Protein 2CTP (pdb70)

Nearest PDB structures (foldseek):
  2ctp-assembly1_A  TM=8.430E-01  e=2.330E-11  Homo sapiens
  8j07-assembly1_u  TM=9.347E-01  e=2.950E-06  Homo sapiens
  8j07-assembly1_v  TM=9.266E-01  e=5.457E-06  Homo sapiens
  6byr-assembly1_A  TM=8.979E-01  e=2.609E-06  Homo sapiens
  2cug-assembly1_A  TM=7.728E-01  e=4.660E-07  Mus musculus

Secondary structure (DSSP, 8-state):
---S-S--HHHHHT--TT--HHHHHHHHHHHHTTS-TTT-SSHHHHHHHHHHHHHHHHHTSHHHHHHHHHT-S-S---

Solvent-accessible surface area: 5757 Å² total; per-residue (Å²): 134,113,106,54,136,85,51,43,43,2,116,71,7,58,41,88,165,44,12,59,89,99,74,0,87,143,23,37,134,200,36,8,63,129,38,52,73,120,145,38,178,35,96,50,21,33,124,36,56,162,52,7,12,85,0,45,52,14,0,38,62,108,129,88,59,124,85,15,46,136,189,23,65,44,139,92,111,129

Foldseek 3Di:
DDDAADDALCRLLPHADPDDLVVLVVSLVVQCCVLPCVNPVDPPSVVSNVVNVVSSVQCNDPVSNVCCNVVNCPDPVD

CATH classification: 1.10.287.110

Sequence (78 aa):
GSSGSSGDYYEILGVSRGASDEDLKKAYRRLALKFHPDKNHAPGATEAFKAIGTAYAVLSNPEKRKQYDQFGSGPSSGGSSGSSGDYYEILGVSRGASDEDLKKAYRRLALKFHPDKNHAPGATEAFKAIGTAYAVLSNPEKRKQYDQFGSGPSSGGSSGSSGDYYEILGVSRGASDEDLKKAYRRLALKFHPDKNHAPGATEAFKAIGTAYAVLSNPEKRKQYDQFGSGPSSGGSSGSSGDYYEILGVSRGASDEDLKKAYRRLALKFHPDKNHAPGATEAFKAIGTAYAVLSNPEKRKQYDQFGSGPSSGGSSGSSGDYYEILGVSRGASDEDLKKAYRRLALKFHPDKNHAPGATEAFKAIGTAYAVLSNPEKRKQYDQFGSGPSSGGSSGSSGDYYEILGVSRGASDEDLKKAYRRLALKFHPDKNHAPGATEAFKAIGTAYAVLSNPEKRKQYDQFGSGPSSGGSSGSSGDYYEILGVSRGASDEDLKKAYRRLALKFHPDKNHAPGATEAFKAIGTAYAVLSNPEKRKQYDQFGSGPSSGGSSGSSGDYYEILGVSRGASDEDLKKAYRRLALKFHPDKNHAPGATEAFKAIGTAYAVLSNPEKRKQYDQFGSGPSSGGSSGSSGDYYEILGVSRGASDEDLKKAYRRLALKFHPDKNHAPGATEAFKAIGTAYAVLSNPEKRKQYDQFGSGPSSGGSSGSSGDYYEILGVSRGASDEDLKKAYRRLALKFHPDKNHAPGATEAFKAIGTAYAVLSNPEKRKQYDQFGSGPSSGGSSGSSGDYYEILGVSRGASDEDLKKAYRRLALKFHPDKNHAPGATEAFKAIGTAYAVLSNPEKRKQYDQFGSGPSSGGSSGSSGDYYEILGVSRGASDEDLKKAYRRLALKFHPDKNHAPGATEAFKAIGTAYAVLSNPEKRKQYDQFGSGPSSGGSSGSSGDYYEILGVSRGASDEDLKKAYRRLALKFHPDKNHAPGATEAFKAIGTAYAVLSNPEKRKQYDQFGSGPSSGGSSGSSGDYYEILGVSRGASDEDLKKAYRRLALKFHPDKNHAPGATEAFKAIGTAYAVLSNPEKRKQYDQFGSGPSSGGSSGSSGDYYEILGVSRGASDEDLKKAYRRLALKFHPDKNHAPGATEAFKAIGTAYAVLSNPEKRKQYDQFGSGPSSGGSSGSSGDYYEILGVSRGASDEDLKKAYRRLALKFHPDKNHAPGATEAFKAIGTAYAVLSNPEKRKQYDQFGSGPSSGGSSGSSGDYYEILGVSRGASDEDLKKAYRRLALKFHPDKNHAPGATEAFKAIGTAYAVLSNPEKRKQYDQFGSGPSSGGSSGSSGDYYEILGVSRGASDEDLKKAYRRLALKFHPDKNHAPGATEAFKAIGTAYAVLSNPEKRKQYDQFGSGPSSGGSSGSSGDYYEILGVSRGASDEDLKKAYRRLALKFHPDKNHAPGATEAFKAIGTAYAVLSNPEKRKQYDQFGSGPSSGGSSGSSGDYYEILGVSRGASDEDLKKAYRRLALKFHPDKNHAPGATEAFKAIGTAYAVLSNPEKRKQYDQFGSGPSSG

Structure (mmCIF, N/CA/C/O backbone):
data_2CTP
#
_entry.id   2CTP
#
loop_
_atom_site.group_PDB
_atom_site.id
_atom_site.type_symbol
_atom_site.label_atom_id
_atom_site.label_alt_id
_atom_site.label_comp_id
_atom_site.label_asym_id
_atom_site.label_entity_id
_atom_site.label_seq_id
_atom_site.pdbx_PDB_ins_code
_atom_site.Cartn_x
_atom_site.Cartn_y
_atom_site.Cartn_z
_atom_site.occupancy
_atom_site.B_iso_or_equiv
_atom_site.auth_seq_id
_atom_site.auth_comp_id
_atom_site.auth_asym_id
_atom_site.auth_atom_id
_atom_site.pdbx_PDB_model_num
ATOM 1 N N . GLY A 1 1 ? -9.264 -8.440 18.535 1.00 0.00 1 GLY A N 1
ATOM 2 C CA . GLY A 1 1 ? -8.522 -8.439 17.287 1.00 0.00 1 GLY A CA 1
ATOM 3 C C . GLY A 1 1 ? -8.288 -9.837 16.751 1.00 0.00 1 GLY A C 1
ATOM 4 O O . GLY A 1 1 ? -8.846 -10.807 17.263 1.00 0.00 1 GLY A O 1
ATOM 8 N N . SER A 1 2 ? -7.461 -9.941 15.716 1.00 0.00 2 SER A N 1
ATOM 9 C CA . SER A 1 2 ? -7.158 -11.231 15.106 1.00 0.00 2 SER A CA 1
ATOM 10 C C . SER A 1 2 ? -5.655 -11.396 14.901 1.00 0.00 2 SER A C 1
ATOM 11 O O . SER A 1 2 ? -4.933 -10.418 14.708 1.00 0.00 2 SER A O 1
ATOM 19 N N . SER A 1 3 ? -5.192 -12.641 14.945 1.00 0.00 3 SER A N 1
ATOM 20 C CA . SER A 1 3 ? -3.774 -12.935 14.769 1.00 0.00 3 SER A CA 1
ATOM 21 C C . SER A 1 3 ? -3.170 -12.060 13.674 1.00 0.00 3 SER A C 1
ATOM 22 O O . SER A 1 3 ? -3.858 -11.652 12.739 1.00 0.00 3 SER A O 1
ATOM 30 N N . GLY A 1 4 ? -1.877 -11.776 13.799 1.00 0.00 4 GLY A N 1
ATOM 31 C CA . GLY A 1 4 ? -1.201 -10.952 12.815 1.00 0.00 4 GLY A CA 1
ATOM 32 C C . GLY A 1 4 ? -0.568 -11.772 11.708 1.00 0.00 4 GLY A C 1
ATOM 33 O O . GLY A 1 4 ? -1.196 -12.680 11.163 1.00 0.00 4 GLY A O 1
ATOM 37 N N . SER A 1 5 ? 0.677 -11.450 11.373 1.00 0.00 5 SER A N 1
ATOM 38 C CA . SER A 1 5 ? 1.393 -12.160 10.319 1.00 0.00 5 SER A CA 1
ATOM 39 C C . SER A 1 5 ? 0.454 -12.519 9.171 1.00 0.00 5 SER A C 1
ATOM 40 O O . SER A 1 5 ? 0.500 -13.629 8.641 1.00 0.00 5 SER A O 1
ATOM 48 N N . SER A 1 6 ? -0.398 -11.572 8.793 1.00 0.00 6 SER A N 1
ATOM 49 C CA . SER A 1 6 ? -1.351 -11.788 7.711 1.00 0.00 6 SER A CA 1
ATOM 50 C C . SER A 1 6 ? -0.949 -11.002 6.467 1.00 0.00 6 SER A C 1
ATOM 51 O O . SER A 1 6 ? -0.783 -11.568 5.388 1.00 0.00 6 SER A O 1
ATOM 59 N N . GLY A 1 7 ? -0.795 -9.691 6.628 1.00 0.00 7 GLY A N 1
ATOM 60 C CA . GLY A 1 7 ? -0.414 -8.847 5.510 1.00 0.00 7 GLY A CA 1
ATOM 61 C C . GLY A 1 7 ? -1.605 -8.169 4.863 1.00 0.00 7 GLY A C 1
ATOM 62 O O . GLY A 1 7 ? -2.290 -8.765 4.032 1.00 0.00 7 GLY A O 1
ATOM 66 N N . ASP A 1 8 ? -1.853 -6.921 5.245 1.00 0.00 8 ASP A N 1
ATOM 67 C CA . ASP A 1 8 ? -2.970 -6.162 4.696 1.00 0.00 8 ASP A CA 1
ATOM 68 C C . ASP A 1 8 ? -2.478 -4.893 4.006 1.00 0.00 8 ASP A C 1
ATOM 69 O O . ASP A 1 8 ? -1.561 -4.229 4.487 1.00 0.00 8 ASP A O 1
ATOM 78 N N . TYR A 1 9 ? -3.094 -4.565 2.876 1.00 0.00 9 TYR A N 1
ATOM 79 C CA . TYR A 1 9 ? -2.716 -3.378 2.117 1.00 0.00 9 TYR A CA 1
ATOM 80 C C . TYR A 1 9 ? -2.643 -2.153 3.023 1.00 0.00 9 TYR A C 1
ATOM 81 O O . TYR A 1 9 ? -1.579 -1.556 3.194 1.00 0.00 9 TYR A O 1
ATOM 99 N N . TYR A 1 10 ? -3.780 -1.784 3.601 1.00 0.00 10 TYR A N 1
ATOM 100 C CA . TYR A 1 10 ? -3.847 -0.629 4.489 1.00 0.00 10 TYR A CA 1
ATOM 101 C C . TYR A 1 10 ? -2.650 -0.599 5.435 1.00 0.00 10 TYR A C 1
ATOM 102 O O . TYR A 1 10 ? -2.002 0.433 5.600 1.00 0.00 10 TYR A O 1
ATOM 120 N N . GLU A 1 11 ? -2.365 -1.741 6.054 1.00 0.00 11 GLU A N 1
ATOM 121 C CA . GLU A 1 11 ? -1.247 -1.846 6.984 1.00 0.00 11 GLU A CA 1
ATOM 122 C C . GLU A 1 11 ? 0.077 -1.569 6.277 1.00 0.00 11 GLU A C 1
ATOM 123 O O . GLU A 1 11 ? 0.843 -0.698 6.690 1.00 0.00 11 GLU A O 1
ATOM 135 N N . ILE A 1 12 ? 0.339 -2.316 5.210 1.00 0.00 12 ILE A N 1
ATOM 136 C CA . ILE A 1 12 ? 1.569 -2.150 4.445 1.00 0.00 12 ILE A CA 1
ATOM 137 C C . ILE A 1 12 ? 1.919 -0.675 4.280 1.00 0.00 12 ILE A C 1
ATOM 138 O O . ILE A 1 12 ? 3.083 -0.287 4.385 1.00 0.00 12 ILE A O 1
ATOM 154 N N . LEU A 1 13 ? 0.904 0.142 4.022 1.00 0.00 13 LEU A N 1
ATOM 155 C CA . LEU A 1 13 ? 1.104 1.577 3.844 1.00 0.00 13 LEU A CA 1
ATOM 156 C C . LEU A 1 13 ? 1.199 2.285 5.191 1.00 0.00 13 LEU A C 1
ATOM 157 O O . LEU A 1 13 ? 2.013 3.189 5.373 1.00 0.00 13 LEU A O 1
ATOM 173 N N . GLY A 1 14 ? 0.361 1.866 6.135 1.00 0.00 14 GLY A N 1
ATOM 174 C CA . GLY A 1 14 ? 0.368 2.469 7.455 1.00 0.00 14 GLY A CA 1
ATOM 175 C C . GLY A 1 14 ? -0.803 3.407 7.669 1.00 0.00 14 GLY A C 1
ATOM 176 O O . GLY A 1 14 ? -0.622 4.551 8.087 1.00 0.00 14 GLY A O 1
ATOM 180 N N . VAL A 1 15 ? -2.007 2.924 7.382 1.00 0.00 15 VAL A N 1
ATOM 181 C CA . VAL A 1 15 ? -3.213 3.727 7.545 1.00 0.00 15 VAL A CA 1
ATOM 182 C C . VAL A 1 15 ? -4.351 2.898 8.128 1.00 0.00 15 VAL A C 1
ATOM 183 O O . VAL A 1 15 ? -4.184 1.714 8.421 1.00 0.00 15 VAL A O 1
ATOM 196 N N . SER A 1 16 ? -5.510 3.527 8.292 1.00 0.00 16 SER A N 1
ATOM 197 C CA . SER A 1 16 ? -6.677 2.848 8.843 1.00 0.00 16 SER A CA 1
ATOM 198 C C . SER A 1 16 ? -7.527 2.240 7.731 1.00 0.00 16 SER A C 1
ATOM 199 O O . SER A 1 16 ? -7.394 2.605 6.563 1.00 0.00 16 SER A O 1
ATOM 207 N N . ARG A 1 17 ? -8.400 1.309 8.104 1.00 0.00 17 ARG A N 1
ATOM 208 C CA . ARG A 1 17 ? -9.270 0.648 7.139 1.00 0.00 17 ARG A CA 1
ATOM 209 C C . ARG A 1 17 ? -10.378 1.589 6.673 1.00 0.00 17 ARG A C 1
ATOM 210 O O . ARG A 1 17 ? -11.362 1.804 7.380 1.00 0.00 17 ARG A O 1
ATOM 231 N N . GLY A 1 18 ? -10.210 2.147 5.479 1.00 0.00 18 GLY A N 1
ATOM 232 C CA . GLY A 1 18 ? -11.202 3.058 4.939 1.00 0.00 18 GLY A CA 1
ATOM 233 C C . GLY A 1 18 ? -10.617 4.412 4.588 1.00 0.00 18 GLY A C 1
ATOM 234 O O . GLY A 1 18 ? -11.349 5.383 4.403 1.00 0.00 18 GLY A O 1
ATOM 238 N N . ALA A 1 19 ? -9.292 4.477 4.498 1.00 0.00 19 ALA A N 1
ATOM 239 C CA . ALA A 1 19 ? -8.609 5.721 4.167 1.00 0.00 19 ALA A CA 1
ATOM 240 C C . ALA A 1 19 ? -8.908 6.146 2.734 1.00 0.00 19 ALA A C 1
ATOM 241 O O . ALA A 1 19 ? -8.948 5.317 1.825 1.00 0.00 19 ALA A O 1
ATOM 248 N N . SER A 1 20 ? -9.118 7.444 2.538 1.00 0.00 20 SER A N 1
ATOM 249 C CA . SER A 1 20 ? -9.418 7.979 1.215 1.00 0.00 20 SER A CA 1
ATOM 250 C C . SER A 1 20 ? -8.182 7.940 0.321 1.00 0.00 20 SER A C 1
ATOM 251 O O . SER A 1 20 ? -7.111 7.503 0.741 1.00 0.00 20 SER A O 1
ATOM 259 N N . ASP A 1 21 ? -8.340 8.401 -0.915 1.00 0.00 21 ASP A N 1
ATOM 260 C CA . ASP A 1 21 ? -7.238 8.421 -1.870 1.00 0.00 21 ASP A CA 1
ATOM 261 C C . ASP A 1 21 ? -6.088 9.282 -1.356 1.00 0.00 21 ASP A C 1
ATOM 262 O O . ASP A 1 21 ? -4.988 8.785 -1.117 1.00 0.00 21 ASP A O 1
ATOM 271 N N . GLU A 1 22 ? -6.352 10.574 -1.189 1.00 0.00 22 GLU A N 1
ATOM 272 C CA . GLU A 1 22 ? -5.337 11.503 -0.705 1.00 0.00 22 GLU A CA 1
ATOM 273 C C . GLU A 1 22 ? -4.518 10.876 0.419 1.00 0.00 22 GLU A C 1
ATOM 274 O O . GLU A 1 22 ? -3.288 10.932 0.411 1.00 0.00 22 GLU A O 1
ATOM 286 N N . ASP A 1 23 ? -5.208 10.281 1.385 1.00 0.00 23 ASP A N 1
ATOM 287 C CA . ASP A 1 23 ? -4.546 9.643 2.517 1.00 0.00 23 ASP A CA 1
ATOM 288 C C . ASP A 1 23 ? -3.626 8.521 2.046 1.00 0.00 23 ASP A C 1
ATOM 289 O O . ASP A 1 23 ? -2.446 8.481 2.400 1.00 0.00 23 ASP A O 1
ATOM 298 N N . LEU A 1 24 ? -4.172 7.611 1.248 1.00 0.00 24 LEU A N 1
ATOM 299 C CA . LEU A 1 24 ? -3.401 6.486 0.729 1.00 0.00 24 LEU A CA 1
ATOM 300 C C . LEU A 1 24 ? -2.165 6.974 -0.021 1.00 0.00 24 LEU A C 1
ATOM 301 O O . LEU A 1 24 ? -1.072 6.431 0.141 1.00 0.00 24 LEU A O 1
ATOM 317 N N . LYS A 1 25 ? -2.346 8.003 -0.842 1.00 0.00 25 LYS A N 1
ATOM 318 C CA . LYS A 1 25 ? -1.246 8.567 -1.616 1.00 0.00 25 LYS A CA 1
ATOM 319 C C . LYS A 1 25 ? -0.164 9.125 -0.696 1.00 0.00 25 LYS A C 1
ATOM 320 O O . LYS A 1 25 ? 0.952 8.607 -0.648 1.00 0.00 25 LYS A O 1
ATOM 339 N N . LYS A 1 26 ? -0.502 10.183 0.033 1.00 0.00 26 LYS A N 1
ATOM 340 C CA . LYS A 1 26 ? 0.439 10.810 0.954 1.00 0.00 26 LYS A CA 1
ATOM 341 C C . LYS A 1 26 ? 1.312 9.762 1.637 1.00 0.00 26 LYS A C 1
ATOM 342 O O . LYS A 1 26 ? 2.537 9.794 1.529 1.00 0.00 26 LYS A O 1
ATOM 361 N N . ALA A 1 27 ? 0.672 8.833 2.340 1.00 0.00 27 ALA A N 1
ATOM 362 C CA . ALA A 1 27 ? 1.390 7.774 3.038 1.00 0.00 27 ALA A CA 1
ATOM 363 C C . ALA A 1 27 ? 2.254 6.969 2.073 1.00 0.00 27 ALA A C 1
ATOM 364 O O . ALA A 1 27 ? 3.461 6.828 2.276 1.00 0.00 27 ALA A O 1
ATOM 371 N N . TYR A 1 28 ? 1.630 6.442 1.026 1.00 0.00 28 TYR A N 1
ATOM 372 C CA . TYR A 1 28 ? 2.342 5.648 0.031 1.00 0.00 28 TYR A CA 1
ATOM 373 C C . TYR A 1 28 ? 3.639 6.335 -0.387 1.00 0.00 28 TYR A C 1
ATOM 374 O O . TYR A 1 28 ? 4.697 5.709 -0.439 1.00 0.00 28 TYR A O 1
ATOM 392 N N . ARG A 1 29 ? 3.547 7.627 -0.685 1.00 0.00 29 ARG A N 1
ATOM 393 C CA . ARG A 1 29 ? 4.711 8.400 -1.099 1.00 0.00 29 ARG A CA 1
ATOM 394 C C . ARG A 1 29 ? 5.775 8.410 -0.006 1.00 0.00 29 ARG A C 1
ATOM 395 O O . ARG A 1 29 ? 6.867 7.870 -0.184 1.00 0.00 29 ARG A O 1
ATOM 416 N N . ARG A 1 30 ? 5.449 9.027 1.125 1.00 0.00 30 ARG A N 1
ATOM 417 C CA . ARG A 1 30 ? 6.377 9.108 2.246 1.00 0.00 30 ARG A CA 1
ATOM 418 C C . ARG A 1 30 ? 7.188 7.822 2.375 1.00 0.00 30 ARG A C 1
ATOM 419 O O . ARG A 1 30 ? 8.351 7.847 2.781 1.00 0.00 30 ARG A O 1
ATOM 440 N N . LEU A 1 31 ? 6.568 6.700 2.027 1.00 0.00 31 LEU A N 1
ATOM 441 C CA . LEU A 1 31 ? 7.232 5.404 2.103 1.00 0.00 31 LEU A CA 1
ATOM 442 C C . LEU A 1 31 ? 8.149 5.190 0.903 1.00 0.00 31 LEU A C 1
ATOM 443 O O . LEU A 1 31 ? 9.364 5.063 1.052 1.00 0.00 31 LEU A O 1
ATOM 459 N N . ALA A 1 32 ? 7.559 5.154 -0.287 1.00 0.00 32 ALA A N 1
ATOM 460 C CA . ALA A 1 32 ? 8.323 4.960 -1.513 1.00 0.00 32 ALA A CA 1
ATOM 461 C C . ALA A 1 32 ? 9.610 5.777 -1.493 1.00 0.00 32 ALA A C 1
ATOM 462 O O . ALA A 1 32 ? 10.696 5.251 -1.741 1.00 0.00 32 ALA A O 1
ATOM 469 N N . LEU A 1 33 ? 9.482 7.066 -1.197 1.00 0.00 33 LEU A N 1
ATOM 470 C CA . LEU A 1 33 ? 10.636 7.957 -1.145 1.00 0.00 33 LEU A CA 1
ATOM 471 C C . LEU A 1 33 ? 11.716 7.396 -0.224 1.00 0.00 33 LEU A C 1
ATOM 472 O O . LEU A 1 33 ? 12.909 7.581 -0.464 1.00 0.00 33 LEU A O 1
ATOM 488 N N . LYS A 1 34 ? 11.289 6.709 0.830 1.00 0.00 34 LYS A N 1
ATOM 489 C CA . LYS A 1 34 ? 12.218 6.118 1.786 1.00 0.00 34 LYS A CA 1
ATOM 490 C C . LYS A 1 34 ? 12.735 4.775 1.282 1.00 0.00 34 LYS A C 1
ATOM 491 O O . LYS A 1 34 ? 13.855 4.372 1.597 1.00 0.00 34 LYS A O 1
ATOM 510 N N . PHE A 1 35 ? 11.914 4.086 0.496 1.00 0.00 35 PHE A N 1
ATOM 511 C CA . PHE A 1 35 ? 12.290 2.788 -0.053 1.00 0.00 35 PHE A CA 1
ATOM 512 C C . PHE A 1 35 ? 12.541 2.884 -1.555 1.00 0.00 35 PHE A C 1
ATOM 513 O O . PHE A 1 35 ? 12.397 1.902 -2.284 1.00 0.00 35 PHE A O 1
ATOM 530 N N . HIS A 1 36 ? 12.916 4.075 -2.011 1.00 0.00 36 HIS A N 1
ATOM 531 C CA . HIS A 1 36 ? 13.187 4.301 -3.426 1.00 0.00 36 HIS A CA 1
ATOM 532 C C . HIS A 1 36 ? 14.610 3.880 -3.781 1.00 0.00 36 HIS A C 1
ATOM 533 O O . HIS A 1 36 ? 15.555 4.095 -3.021 1.00 0.00 36 HIS A O 1
ATOM 547 N N . PRO A 1 37 ? 14.769 3.264 -4.962 1.00 0.00 37 PRO A N 1
ATOM 548 C CA . PRO A 1 37 ? 16.074 2.800 -5.443 1.00 0.00 37 PRO A CA 1
ATOM 549 C C . PRO A 1 37 ? 17.001 3.954 -5.809 1.00 0.00 37 PRO A C 1
ATOM 550 O O . PRO A 1 37 ? 18.214 3.778 -5.917 1.00 0.00 37 PRO A O 1
ATOM 561 N N . ASP A 1 38 ? 16.422 5.135 -5.998 1.00 0.00 38 ASP A N 1
ATOM 562 C CA . ASP A 1 38 ? 17.197 6.319 -6.351 1.00 0.00 38 ASP A CA 1
ATOM 563 C C . ASP A 1 38 ? 17.661 7.057 -5.099 1.00 0.00 38 ASP A C 1
ATOM 564 O O . ASP A 1 38 ? 18.772 7.586 -5.053 1.00 0.00 38 ASP A O 1
ATOM 573 N N . LYS A 1 39 ? 16.804 7.088 -4.084 1.00 0.00 39 LYS A N 1
ATOM 574 C CA . LYS A 1 39 ? 17.125 7.760 -2.831 1.00 0.00 39 LYS A CA 1
ATOM 575 C C . LYS A 1 39 ? 17.882 6.827 -1.891 1.00 0.00 39 LYS A C 1
ATOM 576 O O . LYS A 1 39 ? 18.920 7.193 -1.341 1.00 0.00 39 LYS A O 1
ATOM 595 N N . ASN A 1 40 ? 17.356 5.619 -1.714 1.00 0.00 40 ASN A N 1
ATOM 596 C CA . ASN A 1 40 ? 17.983 4.633 -0.841 1.00 0.00 40 ASN A CA 1
ATOM 597 C C . ASN A 1 40 ? 19.255 4.078 -1.474 1.00 0.00 40 ASN A C 1
ATOM 598 O O . ASN A 1 40 ? 19.392 4.051 -2.698 1.00 0.00 40 ASN A O 1
ATOM 609 N N . HIS A 1 41 ? 20.183 3.634 -0.632 1.00 0.00 41 HIS A N 1
ATOM 610 C CA . HIS A 1 41 ? 21.444 3.077 -1.109 1.00 0.00 41 HIS A CA 1
ATOM 611 C C . HIS A 1 41 ? 21.420 1.553 -1.056 1.00 0.00 41 HIS A C 1
ATOM 612 O O . HIS A 1 41 ? 21.976 0.883 -1.926 1.00 0.00 41 HIS A O 1
ATOM 626 N N . ALA A 1 42 ? 20.772 1.011 -0.029 1.00 0.00 42 ALA A N 1
ATOM 627 C CA . ALA A 1 42 ? 20.675 -0.434 0.136 1.00 0.00 42 ALA A CA 1
ATOM 628 C C . ALA A 1 42 ? 19.438 -0.984 -0.566 1.00 0.00 42 ALA A C 1
ATOM 629 O O . ALA A 1 42 ? 18.382 -0.352 -0.603 1.00 0.00 42 ALA A O 1
ATOM 636 N N . PRO A 1 43 ? 19.569 -2.191 -1.137 1.00 0.00 43 PRO A N 1
ATOM 637 C CA . PRO A 1 43 ? 18.472 -2.853 -1.849 1.00 0.00 43 PRO A CA 1
ATOM 638 C C . PRO A 1 43 ? 17.363 -3.311 -0.908 1.00 0.00 43 PRO A C 1
ATOM 639 O O . PRO A 1 43 ? 16.181 -3.105 -1.180 1.00 0.00 43 PRO A O 1
ATOM 650 N N . GLY A 1 44 ? 17.753 -3.932 0.201 1.00 0.00 44 GLY A N 1
ATOM 651 C CA . GLY A 1 44 ? 16.779 -4.409 1.166 1.00 0.00 44 GLY A CA 1
ATOM 652 C C . GLY A 1 44 ? 15.569 -3.502 1.264 1.00 0.00 44 GLY A C 1
ATOM 653 O O . GLY A 1 44 ? 14.434 -3.975 1.323 1.00 0.00 44 GLY A O 1
ATOM 657 N N . ALA A 1 45 ? 15.810 -2.195 1.282 1.00 0.00 45 ALA A N 1
ATOM 658 C CA . ALA A 1 45 ? 14.730 -1.220 1.374 1.00 0.00 45 ALA A CA 1
ATOM 659 C C . ALA A 1 45 ? 13.934 -1.160 0.075 1.00 0.00 45 ALA A C 1
ATOM 660 O O . ALA A 1 45 ? 12.704 -1.231 0.084 1.00 0.00 45 ALA A O 1
ATOM 667 N N . THR A 1 46 ? 14.642 -1.027 -1.043 1.00 0.00 46 THR A N 1
ATOM 668 C CA . THR A 1 46 ? 14.001 -0.955 -2.350 1.00 0.00 46 THR A CA 1
ATOM 669 C C . THR A 1 46 ? 13.059 -2.135 -2.566 1.00 0.00 46 THR A C 1
ATOM 670 O O . THR A 1 46 ? 11.893 -1.953 -2.913 1.00 0.00 46 THR A O 1
ATOM 681 N N . GLU A 1 47 ? 13.574 -3.343 -2.359 1.00 0.00 47 GLU A N 1
ATOM 682 C CA . GLU A 1 47 ? 12.777 -4.552 -2.532 1.00 0.00 47 GLU A CA 1
ATOM 683 C C . GLU A 1 47 ? 11.366 -4.356 -1.986 1.00 0.00 47 GLU A C 1
ATOM 684 O O . GLU A 1 47 ? 10.392 -4.828 -2.571 1.00 0.00 47 GLU A O 1
ATOM 696 N N . ALA A 1 48 ? 11.264 -3.656 -0.861 1.00 0.00 48 ALA A N 1
ATOM 697 C CA . ALA A 1 48 ? 9.973 -3.396 -0.237 1.00 0.00 48 ALA A CA 1
ATOM 698 C C . ALA A 1 48 ? 9.089 -2.543 -1.140 1.00 0.00 48 ALA A C 1
ATOM 699 O O . ALA A 1 48 ? 7.916 -2.853 -1.349 1.00 0.00 48 ALA A O 1
ATOM 706 N N . PHE A 1 49 ? 9.658 -1.466 -1.672 1.00 0.00 49 PHE A N 1
ATOM 707 C CA . PHE A 1 49 ? 8.920 -0.567 -2.551 1.00 0.00 49 PHE A CA 1
ATOM 708 C C . PHE A 1 49 ? 7.940 -1.344 -3.425 1.00 0.00 49 PHE A C 1
ATOM 709 O O . PHE A 1 49 ? 6.765 -0.990 -3.526 1.00 0.00 49 PHE A O 1
ATOM 726 N N . LYS A 1 50 ? 8.431 -2.405 -4.056 1.00 0.00 50 LYS A N 1
ATOM 727 C CA . LYS A 1 50 ? 7.601 -3.234 -4.921 1.00 0.00 50 LYS A CA 1
ATOM 728 C C . LYS A 1 50 ? 6.297 -3.611 -4.225 1.00 0.00 50 LYS A C 1
ATOM 729 O O . LYS A 1 50 ? 5.215 -3.466 -4.793 1.00 0.00 50 LYS A O 1
ATOM 748 N N . ALA A 1 51 ? 6.408 -4.095 -2.992 1.00 0.00 51 ALA A N 1
ATOM 749 C CA . ALA A 1 51 ? 5.238 -4.489 -2.218 1.00 0.00 51 ALA A CA 1
ATOM 750 C C . ALA A 1 51 ? 4.327 -3.295 -1.953 1.00 0.00 51 ALA A C 1
ATOM 751 O O . ALA A 1 51 ? 3.160 -3.294 -2.344 1.00 0.00 51 ALA A O 1
ATOM 758 N N . ILE A 1 52 ? 4.868 -2.281 -1.286 1.00 0.00 52 ILE A N 1
ATOM 759 C CA . ILE A 1 52 ? 4.104 -1.082 -0.969 1.00 0.00 52 ILE A CA 1
ATOM 760 C C . ILE A 1 52 ? 3.145 -0.726 -2.100 1.00 0.00 52 ILE A C 1
ATOM 761 O O . ILE A 1 52 ? 1.928 -0.721 -1.918 1.00 0.00 52 ILE A O 1
ATOM 777 N N . GLY A 1 53 ? 3.702 -0.431 -3.271 1.00 0.00 53 GLY A N 1
ATOM 778 C CA . GLY A 1 53 ? 2.882 -0.080 -4.415 1.00 0.00 53 GLY A CA 1
ATOM 779 C C . GLY A 1 53 ? 1.723 -1.037 -4.613 1.00 0.00 53 GLY A C 1
ATOM 780 O O . GLY A 1 53 ? 0.561 -0.630 -4.590 1.00 0.00 53 GLY A O 1
ATOM 784 N N . THR A 1 54 ? 2.038 -2.313 -4.810 1.00 0.00 54 THR A N 1
ATOM 785 C CA . THR A 1 54 ? 1.014 -3.330 -5.016 1.00 0.00 54 THR A CA 1
ATOM 786 C C . THR A 1 54 ? -0.215 -3.055 -4.157 1.00 0.00 54 THR A C 1
ATOM 787 O O . THR A 1 54 ? -1.348 -3.186 -4.618 1.00 0.00 54 THR A O 1
ATOM 798 N N . ALA A 1 55 ? 0.017 -2.672 -2.906 1.00 0.00 55 ALA A N 1
ATOM 799 C CA . ALA A 1 55 ? -1.072 -2.375 -1.983 1.00 0.00 55 ALA A CA 1
ATOM 800 C C . ALA A 1 55 ? -1.784 -1.084 -2.372 1.00 0.00 55 ALA A C 1
ATOM 801 O O . ALA A 1 55 ? -3.012 -1.039 -2.447 1.00 0.00 55 ALA A O 1
ATOM 808 N N . TYR A 1 56 ? -1.006 -0.036 -2.617 1.00 0.00 56 TYR A N 1
ATOM 809 C CA . TYR A 1 56 ? -1.563 1.258 -2.995 1.00 0.00 56 TYR A CA 1
ATOM 810 C C . TYR A 1 56 ? -2.386 1.144 -4.274 1.00 0.00 56 TYR A C 1
ATOM 811 O O . TYR A 1 56 ? -3.550 1.541 -4.314 1.00 0.00 56 TYR A O 1
ATOM 829 N N . ALA A 1 57 ? -1.772 0.597 -5.318 1.00 0.00 57 ALA A N 1
ATOM 830 C CA . ALA A 1 57 ? -2.448 0.427 -6.599 1.00 0.00 57 ALA A CA 1
ATOM 831 C C . ALA A 1 57 ? -3.852 -0.136 -6.408 1.00 0.00 57 ALA A C 1
ATOM 832 O O . ALA A 1 57 ? -4.749 0.120 -7.212 1.00 0.00 57 ALA A O 1
ATOM 839 N N . VAL A 1 58 ? -4.037 -0.904 -5.339 1.00 0.00 58 VAL A N 1
ATOM 840 C CA . VAL A 1 58 ? -5.333 -1.503 -5.043 1.00 0.00 58 VAL A CA 1
ATOM 841 C C . VAL A 1 58 ? -6.267 -0.494 -4.384 1.00 0.00 58 VAL A C 1
ATOM 842 O O . VAL A 1 58 ? -7.255 -0.064 -4.980 1.00 0.00 58 VAL A O 1
ATOM 855 N N . LEU A 1 59 ? -5.948 -0.119 -3.150 1.00 0.00 59 LEU A N 1
ATOM 856 C CA . LEU A 1 59 ? -6.758 0.841 -2.408 1.00 0.00 59 LEU A CA 1
ATOM 857 C C . LEU A 1 59 ? -7.011 2.096 -3.238 1.00 0.00 59 LEU A C 1
ATOM 858 O O . LEU A 1 59 ? -8.004 2.795 -3.037 1.00 0.00 59 LEU A O 1
ATOM 874 N N . SER A 1 60 ? -6.108 2.373 -4.172 1.00 0.00 60 SER A N 1
ATOM 875 C CA . SER A 1 60 ? -6.232 3.545 -5.032 1.00 0.00 60 SER A CA 1
ATOM 876 C C . SER A 1 60 ? -7.429 3.406 -5.969 1.00 0.00 60 SER A C 1
ATOM 877 O O . SER A 1 60 ? -8.071 4.394 -6.323 1.00 0.00 60 SER A O 1
ATOM 885 N N . ASN A 1 61 ? -7.722 2.172 -6.366 1.00 0.00 61 ASN A N 1
ATOM 886 C CA . ASN A 1 61 ? -8.840 1.903 -7.262 1.00 0.00 61 ASN A CA 1
ATOM 887 C C . ASN A 1 61 ? -10.112 1.609 -6.472 1.00 0.00 61 ASN A C 1
ATOM 888 O O . ASN A 1 61 ? -10.080 1.006 -5.399 1.00 0.00 61 ASN A O 1
ATOM 899 N N . PRO A 1 62 ? -11.259 2.044 -7.013 1.00 0.00 62 PRO A N 1
ATOM 900 C CA . PRO A 1 62 ? -12.563 1.838 -6.377 1.00 0.00 62 PRO A CA 1
ATOM 901 C C . PRO A 1 62 ? -12.994 0.375 -6.397 1.00 0.00 62 PRO A C 1
ATOM 902 O O . PRO A 1 62 ? -13.603 -0.115 -5.447 1.00 0.00 62 PRO A O 1
ATOM 913 N N . GLU A 1 63 ? -12.673 -0.316 -7.487 1.00 0.00 63 GLU A N 1
ATOM 914 C CA . GLU A 1 63 ? -13.028 -1.723 -7.630 1.00 0.00 63 GLU A CA 1
ATOM 915 C C . GLU A 1 63 ? -12.073 -2.609 -6.835 1.00 0.00 63 GLU A C 1
ATOM 916 O O . GLU A 1 63 ? -12.488 -3.585 -6.209 1.00 0.00 63 GLU A O 1
ATOM 928 N N . LYS A 1 64 ? -10.791 -2.261 -6.864 1.00 0.00 64 LYS A N 1
ATOM 929 C CA . LYS A 1 64 ? -9.775 -3.023 -6.147 1.00 0.00 64 LYS A CA 1
ATOM 930 C C . LYS A 1 64 ? -9.859 -2.763 -4.646 1.00 0.00 64 LYS A C 1
ATOM 931 O O . LYS A 1 64 ? -9.467 -3.605 -3.838 1.00 0.00 64 LYS A O 1
ATOM 950 N N . ARG A 1 65 ? -10.375 -1.594 -4.281 1.00 0.00 65 ARG A N 1
ATOM 951 C CA . ARG A 1 65 ? -10.511 -1.225 -2.877 1.00 0.00 65 ARG A CA 1
ATOM 952 C C . ARG A 1 65 ? -11.793 -1.802 -2.284 1.00 0.00 65 ARG A C 1
ATOM 953 O O . ARG A 1 65 ? -11.752 -2.619 -1.364 1.00 0.00 65 ARG A O 1
ATOM 974 N N . LYS A 1 66 ? -12.931 -1.372 -2.818 1.00 0.00 66 LYS A N 1
ATOM 975 C CA . LYS A 1 66 ? -14.226 -1.845 -2.344 1.00 0.00 66 LYS A CA 1
ATOM 976 C C . LYS A 1 66 ? -14.236 -3.365 -2.214 1.00 0.00 66 LYS A C 1
ATOM 977 O O . LYS A 1 66 ? -14.795 -3.912 -1.263 1.00 0.00 66 LYS A O 1
ATOM 996 N N . GLN A 1 67 ? -13.612 -4.040 -3.174 1.00 0.00 67 GLN A N 1
ATOM 997 C CA . GLN A 1 67 ? -13.549 -5.497 -3.165 1.00 0.00 67 GLN A CA 1
ATOM 998 C C . GLN A 1 67 ? -12.634 -5.995 -2.051 1.00 0.00 67 GLN A C 1
ATOM 999 O O . GLN A 1 67 ? -12.864 -7.059 -1.475 1.00 0.00 67 GLN A O 1
ATOM 1013 N N . TYR A 1 68 ? -11.598 -5.220 -1.753 1.00 0.00 68 TYR A N 1
ATOM 1014 C CA . TYR A 1 68 ? -10.646 -5.585 -0.709 1.00 0.00 68 TYR A CA 1
ATOM 1015 C C . TYR A 1 68 ? -11.246 -5.362 0.676 1.00 0.00 68 TYR A C 1
ATOM 1016 O O . TYR A 1 68 ? -10.983 -6.123 1.608 1.00 0.00 68 TYR A O 1
ATOM 1034 N N . ASP A 1 69 ? -12.053 -4.315 0.803 1.00 0.00 69 ASP A N 1
ATOM 1035 C CA . ASP A 1 69 ? -12.692 -3.992 2.073 1.00 0.00 69 ASP A CA 1
ATOM 1036 C C . ASP A 1 69 ? -13.849 -4.945 2.357 1.00 0.00 69 ASP A C 1
ATOM 1037 O O . ASP A 1 69 ? -14.026 -5.401 3.486 1.00 0.00 69 ASP A O 1
ATOM 1046 N N . GLN A 1 70 ? -14.633 -5.239 1.325 1.00 0.00 70 GLN A N 1
ATOM 1047 C CA . GLN A 1 70 ? -15.774 -6.137 1.466 1.00 0.00 70 GLN A CA 1
ATOM 1048 C C . GLN A 1 70 ? -15.316 -7.553 1.797 1.00 0.00 70 GLN A C 1
ATOM 1049 O O . GLN A 1 70 ? -15.682 -8.108 2.833 1.00 0.00 70 GLN A O 1
ATOM 1063 N N . PHE A 1 71 ? -14.512 -8.132 0.911 1.00 0.00 71 PHE A N 1
ATOM 1064 C CA . PHE A 1 71 ? -14.004 -9.484 1.109 1.00 0.00 71 PHE A CA 1
ATOM 1065 C C . PHE A 1 71 ? -12.539 -9.458 1.534 1.00 0.00 71 PHE A C 1
ATOM 1066 O O . PHE A 1 71 ? -12.199 -9.835 2.654 1.00 0.00 71 PHE A O 1
ATOM 1083 N N . GLY A 1 72 ? -11.674 -9.011 0.628 1.00 0.00 72 GLY A N 1
ATOM 1084 C CA . GLY A 1 72 ? -10.256 -8.944 0.926 1.00 0.00 72 GLY A CA 1
ATOM 1085 C C . GLY A 1 72 ? -9.445 -9.929 0.107 1.00 0.00 72 GLY A C 1
ATOM 1086 O O . GLY A 1 72 ? -9.993 -10.871 -0.465 1.00 0.00 72 GLY A O 1
ATOM 1090 N N . SER A 1 73 ? -8.135 -9.712 0.051 1.00 0.00 73 SER A N 1
ATOM 1091 C CA . SER A 1 73 ? -7.247 -10.585 -0.709 1.00 0.00 73 SER A CA 1
ATOM 1092 C C . SER A 1 73 ? -7.717 -12.034 -0.634 1.00 0.00 73 SER A C 1
ATOM 1093 O O . SER A 1 73 ? -7.980 -12.667 -1.656 1.00 0.00 73 SER A O 1
ATOM 1101 N N . GLY A 1 74 ? -7.819 -12.555 0.585 1.00 0.00 74 GLY A N 1
ATOM 1102 C CA . GLY A 1 74 ? -8.256 -13.926 0.772 1.00 0.00 74 GLY A CA 1
ATOM 1103 C C . GLY A 1 74 ? -7.098 -14.879 0.994 1.00 0.00 74 GLY A C 1
ATOM 1104 O O . GLY A 1 74 ? -5.988 -14.472 1.335 1.00 0.00 74 GLY A O 1
ATOM 1108 N N . PRO A 1 75 ? -7.353 -16.182 0.800 1.00 0.00 75 PRO A N 1
ATOM 1109 C CA . PRO A 1 75 ? -6.336 -17.222 0.977 1.00 0.00 75 PRO A CA 1
ATOM 1110 C C . PRO A 1 75 ? -5.261 -17.171 -0.103 1.00 0.00 75 PRO A C 1
ATOM 1111 O O . PRO A 1 75 ? -4.329 -17.976 -0.104 1.00 0.00 75 PRO A O 1
ATOM 1122 N N . SER A 1 76 ? -5.396 -16.221 -1.022 1.00 0.00 76 SER A N 1
ATOM 1123 C CA . SER A 1 76 ? -4.438 -16.067 -2.111 1.00 0.00 76 SER A CA 1
ATOM 1124 C C . SER A 1 76 ? -3.007 -16.105 -1.583 1.00 0.00 76 SER A C 1
ATOM 1125 O O . SER A 1 76 ? -2.644 -15.346 -0.685 1.00 0.00 76 SER A O 1
ATOM 1133 N N . SER A 1 77 ? -2.197 -16.994 -2.149 1.00 0.00 77 SER A N 1
ATOM 1134 C CA . SER A 1 77 ? -0.806 -17.135 -1.734 1.00 0.00 77 SER A CA 1
ATOM 1135 C C . SER A 1 77 ? 0.140 -16.802 -2.884 1.00 0.00 77 SER A C 1
ATOM 1136 O O . SER A 1 77 ? -0.257 -16.799 -4.049 1.00 0.00 77 SER A O 1
ATOM 1144 N N . GLY A 1 78 ? 1.395 -16.520 -2.547 1.00 0.00 78 GLY A N 1
ATOM 1145 C CA . GLY A 1 78 ? 2.379 -16.189 -3.561 1.00 0.00 78 GLY A CA 1
ATOM 1146 C C . GLY A 1 78 ? 3.499 -17.207 -3.636 1.00 0.00 78 GLY A C 1
ATOM 1147 O O . GLY A 1 78 ? 4.290 -17.339 -2.702 1.00 0.00 78 GLY A O 1
ATOM 1151 N N . GLY A 1 1 ? 8.572 -12.489 15.529 1.00 0.00 1 GLY A N 2
ATOM 1152 C CA . GLY A 1 1 ? 7.979 -13.013 14.312 1.00 0.00 1 GLY A CA 2
ATOM 1153 C C . GLY A 1 1 ? 6.775 -12.209 13.862 1.00 0.00 1 GLY A C 2
ATOM 1154 O O . GLY A 1 1 ? 6.535 -11.108 14.357 1.00 0.00 1 GLY A O 2
ATOM 1158 N N . SER A 1 2 ? 6.018 -12.760 12.918 1.00 0.00 2 SER A N 2
ATOM 1159 C CA . SER A 1 2 ? 4.836 -12.084 12.397 1.00 0.00 2 SER A CA 2
ATOM 1160 C C . SER A 1 2 ? 3.584 -12.520 13.152 1.00 0.00 2 SER A C 2
ATOM 1161 O O . SER A 1 2 ? 3.144 -13.664 13.039 1.00 0.00 2 SER A O 2
ATOM 1169 N N . SER A 1 3 ? 3.014 -11.598 13.921 1.00 0.00 3 SER A N 2
ATOM 1170 C CA . SER A 1 3 ? 1.814 -11.887 14.699 1.00 0.00 3 SER A CA 2
ATOM 1171 C C . SER A 1 3 ? 0.580 -11.916 13.803 1.00 0.00 3 SER A C 2
ATOM 1172 O O . SER A 1 3 ? -0.151 -12.905 13.765 1.00 0.00 3 SER A O 2
ATOM 1180 N N . GLY A 1 4 ? 0.354 -10.822 13.081 1.00 0.00 4 GLY A N 2
ATOM 1181 C CA . GLY A 1 4 ? -0.792 -10.742 12.195 1.00 0.00 4 GLY A CA 2
ATOM 1182 C C . GLY A 1 4 ? -0.633 -11.608 10.961 1.00 0.00 4 GLY A C 2
ATOM 1183 O O . GLY A 1 4 ? -0.034 -11.187 9.971 1.00 0.00 4 GLY A O 2
ATOM 1187 N N . SER A 1 5 ? -1.169 -12.823 11.020 1.00 0.00 5 SER A N 2
ATOM 1188 C CA . SER A 1 5 ? -1.078 -13.754 9.901 1.00 0.00 5 SER A CA 2
ATOM 1189 C C . SER A 1 5 ? -1.441 -13.063 8.590 1.00 0.00 5 SER A C 2
ATOM 1190 O O . SER A 1 5 ? -0.791 -13.271 7.565 1.00 0.00 5 SER A O 2
ATOM 1198 N N . SER A 1 6 ? -2.484 -12.240 8.630 1.00 0.00 6 SER A N 2
ATOM 1199 C CA . SER A 1 6 ? -2.937 -11.520 7.446 1.00 0.00 6 SER A CA 2
ATOM 1200 C C . SER A 1 6 ? -1.968 -10.397 7.089 1.00 0.00 6 SER A C 2
ATOM 1201 O O . SER A 1 6 ? -1.127 -10.006 7.898 1.00 0.00 6 SER A O 2
ATOM 1209 N N . GLY A 1 7 ? -2.092 -9.881 5.869 1.00 0.00 7 GLY A N 2
ATOM 1210 C CA . GLY A 1 7 ? -1.222 -8.808 5.425 1.00 0.00 7 GLY A CA 2
ATOM 1211 C C . GLY A 1 7 ? -1.992 -7.647 4.829 1.00 0.00 7 GLY A C 2
ATOM 1212 O O . GLY A 1 7 ? -1.657 -7.160 3.749 1.00 0.00 7 GLY A O 2
ATOM 1216 N N . ASP A 1 8 ? -3.028 -7.202 5.532 1.00 0.00 8 ASP A N 2
ATOM 1217 C CA . ASP A 1 8 ? -3.848 -6.091 5.066 1.00 0.00 8 ASP A CA 2
ATOM 1218 C C . ASP A 1 8 ? -2.994 -5.044 4.359 1.00 0.00 8 ASP A C 2
ATOM 1219 O O . ASP A 1 8 ? -1.818 -4.867 4.681 1.00 0.00 8 ASP A O 2
ATOM 1228 N N . TYR A 1 9 ? -3.591 -4.353 3.395 1.00 0.00 9 TYR A N 2
ATOM 1229 C CA . TYR A 1 9 ? -2.884 -3.325 2.640 1.00 0.00 9 TYR A CA 2
ATOM 1230 C C . TYR A 1 9 ? -2.676 -2.073 3.486 1.00 0.00 9 TYR A C 2
ATOM 1231 O O . TYR A 1 9 ? -1.586 -1.501 3.511 1.00 0.00 9 TYR A O 2
ATOM 1249 N N . TYR A 1 10 ? -3.729 -1.654 4.178 1.00 0.00 10 TYR A N 2
ATOM 1250 C CA . TYR A 1 10 ? -3.664 -0.469 5.026 1.00 0.00 10 TYR A CA 2
ATOM 1251 C C . TYR A 1 10 ? -2.414 -0.492 5.899 1.00 0.00 10 TYR A C 2
ATOM 1252 O O . TYR A 1 10 ? -1.778 0.539 6.118 1.00 0.00 10 TYR A O 2
ATOM 1270 N N . GLU A 1 11 ? -2.068 -1.675 6.396 1.00 0.00 11 GLU A N 2
ATOM 1271 C CA . GLU A 1 11 ? -0.894 -1.833 7.246 1.00 0.00 11 GLU A CA 2
ATOM 1272 C C . GLU A 1 11 ? 0.388 -1.604 6.451 1.00 0.00 11 GLU A C 2
ATOM 1273 O O . GLU A 1 11 ? 1.229 -0.789 6.831 1.00 0.00 11 GLU A O 2
ATOM 1285 N N . ILE A 1 12 ? 0.530 -2.330 5.347 1.00 0.00 12 ILE A N 2
ATOM 1286 C CA . ILE A 1 12 ? 1.709 -2.206 4.499 1.00 0.00 12 ILE A CA 2
ATOM 1287 C C . ILE A 1 12 ? 2.089 -0.744 4.296 1.00 0.00 12 ILE A C 2
ATOM 1288 O O . ILE A 1 12 ? 3.269 -0.389 4.315 1.00 0.00 12 ILE A O 2
ATOM 1304 N N . LEU A 1 13 ? 1.083 0.102 4.103 1.00 0.00 13 LEU A N 2
ATOM 1305 C CA . LEU A 1 13 ? 1.311 1.528 3.898 1.00 0.00 13 LEU A CA 2
ATOM 1306 C C . LEU A 1 13 ? 1.531 2.241 5.229 1.00 0.00 13 LEU A C 2
ATOM 1307 O O . LEU A 1 13 ? 2.456 3.039 5.372 1.00 0.00 13 LEU A O 2
ATOM 1323 N N . GLY A 1 14 ? 0.673 1.945 6.201 1.00 0.00 14 GLY A N 2
ATOM 1324 C CA . GLY A 1 14 ? 0.792 2.565 7.508 1.00 0.00 14 GLY A CA 2
ATOM 1325 C C . GLY A 1 14 ? -0.302 3.581 7.769 1.00 0.00 14 GLY A C 2
ATOM 1326 O O . GLY A 1 14 ? -0.022 4.735 8.095 1.00 0.00 14 GLY A O 2
ATOM 1330 N N . VAL A 1 15 ? -1.552 3.154 7.624 1.00 0.00 15 VAL A N 2
ATOM 1331 C CA . VAL A 1 15 ? -2.692 4.036 7.846 1.00 0.00 15 VAL A CA 2
ATOM 1332 C C . VAL A 1 15 ? -3.846 3.288 8.503 1.00 0.00 15 VAL A C 2
ATOM 1333 O O . VAL A 1 15 ? -3.794 2.069 8.670 1.00 0.00 15 VAL A O 2
ATOM 1346 N N . SER A 1 16 ? -4.887 4.026 8.876 1.00 0.00 16 SER A N 2
ATOM 1347 C CA . SER A 1 16 ? -6.053 3.433 9.519 1.00 0.00 16 SER A CA 2
ATOM 1348 C C . SER A 1 16 ? -6.941 2.733 8.494 1.00 0.00 16 SER A C 2
ATOM 1349 O O . SER A 1 16 ? -6.768 2.903 7.287 1.00 0.00 16 SER A O 2
ATOM 1357 N N . ARG A 1 17 ? -7.893 1.945 8.985 1.00 0.00 17 ARG A N 2
ATOM 1358 C CA . ARG A 1 17 ? -8.808 1.218 8.114 1.00 0.00 17 ARG A CA 2
ATOM 1359 C C . ARG A 1 17 ? -9.928 2.129 7.621 1.00 0.00 17 ARG A C 2
ATOM 1360 O O . ARG A 1 17 ? -10.895 2.384 8.337 1.00 0.00 17 ARG A O 2
ATOM 1381 N N . GLY A 1 18 ? -9.790 2.617 6.392 1.00 0.00 18 GLY A N 2
ATOM 1382 C CA . GLY A 1 18 ? -10.797 3.495 5.824 1.00 0.00 18 GLY A CA 2
ATOM 1383 C C . GLY A 1 18 ? -10.220 4.822 5.372 1.00 0.00 18 GLY A C 2
ATOM 1384 O O . GLY A 1 18 ? -10.957 5.783 5.151 1.00 0.00 18 GLY A O 2
ATOM 1388 N N . ALA A 1 19 ? -8.900 4.876 5.234 1.00 0.00 19 ALA A N 2
ATOM 1389 C CA . ALA A 1 19 ? -8.226 6.095 4.804 1.00 0.00 19 ALA A CA 2
ATOM 1390 C C . ALA A 1 19 ? -8.568 6.431 3.357 1.00 0.00 19 ALA A C 2
ATOM 1391 O O . ALA A 1 19 ? -8.465 5.582 2.472 1.00 0.00 19 ALA A O 2
ATOM 1398 N N . SER A 1 20 ? -8.976 7.674 3.123 1.00 0.00 20 SER A N 2
ATOM 1399 C CA . SER A 1 20 ? -9.338 8.120 1.783 1.00 0.00 20 SER A CA 2
ATOM 1400 C C . SER A 1 20 ? -8.113 8.164 0.875 1.00 0.00 20 SER A C 2
ATOM 1401 O O . SER A 1 20 ? -6.978 8.060 1.341 1.00 0.00 20 SER A O 2
ATOM 1409 N N . ASP A 1 21 ? -8.351 8.319 -0.422 1.00 0.00 21 ASP A N 2
ATOM 1410 C CA . ASP A 1 21 ? -7.268 8.377 -1.397 1.00 0.00 21 ASP A CA 2
ATOM 1411 C C . ASP A 1 21 ? -6.161 9.314 -0.924 1.00 0.00 21 ASP A C 2
ATOM 1412 O O . ASP A 1 21 ? -5.049 8.877 -0.629 1.00 0.00 21 ASP A O 2
ATOM 1421 N N . GLU A 1 22 ? -6.474 10.604 -0.855 1.00 0.00 22 GLU A N 2
ATOM 1422 C CA . GLU A 1 22 ? -5.504 11.602 -0.419 1.00 0.00 22 GLU A CA 2
ATOM 1423 C C . GLU A 1 22 ? -4.604 11.044 0.679 1.00 0.00 22 GLU A C 2
ATOM 1424 O O . GLU A 1 22 ? -3.380 11.032 0.548 1.00 0.00 22 GLU A O 2
ATOM 1436 N N . ASP A 1 23 ? -5.220 10.582 1.762 1.00 0.00 23 ASP A N 2
ATOM 1437 C CA . ASP A 1 23 ? -4.476 10.022 2.884 1.00 0.00 23 ASP A CA 2
ATOM 1438 C C . ASP A 1 23 ? -3.563 8.890 2.420 1.00 0.00 23 ASP A C 2
ATOM 1439 O O . ASP A 1 23 ? -2.376 8.863 2.746 1.00 0.00 23 ASP A O 2
ATOM 1448 N N . LEU A 1 24 ? -4.126 7.959 1.658 1.00 0.00 24 LEU A N 2
ATOM 1449 C CA . LEU A 1 24 ? -3.364 6.824 1.150 1.00 0.00 24 LEU A CA 2
ATOM 1450 C C . LEU A 1 24 ? -2.157 7.295 0.345 1.00 0.00 24 LEU A C 2
ATOM 1451 O O . LEU A 1 24 ? -1.013 6.982 0.678 1.00 0.00 24 LEU A O 2
ATOM 1467 N N . LYS A 1 25 ? -2.418 8.051 -0.716 1.00 0.00 25 LYS A N 2
ATOM 1468 C CA . LYS A 1 25 ? -1.354 8.570 -1.567 1.00 0.00 25 LYS A CA 2
ATOM 1469 C C . LYS A 1 25 ? -0.226 9.163 -0.729 1.00 0.00 25 LYS A C 2
ATOM 1470 O O . LYS A 1 25 ? 0.931 8.762 -0.854 1.00 0.00 25 LYS A O 2
ATOM 1489 N N . LYS A 1 26 ? -0.571 10.119 0.128 1.00 0.00 26 LYS A N 2
ATOM 1490 C CA . LYS A 1 26 ? 0.411 10.765 0.989 1.00 0.00 26 LYS A CA 2
ATOM 1491 C C . LYS A 1 26 ? 1.317 9.732 1.652 1.00 0.00 26 LYS A C 2
ATOM 1492 O O . LYS A 1 26 ? 2.539 9.786 1.517 1.00 0.00 26 LYS A O 2
ATOM 1511 N N . ALA A 1 27 ? 0.709 8.791 2.368 1.00 0.00 27 ALA A N 2
ATOM 1512 C CA . ALA A 1 27 ? 1.461 7.744 3.048 1.00 0.00 27 ALA A CA 2
ATOM 1513 C C . ALA A 1 27 ? 2.318 6.955 2.064 1.00 0.00 27 ALA A C 2
ATOM 1514 O O . ALA A 1 27 ? 3.535 6.863 2.220 1.00 0.00 27 ALA A O 2
ATOM 1521 N N . TYR A 1 28 ? 1.674 6.387 1.051 1.00 0.00 28 TYR A N 2
ATOM 1522 C CA . TYR A 1 28 ? 2.376 5.602 0.042 1.00 0.00 28 TYR A CA 2
ATOM 1523 C C . TYR A 1 28 ? 3.622 6.334 -0.447 1.00 0.00 28 TYR A C 2
ATOM 1524 O O . TYR A 1 28 ? 4.707 5.757 -0.520 1.00 0.00 28 TYR A O 2
ATOM 1542 N N . ARG A 1 29 ? 3.457 7.610 -0.781 1.00 0.00 29 ARG A N 2
ATOM 1543 C CA . ARG A 1 29 ? 4.567 8.423 -1.264 1.00 0.00 29 ARG A CA 2
ATOM 1544 C C . ARG A 1 29 ? 5.686 8.486 -0.228 1.00 0.00 29 ARG A C 2
ATOM 1545 O O . ARG A 1 29 ? 6.784 7.977 -0.454 1.00 0.00 29 ARG A O 2
ATOM 1566 N N . ARG A 1 30 ? 5.399 9.115 0.907 1.00 0.00 30 ARG A N 2
ATOM 1567 C CA . ARG A 1 30 ? 6.381 9.247 1.976 1.00 0.00 30 ARG A CA 2
ATOM 1568 C C . ARG A 1 30 ? 7.224 7.981 2.100 1.00 0.00 30 ARG A C 2
ATOM 1569 O O . ARG A 1 30 ? 8.376 8.029 2.532 1.00 0.00 30 ARG A O 2
ATOM 1590 N N . LEU A 1 31 ? 6.642 6.850 1.717 1.00 0.00 31 LEU A N 2
ATOM 1591 C CA . LEU A 1 31 ? 7.339 5.570 1.785 1.00 0.00 31 LEU A CA 2
ATOM 1592 C C . LEU A 1 31 ? 8.171 5.336 0.528 1.00 0.00 31 LEU A C 2
ATOM 1593 O O . LEU A 1 31 ? 9.394 5.217 0.594 1.00 0.00 31 LEU A O 2
ATOM 1609 N N . ALA A 1 32 ? 7.499 5.273 -0.617 1.00 0.00 32 ALA A N 2
ATOM 1610 C CA . ALA A 1 32 ? 8.176 5.057 -1.889 1.00 0.00 32 ALA A CA 2
ATOM 1611 C C . ALA A 1 32 ? 9.497 5.817 -1.944 1.00 0.00 32 ALA A C 2
ATOM 1612 O O . ALA A 1 32 ? 10.546 5.240 -2.236 1.00 0.00 32 ALA A O 2
ATOM 1619 N N . LEU A 1 33 ? 9.440 7.114 -1.661 1.00 0.00 33 LEU A N 2
ATOM 1620 C CA . LEU A 1 33 ? 10.633 7.953 -1.678 1.00 0.00 33 LEU A CA 2
ATOM 1621 C C . LEU A 1 33 ? 11.694 7.412 -0.725 1.00 0.00 33 LEU A C 2
ATOM 1622 O O . LEU A 1 33 ? 12.891 7.490 -1.002 1.00 0.00 33 LEU A O 2
ATOM 1638 N N . LYS A 1 34 ? 11.247 6.861 0.398 1.00 0.00 34 LYS A N 2
ATOM 1639 C CA . LYS A 1 34 ? 12.157 6.302 1.391 1.00 0.00 34 LYS A CA 2
ATOM 1640 C C . LYS A 1 34 ? 12.597 4.896 0.996 1.00 0.00 34 LYS A C 2
ATOM 1641 O O . LYS A 1 34 ? 13.643 4.416 1.435 1.00 0.00 34 LYS A O 2
ATOM 1660 N N . PHE A 1 35 ? 11.793 4.241 0.165 1.00 0.00 35 PHE A N 2
ATOM 1661 C CA . PHE A 1 35 ? 12.100 2.890 -0.289 1.00 0.00 35 PHE A CA 2
ATOM 1662 C C . PHE A 1 35 ? 12.363 2.868 -1.792 1.00 0.00 35 PHE A C 2
ATOM 1663 O O . PHE A 1 35 ? 12.277 1.820 -2.433 1.00 0.00 35 PHE A O 2
ATOM 1680 N N . HIS A 1 36 ? 12.684 4.032 -2.347 1.00 0.00 36 HIS A N 2
ATOM 1681 C CA . HIS A 1 36 ? 12.960 4.148 -3.775 1.00 0.00 36 HIS A CA 2
ATOM 1682 C C . HIS A 1 36 ? 14.370 3.660 -4.097 1.00 0.00 36 HIS A C 2
ATOM 1683 O O . HIS A 1 36 ? 15.321 3.901 -3.353 1.00 0.00 36 HIS A O 2
ATOM 1697 N N . PRO A 1 37 ? 14.508 2.957 -5.231 1.00 0.00 37 PRO A N 2
ATOM 1698 C CA . PRO A 1 37 ? 15.798 2.421 -5.677 1.00 0.00 37 PRO A CA 2
ATOM 1699 C C . PRO A 1 37 ? 16.759 3.517 -6.123 1.00 0.00 37 PRO A C 2
ATOM 1700 O O . PRO A 1 37 ? 17.973 3.395 -5.963 1.00 0.00 37 PRO A O 2
ATOM 1711 N N . ASP A 1 38 ? 16.207 4.588 -6.684 1.00 0.00 38 ASP A N 2
ATOM 1712 C CA . ASP A 1 38 ? 17.016 5.708 -7.152 1.00 0.00 38 ASP A CA 2
ATOM 1713 C C . ASP A 1 38 ? 17.511 6.548 -5.980 1.00 0.00 38 ASP A C 2
ATOM 1714 O O . ASP A 1 38 ? 18.522 7.244 -6.083 1.00 0.00 38 ASP A O 2
ATOM 1723 N N . LYS A 1 39 ? 16.793 6.480 -4.864 1.00 0.00 39 LYS A N 2
ATOM 1724 C CA . LYS A 1 39 ? 17.158 7.235 -3.671 1.00 0.00 39 LYS A CA 2
ATOM 1725 C C . LYS A 1 39 ? 17.894 6.348 -2.671 1.00 0.00 39 LYS A C 2
ATOM 1726 O O . LYS A 1 39 ? 19.064 6.577 -2.369 1.00 0.00 39 LYS A O 2
ATOM 1745 N N . ASN A 1 40 ? 17.199 5.335 -2.163 1.00 0.00 40 ASN A N 2
ATOM 1746 C CA . ASN A 1 40 ? 17.788 4.414 -1.197 1.00 0.00 40 ASN A CA 2
ATOM 1747 C C . ASN A 1 40 ? 18.781 3.476 -1.877 1.00 0.00 40 ASN A C 2
ATOM 1748 O O . ASN A 1 40 ? 18.390 2.533 -2.566 1.00 0.00 40 ASN A O 2
ATOM 1759 N N . HIS A 1 41 ? 20.068 3.740 -1.676 1.00 0.00 41 HIS A N 2
ATOM 1760 C CA . HIS A 1 41 ? 21.119 2.919 -2.268 1.00 0.00 41 HIS A CA 2
ATOM 1761 C C . HIS A 1 41 ? 21.493 1.765 -1.343 1.00 0.00 41 HIS A C 2
ATOM 1762 O O . HIS A 1 41 ? 22.661 1.392 -1.241 1.00 0.00 41 HIS A O 2
ATOM 1776 N N . ALA A 1 42 ? 20.493 1.205 -0.669 1.00 0.00 42 ALA A N 2
ATOM 1777 C CA . ALA A 1 42 ? 20.717 0.094 0.246 1.00 0.00 42 ALA A CA 2
ATOM 1778 C C . ALA A 1 42 ? 19.822 -1.091 -0.099 1.00 0.00 42 ALA A C 2
ATOM 1779 O O . ALA A 1 42 ? 18.675 -0.932 -0.517 1.00 0.00 42 ALA A O 2
ATOM 1786 N N . PRO A 1 43 ? 20.355 -2.309 0.080 1.00 0.00 43 PRO A N 2
ATOM 1787 C CA . PRO A 1 43 ? 19.621 -3.545 -0.207 1.00 0.00 43 PRO A CA 2
ATOM 1788 C C . PRO A 1 43 ? 18.487 -3.789 0.784 1.00 0.00 43 PRO A C 2
ATOM 1789 O O . PRO A 1 43 ? 18.626 -3.526 1.977 1.00 0.00 43 PRO A O 2
ATOM 1800 N N . GLY A 1 44 ? 17.365 -4.293 0.280 1.00 0.00 44 GLY A N 2
ATOM 1801 C CA . GLY A 1 44 ? 16.224 -4.564 1.135 1.00 0.00 44 GLY A CA 2
ATOM 1802 C C . GLY A 1 44 ? 15.165 -3.484 1.048 1.00 0.00 44 GLY A C 2
ATOM 1803 O O . GLY A 1 44 ? 14.030 -3.748 0.651 1.00 0.00 44 GLY A O 2
ATOM 1807 N N . ALA A 1 45 ? 15.535 -2.263 1.421 1.00 0.00 45 ALA A N 2
ATOM 1808 C CA . ALA A 1 45 ? 14.608 -1.139 1.384 1.00 0.00 45 ALA A CA 2
ATOM 1809 C C . ALA A 1 45 ? 13.783 -1.150 0.101 1.00 0.00 45 ALA A C 2
ATOM 1810 O O . ALA A 1 45 ? 12.553 -1.198 0.140 1.00 0.00 45 ALA A O 2
ATOM 1817 N N . THR A 1 46 ? 14.468 -1.105 -1.038 1.00 0.00 46 THR A N 2
ATOM 1818 C CA . THR A 1 46 ? 13.800 -1.107 -2.333 1.00 0.00 46 THR A CA 2
ATOM 1819 C C . THR A 1 46 ? 12.896 -2.326 -2.482 1.00 0.00 46 THR A C 2
ATOM 1820 O O . THR A 1 46 ? 11.713 -2.197 -2.797 1.00 0.00 46 THR A O 2
ATOM 1831 N N . GLU A 1 47 ? 13.460 -3.507 -2.253 1.00 0.00 47 GLU A N 2
ATOM 1832 C CA . GLU A 1 47 ? 12.702 -4.749 -2.362 1.00 0.00 47 GLU A CA 2
ATOM 1833 C C . GLU A 1 47 ? 11.302 -4.585 -1.778 1.00 0.00 47 GLU A C 2
ATOM 1834 O O . GLU A 1 47 ? 10.344 -5.190 -2.258 1.00 0.00 47 GLU A O 2
ATOM 1846 N N . ALA A 1 48 ? 11.193 -3.763 -0.740 1.00 0.00 48 ALA A N 2
ATOM 1847 C CA . ALA A 1 48 ? 9.911 -3.518 -0.091 1.00 0.00 48 ALA A CA 2
ATOM 1848 C C . ALA A 1 48 ? 9.001 -2.673 -0.975 1.00 0.00 48 ALA A C 2
ATOM 1849 O O . ALA A 1 48 ? 7.802 -2.933 -1.078 1.00 0.00 48 ALA A O 2
ATOM 1856 N N . PHE A 1 49 ? 9.578 -1.658 -1.611 1.00 0.00 49 PHE A N 2
ATOM 1857 C CA . PHE A 1 49 ? 8.817 -0.773 -2.485 1.00 0.00 49 PHE A CA 2
ATOM 1858 C C . PHE A 1 49 ? 7.890 -1.572 -3.396 1.00 0.00 49 PHE A C 2
ATOM 1859 O O . PHE A 1 49 ? 6.710 -1.249 -3.538 1.00 0.00 49 PHE A O 2
ATOM 1876 N N . LYS A 1 50 ? 8.432 -2.617 -4.012 1.00 0.00 50 LYS A N 2
ATOM 1877 C CA . LYS A 1 50 ? 7.655 -3.465 -4.908 1.00 0.00 50 LYS A CA 2
ATOM 1878 C C . LYS A 1 50 ? 6.329 -3.862 -4.269 1.00 0.00 50 LYS A C 2
ATOM 1879 O O . LYS A 1 50 ? 5.282 -3.829 -4.915 1.00 0.00 50 LYS A O 2
ATOM 1898 N N . ALA A 1 51 ? 6.380 -4.236 -2.994 1.00 0.00 51 ALA A N 2
ATOM 1899 C CA . ALA A 1 51 ? 5.182 -4.636 -2.267 1.00 0.00 51 ALA A CA 2
ATOM 1900 C C . ALA A 1 51 ? 4.276 -3.439 -2.001 1.00 0.00 51 ALA A C 2
ATOM 1901 O O . ALA A 1 51 ? 3.081 -3.476 -2.295 1.00 0.00 51 ALA A O 2
ATOM 1908 N N . ILE A 1 52 ? 4.851 -2.380 -1.443 1.00 0.00 52 ILE A N 2
ATOM 1909 C CA . ILE A 1 52 ? 4.095 -1.172 -1.138 1.00 0.00 52 ILE A CA 2
ATOM 1910 C C . ILE A 1 52 ? 3.149 -0.813 -2.279 1.00 0.00 52 ILE A C 2
ATOM 1911 O O . ILE A 1 52 ? 1.930 -0.905 -2.141 1.00 0.00 52 ILE A O 2
ATOM 1927 N N . GLY A 1 53 ? 3.720 -0.405 -3.408 1.00 0.00 53 GLY A N 2
ATOM 1928 C CA . GLY A 1 53 ? 2.913 -0.040 -4.558 1.00 0.00 53 GLY A CA 2
ATOM 1929 C C . GLY A 1 53 ? 1.722 -0.959 -4.745 1.00 0.00 53 GLY A C 2
ATOM 1930 O O . GLY A 1 53 ? 0.590 -0.499 -4.898 1.00 0.00 53 GLY A O 2
ATOM 1934 N N . THR A 1 54 ? 1.976 -2.264 -4.735 1.00 0.00 54 THR A N 2
ATOM 1935 C CA . THR A 1 54 ? 0.917 -3.250 -4.908 1.00 0.00 54 THR A CA 2
ATOM 1936 C C . THR A 1 54 ? -0.285 -2.927 -4.028 1.00 0.00 54 THR A C 2
ATOM 1937 O O . THR A 1 54 ? -1.426 -2.944 -4.488 1.00 0.00 54 THR A O 2
ATOM 1948 N N . ALA A 1 55 ? -0.021 -2.631 -2.759 1.00 0.00 55 ALA A N 2
ATOM 1949 C CA . ALA A 1 55 ? -1.081 -2.300 -1.815 1.00 0.00 55 ALA A CA 2
ATOM 1950 C C . ALA A 1 55 ? -1.812 -1.029 -2.234 1.00 0.00 55 ALA A C 2
ATOM 1951 O O . ALA A 1 55 ? -3.035 -1.025 -2.379 1.00 0.00 55 ALA A O 2
ATOM 1958 N N . TYR A 1 56 ? -1.057 0.046 -2.426 1.00 0.00 56 TYR A N 2
ATOM 1959 C CA . TYR A 1 56 ? -1.635 1.324 -2.825 1.00 0.00 56 TYR A CA 2
ATOM 1960 C C . TYR A 1 56 ? -2.504 1.165 -4.068 1.00 0.00 56 TYR A C 2
ATOM 1961 O O . TYR A 1 56 ? -3.688 1.499 -4.059 1.00 0.00 56 TYR A O 2
ATOM 1979 N N . ALA A 1 57 ? -1.906 0.651 -5.138 1.00 0.00 57 ALA A N 2
ATOM 1980 C CA . ALA A 1 57 ? -2.625 0.443 -6.389 1.00 0.00 57 ALA A CA 2
ATOM 1981 C C . ALA A 1 57 ? -4.013 -0.135 -6.136 1.00 0.00 57 ALA A C 2
ATOM 1982 O O . ALA A 1 57 ? -4.978 0.223 -6.810 1.00 0.00 57 ALA A O 2
ATOM 1989 N N . VAL A 1 58 ? -4.106 -1.032 -5.159 1.00 0.00 58 VAL A N 2
ATOM 1990 C CA . VAL A 1 58 ? -5.376 -1.660 -4.816 1.00 0.00 58 VAL A CA 2
ATOM 1991 C C . VAL A 1 58 ? -6.306 -0.674 -4.118 1.00 0.00 58 VAL A C 2
ATOM 1992 O O . VAL A 1 58 ? -7.357 -0.312 -4.649 1.00 0.00 58 VAL A O 2
ATOM 2005 N N . LEU A 1 59 ? -5.912 -0.243 -2.925 1.00 0.00 59 LEU A N 2
ATOM 2006 C CA . LEU A 1 59 ? -6.710 0.703 -2.152 1.00 0.00 59 LEU A CA 2
ATOM 2007 C C . LEU A 1 59 ? -6.935 1.993 -2.935 1.00 0.00 59 LEU A C 2
ATOM 2008 O O . LEU A 1 59 ? -8.073 2.376 -3.205 1.00 0.00 59 LEU A O 2
ATOM 2024 N N . SER A 1 60 ? -5.843 2.657 -3.298 1.00 0.00 60 SER A N 2
ATOM 2025 C CA . SER A 1 60 ? -5.921 3.905 -4.049 1.00 0.00 60 SER A CA 2
ATOM 2026 C C . SER A 1 60 ? -7.055 3.855 -5.068 1.00 0.00 60 SER A C 2
ATOM 2027 O O . SER A 1 60 ? -7.759 4.842 -5.277 1.00 0.00 60 SER A O 2
ATOM 2035 N N . ASN A 1 61 ? -7.225 2.698 -5.699 1.00 0.00 61 ASN A N 2
ATOM 2036 C CA . ASN A 1 61 ? -8.273 2.518 -6.697 1.00 0.00 61 ASN A CA 2
ATOM 2037 C C . ASN A 1 61 ? -9.565 2.030 -6.048 1.00 0.00 61 ASN A C 2
ATOM 2038 O O . ASN A 1 61 ? -9.554 1.248 -5.097 1.00 0.00 61 ASN A O 2
ATOM 2049 N N . PRO A 1 62 ? -10.706 2.502 -6.573 1.00 0.00 62 PRO A N 2
ATOM 2050 C CA . PRO A 1 62 ? -12.027 2.126 -6.061 1.00 0.00 62 PRO A CA 2
ATOM 2051 C C . PRO A 1 62 ? -12.374 0.672 -6.364 1.00 0.00 62 PRO A C 2
ATOM 2052 O O . PRO A 1 62 ? -12.775 -0.077 -5.474 1.00 0.00 62 PRO A O 2
ATOM 2063 N N . GLU A 1 63 ? -12.216 0.281 -7.624 1.00 0.00 63 GLU A N 2
ATOM 2064 C CA . GLU A 1 63 ? -12.514 -1.084 -8.042 1.00 0.00 63 GLU A CA 2
ATOM 2065 C C . GLU A 1 63 ? -11.723 -2.092 -7.213 1.00 0.00 63 GLU A C 2
ATOM 2066 O O . GLU A 1 63 ? -12.299 -2.938 -6.529 1.00 0.00 63 GLU A O 2
ATOM 2078 N N . LYS A 1 64 ? -10.400 -1.995 -7.280 1.00 0.00 64 LYS A N 2
ATOM 2079 C CA . LYS A 1 64 ? -9.528 -2.896 -6.536 1.00 0.00 64 LYS A CA 2
ATOM 2080 C C . LYS A 1 64 ? -9.835 -2.841 -5.043 1.00 0.00 64 LYS A C 2
ATOM 2081 O O . LYS A 1 64 ? -9.748 -3.851 -4.344 1.00 0.00 64 LYS A O 2
ATOM 2100 N N . ARG A 1 65 ? -10.196 -1.656 -4.561 1.00 0.00 65 ARG A N 2
ATOM 2101 C CA . ARG A 1 65 ? -10.516 -1.471 -3.151 1.00 0.00 65 ARG A CA 2
ATOM 2102 C C . ARG A 1 65 ? -11.789 -2.226 -2.778 1.00 0.00 65 ARG A C 2
ATOM 2103 O O . ARG A 1 65 ? -11.839 -2.915 -1.759 1.00 0.00 65 ARG A O 2
ATOM 2124 N N . LYS A 1 66 ? -12.815 -2.092 -3.611 1.00 0.00 66 LYS A N 2
ATOM 2125 C CA . LYS A 1 66 ? -14.088 -2.762 -3.371 1.00 0.00 66 LYS A CA 2
ATOM 2126 C C . LYS A 1 66 ? -13.869 -4.158 -2.799 1.00 0.00 66 LYS A C 2
ATOM 2127 O O . LYS A 1 66 ? -14.298 -4.456 -1.685 1.00 0.00 66 LYS A O 2
ATOM 2146 N N . GLN A 1 67 ? -13.198 -5.010 -3.569 1.00 0.00 67 GLN A N 2
ATOM 2147 C CA . GLN A 1 67 ? -12.922 -6.375 -3.137 1.00 0.00 67 GLN A CA 2
ATOM 2148 C C . GLN A 1 67 ? -12.268 -6.388 -1.759 1.00 0.00 67 GLN A C 2
ATOM 2149 O O . GLN A 1 67 ? -12.494 -7.298 -0.962 1.00 0.00 67 GLN A O 2
ATOM 2163 N N . TYR A 1 68 ? -11.456 -5.373 -1.486 1.00 0.00 68 TYR A N 2
ATOM 2164 C CA . TYR A 1 68 ? -10.766 -5.269 -0.205 1.00 0.00 68 TYR A CA 2
ATOM 2165 C C . TYR A 1 68 ? -11.743 -4.915 0.912 1.00 0.00 68 TYR A C 2
ATOM 2166 O O . TYR A 1 68 ? -11.692 -5.487 2.001 1.00 0.00 68 TYR A O 2
ATOM 2184 N N . ASP A 1 69 ? -12.631 -3.967 0.634 1.00 0.00 69 ASP A N 2
ATOM 2185 C CA . ASP A 1 69 ? -13.622 -3.536 1.613 1.00 0.00 69 ASP A CA 2
ATOM 2186 C C . ASP A 1 69 ? -14.653 -4.632 1.861 1.00 0.00 69 ASP A C 2
ATOM 2187 O O . ASP A 1 69 ? -15.140 -4.797 2.980 1.00 0.00 69 ASP A O 2
ATOM 2196 N N . GLN A 1 70 ? -14.982 -5.377 0.811 1.00 0.00 70 GLN A N 2
ATOM 2197 C CA . GLN A 1 70 ? -15.958 -6.455 0.915 1.00 0.00 70 GLN A CA 2
ATOM 2198 C C . GLN A 1 70 ? -15.404 -7.612 1.742 1.00 0.00 70 GLN A C 2
ATOM 2199 O O . GLN A 1 70 ? -15.965 -7.973 2.777 1.00 0.00 70 GLN A O 2
ATOM 2213 N N . PHE A 1 71 ? -14.301 -8.189 1.277 1.00 0.00 71 PHE A N 2
ATOM 2214 C CA . PHE A 1 71 ? -13.672 -9.306 1.973 1.00 0.00 71 PHE A CA 2
ATOM 2215 C C . PHE A 1 71 ? -12.419 -8.849 2.715 1.00 0.00 71 PHE A C 2
ATOM 2216 O O . PHE A 1 71 ? -12.388 -8.820 3.944 1.00 0.00 71 PHE A O 2
ATOM 2233 N N . GLY A 1 72 ? -11.387 -8.493 1.956 1.00 0.00 72 GLY A N 2
ATOM 2234 C CA . GLY A 1 72 ? -10.145 -8.042 2.558 1.00 0.00 72 GLY A CA 2
ATOM 2235 C C . GLY A 1 72 ? -8.953 -8.866 2.113 1.00 0.00 72 GLY A C 2
ATOM 2236 O O . GLY A 1 72 ? -8.783 -10.007 2.543 1.00 0.00 72 GLY A O 2
ATOM 2240 N N . SER A 1 73 ? -8.126 -8.288 1.248 1.00 0.00 73 SER A N 2
ATOM 2241 C CA . SER A 1 73 ? -6.946 -8.979 0.740 1.00 0.00 73 SER A CA 2
ATOM 2242 C C . SER A 1 73 ? -7.225 -10.467 0.558 1.00 0.00 73 SER A C 2
ATOM 2243 O O . SER A 1 73 ? -6.407 -11.312 0.920 1.00 0.00 73 SER A O 2
ATOM 2251 N N . GLY A 1 74 ? -8.387 -10.781 -0.007 1.00 0.00 74 GLY A N 2
ATOM 2252 C CA . GLY A 1 74 ? -8.754 -12.168 -0.228 1.00 0.00 74 GLY A CA 2
ATOM 2253 C C . GLY A 1 74 ? -8.204 -12.712 -1.531 1.00 0.00 74 GLY A C 2
ATOM 2254 O O . GLY A 1 74 ? -8.085 -11.998 -2.527 1.00 0.00 74 GLY A O 2
ATOM 2258 N N . PRO A 1 75 ? -7.856 -14.008 -1.536 1.00 0.00 75 PRO A N 2
ATOM 2259 C CA . PRO A 1 75 ? -7.309 -14.677 -2.720 1.00 0.00 75 PRO A CA 2
ATOM 2260 C C . PRO A 1 75 ? -8.350 -14.851 -3.820 1.00 0.00 75 PRO A C 2
ATOM 2261 O O . PRO A 1 75 ? -9.544 -14.966 -3.545 1.00 0.00 75 PRO A O 2
ATOM 2272 N N . SER A 1 76 ? -7.889 -14.871 -5.067 1.00 0.00 76 SER A N 2
ATOM 2273 C CA . SER A 1 76 ? -8.782 -15.028 -6.209 1.00 0.00 76 SER A CA 2
ATOM 2274 C C . SER A 1 76 ? -9.628 -16.289 -6.068 1.00 0.00 76 SER A C 2
ATOM 2275 O O . SER A 1 76 ? -10.836 -16.270 -6.308 1.00 0.00 76 SER A O 2
ATOM 2283 N N . SER A 1 77 ? -8.986 -17.385 -5.675 1.00 0.00 77 SER A N 2
ATOM 2284 C CA . SER A 1 77 ? -9.678 -18.657 -5.505 1.00 0.00 77 SER A CA 2
ATOM 2285 C C . SER A 1 77 ? -9.505 -19.183 -4.083 1.00 0.00 77 SER A C 2
ATOM 2286 O O . SER A 1 77 ? -8.595 -19.963 -3.804 1.00 0.00 77 SER A O 2
ATOM 2294 N N . GLY A 1 78 ? -10.386 -18.751 -3.187 1.00 0.00 78 GLY A N 2
ATOM 2295 C CA . GLY A 1 78 ? -10.315 -19.187 -1.805 1.00 0.00 78 GLY A CA 2
ATOM 2296 C C . GLY A 1 78 ? -10.097 -20.682 -1.680 1.00 0.00 78 GLY A C 2
ATOM 2297 O O . GLY A 1 78 ? -10.941 -21.396 -1.139 1.00 0.00 78 GLY A O 2
ATOM 2301 N N . GLY A 1 1 ? -1.388 -21.177 16.769 1.00 0.00 1 GLY A N 3
ATOM 2302 C CA . GLY A 1 1 ? -1.734 -20.332 15.641 1.00 0.00 1 GLY A CA 3
ATOM 2303 C C . GLY A 1 1 ? -0.924 -19.052 15.605 1.00 0.00 1 GLY A C 3
ATOM 2304 O O . GLY A 1 1 ? 0.231 -19.028 16.030 1.00 0.00 1 GLY A O 3
ATOM 2308 N N . SER A 1 2 ? -1.531 -17.984 15.096 1.00 0.00 2 SER A N 3
ATOM 2309 C CA . SER A 1 2 ? -0.856 -16.694 15.002 1.00 0.00 2 SER A CA 3
ATOM 2310 C C . SER A 1 2 ? -1.785 -15.563 15.429 1.00 0.00 2 SER A C 3
ATOM 2311 O O . SER A 1 2 ? -3.000 -15.742 15.519 1.00 0.00 2 SER A O 3
ATOM 2319 N N . SER A 1 3 ? -1.205 -14.396 15.692 1.00 0.00 3 SER A N 3
ATOM 2320 C CA . SER A 1 3 ? -1.979 -13.235 16.114 1.00 0.00 3 SER A CA 3
ATOM 2321 C C . SER A 1 3 ? -2.176 -12.263 14.955 1.00 0.00 3 SER A C 3
ATOM 2322 O O . SER A 1 3 ? -2.068 -11.049 15.122 1.00 0.00 3 SER A O 3
ATOM 2330 N N . GLY A 1 4 ? -2.467 -12.807 13.777 1.00 0.00 4 GLY A N 3
ATOM 2331 C CA . GLY A 1 4 ? -2.675 -11.975 12.606 1.00 0.00 4 GLY A CA 3
ATOM 2332 C C . GLY A 1 4 ? -1.686 -12.277 11.498 1.00 0.00 4 GLY A C 3
ATOM 2333 O O . GLY A 1 4 ? -1.834 -13.263 10.776 1.00 0.00 4 GLY A O 3
ATOM 2337 N N . SER A 1 5 ? -0.675 -11.425 11.361 1.00 0.00 5 SER A N 3
ATOM 2338 C CA . SER A 1 5 ? 0.339 -11.601 10.329 1.00 0.00 5 SER A CA 3
ATOM 2339 C C . SER A 1 5 ? -0.305 -11.909 8.980 1.00 0.00 5 SER A C 3
ATOM 2340 O O . SER A 1 5 ? 0.157 -12.780 8.243 1.00 0.00 5 SER A O 3
ATOM 2348 N N . SER A 1 6 ? -1.376 -11.187 8.665 1.00 0.00 6 SER A N 3
ATOM 2349 C CA . SER A 1 6 ? -2.088 -11.385 7.408 1.00 0.00 6 SER A CA 3
ATOM 2350 C C . SER A 1 6 ? -1.427 -10.598 6.280 1.00 0.00 6 SER A C 3
ATOM 2351 O O . SER A 1 6 ? -1.185 -11.128 5.197 1.00 0.00 6 SER A O 3
ATOM 2359 N N . GLY A 1 7 ? -1.138 -9.327 6.545 1.00 0.00 7 GLY A N 3
ATOM 2360 C CA . GLY A 1 7 ? -0.508 -8.486 5.543 1.00 0.00 7 GLY A CA 3
ATOM 2361 C C . GLY A 1 7 ? -1.496 -7.565 4.855 1.00 0.00 7 GLY A C 3
ATOM 2362 O O . GLY A 1 7 ? -1.448 -7.391 3.637 1.00 0.00 7 GLY A O 3
ATOM 2366 N N . ASP A 1 8 ? -2.395 -6.975 5.636 1.00 0.00 8 ASP A N 3
ATOM 2367 C CA . ASP A 1 8 ? -3.399 -6.067 5.094 1.00 0.00 8 ASP A CA 3
ATOM 2368 C C . ASP A 1 8 ? -2.745 -4.955 4.280 1.00 0.00 8 ASP A C 3
ATOM 2369 O O . ASP A 1 8 ? -1.606 -4.567 4.543 1.00 0.00 8 ASP A O 3
ATOM 2378 N N . TYR A 1 9 ? -3.471 -4.448 3.290 1.00 0.00 9 TYR A N 3
ATOM 2379 C CA . TYR A 1 9 ? -2.959 -3.384 2.434 1.00 0.00 9 TYR A CA 3
ATOM 2380 C C . TYR A 1 9 ? -2.757 -2.097 3.228 1.00 0.00 9 TYR A C 3
ATOM 2381 O O . TYR A 1 9 ? -1.692 -1.482 3.174 1.00 0.00 9 TYR A O 3
ATOM 2399 N N . TYR A 1 10 ? -3.787 -1.696 3.965 1.00 0.00 10 TYR A N 3
ATOM 2400 C CA . TYR A 1 10 ? -3.724 -0.482 4.770 1.00 0.00 10 TYR A CA 3
ATOM 2401 C C . TYR A 1 10 ? -2.492 -0.487 5.669 1.00 0.00 10 TYR A C 3
ATOM 2402 O O . TYR A 1 10 ? -1.875 0.552 5.900 1.00 0.00 10 TYR A O 3
ATOM 2420 N N . GLU A 1 11 ? -2.140 -1.666 6.173 1.00 0.00 11 GLU A N 3
ATOM 2421 C CA . GLU A 1 11 ? -0.981 -1.807 7.047 1.00 0.00 11 GLU A CA 3
ATOM 2422 C C . GLU A 1 11 ? 0.312 -1.533 6.285 1.00 0.00 11 GLU A C 3
ATOM 2423 O O . GLU A 1 11 ? 1.100 -0.668 6.669 1.00 0.00 11 GLU A O 3
ATOM 2435 N N . ILE A 1 12 ? 0.523 -2.275 5.203 1.00 0.00 12 ILE A N 3
ATOM 2436 C CA . ILE A 1 12 ? 1.720 -2.112 4.387 1.00 0.00 12 ILE A CA 3
ATOM 2437 C C . ILE A 1 12 ? 2.061 -0.638 4.200 1.00 0.00 12 ILE A C 3
ATOM 2438 O O . ILE A 1 12 ? 3.218 -0.235 4.333 1.00 0.00 12 ILE A O 3
ATOM 2454 N N . LEU A 1 13 ? 1.048 0.164 3.893 1.00 0.00 13 LEU A N 3
ATOM 2455 C CA . LEU A 1 13 ? 1.239 1.596 3.689 1.00 0.00 13 LEU A CA 3
ATOM 2456 C C . LEU A 1 13 ? 1.410 2.317 5.022 1.00 0.00 13 LEU A C 3
ATOM 2457 O O . LEU A 1 13 ? 2.321 3.126 5.190 1.00 0.00 13 LEU A O 3
ATOM 2473 N N . GLY A 1 14 ? 0.527 2.016 5.970 1.00 0.00 14 GLY A N 3
ATOM 2474 C CA . GLY A 1 14 ? 0.599 2.642 7.277 1.00 0.00 14 GLY A CA 3
ATOM 2475 C C . GLY A 1 14 ? -0.526 3.632 7.508 1.00 0.00 14 GLY A C 3
ATOM 2476 O O . GLY A 1 14 ? -0.285 4.782 7.874 1.00 0.00 14 GLY A O 3
ATOM 2480 N N . VAL A 1 15 ? -1.759 3.185 7.293 1.00 0.00 15 VAL A N 3
ATOM 2481 C CA . VAL A 1 15 ? -2.925 4.039 7.479 1.00 0.00 15 VAL A CA 3
ATOM 2482 C C . VAL A 1 15 ? -4.090 3.256 8.074 1.00 0.00 15 VAL A C 3
ATOM 2483 O O . VAL A 1 15 ? -3.994 2.048 8.290 1.00 0.00 15 VAL A O 3
ATOM 2496 N N . SER A 1 16 ? -5.192 3.953 8.335 1.00 0.00 16 SER A N 3
ATOM 2497 C CA . SER A 1 16 ? -6.376 3.323 8.908 1.00 0.00 16 SER A CA 3
ATOM 2498 C C . SER A 1 16 ? -7.294 2.793 7.811 1.00 0.00 16 SER A C 3
ATOM 2499 O O . SER A 1 16 ? -7.220 3.226 6.662 1.00 0.00 16 SER A O 3
ATOM 2507 N N . ARG A 1 17 ? -8.158 1.851 8.176 1.00 0.00 17 ARG A N 3
ATOM 2508 C CA . ARG A 1 17 ? -9.090 1.259 7.224 1.00 0.00 17 ARG A CA 3
ATOM 2509 C C . ARG A 1 17 ? -10.174 2.258 6.831 1.00 0.00 17 ARG A C 3
ATOM 2510 O O . ARG A 1 17 ? -11.118 2.493 7.585 1.00 0.00 17 ARG A O 3
ATOM 2531 N N . GLY A 1 18 ? -10.032 2.844 5.646 1.00 0.00 18 GLY A N 3
ATOM 2532 C CA . GLY A 1 18 ? -11.006 3.811 5.175 1.00 0.00 18 GLY A CA 3
ATOM 2533 C C . GLY A 1 18 ? -10.377 5.147 4.831 1.00 0.00 18 GLY A C 3
ATOM 2534 O O . GLY A 1 18 ? -11.073 6.152 4.694 1.00 0.00 18 GLY A O 3
ATOM 2538 N N . ALA A 1 19 ? -9.055 5.158 4.692 1.00 0.00 19 ALA A N 3
ATOM 2539 C CA . ALA A 1 19 ? -8.332 6.380 4.361 1.00 0.00 19 ALA A CA 3
ATOM 2540 C C . ALA A 1 19 ? -8.660 6.846 2.947 1.00 0.00 19 ALA A C 3
ATOM 2541 O O . ALA A 1 19 ? -8.697 6.046 2.012 1.00 0.00 19 ALA A O 3
ATOM 2548 N N . SER A 1 20 ? -8.898 8.145 2.797 1.00 0.00 20 SER A N 3
ATOM 2549 C CA . SER A 1 20 ? -9.227 8.717 1.496 1.00 0.00 20 SER A CA 3
ATOM 2550 C C . SER A 1 20 ? -8.011 8.707 0.575 1.00 0.00 20 SER A C 3
ATOM 2551 O O . SER A 1 20 ? -6.879 8.529 1.024 1.00 0.00 20 SER A O 3
ATOM 2559 N N . ASP A 1 21 ? -8.255 8.898 -0.717 1.00 0.00 21 ASP A N 3
ATOM 2560 C CA . ASP A 1 21 ? -7.181 8.912 -1.704 1.00 0.00 21 ASP A CA 3
ATOM 2561 C C . ASP A 1 21 ? -6.006 9.754 -1.216 1.00 0.00 21 ASP A C 3
ATOM 2562 O O . ASP A 1 21 ? -4.888 9.257 -1.081 1.00 0.00 21 ASP A O 3
ATOM 2571 N N . GLU A 1 22 ? -6.267 11.031 -0.954 1.00 0.00 22 GLU A N 3
ATOM 2572 C CA . GLU A 1 22 ? -5.230 11.942 -0.483 1.00 0.00 22 GLU A CA 3
ATOM 2573 C C . GLU A 1 22 ? -4.364 11.276 0.582 1.00 0.00 22 GLU A C 3
ATOM 2574 O O . GLU A 1 22 ? -3.135 11.319 0.515 1.00 0.00 22 GLU A O 3
ATOM 2586 N N . ASP A 1 23 ? -5.013 10.660 1.564 1.00 0.00 23 ASP A N 3
ATOM 2587 C CA . ASP A 1 23 ? -4.303 9.984 2.644 1.00 0.00 23 ASP A CA 3
ATOM 2588 C C . ASP A 1 23 ? -3.417 8.869 2.097 1.00 0.00 23 ASP A C 3
ATOM 2589 O O . ASP A 1 23 ? -2.195 8.902 2.249 1.00 0.00 23 ASP A O 3
ATOM 2598 N N . LEU A 1 24 ? -4.040 7.883 1.461 1.00 0.00 24 LEU A N 3
ATOM 2599 C CA . LEU A 1 24 ? -3.308 6.757 0.892 1.00 0.00 24 LEU A CA 3
ATOM 2600 C C . LEU A 1 24 ? -2.113 7.240 0.077 1.00 0.00 24 LEU A C 3
ATOM 2601 O O . LEU A 1 24 ? -1.036 6.645 0.120 1.00 0.00 24 LEU A O 3
ATOM 2617 N N . LYS A 1 25 ? -2.309 8.324 -0.666 1.00 0.00 25 LYS A N 3
ATOM 2618 C CA . LYS A 1 25 ? -1.248 8.891 -1.489 1.00 0.00 25 LYS A CA 3
ATOM 2619 C C . LYS A 1 25 ? -0.096 9.391 -0.623 1.00 0.00 25 LYS A C 3
ATOM 2620 O O . LYS A 1 25 ? 1.008 8.846 -0.664 1.00 0.00 25 LYS A O 3
ATOM 2639 N N . LYS A 1 26 ? -0.359 10.430 0.162 1.00 0.00 26 LYS A N 3
ATOM 2640 C CA . LYS A 1 26 ? 0.654 11.003 1.041 1.00 0.00 26 LYS A CA 3
ATOM 2641 C C . LYS A 1 26 ? 1.425 9.906 1.769 1.00 0.00 26 LYS A C 3
ATOM 2642 O O . LYS A 1 26 ? 2.653 9.852 1.705 1.00 0.00 26 LYS A O 3
ATOM 2661 N N . ALA A 1 27 ? 0.696 9.035 2.458 1.00 0.00 27 ALA A N 3
ATOM 2662 C CA . ALA A 1 27 ? 1.312 7.938 3.195 1.00 0.00 27 ALA A CA 3
ATOM 2663 C C . ALA A 1 27 ? 2.114 7.034 2.265 1.00 0.00 27 ALA A C 3
ATOM 2664 O O . ALA A 1 27 ? 3.274 6.723 2.534 1.00 0.00 27 ALA A O 3
ATOM 2671 N N . TYR A 1 28 ? 1.488 6.615 1.170 1.00 0.00 28 TYR A N 3
ATOM 2672 C CA . TYR A 1 28 ? 2.143 5.743 0.202 1.00 0.00 28 TYR A CA 3
ATOM 2673 C C . TYR A 1 28 ? 3.489 6.319 -0.226 1.00 0.00 28 TYR A C 3
ATOM 2674 O O . TYR A 1 28 ? 4.513 5.637 -0.173 1.00 0.00 28 TYR A O 3
ATOM 2692 N N . ARG A 1 29 ? 3.479 7.579 -0.649 1.00 0.00 29 ARG A N 3
ATOM 2693 C CA . ARG A 1 29 ? 4.699 8.247 -1.086 1.00 0.00 29 ARG A CA 3
ATOM 2694 C C . ARG A 1 29 ? 5.753 8.232 0.017 1.00 0.00 29 ARG A C 3
ATOM 2695 O O . ARG A 1 29 ? 6.844 7.690 -0.162 1.00 0.00 29 ARG A O 3
ATOM 2716 N N . ARG A 1 30 ? 5.420 8.830 1.156 1.00 0.00 30 ARG A N 3
ATOM 2717 C CA . ARG A 1 30 ? 6.338 8.886 2.286 1.00 0.00 30 ARG A CA 3
ATOM 2718 C C . ARG A 1 30 ? 7.182 7.617 2.365 1.00 0.00 30 ARG A C 3
ATOM 2719 O O . ARG A 1 30 ? 8.340 7.654 2.782 1.00 0.00 30 ARG A O 3
ATOM 2740 N N . LEU A 1 31 ? 6.594 6.496 1.963 1.00 0.00 31 LEU A N 3
ATOM 2741 C CA . LEU A 1 31 ? 7.291 5.215 1.988 1.00 0.00 31 LEU A CA 3
ATOM 2742 C C . LEU A 1 31 ? 8.179 5.054 0.759 1.00 0.00 31 LEU A C 3
ATOM 2743 O O . LEU A 1 31 ? 9.399 4.935 0.873 1.00 0.00 31 LEU A O 3
ATOM 2759 N N . ALA A 1 32 ? 7.560 5.053 -0.417 1.00 0.00 32 ALA A N 3
ATOM 2760 C CA . ALA A 1 32 ? 8.295 4.912 -1.668 1.00 0.00 32 ALA A CA 3
ATOM 2761 C C . ALA A 1 32 ? 9.565 5.755 -1.656 1.00 0.00 32 ALA A C 3
ATOM 2762 O O . ALA A 1 32 ? 10.652 5.262 -1.962 1.00 0.00 32 ALA A O 3
ATOM 2769 N N . LEU A 1 33 ? 9.422 7.027 -1.302 1.00 0.00 33 LEU A N 3
ATOM 2770 C CA . LEU A 1 33 ? 10.560 7.939 -1.252 1.00 0.00 33 LEU A CA 3
ATOM 2771 C C . LEU A 1 33 ? 11.641 7.410 -0.315 1.00 0.00 33 LEU A C 3
ATOM 2772 O O . LEU A 1 33 ? 12.834 7.575 -0.570 1.00 0.00 33 LEU A O 3
ATOM 2788 N N . LYS A 1 34 ? 11.216 6.773 0.770 1.00 0.00 34 LYS A N 3
ATOM 2789 C CA . LYS A 1 34 ? 12.146 6.215 1.745 1.00 0.00 34 LYS A CA 3
ATOM 2790 C C . LYS A 1 34 ? 12.706 4.881 1.262 1.00 0.00 34 LYS A C 3
ATOM 2791 O O . LYS A 1 34 ? 13.829 4.509 1.600 1.00 0.00 34 LYS A O 3
ATOM 2810 N N . PHE A 1 35 ? 11.915 4.166 0.468 1.00 0.00 35 PHE A N 3
ATOM 2811 C CA . PHE A 1 35 ? 12.333 2.873 -0.062 1.00 0.00 35 PHE A CA 3
ATOM 2812 C C . PHE A 1 35 ? 12.572 2.954 -1.567 1.00 0.00 35 PHE A C 3
ATOM 2813 O O . PHE A 1 35 ? 12.508 1.946 -2.272 1.00 0.00 35 PHE A O 3
ATOM 2830 N N . HIS A 1 36 ? 12.847 4.160 -2.052 1.00 0.00 36 HIS A N 3
ATOM 2831 C CA . HIS A 1 36 ? 13.096 4.374 -3.474 1.00 0.00 36 HIS A CA 3
ATOM 2832 C C . HIS A 1 36 ? 14.487 3.883 -3.861 1.00 0.00 36 HIS A C 3
ATOM 2833 O O . HIS A 1 36 ? 15.459 4.050 -3.124 1.00 0.00 36 HIS A O 3
ATOM 2847 N N . PRO A 1 37 ? 14.588 3.262 -5.046 1.00 0.00 37 PRO A N 3
ATOM 2848 C CA . PRO A 1 37 ? 15.856 2.734 -5.558 1.00 0.00 37 PRO A CA 3
ATOM 2849 C C . PRO A 1 37 ? 16.830 3.841 -5.945 1.00 0.00 37 PRO A C 3
ATOM 2850 O O . PRO A 1 37 ? 18.007 3.583 -6.199 1.00 0.00 37 PRO A O 3
ATOM 2861 N N . ASP A 1 38 ? 16.333 5.072 -5.988 1.00 0.00 38 ASP A N 3
ATOM 2862 C CA . ASP A 1 38 ? 17.161 6.219 -6.344 1.00 0.00 38 ASP A CA 3
ATOM 2863 C C . ASP A 1 38 ? 17.555 7.010 -5.100 1.00 0.00 38 ASP A C 3
ATOM 2864 O O . ASP A 1 38 ? 18.714 7.394 -4.937 1.00 0.00 38 ASP A O 3
ATOM 2873 N N . LYS A 1 39 ? 16.584 7.252 -4.227 1.00 0.00 39 LYS A N 3
ATOM 2874 C CA . LYS A 1 39 ? 16.828 7.997 -2.997 1.00 0.00 39 LYS A CA 3
ATOM 2875 C C . LYS A 1 39 ? 17.618 7.157 -1.999 1.00 0.00 39 LYS A C 3
ATOM 2876 O O . LYS A 1 39 ? 18.626 7.606 -1.457 1.00 0.00 39 LYS A O 3
ATOM 2895 N N . ASN A 1 40 ? 17.153 5.934 -1.763 1.00 0.00 40 ASN A N 3
ATOM 2896 C CA . ASN A 1 40 ? 17.817 5.031 -0.830 1.00 0.00 40 ASN A CA 3
ATOM 2897 C C . ASN A 1 40 ? 19.020 4.359 -1.487 1.00 0.00 40 ASN A C 3
ATOM 2898 O O . ASN A 1 40 ? 20.128 4.385 -0.951 1.00 0.00 40 ASN A O 3
ATOM 2909 N N . HIS A 1 41 ? 18.793 3.758 -2.651 1.00 0.00 41 HIS A N 3
ATOM 2910 C CA . HIS A 1 41 ? 19.857 3.081 -3.381 1.00 0.00 41 HIS A CA 3
ATOM 2911 C C . HIS A 1 41 ? 20.275 1.799 -2.668 1.00 0.00 41 HIS A C 3
ATOM 2912 O O . HIS A 1 41 ? 21.408 1.339 -2.810 1.00 0.00 41 HIS A O 3
ATOM 2926 N N . ALA A 1 42 ? 19.354 1.227 -1.900 1.00 0.00 42 ALA A N 3
ATOM 2927 C CA . ALA A 1 42 ? 19.626 -0.002 -1.165 1.00 0.00 42 ALA A CA 3
ATOM 2928 C C . ALA A 1 42 ? 18.672 -1.115 -1.584 1.00 0.00 42 ALA A C 3
ATOM 2929 O O . ALA A 1 42 ? 17.497 -0.884 -1.871 1.00 0.00 42 ALA A O 3
ATOM 2936 N N . PRO A 1 43 ? 19.186 -2.353 -1.621 1.00 0.00 43 PRO A N 3
ATOM 2937 C CA . PRO A 1 43 ? 18.396 -3.527 -2.005 1.00 0.00 43 PRO A CA 3
ATOM 2938 C C . PRO A 1 43 ? 17.349 -3.888 -0.957 1.00 0.00 43 PRO A C 3
ATOM 2939 O O . PRO A 1 43 ? 16.178 -4.088 -1.278 1.00 0.00 43 PRO A O 3
ATOM 2950 N N . GLY A 1 44 ? 17.778 -3.970 0.299 1.00 0.00 44 GLY A N 3
ATOM 2951 C CA . GLY A 1 44 ? 16.864 -4.307 1.375 1.00 0.00 44 GLY A CA 3
ATOM 2952 C C . GLY A 1 44 ? 15.742 -3.298 1.519 1.00 0.00 44 GLY A C 3
ATOM 2953 O O . GLY A 1 44 ? 14.696 -3.601 2.093 1.00 0.00 44 GLY A O 3
ATOM 2957 N N . ALA A 1 45 ? 15.960 -2.095 0.999 1.00 0.00 45 ALA A N 3
ATOM 2958 C CA . ALA A 1 45 ? 14.958 -1.038 1.072 1.00 0.00 45 ALA A CA 3
ATOM 2959 C C . ALA A 1 45 ? 14.015 -1.092 -0.124 1.00 0.00 45 ALA A C 3
ATOM 2960 O O . ALA A 1 45 ? 12.801 -1.233 0.033 1.00 0.00 45 ALA A O 3
ATOM 2967 N N . THR A 1 46 ? 14.579 -0.978 -1.323 1.00 0.00 46 THR A N 3
ATOM 2968 C CA . THR A 1 46 ? 13.788 -1.011 -2.546 1.00 0.00 46 THR A CA 3
ATOM 2969 C C . THR A 1 46 ? 12.914 -2.259 -2.602 1.00 0.00 46 THR A C 3
ATOM 2970 O O . THR A 1 46 ? 11.712 -2.175 -2.847 1.00 0.00 46 THR A O 3
ATOM 2981 N N . GLU A 1 47 ? 13.528 -3.416 -2.373 1.00 0.00 47 GLU A N 3
ATOM 2982 C CA . GLU A 1 47 ? 12.804 -4.682 -2.398 1.00 0.00 47 GLU A CA 3
ATOM 2983 C C . GLU A 1 47 ? 11.447 -4.546 -1.712 1.00 0.00 47 GLU A C 3
ATOM 2984 O O . GLU A 1 47 ? 10.497 -5.253 -2.047 1.00 0.00 47 GLU A O 3
ATOM 2996 N N . ALA A 1 48 ? 11.365 -3.632 -0.751 1.00 0.00 48 ALA A N 3
ATOM 2997 C CA . ALA A 1 48 ? 10.126 -3.402 -0.019 1.00 0.00 48 ALA A CA 3
ATOM 2998 C C . ALA A 1 48 ? 9.161 -2.543 -0.829 1.00 0.00 48 ALA A C 3
ATOM 2999 O O . ALA A 1 48 ? 7.956 -2.794 -0.847 1.00 0.00 48 ALA A O 3
ATOM 3006 N N . PHE A 1 49 ? 9.698 -1.529 -1.499 1.00 0.00 49 PHE A N 3
ATOM 3007 C CA . PHE A 1 49 ? 8.884 -0.631 -2.310 1.00 0.00 49 PHE A CA 3
ATOM 3008 C C . PHE A 1 49 ? 7.941 -1.420 -3.213 1.00 0.00 49 PHE A C 3
ATOM 3009 O O . PHE A 1 49 ? 6.734 -1.177 -3.235 1.00 0.00 49 PHE A O 3
ATOM 3026 N N . LYS A 1 50 ? 8.500 -2.367 -3.960 1.00 0.00 50 LYS A N 3
ATOM 3027 C CA . LYS A 1 50 ? 7.712 -3.194 -4.865 1.00 0.00 50 LYS A CA 3
ATOM 3028 C C . LYS A 1 50 ? 6.421 -3.655 -4.196 1.00 0.00 50 LYS A C 3
ATOM 3029 O O . LYS A 1 50 ? 5.348 -3.609 -4.798 1.00 0.00 50 LYS A O 3
ATOM 3048 N N . ALA A 1 51 ? 6.532 -4.097 -2.948 1.00 0.00 51 ALA A N 3
ATOM 3049 C CA . ALA A 1 51 ? 5.373 -4.563 -2.197 1.00 0.00 51 ALA A CA 3
ATOM 3050 C C . ALA A 1 51 ? 4.389 -3.425 -1.945 1.00 0.00 51 ALA A C 3
ATOM 3051 O O . ALA A 1 51 ? 3.179 -3.591 -2.108 1.00 0.00 51 ALA A O 3
ATOM 3058 N N . ILE A 1 52 ? 4.914 -2.272 -1.546 1.00 0.00 52 ILE A N 3
ATOM 3059 C CA . ILE A 1 52 ? 4.081 -1.108 -1.272 1.00 0.00 52 ILE A CA 3
ATOM 3060 C C . ILE A 1 52 ? 3.160 -0.802 -2.448 1.00 0.00 52 ILE A C 3
ATOM 3061 O O . ILE A 1 52 ? 1.943 -0.956 -2.354 1.00 0.00 52 ILE A O 3
ATOM 3077 N N . GLY A 1 53 ? 3.750 -0.369 -3.558 1.00 0.00 53 GLY A N 3
ATOM 3078 C CA . GLY A 1 53 ? 2.968 -0.049 -4.738 1.00 0.00 53 GLY A CA 3
ATOM 3079 C C . GLY A 1 53 ? 1.809 -1.005 -4.941 1.00 0.00 53 GLY A C 3
ATOM 3080 O O . GLY A 1 53 ? 0.690 -0.583 -5.235 1.00 0.00 53 GLY A O 3
ATOM 3084 N N . THR A 1 54 ? 2.076 -2.298 -4.787 1.00 0.00 54 THR A N 3
ATOM 3085 C CA . THR A 1 54 ? 1.048 -3.317 -4.958 1.00 0.00 54 THR A CA 3
ATOM 3086 C C . THR A 1 54 ? -0.197 -2.983 -4.143 1.00 0.00 54 THR A C 3
ATOM 3087 O O . THR A 1 54 ? -1.313 -3.008 -4.660 1.00 0.00 54 THR A O 3
ATOM 3098 N N . ALA A 1 55 ? 0.003 -2.671 -2.867 1.00 0.00 55 ALA A N 3
ATOM 3099 C CA . ALA A 1 55 ? -1.104 -2.331 -1.982 1.00 0.00 55 ALA A CA 3
ATOM 3100 C C . ALA A 1 55 ? -1.799 -1.053 -2.439 1.00 0.00 55 ALA A C 3
ATOM 3101 O O . ALA A 1 55 ? -3.008 -1.043 -2.677 1.00 0.00 55 ALA A O 3
ATOM 3108 N N . TYR A 1 56 ? -1.030 0.023 -2.560 1.00 0.00 56 TYR A N 3
ATOM 3109 C CA . TYR A 1 56 ? -1.573 1.307 -2.986 1.00 0.00 56 TYR A CA 3
ATOM 3110 C C . TYR A 1 56 ? -2.417 1.150 -4.248 1.00 0.00 56 TYR A C 3
ATOM 3111 O O . TYR A 1 56 ? -3.521 1.686 -4.341 1.00 0.00 56 TYR A O 3
ATOM 3129 N N . ALA A 1 57 ? -1.888 0.410 -5.217 1.00 0.00 57 ALA A N 3
ATOM 3130 C CA . ALA A 1 57 ? -2.592 0.179 -6.472 1.00 0.00 57 ALA A CA 3
ATOM 3131 C C . ALA A 1 57 ? -3.990 -0.378 -6.223 1.00 0.00 57 ALA A C 3
ATOM 3132 O O . ALA A 1 57 ? -4.959 0.046 -6.853 1.00 0.00 57 ALA A O 3
ATOM 3139 N N . VAL A 1 58 ? -4.087 -1.332 -5.302 1.00 0.00 58 VAL A N 3
ATOM 3140 C CA . VAL A 1 58 ? -5.366 -1.947 -4.970 1.00 0.00 58 VAL A CA 3
ATOM 3141 C C . VAL A 1 58 ? -6.350 -0.913 -4.434 1.00 0.00 58 VAL A C 3
ATOM 3142 O O . VAL A 1 58 ? -7.317 -0.553 -5.106 1.00 0.00 58 VAL A O 3
ATOM 3155 N N . LEU A 1 59 ? -6.097 -0.439 -3.219 1.00 0.00 59 LEU A N 3
ATOM 3156 C CA . LEU A 1 59 ? -6.961 0.556 -2.591 1.00 0.00 59 LEU A CA 3
ATOM 3157 C C . LEU A 1 59 ? -7.151 1.765 -3.501 1.00 0.00 59 LEU A C 3
ATOM 3158 O O . LEU A 1 59 ? -8.278 2.165 -3.792 1.00 0.00 59 LEU A O 3
ATOM 3174 N N . SER A 1 60 ? -6.040 2.342 -3.949 1.00 0.00 60 SER A N 3
ATOM 3175 C CA . SER A 1 60 ? -6.084 3.506 -4.826 1.00 0.00 60 SER A CA 3
ATOM 3176 C C . SER A 1 60 ? -7.225 3.388 -5.831 1.00 0.00 60 SER A C 3
ATOM 3177 O O . SER A 1 60 ? -7.758 4.391 -6.303 1.00 0.00 60 SER A O 3
ATOM 3185 N N . ASN A 1 61 ? -7.596 2.152 -6.152 1.00 0.00 61 ASN A N 3
ATOM 3186 C CA . ASN A 1 61 ? -8.674 1.901 -7.102 1.00 0.00 61 ASN A CA 3
ATOM 3187 C C . ASN A 1 61 ? -9.970 1.554 -6.374 1.00 0.00 61 ASN A C 3
ATOM 3188 O O . ASN A 1 61 ? -9.974 0.851 -5.364 1.00 0.00 61 ASN A O 3
ATOM 3199 N N . PRO A 1 62 ? -11.096 2.059 -6.899 1.00 0.00 62 PRO A N 3
ATOM 3200 C CA . PRO A 1 62 ? -12.419 1.815 -6.317 1.00 0.00 62 PRO A CA 3
ATOM 3201 C C . PRO A 1 62 ? -12.871 0.369 -6.489 1.00 0.00 62 PRO A C 3
ATOM 3202 O O . PRO A 1 62 ? -13.539 -0.189 -5.619 1.00 0.00 62 PRO A O 3
ATOM 3213 N N . GLU A 1 63 ? -12.500 -0.232 -7.615 1.00 0.00 63 GLU A N 3
ATOM 3214 C CA . GLU A 1 63 ? -12.869 -1.614 -7.899 1.00 0.00 63 GLU A CA 3
ATOM 3215 C C . GLU A 1 63 ? -12.028 -2.583 -7.072 1.00 0.00 63 GLU A C 3
ATOM 3216 O O . GLU A 1 63 ? -12.548 -3.536 -6.492 1.00 0.00 63 GLU A O 3
ATOM 3228 N N . LYS A 1 64 ? -10.724 -2.332 -7.024 1.00 0.00 64 LYS A N 3
ATOM 3229 C CA . LYS A 1 64 ? -9.808 -3.179 -6.268 1.00 0.00 64 LYS A CA 3
ATOM 3230 C C . LYS A 1 64 ? -9.918 -2.900 -4.773 1.00 0.00 64 LYS A C 3
ATOM 3231 O O . LYS A 1 64 ? -9.463 -3.694 -3.949 1.00 0.00 64 LYS A O 3
ATOM 3250 N N . ARG A 1 65 ? -10.524 -1.768 -4.429 1.00 0.00 65 ARG A N 3
ATOM 3251 C CA . ARG A 1 65 ? -10.693 -1.385 -3.033 1.00 0.00 65 ARG A CA 3
ATOM 3252 C C . ARG A 1 65 ? -11.993 -1.948 -2.468 1.00 0.00 65 ARG A C 3
ATOM 3253 O O . ARG A 1 65 ? -12.001 -2.585 -1.414 1.00 0.00 65 ARG A O 3
ATOM 3274 N N . LYS A 1 66 ? -13.092 -1.710 -3.175 1.00 0.00 66 LYS A N 3
ATOM 3275 C CA . LYS A 1 66 ? -14.399 -2.193 -2.746 1.00 0.00 66 LYS A CA 3
ATOM 3276 C C . LYS A 1 66 ? -14.365 -3.696 -2.488 1.00 0.00 66 LYS A C 3
ATOM 3277 O O . LYS A 1 66 ? -15.010 -4.190 -1.563 1.00 0.00 66 LYS A O 3
ATOM 3296 N N . GLN A 1 67 ? -13.609 -4.416 -3.310 1.00 0.00 67 GLN A N 3
ATOM 3297 C CA . GLN A 1 67 ? -13.491 -5.863 -3.169 1.00 0.00 67 GLN A CA 3
ATOM 3298 C C . GLN A 1 67 ? -12.668 -6.224 -1.937 1.00 0.00 67 GLN A C 3
ATOM 3299 O O . GLN A 1 67 ? -12.932 -7.228 -1.275 1.00 0.00 67 GLN A O 3
ATOM 3313 N N . TYR A 1 68 ? -11.671 -5.401 -1.636 1.00 0.00 68 TYR A N 3
ATOM 3314 C CA . TYR A 1 68 ? -10.807 -5.635 -0.485 1.00 0.00 68 TYR A CA 3
ATOM 3315 C C . TYR A 1 68 ? -11.543 -5.342 0.818 1.00 0.00 68 TYR A C 3
ATOM 3316 O O . TYR A 1 68 ? -11.372 -6.045 1.814 1.00 0.00 68 TYR A O 3
ATOM 3334 N N . ASP A 1 69 ? -12.365 -4.298 0.803 1.00 0.00 69 ASP A N 3
ATOM 3335 C CA . ASP A 1 69 ? -13.131 -3.910 1.982 1.00 0.00 69 ASP A CA 3
ATOM 3336 C C . ASP A 1 69 ? -14.265 -4.897 2.242 1.00 0.00 69 ASP A C 3
ATOM 3337 O O . ASP A 1 69 ? -14.599 -5.184 3.391 1.00 0.00 69 ASP A O 3
ATOM 3346 N N . GLN A 1 70 ? -14.854 -5.409 1.166 1.00 0.00 70 GLN A N 3
ATOM 3347 C CA . GLN A 1 70 ? -15.953 -6.362 1.278 1.00 0.00 70 GLN A CA 3
ATOM 3348 C C . GLN A 1 70 ? -15.430 -7.764 1.569 1.00 0.00 70 GLN A C 3
ATOM 3349 O O . GLN A 1 70 ? -15.887 -8.428 2.500 1.00 0.00 70 GLN A O 3
ATOM 3363 N N . PHE A 1 71 ? -14.468 -8.210 0.768 1.00 0.00 71 PHE A N 3
ATOM 3364 C CA . PHE A 1 71 ? -13.883 -9.535 0.939 1.00 0.00 71 PHE A CA 3
ATOM 3365 C C . PHE A 1 71 ? -12.460 -9.436 1.479 1.00 0.00 71 PHE A C 3
ATOM 3366 O O . PHE A 1 71 ? -12.206 -9.721 2.648 1.00 0.00 71 PHE A O 3
ATOM 3383 N N . GLY A 1 72 ? -11.533 -9.029 0.617 1.00 0.00 72 GLY A N 3
ATOM 3384 C CA . GLY A 1 72 ? -10.146 -8.899 1.024 1.00 0.00 72 GLY A CA 3
ATOM 3385 C C . GLY A 1 72 ? -9.187 -9.506 0.019 1.00 0.00 72 GLY A C 3
ATOM 3386 O O . GLY A 1 72 ? -9.567 -9.794 -1.116 1.00 0.00 72 GLY A O 3
ATOM 3390 N N . SER A 1 73 ? -7.940 -9.699 0.435 1.00 0.00 73 SER A N 3
ATOM 3391 C CA . SER A 1 73 ? -6.922 -10.270 -0.439 1.00 0.00 73 SER A CA 3
ATOM 3392 C C . SER A 1 73 ? -6.819 -11.779 -0.240 1.00 0.00 73 SER A C 3
ATOM 3393 O O . SER A 1 73 ? -7.039 -12.288 0.858 1.00 0.00 73 SER A O 3
ATOM 3401 N N . GLY A 1 74 ? -6.482 -12.489 -1.312 1.00 0.00 74 GLY A N 3
ATOM 3402 C CA . GLY A 1 74 ? -6.356 -13.933 -1.236 1.00 0.00 74 GLY A CA 3
ATOM 3403 C C . GLY A 1 74 ? -7.666 -14.645 -1.510 1.00 0.00 74 GLY A C 3
ATOM 3404 O O . GLY A 1 74 ? -8.723 -14.024 -1.620 1.00 0.00 74 GLY A O 3
ATOM 3408 N N . PRO A 1 75 ? -7.605 -15.980 -1.627 1.00 0.00 75 PRO A N 3
ATOM 3409 C CA . PRO A 1 75 ? -8.787 -16.806 -1.893 1.00 0.00 75 PRO A CA 3
ATOM 3410 C C . PRO A 1 75 ? -9.739 -16.855 -0.703 1.00 0.00 75 PRO A C 3
ATOM 3411 O O . PRO A 1 75 ? -10.799 -17.478 -0.769 1.00 0.00 75 PRO A O 3
ATOM 3422 N N . SER A 1 76 ? -9.356 -16.194 0.384 1.00 0.00 76 SER A N 3
ATOM 3423 C CA . SER A 1 76 ? -10.175 -16.165 1.590 1.00 0.00 76 SER A CA 3
ATOM 3424 C C . SER A 1 76 ? -10.567 -17.577 2.014 1.00 0.00 76 SER A C 3
ATOM 3425 O O . SER A 1 76 ? -11.720 -17.836 2.358 1.00 0.00 76 SER A O 3
ATOM 3433 N N . SER A 1 77 ? -9.599 -18.487 1.986 1.00 0.00 77 SER A N 3
ATOM 3434 C CA . SER A 1 77 ? -9.843 -19.875 2.364 1.00 0.00 77 SER A CA 3
ATOM 3435 C C . SER A 1 77 ? -8.716 -20.404 3.245 1.00 0.00 77 SER A C 3
ATOM 3436 O O . SER A 1 77 ? -7.569 -20.507 2.811 1.00 0.00 77 SER A O 3
ATOM 3444 N N . GLY A 1 78 ? -9.052 -20.739 4.487 1.00 0.00 78 GLY A N 3
ATOM 3445 C CA . GLY A 1 78 ? -8.058 -21.254 5.411 1.00 0.00 78 GLY A CA 3
ATOM 3446 C C . GLY A 1 78 ? -7.555 -22.628 5.016 1.00 0.00 78 GLY A C 3
ATOM 3447 O O . GLY A 1 78 ? -6.540 -22.751 4.331 1.00 0.00 78 GLY A O 3
ATOM 3451 N N . GLY A 1 1 ? 6.807 -8.663 21.181 1.00 0.00 1 GLY A N 4
ATOM 3452 C CA . GLY A 1 1 ? 6.777 -9.710 20.176 1.00 0.00 1 GLY A CA 4
ATOM 3453 C C . GLY A 1 1 ? 6.009 -9.301 18.935 1.00 0.00 1 GLY A C 4
ATOM 3454 O O . GLY A 1 1 ? 6.115 -8.163 18.478 1.00 0.00 1 GLY A O 4
ATOM 3458 N N . SER A 1 2 ? 5.235 -10.232 18.387 1.00 0.00 2 SER A N 4
ATOM 3459 C CA . SER A 1 2 ? 4.451 -9.964 17.187 1.00 0.00 2 SER A CA 4
ATOM 3460 C C . SER A 1 2 ? 3.018 -10.461 17.353 1.00 0.00 2 SER A C 4
ATOM 3461 O O . SER A 1 2 ? 2.749 -11.361 18.149 1.00 0.00 2 SER A O 4
ATOM 3469 N N . SER A 1 3 ? 2.101 -9.867 16.596 1.00 0.00 3 SER A N 4
ATOM 3470 C CA . SER A 1 3 ? 0.694 -10.245 16.661 1.00 0.00 3 SER A CA 4
ATOM 3471 C C . SER A 1 3 ? 0.384 -11.357 15.663 1.00 0.00 3 SER A C 4
ATOM 3472 O O . SER A 1 3 ? 0.030 -12.471 16.048 1.00 0.00 3 SER A O 4
ATOM 3480 N N . GLY A 1 4 ? 0.519 -11.044 14.378 1.00 0.00 4 GLY A N 4
ATOM 3481 C CA . GLY A 1 4 ? 0.249 -12.026 13.343 1.00 0.00 4 GLY A CA 4
ATOM 3482 C C . GLY A 1 4 ? -0.821 -11.567 12.373 1.00 0.00 4 GLY A C 4
ATOM 3483 O O . GLY A 1 4 ? -2.004 -11.540 12.712 1.00 0.00 4 GLY A O 4
ATOM 3487 N N . SER A 1 5 ? -0.406 -11.204 11.164 1.00 0.00 5 SER A N 4
ATOM 3488 C CA . SER A 1 5 ? -1.337 -10.738 10.144 1.00 0.00 5 SER A CA 4
ATOM 3489 C C . SER A 1 5 ? -0.870 -11.154 8.752 1.00 0.00 5 SER A C 4
ATOM 3490 O O . SER A 1 5 ? 0.310 -11.039 8.421 1.00 0.00 5 SER A O 4
ATOM 3498 N N . SER A 1 6 ? -1.806 -11.638 7.941 1.00 0.00 6 SER A N 4
ATOM 3499 C CA . SER A 1 6 ? -1.491 -12.074 6.585 1.00 0.00 6 SER A CA 4
ATOM 3500 C C . SER A 1 6 ? -0.980 -10.909 5.744 1.00 0.00 6 SER A C 4
ATOM 3501 O O . SER A 1 6 ? -0.471 -11.101 4.641 1.00 0.00 6 SER A O 4
ATOM 3509 N N . GLY A 1 7 ? -1.121 -9.697 6.274 1.00 0.00 7 GLY A N 4
ATOM 3510 C CA . GLY A 1 7 ? -0.670 -8.518 5.560 1.00 0.00 7 GLY A CA 4
ATOM 3511 C C . GLY A 1 7 ? -1.810 -7.772 4.895 1.00 0.00 7 GLY A C 4
ATOM 3512 O O . GLY A 1 7 ? -2.357 -8.228 3.891 1.00 0.00 7 GLY A O 4
ATOM 3516 N N . ASP A 1 8 ? -2.170 -6.623 5.456 1.00 0.00 8 ASP A N 4
ATOM 3517 C CA . ASP A 1 8 ? -3.253 -5.812 4.912 1.00 0.00 8 ASP A CA 4
ATOM 3518 C C . ASP A 1 8 ? -2.704 -4.580 4.198 1.00 0.00 8 ASP A C 4
ATOM 3519 O O . ASP A 1 8 ? -1.782 -3.927 4.687 1.00 0.00 8 ASP A O 4
ATOM 3528 N N . TYR A 1 9 ? -3.276 -4.270 3.040 1.00 0.00 9 TYR A N 4
ATOM 3529 C CA . TYR A 1 9 ? -2.841 -3.119 2.258 1.00 0.00 9 TYR A CA 4
ATOM 3530 C C . TYR A 1 9 ? -2.775 -1.865 3.124 1.00 0.00 9 TYR A C 4
ATOM 3531 O O . TYR A 1 9 ? -1.722 -1.238 3.248 1.00 0.00 9 TYR A O 4
ATOM 3549 N N . TYR A 1 10 ? -3.906 -1.506 3.721 1.00 0.00 10 TYR A N 4
ATOM 3550 C CA . TYR A 1 10 ? -3.978 -0.326 4.575 1.00 0.00 10 TYR A CA 4
ATOM 3551 C C . TYR A 1 10 ? -2.762 -0.243 5.492 1.00 0.00 10 TYR A C 4
ATOM 3552 O O . TYR A 1 10 ? -2.143 0.813 5.625 1.00 0.00 10 TYR A O 4
ATOM 3570 N N . GLU A 1 11 ? -2.426 -1.364 6.122 1.00 0.00 11 GLU A N 4
ATOM 3571 C CA . GLU A 1 11 ? -1.284 -1.417 7.028 1.00 0.00 11 GLU A CA 4
ATOM 3572 C C . GLU A 1 11 ? 0.021 -1.177 6.273 1.00 0.00 11 GLU A C 4
ATOM 3573 O O . GLU A 1 11 ? 0.811 -0.308 6.641 1.00 0.00 11 GLU A O 4
ATOM 3585 N N . ILE A 1 12 ? 0.238 -1.954 5.217 1.00 0.00 12 ILE A N 4
ATOM 3586 C CA . ILE A 1 12 ? 1.446 -1.825 4.411 1.00 0.00 12 ILE A CA 4
ATOM 3587 C C . ILE A 1 12 ? 1.768 -0.361 4.134 1.00 0.00 12 ILE A C 4
ATOM 3588 O O . ILE A 1 12 ? 2.933 0.014 3.992 1.00 0.00 12 ILE A O 4
ATOM 3604 N N . LEU A 1 13 ? 0.729 0.464 4.058 1.00 0.00 13 LEU A N 4
ATOM 3605 C CA . LEU A 1 13 ? 0.901 1.889 3.800 1.00 0.00 13 LEU A CA 4
ATOM 3606 C C . LEU A 1 13 ? 1.043 2.666 5.105 1.00 0.00 13 LEU A C 4
ATOM 3607 O O . LEU A 1 13 ? 1.802 3.631 5.185 1.00 0.00 13 LEU A O 4
ATOM 3623 N N . GLY A 1 14 ? 0.307 2.237 6.126 1.00 0.00 14 GLY A N 4
ATOM 3624 C CA . GLY A 1 14 ? 0.366 2.903 7.414 1.00 0.00 14 GLY A CA 4
ATOM 3625 C C . GLY A 1 14 ? -0.816 3.822 7.647 1.00 0.00 14 GLY A C 4
ATOM 3626 O O . GLY A 1 14 ? -0.658 4.933 8.152 1.00 0.00 14 GLY A O 4
ATOM 3630 N N . VAL A 1 15 ? -2.006 3.358 7.276 1.00 0.00 15 VAL A N 4
ATOM 3631 C CA . VAL A 1 15 ? -3.221 4.147 7.447 1.00 0.00 15 VAL A CA 4
ATOM 3632 C C . VAL A 1 15 ? -4.360 3.290 7.987 1.00 0.00 15 VAL A C 4
ATOM 3633 O O . VAL A 1 15 ? -4.215 2.080 8.156 1.00 0.00 15 VAL A O 4
ATOM 3646 N N . SER A 1 16 ? -5.495 3.927 8.257 1.00 0.00 16 SER A N 4
ATOM 3647 C CA . SER A 1 16 ? -6.660 3.224 8.781 1.00 0.00 16 SER A CA 4
ATOM 3648 C C . SER A 1 16 ? -7.466 2.589 7.652 1.00 0.00 16 SER A C 4
ATOM 3649 O O . SER A 1 16 ? -7.252 2.890 6.477 1.00 0.00 16 SER A O 4
ATOM 3657 N N . ARG A 1 17 ? -8.393 1.710 8.017 1.00 0.00 17 ARG A N 4
ATOM 3658 C CA . ARG A 1 17 ? -9.231 1.032 7.035 1.00 0.00 17 ARG A CA 4
ATOM 3659 C C . ARG A 1 17 ? -10.338 1.955 6.534 1.00 0.00 17 ARG A C 4
ATOM 3660 O O . ARG A 1 17 ? -11.349 2.150 7.206 1.00 0.00 17 ARG A O 4
ATOM 3681 N N . GLY A 1 18 ? -10.138 2.520 5.347 1.00 0.00 18 GLY A N 4
ATOM 3682 C CA . GLY A 1 18 ? -11.126 3.417 4.776 1.00 0.00 18 GLY A CA 4
ATOM 3683 C C . GLY A 1 18 ? -10.555 4.784 4.460 1.00 0.00 18 GLY A C 4
ATOM 3684 O O . GLY A 1 18 ? -11.298 5.746 4.268 1.00 0.00 18 GLY A O 4
ATOM 3688 N N . ALA A 1 19 ? -9.230 4.872 4.406 1.00 0.00 19 ALA A N 4
ATOM 3689 C CA . ALA A 1 19 ? -8.559 6.132 4.110 1.00 0.00 19 ALA A CA 4
ATOM 3690 C C . ALA A 1 19 ? -8.828 6.574 2.676 1.00 0.00 19 ALA A C 4
ATOM 3691 O O . ALA A 1 19 ? -8.800 5.762 1.751 1.00 0.00 19 ALA A O 4
ATOM 3698 N N . SER A 1 20 ? -9.088 7.865 2.498 1.00 0.00 20 SER A N 4
ATOM 3699 C CA . SER A 1 20 ? -9.366 8.413 1.175 1.00 0.00 20 SER A CA 4
ATOM 3700 C C . SER A 1 20 ? -8.126 8.348 0.289 1.00 0.00 20 SER A C 4
ATOM 3701 O O . SER A 1 20 ? -7.008 8.190 0.777 1.00 0.00 20 SER A O 4
ATOM 3709 N N . ASP A 1 21 ? -8.334 8.472 -1.018 1.00 0.00 21 ASP A N 4
ATOM 3710 C CA . ASP A 1 21 ? -7.235 8.429 -1.974 1.00 0.00 21 ASP A CA 4
ATOM 3711 C C . ASP A 1 21 ? -6.063 9.280 -1.495 1.00 0.00 21 ASP A C 4
ATOM 3712 O O . ASP A 1 21 ? -4.950 8.783 -1.327 1.00 0.00 21 ASP A O 4
ATOM 3721 N N . GLU A 1 22 ? -6.322 10.566 -1.277 1.00 0.00 22 GLU A N 4
ATOM 3722 C CA . GLU A 1 22 ? -5.288 11.486 -0.818 1.00 0.00 22 GLU A CA 4
ATOM 3723 C C . GLU A 1 22 ? -4.474 10.868 0.315 1.00 0.00 22 GLU A C 4
ATOM 3724 O O . GLU A 1 22 ? -3.248 10.784 0.238 1.00 0.00 22 GLU A O 4
ATOM 3736 N N . ASP A 1 23 ? -5.164 10.438 1.365 1.00 0.00 23 ASP A N 4
ATOM 3737 C CA . ASP A 1 23 ? -4.506 9.828 2.514 1.00 0.00 23 ASP A CA 4
ATOM 3738 C C . ASP A 1 23 ? -3.650 8.641 2.083 1.00 0.00 23 ASP A C 4
ATOM 3739 O O . ASP A 1 23 ? -2.507 8.494 2.520 1.00 0.00 23 ASP A O 4
ATOM 3748 N N . LEU A 1 24 ? -4.210 7.795 1.225 1.00 0.00 24 LEU A N 4
ATOM 3749 C CA . LEU A 1 24 ? -3.498 6.620 0.734 1.00 0.00 24 LEU A CA 4
ATOM 3750 C C . LEU A 1 24 ? -2.263 7.024 -0.063 1.00 0.00 24 LEU A C 4
ATOM 3751 O O . LEU A 1 24 ? -1.253 6.320 -0.065 1.00 0.00 24 LEU A O 4
ATOM 3767 N N . LYS A 1 25 ? -2.349 8.165 -0.739 1.00 0.00 25 LYS A N 4
ATOM 3768 C CA . LYS A 1 25 ? -1.237 8.667 -1.539 1.00 0.00 25 LYS A CA 4
ATOM 3769 C C . LYS A 1 25 ? -0.096 9.143 -0.646 1.00 0.00 25 LYS A C 4
ATOM 3770 O O . LYS A 1 25 ? 0.977 8.540 -0.616 1.00 0.00 25 LYS A O 4
ATOM 3789 N N . LYS A 1 26 ? -0.335 10.229 0.082 1.00 0.00 26 LYS A N 4
ATOM 3790 C CA . LYS A 1 26 ? 0.671 10.786 0.979 1.00 0.00 26 LYS A CA 4
ATOM 3791 C C . LYS A 1 26 ? 1.442 9.677 1.687 1.00 0.00 26 LYS A C 4
ATOM 3792 O O . LYS A 1 26 ? 2.667 9.601 1.592 1.00 0.00 26 LYS A O 4
ATOM 3811 N N . ALA A 1 27 ? 0.717 8.818 2.396 1.00 0.00 27 ALA A N 4
ATOM 3812 C CA . ALA A 1 27 ? 1.333 7.711 3.118 1.00 0.00 27 ALA A CA 4
ATOM 3813 C C . ALA A 1 27 ? 2.124 6.813 2.173 1.00 0.00 27 ALA A C 4
ATOM 3814 O O . ALA A 1 27 ? 3.268 6.453 2.455 1.00 0.00 27 ALA A O 4
ATOM 3821 N N . TYR A 1 28 ? 1.509 6.454 1.052 1.00 0.00 28 TYR A N 4
ATOM 3822 C CA . TYR A 1 28 ? 2.155 5.594 0.067 1.00 0.00 28 TYR A CA 4
ATOM 3823 C C . TYR A 1 28 ? 3.511 6.160 -0.343 1.00 0.00 28 TYR A C 4
ATOM 3824 O O . TYR A 1 28 ? 4.532 5.476 -0.260 1.00 0.00 28 TYR A O 4
ATOM 3842 N N . ARG A 1 29 ? 3.514 7.413 -0.784 1.00 0.00 29 ARG A N 4
ATOM 3843 C CA . ARG A 1 29 ? 4.744 8.072 -1.208 1.00 0.00 29 ARG A CA 4
ATOM 3844 C C . ARG A 1 29 ? 5.749 8.135 -0.061 1.00 0.00 29 ARG A C 4
ATOM 3845 O O . ARG A 1 29 ? 6.868 7.634 -0.175 1.00 0.00 29 ARG A O 4
ATOM 3866 N N . ARG A 1 30 ? 5.342 8.754 1.042 1.00 0.00 30 ARG A N 4
ATOM 3867 C CA . ARG A 1 30 ? 6.208 8.885 2.208 1.00 0.00 30 ARG A CA 4
ATOM 3868 C C . ARG A 1 30 ? 7.099 7.656 2.363 1.00 0.00 30 ARG A C 4
ATOM 3869 O O . ARG A 1 30 ? 8.239 7.757 2.821 1.00 0.00 30 ARG A O 4
ATOM 3890 N N . LEU A 1 31 ? 6.574 6.498 1.981 1.00 0.00 31 LEU A N 4
ATOM 3891 C CA . LEU A 1 31 ? 7.321 5.249 2.078 1.00 0.00 31 LEU A CA 4
ATOM 3892 C C . LEU A 1 31 ? 8.226 5.060 0.864 1.00 0.00 31 LEU A C 4
ATOM 3893 O O . LEU A 1 31 ? 9.446 4.973 0.995 1.00 0.00 31 LEU A O 4
ATOM 3909 N N . ALA A 1 32 ? 7.619 5.001 -0.317 1.00 0.00 32 ALA A N 4
ATOM 3910 C CA . ALA A 1 32 ? 8.369 4.827 -1.554 1.00 0.00 32 ALA A CA 4
ATOM 3911 C C . ALA A 1 32 ? 9.677 5.611 -1.517 1.00 0.00 32 ALA A C 4
ATOM 3912 O O . ALA A 1 32 ? 10.738 5.083 -1.851 1.00 0.00 32 ALA A O 4
ATOM 3919 N N . LEU A 1 33 ? 9.594 6.872 -1.111 1.00 0.00 33 LEU A N 4
ATOM 3920 C CA . LEU A 1 33 ? 10.772 7.730 -1.031 1.00 0.00 33 LEU A CA 4
ATOM 3921 C C . LEU A 1 33 ? 11.840 7.106 -0.138 1.00 0.00 33 LEU A C 4
ATOM 3922 O O . LEU A 1 33 ? 13.032 7.179 -0.435 1.00 0.00 33 LEU A O 4
ATOM 3938 N N . LYS A 1 34 ? 11.404 6.491 0.956 1.00 0.00 34 LYS A N 4
ATOM 3939 C CA . LYS A 1 34 ? 12.321 5.850 1.891 1.00 0.00 34 LYS A CA 4
ATOM 3940 C C . LYS A 1 34 ? 12.848 4.537 1.323 1.00 0.00 34 LYS A C 4
ATOM 3941 O O . LYS A 1 34 ? 13.988 4.150 1.582 1.00 0.00 34 LYS A O 4
ATOM 3960 N N . PHE A 1 35 ? 12.012 3.855 0.546 1.00 0.00 35 PHE A N 4
ATOM 3961 C CA . PHE A 1 35 ? 12.395 2.585 -0.059 1.00 0.00 35 PHE A CA 4
ATOM 3962 C C . PHE A 1 35 ? 12.619 2.744 -1.560 1.00 0.00 35 PHE A C 4
ATOM 3963 O O . PHE A 1 35 ? 12.517 1.780 -2.320 1.00 0.00 35 PHE A O 4
ATOM 3980 N N . HIS A 1 36 ? 12.923 3.967 -1.981 1.00 0.00 36 HIS A N 4
ATOM 3981 C CA . HIS A 1 36 ? 13.162 4.253 -3.392 1.00 0.00 36 HIS A CA 4
ATOM 3982 C C . HIS A 1 36 ? 14.552 3.786 -3.813 1.00 0.00 36 HIS A C 4
ATOM 3983 O O . HIS A 1 36 ? 15.528 3.918 -3.074 1.00 0.00 36 HIS A O 4
ATOM 3997 N N . PRO A 1 37 ? 14.645 3.226 -5.028 1.00 0.00 37 PRO A N 4
ATOM 3998 C CA . PRO A 1 37 ? 15.911 2.728 -5.575 1.00 0.00 37 PRO A CA 4
ATOM 3999 C C . PRO A 1 37 ? 16.881 3.856 -5.912 1.00 0.00 37 PRO A C 4
ATOM 4000 O O . PRO A 1 37 ? 18.096 3.662 -5.914 1.00 0.00 37 PRO A O 4
ATOM 4011 N N . ASP A 1 38 ? 16.335 5.033 -6.196 1.00 0.00 38 ASP A N 4
ATOM 4012 C CA . ASP A 1 38 ? 17.153 6.193 -6.533 1.00 0.00 38 ASP A CA 4
ATOM 4013 C C . ASP A 1 38 ? 17.590 6.934 -5.273 1.00 0.00 38 ASP A C 4
ATOM 4014 O O . ASP A 1 38 ? 18.701 7.460 -5.203 1.00 0.00 38 ASP A O 4
ATOM 4023 N N . LYS A 1 39 ? 16.708 6.974 -4.280 1.00 0.00 39 LYS A N 4
ATOM 4024 C CA . LYS A 1 39 ? 17.002 7.651 -3.022 1.00 0.00 39 LYS A CA 4
ATOM 4025 C C . LYS A 1 39 ? 17.876 6.779 -2.127 1.00 0.00 39 LYS A C 4
ATOM 4026 O O . LYS A 1 39 ? 18.977 7.173 -1.745 1.00 0.00 39 LYS A O 4
ATOM 4045 N N . ASN A 1 40 ? 17.378 5.592 -1.797 1.00 0.00 40 ASN A N 4
ATOM 4046 C CA . ASN A 1 40 ? 18.115 4.663 -0.946 1.00 0.00 40 ASN A CA 4
ATOM 4047 C C . ASN A 1 40 ? 19.437 4.265 -1.594 1.00 0.00 40 ASN A C 4
ATOM 4048 O O . ASN A 1 40 ? 19.623 4.424 -2.801 1.00 0.00 40 ASN A O 4
ATOM 4059 N N . HIS A 1 41 ? 20.354 3.747 -0.784 1.00 0.00 41 HIS A N 4
ATOM 4060 C CA . HIS A 1 41 ? 21.660 3.324 -1.278 1.00 0.00 41 HIS A CA 4
ATOM 4061 C C . HIS A 1 41 ? 21.913 1.854 -0.956 1.00 0.00 41 HIS A C 4
ATOM 4062 O O . HIS A 1 41 ? 22.437 1.109 -1.784 1.00 0.00 41 HIS A O 4
ATOM 4076 N N . ALA A 1 42 ? 21.538 1.444 0.251 1.00 0.00 42 ALA A N 4
ATOM 4077 C CA . ALA A 1 42 ? 21.723 0.064 0.681 1.00 0.00 42 ALA A CA 4
ATOM 4078 C C . ALA A 1 42 ? 20.678 -0.851 0.053 1.00 0.00 42 ALA A C 4
ATOM 4079 O O . ALA A 1 42 ? 19.520 -0.475 -0.134 1.00 0.00 42 ALA A O 4
ATOM 4086 N N . PRO A 1 43 ? 21.092 -2.082 -0.283 1.00 0.00 43 PRO A N 4
ATOM 4087 C CA . PRO A 1 43 ? 20.206 -3.076 -0.896 1.00 0.00 43 PRO A CA 4
ATOM 4088 C C . PRO A 1 43 ? 19.151 -3.590 0.078 1.00 0.00 43 PRO A C 4
ATOM 4089 O O . PRO A 1 43 ? 19.411 -3.733 1.272 1.00 0.00 43 PRO A O 4
ATOM 4100 N N . GLY A 1 44 ? 17.959 -3.869 -0.441 1.00 0.00 44 GLY A N 4
ATOM 4101 C CA . GLY A 1 44 ? 16.883 -4.365 0.397 1.00 0.00 44 GLY A CA 4
ATOM 4102 C C . GLY A 1 44 ? 15.697 -3.421 0.438 1.00 0.00 44 GLY A C 4
ATOM 4103 O O . GLY A 1 44 ? 14.606 -3.764 -0.016 1.00 0.00 44 GLY A O 4
ATOM 4107 N N . ALA A 1 45 ? 15.911 -2.228 0.985 1.00 0.00 45 ALA A N 4
ATOM 4108 C CA . ALA A 1 45 ? 14.851 -1.232 1.083 1.00 0.00 45 ALA A CA 4
ATOM 4109 C C . ALA A 1 45 ? 13.949 -1.267 -0.146 1.00 0.00 45 ALA A C 4
ATOM 4110 O O . ALA A 1 45 ? 12.728 -1.381 -0.031 1.00 0.00 45 ALA A O 4
ATOM 4117 N N . THR A 1 46 ? 14.557 -1.168 -1.324 1.00 0.00 46 THR A N 4
ATOM 4118 C CA . THR A 1 46 ? 13.809 -1.187 -2.575 1.00 0.00 46 THR A CA 4
ATOM 4119 C C . THR A 1 46 ? 12.882 -2.395 -2.642 1.00 0.00 46 THR A C 4
ATOM 4120 O O . THR A 1 46 ? 11.678 -2.253 -2.858 1.00 0.00 46 THR A O 4
ATOM 4131 N N . GLU A 1 47 ? 13.449 -3.582 -2.456 1.00 0.00 47 GLU A N 4
ATOM 4132 C CA . GLU A 1 47 ? 12.672 -4.815 -2.497 1.00 0.00 47 GLU A CA 4
ATOM 4133 C C . GLU A 1 47 ? 11.315 -4.624 -1.825 1.00 0.00 47 GLU A C 4
ATOM 4134 O O . GLU A 1 47 ? 10.331 -5.263 -2.198 1.00 0.00 47 GLU A O 4
ATOM 4146 N N . ALA A 1 48 ? 11.271 -3.741 -0.833 1.00 0.00 48 ALA A N 4
ATOM 4147 C CA . ALA A 1 48 ? 10.035 -3.465 -0.110 1.00 0.00 48 ALA A CA 4
ATOM 4148 C C . ALA A 1 48 ? 9.133 -2.527 -0.905 1.00 0.00 48 ALA A C 4
ATOM 4149 O O . ALA A 1 48 ? 7.926 -2.751 -1.009 1.00 0.00 48 ALA A O 4
ATOM 4156 N N . PHE A 1 49 ? 9.724 -1.476 -1.463 1.00 0.00 49 PHE A N 4
ATOM 4157 C CA . PHE A 1 49 ? 8.972 -0.503 -2.247 1.00 0.00 49 PHE A CA 4
ATOM 4158 C C . PHE A 1 49 ? 8.029 -1.202 -3.222 1.00 0.00 49 PHE A C 4
ATOM 4159 O O . PHE A 1 49 ? 6.911 -0.744 -3.458 1.00 0.00 49 PHE A O 4
ATOM 4176 N N . LYS A 1 50 ? 8.487 -2.315 -3.785 1.00 0.00 50 LYS A N 4
ATOM 4177 C CA . LYS A 1 50 ? 7.686 -3.079 -4.733 1.00 0.00 50 LYS A CA 4
ATOM 4178 C C . LYS A 1 50 ? 6.357 -3.495 -4.111 1.00 0.00 50 LYS A C 4
ATOM 4179 O O . LYS A 1 50 ? 5.298 -3.326 -4.716 1.00 0.00 50 LYS A O 4
ATOM 4198 N N . ALA A 1 51 ? 6.420 -4.039 -2.900 1.00 0.00 51 ALA A N 4
ATOM 4199 C CA . ALA A 1 51 ? 5.220 -4.475 -2.195 1.00 0.00 51 ALA A CA 4
ATOM 4200 C C . ALA A 1 51 ? 4.295 -3.298 -1.906 1.00 0.00 51 ALA A C 4
ATOM 4201 O O . ALA A 1 51 ? 3.083 -3.386 -2.107 1.00 0.00 51 ALA A O 4
ATOM 4208 N N . ILE A 1 52 ? 4.873 -2.199 -1.434 1.00 0.00 52 ILE A N 4
ATOM 4209 C CA . ILE A 1 52 ? 4.098 -1.005 -1.118 1.00 0.00 52 ILE A CA 4
ATOM 4210 C C . ILE A 1 52 ? 3.113 -0.677 -2.234 1.00 0.00 52 ILE A C 4
ATOM 4211 O O . ILE A 1 52 ? 1.903 -0.834 -2.074 1.00 0.00 52 ILE A O 4
ATOM 4227 N N . GLY A 1 53 ? 3.640 -0.223 -3.367 1.00 0.00 53 GLY A N 4
ATOM 4228 C CA . GLY A 1 53 ? 2.793 0.118 -4.495 1.00 0.00 53 GLY A CA 4
ATOM 4229 C C . GLY A 1 53 ? 1.634 -0.845 -4.662 1.00 0.00 53 GLY A C 4
ATOM 4230 O O . GLY A 1 53 ? 0.475 -0.432 -4.704 1.00 0.00 53 GLY A O 4
ATOM 4234 N N . THR A 1 54 ? 1.946 -2.133 -4.759 1.00 0.00 54 THR A N 4
ATOM 4235 C CA . THR A 1 54 ? 0.922 -3.157 -4.925 1.00 0.00 54 THR A CA 4
ATOM 4236 C C . THR A 1 54 ? -0.319 -2.831 -4.102 1.00 0.00 54 THR A C 4
ATOM 4237 O O . THR A 1 54 ? -1.445 -2.968 -4.580 1.00 0.00 54 THR A O 4
ATOM 4248 N N . ALA A 1 55 ? -0.107 -2.400 -2.863 1.00 0.00 55 ALA A N 4
ATOM 4249 C CA . ALA A 1 55 ? -1.209 -2.052 -1.975 1.00 0.00 55 ALA A CA 4
ATOM 4250 C C . ALA A 1 55 ? -1.887 -0.761 -2.422 1.00 0.00 55 ALA A C 4
ATOM 4251 O O . ALA A 1 55 ? -3.099 -0.728 -2.639 1.00 0.00 55 ALA A O 4
ATOM 4258 N N . TYR A 1 56 ? -1.099 0.300 -2.557 1.00 0.00 56 TYR A N 4
ATOM 4259 C CA . TYR A 1 56 ? -1.625 1.594 -2.974 1.00 0.00 56 TYR A CA 4
ATOM 4260 C C . TYR A 1 56 ? -2.502 1.451 -4.214 1.00 0.00 56 TYR A C 4
ATOM 4261 O O . TYR A 1 56 ? -3.596 2.009 -4.281 1.00 0.00 56 TYR A O 4
ATOM 4279 N N . ALA A 1 57 ? -2.012 0.699 -5.194 1.00 0.00 57 ALA A N 4
ATOM 4280 C CA . ALA A 1 57 ? -2.751 0.479 -6.431 1.00 0.00 57 ALA A CA 4
ATOM 4281 C C . ALA A 1 57 ? -4.156 -0.042 -6.146 1.00 0.00 57 ALA A C 4
ATOM 4282 O O . ALA A 1 57 ? -5.145 0.528 -6.607 1.00 0.00 57 ALA A O 4
ATOM 4289 N N . VAL A 1 58 ? -4.236 -1.129 -5.385 1.00 0.00 58 VAL A N 4
ATOM 4290 C CA . VAL A 1 58 ? -5.520 -1.726 -5.039 1.00 0.00 58 VAL A CA 4
ATOM 4291 C C . VAL A 1 58 ? -6.467 -0.689 -4.446 1.00 0.00 58 VAL A C 4
ATOM 4292 O O . VAL A 1 58 ? -7.442 -0.287 -5.082 1.00 0.00 58 VAL A O 4
ATOM 4305 N N . LEU A 1 59 ? -6.174 -0.259 -3.224 1.00 0.00 59 LEU A N 4
ATOM 4306 C CA . LEU A 1 59 ? -6.999 0.733 -2.543 1.00 0.00 59 LEU A CA 4
ATOM 4307 C C . LEU A 1 59 ? -7.237 1.947 -3.435 1.00 0.00 59 LEU A C 4
ATOM 4308 O O . LEU A 1 59 ? -8.379 2.320 -3.702 1.00 0.00 59 LEU A O 4
ATOM 4324 N N . SER A 1 60 ? -6.150 2.560 -3.895 1.00 0.00 60 SER A N 4
ATOM 4325 C CA . SER A 1 60 ? -6.241 3.733 -4.756 1.00 0.00 60 SER A CA 4
ATOM 4326 C C . SER A 1 60 ? -7.408 3.603 -5.730 1.00 0.00 60 SER A C 4
ATOM 4327 O O . SER A 1 60 ? -8.027 4.596 -6.109 1.00 0.00 60 SER A O 4
ATOM 4335 N N . ASN A 1 61 ? -7.701 2.371 -6.132 1.00 0.00 61 ASN A N 4
ATOM 4336 C CA . ASN A 1 61 ? -8.793 2.109 -7.062 1.00 0.00 61 ASN A CA 4
ATOM 4337 C C . ASN A 1 61 ? -10.078 1.772 -6.312 1.00 0.00 61 ASN A C 4
ATOM 4338 O O . ASN A 1 61 ? -10.068 1.084 -5.291 1.00 0.00 61 ASN A O 4
ATOM 4349 N N . PRO A 1 62 ? -11.213 2.268 -6.829 1.00 0.00 62 PRO A N 4
ATOM 4350 C CA . PRO A 1 62 ? -12.527 2.032 -6.225 1.00 0.00 62 PRO A CA 4
ATOM 4351 C C . PRO A 1 62 ? -12.979 0.582 -6.369 1.00 0.00 62 PRO A C 4
ATOM 4352 O O . PRO A 1 62 ? -13.636 0.037 -5.483 1.00 0.00 62 PRO A O 4
ATOM 4363 N N . GLU A 1 63 ? -12.623 -0.035 -7.491 1.00 0.00 63 GLU A N 4
ATOM 4364 C CA . GLU A 1 63 ? -12.993 -1.422 -7.750 1.00 0.00 63 GLU A CA 4
ATOM 4365 C C . GLU A 1 63 ? -12.081 -2.380 -6.988 1.00 0.00 63 GLU A C 4
ATOM 4366 O O . GLU A 1 63 ? -12.531 -3.400 -6.466 1.00 0.00 63 GLU A O 4
ATOM 4378 N N . LYS A 1 64 ? -10.797 -2.044 -6.930 1.00 0.00 64 LYS A N 4
ATOM 4379 C CA . LYS A 1 64 ? -9.820 -2.872 -6.233 1.00 0.00 64 LYS A CA 4
ATOM 4380 C C . LYS A 1 64 ? -9.868 -2.621 -4.730 1.00 0.00 64 LYS A C 4
ATOM 4381 O O . LYS A 1 64 ? -9.333 -3.402 -3.943 1.00 0.00 64 LYS A O 4
ATOM 4400 N N . ARG A 1 65 ? -10.514 -1.528 -4.337 1.00 0.00 65 ARG A N 4
ATOM 4401 C CA . ARG A 1 65 ? -10.633 -1.175 -2.927 1.00 0.00 65 ARG A CA 4
ATOM 4402 C C . ARG A 1 65 ? -11.847 -1.851 -2.298 1.00 0.00 65 ARG A C 4
ATOM 4403 O O . ARG A 1 65 ? -11.713 -2.685 -1.403 1.00 0.00 65 ARG A O 4
ATOM 4424 N N . LYS A 1 66 ? -13.033 -1.485 -2.772 1.00 0.00 66 LYS A N 4
ATOM 4425 C CA . LYS A 1 66 ? -14.273 -2.055 -2.257 1.00 0.00 66 LYS A CA 4
ATOM 4426 C C . LYS A 1 66 ? -14.161 -3.570 -2.126 1.00 0.00 66 LYS A C 4
ATOM 4427 O O . LYS A 1 66 ? -14.597 -4.149 -1.131 1.00 0.00 66 LYS A O 4
ATOM 4446 N N . GLN A 1 67 ? -13.573 -4.206 -3.135 1.00 0.00 67 GLN A N 4
ATOM 4447 C CA . GLN A 1 67 ? -13.404 -5.654 -3.130 1.00 0.00 67 GLN A CA 4
ATOM 4448 C C . GLN A 1 67 ? -12.418 -6.083 -2.049 1.00 0.00 67 GLN A C 4
ATOM 4449 O O . GLN A 1 67 ? -12.593 -7.122 -1.412 1.00 0.00 67 GLN A O 4
ATOM 4463 N N . TYR A 1 68 ? -11.381 -5.278 -1.848 1.00 0.00 68 TYR A N 4
ATOM 4464 C CA . TYR A 1 68 ? -10.364 -5.576 -0.846 1.00 0.00 68 TYR A CA 4
ATOM 4465 C C . TYR A 1 68 ? -10.938 -5.460 0.563 1.00 0.00 68 TYR A C 4
ATOM 4466 O O . TYR A 1 68 ? -10.576 -6.224 1.458 1.00 0.00 68 TYR A O 4
ATOM 4484 N N . ASP A 1 69 ? -11.835 -4.498 0.752 1.00 0.00 69 ASP A N 4
ATOM 4485 C CA . ASP A 1 69 ? -12.461 -4.281 2.051 1.00 0.00 69 ASP A CA 4
ATOM 4486 C C . ASP A 1 69 ? -13.543 -5.324 2.313 1.00 0.00 69 ASP A C 4
ATOM 4487 O O . ASP A 1 69 ? -14.033 -5.454 3.434 1.00 0.00 69 ASP A O 4
ATOM 4496 N N . GLN A 1 70 ? -13.911 -6.063 1.271 1.00 0.00 70 GLN A N 4
ATOM 4497 C CA . GLN A 1 70 ? -14.937 -7.093 1.390 1.00 0.00 70 GLN A CA 4
ATOM 4498 C C . GLN A 1 70 ? -14.307 -8.468 1.584 1.00 0.00 70 GLN A C 4
ATOM 4499 O O . GLN A 1 70 ? -14.570 -9.148 2.576 1.00 0.00 70 GLN A O 4
ATOM 4513 N N . PHE A 1 71 ? -13.475 -8.872 0.629 1.00 0.00 71 PHE A N 4
ATOM 4514 C CA . PHE A 1 71 ? -12.809 -10.168 0.694 1.00 0.00 71 PHE A CA 4
ATOM 4515 C C . PHE A 1 71 ? -11.559 -10.094 1.568 1.00 0.00 71 PHE A C 4
ATOM 4516 O O . PHE A 1 71 ? -11.545 -10.591 2.693 1.00 0.00 71 PHE A O 4
ATOM 4533 N N . GLY A 1 72 ? -10.511 -9.469 1.039 1.00 0.00 72 GLY A N 4
ATOM 4534 C CA . GLY A 1 72 ? -9.271 -9.341 1.783 1.00 0.00 72 GLY A CA 4
ATOM 4535 C C . GLY A 1 72 ? -8.131 -10.111 1.145 1.00 0.00 72 GLY A C 4
ATOM 4536 O O . GLY A 1 72 ? -8.282 -11.282 0.797 1.00 0.00 72 GLY A O 4
ATOM 4540 N N . SER A 1 73 ? -6.988 -9.451 0.991 1.00 0.00 73 SER A N 4
ATOM 4541 C CA . SER A 1 73 ? -5.819 -10.079 0.386 1.00 0.00 73 SER A CA 4
ATOM 4542 C C . SER A 1 73 ? -5.509 -11.412 1.060 1.00 0.00 73 SER A C 4
ATOM 4543 O O . SER A 1 73 ? -5.169 -12.392 0.397 1.00 0.00 73 SER A O 4
ATOM 4551 N N . GLY A 1 74 ? -5.628 -11.441 2.384 1.00 0.00 74 GLY A N 4
ATOM 4552 C CA . GLY A 1 74 ? -5.357 -12.658 3.127 1.00 0.00 74 GLY A CA 4
ATOM 4553 C C . GLY A 1 74 ? -6.294 -12.839 4.304 1.00 0.00 74 GLY A C 4
ATOM 4554 O O . GLY A 1 74 ? -7.155 -12.001 4.575 1.00 0.00 74 GLY A O 4
ATOM 4558 N N . PRO A 1 75 ? -6.133 -13.958 5.027 1.00 0.00 75 PRO A N 4
ATOM 4559 C CA . PRO A 1 75 ? -6.964 -14.273 6.192 1.00 0.00 75 PRO A CA 4
ATOM 4560 C C . PRO A 1 75 ? -6.679 -13.352 7.374 1.00 0.00 75 PRO A C 4
ATOM 4561 O O . PRO A 1 75 ? -5.526 -13.163 7.761 1.00 0.00 75 PRO A O 4
ATOM 4572 N N . SER A 1 76 ? -7.736 -12.782 7.943 1.00 0.00 76 SER A N 4
ATOM 4573 C CA . SER A 1 76 ? -7.599 -11.878 9.078 1.00 0.00 76 SER A CA 4
ATOM 4574 C C . SER A 1 76 ? -8.432 -12.361 10.261 1.00 0.00 76 SER A C 4
ATOM 4575 O O . SER A 1 76 ? -9.126 -11.577 10.908 1.00 0.00 76 SER A O 4
ATOM 4583 N N . SER A 1 77 ? -8.357 -13.659 10.539 1.00 0.00 77 SER A N 4
ATOM 4584 C CA . SER A 1 77 ? -9.107 -14.249 11.642 1.00 0.00 77 SER A CA 4
ATOM 4585 C C . SER A 1 77 ? -8.285 -14.235 12.927 1.00 0.00 77 SER A C 4
ATOM 4586 O O . SER A 1 77 ? -7.090 -14.527 12.916 1.00 0.00 77 SER A O 4
ATOM 4594 N N . GLY A 1 78 ? -8.936 -13.893 14.035 1.00 0.00 78 GLY A N 4
ATOM 4595 C CA . GLY A 1 78 ? -8.251 -13.847 15.313 1.00 0.00 78 GLY A CA 4
ATOM 4596 C C . GLY A 1 78 ? -9.178 -13.479 16.455 1.00 0.00 78 GLY A C 4
ATOM 4597 O O . GLY A 1 78 ? -10.313 -13.059 16.230 1.00 0.00 78 GLY A O 4
ATOM 4601 N N . GLY A 1 1 ? 14.768 -4.706 13.108 1.00 0.00 1 GLY A N 5
ATOM 4602 C CA . GLY A 1 1 ? 13.861 -5.391 12.206 1.00 0.00 1 GLY A CA 5
ATOM 4603 C C . GLY A 1 1 ? 12.413 -5.005 12.436 1.00 0.00 1 GLY A C 5
ATOM 4604 O O . GLY A 1 1 ? 11.736 -5.585 13.285 1.00 0.00 1 GLY A O 5
ATOM 4608 N N . SER A 1 2 ? 11.937 -4.022 11.679 1.00 0.00 2 SER A N 5
ATOM 4609 C CA . SER A 1 2 ? 10.562 -3.555 11.808 1.00 0.00 2 SER A CA 5
ATOM 4610 C C . SER A 1 2 ? 9.584 -4.585 11.252 1.00 0.00 2 SER A C 5
ATOM 4611 O O . SER A 1 2 ? 9.806 -5.155 10.184 1.00 0.00 2 SER A O 5
ATOM 4619 N N . SER A 1 3 ? 8.500 -4.818 11.986 1.00 0.00 3 SER A N 5
ATOM 4620 C CA . SER A 1 3 ? 7.488 -5.782 11.569 1.00 0.00 3 SER A CA 5
ATOM 4621 C C . SER A 1 3 ? 6.304 -5.079 10.913 1.00 0.00 3 SER A C 5
ATOM 4622 O O . SER A 1 3 ? 6.238 -3.851 10.880 1.00 0.00 3 SER A O 5
ATOM 4630 N N . GLY A 1 4 ? 5.369 -5.867 10.392 1.00 0.00 4 GLY A N 5
ATOM 4631 C CA . GLY A 1 4 ? 4.200 -5.303 9.744 1.00 0.00 4 GLY A CA 5
ATOM 4632 C C . GLY A 1 4 ? 4.506 -4.767 8.360 1.00 0.00 4 GLY A C 5
ATOM 4633 O O . GLY A 1 4 ? 4.196 -3.616 8.050 1.00 0.00 4 GLY A O 5
ATOM 4637 N N . SER A 1 5 ? 5.118 -5.601 7.526 1.00 0.00 5 SER A N 5
ATOM 4638 C CA . SER A 1 5 ? 5.472 -5.202 6.168 1.00 0.00 5 SER A CA 5
ATOM 4639 C C . SER A 1 5 ? 4.433 -5.698 5.168 1.00 0.00 5 SER A C 5
ATOM 4640 O O . SER A 1 5 ? 3.996 -4.954 4.289 1.00 0.00 5 SER A O 5
ATOM 4648 N N . SER A 1 6 ? 4.040 -6.960 5.308 1.00 0.00 6 SER A N 5
ATOM 4649 C CA . SER A 1 6 ? 3.055 -7.558 4.415 1.00 0.00 6 SER A CA 5
ATOM 4650 C C . SER A 1 6 ? 1.770 -7.889 5.168 1.00 0.00 6 SER A C 5
ATOM 4651 O O . SER A 1 6 ? 1.780 -8.079 6.383 1.00 0.00 6 SER A O 5
ATOM 4659 N N . GLY A 1 7 ? 0.662 -7.957 4.435 1.00 0.00 7 GLY A N 5
ATOM 4660 C CA . GLY A 1 7 ? -0.616 -8.264 5.049 1.00 0.00 7 GLY A CA 5
ATOM 4661 C C . GLY A 1 7 ? -1.751 -7.446 4.466 1.00 0.00 7 GLY A C 5
ATOM 4662 O O . GLY A 1 7 ? -2.075 -7.574 3.285 1.00 0.00 7 GLY A O 5
ATOM 4666 N N . ASP A 1 8 ? -2.358 -6.604 5.295 1.00 0.00 8 ASP A N 5
ATOM 4667 C CA . ASP A 1 8 ? -3.464 -5.762 4.855 1.00 0.00 8 ASP A CA 5
ATOM 4668 C C . ASP A 1 8 ? -2.950 -4.534 4.110 1.00 0.00 8 ASP A C 5
ATOM 4669 O O . ASP A 1 8 ? -2.044 -3.845 4.579 1.00 0.00 8 ASP A O 5
ATOM 4678 N N . TYR A 1 9 ? -3.533 -4.267 2.947 1.00 0.00 9 TYR A N 5
ATOM 4679 C CA . TYR A 1 9 ? -3.131 -3.124 2.135 1.00 0.00 9 TYR A CA 5
ATOM 4680 C C . TYR A 1 9 ? -2.997 -1.868 2.991 1.00 0.00 9 TYR A C 5
ATOM 4681 O O . TYR A 1 9 ? -1.957 -1.210 2.988 1.00 0.00 9 TYR A O 5
ATOM 4699 N N . TYR A 1 10 ? -4.056 -1.544 3.723 1.00 0.00 10 TYR A N 5
ATOM 4700 C CA . TYR A 1 10 ? -4.059 -0.366 4.583 1.00 0.00 10 TYR A CA 5
ATOM 4701 C C . TYR A 1 10 ? -2.837 -0.355 5.495 1.00 0.00 10 TYR A C 5
ATOM 4702 O O . TYR A 1 10 ? -2.192 0.678 5.674 1.00 0.00 10 TYR A O 5
ATOM 4720 N N . GLU A 1 11 ? -2.525 -1.513 6.070 1.00 0.00 11 GLU A N 5
ATOM 4721 C CA . GLU A 1 11 ? -1.380 -1.636 6.965 1.00 0.00 11 GLU A CA 5
ATOM 4722 C C . GLU A 1 11 ? -0.073 -1.420 6.208 1.00 0.00 11 GLU A C 5
ATOM 4723 O O . GLU A 1 11 ? 0.718 -0.541 6.553 1.00 0.00 11 GLU A O 5
ATOM 4735 N N . ILE A 1 12 ? 0.148 -2.227 5.176 1.00 0.00 12 ILE A N 5
ATOM 4736 C CA . ILE A 1 12 ? 1.358 -2.123 4.371 1.00 0.00 12 ILE A CA 5
ATOM 4737 C C . ILE A 1 12 ? 1.761 -0.666 4.168 1.00 0.00 12 ILE A C 5
ATOM 4738 O O . ILE A 1 12 ? 2.939 -0.318 4.257 1.00 0.00 12 ILE A O 5
ATOM 4754 N N . LEU A 1 13 ? 0.775 0.182 3.898 1.00 0.00 13 LEU A N 5
ATOM 4755 C CA . LEU A 1 13 ? 1.026 1.603 3.685 1.00 0.00 13 LEU A CA 5
ATOM 4756 C C . LEU A 1 13 ? 1.120 2.345 5.015 1.00 0.00 13 LEU A C 5
ATOM 4757 O O . LEU A 1 13 ? 1.978 3.207 5.197 1.00 0.00 13 LEU A O 5
ATOM 4773 N N . GLY A 1 14 ? 0.231 2.002 5.942 1.00 0.00 14 GLY A N 5
ATOM 4774 C CA . GLY A 1 14 ? 0.232 2.643 7.244 1.00 0.00 14 GLY A CA 5
ATOM 4775 C C . GLY A 1 14 ? -0.897 3.641 7.400 1.00 0.00 14 GLY A C 5
ATOM 4776 O O . GLY A 1 14 ? -0.669 4.799 7.752 1.00 0.00 14 GLY A O 5
ATOM 4780 N N . VAL A 1 15 ? -2.121 3.194 7.136 1.00 0.00 15 VAL A N 5
ATOM 4781 C CA . VAL A 1 15 ? -3.291 4.056 7.248 1.00 0.00 15 VAL A CA 5
ATOM 4782 C C . VAL A 1 15 ? -4.494 3.285 7.778 1.00 0.00 15 VAL A C 5
ATOM 4783 O O . VAL A 1 15 ? -4.445 2.063 7.925 1.00 0.00 15 VAL A O 5
ATOM 4796 N N . SER A 1 16 ? -5.574 4.005 8.063 1.00 0.00 16 SER A N 5
ATOM 4797 C CA . SER A 1 16 ? -6.790 3.389 8.580 1.00 0.00 16 SER A CA 5
ATOM 4798 C C . SER A 1 16 ? -7.641 2.830 7.444 1.00 0.00 16 SER A C 5
ATOM 4799 O O . SER A 1 16 ? -7.377 3.090 6.270 1.00 0.00 16 SER A O 5
ATOM 4807 N N . ARG A 1 17 ? -8.665 2.062 7.802 1.00 0.00 17 ARG A N 5
ATOM 4808 C CA . ARG A 1 17 ? -9.555 1.465 6.814 1.00 0.00 17 ARG A CA 5
ATOM 4809 C C . ARG A 1 17 ? -10.612 2.468 6.359 1.00 0.00 17 ARG A C 5
ATOM 4810 O O . ARG A 1 17 ? -11.601 2.700 7.052 1.00 0.00 17 ARG A O 5
ATOM 4831 N N . GLY A 1 18 ? -10.394 3.059 5.188 1.00 0.00 18 GLY A N 5
ATOM 4832 C CA . GLY A 1 18 ? -11.335 4.030 4.661 1.00 0.00 18 GLY A CA 5
ATOM 4833 C C . GLY A 1 18 ? -10.685 5.367 4.365 1.00 0.00 18 GLY A C 5
ATOM 4834 O O . GLY A 1 18 ? -11.370 6.378 4.213 1.00 0.00 18 GLY A O 5
ATOM 4838 N N . ALA A 1 19 ? -9.358 5.373 4.286 1.00 0.00 19 ALA A N 5
ATOM 4839 C CA . ALA A 1 19 ? -8.615 6.595 4.006 1.00 0.00 19 ALA A CA 5
ATOM 4840 C C . ALA A 1 19 ? -8.882 7.088 2.588 1.00 0.00 19 ALA A C 5
ATOM 4841 O O . ALA A 1 19 ? -9.001 6.292 1.656 1.00 0.00 19 ALA A O 5
ATOM 4848 N N . SER A 1 20 ? -8.976 8.404 2.431 1.00 0.00 20 SER A N 5
ATOM 4849 C CA . SER A 1 20 ? -9.233 9.003 1.127 1.00 0.00 20 SER A CA 5
ATOM 4850 C C . SER A 1 20 ? -8.008 8.887 0.225 1.00 0.00 20 SER A C 5
ATOM 4851 O O . SER A 1 20 ? -6.933 8.484 0.669 1.00 0.00 20 SER A O 5
ATOM 4859 N N . ASP A 1 21 ? -8.180 9.242 -1.044 1.00 0.00 21 ASP A N 5
ATOM 4860 C CA . ASP A 1 21 ? -7.089 9.179 -2.010 1.00 0.00 21 ASP A CA 5
ATOM 4861 C C . ASP A 1 21 ? -5.824 9.817 -1.443 1.00 0.00 21 ASP A C 5
ATOM 4862 O O . ASP A 1 21 ? -4.804 9.150 -1.275 1.00 0.00 21 ASP A O 5
ATOM 4871 N N . GLU A 1 22 ? -5.900 11.112 -1.151 1.00 0.00 22 GLU A N 5
ATOM 4872 C CA . GLU A 1 22 ? -4.760 11.839 -0.605 1.00 0.00 22 GLU A CA 5
ATOM 4873 C C . GLU A 1 22 ? -4.030 11.001 0.441 1.00 0.00 22 GLU A C 5
ATOM 4874 O O . GLU A 1 22 ? -2.863 10.650 0.267 1.00 0.00 22 GLU A O 5
ATOM 4886 N N . ASP A 1 23 ? -4.727 10.685 1.527 1.00 0.00 23 ASP A N 5
ATOM 4887 C CA . ASP A 1 23 ? -4.147 9.888 2.602 1.00 0.00 23 ASP A CA 5
ATOM 4888 C C . ASP A 1 23 ? -3.385 8.692 2.042 1.00 0.00 23 ASP A C 5
ATOM 4889 O O . ASP A 1 23 ? -2.220 8.471 2.377 1.00 0.00 23 ASP A O 5
ATOM 4898 N N . LEU A 1 24 ? -4.049 7.922 1.187 1.00 0.00 24 LEU A N 5
ATOM 4899 C CA . LEU A 1 24 ? -3.434 6.746 0.580 1.00 0.00 24 LEU A CA 5
ATOM 4900 C C . LEU A 1 24 ? -2.187 7.130 -0.210 1.00 0.00 24 LEU A C 5
ATOM 4901 O O . LEU A 1 24 ? -1.198 6.396 -0.226 1.00 0.00 24 LEU A O 5
ATOM 4917 N N . LYS A 1 25 ? -2.240 8.286 -0.863 1.00 0.00 25 LYS A N 5
ATOM 4918 C CA . LYS A 1 25 ? -1.114 8.771 -1.653 1.00 0.00 25 LYS A CA 5
ATOM 4919 C C . LYS A 1 25 ? 0.026 9.231 -0.750 1.00 0.00 25 LYS A C 5
ATOM 4920 O O . LYS A 1 25 ? 1.073 8.587 -0.677 1.00 0.00 25 LYS A O 5
ATOM 4939 N N . LYS A 1 26 ? -0.184 10.347 -0.061 1.00 0.00 26 LYS A N 5
ATOM 4940 C CA . LYS A 1 26 ? 0.824 10.892 0.840 1.00 0.00 26 LYS A CA 5
ATOM 4941 C C . LYS A 1 26 ? 1.571 9.775 1.561 1.00 0.00 26 LYS A C 5
ATOM 4942 O O . LYS A 1 26 ? 2.796 9.681 1.480 1.00 0.00 26 LYS A O 5
ATOM 4961 N N . ALA A 1 27 ? 0.826 8.928 2.263 1.00 0.00 27 ALA A N 5
ATOM 4962 C CA . ALA A 1 27 ? 1.418 7.815 2.995 1.00 0.00 27 ALA A CA 5
ATOM 4963 C C . ALA A 1 27 ? 2.246 6.929 2.070 1.00 0.00 27 ALA A C 5
ATOM 4964 O O . ALA A 1 27 ? 3.387 6.586 2.381 1.00 0.00 27 ALA A O 5
ATOM 4971 N N . TYR A 1 28 ? 1.665 6.562 0.934 1.00 0.00 28 TYR A N 5
ATOM 4972 C CA . TYR A 1 28 ? 2.349 5.713 -0.035 1.00 0.00 28 TYR A CA 5
ATOM 4973 C C . TYR A 1 28 ? 3.708 6.297 -0.408 1.00 0.00 28 TYR A C 5
ATOM 4974 O O . TYR A 1 28 ? 4.739 5.641 -0.263 1.00 0.00 28 TYR A O 5
ATOM 4992 N N . ARG A 1 29 ? 3.700 7.536 -0.889 1.00 0.00 29 ARG A N 5
ATOM 4993 C CA . ARG A 1 29 ? 4.931 8.210 -1.283 1.00 0.00 29 ARG A CA 5
ATOM 4994 C C . ARG A 1 29 ? 5.913 8.275 -0.118 1.00 0.00 29 ARG A C 5
ATOM 4995 O O . ARG A 1 29 ? 7.039 7.787 -0.214 1.00 0.00 29 ARG A O 5
ATOM 5016 N N . ARG A 1 30 ? 5.478 8.881 0.982 1.00 0.00 30 ARG A N 5
ATOM 5017 C CA . ARG A 1 30 ? 6.319 9.012 2.166 1.00 0.00 30 ARG A CA 5
ATOM 5018 C C . ARG A 1 30 ? 7.216 7.788 2.334 1.00 0.00 30 ARG A C 5
ATOM 5019 O O . ARG A 1 30 ? 8.340 7.892 2.827 1.00 0.00 30 ARG A O 5
ATOM 5040 N N . LEU A 1 31 ? 6.712 6.631 1.920 1.00 0.00 31 LEU A N 5
ATOM 5041 C CA . LEU A 1 31 ? 7.466 5.387 2.025 1.00 0.00 31 LEU A CA 5
ATOM 5042 C C . LEU A 1 31 ? 8.397 5.212 0.829 1.00 0.00 31 LEU A C 5
ATOM 5043 O O . LEU A 1 31 ? 9.614 5.125 0.985 1.00 0.00 31 LEU A O 5
ATOM 5059 N N . ALA A 1 32 ? 7.815 5.164 -0.365 1.00 0.00 32 ALA A N 5
ATOM 5060 C CA . ALA A 1 32 ? 8.592 5.005 -1.588 1.00 0.00 32 ALA A CA 5
ATOM 5061 C C . ALA A 1 32 ? 9.891 5.800 -1.520 1.00 0.00 32 ALA A C 5
ATOM 5062 O O . ALA A 1 32 ? 10.973 5.265 -1.766 1.00 0.00 32 ALA A O 5
ATOM 5069 N N . LEU A 1 33 ? 9.778 7.081 -1.187 1.00 0.00 33 LEU A N 5
ATOM 5070 C CA . LEU A 1 33 ? 10.944 7.952 -1.088 1.00 0.00 33 LEU A CA 5
ATOM 5071 C C . LEU A 1 33 ? 11.999 7.347 -0.167 1.00 0.00 33 LEU A C 5
ATOM 5072 O O . LEU A 1 33 ? 13.199 7.460 -0.420 1.00 0.00 33 LEU A O 5
ATOM 5088 N N . LYS A 1 34 ? 11.544 6.702 0.902 1.00 0.00 34 LYS A N 5
ATOM 5089 C CA . LYS A 1 34 ? 12.446 6.075 1.860 1.00 0.00 34 LYS A CA 5
ATOM 5090 C C . LYS A 1 34 ? 12.918 4.715 1.353 1.00 0.00 34 LYS A C 5
ATOM 5091 O O . LYS A 1 34 ? 14.014 4.264 1.686 1.00 0.00 34 LYS A O 5
ATOM 5110 N N . PHE A 1 35 ? 12.085 4.068 0.546 1.00 0.00 35 PHE A N 5
ATOM 5111 C CA . PHE A 1 35 ? 12.417 2.760 -0.007 1.00 0.00 35 PHE A CA 5
ATOM 5112 C C . PHE A 1 35 ? 12.621 2.844 -1.517 1.00 0.00 35 PHE A C 5
ATOM 5113 O O . PHE A 1 35 ? 12.295 1.911 -2.251 1.00 0.00 35 PHE A O 5
ATOM 5130 N N . HIS A 1 36 ? 13.161 3.969 -1.974 1.00 0.00 36 HIS A N 5
ATOM 5131 C CA . HIS A 1 36 ? 13.408 4.176 -3.397 1.00 0.00 36 HIS A CA 5
ATOM 5132 C C . HIS A 1 36 ? 14.787 3.656 -3.790 1.00 0.00 36 HIS A C 5
ATOM 5133 O O . HIS A 1 36 ? 15.765 3.802 -3.055 1.00 0.00 36 HIS A O 5
ATOM 5147 N N . PRO A 1 37 ? 14.870 3.033 -4.975 1.00 0.00 37 PRO A N 5
ATOM 5148 C CA . PRO A 1 37 ? 16.124 2.478 -5.492 1.00 0.00 37 PRO A CA 5
ATOM 5149 C C . PRO A 1 37 ? 17.121 3.564 -5.882 1.00 0.00 37 PRO A C 5
ATOM 5150 O O . PRO A 1 37 ? 18.313 3.299 -6.037 1.00 0.00 37 PRO A O 5
ATOM 5161 N N . ASP A 1 38 ? 16.626 4.787 -6.039 1.00 0.00 38 ASP A N 5
ATOM 5162 C CA . ASP A 1 38 ? 17.474 5.914 -6.410 1.00 0.00 38 ASP A CA 5
ATOM 5163 C C . ASP A 1 38 ? 17.946 6.669 -5.172 1.00 0.00 38 ASP A C 5
ATOM 5164 O O . ASP A 1 38 ? 19.035 7.244 -5.159 1.00 0.00 38 ASP A O 5
ATOM 5173 N N . LYS A 1 39 ? 17.120 6.664 -4.131 1.00 0.00 39 LYS A N 5
ATOM 5174 C CA . LYS A 1 39 ? 17.452 7.348 -2.887 1.00 0.00 39 LYS A CA 5
ATOM 5175 C C . LYS A 1 39 ? 18.208 6.420 -1.941 1.00 0.00 39 LYS A C 5
ATOM 5176 O O . LYS A 1 39 ? 19.281 6.762 -1.448 1.00 0.00 39 LYS A O 5
ATOM 5195 N N . ASN A 1 40 ? 17.640 5.244 -1.693 1.00 0.00 40 ASN A N 5
ATOM 5196 C CA . ASN A 1 40 ? 18.261 4.267 -0.807 1.00 0.00 40 ASN A CA 5
ATOM 5197 C C . ASN A 1 40 ? 19.469 3.618 -1.475 1.00 0.00 40 ASN A C 5
ATOM 5198 O O . ASN A 1 40 ? 19.374 3.102 -2.589 1.00 0.00 40 ASN A O 5
ATOM 5209 N N . HIS A 1 41 ? 20.606 3.647 -0.786 1.00 0.00 41 HIS A N 5
ATOM 5210 C CA . HIS A 1 41 ? 21.833 3.060 -1.311 1.00 0.00 41 HIS A CA 5
ATOM 5211 C C . HIS A 1 41 ? 21.931 1.583 -0.943 1.00 0.00 41 HIS A C 5
ATOM 5212 O O . HIS A 1 41 ? 22.414 0.768 -1.728 1.00 0.00 41 HIS A O 5
ATOM 5226 N N . ALA A 1 42 ? 21.468 1.245 0.257 1.00 0.00 42 ALA A N 5
ATOM 5227 C CA . ALA A 1 42 ? 21.502 -0.134 0.728 1.00 0.00 42 ALA A CA 5
ATOM 5228 C C . ALA A 1 42 ? 20.285 -0.912 0.238 1.00 0.00 42 ALA A C 5
ATOM 5229 O O . ALA A 1 42 ? 19.178 -0.383 0.142 1.00 0.00 42 ALA A O 5
ATOM 5236 N N . PRO A 1 43 ? 20.494 -2.198 -0.081 1.00 0.00 43 PRO A N 5
ATOM 5237 C CA . PRO A 1 43 ? 19.425 -3.075 -0.568 1.00 0.00 43 PRO A CA 5
ATOM 5238 C C . PRO A 1 43 ? 18.409 -3.408 0.519 1.00 0.00 43 PRO A C 5
ATOM 5239 O O . PRO A 1 43 ? 18.396 -2.788 1.582 1.00 0.00 43 PRO A O 5
ATOM 5250 N N . GLY A 1 44 ? 17.557 -4.392 0.246 1.00 0.00 44 GLY A N 5
ATOM 5251 C CA . GLY A 1 44 ? 16.549 -4.790 1.211 1.00 0.00 44 GLY A CA 5
ATOM 5252 C C . GLY A 1 44 ? 15.385 -3.820 1.267 1.00 0.00 44 GLY A C 5
ATOM 5253 O O . GLY A 1 44 ? 14.228 -4.222 1.157 1.00 0.00 44 GLY A O 5
ATOM 5257 N N . ALA A 1 45 ? 15.693 -2.539 1.441 1.00 0.00 45 ALA A N 5
ATOM 5258 C CA . ALA A 1 45 ? 14.664 -1.509 1.511 1.00 0.00 45 ALA A CA 5
ATOM 5259 C C . ALA A 1 45 ? 13.911 -1.393 0.190 1.00 0.00 45 ALA A C 5
ATOM 5260 O O . ALA A 1 45 ? 12.706 -1.635 0.126 1.00 0.00 45 ALA A O 5
ATOM 5267 N N . THR A 1 46 ? 14.630 -1.021 -0.865 1.00 0.00 46 THR A N 5
ATOM 5268 C CA . THR A 1 46 ? 14.030 -0.872 -2.185 1.00 0.00 46 THR A CA 5
ATOM 5269 C C . THR A 1 46 ? 13.102 -2.039 -2.502 1.00 0.00 46 THR A C 5
ATOM 5270 O O . THR A 1 46 ? 11.902 -1.853 -2.699 1.00 0.00 46 THR A O 5
ATOM 5281 N N . GLU A 1 47 ? 13.666 -3.242 -2.549 1.00 0.00 47 GLU A N 5
ATOM 5282 C CA . GLU A 1 47 ? 12.887 -4.439 -2.843 1.00 0.00 47 GLU A CA 5
ATOM 5283 C C . GLU A 1 47 ? 11.523 -4.382 -2.160 1.00 0.00 47 GLU A C 5
ATOM 5284 O O . GLU A 1 47 ? 10.545 -4.940 -2.657 1.00 0.00 47 GLU A O 5
ATOM 5296 N N . ALA A 1 48 ? 11.468 -3.703 -1.019 1.00 0.00 48 ALA A N 5
ATOM 5297 C CA . ALA A 1 48 ? 10.225 -3.572 -0.268 1.00 0.00 48 ALA A CA 5
ATOM 5298 C C . ALA A 1 48 ? 9.233 -2.676 -1.002 1.00 0.00 48 ALA A C 5
ATOM 5299 O O . ALA A 1 48 ? 8.043 -2.982 -1.078 1.00 0.00 48 ALA A O 5
ATOM 5306 N N . PHE A 1 49 ? 9.730 -1.567 -1.540 1.00 0.00 49 PHE A N 5
ATOM 5307 C CA . PHE A 1 49 ? 8.886 -0.625 -2.267 1.00 0.00 49 PHE A CA 5
ATOM 5308 C C . PHE A 1 49 ? 7.881 -1.362 -3.147 1.00 0.00 49 PHE A C 5
ATOM 5309 O O . PHE A 1 49 ? 6.693 -1.042 -3.155 1.00 0.00 49 PHE A O 5
ATOM 5326 N N . LYS A 1 50 ? 8.368 -2.352 -3.889 1.00 0.00 50 LYS A N 5
ATOM 5327 C CA . LYS A 1 50 ? 7.514 -3.137 -4.773 1.00 0.00 50 LYS A CA 5
ATOM 5328 C C . LYS A 1 50 ? 6.212 -3.516 -4.076 1.00 0.00 50 LYS A C 5
ATOM 5329 O O . LYS A 1 50 ? 5.124 -3.285 -4.604 1.00 0.00 50 LYS A O 5
ATOM 5348 N N . ALA A 1 51 ? 6.330 -4.100 -2.888 1.00 0.00 51 ALA A N 5
ATOM 5349 C CA . ALA A 1 51 ? 5.162 -4.508 -2.118 1.00 0.00 51 ALA A CA 5
ATOM 5350 C C . ALA A 1 51 ? 4.249 -3.320 -1.834 1.00 0.00 51 ALA A C 5
ATOM 5351 O O . ALA A 1 51 ? 3.030 -3.412 -1.987 1.00 0.00 51 ALA A O 5
ATOM 5358 N N . ILE A 1 52 ? 4.845 -2.207 -1.421 1.00 0.00 52 ILE A N 5
ATOM 5359 C CA . ILE A 1 52 ? 4.084 -1.001 -1.117 1.00 0.00 52 ILE A CA 5
ATOM 5360 C C . ILE A 1 52 ? 3.127 -0.654 -2.252 1.00 0.00 52 ILE A C 5
ATOM 5361 O O . ILE A 1 52 ? 1.912 -0.791 -2.118 1.00 0.00 52 ILE A O 5
ATOM 5377 N N . GLY A 1 53 ? 3.685 -0.204 -3.373 1.00 0.00 53 GLY A N 5
ATOM 5378 C CA . GLY A 1 53 ? 2.867 0.154 -4.516 1.00 0.00 53 GLY A CA 5
ATOM 5379 C C . GLY A 1 53 ? 1.695 -0.788 -4.709 1.00 0.00 53 GLY A C 5
ATOM 5380 O O . GLY A 1 53 ? 0.551 -0.350 -4.839 1.00 0.00 53 GLY A O 5
ATOM 5384 N N . THR A 1 54 ? 1.979 -2.086 -4.730 1.00 0.00 54 THR A N 5
ATOM 5385 C CA . THR A 1 54 ? 0.940 -3.093 -4.911 1.00 0.00 54 THR A CA 5
ATOM 5386 C C . THR A 1 54 ? -0.292 -2.769 -4.074 1.00 0.00 54 THR A C 5
ATOM 5387 O O . THR A 1 54 ? -1.421 -2.847 -4.557 1.00 0.00 54 THR A O 5
ATOM 5398 N N . ALA A 1 55 ? -0.066 -2.404 -2.815 1.00 0.00 55 ALA A N 5
ATOM 5399 C CA . ALA A 1 55 ? -1.158 -2.065 -1.911 1.00 0.00 55 ALA A CA 5
ATOM 5400 C C . ALA A 1 55 ? -1.892 -0.813 -2.381 1.00 0.00 55 ALA A C 5
ATOM 5401 O O . ALA A 1 55 ? -3.096 -0.846 -2.636 1.00 0.00 55 ALA A O 5
ATOM 5408 N N . TYR A 1 56 ? -1.159 0.289 -2.492 1.00 0.00 56 TYR A N 5
ATOM 5409 C CA . TYR A 1 56 ? -1.741 1.553 -2.928 1.00 0.00 56 TYR A CA 5
ATOM 5410 C C . TYR A 1 56 ? -2.580 1.361 -4.188 1.00 0.00 56 TYR A C 5
ATOM 5411 O O . TYR A 1 56 ? -3.697 1.867 -4.286 1.00 0.00 56 TYR A O 5
ATOM 5429 N N . ALA A 1 57 ? -2.031 0.625 -5.149 1.00 0.00 57 ALA A N 5
ATOM 5430 C CA . ALA A 1 57 ? -2.729 0.363 -6.402 1.00 0.00 57 ALA A CA 5
ATOM 5431 C C . ALA A 1 57 ? -4.113 -0.223 -6.147 1.00 0.00 57 ALA A C 5
ATOM 5432 O O . ALA A 1 57 ? -5.079 0.120 -6.830 1.00 0.00 57 ALA A O 5
ATOM 5439 N N . VAL A 1 58 ? -4.204 -1.109 -5.161 1.00 0.00 58 VAL A N 5
ATOM 5440 C CA . VAL A 1 58 ? -5.471 -1.742 -4.815 1.00 0.00 58 VAL A CA 5
ATOM 5441 C C . VAL A 1 58 ? -6.469 -0.720 -4.281 1.00 0.00 58 VAL A C 5
ATOM 5442 O O . VAL A 1 58 ? -7.447 -0.384 -4.949 1.00 0.00 58 VAL A O 5
ATOM 5455 N N . LEU A 1 59 ? -6.214 -0.229 -3.074 1.00 0.00 59 LEU A N 5
ATOM 5456 C CA . LEU A 1 59 ? -7.090 0.757 -2.449 1.00 0.00 59 LEU A CA 5
ATOM 5457 C C . LEU A 1 59 ? -7.307 1.954 -3.369 1.00 0.00 59 LEU A C 5
ATOM 5458 O O . LEU A 1 59 ? -8.443 2.341 -3.642 1.00 0.00 59 LEU A O 5
ATOM 5474 N N . SER A 1 60 ? -6.210 2.534 -3.845 1.00 0.00 60 SER A N 5
ATOM 5475 C CA . SER A 1 60 ? -6.280 3.688 -4.734 1.00 0.00 60 SER A CA 5
ATOM 5476 C C . SER A 1 60 ? -7.428 3.539 -5.727 1.00 0.00 60 SER A C 5
ATOM 5477 O O . SER A 1 60 ? -7.976 4.528 -6.213 1.00 0.00 60 SER A O 5
ATOM 5485 N N . ASN A 1 61 ? -7.787 2.295 -6.026 1.00 0.00 61 ASN A N 5
ATOM 5486 C CA . ASN A 1 61 ? -8.869 2.015 -6.962 1.00 0.00 61 ASN A CA 5
ATOM 5487 C C . ASN A 1 61 ? -10.162 1.692 -6.219 1.00 0.00 61 ASN A C 5
ATOM 5488 O O . ASN A 1 61 ? -10.158 1.062 -5.161 1.00 0.00 61 ASN A O 5
ATOM 5499 N N . PRO A 1 62 ? -11.296 2.132 -6.785 1.00 0.00 62 PRO A N 5
ATOM 5500 C CA . PRO A 1 62 ? -12.617 1.900 -6.194 1.00 0.00 62 PRO A CA 5
ATOM 5501 C C . PRO A 1 62 ? -13.035 0.436 -6.264 1.00 0.00 62 PRO A C 5
ATOM 5502 O O . PRO A 1 62 ? -13.616 -0.099 -5.320 1.00 0.00 62 PRO A O 5
ATOM 5513 N N . GLU A 1 63 ? -12.735 -0.207 -7.388 1.00 0.00 63 GLU A N 5
ATOM 5514 C CA . GLU A 1 63 ? -13.080 -1.611 -7.580 1.00 0.00 63 GLU A CA 5
ATOM 5515 C C . GLU A 1 63 ? -12.234 -2.508 -6.681 1.00 0.00 63 GLU A C 5
ATOM 5516 O O . GLU A 1 63 ? -12.758 -3.366 -5.971 1.00 0.00 63 GLU A O 5
ATOM 5528 N N . LYS A 1 64 ? -10.922 -2.302 -6.716 1.00 0.00 64 LYS A N 5
ATOM 5529 C CA . LYS A 1 64 ? -10.002 -3.090 -5.905 1.00 0.00 64 LYS A CA 5
ATOM 5530 C C . LYS A 1 64 ? -10.161 -2.759 -4.425 1.00 0.00 64 LYS A C 5
ATOM 5531 O O . LYS A 1 64 ? -9.822 -3.566 -3.559 1.00 0.00 64 LYS A O 5
ATOM 5550 N N . ARG A 1 65 ? -10.679 -1.568 -4.142 1.00 0.00 65 ARG A N 5
ATOM 5551 C CA . ARG A 1 65 ? -10.883 -1.132 -2.766 1.00 0.00 65 ARG A CA 5
ATOM 5552 C C . ARG A 1 65 ? -12.139 -1.766 -2.175 1.00 0.00 65 ARG A C 5
ATOM 5553 O O . ARG A 1 65 ? -12.108 -2.324 -1.078 1.00 0.00 65 ARG A O 5
ATOM 5574 N N . LYS A 1 66 ? -13.243 -1.675 -2.909 1.00 0.00 66 LYS A N 5
ATOM 5575 C CA . LYS A 1 66 ? -14.510 -2.240 -2.459 1.00 0.00 66 LYS A CA 5
ATOM 5576 C C . LYS A 1 66 ? -14.410 -3.755 -2.319 1.00 0.00 66 LYS A C 5
ATOM 5577 O O . LYS A 1 66 ? -14.940 -4.335 -1.371 1.00 0.00 66 LYS A O 5
ATOM 5596 N N . GLN A 1 67 ? -13.728 -4.389 -3.267 1.00 0.00 67 GLN A N 5
ATOM 5597 C CA . GLN A 1 67 ? -13.559 -5.838 -3.247 1.00 0.00 67 GLN A CA 5
ATOM 5598 C C . GLN A 1 67 ? -12.613 -6.260 -2.128 1.00 0.00 67 GLN A C 5
ATOM 5599 O O . GLN A 1 67 ? -12.800 -7.306 -1.505 1.00 0.00 67 GLN A O 5
ATOM 5613 N N . TYR A 1 68 ? -11.597 -5.442 -1.878 1.00 0.00 68 TYR A N 5
ATOM 5614 C CA . TYR A 1 68 ? -10.620 -5.732 -0.836 1.00 0.00 68 TYR A CA 5
ATOM 5615 C C . TYR A 1 68 ? -11.286 -5.788 0.535 1.00 0.00 68 TYR A C 5
ATOM 5616 O O . TYR A 1 68 ? -10.933 -6.614 1.377 1.00 0.00 68 TYR A O 5
ATOM 5634 N N . ASP A 1 69 ? -12.252 -4.902 0.752 1.00 0.00 69 ASP A N 5
ATOM 5635 C CA . ASP A 1 69 ? -12.971 -4.850 2.020 1.00 0.00 69 ASP A CA 5
ATOM 5636 C C . ASP A 1 69 ? -13.847 -6.085 2.200 1.00 0.00 69 ASP A C 5
ATOM 5637 O O . ASP A 1 69 ? -13.801 -6.744 3.237 1.00 0.00 69 ASP A O 5
ATOM 5646 N N . GLN A 1 70 ? -14.646 -6.390 1.182 1.00 0.00 70 GLN A N 5
ATOM 5647 C CA . GLN A 1 70 ? -15.534 -7.546 1.229 1.00 0.00 70 GLN A CA 5
ATOM 5648 C C . GLN A 1 70 ? -14.738 -8.846 1.214 1.00 0.00 70 GLN A C 5
ATOM 5649 O O . GLN A 1 70 ? -14.788 -9.628 2.163 1.00 0.00 70 GLN A O 5
ATOM 5663 N N . PHE A 1 71 ? -14.003 -9.072 0.130 1.00 0.00 71 PHE A N 5
ATOM 5664 C CA . PHE A 1 71 ? -13.196 -10.279 -0.010 1.00 0.00 71 PHE A CA 5
ATOM 5665 C C . PHE A 1 71 ? -12.008 -10.252 0.947 1.00 0.00 71 PHE A C 5
ATOM 5666 O O . PHE A 1 71 ? -11.982 -10.972 1.943 1.00 0.00 71 PHE A O 5
ATOM 5683 N N . GLY A 1 72 ? -11.023 -9.414 0.634 1.00 0.00 72 GLY A N 5
ATOM 5684 C CA . GLY A 1 72 ? -9.844 -9.308 1.474 1.00 0.00 72 GLY A CA 5
ATOM 5685 C C . GLY A 1 72 ? -8.567 -9.188 0.667 1.00 0.00 72 GLY A C 5
ATOM 5686 O O . GLY A 1 72 ? -8.597 -8.808 -0.503 1.00 0.00 72 GLY A O 5
ATOM 5690 N N . SER A 1 73 ? -7.440 -9.512 1.294 1.00 0.00 73 SER A N 5
ATOM 5691 C CA . SER A 1 73 ? -6.145 -9.433 0.629 1.00 0.00 73 SER A CA 5
ATOM 5692 C C . SER A 1 73 ? -5.662 -10.819 0.213 1.00 0.00 73 SER A C 5
ATOM 5693 O O . SER A 1 73 ? -6.013 -11.822 0.833 1.00 0.00 73 SER A O 5
ATOM 5701 N N . GLY A 1 74 ? -4.854 -10.866 -0.842 1.00 0.00 74 GLY A N 5
ATOM 5702 C CA . GLY A 1 74 ? -4.336 -12.133 -1.323 1.00 0.00 74 GLY A CA 5
ATOM 5703 C C . GLY A 1 74 ? -5.018 -12.593 -2.596 1.00 0.00 74 GLY A C 5
ATOM 5704 O O . GLY A 1 74 ? -5.709 -13.611 -2.623 1.00 0.00 74 GLY A O 5
ATOM 5708 N N . PRO A 1 75 ? -4.828 -11.829 -3.683 1.00 0.00 75 PRO A N 5
ATOM 5709 C CA . PRO A 1 75 ? -5.423 -12.143 -4.985 1.00 0.00 75 PRO A CA 5
ATOM 5710 C C . PRO A 1 75 ? -4.800 -13.379 -5.624 1.00 0.00 75 PRO A C 5
ATOM 5711 O O . PRO A 1 75 ? -3.963 -14.049 -5.018 1.00 0.00 75 PRO A O 5
ATOM 5722 N N . SER A 1 76 ? -5.212 -13.677 -6.852 1.00 0.00 76 SER A N 5
ATOM 5723 C CA . SER A 1 76 ? -4.696 -14.835 -7.573 1.00 0.00 76 SER A CA 5
ATOM 5724 C C . SER A 1 76 ? -3.310 -14.547 -8.143 1.00 0.00 76 SER A C 5
ATOM 5725 O O . SER A 1 76 ? -3.158 -13.728 -9.049 1.00 0.00 76 SER A O 5
ATOM 5733 N N . SER A 1 77 ? -2.303 -15.227 -7.605 1.00 0.00 77 SER A N 5
ATOM 5734 C CA . SER A 1 77 ? -0.929 -15.043 -8.057 1.00 0.00 77 SER A CA 5
ATOM 5735 C C . SER A 1 77 ? -0.733 -15.627 -9.452 1.00 0.00 77 SER A C 5
ATOM 5736 O O . SER A 1 77 ? -1.126 -16.760 -9.724 1.00 0.00 77 SER A O 5
ATOM 5744 N N . GLY A 1 78 ? -0.121 -14.842 -10.335 1.00 0.00 78 GLY A N 5
ATOM 5745 C CA . GLY A 1 78 ? 0.117 -15.298 -11.692 1.00 0.00 78 GLY A CA 5
ATOM 5746 C C . GLY A 1 78 ? 1.215 -16.340 -11.770 1.00 0.00 78 GLY A C 5
ATOM 5747 O O . GLY A 1 78 ? 1.422 -16.957 -12.815 1.00 0.00 78 GLY A O 5
ATOM 5751 N N . GLY A 1 1 ? -2.635 -12.938 19.527 1.00 0.00 1 GLY A N 6
ATOM 5752 C CA . GLY A 1 1 ? -1.678 -13.575 18.642 1.00 0.00 1 GLY A CA 6
ATOM 5753 C C . GLY A 1 1 ? -1.319 -12.705 17.453 1.00 0.00 1 GLY A C 6
ATOM 5754 O O . GLY A 1 1 ? -1.275 -11.480 17.563 1.00 0.00 1 GLY A O 6
ATOM 5758 N N . SER A 1 2 ? -1.061 -13.340 16.314 1.00 0.00 2 SER A N 6
ATOM 5759 C CA . SER A 1 2 ? -0.699 -12.616 15.101 1.00 0.00 2 SER A CA 6
ATOM 5760 C C . SER A 1 2 ? -1.906 -12.459 14.182 1.00 0.00 2 SER A C 6
ATOM 5761 O O . SER A 1 2 ? -2.366 -11.345 13.929 1.00 0.00 2 SER A O 6
ATOM 5769 N N . SER A 1 3 ? -2.414 -13.582 13.685 1.00 0.00 3 SER A N 6
ATOM 5770 C CA . SER A 1 3 ? -3.566 -13.570 12.790 1.00 0.00 3 SER A CA 6
ATOM 5771 C C . SER A 1 3 ? -3.443 -12.449 11.763 1.00 0.00 3 SER A C 6
ATOM 5772 O O . SER A 1 3 ? -4.359 -11.645 11.592 1.00 0.00 3 SER A O 6
ATOM 5780 N N . GLY A 1 4 ? -2.304 -12.402 11.079 1.00 0.00 4 GLY A N 6
ATOM 5781 C CA . GLY A 1 4 ? -2.081 -11.376 10.077 1.00 0.00 4 GLY A CA 6
ATOM 5782 C C . GLY A 1 4 ? -1.025 -10.373 10.499 1.00 0.00 4 GLY A C 6
ATOM 5783 O O . GLY A 1 4 ? -1.348 -9.275 10.950 1.00 0.00 4 GLY A O 6
ATOM 5787 N N . SER A 1 5 ? 0.240 -10.752 10.352 1.00 0.00 5 SER A N 6
ATOM 5788 C CA . SER A 1 5 ? 1.347 -9.879 10.726 1.00 0.00 5 SER A CA 6
ATOM 5789 C C . SER A 1 5 ? 1.487 -8.725 9.738 1.00 0.00 5 SER A C 6
ATOM 5790 O O . SER A 1 5 ? 2.198 -8.833 8.739 1.00 0.00 5 SER A O 6
ATOM 5798 N N . SER A 1 6 ? 0.805 -7.622 10.026 1.00 0.00 6 SER A N 6
ATOM 5799 C CA . SER A 1 6 ? 0.849 -6.449 9.161 1.00 0.00 6 SER A CA 6
ATOM 5800 C C . SER A 1 6 ? 0.719 -6.849 7.694 1.00 0.00 6 SER A C 6
ATOM 5801 O O . SER A 1 6 ? 1.374 -6.279 6.823 1.00 0.00 6 SER A O 6
ATOM 5809 N N . GLY A 1 7 ? -0.132 -7.836 7.430 1.00 0.00 7 GLY A N 6
ATOM 5810 C CA . GLY A 1 7 ? -0.334 -8.297 6.069 1.00 0.00 7 GLY A CA 6
ATOM 5811 C C . GLY A 1 7 ? -1.605 -7.748 5.453 1.00 0.00 7 GLY A C 6
ATOM 5812 O O . GLY A 1 7 ? -2.406 -8.498 4.894 1.00 0.00 7 GLY A O 6
ATOM 5816 N N . ASP A 1 8 ? -1.792 -6.437 5.555 1.00 0.00 8 ASP A N 6
ATOM 5817 C CA . ASP A 1 8 ? -2.976 -5.788 5.004 1.00 0.00 8 ASP A CA 6
ATOM 5818 C C . ASP A 1 8 ? -2.604 -4.489 4.296 1.00 0.00 8 ASP A C 6
ATOM 5819 O O . ASP A 1 8 ? -1.845 -3.677 4.825 1.00 0.00 8 ASP A O 6
ATOM 5828 N N . TYR A 1 9 ? -3.143 -4.300 3.096 1.00 0.00 9 TYR A N 6
ATOM 5829 C CA . TYR A 1 9 ? -2.865 -3.102 2.314 1.00 0.00 9 TYR A CA 6
ATOM 5830 C C . TYR A 1 9 ? -2.782 -1.872 3.212 1.00 0.00 9 TYR A C 6
ATOM 5831 O O . TYR A 1 9 ? -1.766 -1.177 3.241 1.00 0.00 9 TYR A O 6
ATOM 5849 N N . TYR A 1 10 ? -3.859 -1.609 3.944 1.00 0.00 10 TYR A N 6
ATOM 5850 C CA . TYR A 1 10 ? -3.911 -0.462 4.842 1.00 0.00 10 TYR A CA 6
ATOM 5851 C C . TYR A 1 10 ? -2.659 -0.394 5.712 1.00 0.00 10 TYR A C 6
ATOM 5852 O O . TYR A 1 10 ? -2.155 0.688 6.010 1.00 0.00 10 TYR A O 6
ATOM 5870 N N . GLU A 1 11 ? -2.164 -1.560 6.116 1.00 0.00 11 GLU A N 6
ATOM 5871 C CA . GLU A 1 11 ? -0.971 -1.633 6.952 1.00 0.00 11 GLU A CA 6
ATOM 5872 C C . GLU A 1 11 ? 0.287 -1.370 6.130 1.00 0.00 11 GLU A C 6
ATOM 5873 O O . GLU A 1 11 ? 1.075 -0.479 6.449 1.00 0.00 11 GLU A O 6
ATOM 5885 N N . ILE A 1 12 ? 0.469 -2.153 5.071 1.00 0.00 12 ILE A N 6
ATOM 5886 C CA . ILE A 1 12 ? 1.630 -2.004 4.203 1.00 0.00 12 ILE A CA 6
ATOM 5887 C C . ILE A 1 12 ? 1.946 -0.533 3.953 1.00 0.00 12 ILE A C 6
ATOM 5888 O O . ILE A 1 12 ? 3.107 -0.123 3.981 1.00 0.00 12 ILE A O 6
ATOM 5904 N N . LEU A 1 13 ? 0.906 0.257 3.712 1.00 0.00 13 LEU A N 6
ATOM 5905 C CA . LEU A 1 13 ? 1.071 1.684 3.460 1.00 0.00 13 LEU A CA 6
ATOM 5906 C C . LEU A 1 13 ? 1.279 2.447 4.764 1.00 0.00 13 LEU A C 6
ATOM 5907 O O . LEU A 1 13 ? 2.106 3.354 4.839 1.00 0.00 13 LEU A O 6
ATOM 5923 N N . GLY A 1 14 ? 0.522 2.071 5.791 1.00 0.00 14 GLY A N 6
ATOM 5924 C CA . GLY A 1 14 ? 0.640 2.729 7.079 1.00 0.00 14 GLY A CA 6
ATOM 5925 C C . GLY A 1 14 ? -0.492 3.703 7.338 1.00 0.00 14 GLY A C 6
ATOM 5926 O O . GLY A 1 14 ? -0.262 4.832 7.771 1.00 0.00 14 GLY A O 6
ATOM 5930 N N . VAL A 1 15 ? -1.719 3.268 7.070 1.00 0.00 15 VAL A N 6
ATOM 5931 C CA . VAL A 1 15 ? -2.891 4.110 7.276 1.00 0.00 15 VAL A CA 6
ATOM 5932 C C . VAL A 1 15 ? -4.018 3.330 7.945 1.00 0.00 15 VAL A C 6
ATOM 5933 O O . VAL A 1 15 ? -3.930 2.114 8.112 1.00 0.00 15 VAL A O 6
ATOM 5946 N N . SER A 1 16 ? -5.076 4.039 8.325 1.00 0.00 16 SER A N 6
ATOM 5947 C CA . SER A 1 16 ? -6.219 3.414 8.980 1.00 0.00 16 SER A CA 6
ATOM 5948 C C . SER A 1 16 ? -7.145 2.766 7.954 1.00 0.00 16 SER A C 6
ATOM 5949 O O . SER A 1 16 ? -7.015 2.997 6.752 1.00 0.00 16 SER A O 6
ATOM 5957 N N . ARG A 1 17 ? -8.079 1.954 8.439 1.00 0.00 17 ARG A N 6
ATOM 5958 C CA . ARG A 1 17 ? -9.026 1.271 7.566 1.00 0.00 17 ARG A CA 6
ATOM 5959 C C . ARG A 1 17 ? -10.129 2.222 7.111 1.00 0.00 17 ARG A C 6
ATOM 5960 O O . ARG A 1 17 ? -11.055 2.521 7.864 1.00 0.00 17 ARG A O 6
ATOM 5981 N N . GLY A 1 18 ? -10.023 2.695 5.873 1.00 0.00 18 GLY A N 6
ATOM 5982 C CA . GLY A 1 18 ? -11.017 3.608 5.339 1.00 0.00 18 GLY A CA 6
ATOM 5983 C C . GLY A 1 18 ? -10.421 4.940 4.929 1.00 0.00 18 GLY A C 6
ATOM 5984 O O . GLY A 1 18 ? -11.142 5.920 4.745 1.00 0.00 18 GLY A O 6
ATOM 5988 N N . ALA A 1 19 ? -9.100 4.977 4.788 1.00 0.00 19 ALA A N 6
ATOM 5989 C CA . ALA A 1 19 ? -8.408 6.198 4.397 1.00 0.00 19 ALA A CA 6
ATOM 5990 C C . ALA A 1 19 ? -8.754 6.592 2.965 1.00 0.00 19 ALA A C 6
ATOM 5991 O O . ALA A 1 19 ? -8.823 5.742 2.077 1.00 0.00 19 ALA A O 6
ATOM 5998 N N . SER A 1 20 ? -8.973 7.885 2.747 1.00 0.00 20 SER A N 6
ATOM 5999 C CA . SER A 1 20 ? -9.317 8.390 1.424 1.00 0.00 20 SER A CA 6
ATOM 6000 C C . SER A 1 20 ? -8.109 8.341 0.493 1.00 0.00 20 SER A C 6
ATOM 6001 O O . SER A 1 20 ? -6.976 8.157 0.937 1.00 0.00 20 SER A O 6
ATOM 6009 N N . ASP A 1 21 ? -8.361 8.507 -0.801 1.00 0.00 21 ASP A N 6
ATOM 6010 C CA . ASP A 1 21 ? -7.295 8.483 -1.796 1.00 0.00 21 ASP A CA 6
ATOM 6011 C C . ASP A 1 21 ? -6.162 9.426 -1.403 1.00 0.00 21 ASP A C 6
ATOM 6012 O O . ASP A 1 21 ? -5.005 9.200 -1.753 1.00 0.00 21 ASP A O 6
ATOM 6021 N N . GLU A 1 22 ? -6.506 10.483 -0.674 1.00 0.00 22 GLU A N 6
ATOM 6022 C CA . GLU A 1 22 ? -5.518 11.461 -0.235 1.00 0.00 22 GLU A CA 6
ATOM 6023 C C . GLU A 1 22 ? -4.512 10.827 0.721 1.00 0.00 22 GLU A C 6
ATOM 6024 O O . GLU A 1 22 ? -3.308 10.825 0.461 1.00 0.00 22 GLU A O 6
ATOM 6036 N N . ASP A 1 23 ? -5.014 10.290 1.828 1.00 0.00 23 ASP A N 6
ATOM 6037 C CA . ASP A 1 23 ? -4.160 9.652 2.823 1.00 0.00 23 ASP A CA 6
ATOM 6038 C C . ASP A 1 23 ? -3.337 8.532 2.195 1.00 0.00 23 ASP A C 6
ATOM 6039 O O . ASP A 1 23 ? -2.130 8.431 2.422 1.00 0.00 23 ASP A O 6
ATOM 6048 N N . LEU A 1 24 ? -3.996 7.691 1.406 1.00 0.00 24 LEU A N 6
ATOM 6049 C CA . LEU A 1 24 ? -3.326 6.576 0.745 1.00 0.00 24 LEU A CA 6
ATOM 6050 C C . LEU A 1 24 ? -2.180 7.072 -0.131 1.00 0.00 24 LEU A C 6
ATOM 6051 O O . LEU A 1 24 ? -1.129 6.437 -0.216 1.00 0.00 24 LEU A O 6
ATOM 6067 N N . LYS A 1 25 ? -2.389 8.213 -0.779 1.00 0.00 25 LYS A N 6
ATOM 6068 C CA . LYS A 1 25 ? -1.373 8.798 -1.647 1.00 0.00 25 LYS A CA 6
ATOM 6069 C C . LYS A 1 25 ? -0.163 9.253 -0.837 1.00 0.00 25 LYS A C 6
ATOM 6070 O O . LYS A 1 25 ? 0.923 8.685 -0.953 1.00 0.00 25 LYS A O 6
ATOM 6089 N N . LYS A 1 26 ? -0.358 10.280 -0.017 1.00 0.00 26 LYS A N 6
ATOM 6090 C CA . LYS A 1 26 ? 0.716 10.810 0.814 1.00 0.00 26 LYS A CA 6
ATOM 6091 C C . LYS A 1 26 ? 1.487 9.682 1.491 1.00 0.00 26 LYS A C 6
ATOM 6092 O O . LYS A 1 26 ? 2.710 9.599 1.378 1.00 0.00 26 LYS A O 6
ATOM 6111 N N . ALA A 1 27 ? 0.765 8.816 2.195 1.00 0.00 27 ALA A N 6
ATOM 6112 C CA . ALA A 1 27 ? 1.382 7.692 2.887 1.00 0.00 27 ALA A CA 6
ATOM 6113 C C . ALA A 1 27 ? 2.209 6.843 1.927 1.00 0.00 27 ALA A C 6
ATOM 6114 O O . ALA A 1 27 ? 3.399 6.621 2.147 1.00 0.00 27 ALA A O 6
ATOM 6121 N N . TYR A 1 28 ? 1.570 6.371 0.862 1.00 0.00 28 TYR A N 6
ATOM 6122 C CA . TYR A 1 28 ? 2.246 5.543 -0.130 1.00 0.00 28 TYR A CA 6
ATOM 6123 C C . TYR A 1 28 ? 3.592 6.148 -0.518 1.00 0.00 28 TYR A C 6
ATOM 6124 O O . TYR A 1 28 ? 4.626 5.484 -0.451 1.00 0.00 28 TYR A O 6
ATOM 6142 N N . ARG A 1 29 ? 3.569 7.414 -0.923 1.00 0.00 29 ARG A N 6
ATOM 6143 C CA . ARG A 1 29 ? 4.786 8.110 -1.323 1.00 0.00 29 ARG A CA 6
ATOM 6144 C C . ARG A 1 29 ? 5.780 8.175 -0.166 1.00 0.00 29 ARG A C 6
ATOM 6145 O O . ARG A 1 29 ? 6.899 7.673 -0.268 1.00 0.00 29 ARG A O 6
ATOM 6166 N N . ARG A 1 30 ? 5.362 8.797 0.931 1.00 0.00 30 ARG A N 6
ATOM 6167 C CA . ARG A 1 30 ? 6.215 8.930 2.106 1.00 0.00 30 ARG A CA 6
ATOM 6168 C C . ARG A 1 30 ? 7.099 7.698 2.278 1.00 0.00 30 ARG A C 6
ATOM 6169 O O . ARG A 1 30 ? 8.230 7.794 2.758 1.00 0.00 30 ARG A O 6
ATOM 6190 N N . LEU A 1 31 ? 6.577 6.542 1.883 1.00 0.00 31 LEU A N 6
ATOM 6191 C CA . LEU A 1 31 ? 7.318 5.291 1.994 1.00 0.00 31 LEU A CA 6
ATOM 6192 C C . LEU A 1 31 ? 8.218 5.081 0.781 1.00 0.00 31 LEU A C 6
ATOM 6193 O O . LEU A 1 31 ? 9.435 4.954 0.913 1.00 0.00 31 LEU A O 6
ATOM 6209 N N . ALA A 1 32 ? 7.611 5.050 -0.401 1.00 0.00 32 ALA A N 6
ATOM 6210 C CA . ALA A 1 32 ? 8.358 4.861 -1.639 1.00 0.00 32 ALA A CA 6
ATOM 6211 C C . ALA A 1 32 ? 9.661 5.653 -1.620 1.00 0.00 32 ALA A C 6
ATOM 6212 O O . ALA A 1 32 ? 10.734 5.108 -1.879 1.00 0.00 32 ALA A O 6
ATOM 6219 N N . LEU A 1 33 ? 9.560 6.941 -1.313 1.00 0.00 33 LEU A N 6
ATOM 6220 C CA . LEU A 1 33 ? 10.731 7.810 -1.261 1.00 0.00 33 LEU A CA 6
ATOM 6221 C C . LEU A 1 33 ? 11.779 7.253 -0.304 1.00 0.00 33 LEU A C 6
ATOM 6222 O O . LEU A 1 33 ? 12.981 7.364 -0.549 1.00 0.00 33 LEU A O 6
ATOM 6238 N N . LYS A 1 34 ? 11.317 6.653 0.787 1.00 0.00 34 LYS A N 6
ATOM 6239 C CA . LYS A 1 34 ? 12.214 6.075 1.781 1.00 0.00 34 LYS A CA 6
ATOM 6240 C C . LYS A 1 34 ? 12.793 4.752 1.288 1.00 0.00 34 LYS A C 6
ATOM 6241 O O . LYS A 1 34 ? 13.934 4.409 1.597 1.00 0.00 34 LYS A O 6
ATOM 6260 N N . PHE A 1 35 ? 11.999 4.015 0.518 1.00 0.00 35 PHE A N 6
ATOM 6261 C CA . PHE A 1 35 ? 12.433 2.730 -0.018 1.00 0.00 35 PHE A CA 6
ATOM 6262 C C . PHE A 1 35 ? 12.685 2.825 -1.520 1.00 0.00 35 PHE A C 6
ATOM 6263 O O . PHE A 1 35 ? 12.616 1.826 -2.237 1.00 0.00 35 PHE A O 6
ATOM 6280 N N . HIS A 1 36 ? 12.976 4.034 -1.991 1.00 0.00 36 HIS A N 6
ATOM 6281 C CA . HIS A 1 36 ? 13.237 4.260 -3.407 1.00 0.00 36 HIS A CA 6
ATOM 6282 C C . HIS A 1 36 ? 14.658 3.839 -3.772 1.00 0.00 36 HIS A C 6
ATOM 6283 O O . HIS A 1 36 ? 15.607 4.052 -3.018 1.00 0.00 36 HIS A O 6
ATOM 6297 N N . PRO A 1 37 ? 14.808 3.225 -4.955 1.00 0.00 37 PRO A N 6
ATOM 6298 C CA . PRO A 1 37 ? 16.109 2.760 -5.446 1.00 0.00 37 PRO A CA 6
ATOM 6299 C C . PRO A 1 37 ? 17.035 3.914 -5.816 1.00 0.00 37 PRO A C 6
ATOM 6300 O O . PRO A 1 37 ? 18.254 3.751 -5.873 1.00 0.00 37 PRO A O 6
ATOM 6311 N N . ASP A 1 38 ? 16.448 5.080 -6.067 1.00 0.00 38 ASP A N 6
ATOM 6312 C CA . ASP A 1 38 ? 17.221 6.262 -6.430 1.00 0.00 38 ASP A CA 6
ATOM 6313 C C . ASP A 1 38 ? 17.515 7.118 -5.202 1.00 0.00 38 ASP A C 6
ATOM 6314 O O . ASP A 1 38 ? 18.456 7.912 -5.196 1.00 0.00 38 ASP A O 6
ATOM 6323 N N . LYS A 1 39 ? 16.702 6.952 -4.164 1.00 0.00 39 LYS A N 6
ATOM 6324 C CA . LYS A 1 39 ? 16.874 7.709 -2.929 1.00 0.00 39 LYS A CA 6
ATOM 6325 C C . LYS A 1 39 ? 17.777 6.961 -1.954 1.00 0.00 39 LYS A C 6
ATOM 6326 O O . LYS A 1 39 ? 18.778 7.499 -1.483 1.00 0.00 39 LYS A O 6
ATOM 6345 N N . ASN A 1 40 ? 17.417 5.716 -1.656 1.00 0.00 40 ASN A N 6
ATOM 6346 C CA . ASN A 1 40 ? 18.196 4.894 -0.738 1.00 0.00 40 ASN A CA 6
ATOM 6347 C C . ASN A 1 40 ? 19.524 4.484 -1.367 1.00 0.00 40 ASN A C 6
ATOM 6348 O O . ASN A 1 40 ? 19.632 4.355 -2.587 1.00 0.00 40 ASN A O 6
ATOM 6359 N N . HIS A 1 41 ? 20.534 4.281 -0.526 1.00 0.00 41 HIS A N 6
ATOM 6360 C CA . HIS A 1 41 ? 21.855 3.884 -1.000 1.00 0.00 41 HIS A CA 6
ATOM 6361 C C . HIS A 1 41 ? 22.078 2.388 -0.797 1.00 0.00 41 HIS A C 6
ATOM 6362 O O . HIS A 1 41 ? 22.606 1.705 -1.674 1.00 0.00 41 HIS A O 6
ATOM 6376 N N . ALA A 1 42 ? 21.674 1.887 0.365 1.00 0.00 42 ALA A N 6
ATOM 6377 C CA . ALA A 1 42 ? 21.829 0.472 0.682 1.00 0.00 42 ALA A CA 6
ATOM 6378 C C . ALA A 1 42 ? 20.704 -0.354 0.068 1.00 0.00 42 ALA A C 6
ATOM 6379 O O . ALA A 1 42 ? 19.554 0.079 -0.010 1.00 0.00 42 ALA A O 6
ATOM 6386 N N . PRO A 1 43 ? 21.041 -1.573 -0.380 1.00 0.00 43 PRO A N 6
ATOM 6387 C CA . PRO A 1 43 ? 20.073 -2.485 -0.996 1.00 0.00 43 PRO A CA 6
ATOM 6388 C C . PRO A 1 43 ? 19.065 -3.027 0.012 1.00 0.00 43 PRO A C 6
ATOM 6389 O O . PRO A 1 43 ? 19.166 -2.762 1.209 1.00 0.00 43 PRO A O 6
ATOM 6400 N N . GLY A 1 44 ? 18.093 -3.788 -0.482 1.00 0.00 44 GLY A N 6
ATOM 6401 C CA . GLY A 1 44 ? 17.080 -4.355 0.390 1.00 0.00 44 GLY A CA 6
ATOM 6402 C C . GLY A 1 44 ? 15.865 -3.460 0.526 1.00 0.00 44 GLY A C 6
ATOM 6403 O O . GLY A 1 44 ? 14.757 -3.845 0.154 1.00 0.00 44 GLY A O 6
ATOM 6407 N N . ALA A 1 45 ? 16.072 -2.262 1.063 1.00 0.00 45 ALA A N 6
ATOM 6408 C CA . ALA A 1 45 ? 14.984 -1.309 1.247 1.00 0.00 45 ALA A CA 6
ATOM 6409 C C . ALA A 1 45 ? 14.117 -1.217 -0.004 1.00 0.00 45 ALA A C 6
ATOM 6410 O O . ALA A 1 45 ? 12.891 -1.149 0.080 1.00 0.00 45 ALA A O 6
ATOM 6417 N N . THR A 1 46 ? 14.763 -1.214 -1.167 1.00 0.00 46 THR A N 6
ATOM 6418 C CA . THR A 1 46 ? 14.051 -1.127 -2.436 1.00 0.00 46 THR A CA 6
ATOM 6419 C C . THR A 1 46 ? 13.057 -2.273 -2.588 1.00 0.00 46 THR A C 6
ATOM 6420 O O . THR A 1 46 ? 11.903 -2.060 -2.957 1.00 0.00 46 THR A O 6
ATOM 6431 N N . GLU A 1 47 ? 13.513 -3.488 -2.299 1.00 0.00 47 GLU A N 6
ATOM 6432 C CA . GLU A 1 47 ? 12.662 -4.667 -2.405 1.00 0.00 47 GLU A CA 6
ATOM 6433 C C . GLU A 1 47 ? 11.324 -4.437 -1.707 1.00 0.00 47 GLU A C 6
ATOM 6434 O O . GLU A 1 47 ? 10.315 -5.046 -2.060 1.00 0.00 47 GLU A O 6
ATOM 6446 N N . ALA A 1 48 ? 11.326 -3.555 -0.713 1.00 0.00 48 ALA A N 6
ATOM 6447 C CA . ALA A 1 48 ? 10.114 -3.243 0.034 1.00 0.00 48 ALA A CA 6
ATOM 6448 C C . ALA A 1 48 ? 9.209 -2.303 -0.756 1.00 0.00 48 ALA A C 6
ATOM 6449 O O . ALA A 1 48 ? 7.998 -2.512 -0.834 1.00 0.00 48 ALA A O 6
ATOM 6456 N N . PHE A 1 49 ? 9.804 -1.268 -1.340 1.00 0.00 49 PHE A N 6
ATOM 6457 C CA . PHE A 1 49 ? 9.050 -0.296 -2.123 1.00 0.00 49 PHE A CA 6
ATOM 6458 C C . PHE A 1 49 ? 8.059 -0.994 -3.050 1.00 0.00 49 PHE A C 6
ATOM 6459 O O . PHE A 1 49 ? 6.924 -0.546 -3.215 1.00 0.00 49 PHE A O 6
ATOM 6476 N N . LYS A 1 50 ? 8.496 -2.094 -3.653 1.00 0.00 50 LYS A N 6
ATOM 6477 C CA . LYS A 1 50 ? 7.650 -2.856 -4.563 1.00 0.00 50 LYS A CA 6
ATOM 6478 C C . LYS A 1 50 ? 6.342 -3.254 -3.885 1.00 0.00 50 LYS A C 6
ATOM 6479 O O . LYS A 1 50 ? 5.260 -2.877 -4.333 1.00 0.00 50 LYS A O 6
ATOM 6498 N N . ALA A 1 51 ? 6.450 -4.016 -2.801 1.00 0.00 51 ALA A N 6
ATOM 6499 C CA . ALA A 1 51 ? 5.277 -4.461 -2.060 1.00 0.00 51 ALA A CA 6
ATOM 6500 C C . ALA A 1 51 ? 4.314 -3.305 -1.811 1.00 0.00 51 ALA A C 6
ATOM 6501 O O . ALA A 1 51 ? 3.096 -3.471 -1.894 1.00 0.00 51 ALA A O 6
ATOM 6508 N N . ILE A 1 52 ? 4.866 -2.136 -1.506 1.00 0.00 52 ILE A N 6
ATOM 6509 C CA . ILE A 1 52 ? 4.055 -0.953 -1.246 1.00 0.00 52 ILE A CA 6
ATOM 6510 C C . ILE A 1 52 ? 3.136 -0.647 -2.424 1.00 0.00 52 ILE A C 6
ATOM 6511 O O . ILE A 1 52 ? 1.913 -0.688 -2.298 1.00 0.00 52 ILE A O 6
ATOM 6527 N N . GLY A 1 53 ? 3.736 -0.340 -3.571 1.00 0.00 53 GLY A N 6
ATOM 6528 C CA . GLY A 1 53 ? 2.956 -0.033 -4.756 1.00 0.00 53 GLY A CA 6
ATOM 6529 C C . GLY A 1 53 ? 1.749 -0.936 -4.906 1.00 0.00 53 GLY A C 6
ATOM 6530 O O . GLY A 1 53 ? 0.647 -0.470 -5.197 1.00 0.00 53 GLY A O 6
ATOM 6534 N N . THR A 1 54 ? 1.955 -2.235 -4.709 1.00 0.00 54 THR A N 6
ATOM 6535 C CA . THR A 1 54 ? 0.876 -3.207 -4.828 1.00 0.00 54 THR A CA 6
ATOM 6536 C C . THR A 1 54 ? -0.342 -2.777 -4.018 1.00 0.00 54 THR A C 6
ATOM 6537 O O . THR A 1 54 ? -1.441 -2.644 -4.556 1.00 0.00 54 THR A O 6
ATOM 6548 N N . ALA A 1 55 ? -0.139 -2.560 -2.723 1.00 0.00 55 ALA A N 6
ATOM 6549 C CA . ALA A 1 55 ? -1.221 -2.142 -1.840 1.00 0.00 55 ALA A CA 6
ATOM 6550 C C . ALA A 1 55 ? -1.919 -0.897 -2.378 1.00 0.00 55 ALA A C 6
ATOM 6551 O O . ALA A 1 55 ? -3.113 -0.925 -2.679 1.00 0.00 55 ALA A O 6
ATOM 6558 N N . TYR A 1 56 ? -1.168 0.192 -2.495 1.00 0.00 56 TYR A N 6
ATOM 6559 C CA . TYR A 1 56 ? -1.716 1.448 -2.994 1.00 0.00 56 TYR A CA 6
ATOM 6560 C C . TYR A 1 56 ? -2.531 1.221 -4.263 1.00 0.00 56 TYR A C 6
ATOM 6561 O O . TYR A 1 56 ? -3.688 1.630 -4.353 1.00 0.00 56 TYR A O 6
ATOM 6579 N N . ALA A 1 57 ? -1.918 0.564 -5.243 1.00 0.00 57 ALA A N 6
ATOM 6580 C CA . ALA A 1 57 ? -2.586 0.279 -6.506 1.00 0.00 57 ALA A CA 6
ATOM 6581 C C . ALA A 1 57 ? -3.992 -0.263 -6.274 1.00 0.00 57 ALA A C 6
ATOM 6582 O O . ALA A 1 57 ? -4.934 0.106 -6.976 1.00 0.00 57 ALA A O 6
ATOM 6589 N N . VAL A 1 58 ? -4.127 -1.140 -5.285 1.00 0.00 58 VAL A N 6
ATOM 6590 C CA . VAL A 1 58 ? -5.419 -1.733 -4.960 1.00 0.00 58 VAL A CA 6
ATOM 6591 C C . VAL A 1 58 ? -6.325 -0.727 -4.261 1.00 0.00 58 VAL A C 6
ATOM 6592 O O . VAL A 1 58 ? -7.356 -0.322 -4.800 1.00 0.00 58 VAL A O 6
ATOM 6605 N N . LEU A 1 59 ? -5.934 -0.325 -3.056 1.00 0.00 59 LEU A N 6
ATOM 6606 C CA . LEU A 1 59 ? -6.711 0.637 -2.281 1.00 0.00 59 LEU A CA 6
ATOM 6607 C C . LEU A 1 59 ? -6.953 1.913 -3.081 1.00 0.00 59 LEU A C 6
ATOM 6608 O O . LEU A 1 59 ? -8.096 2.289 -3.338 1.00 0.00 59 LEU A O 6
ATOM 6624 N N . SER A 1 60 ? -5.868 2.574 -3.473 1.00 0.00 60 SER A N 6
ATOM 6625 C CA . SER A 1 60 ? -5.962 3.809 -4.243 1.00 0.00 60 SER A CA 6
ATOM 6626 C C . SER A 1 60 ? -7.132 3.752 -5.220 1.00 0.00 60 SER A C 6
ATOM 6627 O O . SER A 1 60 ? -7.783 4.761 -5.485 1.00 0.00 60 SER A O 6
ATOM 6635 N N . ASN A 1 61 ? -7.393 2.562 -5.753 1.00 0.00 61 ASN A N 6
ATOM 6636 C CA . ASN A 1 61 ? -8.484 2.372 -6.702 1.00 0.00 61 ASN A CA 6
ATOM 6637 C C . ASN A 1 61 ? -9.771 1.985 -5.981 1.00 0.00 61 ASN A C 6
ATOM 6638 O O . ASN A 1 61 ? -9.765 1.222 -5.014 1.00 0.00 61 ASN A O 6
ATOM 6649 N N . PRO A 1 62 ? -10.903 2.521 -6.461 1.00 0.00 62 PRO A N 6
ATOM 6650 C CA . PRO A 1 62 ? -12.219 2.245 -5.877 1.00 0.00 62 PRO A CA 6
ATOM 6651 C C . PRO A 1 62 ? -12.676 0.812 -6.130 1.00 0.00 62 PRO A C 6
ATOM 6652 O O . PRO A 1 62 ? -13.170 0.141 -5.224 1.00 0.00 62 PRO A O 6
ATOM 6663 N N . GLU A 1 63 ? -12.507 0.351 -7.365 1.00 0.00 63 GLU A N 6
ATOM 6664 C CA . GLU A 1 63 ? -12.903 -1.003 -7.735 1.00 0.00 63 GLU A CA 6
ATOM 6665 C C . GLU A 1 63 ? -12.119 -2.037 -6.931 1.00 0.00 63 GLU A C 6
ATOM 6666 O O . GLU A 1 63 ? -12.696 -2.825 -6.181 1.00 0.00 63 GLU A O 6
ATOM 6678 N N . LYS A 1 64 ? -10.801 -2.030 -7.095 1.00 0.00 64 LYS A N 6
ATOM 6679 C CA . LYS A 1 64 ? -9.936 -2.965 -6.385 1.00 0.00 64 LYS A CA 6
ATOM 6680 C C . LYS A 1 64 ? -10.149 -2.868 -4.878 1.00 0.00 64 LYS A C 6
ATOM 6681 O O . LYS A 1 64 ? -10.009 -3.856 -4.157 1.00 0.00 64 LYS A O 6
ATOM 6700 N N . ARG A 1 65 ? -10.491 -1.672 -4.409 1.00 0.00 65 ARG A N 6
ATOM 6701 C CA . ARG A 1 65 ? -10.724 -1.447 -2.988 1.00 0.00 65 ARG A CA 6
ATOM 6702 C C . ARG A 1 65 ? -12.013 -2.126 -2.534 1.00 0.00 65 ARG A C 6
ATOM 6703 O O . ARG A 1 65 ? -12.070 -2.716 -1.455 1.00 0.00 65 ARG A O 6
ATOM 6724 N N . LYS A 1 66 ? -13.046 -2.037 -3.365 1.00 0.00 66 LYS A N 6
ATOM 6725 C CA . LYS A 1 66 ? -14.335 -2.643 -3.051 1.00 0.00 66 LYS A CA 6
ATOM 6726 C C . LYS A 1 66 ? -14.157 -4.072 -2.550 1.00 0.00 66 LYS A C 6
ATOM 6727 O O . LYS A 1 66 ? -14.484 -4.383 -1.405 1.00 0.00 66 LYS A O 6
ATOM 6746 N N . GLN A 1 67 ? -13.635 -4.937 -3.414 1.00 0.00 67 GLN A N 6
ATOM 6747 C CA . GLN A 1 67 ? -13.413 -6.333 -3.057 1.00 0.00 67 GLN A CA 6
ATOM 6748 C C . GLN A 1 67 ? -12.556 -6.444 -1.801 1.00 0.00 67 GLN A C 6
ATOM 6749 O O . GLN A 1 67 ? -12.772 -7.322 -0.965 1.00 0.00 67 GLN A O 6
ATOM 6763 N N . TYR A 1 68 ? -11.582 -5.550 -1.674 1.00 0.00 68 TYR A N 6
ATOM 6764 C CA . TYR A 1 68 ? -10.690 -5.550 -0.521 1.00 0.00 68 TYR A CA 6
ATOM 6765 C C . TYR A 1 68 ? -11.432 -5.125 0.742 1.00 0.00 68 TYR A C 6
ATOM 6766 O O . TYR A 1 68 ? -11.050 -5.492 1.853 1.00 0.00 68 TYR A O 6
ATOM 6784 N N . ASP A 1 69 ? -12.495 -4.349 0.562 1.00 0.00 69 ASP A N 6
ATOM 6785 C CA . ASP A 1 69 ? -13.294 -3.874 1.686 1.00 0.00 69 ASP A CA 6
ATOM 6786 C C . ASP A 1 69 ? -14.321 -4.922 2.105 1.00 0.00 69 ASP A C 6
ATOM 6787 O O . ASP A 1 69 ? -14.521 -5.167 3.294 1.00 0.00 69 ASP A O 6
ATOM 6796 N N . GLN A 1 70 ? -14.968 -5.536 1.119 1.00 0.00 70 GLN A N 6
ATOM 6797 C CA . GLN A 1 70 ? -15.975 -6.556 1.386 1.00 0.00 70 GLN A CA 6
ATOM 6798 C C . GLN A 1 70 ? -15.344 -7.790 2.024 1.00 0.00 70 GLN A C 6
ATOM 6799 O O . GLN A 1 70 ? -15.758 -8.227 3.097 1.00 0.00 70 GLN A O 6
ATOM 6813 N N . PHE A 1 71 ? -14.339 -8.347 1.355 1.00 0.00 71 PHE A N 6
ATOM 6814 C CA . PHE A 1 71 ? -13.652 -9.532 1.855 1.00 0.00 71 PHE A CA 6
ATOM 6815 C C . PHE A 1 71 ? -12.269 -9.172 2.390 1.00 0.00 71 PHE A C 6
ATOM 6816 O O . PHE A 1 71 ? -12.009 -9.273 3.589 1.00 0.00 71 PHE A O 6
ATOM 6833 N N . GLY A 1 72 ? -11.384 -8.753 1.491 1.00 0.00 72 GLY A N 6
ATOM 6834 C CA . GLY A 1 72 ? -10.038 -8.386 1.891 1.00 0.00 72 GLY A CA 6
ATOM 6835 C C . GLY A 1 72 ? -9.006 -9.410 1.462 1.00 0.00 72 GLY A C 6
ATOM 6836 O O . GLY A 1 72 ? -9.316 -10.339 0.717 1.00 0.00 72 GLY A O 6
ATOM 6840 N N . SER A 1 73 ? -7.774 -9.239 1.931 1.00 0.00 73 SER A N 6
ATOM 6841 C CA . SER A 1 73 ? -6.691 -10.153 1.587 1.00 0.00 73 SER A CA 6
ATOM 6842 C C . SER A 1 73 ? -6.477 -11.183 2.692 1.00 0.00 73 SER A C 6
ATOM 6843 O O . SER A 1 73 ? -7.064 -11.085 3.769 1.00 0.00 73 SER A O 6
ATOM 6851 N N . GLY A 1 74 ? -5.630 -12.170 2.417 1.00 0.00 74 GLY A N 6
ATOM 6852 C CA . GLY A 1 74 ? -5.353 -13.204 3.396 1.00 0.00 74 GLY A CA 6
ATOM 6853 C C . GLY A 1 74 ? -4.108 -14.002 3.061 1.00 0.00 74 GLY A C 6
ATOM 6854 O O . GLY A 1 74 ? -3.234 -13.548 2.322 1.00 0.00 74 GLY A O 6
ATOM 6858 N N . PRO A 1 75 ? -4.016 -15.222 3.612 1.00 0.00 75 PRO A N 6
ATOM 6859 C CA . PRO A 1 75 ? -2.873 -16.110 3.382 1.00 0.00 75 PRO A CA 6
ATOM 6860 C C . PRO A 1 75 ? -2.832 -16.645 1.954 1.00 0.00 75 PRO A C 6
ATOM 6861 O O . PRO A 1 75 ? -3.811 -16.543 1.215 1.00 0.00 75 PRO A O 6
ATOM 6872 N N . SER A 1 76 ? -1.694 -17.215 1.573 1.00 0.00 76 SER A N 6
ATOM 6873 C CA . SER A 1 76 ? -1.525 -17.764 0.232 1.00 0.00 76 SER A CA 6
ATOM 6874 C C . SER A 1 76 ? -2.054 -19.193 0.159 1.00 0.00 76 SER A C 6
ATOM 6875 O O . SER A 1 76 ? -1.821 -19.999 1.060 1.00 0.00 76 SER A O 6
ATOM 6883 N N . SER A 1 77 ? -2.767 -19.499 -0.919 1.00 0.00 77 SER A N 6
ATOM 6884 C CA . SER A 1 77 ? -3.333 -20.830 -1.110 1.00 0.00 77 SER A CA 6
ATOM 6885 C C . SER A 1 77 ? -3.762 -21.035 -2.559 1.00 0.00 77 SER A C 6
ATOM 6886 O O . SER A 1 77 ? -4.200 -20.100 -3.228 1.00 0.00 77 SER A O 6
ATOM 6894 N N . GLY A 1 78 ? -3.631 -22.269 -3.039 1.00 0.00 78 GLY A N 6
ATOM 6895 C CA . GLY A 1 78 ? -4.008 -22.577 -4.406 1.00 0.00 78 GLY A CA 6
ATOM 6896 C C . GLY A 1 78 ? -4.421 -24.025 -4.581 1.00 0.00 78 GLY A C 6
ATOM 6897 O O . GLY A 1 78 ? -3.605 -24.933 -4.423 1.00 0.00 78 GLY A O 6
ATOM 6901 N N . GLY A 1 1 ? 0.841 -11.092 16.932 1.00 0.00 1 GLY A N 7
ATOM 6902 C CA . GLY A 1 1 ? 0.265 -10.017 16.146 1.00 0.00 1 GLY A CA 7
ATOM 6903 C C . GLY A 1 1 ? -1.167 -10.300 15.738 1.00 0.00 1 GLY A C 7
ATOM 6904 O O . GLY A 1 1 ? -2.071 -10.291 16.573 1.00 0.00 1 GLY A O 7
ATOM 6908 N N . SER A 1 2 ? -1.375 -10.550 14.449 1.00 0.00 2 SER A N 7
ATOM 6909 C CA . SER A 1 2 ? -2.709 -10.831 13.930 1.00 0.00 2 SER A CA 7
ATOM 6910 C C . SER A 1 2 ? -2.752 -12.199 13.257 1.00 0.00 2 SER A C 7
ATOM 6911 O O . SER A 1 2 ? -1.790 -12.617 12.612 1.00 0.00 2 SER A O 7
ATOM 6919 N N . SER A 1 3 ? -3.876 -12.892 13.412 1.00 0.00 3 SER A N 7
ATOM 6920 C CA . SER A 1 3 ? -4.045 -14.216 12.823 1.00 0.00 3 SER A CA 7
ATOM 6921 C C . SER A 1 3 ? -4.910 -14.145 11.568 1.00 0.00 3 SER A C 7
ATOM 6922 O O . SER A 1 3 ? -5.727 -13.238 11.414 1.00 0.00 3 SER A O 7
ATOM 6930 N N . GLY A 1 4 ? -4.723 -15.110 10.672 1.00 0.00 4 GLY A N 7
ATOM 6931 C CA . GLY A 1 4 ? -5.492 -15.140 9.442 1.00 0.00 4 GLY A CA 7
ATOM 6932 C C . GLY A 1 4 ? -4.708 -14.617 8.255 1.00 0.00 4 GLY A C 7
ATOM 6933 O O . GLY A 1 4 ? -4.706 -15.228 7.186 1.00 0.00 4 GLY A O 7
ATOM 6937 N N . SER A 1 5 ? -4.042 -13.482 8.442 1.00 0.00 5 SER A N 7
ATOM 6938 C CA . SER A 1 5 ? -3.255 -12.874 7.376 1.00 0.00 5 SER A CA 7
ATOM 6939 C C . SER A 1 5 ? -2.020 -12.178 7.941 1.00 0.00 5 SER A C 7
ATOM 6940 O O . SER A 1 5 ? -2.043 -11.660 9.058 1.00 0.00 5 SER A O 7
ATOM 6948 N N . SER A 1 6 ? -0.944 -12.171 7.161 1.00 0.00 6 SER A N 7
ATOM 6949 C CA . SER A 1 6 ? 0.302 -11.542 7.585 1.00 0.00 6 SER A CA 7
ATOM 6950 C C . SER A 1 6 ? 0.671 -10.389 6.657 1.00 0.00 6 SER A C 7
ATOM 6951 O O . SER A 1 6 ? 1.429 -10.562 5.703 1.00 0.00 6 SER A O 7
ATOM 6959 N N . GLY A 1 7 ? 0.130 -9.209 6.945 1.00 0.00 7 GLY A N 7
ATOM 6960 C CA . GLY A 1 7 ? 0.412 -8.043 6.129 1.00 0.00 7 GLY A CA 7
ATOM 6961 C C . GLY A 1 7 ? -0.800 -7.572 5.351 1.00 0.00 7 GLY A C 7
ATOM 6962 O O . GLY A 1 7 ? -1.149 -8.151 4.322 1.00 0.00 7 GLY A O 7
ATOM 6966 N N . ASP A 1 8 ? -1.445 -6.520 5.844 1.00 0.00 8 ASP A N 7
ATOM 6967 C CA . ASP A 1 8 ? -2.626 -5.972 5.188 1.00 0.00 8 ASP A CA 7
ATOM 6968 C C . ASP A 1 8 ? -2.266 -4.745 4.355 1.00 0.00 8 ASP A C 7
ATOM 6969 O O . ASP A 1 8 ? -1.363 -3.986 4.709 1.00 0.00 8 ASP A O 7
ATOM 6978 N N . TYR A 1 9 ? -2.975 -4.559 3.248 1.00 0.00 9 TYR A N 7
ATOM 6979 C CA . TYR A 1 9 ? -2.728 -3.427 2.363 1.00 0.00 9 TYR A CA 7
ATOM 6980 C C . TYR A 1 9 ? -2.611 -2.130 3.157 1.00 0.00 9 TYR A C 7
ATOM 6981 O O . TYR A 1 9 ? -1.590 -1.444 3.101 1.00 0.00 9 TYR A O 7
ATOM 6999 N N . TYR A 1 10 ? -3.663 -1.801 3.898 1.00 0.00 10 TYR A N 7
ATOM 7000 C CA . TYR A 1 10 ? -3.681 -0.585 4.703 1.00 0.00 10 TYR A CA 7
ATOM 7001 C C . TYR A 1 10 ? -2.447 -0.505 5.595 1.00 0.00 10 TYR A C 7
ATOM 7002 O O . TYR A 1 10 ? -1.876 0.568 5.787 1.00 0.00 10 TYR A O 7
ATOM 7020 N N . GLU A 1 11 ? -2.040 -1.649 6.137 1.00 0.00 11 GLU A N 7
ATOM 7021 C CA . GLU A 1 11 ? -0.873 -1.708 7.009 1.00 0.00 11 GLU A CA 7
ATOM 7022 C C . GLU A 1 11 ? 0.401 -1.385 6.236 1.00 0.00 11 GLU A C 7
ATOM 7023 O O . GLU A 1 11 ? 1.124 -0.448 6.574 1.00 0.00 11 GLU A O 7
ATOM 7035 N N . ILE A 1 12 ? 0.670 -2.168 5.196 1.00 0.00 12 ILE A N 7
ATOM 7036 C CA . ILE A 1 12 ? 1.856 -1.965 4.374 1.00 0.00 12 ILE A CA 7
ATOM 7037 C C . ILE A 1 12 ? 2.133 -0.480 4.165 1.00 0.00 12 ILE A C 7
ATOM 7038 O O . ILE A 1 12 ? 3.274 -0.029 4.270 1.00 0.00 12 ILE A O 7
ATOM 7054 N N . LEU A 1 13 ? 1.081 0.276 3.870 1.00 0.00 13 LEU A N 7
ATOM 7055 C CA . LEU A 1 13 ? 1.210 1.712 3.647 1.00 0.00 13 LEU A CA 7
ATOM 7056 C C . LEU A 1 13 ? 1.345 2.458 4.971 1.00 0.00 13 LEU A C 7
ATOM 7057 O O . LEU A 1 13 ? 2.080 3.439 5.070 1.00 0.00 13 LEU A O 7
ATOM 7073 N N . GLY A 1 14 ? 0.631 1.983 5.987 1.00 0.00 14 GLY A N 7
ATOM 7074 C CA . GLY A 1 14 ? 0.687 2.616 7.292 1.00 0.00 14 GLY A CA 7
ATOM 7075 C C . GLY A 1 14 ? -0.507 3.513 7.553 1.00 0.00 14 GLY A C 7
ATOM 7076 O O . GLY A 1 14 ? -0.351 4.666 7.954 1.00 0.00 14 GLY A O 7
ATOM 7080 N N . VAL A 1 15 ? -1.705 2.983 7.324 1.00 0.00 15 VAL A N 7
ATOM 7081 C CA . VAL A 1 15 ? -2.931 3.743 7.536 1.00 0.00 15 VAL A CA 7
ATOM 7082 C C . VAL A 1 15 ? -4.035 2.858 8.102 1.00 0.00 15 VAL A C 7
ATOM 7083 O O . VAL A 1 15 ? -3.837 1.663 8.319 1.00 0.00 15 VAL A O 7
ATOM 7096 N N . SER A 1 16 ? -5.201 3.453 8.337 1.00 0.00 16 SER A N 7
ATOM 7097 C CA . SER A 1 16 ? -6.337 2.719 8.881 1.00 0.00 16 SER A CA 7
ATOM 7098 C C . SER A 1 16 ? -7.258 2.239 7.764 1.00 0.00 16 SER A C 7
ATOM 7099 O O . SER A 1 16 ? -7.193 2.729 6.636 1.00 0.00 16 SER A O 7
ATOM 7107 N N . ARG A 1 17 ? -8.116 1.276 8.085 1.00 0.00 17 ARG A N 7
ATOM 7108 C CA . ARG A 1 17 ? -9.051 0.728 7.110 1.00 0.00 17 ARG A CA 7
ATOM 7109 C C . ARG A 1 17 ? -10.178 1.715 6.822 1.00 0.00 17 ARG A C 7
ATOM 7110 O O . ARG A 1 17 ? -11.117 1.846 7.607 1.00 0.00 17 ARG A O 7
ATOM 7131 N N . GLY A 1 18 ? -10.078 2.407 5.691 1.00 0.00 18 GLY A N 7
ATOM 7132 C CA . GLY A 1 18 ? -11.096 3.373 5.321 1.00 0.00 18 GLY A CA 7
ATOM 7133 C C . GLY A 1 18 ? -10.524 4.759 5.095 1.00 0.00 18 GLY A C 7
ATOM 7134 O O . GLY A 1 18 ? -11.259 5.746 5.081 1.00 0.00 18 GLY A O 7
ATOM 7138 N N . ALA A 1 19 ? -9.209 4.833 4.920 1.00 0.00 19 ALA A N 7
ATOM 7139 C CA . ALA A 1 19 ? -8.540 6.108 4.694 1.00 0.00 19 ALA A CA 7
ATOM 7140 C C . ALA A 1 19 ? -8.922 6.697 3.340 1.00 0.00 19 ALA A C 7
ATOM 7141 O O . ALA A 1 19 ? -9.115 5.968 2.368 1.00 0.00 19 ALA A O 7
ATOM 7148 N N . SER A 1 20 ? -9.032 8.021 3.286 1.00 0.00 20 SER A N 7
ATOM 7149 C CA . SER A 1 20 ? -9.396 8.707 2.052 1.00 0.00 20 SER A CA 7
ATOM 7150 C C . SER A 1 20 ? -8.349 8.470 0.968 1.00 0.00 20 SER A C 7
ATOM 7151 O O . SER A 1 20 ? -7.270 7.942 1.238 1.00 0.00 20 SER A O 7
ATOM 7159 N N . ASP A 1 21 ? -8.676 8.864 -0.258 1.00 0.00 21 ASP A N 7
ATOM 7160 C CA . ASP A 1 21 ? -7.763 8.696 -1.383 1.00 0.00 21 ASP A CA 7
ATOM 7161 C C . ASP A 1 21 ? -6.463 9.457 -1.147 1.00 0.00 21 ASP A C 7
ATOM 7162 O O . ASP A 1 21 ? -5.375 8.890 -1.241 1.00 0.00 21 ASP A O 7
ATOM 7171 N N . GLU A 1 22 ? -6.584 10.745 -0.841 1.00 0.00 22 GLU A N 7
ATOM 7172 C CA . GLU A 1 22 ? -5.417 11.584 -0.593 1.00 0.00 22 GLU A CA 7
ATOM 7173 C C . GLU A 1 22 ? -4.532 10.978 0.492 1.00 0.00 22 GLU A C 7
ATOM 7174 O O . GLU A 1 22 ? -3.312 10.909 0.346 1.00 0.00 22 GLU A O 7
ATOM 7186 N N . ASP A 1 23 ? -5.156 10.542 1.581 1.00 0.00 23 ASP A N 7
ATOM 7187 C CA . ASP A 1 23 ? -4.427 9.941 2.692 1.00 0.00 23 ASP A CA 7
ATOM 7188 C C . ASP A 1 23 ? -3.611 8.741 2.221 1.00 0.00 23 ASP A C 7
ATOM 7189 O O . ASP A 1 23 ? -2.430 8.614 2.545 1.00 0.00 23 ASP A O 7
ATOM 7198 N N . LEU A 1 24 ? -4.249 7.863 1.454 1.00 0.00 24 LEU A N 7
ATOM 7199 C CA . LEU A 1 24 ? -3.583 6.672 0.939 1.00 0.00 24 LEU A CA 7
ATOM 7200 C C . LEU A 1 24 ? -2.322 7.045 0.166 1.00 0.00 24 LEU A C 7
ATOM 7201 O O . LEU A 1 24 ? -1.275 6.415 0.323 1.00 0.00 24 LEU A O 7
ATOM 7217 N N . LYS A 1 25 ? -2.428 8.074 -0.668 1.00 0.00 25 LYS A N 7
ATOM 7218 C CA . LYS A 1 25 ? -1.296 8.534 -1.464 1.00 0.00 25 LYS A CA 7
ATOM 7219 C C . LYS A 1 25 ? -0.198 9.102 -0.570 1.00 0.00 25 LYS A C 7
ATOM 7220 O O . LYS A 1 25 ? 0.908 8.565 -0.509 1.00 0.00 25 LYS A O 7
ATOM 7239 N N . LYS A 1 26 ? -0.511 10.192 0.123 1.00 0.00 26 LYS A N 7
ATOM 7240 C CA . LYS A 1 26 ? 0.447 10.833 1.016 1.00 0.00 26 LYS A CA 7
ATOM 7241 C C . LYS A 1 26 ? 1.332 9.795 1.699 1.00 0.00 26 LYS A C 7
ATOM 7242 O O . LYS A 1 26 ? 2.553 9.806 1.542 1.00 0.00 26 LYS A O 7
ATOM 7261 N N . ALA A 1 27 ? 0.709 8.898 2.456 1.00 0.00 27 ALA A N 7
ATOM 7262 C CA . ALA A 1 27 ? 1.440 7.852 3.160 1.00 0.00 27 ALA A CA 7
ATOM 7263 C C . ALA A 1 27 ? 2.287 7.030 2.194 1.00 0.00 27 ALA A C 7
ATOM 7264 O O . ALA A 1 27 ? 3.483 6.834 2.414 1.00 0.00 27 ALA A O 7
ATOM 7271 N N . TYR A 1 28 ? 1.660 6.550 1.126 1.00 0.00 28 TYR A N 7
ATOM 7272 C CA . TYR A 1 28 ? 2.356 5.746 0.128 1.00 0.00 28 TYR A CA 7
ATOM 7273 C C . TYR A 1 28 ? 3.649 6.425 -0.313 1.00 0.00 28 TYR A C 7
ATOM 7274 O O . TYR A 1 28 ? 4.720 5.819 -0.293 1.00 0.00 28 TYR A O 7
ATOM 7292 N N . ARG A 1 29 ? 3.540 7.688 -0.712 1.00 0.00 29 ARG A N 7
ATOM 7293 C CA . ARG A 1 29 ? 4.699 8.451 -1.160 1.00 0.00 29 ARG A CA 7
ATOM 7294 C C . ARG A 1 29 ? 5.780 8.478 -0.084 1.00 0.00 29 ARG A C 7
ATOM 7295 O O . ARG A 1 29 ? 6.884 7.970 -0.286 1.00 0.00 29 ARG A O 7
ATOM 7316 N N . ARG A 1 30 ? 5.457 9.074 1.059 1.00 0.00 30 ARG A N 7
ATOM 7317 C CA . ARG A 1 30 ? 6.401 9.169 2.166 1.00 0.00 30 ARG A CA 7
ATOM 7318 C C . ARG A 1 30 ? 7.242 7.900 2.273 1.00 0.00 30 ARG A C 7
ATOM 7319 O O . ARG A 1 30 ? 8.395 7.941 2.705 1.00 0.00 30 ARG A O 7
ATOM 7340 N N . LEU A 1 31 ? 6.659 6.774 1.876 1.00 0.00 31 LEU A N 7
ATOM 7341 C CA . LEU A 1 31 ? 7.354 5.493 1.927 1.00 0.00 31 LEU A CA 7
ATOM 7342 C C . LEU A 1 31 ? 8.210 5.288 0.682 1.00 0.00 31 LEU A C 7
ATOM 7343 O O . LEU A 1 31 ? 9.427 5.127 0.772 1.00 0.00 31 LEU A O 7
ATOM 7359 N N . ALA A 1 32 ? 7.566 5.296 -0.481 1.00 0.00 32 ALA A N 7
ATOM 7360 C CA . ALA A 1 32 ? 8.268 5.115 -1.745 1.00 0.00 32 ALA A CA 7
ATOM 7361 C C . ALA A 1 32 ? 9.649 5.762 -1.703 1.00 0.00 32 ALA A C 7
ATOM 7362 O O . ALA A 1 32 ? 10.648 5.142 -2.068 1.00 0.00 32 ALA A O 7
ATOM 7369 N N . LEU A 1 33 ? 9.697 7.013 -1.257 1.00 0.00 33 LEU A N 7
ATOM 7370 C CA . LEU A 1 33 ? 10.956 7.745 -1.168 1.00 0.00 33 LEU A CA 7
ATOM 7371 C C . LEU A 1 33 ? 11.934 7.036 -0.236 1.00 0.00 33 LEU A C 7
ATOM 7372 O O . LEU A 1 33 ? 13.120 6.913 -0.541 1.00 0.00 33 LEU A O 7
ATOM 7388 N N . LYS A 1 34 ? 11.427 6.569 0.900 1.00 0.00 34 LYS A N 7
ATOM 7389 C CA . LYS A 1 34 ? 12.254 5.869 1.876 1.00 0.00 34 LYS A CA 7
ATOM 7390 C C . LYS A 1 34 ? 12.593 4.463 1.392 1.00 0.00 34 LYS A C 7
ATOM 7391 O O . LYS A 1 34 ? 13.507 3.820 1.911 1.00 0.00 34 LYS A O 7
ATOM 7410 N N . PHE A 1 35 ? 11.854 3.990 0.394 1.00 0.00 35 PHE A N 7
ATOM 7411 C CA . PHE A 1 35 ? 12.078 2.660 -0.160 1.00 0.00 35 PHE A CA 7
ATOM 7412 C C . PHE A 1 35 ? 12.411 2.740 -1.647 1.00 0.00 35 PHE A C 7
ATOM 7413 O O . PHE A 1 35 ? 12.275 1.758 -2.379 1.00 0.00 35 PHE A O 7
ATOM 7430 N N . HIS A 1 36 ? 12.847 3.915 -2.088 1.00 0.00 36 HIS A N 7
ATOM 7431 C CA . HIS A 1 36 ? 13.200 4.124 -3.488 1.00 0.00 36 HIS A CA 7
ATOM 7432 C C . HIS A 1 36 ? 14.627 3.660 -3.763 1.00 0.00 36 HIS A C 7
ATOM 7433 O O . HIS A 1 36 ? 15.535 3.853 -2.955 1.00 0.00 36 HIS A O 7
ATOM 7447 N N . PRO A 1 37 ? 14.831 3.033 -4.931 1.00 0.00 37 PRO A N 7
ATOM 7448 C CA . PRO A 1 37 ? 16.145 2.528 -5.340 1.00 0.00 37 PRO A CA 7
ATOM 7449 C C . PRO A 1 37 ? 17.124 3.652 -5.661 1.00 0.00 37 PRO A C 7
ATOM 7450 O O . PRO A 1 37 ? 18.327 3.423 -5.789 1.00 0.00 37 PRO A O 7
ATOM 7461 N N . ASP A 1 38 ? 16.601 4.867 -5.789 1.00 0.00 38 ASP A N 7
ATOM 7462 C CA . ASP A 1 38 ? 17.429 6.027 -6.094 1.00 0.00 38 ASP A CA 7
ATOM 7463 C C . ASP A 1 38 ? 17.647 6.882 -4.849 1.00 0.00 38 ASP A C 7
ATOM 7464 O O . ASP A 1 38 ? 18.783 7.133 -4.446 1.00 0.00 38 ASP A O 7
ATOM 7473 N N . LYS A 1 39 ? 16.551 7.326 -4.244 1.00 0.00 39 LYS A N 7
ATOM 7474 C CA . LYS A 1 39 ? 16.620 8.152 -3.044 1.00 0.00 39 LYS A CA 7
ATOM 7475 C C . LYS A 1 39 ? 17.270 7.388 -1.894 1.00 0.00 39 LYS A C 7
ATOM 7476 O O . LYS A 1 39 ? 17.748 7.987 -0.932 1.00 0.00 39 LYS A O 7
ATOM 7495 N N . ASN A 1 40 ? 17.283 6.064 -2.003 1.00 0.00 40 ASN A N 7
ATOM 7496 C CA . ASN A 1 40 ? 17.875 5.219 -0.972 1.00 0.00 40 ASN A CA 7
ATOM 7497 C C . ASN A 1 40 ? 19.181 4.599 -1.460 1.00 0.00 40 ASN A C 7
ATOM 7498 O O . ASN A 1 40 ? 19.234 4.007 -2.539 1.00 0.00 40 ASN A O 7
ATOM 7509 N N . HIS A 1 41 ? 20.232 4.739 -0.659 1.00 0.00 41 HIS A N 7
ATOM 7510 C CA . HIS A 1 41 ? 21.538 4.191 -1.009 1.00 0.00 41 HIS A CA 7
ATOM 7511 C C . HIS A 1 41 ? 21.649 2.732 -0.577 1.00 0.00 41 HIS A C 7
ATOM 7512 O O . HIS A 1 41 ? 22.161 1.893 -1.318 1.00 0.00 41 HIS A O 7
ATOM 7526 N N . ALA A 1 42 ? 21.166 2.437 0.625 1.00 0.00 42 ALA A N 7
ATOM 7527 C CA . ALA A 1 42 ? 21.209 1.079 1.154 1.00 0.00 42 ALA A CA 7
ATOM 7528 C C . ALA A 1 42 ? 20.144 0.203 0.505 1.00 0.00 42 ALA A C 7
ATOM 7529 O O . ALA A 1 42 ? 19.037 0.650 0.204 1.00 0.00 42 ALA A O 7
ATOM 7536 N N . PRO A 1 43 ? 20.483 -1.076 0.282 1.00 0.00 43 PRO A N 7
ATOM 7537 C CA . PRO A 1 43 ? 19.569 -2.042 -0.334 1.00 0.00 43 PRO A CA 7
ATOM 7538 C C . PRO A 1 43 ? 18.407 -2.407 0.584 1.00 0.00 43 PRO A C 7
ATOM 7539 O O . PRO A 1 43 ? 18.184 -1.761 1.607 1.00 0.00 43 PRO A O 7
ATOM 7550 N N . GLY A 1 44 ? 17.668 -3.448 0.211 1.00 0.00 44 GLY A N 7
ATOM 7551 C CA . GLY A 1 44 ? 16.539 -3.881 1.012 1.00 0.00 44 GLY A CA 7
ATOM 7552 C C . GLY A 1 44 ? 15.342 -2.961 0.873 1.00 0.00 44 GLY A C 7
ATOM 7553 O O . GLY A 1 44 ? 14.273 -3.385 0.433 1.00 0.00 44 GLY A O 7
ATOM 7557 N N . ALA A 1 45 ? 15.521 -1.699 1.249 1.00 0.00 45 ALA A N 7
ATOM 7558 C CA . ALA A 1 45 ? 14.447 -0.717 1.163 1.00 0.00 45 ALA A CA 7
ATOM 7559 C C . ALA A 1 45 ? 13.641 -0.896 -0.118 1.00 0.00 45 ALA A C 7
ATOM 7560 O O . ALA A 1 45 ? 12.411 -0.958 -0.088 1.00 0.00 45 ALA A O 7
ATOM 7567 N N . THR A 1 46 ? 14.340 -0.978 -1.246 1.00 0.00 46 THR A N 7
ATOM 7568 C CA . THR A 1 46 ? 13.689 -1.148 -2.539 1.00 0.00 46 THR A CA 7
ATOM 7569 C C . THR A 1 46 ? 12.842 -2.415 -2.565 1.00 0.00 46 THR A C 7
ATOM 7570 O O . THR A 1 46 ? 11.658 -2.373 -2.899 1.00 0.00 46 THR A O 7
ATOM 7581 N N . GLU A 1 47 ? 13.455 -3.540 -2.211 1.00 0.00 47 GLU A N 7
ATOM 7582 C CA . GLU A 1 47 ? 12.755 -4.818 -2.195 1.00 0.00 47 GLU A CA 7
ATOM 7583 C C . GLU A 1 47 ? 11.361 -4.668 -1.593 1.00 0.00 47 GLU A C 7
ATOM 7584 O O . GLU A 1 47 ? 10.460 -5.455 -1.882 1.00 0.00 47 GLU A O 7
ATOM 7596 N N . ALA A 1 48 ? 11.192 -3.651 -0.753 1.00 0.00 48 ALA A N 7
ATOM 7597 C CA . ALA A 1 48 ? 9.908 -3.396 -0.111 1.00 0.00 48 ALA A CA 7
ATOM 7598 C C . ALA A 1 48 ? 9.001 -2.564 -1.011 1.00 0.00 48 ALA A C 7
ATOM 7599 O O . ALA A 1 48 ? 7.818 -2.867 -1.167 1.00 0.00 48 ALA A O 7
ATOM 7606 N N . PHE A 1 49 ? 9.561 -1.513 -1.600 1.00 0.00 49 PHE A N 7
ATOM 7607 C CA . PHE A 1 49 ? 8.802 -0.636 -2.483 1.00 0.00 49 PHE A CA 7
ATOM 7608 C C . PHE A 1 49 ? 7.906 -1.446 -3.415 1.00 0.00 49 PHE A C 7
ATOM 7609 O O . PHE A 1 49 ? 6.743 -1.104 -3.630 1.00 0.00 49 PHE A O 7
ATOM 7626 N N . LYS A 1 50 ? 8.457 -2.522 -3.968 1.00 0.00 50 LYS A N 7
ATOM 7627 C CA . LYS A 1 50 ? 7.710 -3.383 -4.877 1.00 0.00 50 LYS A CA 7
ATOM 7628 C C . LYS A 1 50 ? 6.384 -3.810 -4.256 1.00 0.00 50 LYS A C 7
ATOM 7629 O O . LYS A 1 50 ? 5.342 -3.775 -4.910 1.00 0.00 50 LYS A O 7
ATOM 7648 N N . ALA A 1 51 ? 6.431 -4.212 -2.990 1.00 0.00 51 ALA A N 7
ATOM 7649 C CA . ALA A 1 51 ? 5.232 -4.642 -2.280 1.00 0.00 51 ALA A CA 7
ATOM 7650 C C . ALA A 1 51 ? 4.286 -3.470 -2.041 1.00 0.00 51 ALA A C 7
ATOM 7651 O O . ALA A 1 51 ? 3.089 -3.561 -2.316 1.00 0.00 51 ALA A O 7
ATOM 7658 N N . ILE A 1 52 ? 4.829 -2.372 -1.527 1.00 0.00 52 ILE A N 7
ATOM 7659 C CA . ILE A 1 52 ? 4.032 -1.183 -1.251 1.00 0.00 52 ILE A CA 7
ATOM 7660 C C . ILE A 1 52 ? 3.148 -0.826 -2.441 1.00 0.00 52 ILE A C 7
ATOM 7661 O O . ILE A 1 52 ? 1.926 -0.951 -2.380 1.00 0.00 52 ILE A O 7
ATOM 7677 N N . GLY A 1 53 ? 3.777 -0.381 -3.525 1.00 0.00 53 GLY A N 7
ATOM 7678 C CA . GLY A 1 53 ? 3.032 -0.014 -4.716 1.00 0.00 53 GLY A CA 7
ATOM 7679 C C . GLY A 1 53 ? 1.840 -0.919 -4.956 1.00 0.00 53 GLY A C 7
ATOM 7680 O O . GLY A 1 53 ? 0.742 -0.448 -5.253 1.00 0.00 53 GLY A O 7
ATOM 7684 N N . THR A 1 54 ? 2.056 -2.225 -4.831 1.00 0.00 54 THR A N 7
ATOM 7685 C CA . THR A 1 54 ? 0.992 -3.199 -5.040 1.00 0.00 54 THR A CA 7
ATOM 7686 C C . THR A 1 54 ? -0.232 -2.865 -4.195 1.00 0.00 54 THR A C 7
ATOM 7687 O O . THR A 1 54 ? -1.347 -2.778 -4.709 1.00 0.00 54 THR A O 7
ATOM 7698 N N . ALA A 1 55 ? -0.017 -2.680 -2.897 1.00 0.00 55 ALA A N 7
ATOM 7699 C CA . ALA A 1 55 ? -1.103 -2.353 -1.982 1.00 0.00 55 ALA A CA 7
ATOM 7700 C C . ALA A 1 55 ? -1.795 -1.057 -2.391 1.00 0.00 55 ALA A C 7
ATOM 7701 O O . ALA A 1 55 ? -3.001 -1.038 -2.640 1.00 0.00 55 ALA A O 7
ATOM 7708 N N . TYR A 1 56 ? -1.025 0.023 -2.459 1.00 0.00 56 TYR A N 7
ATOM 7709 C CA . TYR A 1 56 ? -1.565 1.324 -2.835 1.00 0.00 56 TYR A CA 7
ATOM 7710 C C . TYR A 1 56 ? -2.360 1.229 -4.134 1.00 0.00 56 TYR A C 7
ATOM 7711 O O . TYR A 1 56 ? -3.403 1.865 -4.285 1.00 0.00 56 TYR A O 7
ATOM 7729 N N . ALA A 1 57 ? -1.860 0.428 -5.069 1.00 0.00 57 ALA A N 7
ATOM 7730 C CA . ALA A 1 57 ? -2.523 0.246 -6.354 1.00 0.00 57 ALA A CA 7
ATOM 7731 C C . ALA A 1 57 ? -3.916 -0.348 -6.174 1.00 0.00 57 ALA A C 7
ATOM 7732 O O . ALA A 1 57 ? -4.827 -0.068 -6.952 1.00 0.00 57 AL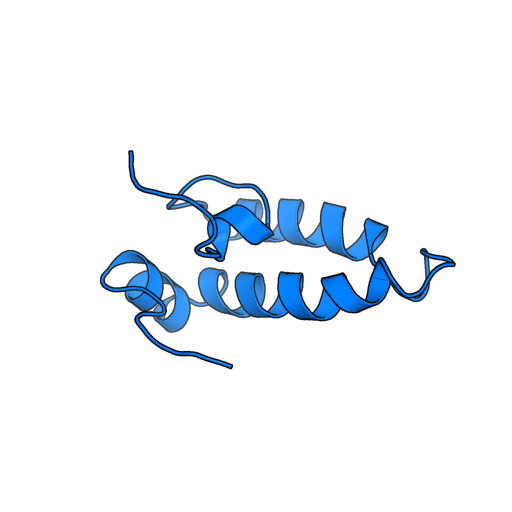A A O 7
ATOM 7739 N N . VAL A 1 58 ? -4.074 -1.171 -5.142 1.00 0.00 58 VAL A N 7
ATOM 7740 C CA . VAL A 1 58 ? -5.356 -1.805 -4.859 1.00 0.00 58 VAL A CA 7
ATOM 7741 C C . VAL A 1 58 ? -6.349 -0.803 -4.282 1.00 0.00 58 VAL A C 7
ATOM 7742 O O . VAL A 1 58 ? -7.375 -0.505 -4.896 1.00 0.00 58 VAL A O 7
ATOM 7755 N N . LEU A 1 59 ? -6.038 -0.284 -3.099 1.00 0.00 59 LEU A N 7
ATOM 7756 C CA . LEU A 1 59 ? -6.904 0.687 -2.439 1.00 0.00 59 LEU A CA 7
ATOM 7757 C C . LEU A 1 59 ? -7.134 1.905 -3.327 1.00 0.00 59 LEU A C 7
ATOM 7758 O O . LEU A 1 59 ? -8.250 2.417 -3.420 1.00 0.00 59 LEU A O 7
ATOM 7774 N N . SER A 1 60 ? -6.071 2.364 -3.980 1.00 0.00 60 SER A N 7
ATOM 7775 C CA . SER A 1 60 ? -6.156 3.523 -4.861 1.00 0.00 60 SER A CA 7
ATOM 7776 C C . SER A 1 60 ? -7.311 3.373 -5.846 1.00 0.00 60 SER A C 7
ATOM 7777 O O . SER A 1 60 ? -8.001 4.342 -6.162 1.00 0.00 60 SER A O 7
ATOM 7785 N N . ASN A 1 61 ? -7.516 2.151 -6.327 1.00 0.00 61 ASN A N 7
ATOM 7786 C CA . ASN A 1 61 ? -8.587 1.873 -7.277 1.00 0.00 61 ASN A CA 7
ATOM 7787 C C . ASN A 1 61 ? -9.894 1.570 -6.550 1.00 0.00 61 ASN A C 7
ATOM 7788 O O . ASN A 1 61 ? -9.912 0.952 -5.485 1.00 0.00 61 ASN A O 7
ATOM 7799 N N . PRO A 1 62 ? -11.015 2.015 -7.137 1.00 0.00 62 PRO A N 7
ATOM 7800 C CA . PRO A 1 62 ? -12.347 1.802 -6.563 1.00 0.00 62 PRO A CA 7
ATOM 7801 C C . PRO A 1 62 ? -12.778 0.341 -6.625 1.00 0.00 62 PRO A C 7
ATOM 7802 O O . PRO A 1 62 ? -13.488 -0.143 -5.744 1.00 0.00 62 PRO A O 7
ATOM 7813 N N . GLU A 1 63 ? -12.343 -0.356 -7.669 1.00 0.00 63 GLU A N 7
ATOM 7814 C CA . GLU A 1 63 ? -12.685 -1.763 -7.844 1.00 0.00 63 GLU A CA 7
ATOM 7815 C C . GLU A 1 63 ? -11.838 -2.646 -6.932 1.00 0.00 63 GLU A C 7
ATOM 7816 O O . GLU A 1 63 ? -12.359 -3.512 -6.229 1.00 0.00 63 GLU A O 7
ATOM 7828 N N . LYS A 1 64 ? -10.529 -2.422 -6.950 1.00 0.00 64 LYS A N 7
ATOM 7829 C CA . LYS A 1 64 ? -9.608 -3.195 -6.126 1.00 0.00 64 LYS A CA 7
ATOM 7830 C C . LYS A 1 64 ? -9.797 -2.870 -4.648 1.00 0.00 64 LYS A C 7
ATOM 7831 O O . LYS A 1 64 ? -9.432 -3.660 -3.777 1.00 0.00 64 LYS A O 7
ATOM 7850 N N . ARG A 1 65 ? -10.369 -1.703 -4.372 1.00 0.00 65 ARG A N 7
ATOM 7851 C CA . ARG A 1 65 ? -10.607 -1.273 -2.999 1.00 0.00 65 ARG A CA 7
ATOM 7852 C C . ARG A 1 65 ? -11.903 -1.870 -2.459 1.00 0.00 65 ARG A C 7
ATOM 7853 O O . ARG A 1 65 ? -11.894 -2.627 -1.488 1.00 0.00 65 ARG A O 7
ATOM 7874 N N . LYS A 1 66 ? -13.017 -1.524 -3.095 1.00 0.00 66 LYS A N 7
ATOM 7875 C CA . LYS A 1 66 ? -14.322 -2.025 -2.680 1.00 0.00 66 LYS A CA 7
ATOM 7876 C C . LYS A 1 66 ? -14.295 -3.541 -2.513 1.00 0.00 66 LYS A C 7
ATOM 7877 O O . LYS A 1 66 ? -14.935 -4.086 -1.614 1.00 0.00 66 LYS A O 7
ATOM 7896 N N . GLN A 1 67 ? -13.550 -4.214 -3.383 1.00 0.00 67 GLN A N 7
ATOM 7897 C CA . GLN A 1 67 ? -13.440 -5.667 -3.330 1.00 0.00 67 GLN A CA 7
ATOM 7898 C C . GLN A 1 67 ? -12.644 -6.108 -2.106 1.00 0.00 67 GLN A C 7
ATOM 7899 O O . GLN A 1 67 ? -12.921 -7.153 -1.517 1.00 0.00 67 GLN A O 7
ATOM 7913 N N . TYR A 1 68 ? -11.654 -5.306 -1.730 1.00 0.00 68 TYR A N 7
ATOM 7914 C CA . TYR A 1 68 ? -10.816 -5.616 -0.578 1.00 0.00 68 TYR A CA 7
ATOM 7915 C C . TYR A 1 68 ? -11.563 -5.352 0.726 1.00 0.00 68 TYR A C 7
ATOM 7916 O O . TYR A 1 68 ? -11.619 -6.210 1.607 1.00 0.00 68 TYR A O 7
ATOM 7934 N N . ASP A 1 69 ? -12.137 -4.159 0.841 1.00 0.00 69 ASP A N 7
ATOM 7935 C CA . ASP A 1 69 ? -12.883 -3.781 2.035 1.00 0.00 69 ASP A CA 7
ATOM 7936 C C . ASP A 1 69 ? -14.121 -4.657 2.203 1.00 0.00 69 ASP A C 7
ATOM 7937 O O . ASP A 1 69 ? -14.680 -4.754 3.295 1.00 0.00 69 ASP A O 7
ATOM 7946 N N . GLN A 1 70 ? -14.543 -5.291 1.113 1.00 0.00 70 GLN A N 7
ATOM 7947 C CA . GLN A 1 70 ? -15.715 -6.157 1.140 1.00 0.00 70 GLN A CA 7
ATOM 7948 C C . GLN A 1 70 ? -15.331 -7.583 1.521 1.00 0.00 70 GLN A C 7
ATOM 7949 O O . GLN A 1 70 ? -15.763 -8.099 2.552 1.00 0.00 70 GLN A O 7
ATOM 7963 N N . PHE A 1 71 ? -14.516 -8.214 0.683 1.00 0.00 71 PHE A N 7
ATOM 7964 C CA . PHE A 1 71 ? -14.074 -9.582 0.931 1.00 0.00 71 PHE A CA 7
ATOM 7965 C C . PHE A 1 71 ? -12.643 -9.603 1.460 1.00 0.00 71 PHE A C 7
ATOM 7966 O O . PHE A 1 71 ? -12.349 -10.258 2.459 1.00 0.00 71 PHE A O 7
ATOM 7983 N N . GLY A 1 72 ? -11.756 -8.882 0.781 1.00 0.00 72 GLY A N 7
ATOM 7984 C CA . GLY A 1 72 ? -10.366 -8.832 1.196 1.00 0.00 72 GLY A CA 7
ATOM 7985 C C . GLY A 1 72 ? -10.213 -8.806 2.704 1.00 0.00 72 GLY A C 7
ATOM 7986 O O . GLY A 1 72 ? -10.139 -9.854 3.345 1.00 0.00 72 GLY A O 7
ATOM 7990 N N . SER A 1 73 ? -10.162 -7.605 3.272 1.00 0.00 73 SER A N 7
ATOM 7991 C CA . SER A 1 73 ? -10.010 -7.447 4.713 1.00 0.00 73 SER A CA 7
ATOM 7992 C C . SER A 1 73 ? -11.220 -8.010 5.452 1.00 0.00 73 SER A C 7
ATOM 7993 O O . SER A 1 73 ? -12.348 -7.562 5.251 1.00 0.00 73 SER A O 7
ATOM 8001 N N . GLY A 1 74 ? -10.977 -8.997 6.309 1.00 0.00 74 GLY A N 7
ATOM 8002 C CA . GLY A 1 74 ? -12.055 -9.606 7.065 1.00 0.00 74 GLY A CA 7
ATOM 8003 C C . GLY A 1 74 ? -11.629 -10.887 7.754 1.00 0.00 74 GLY A C 7
ATOM 8004 O O . GLY A 1 74 ? -11.967 -11.990 7.325 1.00 0.00 74 GLY A O 7
ATOM 8008 N N . PRO A 1 75 ? -10.867 -10.749 8.850 1.00 0.00 75 PRO A N 7
ATOM 8009 C CA . PRO A 1 75 ? -10.377 -11.895 9.622 1.00 0.00 75 PRO A CA 7
ATOM 8010 C C . PRO A 1 75 ? -11.495 -12.611 10.371 1.00 0.00 75 PRO A C 7
ATOM 8011 O O . PRO A 1 75 ? -11.862 -12.221 11.479 1.00 0.00 75 PRO A O 7
ATOM 8022 N N . SER A 1 76 ? -12.034 -13.660 9.758 1.00 0.00 76 SER A N 7
ATOM 8023 C CA . SER A 1 76 ? -13.114 -14.429 10.366 1.00 0.00 76 SER A CA 7
ATOM 8024 C C . SER A 1 76 ? -12.903 -14.567 11.870 1.00 0.00 76 SER A C 7
ATOM 8025 O O . SER A 1 76 ? -13.837 -14.410 12.657 1.00 0.00 76 SER A O 7
ATOM 8033 N N . SER A 1 77 ? -11.668 -14.862 12.263 1.00 0.00 77 SER A N 7
ATOM 8034 C CA . SER A 1 77 ? -11.332 -15.025 13.673 1.00 0.00 77 SER A CA 7
ATOM 8035 C C . SER A 1 77 ? -12.439 -15.772 14.411 1.00 0.00 77 SER A C 7
ATOM 8036 O O . SER A 1 77 ? -12.851 -15.376 15.501 1.00 0.00 77 SER A O 7
ATOM 8044 N N . GLY A 1 78 ? -12.916 -16.857 13.809 1.00 0.00 78 GLY A N 7
ATOM 8045 C CA . GLY A 1 78 ? -13.970 -17.644 14.422 1.00 0.00 78 GLY A CA 7
ATOM 8046 C C . GLY A 1 78 ? -13.429 -18.779 15.268 1.00 0.00 78 GLY A C 7
ATOM 8047 O O . GLY A 1 78 ? -12.284 -19.198 15.098 1.00 0.00 78 GLY A O 7
ATOM 8051 N N . GLY A 1 1 ? -0.325 -2.309 24.005 1.00 0.00 1 GLY A N 8
ATOM 8052 C CA . GLY A 1 1 ? -0.916 -3.233 23.055 1.00 0.00 1 GLY A CA 8
ATOM 8053 C C . GLY A 1 1 ? -0.033 -4.437 22.792 1.00 0.00 1 GLY A C 8
ATOM 8054 O O . GLY A 1 1 ? 0.711 -4.873 23.670 1.00 0.00 1 GLY A O 8
ATOM 8058 N N . SER A 1 2 ? -0.116 -4.976 21.580 1.00 0.00 2 SER A N 8
ATOM 8059 C CA . SER A 1 2 ? 0.677 -6.141 21.206 1.00 0.00 2 SER A CA 8
ATOM 8060 C C . SER A 1 2 ? 0.903 -6.182 19.697 1.00 0.00 2 SER A C 8
ATOM 8061 O O . SER A 1 2 ? 0.017 -5.837 18.916 1.00 0.00 2 SER A O 8
ATOM 8069 N N . SER A 1 3 ? 2.097 -6.608 19.295 1.00 0.00 3 SER A N 8
ATOM 8070 C CA . SER A 1 3 ? 2.442 -6.692 17.881 1.00 0.00 3 SER A CA 8
ATOM 8071 C C . SER A 1 3 ? 2.455 -8.143 17.410 1.00 0.00 3 SER A C 8
ATOM 8072 O O . SER A 1 3 ? 3.066 -9.006 18.038 1.00 0.00 3 SER A O 8
ATOM 8080 N N . GLY A 1 4 ? 1.774 -8.403 16.298 1.00 0.00 4 GLY A N 8
ATOM 8081 C CA . GLY A 1 4 ? 1.719 -9.750 15.760 1.00 0.00 4 GLY A CA 8
ATOM 8082 C C . GLY A 1 4 ? 2.115 -9.807 14.298 1.00 0.00 4 GLY A C 8
ATOM 8083 O O . GLY A 1 4 ? 3.006 -9.080 13.860 1.00 0.00 4 GLY A O 8
ATOM 8087 N N . SER A 1 5 ? 1.452 -10.676 13.541 1.00 0.00 5 SER A N 8
ATOM 8088 C CA . SER A 1 5 ? 1.744 -10.829 12.120 1.00 0.00 5 SER A CA 8
ATOM 8089 C C . SER A 1 5 ? 0.550 -10.402 11.271 1.00 0.00 5 SER A C 8
ATOM 8090 O O . SER A 1 5 ? -0.526 -10.994 11.351 1.00 0.00 5 SER A O 8
ATOM 8098 N N . SER A 1 6 ? 0.750 -9.369 10.458 1.00 0.00 6 SER A N 8
ATOM 8099 C CA . SER A 1 6 ? -0.310 -8.859 9.597 1.00 0.00 6 SER A CA 8
ATOM 8100 C C . SER A 1 6 ? 0.254 -8.399 8.256 1.00 0.00 6 SER A C 8
ATOM 8101 O O . SER A 1 6 ? 1.437 -8.083 8.143 1.00 0.00 6 SER A O 8
ATOM 8109 N N . GLY A 1 7 ? -0.604 -8.365 7.240 1.00 0.00 7 GLY A N 8
ATOM 8110 C CA . GLY A 1 7 ? -0.174 -7.943 5.920 1.00 0.00 7 GLY A CA 8
ATOM 8111 C C . GLY A 1 7 ? -1.290 -7.292 5.127 1.00 0.00 7 GLY A C 8
ATOM 8112 O O . GLY A 1 7 ? -1.525 -7.642 3.971 1.00 0.00 7 GLY A O 8
ATOM 8116 N N . ASP A 1 8 ? -1.980 -6.343 5.750 1.00 0.00 8 ASP A N 8
ATOM 8117 C CA . ASP A 1 8 ? -3.079 -5.642 5.095 1.00 0.00 8 ASP A CA 8
ATOM 8118 C C . ASP A 1 8 ? -2.565 -4.436 4.315 1.00 0.00 8 ASP A C 8
ATOM 8119 O O . ASP A 1 8 ? -1.668 -3.726 4.770 1.00 0.00 8 ASP A O 8
ATOM 8128 N N . TYR A 1 9 ? -3.139 -4.212 3.138 1.00 0.00 9 TYR A N 8
ATOM 8129 C CA . TYR A 1 9 ? -2.737 -3.094 2.292 1.00 0.00 9 TYR A CA 8
ATOM 8130 C C . TYR A 1 9 ? -2.573 -1.820 3.115 1.00 0.00 9 TYR A C 8
ATOM 8131 O O . TYR A 1 9 ? -1.528 -1.170 3.072 1.00 0.00 9 TYR A O 8
ATOM 8149 N N . TYR A 1 10 ? -3.612 -1.470 3.865 1.00 0.00 10 TYR A N 8
ATOM 8150 C CA . TYR A 1 10 ? -3.586 -0.273 4.697 1.00 0.00 10 TYR A CA 8
ATOM 8151 C C . TYR A 1 10 ? -2.372 -0.279 5.621 1.00 0.00 10 TYR A C 8
ATOM 8152 O O . TYR A 1 10 ? -1.758 0.760 5.863 1.00 0.00 10 TYR A O 8
ATOM 8170 N N . GLU A 1 11 ? -2.033 -1.457 6.134 1.00 0.00 11 GLU A N 8
ATOM 8171 C CA . GLU A 1 11 ? -0.892 -1.599 7.032 1.00 0.00 11 GLU A CA 8
ATOM 8172 C C . GLU A 1 11 ? 0.417 -1.341 6.293 1.00 0.00 11 GLU A C 8
ATOM 8173 O O . GLU A 1 11 ? 1.327 -0.703 6.825 1.00 0.00 11 GLU A O 8
ATOM 8185 N N . ILE A 1 12 ? 0.506 -1.840 5.065 1.00 0.00 12 ILE A N 8
ATOM 8186 C CA . ILE A 1 12 ? 1.703 -1.663 4.253 1.00 0.00 12 ILE A CA 8
ATOM 8187 C C . ILE A 1 12 ? 1.999 -0.185 4.024 1.00 0.00 12 ILE A C 8
ATOM 8188 O O . ILE A 1 12 ? 3.158 0.225 3.960 1.00 0.00 12 ILE A O 8
ATOM 8204 N N . LEU A 1 13 ? 0.943 0.612 3.904 1.00 0.00 13 LEU A N 8
ATOM 8205 C CA . LEU A 1 13 ? 1.088 2.047 3.684 1.00 0.00 13 LEU A CA 8
ATOM 8206 C C . LEU A 1 13 ? 1.184 2.794 5.010 1.00 0.00 13 LEU A C 8
ATOM 8207 O O . LEU A 1 13 ? 1.841 3.830 5.105 1.00 0.00 13 LEU A O 8
ATOM 8223 N N . GLY A 1 14 ? 0.526 2.259 6.034 1.00 0.00 14 GLY A N 8
ATOM 8224 C CA . GLY A 1 14 ? 0.552 2.887 7.343 1.00 0.00 14 GLY A CA 8
ATOM 8225 C C . GLY A 1 14 ? -0.614 3.833 7.555 1.00 0.00 14 GLY A C 8
ATOM 8226 O O . GLY A 1 14 ? -0.434 4.954 8.030 1.00 0.00 14 GLY A O 8
ATOM 8230 N N . VAL A 1 15 ? -1.813 3.381 7.200 1.00 0.00 15 VAL A N 8
ATOM 8231 C CA . VAL A 1 15 ? -3.012 4.195 7.354 1.00 0.00 15 VAL A CA 8
ATOM 8232 C C . VAL A 1 15 ? -4.190 3.354 7.833 1.00 0.00 15 VAL A C 8
ATOM 8233 O O . VAL A 1 15 ? -4.083 2.134 7.963 1.00 0.00 15 VAL A O 8
ATOM 8246 N N . SER A 1 16 ? -5.314 4.013 8.094 1.00 0.00 16 SER A N 8
ATOM 8247 C CA . SER A 1 16 ? -6.512 3.327 8.563 1.00 0.00 16 SER A CA 8
ATOM 8248 C C . SER A 1 16 ? -7.327 2.794 7.388 1.00 0.00 16 SER A C 8
ATOM 8249 O O . SER A 1 16 ? -7.102 3.174 6.239 1.00 0.00 16 SER A O 8
ATOM 8257 N N . ARG A 1 17 ? -8.276 1.912 7.686 1.00 0.00 17 ARG A N 8
ATOM 8258 C CA . ARG A 1 17 ? -9.124 1.326 6.655 1.00 0.00 17 ARG A CA 8
ATOM 8259 C C . ARG A 1 17 ? -10.210 2.306 6.222 1.00 0.00 17 ARG A C 8
ATOM 8260 O O . ARG A 1 17 ? -11.190 2.518 6.936 1.00 0.00 17 ARG A O 8
ATOM 8281 N N . GLY A 1 18 ? -10.028 2.902 5.048 1.00 0.00 18 GLY A N 8
ATOM 8282 C CA . GLY A 1 18 ? -10.999 3.854 4.540 1.00 0.00 18 GLY A CA 8
ATOM 8283 C C . GLY A 1 18 ? -10.397 5.224 4.299 1.00 0.00 18 GLY A C 8
ATOM 8284 O O . GLY A 1 18 ? -11.119 6.211 4.161 1.00 0.00 18 GLY A O 8
ATOM 8288 N N . ALA A 1 19 ? -9.071 5.285 4.249 1.00 0.00 19 ALA A N 8
ATOM 8289 C CA . ALA A 1 19 ? -8.372 6.544 4.022 1.00 0.00 19 ALA A CA 8
ATOM 8290 C C . ALA A 1 19 ? -8.630 7.069 2.614 1.00 0.00 19 ALA A C 8
ATOM 8291 O O . ALA A 1 19 ? -8.549 6.323 1.638 1.00 0.00 19 ALA A O 8
ATOM 8298 N N . SER A 1 20 ? -8.941 8.357 2.515 1.00 0.00 20 SER A N 8
ATOM 8299 C CA . SER A 1 20 ? -9.215 8.981 1.226 1.00 0.00 20 SER A CA 8
ATOM 8300 C C . SER A 1 20 ? -8.003 8.880 0.305 1.00 0.00 20 SER A C 8
ATOM 8301 O O . SER A 1 20 ? -6.885 8.631 0.757 1.00 0.00 20 SER A O 8
ATOM 8309 N N . ASP A 1 21 ? -8.234 9.074 -0.989 1.00 0.00 21 ASP A N 8
ATOM 8310 C CA . ASP A 1 21 ? -7.162 9.006 -1.975 1.00 0.00 21 ASP A CA 8
ATOM 8311 C C . ASP A 1 21 ? -5.960 9.834 -1.530 1.00 0.00 21 ASP A C 8
ATOM 8312 O O . ASP A 1 21 ? -4.866 9.304 -1.341 1.00 0.00 21 ASP A O 8
ATOM 8321 N N . GLU A 1 22 ? -6.173 11.136 -1.366 1.00 0.00 22 GLU A N 8
ATOM 8322 C CA . GLU A 1 22 ? -5.106 12.036 -0.945 1.00 0.00 22 GLU A CA 8
ATOM 8323 C C . GLU A 1 22 ? -4.309 11.433 0.208 1.00 0.00 22 GLU A C 8
ATOM 8324 O O . GLU A 1 22 ? -3.078 11.430 0.191 1.00 0.00 22 GLU A O 8
ATOM 8336 N N . ASP A 1 23 ? -5.019 10.925 1.209 1.00 0.00 23 ASP A N 8
ATOM 8337 C CA . ASP A 1 23 ? -4.379 10.319 2.371 1.00 0.00 23 ASP A CA 8
ATOM 8338 C C . ASP A 1 23 ? -3.516 9.132 1.957 1.00 0.00 23 ASP A C 8
ATOM 8339 O O . ASP A 1 23 ? -2.338 9.054 2.311 1.00 0.00 23 ASP A O 8
ATOM 8348 N N . LEU A 1 24 ? -4.108 8.208 1.208 1.00 0.00 24 LEU A N 8
ATOM 8349 C CA . LEU A 1 24 ? -3.393 7.023 0.747 1.00 0.00 24 LEU A CA 8
ATOM 8350 C C . LEU A 1 24 ? -2.141 7.411 -0.032 1.00 0.00 24 LEU A C 8
ATOM 8351 O O . LEU A 1 24 ? -1.137 6.699 -0.010 1.00 0.00 24 LEU A O 8
ATOM 8367 N N . LYS A 1 25 ? -2.205 8.547 -0.718 1.00 0.00 25 LYS A N 8
ATOM 8368 C CA . LYS A 1 25 ? -1.076 9.033 -1.502 1.00 0.00 25 LYS A CA 8
ATOM 8369 C C . LYS A 1 25 ? 0.040 9.538 -0.593 1.00 0.00 25 LYS A C 8
ATOM 8370 O O . LYS A 1 25 ? 1.179 9.076 -0.675 1.00 0.00 25 LYS A O 8
ATOM 8389 N N . LYS A 1 26 ? -0.294 10.486 0.276 1.00 0.00 26 LYS A N 8
ATOM 8390 C CA . LYS A 1 26 ? 0.679 11.052 1.203 1.00 0.00 26 LYS A CA 8
ATOM 8391 C C . LYS A 1 26 ? 1.505 9.952 1.863 1.00 0.00 26 LYS A C 8
ATOM 8392 O O . LYS A 1 26 ? 2.733 9.947 1.774 1.00 0.00 26 LYS A O 8
ATOM 8411 N N . ALA A 1 27 ? 0.824 9.021 2.523 1.00 0.00 27 ALA A N 8
ATOM 8412 C CA . ALA A 1 27 ? 1.495 7.915 3.193 1.00 0.00 27 ALA A CA 8
ATOM 8413 C C . ALA A 1 27 ? 2.311 7.088 2.206 1.00 0.00 27 ALA A C 8
ATOM 8414 O O . ALA A 1 27 ? 3.502 6.856 2.410 1.00 0.00 27 ALA A O 8
ATOM 8421 N N . TYR A 1 28 ? 1.661 6.644 1.135 1.00 0.00 28 TYR A N 8
ATOM 8422 C CA . TYR A 1 28 ? 2.326 5.840 0.117 1.00 0.00 28 TYR A CA 8
ATOM 8423 C C . TYR A 1 28 ? 3.651 6.472 -0.298 1.00 0.00 28 TYR A C 8
ATOM 8424 O O . TYR A 1 28 ? 4.677 5.797 -0.373 1.00 0.00 28 TYR A O 8
ATOM 8442 N N . ARG A 1 29 ? 3.619 7.773 -0.567 1.00 0.00 29 ARG A N 8
ATOM 8443 C CA . ARG A 1 29 ? 4.816 8.498 -0.975 1.00 0.00 29 ARG A CA 8
ATOM 8444 C C . ARG A 1 29 ? 5.873 8.467 0.125 1.00 0.00 29 ARG A C 8
ATOM 8445 O O . ARG A 1 29 ? 6.939 7.874 -0.040 1.00 0.00 29 ARG A O 8
ATOM 8466 N N . ARG A 1 30 ? 5.569 9.110 1.248 1.00 0.00 30 ARG A N 8
ATOM 8467 C CA . ARG A 1 30 ? 6.493 9.158 2.375 1.00 0.00 30 ARG A CA 8
ATOM 8468 C C . ARG A 1 30 ? 7.233 7.832 2.528 1.00 0.00 30 ARG A C 8
ATOM 8469 O O . ARG A 1 30 ? 8.363 7.792 3.016 1.00 0.00 30 ARG A O 8
ATOM 8490 N N . LEU A 1 31 ? 6.588 6.749 2.108 1.00 0.00 31 LEU A N 8
ATOM 8491 C CA . LEU A 1 31 ? 7.185 5.421 2.198 1.00 0.00 31 LEU A CA 8
ATOM 8492 C C . LEU A 1 31 ? 8.049 5.128 0.975 1.00 0.00 31 LEU A C 8
ATOM 8493 O O . LEU A 1 31 ? 9.254 4.910 1.093 1.00 0.00 31 LEU A O 8
ATOM 8509 N N . ALA A 1 32 ? 7.424 5.126 -0.198 1.00 0.00 32 ALA A N 8
ATOM 8510 C CA . ALA A 1 32 ? 8.136 4.864 -1.442 1.00 0.00 32 ALA A CA 8
ATOM 8511 C C . ALA A 1 32 ? 9.522 5.499 -1.425 1.00 0.00 32 ALA A C 8
ATOM 8512 O O . ALA A 1 32 ? 10.505 4.881 -1.838 1.00 0.00 32 ALA A O 8
ATOM 8519 N N . LEU A 1 33 ? 9.595 6.736 -0.946 1.00 0.00 33 LEU A N 8
ATOM 8520 C CA . LEU A 1 33 ? 10.862 7.456 -0.876 1.00 0.00 33 LEU A CA 8
ATOM 8521 C C . LEU A 1 33 ? 11.808 6.798 0.124 1.00 0.00 33 LEU A C 8
ATOM 8522 O O . LEU A 1 33 ? 13.015 6.721 -0.104 1.00 0.00 33 LEU A O 8
ATOM 8538 N N . LYS A 1 34 ? 11.250 6.324 1.233 1.00 0.00 34 LYS A N 8
ATOM 8539 C CA . LYS A 1 34 ? 12.041 5.670 2.268 1.00 0.00 34 LYS A CA 8
ATOM 8540 C C . LYS A 1 34 ? 12.543 4.310 1.792 1.00 0.00 34 LYS A C 8
ATOM 8541 O O . LYS A 1 34 ? 13.549 3.800 2.286 1.00 0.00 34 LYS A O 8
ATOM 8560 N N . PHE A 1 35 ? 11.836 3.728 0.828 1.00 0.00 35 PHE A N 8
ATOM 8561 C CA . PHE A 1 35 ? 12.210 2.428 0.284 1.00 0.00 35 PHE A CA 8
ATOM 8562 C C . PHE A 1 35 ? 12.800 2.573 -1.115 1.00 0.00 35 PHE A C 8
ATOM 8563 O O . PHE A 1 35 ? 13.349 1.621 -1.672 1.00 0.00 35 PHE A O 8
ATOM 8580 N N . HIS A 1 36 ? 12.683 3.771 -1.679 1.00 0.00 36 HIS A N 8
ATOM 8581 C CA . HIS A 1 36 ? 13.204 4.042 -3.014 1.00 0.00 36 HIS A CA 8
ATOM 8582 C C . HIS A 1 36 ? 14.675 3.649 -3.113 1.00 0.00 36 HIS A C 8
ATOM 8583 O O . HIS A 1 36 ? 15.461 3.853 -2.187 1.00 0.00 36 HIS A O 8
ATOM 8597 N N . PRO A 1 37 ? 15.059 3.072 -4.261 1.00 0.00 37 PRO A N 8
ATOM 8598 C CA . PRO A 1 37 ? 16.437 2.638 -4.508 1.00 0.00 37 PRO A CA 8
ATOM 8599 C C . PRO A 1 37 ? 17.395 3.814 -4.665 1.00 0.00 37 PRO A C 8
ATOM 8600 O O . PRO A 1 37 ? 18.501 3.802 -4.124 1.00 0.00 37 PRO A O 8
ATOM 8611 N N . ASP A 1 38 ? 16.964 4.827 -5.408 1.00 0.00 38 ASP A N 8
ATOM 8612 C CA . ASP A 1 38 ? 17.783 6.012 -5.635 1.00 0.00 38 ASP A CA 8
ATOM 8613 C C . ASP A 1 38 ? 18.062 6.740 -4.323 1.00 0.00 38 ASP A C 8
ATOM 8614 O O . ASP A 1 38 ? 19.160 7.253 -4.106 1.00 0.00 38 ASP A O 8
ATOM 8623 N N . LYS A 1 39 ? 17.060 6.781 -3.451 1.00 0.00 39 LYS A N 8
ATOM 8624 C CA . LYS A 1 39 ? 17.196 7.445 -2.160 1.00 0.00 39 LYS A CA 8
ATOM 8625 C C . LYS A 1 39 ? 17.867 6.527 -1.144 1.00 0.00 39 LYS A C 8
ATOM 8626 O O . LYS A 1 39 ? 18.949 6.828 -0.641 1.00 0.00 39 LYS A O 8
ATOM 8645 N N . ASN A 1 40 ? 17.219 5.406 -0.846 1.00 0.00 40 ASN A N 8
ATOM 8646 C CA . ASN A 1 40 ? 17.754 4.443 0.109 1.00 0.00 40 ASN A CA 8
ATOM 8647 C C . ASN A 1 40 ? 19.132 3.954 -0.325 1.00 0.00 40 ASN A C 8
ATOM 8648 O O . ASN A 1 40 ? 19.562 4.198 -1.453 1.00 0.00 40 ASN A O 8
ATOM 8659 N N . HIS A 1 41 ? 19.820 3.262 0.577 1.00 0.00 41 HIS A N 8
ATOM 8660 C CA . HIS A 1 41 ? 21.150 2.737 0.287 1.00 0.00 41 HIS A CA 8
ATOM 8661 C C . HIS A 1 41 ? 21.114 1.219 0.138 1.00 0.00 41 HIS A C 8
ATOM 8662 O O . HIS A 1 41 ? 21.570 0.673 -0.866 1.00 0.00 41 HIS A O 8
ATOM 8676 N N . ALA A 1 42 ? 20.570 0.543 1.145 1.00 0.00 42 ALA A N 8
ATOM 8677 C CA . ALA A 1 42 ? 20.473 -0.911 1.126 1.00 0.00 42 ALA A CA 8
ATOM 8678 C C . ALA A 1 42 ? 19.387 -1.377 0.163 1.00 0.00 42 ALA A C 8
ATOM 8679 O O . ALA A 1 42 ? 18.339 -0.746 0.019 1.00 0.00 42 ALA A O 8
ATOM 8686 N N . PRO A 1 43 ? 19.639 -2.507 -0.515 1.00 0.00 43 PRO A N 8
ATOM 8687 C CA . PRO A 1 43 ? 18.693 -3.081 -1.476 1.00 0.00 43 PRO A CA 8
ATOM 8688 C C . PRO A 1 43 ? 17.451 -3.649 -0.799 1.00 0.00 43 PRO A C 8
ATOM 8689 O O . PRO A 1 43 ? 16.325 -3.349 -1.193 1.00 0.00 43 PRO A O 8
ATOM 8700 N N . GLY A 1 44 ? 17.664 -4.471 0.225 1.00 0.00 44 GLY A N 8
ATOM 8701 C CA . GLY A 1 44 ? 16.551 -5.068 0.941 1.00 0.00 44 GLY A CA 8
ATOM 8702 C C . GLY A 1 44 ? 15.354 -4.142 1.026 1.00 0.00 44 GLY A C 8
ATOM 8703 O O . GLY A 1 44 ? 14.211 -4.580 0.896 1.00 0.00 44 GLY A O 8
ATOM 8707 N N . ALA A 1 45 ? 15.615 -2.858 1.248 1.00 0.00 45 ALA A N 8
ATOM 8708 C CA . ALA A 1 45 ? 14.550 -1.868 1.350 1.00 0.00 45 ALA A CA 8
ATOM 8709 C C . ALA A 1 45 ? 13.795 -1.735 0.032 1.00 0.00 45 ALA A C 8
ATOM 8710 O O . ALA A 1 45 ? 12.566 -1.801 -0.002 1.00 0.00 45 ALA A O 8
ATOM 8717 N N . THR A 1 46 ? 14.539 -1.545 -1.054 1.00 0.00 46 THR A N 8
ATOM 8718 C CA . THR A 1 46 ? 13.940 -1.401 -2.375 1.00 0.00 46 THR A CA 8
ATOM 8719 C C . THR A 1 46 ? 12.939 -2.517 -2.650 1.00 0.00 46 THR A C 8
ATOM 8720 O O . THR A 1 46 ? 11.802 -2.260 -3.041 1.00 0.00 46 THR A O 8
ATOM 8731 N N . GLU A 1 47 ? 13.371 -3.757 -2.442 1.00 0.00 47 GLU A N 8
ATOM 8732 C CA . GLU A 1 47 ? 12.511 -4.913 -2.668 1.00 0.00 47 GLU A CA 8
ATOM 8733 C C . GLU A 1 47 ? 11.104 -4.657 -2.133 1.00 0.00 47 GLU A C 8
ATOM 8734 O O . GLU A 1 47 ? 10.118 -5.119 -2.705 1.00 0.00 47 GLU A O 8
ATOM 8746 N N . ALA A 1 48 ? 11.022 -3.918 -1.031 1.00 0.00 48 ALA A N 8
ATOM 8747 C CA . ALA A 1 48 ? 9.738 -3.600 -0.420 1.00 0.00 48 ALA A CA 8
ATOM 8748 C C . ALA A 1 48 ? 8.977 -2.568 -1.245 1.00 0.00 48 ALA A C 8
ATOM 8749 O O . ALA A 1 48 ? 7.765 -2.679 -1.432 1.00 0.00 48 ALA A O 8
ATOM 8756 N N . PHE A 1 49 ? 9.696 -1.564 -1.737 1.00 0.00 49 PHE A N 8
ATOM 8757 C CA . PHE A 1 49 ? 9.088 -0.511 -2.542 1.00 0.00 49 PHE A CA 8
ATOM 8758 C C . PHE A 1 49 ? 8.128 -1.100 -3.573 1.00 0.00 49 PHE A C 8
ATOM 8759 O O . PHE A 1 49 ? 7.088 -0.515 -3.875 1.00 0.00 49 PHE A O 8
ATOM 8776 N N . LYS A 1 50 ? 8.486 -2.261 -4.110 1.00 0.00 50 LYS A N 8
ATOM 8777 C CA . LYS A 1 50 ? 7.659 -2.932 -5.106 1.00 0.00 50 LYS A CA 8
ATOM 8778 C C . LYS A 1 50 ? 6.317 -3.344 -4.510 1.00 0.00 50 LYS A C 8
ATOM 8779 O O . LYS A 1 50 ? 5.274 -3.205 -5.149 1.00 0.00 50 LYS A O 8
ATOM 8798 N N . ALA A 1 51 ? 6.350 -3.850 -3.282 1.00 0.00 51 ALA A N 8
ATOM 8799 C CA . ALA A 1 51 ? 5.136 -4.280 -2.599 1.00 0.00 51 ALA A CA 8
ATOM 8800 C C . ALA A 1 51 ? 4.233 -3.091 -2.285 1.00 0.00 51 ALA A C 8
ATOM 8801 O O . ALA A 1 51 ? 3.033 -3.123 -2.557 1.00 0.00 51 ALA A O 8
ATOM 8808 N N . ILE A 1 52 ? 4.818 -2.045 -1.712 1.00 0.00 52 ILE A N 8
ATOM 8809 C CA . ILE A 1 52 ? 4.066 -0.847 -1.361 1.00 0.00 52 ILE A CA 8
ATOM 8810 C C . ILE A 1 52 ? 3.084 -0.472 -2.466 1.00 0.00 52 ILE A C 8
ATOM 8811 O O . ILE A 1 52 ? 1.876 -0.404 -2.241 1.00 0.00 52 ILE A O 8
ATOM 8827 N N . GLY A 1 53 ? 3.611 -0.231 -3.663 1.00 0.00 53 GLY A N 8
ATOM 8828 C CA . GLY A 1 53 ? 2.767 0.133 -4.786 1.00 0.00 53 GLY A CA 8
ATOM 8829 C C . GLY A 1 53 ? 1.607 -0.825 -4.973 1.00 0.00 53 GLY A C 8
ATOM 8830 O O . GLY A 1 53 ? 0.467 -0.402 -5.169 1.00 0.00 53 GLY A O 8
ATOM 8834 N N . THR A 1 54 ? 1.896 -2.121 -4.914 1.00 0.00 54 THR A N 8
ATOM 8835 C CA . THR A 1 54 ? 0.870 -3.142 -5.081 1.00 0.00 54 THR A CA 8
ATOM 8836 C C . THR A 1 54 ? -0.307 -2.897 -4.143 1.00 0.00 54 THR A C 8
ATOM 8837 O O . THR A 1 54 ? -1.444 -3.253 -4.452 1.00 0.00 54 THR A O 8
ATOM 8848 N N . ALA A 1 55 ? -0.026 -2.287 -2.996 1.00 0.00 55 ALA A N 8
ATOM 8849 C CA . ALA A 1 55 ? -1.063 -1.992 -2.015 1.00 0.00 55 ALA A CA 8
ATOM 8850 C C . ALA A 1 55 ? -1.865 -0.759 -2.417 1.00 0.00 55 ALA A C 8
ATOM 8851 O O . ALA A 1 55 ? -3.076 -0.837 -2.630 1.00 0.00 55 ALA A O 8
ATOM 8858 N N . TYR A 1 56 ? -1.185 0.377 -2.518 1.00 0.00 56 TYR A N 8
ATOM 8859 C CA . TYR A 1 56 ? -1.836 1.627 -2.892 1.00 0.00 56 TYR A CA 8
ATOM 8860 C C . TYR A 1 56 ? -2.630 1.462 -4.184 1.00 0.00 56 TYR A C 8
ATOM 8861 O O . TYR A 1 56 ? -3.742 1.975 -4.312 1.00 0.00 56 TYR A O 8
ATOM 8879 N N . ALA A 1 57 ? -2.051 0.743 -5.140 1.00 0.00 57 ALA A N 8
ATOM 8880 C CA . ALA A 1 57 ? -2.704 0.507 -6.421 1.00 0.00 57 ALA A CA 8
ATOM 8881 C C . ALA A 1 57 ? -4.043 -0.198 -6.233 1.00 0.00 57 ALA A C 8
ATOM 8882 O O . ALA A 1 57 ? -4.940 -0.082 -7.069 1.00 0.00 57 ALA A O 8
ATOM 8889 N N . VAL A 1 58 ? -4.172 -0.930 -5.131 1.00 0.00 58 VAL A N 8
ATOM 8890 C CA . VAL A 1 58 ? -5.402 -1.654 -4.833 1.00 0.00 58 VAL A CA 8
ATOM 8891 C C . VAL A 1 58 ? -6.450 -0.729 -4.224 1.00 0.00 58 VAL A C 8
ATOM 8892 O O . VAL A 1 58 ? -7.489 -0.466 -4.831 1.00 0.00 58 VAL A O 8
ATOM 8905 N N . LEU A 1 59 ? -6.171 -0.238 -3.022 1.00 0.00 59 LEU A N 8
ATOM 8906 C CA . LEU A 1 59 ? -7.089 0.659 -2.329 1.00 0.00 59 LEU A CA 8
ATOM 8907 C C . LEU A 1 59 ? -7.395 1.887 -3.180 1.00 0.00 59 LEU A C 8
ATOM 8908 O O . LEU A 1 59 ? -8.535 2.347 -3.236 1.00 0.00 59 LEU A O 8
ATOM 8924 N N . SER A 1 60 ? -6.369 2.413 -3.841 1.00 0.00 60 SER A N 8
ATOM 8925 C CA . SER A 1 60 ? -6.528 3.590 -4.688 1.00 0.00 60 SER A CA 8
ATOM 8926 C C . SER A 1 60 ? -7.690 3.408 -5.659 1.00 0.00 60 SER A C 8
ATOM 8927 O O . SER A 1 60 ? -8.409 4.357 -5.969 1.00 0.00 60 SER A O 8
ATOM 8935 N N . ASN A 1 61 ? -7.867 2.180 -6.137 1.00 0.00 61 ASN A N 8
ATOM 8936 C CA . ASN A 1 61 ? -8.941 1.872 -7.074 1.00 0.00 61 ASN A CA 8
ATOM 8937 C C . ASN A 1 61 ? -10.195 1.417 -6.333 1.00 0.00 61 ASN A C 8
ATOM 8938 O O . ASN A 1 61 ? -10.129 0.744 -5.304 1.00 0.00 61 ASN A O 8
ATOM 8949 N N . PRO A 1 62 ? -11.366 1.792 -6.868 1.00 0.00 62 PRO A N 8
ATOM 8950 C CA . PRO A 1 62 ? -12.658 1.434 -6.275 1.00 0.00 62 PRO A CA 8
ATOM 8951 C C . PRO A 1 62 ? -12.963 -0.055 -6.407 1.00 0.00 62 PRO A C 8
ATOM 8952 O O . PRO A 1 62 ? -13.423 -0.689 -5.458 1.00 0.00 62 PRO A O 8
ATOM 8963 N N . GLU A 1 63 ? -12.703 -0.605 -7.589 1.00 0.00 63 GLU A N 8
ATOM 8964 C CA . GLU A 1 63 ? -12.950 -2.020 -7.842 1.00 0.00 63 GLU A CA 8
ATOM 8965 C C . GLU A 1 63 ? -12.032 -2.894 -6.994 1.00 0.00 63 GLU A C 8
ATOM 8966 O O . GLU A 1 63 ? -12.474 -3.864 -6.377 1.00 0.00 63 GLU A O 8
ATOM 8978 N N . LYS A 1 64 ? -10.750 -2.544 -6.968 1.00 0.00 64 LYS A N 8
ATOM 8979 C CA . LYS A 1 64 ? -9.767 -3.295 -6.195 1.00 0.00 64 LYS A CA 8
ATOM 8980 C C . LYS A 1 64 ? -9.913 -3.007 -4.704 1.00 0.00 64 LYS A C 8
ATOM 8981 O O . LYS A 1 64 ? -9.449 -3.780 -3.865 1.00 0.00 64 LYS A O 8
ATOM 9000 N N . ARG A 1 65 ? -10.560 -1.892 -4.381 1.00 0.00 65 ARG A N 8
ATOM 9001 C CA . ARG A 1 65 ? -10.767 -1.504 -2.991 1.00 0.00 65 ARG A CA 8
ATOM 9002 C C . ARG A 1 65 ? -12.003 -2.187 -2.414 1.00 0.00 65 ARG A C 8
ATOM 9003 O O . ARG A 1 65 ? -11.914 -2.939 -1.443 1.00 0.00 65 ARG A O 8
ATOM 9024 N N . LYS A 1 66 ? -13.156 -1.919 -3.017 1.00 0.00 66 LYS A N 8
ATOM 9025 C CA . LYS A 1 66 ? -14.411 -2.508 -2.564 1.00 0.00 66 LYS A CA 8
ATOM 9026 C C . LYS A 1 66 ? -14.257 -4.007 -2.333 1.00 0.00 66 LYS A C 8
ATOM 9027 O O . LYS A 1 66 ? -14.680 -4.531 -1.302 1.00 0.00 66 LYS A O 8
ATOM 9046 N N . GLN A 1 67 ? -13.648 -4.691 -3.296 1.00 0.00 67 GLN A N 8
ATOM 9047 C CA . GLN A 1 67 ? -13.438 -6.130 -3.195 1.00 0.00 67 GLN A CA 8
ATOM 9048 C C . GLN A 1 67 ? -12.498 -6.463 -2.041 1.00 0.00 67 GLN A C 8
ATOM 9049 O O . GLN A 1 67 ? -12.661 -7.482 -1.369 1.00 0.00 67 GLN A O 8
ATOM 9063 N N . TYR A 1 68 ? -11.516 -5.598 -1.816 1.00 0.00 68 TYR A N 8
ATOM 9064 C CA . TYR A 1 68 ? -10.549 -5.802 -0.744 1.00 0.00 68 TYR A CA 8
ATOM 9065 C C . TYR A 1 68 ? -11.220 -5.702 0.622 1.00 0.00 68 TYR A C 8
ATOM 9066 O O . TYR A 1 68 ? -11.010 -6.547 1.493 1.00 0.00 68 TYR A O 8
ATOM 9084 N N . ASP A 1 69 ? -12.029 -4.664 0.802 1.00 0.00 69 ASP A N 8
ATOM 9085 C CA . ASP A 1 69 ? -12.734 -4.453 2.061 1.00 0.00 69 ASP A CA 8
ATOM 9086 C C . ASP A 1 69 ? -13.677 -5.615 2.357 1.00 0.00 69 ASP A C 8
ATOM 9087 O O . ASP A 1 69 ? -13.620 -6.214 3.430 1.00 0.00 69 ASP A O 8
ATOM 9096 N N . GLN A 1 70 ? -14.544 -5.926 1.399 1.00 0.00 70 GLN A N 8
ATOM 9097 C CA . GLN A 1 70 ? -15.501 -7.015 1.558 1.00 0.00 70 GLN A CA 8
ATOM 9098 C C . GLN A 1 70 ? -14.783 -8.352 1.710 1.00 0.00 70 GLN A C 8
ATOM 9099 O O . GLN A 1 70 ? -14.887 -9.010 2.745 1.00 0.00 70 GLN A O 8
ATOM 9113 N N . PHE A 1 71 ? -14.055 -8.748 0.671 1.00 0.00 71 PHE A N 8
ATOM 9114 C CA . PHE A 1 71 ? -13.321 -10.008 0.688 1.00 0.00 71 PHE A CA 8
ATOM 9115 C C . PHE A 1 71 ? -11.925 -9.816 1.271 1.00 0.00 71 PHE A C 8
ATOM 9116 O O . PHE A 1 71 ? -11.635 -10.266 2.379 1.00 0.00 71 PHE A O 8
ATOM 9133 N N . GLY A 1 72 ? -11.061 -9.143 0.516 1.00 0.00 72 GLY A N 8
ATOM 9134 C CA . GLY A 1 72 ? -9.705 -8.904 0.974 1.00 0.00 72 GLY A CA 8
ATOM 9135 C C . GLY A 1 72 ? -8.745 -9.993 0.538 1.00 0.00 72 GLY A C 8
ATOM 9136 O O . GLY A 1 72 ? -9.152 -10.979 -0.076 1.00 0.00 72 GLY A O 8
ATOM 9140 N N . SER A 1 73 ? -7.467 -9.815 0.856 1.00 0.00 73 SER A N 8
ATOM 9141 C CA . SER A 1 73 ? -6.445 -10.789 0.489 1.00 0.00 73 SER A CA 8
ATOM 9142 C C . SER A 1 73 ? -6.834 -12.188 0.958 1.00 0.00 73 SER A C 8
ATOM 9143 O O . SER A 1 73 ? -6.629 -12.546 2.117 1.00 0.00 73 SER A O 8
ATOM 9151 N N . GLY A 1 74 ? -7.398 -12.975 0.047 1.00 0.00 74 GLY A N 8
ATOM 9152 C CA . GLY A 1 74 ? -7.808 -14.326 0.385 1.00 0.00 74 GLY A CA 8
ATOM 9153 C C . GLY A 1 74 ? -8.970 -14.807 -0.460 1.00 0.00 74 GLY A C 8
ATOM 9154 O O . GLY A 1 74 ? -10.131 -14.736 -0.056 1.00 0.00 74 GLY A O 8
ATOM 9158 N N . PRO A 1 75 ? -8.663 -15.310 -1.665 1.00 0.00 75 PRO A N 8
ATOM 9159 C CA . PRO A 1 75 ? -9.678 -15.814 -2.595 1.00 0.00 75 PRO A CA 8
ATOM 9160 C C . PRO A 1 75 ? -10.317 -17.110 -2.109 1.00 0.00 75 PRO A C 8
ATOM 9161 O O . PRO A 1 75 ? -11.154 -17.697 -2.795 1.00 0.00 75 PRO A O 8
ATOM 9172 N N . SER A 1 76 ? -9.918 -17.552 -0.920 1.00 0.00 76 SER A N 8
ATOM 9173 C CA . SER A 1 76 ? -10.450 -18.781 -0.344 1.00 0.00 76 SER A CA 8
ATOM 9174 C C . SER A 1 76 ? -11.155 -18.500 0.979 1.00 0.00 76 SER A C 8
ATOM 9175 O O . SER A 1 76 ? -10.653 -17.749 1.816 1.00 0.00 76 SER A O 8
ATOM 9183 N N . SER A 1 77 ? -12.323 -19.108 1.161 1.00 0.00 77 SER A N 8
ATOM 9184 C CA . SER A 1 77 ? -13.101 -18.920 2.380 1.00 0.00 77 SER A CA 8
ATOM 9185 C C . SER A 1 77 ? -12.543 -19.772 3.517 1.00 0.00 77 SER A C 8
ATOM 9186 O O . SER A 1 77 ? -11.761 -20.694 3.290 1.00 0.00 77 SER A O 8
ATOM 9194 N N . GLY A 1 78 ? -12.953 -19.455 4.741 1.00 0.00 78 GLY A N 8
ATOM 9195 C CA . GLY A 1 78 ? -12.485 -20.200 5.896 1.00 0.00 78 GLY A CA 8
ATOM 9196 C C . GLY A 1 78 ? -13.624 -20.763 6.723 1.00 0.00 78 GLY A C 8
ATOM 9197 O O . GLY A 1 78 ? -13.706 -20.518 7.926 1.00 0.00 78 GLY A O 8
ATOM 9201 N N . GLY A 1 1 ? 1.637 1.453 21.704 1.00 0.00 1 GLY A N 9
ATOM 9202 C CA . GLY A 1 1 ? 0.787 0.364 21.257 1.00 0.00 1 GLY A CA 9
ATOM 9203 C C . GLY A 1 1 ? 1.513 -0.598 20.338 1.00 0.00 1 GLY A C 9
ATOM 9204 O O . GLY A 1 1 ? 2.246 -0.179 19.443 1.00 0.00 1 GLY A O 9
ATOM 9208 N N . SER A 1 2 ? 1.309 -1.893 20.560 1.00 0.00 2 SER A N 9
ATOM 9209 C CA . SER A 1 2 ? 1.955 -2.918 19.749 1.00 0.00 2 SER A CA 9
ATOM 9210 C C . SER A 1 2 ? 1.330 -2.983 18.358 1.00 0.00 2 SER A C 9
ATOM 9211 O O . SER A 1 2 ? 0.315 -2.340 18.091 1.00 0.00 2 SER A O 9
ATOM 9219 N N . SER A 1 3 ? 1.945 -3.764 17.476 1.00 0.00 3 SER A N 9
ATOM 9220 C CA . SER A 1 3 ? 1.453 -3.910 16.111 1.00 0.00 3 SER A CA 9
ATOM 9221 C C . SER A 1 3 ? 1.898 -5.241 15.513 1.00 0.00 3 SER A C 9
ATOM 9222 O O . SER A 1 3 ? 2.864 -5.850 15.973 1.00 0.00 3 SER A O 9
ATOM 9230 N N . GLY A 1 4 ? 1.186 -5.688 14.483 1.00 0.00 4 GLY A N 9
ATOM 9231 C CA . GLY A 1 4 ? 1.521 -6.944 13.838 1.00 0.00 4 GLY A CA 9
ATOM 9232 C C . GLY A 1 4 ? 1.715 -6.794 12.342 1.00 0.00 4 GLY A C 9
ATOM 9233 O O . GLY A 1 4 ? 0.856 -6.249 11.649 1.00 0.00 4 GLY A O 9
ATOM 9237 N N . SER A 1 5 ? 2.849 -7.277 11.843 1.00 0.00 5 SER A N 9
ATOM 9238 C CA . SER A 1 5 ? 3.156 -7.189 10.420 1.00 0.00 5 SER A CA 9
ATOM 9239 C C . SER A 1 5 ? 2.503 -8.334 9.652 1.00 0.00 5 SER A C 9
ATOM 9240 O O . SER A 1 5 ? 3.120 -8.940 8.776 1.00 0.00 5 SER A O 9
ATOM 9248 N N . SER A 1 6 ? 1.250 -8.625 9.987 1.00 0.00 6 SER A N 9
ATOM 9249 C CA . SER A 1 6 ? 0.513 -9.699 9.332 1.00 0.00 6 SER A CA 9
ATOM 9250 C C . SER A 1 6 ? 0.739 -9.672 7.824 1.00 0.00 6 SER A C 9
ATOM 9251 O O . SER A 1 6 ? 1.077 -10.687 7.216 1.00 0.00 6 SER A O 9
ATOM 9259 N N . GLY A 1 7 ? 0.549 -8.500 7.224 1.00 0.00 7 GLY A N 9
ATOM 9260 C CA . GLY A 1 7 ? 0.736 -8.361 5.792 1.00 0.00 7 GLY A CA 9
ATOM 9261 C C . GLY A 1 7 ? -0.502 -7.832 5.094 1.00 0.00 7 GLY A C 9
ATOM 9262 O O . GLY A 1 7 ? -0.950 -8.398 4.097 1.00 0.00 7 GLY A O 9
ATOM 9266 N N . ASP A 1 8 ? -1.057 -6.746 5.620 1.00 0.00 8 ASP A N 9
ATOM 9267 C CA . ASP A 1 8 ? -2.251 -6.141 5.042 1.00 0.00 8 ASP A CA 9
ATOM 9268 C C . ASP A 1 8 ? -1.898 -4.875 4.268 1.00 0.00 8 ASP A C 9
ATOM 9269 O O . ASP A 1 8 ? -0.921 -4.195 4.581 1.00 0.00 8 ASP A O 9
ATOM 9278 N N . TYR A 1 9 ? -2.699 -4.565 3.255 1.00 0.00 9 TYR A N 9
ATOM 9279 C CA . TYR A 1 9 ? -2.470 -3.383 2.433 1.00 0.00 9 TYR A CA 9
ATOM 9280 C C . TYR A 1 9 ? -2.372 -2.129 3.297 1.00 0.00 9 TYR A C 9
ATOM 9281 O O . TYR A 1 9 ? -1.313 -1.507 3.391 1.00 0.00 9 TYR A O 9
ATOM 9299 N N . TYR A 1 10 ? -3.483 -1.765 3.926 1.00 0.00 10 TYR A N 9
ATOM 9300 C CA . TYR A 1 10 ? -3.525 -0.585 4.782 1.00 0.00 10 TYR A CA 9
ATOM 9301 C C . TYR A 1 10 ? -2.273 -0.496 5.650 1.00 0.00 10 TYR A C 9
ATOM 9302 O O . TYR A 1 10 ? -1.782 0.594 5.939 1.00 0.00 10 TYR A O 9
ATOM 9320 N N . GLU A 1 11 ? -1.763 -1.653 6.060 1.00 0.00 11 GLU A N 9
ATOM 9321 C CA . GLU A 1 11 ? -0.568 -1.707 6.895 1.00 0.00 11 GLU A CA 9
ATOM 9322 C C . GLU A 1 11 ? 0.679 -1.373 6.082 1.00 0.00 11 GLU A C 9
ATOM 9323 O O . GLU A 1 11 ? 1.497 -0.549 6.491 1.00 0.00 11 GLU A O 9
ATOM 9335 N N . ILE A 1 12 ? 0.817 -2.020 4.929 1.00 0.00 12 ILE A N 9
ATOM 9336 C CA . ILE A 1 12 ? 1.964 -1.792 4.058 1.00 0.00 12 ILE A CA 9
ATOM 9337 C C . ILE A 1 12 ? 2.158 -0.305 3.783 1.00 0.00 12 ILE A C 9
ATOM 9338 O O . ILE A 1 12 ? 3.286 0.183 3.711 1.00 0.00 12 ILE A O 9
ATOM 9354 N N . LEU A 1 13 ? 1.050 0.412 3.631 1.00 0.00 13 LEU A N 9
ATOM 9355 C CA . LEU A 1 13 ? 1.097 1.846 3.365 1.00 0.00 13 LEU A CA 9
ATOM 9356 C C . LEU A 1 13 ? 1.223 2.637 4.663 1.00 0.00 13 LEU A C 9
ATOM 9357 O O . LEU A 1 13 ? 1.906 3.658 4.716 1.00 0.00 13 LEU A O 9
ATOM 9373 N N . GLY A 1 14 ? 0.560 2.155 5.710 1.00 0.00 14 GLY A N 9
ATOM 9374 C CA . GLY A 1 14 ? 0.613 2.828 6.995 1.00 0.00 14 GLY A CA 9
ATOM 9375 C C . GLY A 1 14 ? -0.545 3.785 7.196 1.00 0.00 14 GLY A C 9
ATOM 9376 O O . GLY A 1 14 ? -0.345 4.950 7.540 1.00 0.00 14 GLY A O 9
ATOM 9380 N N . VAL A 1 15 ? -1.761 3.294 6.980 1.00 0.00 15 VAL A N 9
ATOM 9381 C CA . VAL A 1 15 ? -2.956 4.114 7.139 1.00 0.00 15 VAL A CA 9
ATOM 9382 C C . VAL A 1 15 ? -4.080 3.324 7.801 1.00 0.00 15 VAL A C 9
ATOM 9383 O O . VAL A 1 15 ? -3.957 2.121 8.029 1.00 0.00 15 VAL A O 9
ATOM 9396 N N . SER A 1 16 ? -5.177 4.010 8.107 1.00 0.00 16 SER A N 9
ATOM 9397 C CA . SER A 1 16 ? -6.323 3.374 8.746 1.00 0.00 16 SER A CA 9
ATOM 9398 C C . SER A 1 16 ? -7.179 2.639 7.719 1.00 0.00 16 SER A C 9
ATOM 9399 O O . SER A 1 16 ? -7.085 2.895 6.519 1.00 0.00 16 SER A O 9
ATOM 9407 N N . ARG A 1 17 ? -8.014 1.724 8.201 1.00 0.00 17 ARG A N 9
ATOM 9408 C CA . ARG A 1 17 ? -8.887 0.950 7.326 1.00 0.00 17 ARG A CA 9
ATOM 9409 C C . ARG A 1 17 ? -10.036 1.809 6.807 1.00 0.00 17 ARG A C 9
ATOM 9410 O O . ARG A 1 17 ? -11.021 2.036 7.508 1.00 0.00 17 ARG A O 9
ATOM 9431 N N . GLY A 1 18 ? -9.902 2.285 5.572 1.00 0.00 18 GLY A N 9
ATOM 9432 C CA . GLY A 1 18 ? -10.936 3.114 4.980 1.00 0.00 18 GLY A CA 9
ATOM 9433 C C . GLY A 1 18 ? -10.419 4.477 4.566 1.00 0.00 18 GLY A C 9
ATOM 9434 O O . GLY A 1 18 ? -11.199 5.402 4.340 1.00 0.00 18 GLY A O 9
ATOM 9438 N N . ALA A 1 19 ? -9.100 4.603 4.467 1.00 0.00 19 ALA A N 9
ATOM 9439 C CA . ALA A 1 19 ? -8.480 5.864 4.077 1.00 0.00 19 ALA A CA 9
ATOM 9440 C C . ALA A 1 19 ? -8.804 6.209 2.627 1.00 0.00 19 ALA A C 9
ATOM 9441 O O . ALA A 1 19 ? -8.692 5.364 1.738 1.00 0.00 19 ALA A O 9
ATOM 9448 N N . SER A 1 20 ? -9.206 7.454 2.395 1.00 0.00 20 SER A N 9
ATOM 9449 C CA . SER A 1 20 ? -9.550 7.910 1.054 1.00 0.00 20 SER A CA 9
ATOM 9450 C C . SER A 1 20 ? -8.320 7.916 0.150 1.00 0.00 20 SER A C 9
ATOM 9451 O O . SER A 1 20 ? -7.189 7.794 0.621 1.00 0.00 20 SER A O 9
ATOM 9459 N N . ASP A 1 21 ? -8.550 8.059 -1.150 1.00 0.00 21 ASP A N 9
ATOM 9460 C CA . ASP A 1 21 ? -7.463 8.083 -2.121 1.00 0.00 21 ASP A CA 9
ATOM 9461 C C . ASP A 1 21 ? -6.334 8.996 -1.651 1.00 0.00 21 ASP A C 9
ATOM 9462 O O . ASP A 1 21 ? -5.210 8.546 -1.434 1.00 0.00 21 ASP A O 9
ATOM 9471 N N . GLU A 1 22 ? -6.643 10.280 -1.498 1.00 0.00 22 GLU A N 9
ATOM 9472 C CA . GLU A 1 22 ? -5.654 11.255 -1.055 1.00 0.00 22 GLU A CA 9
ATOM 9473 C C . GLU A 1 22 ? -4.786 10.682 0.061 1.00 0.00 22 GLU A C 9
ATOM 9474 O O . GLU A 1 22 ? -3.560 10.644 -0.049 1.00 0.00 22 GLU A O 9
ATOM 9486 N N . ASP A 1 23 ? -5.430 10.237 1.134 1.00 0.00 23 ASP A N 9
ATOM 9487 C CA . ASP A 1 23 ? -4.718 9.665 2.271 1.00 0.00 23 ASP A CA 9
ATOM 9488 C C . ASP A 1 23 ? -3.777 8.553 1.819 1.00 0.00 23 ASP A C 9
ATOM 9489 O O . ASP A 1 23 ? -2.574 8.599 2.078 1.00 0.00 23 ASP A O 9
ATOM 9498 N N . LEU A 1 24 ? -4.333 7.553 1.143 1.00 0.00 24 LEU A N 9
ATOM 9499 C CA . LEU A 1 24 ? -3.544 6.427 0.655 1.00 0.00 24 LEU A CA 9
ATOM 9500 C C . LEU A 1 24 ? -2.325 6.913 -0.123 1.00 0.00 24 LEU A C 9
ATOM 9501 O O . LEU A 1 24 ? -1.258 6.301 -0.071 1.00 0.00 24 LEU A O 9
ATOM 9517 N N . LYS A 1 25 ? -2.491 8.018 -0.842 1.00 0.00 25 LYS A N 9
ATOM 9518 C CA . LYS A 1 25 ? -1.404 8.589 -1.629 1.00 0.00 25 LYS A CA 9
ATOM 9519 C C . LYS A 1 25 ? -0.298 9.122 -0.723 1.00 0.00 25 LYS A C 9
ATOM 9520 O O . LYS A 1 25 ? 0.795 8.559 -0.663 1.00 0.00 25 LYS A O 9
ATOM 9539 N N . LYS A 1 26 ? -0.591 10.209 -0.018 1.00 0.00 26 LYS A N 9
ATOM 9540 C CA . LYS A 1 26 ? 0.377 10.818 0.888 1.00 0.00 26 LYS A CA 9
ATOM 9541 C C . LYS A 1 26 ? 1.171 9.749 1.633 1.00 0.00 26 LYS A C 9
ATOM 9542 O O . LYS A 1 26 ? 2.400 9.721 1.572 1.00 0.00 26 LYS A O 9
ATOM 9561 N N . ALA A 1 27 ? 0.461 8.872 2.334 1.00 0.00 27 ALA A N 9
ATOM 9562 C CA . ALA A 1 27 ? 1.100 7.800 3.087 1.00 0.00 27 ALA A CA 9
ATOM 9563 C C . ALA A 1 27 ? 1.933 6.908 2.174 1.00 0.00 27 ALA A C 9
ATOM 9564 O O . ALA A 1 27 ? 3.052 6.524 2.517 1.00 0.00 27 ALA A O 9
ATOM 9571 N N . TYR A 1 28 ? 1.382 6.582 1.010 1.00 0.00 28 TYR A N 9
ATOM 9572 C CA . TYR A 1 28 ? 2.074 5.733 0.048 1.00 0.00 28 TYR A CA 9
ATOM 9573 C C . TYR A 1 28 ? 3.424 6.332 -0.337 1.00 0.00 28 TYR A C 9
ATOM 9574 O O . TYR A 1 28 ? 4.465 5.692 -0.187 1.00 0.00 28 TYR A O 9
ATOM 9592 N N . ARG A 1 29 ? 3.397 7.565 -0.831 1.00 0.00 29 ARG A N 9
ATOM 9593 C CA . ARG A 1 29 ? 4.617 8.252 -1.238 1.00 0.00 29 ARG A CA 9
ATOM 9594 C C . ARG A 1 29 ? 5.606 8.334 -0.079 1.00 0.00 29 ARG A C 9
ATOM 9595 O O . ARG A 1 29 ? 6.745 7.881 -0.189 1.00 0.00 29 ARG A O 9
ATOM 9616 N N . ARG A 1 30 ? 5.163 8.917 1.030 1.00 0.00 30 ARG A N 9
ATOM 9617 C CA . ARG A 1 30 ? 6.009 9.061 2.208 1.00 0.00 30 ARG A CA 9
ATOM 9618 C C . ARG A 1 30 ? 6.903 7.838 2.388 1.00 0.00 30 ARG A C 9
ATOM 9619 O O . ARG A 1 30 ? 8.004 7.935 2.934 1.00 0.00 30 ARG A O 9
ATOM 9640 N N . LEU A 1 31 ? 6.424 6.688 1.927 1.00 0.00 31 LEU A N 9
ATOM 9641 C CA . LEU A 1 31 ? 7.179 5.445 2.037 1.00 0.00 31 LEU A CA 9
ATOM 9642 C C . LEU A 1 31 ? 8.081 5.247 0.823 1.00 0.00 31 LEU A C 9
ATOM 9643 O O . LEU A 1 31 ? 9.294 5.090 0.958 1.00 0.00 31 LEU A O 9
ATOM 9659 N N . ALA A 1 32 ? 7.481 5.257 -0.362 1.00 0.00 32 ALA A N 9
ATOM 9660 C CA . ALA A 1 32 ? 8.230 5.083 -1.600 1.00 0.00 32 ALA A CA 9
ATOM 9661 C C . ALA A 1 32 ? 9.611 5.723 -1.501 1.00 0.00 32 ALA A C 9
ATOM 9662 O O . ALA A 1 32 ? 10.616 5.116 -1.873 1.00 0.00 32 ALA A O 9
ATOM 9669 N N . LEU A 1 33 ? 9.653 6.952 -0.998 1.00 0.00 33 LEU A N 9
ATOM 9670 C CA . LEU A 1 33 ? 10.911 7.675 -0.850 1.00 0.00 33 LEU A CA 9
ATOM 9671 C C . LEU A 1 33 ? 11.846 6.950 0.113 1.00 0.00 33 LEU A C 9
ATOM 9672 O O . LEU A 1 33 ? 13.034 6.784 -0.165 1.00 0.00 33 LEU A O 9
ATOM 9688 N N . LYS A 1 34 ? 11.302 6.517 1.245 1.00 0.00 34 LYS A N 9
ATOM 9689 C CA . LYS A 1 34 ? 12.086 5.806 2.248 1.00 0.00 34 LYS A CA 9
ATOM 9690 C C . LYS A 1 34 ? 12.516 4.436 1.732 1.00 0.00 34 LYS A C 9
ATOM 9691 O O . LYS A 1 34 ? 13.502 3.867 2.199 1.00 0.00 34 LYS A O 9
ATOM 9710 N N . PHE A 1 35 ? 11.770 3.912 0.765 1.00 0.00 35 PHE A N 9
ATOM 9711 C CA . PHE A 1 35 ? 12.074 2.609 0.185 1.00 0.00 35 PHE A CA 9
ATOM 9712 C C . PHE A 1 35 ? 12.501 2.749 -1.273 1.00 0.00 35 PHE A C 9
ATOM 9713 O O . PHE A 1 35 ? 12.542 1.768 -2.017 1.00 0.00 35 PHE A O 9
ATOM 9730 N N . HIS A 1 36 ? 12.817 3.976 -1.676 1.00 0.00 36 HIS A N 9
ATOM 9731 C CA . HIS A 1 36 ? 13.240 4.246 -3.046 1.00 0.00 36 HIS A CA 9
ATOM 9732 C C . HIS A 1 36 ? 14.672 3.772 -3.275 1.00 0.00 36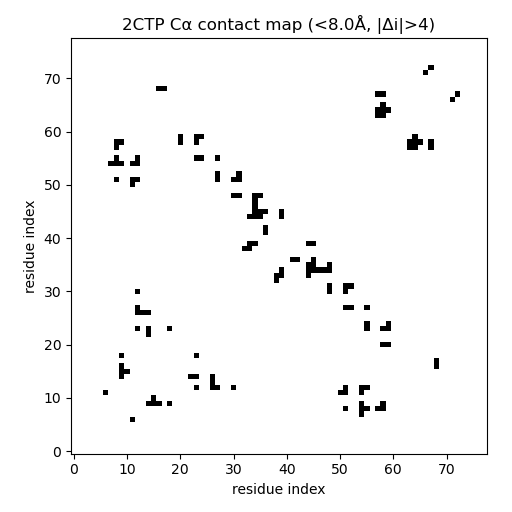 HIS A C 9
ATOM 9733 O O . HIS A 1 36 ? 15.543 3.909 -2.414 1.00 0.00 36 HIS A O 9
ATOM 9747 N N . PRO A 1 37 ? 14.924 3.199 -4.461 1.00 0.00 37 PRO A N 9
ATOM 9748 C CA . PRO A 1 37 ? 16.250 2.693 -4.830 1.00 0.00 37 PRO A CA 9
ATOM 9749 C C . PRO A 1 37 ? 17.259 3.816 -5.047 1.00 0.00 37 PRO A C 9
ATOM 9750 O O . PRO A 1 37 ? 18.466 3.578 -5.089 1.00 0.00 37 PRO A O 9
ATOM 9761 N N . ASP A 1 38 ? 16.757 5.038 -5.184 1.00 0.00 38 ASP A N 9
ATOM 9762 C CA . ASP A 1 38 ? 17.616 6.198 -5.395 1.00 0.00 38 ASP A CA 9
ATOM 9763 C C . ASP A 1 38 ? 17.799 6.981 -4.098 1.00 0.00 38 ASP A C 9
ATOM 9764 O O . ASP A 1 38 ? 18.697 7.816 -3.986 1.00 0.00 38 ASP A O 9
ATOM 9773 N N . LYS A 1 39 ? 16.942 6.707 -3.121 1.00 0.00 39 LYS A N 9
ATOM 9774 C CA . LYS A 1 39 ? 17.008 7.384 -1.832 1.00 0.00 39 LYS A CA 9
ATOM 9775 C C . LYS A 1 39 ? 17.746 6.530 -0.806 1.00 0.00 39 LYS A C 9
ATOM 9776 O O . LYS A 1 39 ? 18.664 7.003 -0.136 1.00 0.00 39 LYS A O 9
ATOM 9795 N N . ASN A 1 40 ? 17.339 5.271 -0.689 1.00 0.00 40 ASN A N 9
ATOM 9796 C CA . ASN A 1 40 ? 17.963 4.350 0.256 1.00 0.00 40 ASN A CA 9
ATOM 9797 C C . ASN A 1 40 ? 19.333 3.904 -0.244 1.00 0.00 40 ASN A C 9
ATOM 9798 O O . ASN A 1 40 ? 19.684 4.121 -1.405 1.00 0.00 40 ASN A O 9
ATOM 9809 N N . HIS A 1 41 ? 20.104 3.278 0.639 1.00 0.00 41 HIS A N 9
ATOM 9810 C CA . HIS A 1 41 ? 21.436 2.799 0.287 1.00 0.00 41 HIS A CA 9
ATOM 9811 C C . HIS A 1 41 ? 21.425 1.293 0.043 1.00 0.00 41 HIS A C 9
ATOM 9812 O O . HIS A 1 41 ? 21.988 0.810 -0.939 1.00 0.00 41 HIS A O 9
ATOM 9826 N N . ALA A 1 42 ? 20.782 0.557 0.943 1.00 0.00 42 ALA A N 9
ATOM 9827 C CA . ALA A 1 42 ? 20.697 -0.893 0.823 1.00 0.00 42 ALA A CA 9
ATOM 9828 C C . ALA A 1 42 ? 19.510 -1.304 -0.041 1.00 0.00 42 ALA A C 9
ATOM 9829 O O . ALA A 1 42 ? 18.443 -0.691 -0.004 1.00 0.00 42 ALA A O 9
ATOM 9836 N N . PRO A 1 43 ? 19.697 -2.366 -0.838 1.00 0.00 43 PRO A N 9
ATOM 9837 C CA . PRO A 1 43 ? 18.652 -2.883 -1.727 1.00 0.00 43 PRO A CA 9
ATOM 9838 C C . PRO A 1 43 ? 17.509 -3.538 -0.959 1.00 0.00 43 PRO A C 9
ATOM 9839 O O . PRO A 1 43 ? 16.352 -3.472 -1.373 1.00 0.00 43 PRO A O 9
ATOM 9850 N N . GLY A 1 44 ? 17.841 -4.170 0.162 1.00 0.00 44 GLY A N 9
ATOM 9851 C CA . GLY A 1 44 ? 16.831 -4.828 0.970 1.00 0.00 44 GLY A CA 9
ATOM 9852 C C . GLY A 1 44 ? 15.582 -3.985 1.135 1.00 0.00 44 GLY A C 9
ATOM 9853 O O . GLY A 1 44 ? 14.469 -4.466 0.926 1.00 0.00 44 GLY A O 9
ATOM 9857 N N . ALA A 1 45 ? 15.766 -2.725 1.514 1.00 0.00 45 ALA A N 9
ATOM 9858 C CA . ALA A 1 45 ? 14.645 -1.813 1.707 1.00 0.00 45 ALA A CA 9
ATOM 9859 C C . ALA A 1 45 ? 13.926 -1.541 0.390 1.00 0.00 45 ALA A C 9
ATOM 9860 O O . ALA A 1 45 ? 12.696 -1.494 0.340 1.00 0.00 45 ALA A O 9
ATOM 9867 N N . THR A 1 46 ? 14.700 -1.362 -0.676 1.00 0.00 46 THR A N 9
ATOM 9868 C CA . THR A 1 46 ? 14.136 -1.093 -1.993 1.00 0.00 46 THR A CA 9
ATOM 9869 C C . THR A 1 46 ? 13.181 -2.201 -2.419 1.00 0.00 46 THR A C 9
ATOM 9870 O O . THR A 1 46 ? 12.002 -1.954 -2.671 1.00 0.00 46 THR A O 9
ATOM 9881 N N . GLU A 1 47 ? 13.697 -3.424 -2.497 1.00 0.00 47 GLU A N 9
ATOM 9882 C CA . GLU A 1 47 ? 12.887 -4.570 -2.893 1.00 0.00 47 GLU A CA 9
ATOM 9883 C C . GLU A 1 47 ? 11.493 -4.490 -2.279 1.00 0.00 47 GLU A C 9
ATOM 9884 O O . GLU A 1 47 ? 10.519 -4.971 -2.858 1.00 0.00 47 GLU A O 9
ATOM 9896 N N . ALA A 1 48 ? 11.406 -3.880 -1.102 1.00 0.00 48 ALA A N 9
ATOM 9897 C CA . ALA A 1 48 ? 10.132 -3.735 -0.409 1.00 0.00 48 ALA A CA 9
ATOM 9898 C C . ALA A 1 48 ? 9.221 -2.750 -1.134 1.00 0.00 48 ALA A C 9
ATOM 9899 O O . ALA A 1 48 ? 8.021 -2.987 -1.275 1.00 0.00 48 ALA A O 9
ATOM 9906 N N . PHE A 1 49 ? 9.799 -1.644 -1.591 1.00 0.00 49 PHE A N 9
ATOM 9907 C CA . PHE A 1 49 ? 9.038 -0.621 -2.300 1.00 0.00 49 PHE A CA 9
ATOM 9908 C C . PHE A 1 49 ? 8.095 -1.254 -3.319 1.00 0.00 49 PHE A C 9
ATOM 9909 O O . PHE A 1 49 ? 6.917 -0.904 -3.393 1.00 0.00 49 PHE A O 9
ATOM 9926 N N . LYS A 1 50 ? 8.622 -2.187 -4.104 1.00 0.00 50 LYS A N 9
ATOM 9927 C CA . LYS A 1 50 ? 7.829 -2.871 -5.119 1.00 0.00 50 LYS A CA 9
ATOM 9928 C C . LYS A 1 50 ? 6.559 -3.459 -4.513 1.00 0.00 50 LYS A C 9
ATOM 9929 O O . LYS A 1 50 ? 5.519 -3.520 -5.167 1.00 0.00 50 LYS A O 9
ATOM 9948 N N . ALA A 1 51 ? 6.652 -3.889 -3.259 1.00 0.00 51 ALA A N 9
ATOM 9949 C CA . ALA A 1 51 ? 5.510 -4.469 -2.564 1.00 0.00 51 ALA A CA 9
ATOM 9950 C C . ALA A 1 51 ? 4.489 -3.397 -2.196 1.00 0.00 51 ALA A C 9
ATOM 9951 O O . ALA A 1 51 ? 3.283 -3.643 -2.215 1.00 0.00 51 ALA A O 9
ATOM 9958 N N . ILE A 1 52 ? 4.981 -2.209 -1.860 1.00 0.00 52 ILE A N 9
ATOM 9959 C CA . ILE A 1 52 ? 4.111 -1.100 -1.488 1.00 0.00 52 ILE A CA 9
ATOM 9960 C C . ILE A 1 52 ? 3.213 -0.692 -2.651 1.00 0.00 52 ILE A C 9
ATOM 9961 O O . ILE A 1 52 ? 1.991 -0.812 -2.577 1.00 0.00 52 ILE A O 9
ATOM 9977 N N . GLY A 1 53 ? 3.829 -0.210 -3.726 1.00 0.00 53 GLY A N 9
ATOM 9978 C CA . GLY A 1 53 ? 3.070 0.207 -4.891 1.00 0.00 53 GLY A CA 9
ATOM 9979 C C . GLY A 1 53 ? 1.903 -0.715 -5.183 1.00 0.00 53 GLY A C 9
ATOM 9980 O O . GLY A 1 53 ? 0.846 -0.269 -5.631 1.00 0.00 53 GLY A O 9
ATOM 9984 N N . THR A 1 54 ? 2.093 -2.006 -4.931 1.00 0.00 54 THR A N 9
ATOM 9985 C CA . THR A 1 54 ? 1.049 -2.994 -5.173 1.00 0.00 54 THR A CA 9
ATOM 9986 C C . THR A 1 54 ? -0.129 -2.792 -4.226 1.00 0.00 54 THR A C 9
ATOM 9987 O O . THR A 1 54 ? -1.286 -2.893 -4.631 1.00 0.00 54 THR A O 9
ATOM 9998 N N . ALA A 1 55 ? 0.175 -2.505 -2.965 1.00 0.00 55 ALA A N 9
ATOM 9999 C CA . ALA A 1 55 ? -0.860 -2.286 -1.961 1.00 0.00 55 ALA A CA 9
ATOM 10000 C C . ALA A 1 55 ? -1.624 -0.996 -2.234 1.00 0.00 55 ALA A C 9
ATOM 10001 O O . ALA A 1 55 ? -2.853 -0.996 -2.317 1.00 0.00 55 ALA A O 9
ATOM 10008 N N . TYR A 1 56 ? -0.891 0.103 -2.372 1.00 0.00 56 TYR A N 9
ATOM 10009 C CA . TYR A 1 56 ? -1.501 1.402 -2.632 1.00 0.00 56 TYR A CA 9
ATOM 10010 C C . TYR A 1 56 ? -2.450 1.328 -3.824 1.00 0.00 56 TYR A C 9
ATOM 10011 O O . TYR A 1 56 ? -3.613 1.722 -3.731 1.00 0.00 56 TYR A O 9
ATOM 10029 N N . ALA A 1 57 ? -1.946 0.820 -4.944 1.00 0.00 57 ALA A N 9
ATOM 10030 C CA . ALA A 1 57 ? -2.749 0.692 -6.154 1.00 0.00 57 ALA A CA 9
ATOM 10031 C C . ALA A 1 57 ? -4.118 0.098 -5.844 1.00 0.00 57 ALA A C 9
ATOM 10032 O O . ALA A 1 57 ? -5.148 0.643 -6.243 1.00 0.00 57 ALA A O 9
ATOM 10039 N N . VAL A 1 58 ? -4.124 -1.023 -5.130 1.00 0.00 58 VAL A N 9
ATOM 10040 C CA . VAL A 1 58 ? -5.368 -1.691 -4.766 1.00 0.00 58 VAL A CA 9
ATOM 10041 C C . VAL A 1 58 ? -6.330 -0.727 -4.082 1.00 0.00 58 VAL A C 9
ATOM 10042 O O . VAL A 1 58 ? -7.417 -0.450 -4.592 1.00 0.00 58 VAL A O 9
ATOM 10055 N N . LEU A 1 59 ? -5.924 -0.217 -2.925 1.00 0.00 59 LEU A N 9
ATOM 10056 C CA . LEU A 1 59 ? -6.750 0.719 -2.169 1.00 0.00 59 LEU A CA 9
ATOM 10057 C C . LEU A 1 59 ? -6.915 2.033 -2.926 1.00 0.00 59 LEU A C 9
ATOM 10058 O O . LEU A 1 59 ? -7.806 2.827 -2.624 1.00 0.00 59 LEU A O 9
ATOM 10074 N N . SER A 1 60 ? -6.051 2.255 -3.911 1.00 0.00 60 SER A N 9
ATOM 10075 C CA . SER A 1 60 ? -6.100 3.474 -4.710 1.00 0.00 60 SER A CA 9
ATOM 10076 C C . SER A 1 60 ? -7.258 3.427 -5.703 1.00 0.00 60 SER A C 9
ATOM 10077 O O . SER A 1 60 ? -7.815 4.459 -6.073 1.00 0.00 60 SER A O 9
ATOM 10085 N N . ASN A 1 61 ? -7.615 2.219 -6.129 1.00 0.00 61 ASN A N 9
ATOM 10086 C CA . ASN A 1 61 ? -8.706 2.036 -7.079 1.00 0.00 61 ASN A CA 9
ATOM 10087 C C . ASN A 1 61 ? -10.013 1.730 -6.354 1.00 0.00 61 ASN A C 9
ATOM 10088 O O . ASN A 1 61 ? -10.041 1.035 -5.338 1.00 0.00 61 ASN A O 9
ATOM 10099 N N . PRO A 1 62 ? -11.124 2.261 -6.887 1.00 0.00 62 PRO A N 9
ATOM 10100 C CA . PRO A 1 62 ? -12.455 2.058 -6.307 1.00 0.00 62 PRO A CA 9
ATOM 10101 C C . PRO A 1 62 ? -12.945 0.624 -6.470 1.00 0.00 62 PRO A C 9
ATOM 10102 O O . PRO A 1 62 ? -13.861 0.189 -5.773 1.00 0.00 62 PRO A O 9
ATOM 10113 N N . GLU A 1 63 ? -12.329 -0.106 -7.395 1.00 0.00 63 GLU A N 9
ATOM 10114 C CA . GLU A 1 63 ? -12.704 -1.492 -7.648 1.00 0.00 63 GLU A CA 9
ATOM 10115 C C . GLU A 1 63 ? -11.877 -2.446 -6.790 1.00 0.00 63 GLU A C 9
ATOM 10116 O O . GLU A 1 63 ? -12.415 -3.351 -6.153 1.00 0.00 63 GLU A O 9
ATOM 10128 N N . LYS A 1 64 ? -10.565 -2.236 -6.780 1.00 0.00 64 LYS A N 9
ATOM 10129 C CA . LYS A 1 64 ? -9.662 -3.074 -6.001 1.00 0.00 64 LYS A CA 9
ATOM 10130 C C . LYS A 1 64 ? -9.730 -2.717 -4.520 1.00 0.00 64 LYS A C 9
ATOM 10131 O O . LYS A 1 64 ? -9.212 -3.445 -3.672 1.00 0.00 64 LYS A O 9
ATOM 10150 N N . ARG A 1 65 ? -10.372 -1.594 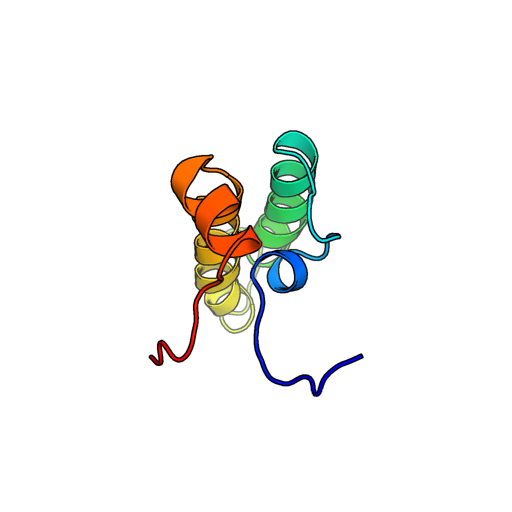-4.215 1.00 0.00 65 ARG A N 9
ATOM 10151 C CA . ARG A 1 65 ? -10.508 -1.142 -2.836 1.00 0.00 65 ARG A CA 9
ATOM 10152 C C . ARG A 1 65 ? -11.792 -1.680 -2.211 1.00 0.00 65 ARG A C 9
ATOM 10153 O O . ARG A 1 65 ? -11.755 -2.404 -1.216 1.00 0.00 65 ARG A O 9
ATOM 10174 N N . LYS A 1 66 ? -12.926 -1.321 -2.802 1.00 0.00 66 LYS A N 9
ATOM 10175 C CA . LYS A 1 66 ? -14.223 -1.767 -2.306 1.00 0.00 66 LYS A CA 9
ATOM 10176 C C . LYS A 1 66 ? -14.255 -3.284 -2.155 1.00 0.00 66 LYS A C 9
ATOM 10177 O O . LYS A 1 66 ? -14.808 -3.809 -1.188 1.00 0.00 66 LYS A O 9
ATOM 10196 N N . GLN A 1 67 ? -13.658 -3.983 -3.115 1.00 0.00 67 GLN A N 9
ATOM 10197 C CA . GLN A 1 67 ? -13.618 -5.440 -3.087 1.00 0.00 67 GLN A CA 9
ATOM 10198 C C . GLN A 1 67 ? -12.783 -5.940 -1.912 1.00 0.00 67 GLN A C 9
ATOM 10199 O O . GLN A 1 67 ? -13.101 -6.960 -1.301 1.00 0.00 67 GLN A O 9
ATOM 10213 N N . TYR A 1 68 ? -11.714 -5.215 -1.602 1.00 0.00 68 TYR A N 9
ATOM 10214 C CA . TYR A 1 68 ? -10.832 -5.586 -0.503 1.00 0.00 68 TYR A CA 9
ATOM 10215 C C . TYR A 1 68 ? -11.538 -5.426 0.840 1.00 0.00 68 TYR A C 9
ATOM 10216 O O . TYR A 1 68 ? -11.325 -6.213 1.763 1.00 0.00 68 TYR A O 9
ATOM 10234 N N . ASP A 1 69 ? -12.379 -4.403 0.941 1.00 0.00 69 ASP A N 9
ATOM 10235 C CA . ASP A 1 69 ? -13.120 -4.140 2.169 1.00 0.00 69 ASP A CA 9
ATOM 10236 C C . ASP A 1 69 ? -14.248 -5.150 2.351 1.00 0.00 69 ASP A C 9
ATOM 10237 O O . ASP A 1 69 ? -14.345 -5.805 3.388 1.00 0.00 69 ASP A O 9
ATOM 10246 N N . GLN A 1 70 ? -15.098 -5.270 1.336 1.00 0.00 70 GLN A N 9
ATOM 10247 C CA . GLN A 1 70 ? -16.220 -6.200 1.386 1.00 0.00 70 GLN A CA 9
ATOM 10248 C C . GLN A 1 70 ? -15.730 -7.640 1.489 1.00 0.00 70 GLN A C 9
ATOM 10249 O O . GLN A 1 70 ? -15.938 -8.306 2.504 1.00 0.00 70 GLN A O 9
ATOM 10263 N N . PHE A 1 71 ? -15.078 -8.115 0.434 1.00 0.00 71 PHE A N 9
ATOM 10264 C CA . PHE A 1 71 ? -14.559 -9.478 0.405 1.00 0.00 71 PHE A CA 9
ATOM 10265 C C . PHE A 1 71 ? -13.227 -9.568 1.144 1.00 0.00 71 PHE A C 9
ATOM 10266 O O . PHE A 1 71 ? -13.084 -10.332 2.098 1.00 0.00 71 PHE A O 9
ATOM 10283 N N . GLY A 1 72 ? -12.253 -8.782 0.695 1.00 0.00 72 GLY A N 9
ATOM 10284 C CA . GLY A 1 72 ? -10.945 -8.788 1.323 1.00 0.00 72 GLY A CA 9
ATOM 10285 C C . GLY A 1 72 ? -10.231 -10.115 1.163 1.00 0.00 72 GLY A C 9
ATOM 10286 O O . GLY A 1 72 ? -10.869 -11.165 1.081 1.00 0.00 72 GLY A O 9
ATOM 10290 N N . SER A 1 73 ? -8.904 -10.070 1.118 1.00 0.00 73 SER A N 9
ATOM 10291 C CA . SER A 1 73 ? -8.102 -11.278 0.961 1.00 0.00 73 SER A CA 9
ATOM 10292 C C . SER A 1 73 ? -7.072 -11.396 2.081 1.00 0.00 73 SER A C 9
ATOM 10293 O O . SER A 1 73 ? -5.989 -10.818 2.006 1.00 0.00 73 SER A O 9
ATOM 10301 N N . GLY A 1 74 ? -7.420 -12.150 3.120 1.00 0.00 74 GLY A N 9
ATOM 10302 C CA . GLY A 1 74 ? -6.516 -12.330 4.240 1.00 0.00 74 GLY A CA 9
ATOM 10303 C C . GLY A 1 74 ? -6.558 -13.740 4.797 1.00 0.00 74 GLY A C 9
ATOM 10304 O O . GLY A 1 74 ? -7.503 -14.493 4.567 1.00 0.00 74 GLY A O 9
ATOM 10308 N N . PRO A 1 75 ? -5.511 -14.114 5.548 1.00 0.00 75 PRO A N 9
ATOM 10309 C CA . PRO A 1 75 ? -5.408 -15.445 6.154 1.00 0.00 75 PRO A CA 9
ATOM 10310 C C . PRO A 1 75 ? -6.414 -15.649 7.281 1.00 0.00 75 PRO A C 9
ATOM 10311 O O . PRO A 1 75 ? -6.719 -16.781 7.657 1.00 0.00 75 PRO A O 9
ATOM 10322 N N . SER A 1 76 ? -6.928 -14.546 7.816 1.00 0.00 76 SER A N 9
ATOM 10323 C CA . SER A 1 76 ? -7.898 -14.604 8.903 1.00 0.00 76 SER A CA 9
ATOM 10324 C C . SER A 1 76 ? -9.201 -13.918 8.505 1.00 0.00 76 SER A C 9
ATOM 10325 O O . SER A 1 76 ? -10.283 -14.489 8.641 1.00 0.00 76 SER A O 9
ATOM 10333 N N . SER A 1 77 ? -9.089 -12.688 8.012 1.00 0.00 77 SER A N 9
ATOM 10334 C CA . SER A 1 77 ? -10.258 -11.921 7.597 1.00 0.00 77 SER A CA 9
ATOM 10335 C C . SER A 1 77 ? -10.398 -11.923 6.078 1.00 0.00 77 SER A C 9
ATOM 10336 O O . SER A 1 77 ? -9.507 -11.471 5.361 1.00 0.00 77 SER A O 9
ATOM 10344 N N . GLY A 1 78 ? -11.525 -12.437 5.594 1.00 0.00 78 GLY A N 9
ATOM 10345 C CA . GLY A 1 78 ? -11.763 -12.489 4.164 1.00 0.00 78 GLY A CA 9
ATOM 10346 C C . GLY A 1 78 ? -11.484 -13.859 3.579 1.00 0.00 78 GLY A C 9
ATOM 10347 O O . GLY A 1 78 ? -12.386 -14.691 3.473 1.00 0.00 78 GLY A O 9
ATOM 10351 N N . GLY A 1 1 ? 0.995 -15.422 20.474 1.00 0.00 1 GLY A N 10
ATOM 10352 C CA . GLY A 1 1 ? 0.357 -14.134 20.670 1.00 0.00 1 GLY A CA 10
ATOM 10353 C C . GLY A 1 1 ? -0.676 -13.830 19.603 1.00 0.00 1 GLY A C 10
ATOM 10354 O O . GLY A 1 1 ? -1.329 -14.736 19.085 1.00 0.00 1 GLY A O 10
ATOM 10358 N N . SER A 1 2 ? -0.827 -12.550 19.275 1.00 0.00 2 SER A N 10
ATOM 10359 C CA . SER A 1 2 ? -1.792 -12.128 18.267 1.00 0.00 2 SER A CA 10
ATOM 10360 C C . SER A 1 2 ? -1.806 -13.098 17.089 1.00 0.00 2 SER A C 10
ATOM 10361 O O . SER A 1 2 ? -0.804 -13.749 16.794 1.00 0.00 2 SER A O 10
ATOM 10369 N N . SER A 1 3 ? -2.950 -13.188 16.418 1.00 0.00 3 SER A N 10
ATOM 10370 C CA . SER A 1 3 ? -3.098 -14.080 15.274 1.00 0.00 3 SER A CA 10
ATOM 10371 C C . SER A 1 3 ? -3.435 -13.292 14.011 1.00 0.00 3 SER A C 10
ATOM 10372 O O . SER A 1 3 ? -3.677 -12.087 14.064 1.00 0.00 3 SER A O 10
ATOM 10380 N N . GLY A 1 4 ? -3.450 -13.984 12.876 1.00 0.00 4 GLY A N 10
ATOM 10381 C CA . GLY A 1 4 ? -3.758 -13.335 11.615 1.00 0.00 4 GLY A CA 10
ATOM 10382 C C . GLY A 1 4 ? -2.545 -13.209 10.716 1.00 0.00 4 GLY A C 10
ATOM 10383 O O . GLY A 1 4 ? -1.415 -13.114 11.196 1.00 0.00 4 GLY A O 10
ATOM 10387 N N . SER A 1 5 ? -2.777 -13.209 9.407 1.00 0.00 5 SER A N 10
ATOM 10388 C CA . SER A 1 5 ? -1.693 -13.100 8.438 1.00 0.00 5 SER A CA 10
ATOM 10389 C C . SER A 1 5 ? -1.057 -11.714 8.490 1.00 0.00 5 SER A C 10
ATOM 10390 O O . SER A 1 5 ? -1.695 -10.713 8.164 1.00 0.00 5 SER A O 10
ATOM 10398 N N . SER A 1 6 ? 0.206 -11.665 8.901 1.00 0.00 6 SER A N 10
ATOM 10399 C CA . SER A 1 6 ? 0.929 -10.402 8.999 1.00 0.00 6 SER A CA 10
ATOM 10400 C C . SER A 1 6 ? 1.261 -9.857 7.613 1.00 0.00 6 SER A C 10
ATOM 10401 O O . SER A 1 6 ? 2.363 -10.056 7.103 1.00 0.00 6 SER A O 10
ATOM 10409 N N . GLY A 1 7 ? 0.298 -9.167 7.009 1.00 0.00 7 GLY A N 10
ATOM 10410 C CA . GLY A 1 7 ? 0.506 -8.603 5.688 1.00 0.00 7 GLY A CA 10
ATOM 10411 C C . GLY A 1 7 ? -0.754 -7.981 5.119 1.00 0.00 7 GLY A C 10
ATOM 10412 O O . GLY A 1 7 ? -1.380 -8.543 4.220 1.00 0.00 7 GLY A O 10
ATOM 10416 N N . ASP A 1 8 ? -1.127 -6.819 5.643 1.00 0.00 8 ASP A N 10
ATOM 10417 C CA . ASP A 1 8 ? -2.321 -6.120 5.182 1.00 0.00 8 ASP A CA 10
ATOM 10418 C C . ASP A 1 8 ? -1.947 -4.865 4.399 1.00 0.00 8 ASP A C 10
ATOM 10419 O O . ASP A 1 8 ? -0.967 -4.192 4.717 1.00 0.00 8 ASP A O 10
ATOM 10428 N N . TYR A 1 9 ? -2.734 -4.557 3.374 1.00 0.00 9 TYR A N 10
ATOM 10429 C CA . TYR A 1 9 ? -2.484 -3.385 2.544 1.00 0.00 9 TYR A CA 10
ATOM 10430 C C . TYR A 1 9 ? -2.411 -2.121 3.394 1.00 0.00 9 TYR A C 10
ATOM 10431 O O . TYR A 1 9 ? -1.380 -1.448 3.438 1.00 0.00 9 TYR A O 10
ATOM 10449 N N . TYR A 1 10 ? -3.511 -1.804 4.067 1.00 0.00 10 TYR A N 10
ATOM 10450 C CA . TYR A 1 10 ? -3.574 -0.620 4.916 1.00 0.00 10 TYR A CA 10
ATOM 10451 C C . TYR A 1 10 ? -2.304 -0.480 5.750 1.00 0.00 10 TYR A C 10
ATOM 10452 O O . TYR A 1 10 ? -1.785 0.621 5.930 1.00 0.00 10 TYR A O 10
ATOM 10470 N N . GLU A 1 11 ? -1.810 -1.605 6.258 1.00 0.00 11 GLU A N 10
ATOM 10471 C CA . GLU A 1 11 ? -0.602 -1.608 7.074 1.00 0.00 11 GLU A CA 10
ATOM 10472 C C . GLU A 1 11 ? 0.632 -1.329 6.220 1.00 0.00 11 GLU A C 10
ATOM 10473 O O . GLU A 1 11 ? 1.443 -0.462 6.547 1.00 0.00 11 GLU A O 10
ATOM 10485 N N . ILE A 1 12 ? 0.767 -2.071 5.126 1.00 0.00 12 ILE A N 10
ATOM 10486 C CA . ILE A 1 12 ? 1.900 -1.904 4.226 1.00 0.00 12 ILE A CA 10
ATOM 10487 C C . ILE A 1 12 ? 2.160 -0.430 3.936 1.00 0.00 12 ILE A C 10
ATOM 10488 O O . ILE A 1 12 ? 3.268 -0.045 3.560 1.00 0.00 12 ILE A O 10
ATOM 10504 N N . LEU A 1 13 ? 1.132 0.393 4.116 1.00 0.00 13 LEU A N 10
ATOM 10505 C CA . LEU A 1 13 ? 1.249 1.827 3.877 1.00 0.00 13 LEU A CA 10
ATOM 10506 C C . LEU A 1 13 ? 1.254 2.600 5.192 1.00 0.00 13 LEU A C 10
ATOM 10507 O O . LEU A 1 13 ? 1.745 3.726 5.259 1.00 0.00 13 LEU A O 10
ATOM 10523 N N . GLY A 1 14 ? 0.707 1.986 6.236 1.00 0.00 14 GLY A N 10
ATOM 10524 C CA . GLY A 1 14 ? 0.660 2.630 7.535 1.00 0.00 14 GLY A CA 10
ATOM 10525 C C . GLY A 1 14 ? -0.460 3.646 7.639 1.00 0.00 14 GLY A C 10
ATOM 10526 O O . GLY A 1 14 ? -0.216 4.828 7.880 1.00 0.00 14 GLY A O 10
ATOM 10530 N N . VAL A 1 15 ? -1.693 3.185 7.456 1.00 0.00 15 VAL A N 10
ATOM 10531 C CA . VAL A 1 15 ? -2.856 4.061 7.530 1.00 0.00 15 VAL A CA 10
ATOM 10532 C C . VAL A 1 15 ? -4.026 3.366 8.216 1.00 0.00 15 VAL A C 10
ATOM 10533 O O . VAL A 1 15 ? -3.920 2.210 8.627 1.00 0.00 15 VAL A O 10
ATOM 10546 N N . 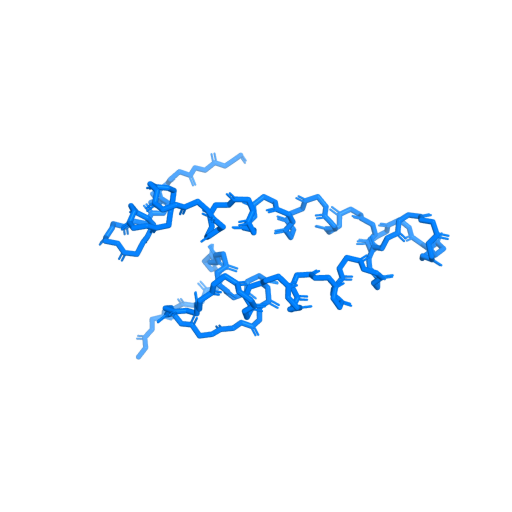SER A 1 16 ? -5.142 4.077 8.338 1.00 0.00 16 SER A N 10
ATOM 10547 C CA . SER A 1 16 ? -6.332 3.530 8.978 1.00 0.00 16 SER A CA 10
ATOM 10548 C C . SER A 1 16 ? -7.263 2.900 7.946 1.00 0.00 16 SER A C 10
ATOM 10549 O O . SER A 1 16 ? -7.194 3.215 6.758 1.00 0.00 16 SER A O 10
ATOM 10557 N N . ARG A 1 17 ? -8.132 2.008 8.409 1.00 0.00 17 ARG A N 10
ATOM 10558 C CA . ARG A 1 17 ? -9.077 1.332 7.527 1.00 0.00 17 ARG A CA 10
ATOM 10559 C C . ARG A 1 17 ? -10.166 2.292 7.059 1.00 0.00 17 ARG A C 10
ATOM 10560 O O . ARG A 1 17 ? -11.083 2.621 7.811 1.00 0.00 17 ARG A O 10
ATOM 10581 N N . GLY A 1 18 ? -10.059 2.738 5.811 1.00 0.00 18 GLY A N 10
ATOM 10582 C CA . GLY A 1 18 ? -11.041 3.656 5.265 1.00 0.00 18 GLY A CA 10
ATOM 10583 C C . GLY A 1 18 ? -10.422 4.962 4.807 1.00 0.00 18 GLY A C 10
ATOM 10584 O O . GLY A 1 18 ? -11.125 5.948 4.590 1.00 0.00 18 GLY A O 10
ATOM 10588 N N . ALA A 1 19 ? -9.101 4.969 4.660 1.00 0.00 19 ALA A N 10
ATOM 10589 C CA . ALA A 1 19 ? -8.387 6.164 4.225 1.00 0.00 19 ALA A CA 10
ATOM 10590 C C . ALA A 1 19 ? -8.729 6.511 2.780 1.00 0.00 19 ALA A C 10
ATOM 10591 O O . ALA A 1 19 ? -8.717 5.647 1.904 1.00 0.00 19 ALA A O 10
ATOM 10598 N N . SER A 1 20 ? -9.035 7.782 2.538 1.00 0.00 20 SER A N 10
ATOM 10599 C CA . SER A 1 20 ? -9.386 8.243 1.200 1.00 0.00 20 SER A CA 10
ATOM 10600 C C . SER A 1 20 ? -8.199 8.108 0.251 1.00 0.00 20 SER A C 10
ATOM 10601 O O . SER A 1 20 ? -7.134 7.624 0.636 1.00 0.00 20 SER A O 10
ATOM 10609 N N . ASP A 1 21 ? -8.390 8.539 -0.991 1.00 0.00 21 ASP A N 10
ATOM 10610 C CA . ASP A 1 21 ? -7.336 8.467 -1.996 1.00 0.00 21 ASP A CA 10
ATOM 10611 C C . ASP A 1 21 ? -6.164 9.367 -1.619 1.00 0.00 21 ASP A C 10
ATOM 10612 O O . ASP A 1 21 ? -5.021 9.100 -1.987 1.00 0.00 21 ASP A O 10
ATOM 10621 N N . GLU A 1 22 ? -6.457 10.436 -0.884 1.00 0.00 22 GLU A N 10
ATOM 10622 C CA . GLU A 1 22 ? -5.427 11.376 -0.459 1.00 0.00 22 GLU A CA 10
ATOM 10623 C C . GLU A 1 22 ? -4.544 10.763 0.624 1.00 0.00 22 GLU A C 10
ATOM 10624 O O . GLU A 1 22 ? -3.317 10.772 0.519 1.00 0.00 22 GLU A O 10
ATOM 10636 N N . ASP A 1 23 ? -5.177 10.232 1.664 1.00 0.00 23 ASP A N 10
ATOM 10637 C CA . ASP A 1 23 ? -4.450 9.614 2.767 1.00 0.00 23 ASP A CA 10
ATOM 10638 C C . ASP A 1 23 ? -3.554 8.487 2.264 1.00 0.00 23 ASP A C 10
ATOM 10639 O O . ASP A 1 23 ? -2.401 8.363 2.681 1.00 0.00 23 ASP A O 10
ATOM 10648 N N . LEU A 1 24 ? -4.090 7.667 1.367 1.00 0.00 24 LEU A N 10
ATOM 10649 C CA . LEU A 1 24 ? -3.339 6.549 0.807 1.00 0.00 24 LEU A CA 10
ATOM 10650 C C . LEU A 1 24 ? -2.150 7.046 -0.009 1.00 0.00 24 LEU A C 10
ATOM 10651 O O . LEU A 1 24 ? -1.080 6.437 -0.001 1.00 0.00 24 LEU A O 10
ATOM 10667 N N . LYS A 1 25 ? -2.344 8.157 -0.710 1.00 0.00 25 LYS A N 10
ATOM 10668 C CA . LYS A 1 25 ? -1.287 8.740 -1.529 1.00 0.00 25 LYS A CA 10
ATOM 10669 C C . LYS A 1 25 ? -0.162 9.288 -0.657 1.00 0.00 25 LYS A C 10
ATOM 10670 O O . LYS A 1 25 ? 0.937 8.735 -0.621 1.00 0.00 25 LYS A O 10
ATOM 10689 N N . LYS A 1 26 ? -0.445 10.379 0.048 1.00 0.00 26 LYS A N 10
ATOM 10690 C CA . LYS A 1 26 ? 0.541 11.002 0.923 1.00 0.00 26 LYS A CA 10
ATOM 10691 C C . LYS A 1 26 ? 1.403 9.947 1.609 1.00 0.00 26 LYS A C 10
ATOM 10692 O O . LYS A 1 26 ? 2.628 9.962 1.495 1.00 0.00 26 LYS A O 10
ATOM 10711 N N . ALA A 1 27 ? 0.754 9.031 2.321 1.00 0.00 27 ALA A N 10
ATOM 10712 C CA . ALA A 1 27 ? 1.461 7.966 3.022 1.00 0.00 27 ALA A CA 10
ATOM 10713 C C . ALA A 1 27 ? 2.257 7.103 2.050 1.00 0.00 27 ALA A C 10
ATOM 10714 O O . ALA A 1 27 ? 3.430 6.810 2.282 1.00 0.00 27 ALA A O 10
ATOM 10721 N N . TYR A 1 28 ? 1.612 6.697 0.962 1.00 0.00 28 TYR A N 10
ATOM 10722 C CA . TYR A 1 28 ? 2.260 5.864 -0.044 1.00 0.00 28 TYR A CA 10
ATOM 10723 C C . TYR A 1 28 ? 3.570 6.491 -0.510 1.00 0.00 28 TYR A C 10
ATOM 10724 O O . TYR A 1 28 ? 4.602 5.822 -0.580 1.00 0.00 28 TYR A O 10
ATOM 10742 N N . ARG A 1 29 ? 3.522 7.781 -0.827 1.00 0.00 29 ARG A N 10
ATOM 10743 C CA . ARG A 1 29 ? 4.704 8.500 -1.286 1.00 0.00 29 ARG A CA 10
ATOM 10744 C C . ARG A 1 29 ? 5.788 8.507 -0.212 1.00 0.00 29 ARG A C 10
ATOM 10745 O O . ARG A 1 29 ? 6.832 7.874 -0.366 1.00 0.00 29 ARG A O 10
ATOM 10766 N N . ARG A 1 30 ? 5.532 9.227 0.875 1.00 0.00 30 ARG A N 10
ATOM 10767 C CA . ARG A 1 30 ? 6.486 9.318 1.974 1.00 0.00 30 ARG A CA 10
ATOM 10768 C C . ARG A 1 30 ? 7.232 8.000 2.156 1.00 0.00 30 ARG A C 10
ATOM 10769 O O . ARG A 1 30 ? 8.409 7.985 2.518 1.00 0.00 30 ARG A O 10
ATOM 10790 N N . LEU A 1 31 ? 6.540 6.894 1.903 1.00 0.00 31 LEU A N 10
ATOM 10791 C CA . LEU A 1 31 ? 7.137 5.570 2.039 1.00 0.00 31 LEU A CA 10
ATOM 10792 C C . LEU A 1 31 ? 7.955 5.212 0.802 1.00 0.00 31 LEU A C 10
ATOM 10793 O O . LEU A 1 31 ? 9.150 4.933 0.896 1.00 0.00 31 LEU A O 10
ATOM 10809 N N . ALA A 1 32 ? 7.303 5.223 -0.356 1.00 0.00 32 ALA A N 10
ATOM 10810 C CA . ALA A 1 32 ? 7.971 4.903 -1.611 1.00 0.00 32 ALA A CA 10
ATOM 10811 C C . ALA A 1 32 ? 9.358 5.534 -1.671 1.00 0.00 32 ALA A C 10
ATOM 10812 O O . ALA A 1 32 ? 10.320 4.903 -2.111 1.00 0.00 32 ALA A O 10
ATOM 10819 N N . LEU A 1 33 ? 9.455 6.783 -1.227 1.00 0.00 33 LEU A N 10
ATOM 10820 C CA . LEU A 1 33 ? 10.725 7.500 -1.231 1.00 0.00 33 LEU A CA 10
ATOM 10821 C C . LEU A 1 33 ? 11.662 6.953 -0.159 1.00 0.00 33 LEU A C 10
ATOM 10822 O O . LEU A 1 33 ? 12.884 6.981 -0.313 1.00 0.00 33 LEU A O 10
ATOM 10838 N N . LYS A 1 34 ? 11.083 6.455 0.928 1.00 0.00 34 LYS A N 10
ATOM 10839 C CA . LYS A 1 34 ? 11.864 5.898 2.026 1.00 0.00 34 LYS A CA 10
ATOM 10840 C C . LYS A 1 34 ? 12.509 4.577 1.619 1.00 0.00 34 LYS A C 10
ATOM 10841 O O . LYS A 1 34 ? 13.528 4.173 2.180 1.00 0.00 34 LYS A O 10
ATOM 10860 N N . PHE A 1 35 ? 11.911 3.908 0.639 1.00 0.00 35 PHE A N 10
ATOM 10861 C CA . PHE A 1 35 ? 12.427 2.633 0.156 1.00 0.00 35 PHE A CA 10
ATOM 10862 C C . PHE A 1 35 ? 13.074 2.792 -1.217 1.00 0.00 35 PHE A C 10
ATOM 10863 O O . PHE A 1 35 ? 13.933 2.001 -1.607 1.00 0.00 35 PHE A O 10
ATOM 10880 N N . HIS A 1 36 ? 12.654 3.821 -1.946 1.00 0.00 36 HIS A N 10
ATOM 10881 C CA . HIS A 1 36 ? 13.191 4.085 -3.276 1.00 0.00 36 HIS A CA 10
ATOM 10882 C C . HIS A 1 36 ? 14.697 3.840 -3.312 1.00 0.00 36 HIS A C 10
ATOM 10883 O O . HIS A 1 36 ? 15.426 4.166 -2.375 1.00 0.00 36 HIS A O 10
ATOM 10897 N N . PRO A 1 37 ? 15.174 3.251 -4.419 1.00 0.00 37 PRO A N 10
ATOM 10898 C CA . PRO A 1 37 ? 16.597 2.949 -4.604 1.00 0.00 37 PRO A CA 10
ATOM 10899 C C . PRO A 1 37 ? 17.437 4.207 -4.792 1.00 0.00 37 PRO A C 10
ATOM 10900 O O . PRO A 1 37 ? 18.646 4.198 -4.561 1.00 0.00 37 PRO A O 10
ATOM 10911 N N . ASP A 1 38 ? 16.789 5.288 -5.212 1.00 0.00 38 ASP A N 10
ATOM 10912 C CA . ASP A 1 38 ? 17.477 6.555 -5.430 1.00 0.00 38 ASP A CA 10
ATOM 10913 C C . ASP A 1 38 ? 17.601 7.338 -4.126 1.00 0.00 38 ASP A C 10
ATOM 10914 O O . ASP A 1 38 ? 18.582 8.048 -3.906 1.00 0.00 38 ASP A O 10
ATOM 10923 N N . LYS A 1 39 ? 16.598 7.204 -3.265 1.00 0.00 39 LYS A N 10
ATOM 10924 C CA . LYS A 1 39 ? 16.593 7.897 -1.982 1.00 0.00 39 LYS A CA 10
ATOM 10925 C C . LYS A 1 39 ? 17.274 7.057 -0.907 1.00 0.00 39 LYS A C 10
ATOM 10926 O O . LYS A 1 39 ? 18.184 7.525 -0.224 1.00 0.00 39 LYS A O 10
ATOM 10945 N N . ASN A 1 40 ? 16.828 5.813 -0.763 1.00 0.00 40 ASN A N 10
ATOM 10946 C CA . ASN A 1 40 ? 17.396 4.908 0.229 1.00 0.00 40 ASN A CA 10
ATOM 10947 C C . ASN A 1 40 ? 18.545 4.100 -0.366 1.00 0.00 40 ASN A C 10
ATOM 10948 O O . ASN A 1 40 ? 18.352 3.320 -1.299 1.00 0.00 40 ASN A O 10
ATOM 10959 N N . HIS A 1 41 ? 19.742 4.293 0.180 1.00 0.00 41 HIS A N 10
ATOM 10960 C CA . HIS A 1 41 ? 20.923 3.582 -0.296 1.00 0.00 41 HIS A CA 10
ATOM 10961 C C . HIS A 1 41 ? 21.154 2.309 0.514 1.00 0.00 41 HIS A C 10
ATOM 10962 O O . HIS A 1 41 ? 22.281 1.829 0.626 1.00 0.00 41 HIS A O 10
ATOM 10976 N N . ALA A 1 42 ? 20.078 1.768 1.076 1.00 0.00 42 ALA A N 10
ATOM 10977 C CA . ALA A 1 42 ? 20.163 0.551 1.873 1.00 0.00 42 ALA A CA 10
ATOM 10978 C C . ALA A 1 42 ? 19.467 -0.613 1.176 1.00 0.00 42 ALA A C 10
ATOM 10979 O O . ALA A 1 42 ? 18.440 -0.448 0.517 1.00 0.00 42 ALA A O 10
ATOM 10986 N N . PRO A 1 43 ? 20.037 -1.818 1.321 1.00 0.00 43 PRO A N 10
ATOM 10987 C CA . PRO A 1 43 ? 19.488 -3.033 0.712 1.00 0.00 43 PRO A CA 10
ATOM 10988 C C . PRO A 1 43 ? 18.178 -3.465 1.361 1.00 0.00 43 PRO A C 10
ATOM 10989 O O . PRO A 1 43 ? 17.837 -3.015 2.455 1.00 0.00 43 PRO A O 10
ATOM 11000 N N . GLY A 1 44 ? 17.446 -4.343 0.681 1.00 0.00 44 GLY A N 10
ATOM 11001 C CA . GLY A 1 44 ? 16.182 -4.822 1.208 1.00 0.00 44 GLY A CA 10
ATOM 11002 C C . GLY A 1 44 ? 15.086 -3.778 1.125 1.00 0.00 44 GLY A C 10
ATOM 11003 O O . GLY A 1 44 ? 14.094 -3.964 0.421 1.00 0.00 44 GLY A O 10
ATOM 11007 N N . ALA A 1 45 ? 15.264 -2.676 1.846 1.00 0.00 45 ALA A N 10
ATOM 11008 C CA . ALA A 1 45 ? 14.283 -1.599 1.851 1.00 0.00 45 ALA A CA 10
ATOM 11009 C C . ALA A 1 45 ? 13.687 -1.393 0.462 1.00 0.00 45 ALA A C 10
ATOM 11010 O O . ALA A 1 45 ? 12.467 -1.350 0.298 1.00 0.00 45 ALA A O 10
ATOM 11017 N N . THR A 1 46 ? 14.555 -1.265 -0.536 1.00 0.00 46 THR A N 10
ATOM 11018 C CA . THR A 1 46 ? 14.115 -1.062 -1.911 1.00 0.00 46 THR A CA 10
ATOM 11019 C C . THR A 1 46 ? 13.217 -2.203 -2.375 1.00 0.00 46 THR A C 10
ATOM 11020 O O . THR A 1 46 ? 12.091 -1.978 -2.817 1.00 0.00 46 THR A O 10
ATOM 11031 N N . GLU A 1 47 ? 13.722 -3.428 -2.270 1.00 0.00 47 GLU A N 10
ATOM 11032 C CA . GLU A 1 47 ? 12.964 -4.605 -2.679 1.00 0.00 47 GLU A CA 10
ATOM 11033 C C . GLU A 1 47 ? 11.533 -4.540 -2.152 1.00 0.00 47 GLU A C 10
ATOM 11034 O O . GLU A 1 47 ? 10.636 -5.196 -2.680 1.00 0.00 47 GLU A O 10
ATOM 11046 N N . ALA A 1 48 ? 11.329 -3.745 -1.107 1.00 0.00 48 ALA A N 10
ATOM 11047 C CA . ALA A 1 48 ? 10.009 -3.593 -0.509 1.00 0.00 48 ALA A CA 10
ATOM 11048 C C . ALA A 1 48 ? 9.156 -2.609 -1.303 1.00 0.00 48 ALA A C 10
ATOM 11049 O O . ALA A 1 48 ? 7.949 -2.798 -1.451 1.00 0.00 48 ALA A O 10
ATOM 11056 N N . PHE A 1 49 ? 9.792 -1.559 -1.811 1.00 0.00 49 PHE A N 10
ATOM 11057 C CA . PHE A 1 49 ? 9.091 -0.543 -2.588 1.00 0.00 49 PHE A CA 10
ATOM 11058 C C . PHE A 1 49 ? 8.149 -1.188 -3.601 1.00 0.00 49 PHE A C 10
ATOM 11059 O O . PHE A 1 49 ? 7.078 -0.657 -3.896 1.00 0.00 49 PHE A O 10
ATOM 11076 N N . LYS A 1 50 ? 8.557 -2.337 -4.131 1.00 0.00 50 LYS A N 10
ATOM 11077 C CA . LYS A 1 50 ? 7.751 -3.056 -5.110 1.00 0.00 50 LYS A CA 10
ATOM 11078 C C . LYS A 1 50 ? 6.461 -3.572 -4.480 1.00 0.00 50 LYS A C 10
ATOM 11079 O O . LYS A 1 50 ? 5.414 -3.605 -5.125 1.00 0.00 50 LYS A O 10
ATOM 11098 N N . ALA A 1 51 ? 6.545 -3.974 -3.216 1.00 0.00 51 ALA A N 10
ATOM 11099 C CA . ALA A 1 51 ? 5.384 -4.485 -2.498 1.00 0.00 51 ALA A CA 10
ATOM 11100 C C . ALA A 1 51 ? 4.396 -3.366 -2.186 1.00 0.00 51 ALA A C 10
ATOM 11101 O O . ALA A 1 51 ? 3.183 -3.579 -2.191 1.00 0.00 51 ALA A O 10
ATOM 11108 N N . ILE A 1 52 ? 4.921 -2.177 -1.915 1.00 0.00 52 ILE A N 10
ATOM 11109 C CA . ILE A 1 52 ? 4.084 -1.026 -1.602 1.00 0.00 52 ILE A CA 10
ATOM 11110 C C . ILE A 1 52 ? 3.111 -0.728 -2.737 1.00 0.00 52 ILE A C 10
ATOM 11111 O O . ILE A 1 52 ? 1.897 -0.840 -2.573 1.00 0.00 52 ILE A O 10
ATOM 11127 N N . GLY A 1 53 ? 3.653 -0.350 -3.891 1.00 0.00 53 GLY A N 10
ATOM 11128 C CA . GLY A 1 53 ? 2.819 -0.044 -5.038 1.00 0.00 53 GLY A CA 10
ATOM 11129 C C . GLY A 1 53 ? 1.588 -0.926 -5.112 1.00 0.00 53 GLY A C 10
ATOM 11130 O O . GLY A 1 53 ? 0.480 -0.443 -5.345 1.00 0.00 53 GLY A O 10
ATOM 11134 N N . THR A 1 54 ? 1.782 -2.227 -4.915 1.00 0.00 54 THR A N 10
ATOM 11135 C CA . THR A 1 54 ? 0.680 -3.180 -4.963 1.00 0.00 54 THR A CA 10
ATOM 11136 C C . THR A 1 54 ? -0.437 -2.777 -4.008 1.00 0.00 54 THR A C 10
ATOM 11137 O O . THR A 1 54 ? -1.609 -2.751 -4.384 1.00 0.00 54 THR A O 10
ATOM 11148 N N . ALA A 1 55 ? -0.068 -2.461 -2.771 1.00 0.00 55 ALA A N 10
ATOM 11149 C CA . ALA A 1 55 ? -1.039 -2.056 -1.763 1.00 0.00 55 ALA A CA 10
ATOM 11150 C C . ALA A 1 55 ? -1.711 -0.741 -2.145 1.00 0.00 55 ALA A C 10
ATOM 11151 O O . ALA A 1 55 ? -2.936 -0.664 -2.243 1.00 0.00 55 ALA A O 10
ATOM 11158 N N . TYR A 1 56 ? -0.902 0.290 -2.358 1.00 0.00 56 TYR A N 10
ATOM 11159 C CA . TYR A 1 56 ? -1.418 1.603 -2.726 1.00 0.00 56 TYR A CA 10
ATOM 11160 C C . TYR A 1 56 ? -2.333 1.507 -3.943 1.00 0.00 56 TYR A C 10
ATOM 11161 O O . TYR A 1 56 ? -3.350 2.196 -4.025 1.00 0.00 56 TYR A O 10
ATOM 11179 N N . ALA A 1 57 ? -1.963 0.648 -4.887 1.00 0.00 57 ALA A N 10
ATOM 11180 C CA . ALA A 1 57 ? -2.750 0.459 -6.099 1.00 0.00 57 ALA A CA 10
ATOM 11181 C C . ALA A 1 57 ? -4.141 -0.072 -5.773 1.00 0.00 57 ALA A C 10
ATOM 11182 O O . ALA A 1 57 ? -5.148 0.575 -6.063 1.00 0.00 57 ALA A O 10
ATOM 11189 N N . VAL A 1 58 ? -4.192 -1.255 -5.169 1.00 0.00 58 VAL A N 10
ATOM 11190 C CA . VAL A 1 58 ? -5.461 -1.873 -4.803 1.00 0.00 58 VAL A CA 10
ATOM 11191 C C . VAL A 1 58 ? -6.400 -0.860 -4.158 1.00 0.00 58 VAL A C 10
ATOM 11192 O O . VAL A 1 58 ? -7.502 -0.616 -4.652 1.00 0.00 58 VAL A O 10
ATOM 11205 N N . LEU A 1 59 ? -5.957 -0.271 -3.053 1.00 0.00 59 LEU A N 10
ATOM 11206 C CA . LEU A 1 59 ? -6.758 0.718 -2.339 1.00 0.00 59 LEU A CA 10
ATOM 11207 C C . LEU A 1 59 ? -7.027 1.936 -3.217 1.00 0.00 59 LEU A C 10
ATOM 11208 O O . LEU A 1 59 ? -8.179 2.290 -3.468 1.00 0.00 59 LEU A O 10
ATOM 11224 N N . SER A 1 60 ? -5.957 2.572 -3.682 1.00 0.00 60 SER A N 10
ATOM 11225 C CA . SER A 1 60 ? -6.077 3.752 -4.531 1.00 0.00 60 SER A CA 10
ATOM 11226 C C . SER A 1 60 ? -7.168 3.557 -5.580 1.00 0.00 60 SER A C 10
ATOM 11227 O O . SER A 1 60 ? -7.797 4.518 -6.021 1.00 0.00 60 SER A O 10
ATOM 11235 N N . ASN A 1 61 ? -7.384 2.307 -5.974 1.00 0.00 61 ASN A N 10
ATOM 11236 C CA . ASN A 1 61 ? -8.398 1.985 -6.972 1.00 0.00 61 ASN A CA 10
ATOM 11237 C C . ASN A 1 61 ? -9.768 1.819 -6.321 1.00 0.00 61 ASN A C 10
ATOM 11238 O O . ASN A 1 61 ? -9.896 1.313 -5.206 1.00 0.00 61 ASN A O 10
ATOM 11249 N N . PRO A 1 62 ? -10.818 2.254 -7.033 1.00 0.00 62 PRO A N 10
ATOM 11250 C CA . PRO A 1 62 ? -12.198 2.163 -6.546 1.00 0.00 62 PRO A CA 10
ATOM 11251 C C . PRO A 1 62 ? -12.702 0.724 -6.498 1.00 0.00 62 PRO A C 10
ATOM 11252 O O . PRO A 1 62 ? -13.223 0.274 -5.478 1.00 0.00 62 PRO A O 10
ATOM 11263 N N . GLU A 1 63 ? -12.542 0.008 -7.606 1.00 0.00 63 GLU A N 10
ATOM 11264 C CA . GLU A 1 63 ? -12.982 -1.379 -7.688 1.00 0.00 63 GLU A CA 10
ATOM 11265 C C . GLU A 1 63 ? -12.119 -2.277 -6.806 1.00 0.00 63 GLU A C 10
ATOM 11266 O O . GLU A 1 63 ? -12.617 -2.927 -5.886 1.00 0.00 63 GLU A O 10
ATOM 11278 N N . LYS A 1 64 ? -10.823 -2.309 -7.095 1.00 0.00 64 LYS A N 10
ATOM 11279 C CA . LYS A 1 64 ? -9.888 -3.125 -6.329 1.00 0.00 64 LYS A CA 10
ATOM 11280 C C . LYS A 1 64 ? -10.084 -2.916 -4.831 1.00 0.00 64 LYS A C 10
ATOM 11281 O O . LYS A 1 64 ? -9.892 -3.836 -4.036 1.00 0.00 64 LYS A O 10
ATOM 11300 N N . ARG A 1 65 ? -10.468 -1.701 -4.453 1.00 0.00 65 ARG A N 10
ATOM 11301 C CA . ARG A 1 65 ? -10.690 -1.372 -3.050 1.00 0.00 65 ARG A CA 10
ATOM 11302 C C . ARG A 1 65 ? -11.999 -1.977 -2.550 1.00 0.00 65 ARG A C 10
ATOM 11303 O O . ARG A 1 65 ? -12.075 -2.485 -1.431 1.00 0.00 65 ARG A O 10
ATOM 11324 N N . LYS A 1 66 ? -13.030 -1.917 -3.387 1.00 0.00 66 LYS A N 10
ATOM 11325 C CA . LYS A 1 66 ? -14.336 -2.459 -3.033 1.00 0.00 66 LYS A CA 10
ATOM 11326 C C . LYS A 1 66 ? -14.209 -3.881 -2.496 1.00 0.00 66 LYS A C 10
ATOM 11327 O O . LYS A 1 66 ? -14.547 -4.151 -1.344 1.00 0.00 66 LYS A O 10
ATOM 11346 N N . GLN A 1 67 ? -13.717 -4.784 -3.338 1.00 0.00 67 GLN A N 10
ATOM 11347 C CA . GLN A 1 67 ? -13.545 -6.178 -2.946 1.00 0.00 67 GLN A CA 10
ATOM 11348 C C . GLN A 1 67 ? -12.713 -6.287 -1.672 1.00 0.00 67 GLN A C 10
ATOM 11349 O O . GLN A 1 67 ? -13.048 -7.048 -0.763 1.00 0.00 67 GLN A O 10
ATOM 11363 N N . TYR A 1 68 ? -11.630 -5.521 -1.612 1.00 0.00 68 TYR A N 10
ATOM 11364 C CA . TYR A 1 68 ? -10.749 -5.533 -0.450 1.00 0.00 68 TYR A CA 10
ATOM 11365 C C . TYR A 1 68 ? -11.507 -5.136 0.813 1.00 0.00 68 TYR A C 10
ATOM 11366 O O . TYR A 1 68 ? -11.162 -5.559 1.916 1.00 0.00 68 TYR A O 10
ATOM 11384 N N . ASP A 1 69 ? -12.541 -4.321 0.642 1.00 0.00 69 ASP A N 10
ATOM 11385 C CA . ASP A 1 69 ? -13.351 -3.866 1.766 1.00 0.00 69 ASP A CA 10
ATOM 11386 C C . ASP A 1 69 ? -14.384 -4.920 2.153 1.00 0.00 69 ASP A C 10
ATOM 11387 O O . ASP A 1 69 ? -14.564 -5.221 3.333 1.00 0.00 69 ASP A O 10
ATOM 11396 N N . GLN A 1 70 ? -15.059 -5.476 1.152 1.00 0.00 70 GLN A N 10
ATOM 11397 C CA . GLN A 1 70 ? -16.074 -6.495 1.388 1.00 0.00 70 GLN A CA 10
ATOM 11398 C C . GLN A 1 70 ? -15.436 -7.809 1.826 1.00 0.00 70 GLN A C 10
ATOM 11399 O O . GLN A 1 70 ? -15.718 -8.317 2.911 1.00 0.00 70 GLN A O 10
ATOM 11413 N N . PHE A 1 71 ? -14.574 -8.355 0.974 1.00 0.00 71 PHE A N 10
ATOM 11414 C CA . PHE A 1 71 ? -13.896 -9.611 1.271 1.00 0.00 71 PHE A CA 10
ATOM 11415 C C . PHE A 1 71 ? -12.890 -9.431 2.404 1.00 0.00 71 PHE A C 10
ATOM 11416 O O . PHE A 1 71 ? -12.951 -10.122 3.419 1.00 0.00 71 PHE A O 10
ATOM 11433 N N . GLY A 1 72 ? -11.962 -8.495 2.220 1.00 0.00 72 GLY A N 10
ATOM 11434 C CA . GLY A 1 72 ? -10.955 -8.241 3.233 1.00 0.00 72 GLY A CA 10
ATOM 11435 C C . GLY A 1 72 ? -9.545 -8.345 2.688 1.00 0.00 72 GLY A C 10
ATOM 11436 O O . GLY A 1 72 ? -8.656 -7.600 3.099 1.00 0.00 72 GLY A O 10
ATOM 11440 N N . SER A 1 73 ? -9.338 -9.274 1.759 1.00 0.00 73 SER A N 10
ATOM 11441 C CA . SER A 1 73 ? -8.024 -9.477 1.160 1.00 0.00 73 SER A CA 10
ATOM 11442 C C . SER A 1 73 ? -8.123 -10.364 -0.078 1.00 0.00 73 SER A C 10
ATOM 11443 O O . SER A 1 73 ? -9.054 -11.155 -0.215 1.00 0.00 73 SER A O 10
ATOM 11451 N N . GLY A 1 74 ? -7.154 -10.224 -0.977 1.00 0.00 74 GLY A N 10
ATOM 11452 C CA . GLY A 1 74 ? -7.149 -11.017 -2.192 1.00 0.00 74 GLY A CA 10
ATOM 11453 C C . GLY A 1 74 ? -6.310 -12.273 -2.061 1.00 0.00 74 GLY A C 10
ATOM 11454 O O . GLY A 1 74 ? -5.312 -12.306 -1.341 1.00 0.00 74 GLY A O 10
ATOM 11458 N N . PRO A 1 75 ? -6.717 -13.337 -2.769 1.00 0.00 75 PRO A N 10
ATOM 11459 C CA . PRO A 1 75 ? -6.010 -14.621 -2.744 1.00 0.00 75 PRO A CA 10
ATOM 11460 C C . PRO A 1 75 ? -4.657 -14.552 -3.443 1.00 0.00 75 PRO A C 10
ATOM 11461 O O . PRO A 1 75 ? -4.266 -13.504 -3.956 1.00 0.00 75 PRO A O 10
ATOM 11472 N N . SER A 1 76 ? -3.945 -15.674 -3.458 1.00 0.00 76 SER A N 10
ATOM 11473 C CA . SER A 1 76 ? -2.633 -15.739 -4.091 1.00 0.00 76 SER A CA 10
ATOM 11474 C C . SER A 1 76 ? -1.803 -14.506 -3.747 1.00 0.00 76 SER A C 10
ATOM 11475 O O . SER A 1 76 ? -1.244 -13.856 -4.630 1.00 0.00 76 SER A O 10
ATOM 11483 N N . SER A 1 77 ? -1.728 -14.191 -2.458 1.00 0.00 77 SER A N 10
ATOM 11484 C CA . SER A 1 77 ? -0.970 -13.034 -1.997 1.00 0.00 77 SER A CA 10
ATOM 11485 C C . SER A 1 77 ? -0.366 -13.294 -0.620 1.00 0.00 77 SER A C 10
ATOM 11486 O O . SER A 1 77 ? -0.830 -14.160 0.120 1.00 0.00 77 SER A O 10
ATOM 11494 N N . GLY A 1 78 ? 0.674 -12.536 -0.284 1.00 0.00 78 GLY A N 10
ATOM 11495 C CA . GLY A 1 78 ? 1.325 -12.699 1.003 1.00 0.00 78 GLY A CA 10
ATOM 11496 C C . GLY A 1 78 ? 0.647 -11.905 2.101 1.00 0.00 78 GLY A C 10
ATOM 11497 O O . GLY A 1 78 ? 0.294 -12.452 3.145 1.00 0.00 78 GLY A O 10
ATOM 11501 N N . GLY A 1 1 ? -2.564 -10.371 17.713 1.00 0.00 1 GLY A N 11
ATOM 11502 C CA . GLY A 1 1 ? -2.574 -11.153 16.491 1.00 0.00 1 GLY A CA 11
ATOM 11503 C C . GLY A 1 1 ? -3.452 -12.384 16.597 1.00 0.00 1 GLY A C 11
ATOM 11504 O O . GLY A 1 1 ? -2.960 -13.511 16.558 1.00 0.00 1 GLY A O 11
ATOM 11508 N N . SER A 1 2 ? -4.757 -12.168 16.734 1.00 0.00 2 SER A N 11
ATOM 11509 C CA . SER A 1 2 ? -5.705 -13.269 16.851 1.00 0.00 2 SER A CA 11
ATOM 11510 C C . SER A 1 2 ? -5.939 -13.932 15.497 1.00 0.00 2 SER A C 11
ATOM 11511 O O . SER A 1 2 ? -6.340 -15.094 15.423 1.00 0.00 2 SER A O 11
ATOM 11519 N N . SER A 1 3 ? -5.685 -13.185 14.428 1.00 0.00 3 SER A N 11
ATOM 11520 C CA . SER A 1 3 ? -5.871 -13.698 13.076 1.00 0.00 3 SER A CA 11
ATOM 11521 C C . SER A 1 3 ? -4.536 -13.800 12.345 1.00 0.00 3 SER A C 11
ATOM 11522 O O . SER A 1 3 ? -3.515 -13.306 12.822 1.00 0.00 3 SER A O 11
ATOM 11530 N N . GLY A 1 4 ? -4.552 -14.444 11.182 1.00 0.00 4 GLY A N 11
ATOM 11531 C CA . GLY A 1 4 ? -3.338 -14.600 10.403 1.00 0.00 4 GLY A CA 11
ATOM 11532 C C . GLY A 1 4 ? -2.991 -13.354 9.613 1.00 0.00 4 GLY A C 11
ATOM 11533 O O . GLY A 1 4 ? -3.035 -13.359 8.383 1.00 0.00 4 GLY A O 11
ATOM 11537 N N . SER A 1 5 ? -2.649 -12.283 10.321 1.00 0.00 5 SER A N 11
ATOM 11538 C CA . SER A 1 5 ? -2.299 -11.021 9.678 1.00 0.00 5 SER A CA 11
ATOM 11539 C C . SER A 1 5 ? -0.891 -11.081 9.094 1.00 0.00 5 SER A C 11
ATOM 11540 O O . SER A 1 5 ? 0.097 -10.918 9.811 1.00 0.00 5 SER A O 11
ATOM 11548 N N . SER A 1 6 ? -0.807 -11.315 7.789 1.00 0.00 6 SER A N 11
ATOM 11549 C CA . SER A 1 6 ? 0.480 -11.401 7.108 1.00 0.00 6 SER A CA 11
ATOM 11550 C C . SER A 1 6 ? 0.956 -10.019 6.671 1.00 0.00 6 SER A C 11
ATOM 11551 O O . SER A 1 6 ? 2.096 -9.634 6.925 1.00 0.00 6 SER A O 11
ATOM 11559 N N . GLY A 1 7 ? 0.071 -9.276 6.011 1.00 0.00 7 GLY A N 11
ATOM 11560 C CA . GLY A 1 7 ? 0.418 -7.945 5.548 1.00 0.00 7 GLY A CA 11
ATOM 11561 C C . GLY A 1 7 ? -0.703 -7.294 4.764 1.00 0.00 7 GLY A C 11
ATOM 11562 O O . GLY A 1 7 ? -0.712 -7.330 3.534 1.00 0.00 7 GLY A O 11
ATOM 11566 N N . ASP A 1 8 ? -1.652 -6.697 5.477 1.00 0.00 8 ASP A N 11
ATOM 11567 C CA . ASP A 1 8 ? -2.784 -6.034 4.840 1.00 0.00 8 ASP A CA 11
ATOM 11568 C C . ASP A 1 8 ? -2.348 -4.733 4.174 1.00 0.00 8 ASP A C 11
ATOM 11569 O O . ASP A 1 8 ? -1.443 -4.050 4.655 1.00 0.00 8 ASP A O 11
ATOM 11578 N N . TYR A 1 9 ? -2.996 -4.396 3.064 1.00 0.00 9 TYR A N 11
ATOM 11579 C CA . TYR A 1 9 ? -2.672 -3.179 2.330 1.00 0.00 9 TYR A CA 11
ATOM 11580 C C . TYR A 1 9 ? -2.595 -1.980 3.270 1.00 0.00 9 TYR A C 11
ATOM 11581 O O . TYR A 1 9 ? -1.528 -1.397 3.466 1.00 0.00 9 TYR A O 11
ATOM 11599 N N . TYR A 1 10 ? -3.734 -1.617 3.850 1.00 0.00 10 TYR A N 11
ATOM 11600 C CA . TYR A 1 10 ? -3.798 -0.487 4.769 1.00 0.00 10 TYR A CA 11
ATOM 11601 C C . TYR A 1 10 ? -2.549 -0.425 5.643 1.00 0.00 10 TYR A C 11
ATOM 11602 O O . TYR A 1 10 ? -2.030 0.654 5.925 1.00 0.00 10 TYR A O 11
ATOM 11620 N N . GLU A 1 11 ? -2.074 -1.591 6.069 1.00 0.00 11 GLU A N 11
ATOM 11621 C CA . GLU A 1 11 ? -0.886 -1.670 6.911 1.00 0.00 11 GLU A CA 11
ATOM 11622 C C . GLU A 1 11 ? 0.375 -1.386 6.101 1.00 0.00 11 GLU A C 11
ATOM 11623 O O . GLU A 1 11 ? 1.225 -0.595 6.513 1.00 0.00 11 GLU A O 11
ATOM 11635 N N . ILE A 1 12 ? 0.490 -2.037 4.949 1.00 0.00 12 ILE A N 11
ATOM 11636 C CA . ILE A 1 12 ? 1.647 -1.855 4.081 1.00 0.00 12 ILE A CA 11
ATOM 11637 C C . ILE A 1 12 ? 1.956 -0.375 3.880 1.00 0.00 12 ILE A C 11
ATOM 11638 O O . ILE A 1 12 ? 3.117 0.016 3.754 1.00 0.00 12 ILE A O 11
ATOM 11654 N N . LEU A 1 13 ? 0.911 0.444 3.854 1.00 0.00 13 LEU A N 11
ATOM 11655 C CA . LEU A 1 13 ? 1.070 1.882 3.671 1.00 0.00 13 LEU A CA 11
ATOM 11656 C C . LEU A 1 13 ? 1.124 2.600 5.016 1.00 0.00 13 LEU A C 11
ATOM 11657 O O . LEU A 1 13 ? 1.865 3.567 5.186 1.00 0.00 13 LEU A O 11
ATOM 11673 N N . GLY A 1 14 ? 0.335 2.117 5.971 1.00 0.00 14 GLY A N 11
ATOM 11674 C CA . GLY A 1 14 ? 0.309 2.722 7.289 1.00 0.00 14 GLY A CA 11
ATOM 11675 C C . GLY A 1 14 ? -0.837 3.700 7.456 1.00 0.00 14 GLY A C 11
ATOM 11676 O O . GLY A 1 14 ? -0.622 4.876 7.749 1.00 0.00 14 GLY A O 11
ATOM 11680 N N . VAL A 1 15 ? -2.060 3.214 7.268 1.00 0.00 15 VAL A N 11
ATOM 11681 C CA . VAL A 1 15 ? -3.245 4.053 7.399 1.00 0.00 15 VAL A CA 11
ATOM 11682 C C . VAL A 1 15 ? -4.403 3.276 8.015 1.00 0.00 15 VAL A C 11
ATOM 11683 O O . VAL A 1 15 ? -4.316 2.064 8.211 1.00 0.00 15 VAL A O 11
ATOM 11696 N N . SER A 1 16 ? -5.487 3.983 8.318 1.00 0.00 16 SER A N 11
ATOM 11697 C CA . SER A 1 16 ? -6.663 3.360 8.915 1.00 0.00 16 SER A CA 11
ATOM 11698 C C . SER A 1 16 ? -7.572 2.772 7.840 1.00 0.00 16 SER A C 11
ATOM 11699 O O . SER A 1 16 ? -7.464 3.118 6.664 1.00 0.00 16 SER A O 11
ATOM 11707 N N . ARG A 1 17 ? -8.467 1.881 8.254 1.00 0.00 17 ARG A N 11
ATOM 11708 C CA . ARG A 1 17 ? -9.394 1.243 7.327 1.00 0.00 17 ARG A CA 11
ATOM 11709 C C . ARG A 1 17 ? -10.480 2.220 6.886 1.00 0.00 17 ARG A C 11
ATOM 11710 O O . ARG A 1 17 ? -11.432 2.479 7.621 1.00 0.00 17 ARG A O 11
ATOM 11731 N N . GLY A 1 18 ? -10.330 2.760 5.680 1.00 0.00 18 GLY A N 11
ATOM 11732 C CA . GLY A 1 18 ? -11.304 3.702 5.162 1.00 0.00 18 GLY A CA 11
ATOM 11733 C C . GLY A 1 18 ? -10.680 5.029 4.780 1.00 0.00 18 GLY A C 11
ATOM 11734 O O . GLY A 1 18 ? -11.383 6.022 4.591 1.00 0.00 18 GLY A O 11
ATOM 11738 N N . ALA A 1 19 ? -9.356 5.049 4.667 1.00 0.00 19 ALA A N 11
ATOM 11739 C CA . ALA A 1 19 ? -8.638 6.264 4.304 1.00 0.00 19 ALA A CA 11
ATOM 11740 C C . ALA A 1 19 ? -8.942 6.673 2.867 1.00 0.00 19 ALA A C 11
ATOM 11741 O O . ALA A 1 19 ? -8.937 5.841 1.960 1.00 0.00 19 ALA A O 11
ATOM 11748 N N . SER A 1 20 ? -9.207 7.960 2.667 1.00 0.00 20 SER A N 11
ATOM 11749 C CA . SER A 1 20 ? -9.518 8.479 1.340 1.00 0.00 20 SER A CA 11
ATOM 11750 C C . SER A 1 20 ? -8.334 8.298 0.394 1.00 0.00 20 SER A C 11
ATOM 11751 O O . SER A 1 20 ? -7.245 7.908 0.814 1.00 0.00 20 SER A O 11
ATOM 11759 N N . ASP A 1 21 ? -8.557 8.583 -0.884 1.00 0.00 21 ASP A N 11
ATOM 11760 C CA . ASP A 1 21 ? -7.510 8.453 -1.890 1.00 0.00 21 ASP A CA 11
ATOM 11761 C C . ASP A 1 21 ? -6.262 9.227 -1.478 1.00 0.00 21 ASP A C 11
ATOM 11762 O O . ASP A 1 21 ? -5.152 8.697 -1.512 1.00 0.00 21 ASP A O 11
ATOM 11771 N N . GLU A 1 22 ? -6.452 10.484 -1.091 1.00 0.00 22 GLU A N 11
ATOM 11772 C CA . GLU A 1 22 ? -5.341 11.332 -0.675 1.00 0.00 22 GLU A CA 11
ATOM 11773 C C . GLU A 1 22 ? -4.456 10.610 0.338 1.00 0.00 22 GLU A C 11
ATOM 11774 O O . GLU A 1 22 ? -3.276 10.368 0.085 1.00 0.00 22 GLU A O 11
ATOM 11786 N N . ASP A 1 23 ? -5.035 10.270 1.484 1.00 0.00 23 ASP A N 11
ATOM 11787 C CA . ASP A 1 23 ? -4.301 9.576 2.535 1.00 0.00 23 ASP A CA 11
ATOM 11788 C C . ASP A 1 23 ? -3.511 8.403 1.963 1.00 0.00 23 ASP A C 11
ATOM 11789 O O . ASP A 1 23 ? -2.302 8.293 2.172 1.00 0.00 23 ASP A O 11
ATOM 11798 N N . LEU A 1 24 ? -4.202 7.528 1.241 1.00 0.00 24 LEU A N 11
ATOM 11799 C CA . LEU A 1 24 ? -3.566 6.361 0.638 1.00 0.00 24 LEU A CA 11
ATOM 11800 C C . LEU A 1 24 ? -2.345 6.769 -0.181 1.00 0.00 24 LEU A C 11
ATOM 11801 O O . LEU A 1 24 ? -1.322 6.085 -0.174 1.00 0.00 24 LEU A O 11
ATOM 11817 N N . LYS A 1 25 ? -2.460 7.890 -0.886 1.00 0.00 25 LYS A N 11
ATOM 11818 C CA . LYS A 1 25 ? -1.366 8.392 -1.709 1.00 0.00 25 LYS A CA 11
ATOM 11819 C C . LYS A 1 25 ? -0.224 8.909 -0.839 1.00 0.00 25 LYS A C 11
ATOM 11820 O O . LYS A 1 25 ? 0.878 8.362 -0.855 1.00 0.00 25 LYS A O 11
ATOM 11839 N N . LYS A 1 26 ? -0.496 9.965 -0.080 1.00 0.00 26 LYS A N 11
ATOM 11840 C CA . LYS A 1 26 ? 0.507 10.554 0.799 1.00 0.00 26 LYS A CA 11
ATOM 11841 C C . LYS A 1 26 ? 1.354 9.471 1.461 1.00 0.00 26 LYS A C 11
ATOM 11842 O O . LYS A 1 26 ? 2.577 9.456 1.325 1.00 0.00 26 LYS A O 11
ATOM 11861 N N . ALA A 1 27 ? 0.695 8.567 2.178 1.00 0.00 27 ALA A N 11
ATOM 11862 C CA . ALA A 1 27 ? 1.387 7.479 2.858 1.00 0.00 27 ALA A CA 11
ATOM 11863 C C . ALA A 1 27 ? 2.177 6.628 1.869 1.00 0.00 27 ALA A C 11
ATOM 11864 O O . ALA A 1 27 ? 3.351 6.332 2.090 1.00 0.00 27 ALA A O 11
ATOM 11871 N N . TYR A 1 28 ? 1.526 6.238 0.779 1.00 0.00 28 TYR A N 11
ATOM 11872 C CA . TYR A 1 28 ? 2.167 5.418 -0.242 1.00 0.00 28 TYR A CA 11
ATOM 11873 C C . TYR A 1 28 ? 3.485 6.041 -0.692 1.00 0.00 28 TYR A C 11
ATOM 11874 O O . TYR A 1 28 ? 4.527 5.385 -0.690 1.00 0.00 28 TYR A O 11
ATOM 11892 N N . ARG A 1 29 ? 3.430 7.312 -1.077 1.00 0.00 29 ARG A N 11
ATOM 11893 C CA . ARG A 1 29 ? 4.619 8.024 -1.530 1.00 0.00 29 ARG A CA 11
ATOM 11894 C C . ARG A 1 29 ? 5.628 8.176 -0.396 1.00 0.00 29 ARG A C 11
ATOM 11895 O O . ARG A 1 29 ? 6.752 7.682 -0.482 1.00 0.00 29 ARG A O 11
ATOM 11916 N N . ARG A 1 30 ? 5.218 8.862 0.666 1.00 0.00 30 ARG A N 11
ATOM 11917 C CA . ARG A 1 30 ? 6.086 9.080 1.817 1.00 0.00 30 ARG A CA 11
ATOM 11918 C C . ARG A 1 30 ? 6.966 7.860 2.073 1.00 0.00 30 ARG A C 11
ATOM 11919 O O . ARG A 1 30 ? 8.088 7.983 2.566 1.00 0.00 30 ARG A O 11
ATOM 11940 N N . LEU A 1 31 ? 6.450 6.684 1.735 1.00 0.00 31 LEU A N 11
ATOM 11941 C CA . LEU A 1 31 ? 7.188 5.440 1.928 1.00 0.00 31 LEU A CA 11
ATOM 11942 C C . LEU A 1 31 ? 8.154 5.195 0.774 1.00 0.00 31 LEU A C 11
ATOM 11943 O O . LEU A 1 31 ? 9.366 5.115 0.972 1.00 0.00 31 LEU A O 11
ATOM 11959 N N . ALA A 1 32 ? 7.609 5.079 -0.433 1.00 0.00 32 ALA A N 11
ATOM 11960 C CA . ALA A 1 32 ? 8.423 4.847 -1.620 1.00 0.00 32 ALA A CA 11
ATOM 11961 C C . ALA A 1 32 ? 9.746 5.600 -1.533 1.00 0.00 32 ALA A C 11
ATOM 11962 O O . ALA A 1 32 ? 10.811 5.035 -1.786 1.00 0.00 32 ALA A O 11
ATOM 11969 N N . LEU A 1 33 ? 9.672 6.877 -1.176 1.00 0.00 33 LEU A N 11
ATOM 11970 C CA . LEU A 1 33 ? 10.865 7.708 -1.057 1.00 0.00 33 LEU A CA 11
ATOM 11971 C C . LEU A 1 33 ? 11.829 7.133 -0.023 1.00 0.00 33 LEU A C 11
ATOM 11972 O O . LEU A 1 33 ? 13.043 7.122 -0.228 1.00 0.00 33 LEU A O 11
ATOM 11988 N N . LYS A 1 34 ? 11.279 6.655 1.088 1.00 0.00 34 LYS A N 11
ATOM 11989 C CA . LYS A 1 34 ? 12.088 6.074 2.153 1.00 0.00 34 LYS A CA 11
ATOM 11990 C C . LYS A 1 34 ? 12.656 4.723 1.731 1.00 0.00 34 LYS A C 11
ATOM 11991 O O . LYS A 1 34 ? 13.730 4.322 2.180 1.00 0.00 34 LYS A O 11
ATOM 12010 N N . PHE A 1 35 ? 11.928 4.026 0.864 1.00 0.00 35 PHE A N 11
ATOM 12011 C CA . PHE A 1 35 ? 12.360 2.719 0.381 1.00 0.00 35 PHE A CA 11
ATOM 12012 C C . PHE A 1 35 ? 12.872 2.812 -1.054 1.00 0.00 35 PHE A C 11
ATOM 12013 O O . PHE A 1 35 ? 13.110 1.796 -1.707 1.00 0.00 35 PHE A O 11
ATOM 12030 N N . HIS A 1 36 ? 13.040 4.039 -1.537 1.00 0.00 36 HIS A N 11
ATOM 12031 C CA . HIS A 1 36 ? 13.524 4.266 -2.894 1.00 0.00 36 HIS A CA 11
ATOM 12032 C C . HIS A 1 36 ? 15.001 3.901 -3.013 1.00 0.00 36 HIS A C 11
ATOM 12033 O O . HIS A 1 36 ? 15.803 4.160 -2.115 1.00 0.00 36 HIS A O 11
ATOM 12047 N N . PRO A 1 37 ? 15.370 3.285 -4.145 1.00 0.00 37 PRO A N 11
ATOM 12048 C CA . PRO A 1 37 ? 16.752 2.871 -4.407 1.00 0.00 37 PRO A CA 11
ATOM 12049 C C . PRO A 1 37 ? 17.679 4.059 -4.636 1.00 0.00 37 PRO A C 11
ATOM 12050 O O . PRO A 1 37 ? 18.851 4.026 -4.258 1.00 0.00 37 PRO A O 11
ATOM 12061 N N . ASP A 1 38 ? 17.149 5.107 -5.256 1.00 0.00 38 ASP A N 11
ATOM 12062 C CA . ASP A 1 38 ? 17.929 6.307 -5.534 1.00 0.00 38 ASP A CA 11
ATOM 12063 C C . ASP A 1 38 ? 18.210 7.082 -4.250 1.00 0.00 38 ASP A C 11
ATOM 12064 O O . ASP A 1 38 ? 19.323 7.559 -4.031 1.00 0.00 38 ASP A O 11
ATOM 12073 N N . LYS A 1 39 ? 17.192 7.205 -3.405 1.00 0.00 39 LYS A N 11
ATOM 12074 C CA . LYS A 1 39 ? 17.327 7.922 -2.143 1.00 0.00 39 LYS A CA 11
ATOM 12075 C C . LYS A 1 39 ? 17.973 7.037 -1.081 1.00 0.00 39 LYS A C 11
ATOM 12076 O O . LYS A 1 39 ? 18.977 7.410 -0.476 1.00 0.00 39 LYS A O 11
ATOM 12095 N N . ASN A 1 40 ? 17.390 5.863 -0.861 1.00 0.00 40 ASN A N 11
ATOM 12096 C CA . ASN A 1 40 ? 17.910 4.924 0.127 1.00 0.00 40 ASN A CA 11
ATOM 12097 C C . ASN A 1 40 ? 18.974 4.020 -0.489 1.00 0.00 40 ASN A C 11
ATOM 12098 O O . ASN A 1 40 ? 18.707 3.292 -1.445 1.00 0.00 40 ASN A O 11
ATOM 12109 N N . HIS A 1 41 ? 20.180 4.072 0.067 1.00 0.00 41 HIS A N 11
ATOM 12110 C CA . HIS A 1 41 ? 21.285 3.256 -0.426 1.00 0.00 41 HIS A CA 11
ATOM 12111 C C . HIS A 1 41 ? 21.525 2.058 0.488 1.00 0.00 41 HIS A C 11
ATOM 12112 O O . HIS A 1 41 ? 22.664 1.754 0.842 1.00 0.00 41 HIS A O 11
ATOM 12126 N N . ALA A 1 42 ? 20.445 1.382 0.866 1.00 0.00 42 ALA A N 11
ATOM 12127 C CA . ALA A 1 42 ? 20.540 0.217 1.737 1.00 0.00 42 ALA A CA 11
ATOM 12128 C C . ALA A 1 42 ? 19.799 -0.976 1.140 1.00 0.00 42 ALA A C 11
ATOM 12129 O O . ALA A 1 42 ? 18.755 -0.833 0.504 1.00 0.00 42 ALA A O 11
ATOM 12136 N N . PRO A 1 43 ? 20.351 -2.180 1.349 1.00 0.00 43 PRO A N 11
ATOM 12137 C CA . PRO A 1 43 ? 19.759 -3.421 0.840 1.00 0.00 43 PRO A CA 11
ATOM 12138 C C . PRO A 1 43 ? 18.462 -3.781 1.557 1.00 0.00 43 PRO A C 11
ATOM 12139 O O . PRO A 1 43 ? 18.342 -3.605 2.768 1.00 0.00 43 PRO A O 11
ATOM 12150 N N . GLY A 1 44 ? 17.494 -4.288 0.800 1.00 0.00 44 GLY A N 11
ATOM 12151 C CA . GLY A 1 44 ? 16.219 -4.666 1.381 1.00 0.00 44 GLY A CA 11
ATOM 12152 C C . GLY A 1 44 ? 15.168 -3.585 1.226 1.00 0.00 44 GLY A C 11
ATOM 12153 O O . GLY A 1 44 ? 14.152 -3.787 0.562 1.00 0.00 44 GLY A O 11
ATOM 12157 N N . ALA A 1 45 ? 15.411 -2.433 1.843 1.00 0.00 45 ALA A N 11
ATOM 12158 C CA . ALA A 1 45 ? 14.478 -1.315 1.770 1.00 0.00 45 ALA A CA 11
ATOM 12159 C C . ALA A 1 45 ? 13.807 -1.248 0.402 1.00 0.00 45 ALA A C 11
ATOM 12160 O O . ALA A 1 45 ? 12.583 -1.154 0.302 1.00 0.00 45 ALA A O 11
ATOM 12167 N N . THR A 1 46 ? 14.616 -1.297 -0.652 1.00 0.00 46 THR A N 11
ATOM 12168 C CA . THR A 1 46 ? 14.101 -1.240 -2.014 1.00 0.00 46 THR A CA 11
ATOM 12169 C C . THR A 1 46 ? 13.175 -2.417 -2.301 1.00 0.00 46 THR A C 11
ATOM 12170 O O . THR A 1 46 ? 12.067 -2.237 -2.804 1.00 0.00 46 THR A O 11
ATOM 12181 N N . GLU A 1 47 ? 13.638 -3.620 -1.978 1.00 0.00 47 GLU A N 11
ATOM 12182 C CA . GLU A 1 47 ? 12.849 -4.826 -2.203 1.00 0.00 47 GLU A CA 11
ATOM 12183 C C . GLU A 1 47 ? 11.413 -4.634 -1.725 1.00 0.00 47 GLU A C 11
ATOM 12184 O O . GLU A 1 47 ? 10.501 -5.332 -2.168 1.00 0.00 47 GLU A O 11
ATOM 12196 N N . ALA A 1 48 ? 11.219 -3.682 -0.819 1.00 0.00 48 ALA A N 11
ATOM 12197 C CA . ALA A 1 48 ? 9.895 -3.396 -0.282 1.00 0.00 48 ALA A CA 11
ATOM 12198 C C . ALA A 1 48 ? 9.137 -2.423 -1.180 1.00 0.00 48 ALA A C 11
ATOM 12199 O O . ALA A 1 48 ? 7.954 -2.617 -1.463 1.00 0.00 48 ALA A O 11
ATOM 12206 N N . PHE A 1 49 ? 9.825 -1.377 -1.624 1.00 0.00 49 PHE A N 11
ATOM 12207 C CA . PHE A 1 49 ? 9.216 -0.373 -2.489 1.00 0.00 49 PHE A CA 11
ATOM 12208 C C . PHE A 1 49 ? 8.278 -1.024 -3.502 1.00 0.00 49 PHE A C 11
ATOM 12209 O O . PHE A 1 49 ? 7.225 -0.478 -3.832 1.00 0.00 49 PHE A O 11
ATOM 12226 N N . LYS A 1 50 ? 8.669 -2.195 -3.993 1.00 0.00 50 LYS A N 11
ATOM 12227 C CA . LYS A 1 50 ? 7.866 -2.923 -4.968 1.00 0.00 50 LYS A CA 11
ATOM 12228 C C . LYS A 1 50 ? 6.521 -3.326 -4.372 1.00 0.00 50 LYS A C 11
ATOM 12229 O O . LYS A 1 50 ? 5.477 -3.155 -5.000 1.00 0.00 50 LYS A O 11
ATOM 12248 N N . ALA A 1 51 ? 6.555 -3.862 -3.157 1.00 0.00 51 ALA A N 11
ATOM 12249 C CA . ALA A 1 51 ? 5.338 -4.287 -2.475 1.00 0.00 51 ALA A CA 11
ATOM 12250 C C . ALA A 1 51 ? 4.420 -3.100 -2.201 1.00 0.00 51 ALA A C 11
ATOM 12251 O O . ALA A 1 51 ? 3.237 -3.127 -2.542 1.00 0.00 51 ALA A O 11
ATOM 12258 N N . ILE A 1 52 ? 4.972 -2.062 -1.583 1.00 0.00 52 ILE A N 11
ATOM 12259 C CA . ILE A 1 52 ? 4.202 -0.866 -1.264 1.00 0.00 52 ILE A CA 11
ATOM 12260 C C . ILE A 1 52 ? 3.195 -0.551 -2.364 1.00 0.00 52 ILE A C 11
ATOM 12261 O O . ILE A 1 52 ? 1.987 -0.528 -2.128 1.00 0.00 52 ILE A O 11
ATOM 12277 N N . GLY A 1 53 ? 3.700 -0.309 -3.570 1.00 0.00 53 GLY A N 11
ATOM 12278 C CA . GLY A 1 53 ? 2.831 0.000 -4.690 1.00 0.00 53 GLY A CA 11
ATOM 12279 C C . GLY A 1 53 ? 1.632 -0.925 -4.767 1.00 0.00 53 GLY A C 11
ATOM 12280 O O . GLY A 1 53 ? 0.488 -0.482 -4.661 1.00 0.00 53 GLY A O 11
ATOM 12284 N N . THR A 1 54 ? 1.894 -2.216 -4.953 1.00 0.00 54 THR A N 11
ATOM 12285 C CA . THR A 1 54 ? 0.828 -3.205 -5.047 1.00 0.00 54 THR A CA 11
ATOM 12286 C C . THR A 1 54 ? -0.345 -2.837 -4.146 1.00 0.00 54 THR A C 11
ATOM 12287 O O . THR A 1 54 ? -1.495 -2.818 -4.585 1.00 0.00 54 THR A O 11
ATOM 12298 N N . ALA A 1 55 ? -0.048 -2.544 -2.884 1.00 0.00 55 ALA A N 11
ATOM 12299 C CA . ALA A 1 55 ? -1.078 -2.173 -1.923 1.00 0.00 55 ALA A CA 11
ATOM 12300 C C . ALA A 1 55 ? -1.832 -0.927 -2.378 1.00 0.00 55 ALA A C 11
ATOM 12301 O O . ALA A 1 55 ? -3.054 -0.948 -2.523 1.00 0.00 55 ALA A O 11
ATOM 12308 N N . TYR A 1 56 ? -1.095 0.155 -2.602 1.00 0.00 56 TYR A N 11
ATOM 12309 C CA . TYR A 1 56 ? -1.694 1.411 -3.038 1.00 0.00 56 TYR A CA 11
ATOM 12310 C C . TYR A 1 56 ? -2.519 1.210 -4.306 1.00 0.00 56 TYR A C 11
ATOM 12311 O O . TYR A 1 56 ? -3.710 1.518 -4.340 1.00 0.00 56 TYR A O 11
ATOM 12329 N N . ALA A 1 57 ? -1.876 0.689 -5.346 1.00 0.00 57 ALA A N 11
ATOM 12330 C CA . ALA A 1 57 ? -2.548 0.444 -6.615 1.00 0.00 57 ALA A CA 11
ATOM 12331 C C . ALA A 1 57 ? -3.952 -0.109 -6.394 1.00 0.00 57 ALA A C 11
ATOM 12332 O O . ALA A 1 57 ? -4.856 0.125 -7.197 1.00 0.00 57 ALA A O 11
ATOM 12339 N N . VAL A 1 58 ? -4.128 -0.845 -5.302 1.00 0.00 58 VAL A N 11
ATOM 12340 C CA . VAL A 1 58 ? -5.423 -1.431 -4.975 1.00 0.00 58 VAL A CA 11
ATOM 12341 C C . VAL A 1 58 ? -6.344 -0.404 -4.328 1.00 0.00 58 VAL A C 11
ATOM 12342 O O . VAL A 1 58 ? -7.314 0.048 -4.938 1.00 0.00 58 VAL A O 11
ATOM 12355 N N . LEU A 1 59 ? -6.035 -0.037 -3.089 1.00 0.00 59 LEU A N 11
ATOM 12356 C CA . LEU A 1 59 ? -6.834 0.939 -2.357 1.00 0.00 59 LEU A CA 11
ATOM 12357 C C . LEU A 1 59 ? -7.110 2.170 -3.215 1.00 0.00 59 LEU A C 11
ATOM 12358 O O . LEU A 1 59 ? -8.260 2.571 -3.391 1.00 0.00 59 LEU A O 11
ATOM 12374 N N . SER A 1 60 ? -6.047 2.763 -3.748 1.00 0.00 60 SER A N 11
ATOM 12375 C CA . SER A 1 60 ? -6.174 3.949 -4.587 1.00 0.00 60 SER A CA 11
ATOM 12376 C C . SER A 1 60 ? -7.338 3.803 -5.562 1.00 0.00 60 SER A C 11
ATOM 12377 O O . SER A 1 60 ? -7.929 4.792 -5.993 1.00 0.00 60 SER A O 11
ATOM 12385 N N . ASN A 1 61 ? -7.661 2.560 -5.906 1.00 0.00 61 ASN A N 11
ATOM 12386 C CA . ASN A 1 61 ? -8.753 2.283 -6.831 1.00 0.00 61 ASN A CA 11
ATOM 12387 C C . ASN A 1 61 ? -10.060 2.054 -6.077 1.00 0.00 61 ASN A C 11
ATOM 12388 O O . ASN A 1 61 ? -10.085 1.480 -4.988 1.00 0.00 61 ASN A O 11
ATOM 12399 N N . PRO A 1 62 ? -11.173 2.513 -6.669 1.00 0.00 62 PRO A N 11
ATOM 12400 C CA . PRO A 1 62 ? -12.504 2.369 -6.072 1.00 0.00 62 PRO A CA 11
ATOM 12401 C C . PRO A 1 62 ? -12.984 0.921 -6.068 1.00 0.00 62 PRO A C 11
ATOM 12402 O O . PRO A 1 62 ? -13.592 0.463 -5.102 1.00 0.00 62 PRO A O 11
ATOM 12413 N N . GLU A 1 63 ? -12.707 0.208 -7.155 1.00 0.00 63 GLU A N 11
ATOM 12414 C CA . GLU A 1 63 ? -13.112 -1.188 -7.276 1.00 0.00 63 GLU A CA 11
ATOM 12415 C C . GLU A 1 63 ? -12.197 -2.093 -6.456 1.00 0.00 63 GLU A C 11
ATOM 12416 O O . GLU A 1 63 ? -12.658 -2.858 -5.610 1.00 0.00 63 GLU A O 11
ATOM 12428 N N . LYS A 1 64 ? -10.897 -2.000 -6.714 1.00 0.00 64 LYS A N 11
ATOM 12429 C CA . LYS A 1 64 ? -9.915 -2.808 -6.001 1.00 0.00 64 LYS A CA 11
ATOM 12430 C C . LYS A 1 64 ? -9.959 -2.522 -4.503 1.00 0.00 64 LYS A C 11
ATOM 12431 O O . LYS A 1 64 ? -9.485 -3.321 -3.696 1.00 0.00 64 LYS A O 11
ATOM 12450 N N . ARG A 1 65 ? -10.533 -1.380 -4.140 1.00 0.00 65 ARG A N 11
ATOM 12451 C CA . ARG A 1 65 ? -10.640 -0.990 -2.740 1.00 0.00 65 ARG A CA 11
ATOM 12452 C C . ARG A 1 65 ? -11.862 -1.631 -2.088 1.00 0.00 65 ARG A C 11
ATOM 12453 O O . ARG A 1 65 ? -11.750 -2.310 -1.067 1.00 0.00 65 ARG A O 11
ATOM 12474 N N . LYS A 1 66 ? -13.028 -1.410 -2.685 1.00 0.00 66 LYS A N 11
ATOM 12475 C CA . LYS A 1 66 ? -14.272 -1.966 -2.164 1.00 0.00 66 LYS A CA 11
ATOM 12476 C C . LYS A 1 66 ? -14.211 -3.489 -2.121 1.00 0.00 66 LYS A C 11
ATOM 12477 O O . LYS A 1 66 ? -14.753 -4.115 -1.211 1.00 0.00 66 LYS A O 11
ATOM 12496 N N . GLN A 1 67 ? -13.546 -4.079 -3.110 1.00 0.00 67 GLN A N 11
ATOM 12497 C CA . GLN A 1 67 ? -13.414 -5.529 -3.183 1.00 0.00 67 GLN A CA 11
ATOM 12498 C C . GLN A 1 67 ? -12.474 -6.045 -2.099 1.00 0.00 67 GLN A C 11
ATOM 12499 O O . GLN A 1 67 ? -12.650 -7.151 -1.586 1.00 0.00 67 GLN A O 11
ATOM 12513 N N . TYR A 1 68 ? -11.476 -5.239 -1.755 1.00 0.00 68 TYR A N 11
ATOM 12514 C CA . TYR A 1 68 ? -10.506 -5.615 -0.733 1.00 0.00 68 TYR A CA 11
ATOM 12515 C C . TYR A 1 68 ? -11.083 -5.418 0.665 1.00 0.00 68 TYR A C 11
ATOM 12516 O O . TYR A 1 68 ? -10.538 -5.916 1.650 1.00 0.00 68 TYR A O 11
ATOM 12534 N N . ASP A 1 69 ? -12.190 -4.687 0.743 1.00 0.00 69 ASP A N 11
ATOM 12535 C CA . ASP A 1 69 ? -12.844 -4.424 2.020 1.00 0.00 69 ASP A CA 11
ATOM 12536 C C . ASP A 1 69 ? -13.954 -5.438 2.282 1.00 0.00 69 ASP A C 11
ATOM 12537 O O . ASP A 1 69 ? -14.330 -5.677 3.429 1.00 0.00 69 ASP A O 11
ATOM 12546 N N . GLN A 1 70 ? -14.473 -6.028 1.210 1.00 0.00 70 GLN A N 11
ATOM 12547 C CA . GLN A 1 70 ? -15.541 -7.014 1.325 1.00 0.00 70 GLN A CA 11
ATOM 12548 C C . GLN A 1 70 ? -14.976 -8.431 1.326 1.00 0.00 70 GLN A C 11
ATOM 12549 O O . GLN A 1 70 ? -15.225 -9.209 2.248 1.00 0.00 70 GLN A O 11
ATOM 12563 N N . PHE A 1 71 ? -14.215 -8.760 0.288 1.00 0.00 71 PHE A N 11
ATOM 12564 C CA . PHE A 1 71 ? -13.616 -10.084 0.169 1.00 0.00 71 PHE A CA 11
ATOM 12565 C C . PHE A 1 71 ? -12.337 -10.179 0.996 1.00 0.00 71 PHE A C 11
ATOM 12566 O O . PHE A 1 71 ? -12.207 -11.043 1.862 1.00 0.00 71 PHE A O 11
ATOM 12583 N N . GLY A 1 72 ? -11.393 -9.283 0.721 1.00 0.00 72 GLY A N 11
ATOM 12584 C CA . GLY A 1 72 ? -10.137 -9.282 1.447 1.00 0.00 72 GLY A CA 11
ATOM 12585 C C . GLY A 1 72 ? -10.330 -9.108 2.940 1.00 0.00 72 GLY A C 11
ATOM 12586 O O . GLY A 1 72 ? -10.792 -10.021 3.624 1.00 0.00 72 GLY A O 11
ATOM 12590 N N . SER A 1 73 ? -9.974 -7.932 3.448 1.00 0.00 73 SER A N 11
ATOM 12591 C CA . SER A 1 73 ? -10.106 -7.643 4.871 1.00 0.00 73 SER A CA 11
ATOM 12592 C C . SER A 1 73 ? -11.436 -8.160 5.410 1.00 0.00 73 SER A C 11
ATOM 12593 O O . SER A 1 73 ? -12.457 -7.477 5.334 1.00 0.00 73 SER A O 11
ATOM 12601 N N . GLY A 1 74 ? -11.416 -9.373 5.955 1.00 0.00 74 GLY A N 11
ATOM 12602 C CA . GLY A 1 74 ? -12.626 -9.962 6.498 1.00 0.00 74 GLY A CA 11
ATOM 12603 C C . GLY A 1 74 ? -12.336 -11.072 7.489 1.00 0.00 74 GLY A C 11
ATOM 12604 O O . GLY A 1 74 ? -11.362 -11.813 7.356 1.00 0.00 74 GLY A O 11
ATOM 12608 N N . PRO A 1 75 ? -13.194 -11.196 8.512 1.00 0.00 75 PRO A N 11
ATOM 12609 C CA . PRO A 1 75 ? -13.045 -12.221 9.550 1.00 0.00 75 PRO A CA 11
ATOM 12610 C C . PRO A 1 75 ? -13.318 -13.625 9.022 1.00 0.00 75 PRO A C 11
ATOM 12611 O O . PRO A 1 75 ? -12.597 -14.570 9.343 1.00 0.00 75 PRO A O 11
ATOM 12622 N N . SER A 1 76 ? -14.362 -13.755 8.211 1.00 0.00 76 SER A N 11
ATOM 12623 C CA . SER A 1 76 ? -14.732 -15.045 7.641 1.00 0.00 76 SER A CA 11
ATOM 12624 C C . SER A 1 76 ? -13.772 -15.440 6.522 1.00 0.00 76 SER A C 11
ATOM 12625 O O . SER A 1 76 ? -13.259 -14.586 5.800 1.00 0.00 76 SER A O 11
ATOM 12633 N N . SER A 1 77 ? -13.536 -16.741 6.385 1.00 0.00 77 SER A N 11
ATOM 12634 C CA . SER A 1 77 ? -12.635 -17.250 5.357 1.00 0.00 77 SER A CA 11
ATOM 12635 C C . SER A 1 77 ? -13.079 -18.629 4.881 1.00 0.00 77 SER A C 11
ATOM 12636 O O . SER A 1 77 ? -13.229 -19.555 5.677 1.00 0.00 77 SER A O 11
ATOM 12644 N N . GLY A 1 78 ? -13.289 -18.758 3.574 1.00 0.00 78 GLY A N 11
ATOM 12645 C CA . GLY A 1 78 ? -13.714 -20.027 3.013 1.00 0.00 78 GLY A CA 11
ATOM 12646 C C . GLY A 1 78 ? -14.615 -19.854 1.806 1.00 0.00 78 GLY A C 11
ATOM 12647 O O . GLY A 1 78 ? -14.138 -19.787 0.673 1.00 0.00 78 GLY A O 11
ATOM 12651 N N . GLY A 1 1 ? 3.588 -12.062 16.221 1.00 0.00 1 GLY A N 12
ATOM 12652 C CA . GLY A 1 1 ? 2.789 -11.076 16.926 1.00 0.00 1 GLY A CA 12
ATOM 12653 C C . GLY A 1 1 ? 1.337 -11.492 17.056 1.00 0.00 1 GLY A C 12
ATOM 12654 O O . GLY A 1 1 ? 0.913 -12.484 16.464 1.00 0.00 1 GLY A O 12
ATOM 12658 N N . SER A 1 2 ? 0.574 -10.733 17.835 1.00 0.00 2 SER A N 12
ATOM 12659 C CA . SER A 1 2 ? -0.838 -11.031 18.046 1.00 0.00 2 SER A CA 12
ATOM 12660 C C . SER A 1 2 ? -1.570 -11.164 16.715 1.00 0.00 2 SER A C 12
ATOM 12661 O O . SER A 1 2 ? -2.160 -12.203 16.419 1.00 0.00 2 SER A O 12
ATOM 12669 N N . SER A 1 3 ? -1.528 -10.103 15.915 1.00 0.00 3 SER A N 12
ATOM 12670 C CA . SER A 1 3 ? -2.190 -10.099 14.615 1.00 0.00 3 SER A CA 12
ATOM 12671 C C . SER A 1 3 ? -1.885 -11.380 13.846 1.00 0.00 3 SER A C 12
ATOM 12672 O O . SER A 1 3 ? -2.774 -11.988 13.252 1.00 0.00 3 SER A O 12
ATOM 12680 N N . GLY A 1 4 ? -0.618 -11.785 13.860 1.00 0.00 4 GLY A N 12
ATOM 12681 C CA . GLY A 1 4 ? -0.216 -12.991 13.160 1.00 0.00 4 GLY A CA 12
ATOM 12682 C C . GLY A 1 4 ? 0.425 -12.696 11.819 1.00 0.00 4 GLY A C 12
ATOM 12683 O O . GLY A 1 4 ? 0.126 -13.355 10.822 1.00 0.00 4 GLY A O 12
ATOM 12687 N N . SER A 1 5 ? 1.308 -11.703 11.792 1.00 0.00 5 SER A N 12
ATOM 12688 C CA . SER A 1 5 ? 1.989 -11.319 10.561 1.00 0.00 5 SER A CA 12
ATOM 12689 C C . SER A 1 5 ? 0.984 -10.922 9.485 1.00 0.00 5 SER A C 12
ATOM 12690 O O . SER A 1 5 ? 1.128 -11.288 8.319 1.00 0.00 5 SER A O 12
ATOM 12698 N N . SER A 1 6 ? -0.036 -10.169 9.886 1.00 0.00 6 SER A N 12
ATOM 12699 C CA . SER A 1 6 ? -1.069 -9.724 8.958 1.00 0.00 6 SER A CA 12
ATOM 12700 C C . SER A 1 6 ? -0.483 -8.798 7.896 1.00 0.00 6 SER A C 12
ATOM 12701 O O . SER A 1 6 ? 0.109 -7.768 8.214 1.00 0.00 6 SER A O 12
ATOM 12709 N N . GLY A 1 7 ? -0.654 -9.174 6.632 1.00 0.00 7 GLY A N 12
ATOM 12710 C CA . GLY A 1 7 ? -0.137 -8.368 5.542 1.00 0.00 7 GLY A CA 12
ATOM 12711 C C . GLY A 1 7 ? -1.235 -7.656 4.776 1.00 0.00 7 GLY A C 12
ATOM 12712 O O . GLY A 1 7 ? -1.470 -7.944 3.603 1.00 0.00 7 GLY A O 12
ATOM 12716 N N . ASP A 1 8 ? -1.909 -6.724 5.442 1.00 0.00 8 ASP A N 12
ATOM 12717 C CA . ASP A 1 8 ? -2.988 -5.969 4.816 1.00 0.00 8 ASP A CA 12
ATOM 12718 C C . ASP A 1 8 ? -2.450 -4.716 4.132 1.00 0.00 8 ASP A C 12
ATOM 12719 O O . ASP A 1 8 ? -1.510 -4.087 4.618 1.00 0.00 8 ASP A O 12
ATOM 12728 N N . TYR A 1 9 ? -3.051 -4.361 3.002 1.00 0.00 9 TYR A N 12
ATOM 12729 C CA . TYR A 1 9 ? -2.630 -3.185 2.249 1.00 0.00 9 TYR A CA 12
ATOM 12730 C C . TYR A 1 9 ? -2.541 -1.961 3.155 1.00 0.00 9 TYR A C 12
ATOM 12731 O O . TYR A 1 9 ? -1.544 -1.238 3.144 1.00 0.00 9 TYR A O 12
ATOM 12749 N N . TYR A 1 10 ? -3.589 -1.736 3.940 1.00 0.00 10 TYR A N 12
ATOM 12750 C CA . TYR A 1 10 ? -3.631 -0.599 4.851 1.00 0.00 10 TYR A CA 12
ATOM 12751 C C . TYR A 1 10 ? -2.389 -0.564 5.736 1.00 0.00 10 TYR A C 12
ATOM 12752 O O . TYR A 1 10 ? -1.844 0.503 6.017 1.00 0.00 10 TYR A O 12
ATOM 12770 N N . GLU A 1 11 ? -1.947 -1.739 6.172 1.00 0.00 11 GLU A N 12
ATOM 12771 C CA . GLU A 1 11 ? -0.769 -1.844 7.025 1.00 0.00 11 GLU A CA 12
ATOM 12772 C C . GLU A 1 11 ? 0.503 -1.554 6.234 1.00 0.00 11 GLU A C 12
ATOM 12773 O O . GLU A 1 11 ? 1.326 -0.733 6.641 1.00 0.00 11 GLU A O 12
ATOM 12785 N N . ILE A 1 12 ? 0.657 -2.233 5.102 1.00 0.00 12 ILE A N 12
ATOM 12786 C CA . ILE A 1 12 ? 1.828 -2.048 4.254 1.00 0.00 12 ILE A CA 12
ATOM 12787 C C . ILE A 1 12 ? 2.161 -0.569 4.092 1.00 0.00 12 ILE A C 12
ATOM 12788 O O . ILE A 1 12 ? 3.331 -0.185 4.056 1.00 0.00 12 ILE A O 12
ATOM 12804 N N . LEU A 1 13 ? 1.126 0.258 3.996 1.00 0.00 13 LEU A N 12
ATOM 12805 C CA . LEU A 1 13 ? 1.309 1.697 3.839 1.00 0.00 13 LEU A CA 12
ATOM 12806 C C . LEU A 1 13 ? 1.386 2.387 5.197 1.00 0.00 13 LEU A C 12
ATOM 12807 O O . LEU A 1 13 ? 2.130 3.350 5.374 1.00 0.00 13 LEU A O 12
ATOM 12823 N N . GLY A 1 14 ? 0.612 1.885 6.155 1.00 0.00 14 GLY A N 12
ATOM 12824 C CA . GLY A 1 14 ? 0.609 2.464 7.486 1.00 0.00 14 GLY A CA 12
ATOM 12825 C C . GLY A 1 14 ? -0.530 3.443 7.690 1.00 0.00 14 GLY A C 12
ATOM 12826 O O . GLY A 1 14 ? -0.309 4.597 8.057 1.00 0.00 14 GLY A O 12
ATOM 12830 N N . VAL A 1 15 ? -1.754 2.983 7.449 1.00 0.00 15 VAL A N 12
ATOM 12831 C CA . VAL A 1 15 ? -2.933 3.826 7.608 1.00 0.00 15 VAL A CA 12
ATOM 12832 C C . VAL A 1 15 ? -4.091 3.042 8.215 1.00 0.00 15 VAL A C 12
ATOM 12833 O O . VAL A 1 15 ? -3.994 1.833 8.425 1.00 0.00 15 VAL A O 12
ATOM 12846 N N . SER A 1 16 ? -5.188 3.740 8.494 1.00 0.00 16 SER A N 12
ATOM 12847 C CA . SER A 1 16 ? -6.365 3.110 9.081 1.00 0.00 16 SER A CA 12
ATOM 12848 C C . SER A 1 16 ? -7.253 2.504 7.998 1.00 0.00 16 SER A C 12
ATOM 12849 O O . SER A 1 16 ? -7.102 2.807 6.814 1.00 0.00 16 SER A O 12
ATOM 12857 N N . ARG A 1 17 ? -8.179 1.645 8.413 1.00 0.00 17 ARG A N 12
ATOM 12858 C CA . ARG A 1 17 ? -9.090 0.994 7.479 1.00 0.00 17 ARG A CA 12
ATOM 12859 C C . ARG A 1 17 ? -10.186 1.956 7.030 1.00 0.00 17 ARG A C 12
ATOM 12860 O O . ARG A 1 17 ? -11.161 2.181 7.746 1.00 0.00 17 ARG A O 12
ATOM 12881 N N . GLY A 1 18 ? -10.018 2.522 5.838 1.00 0.00 18 GLY A N 12
ATOM 12882 C CA . GLY A 1 18 ? -11.000 3.453 5.314 1.00 0.00 18 GLY A CA 12
ATOM 12883 C C . GLY A 1 18 ? -10.395 4.800 4.969 1.00 0.00 18 GLY A C 12
ATOM 12884 O O . GLY A 1 18 ? -11.112 5.787 4.809 1.00 0.00 18 GLY A O 12
ATOM 12888 N N . ALA A 1 19 ? -9.072 4.841 4.856 1.00 0.00 19 ALA A N 12
ATOM 12889 C CA . ALA A 1 19 ? -8.371 6.076 4.527 1.00 0.00 19 ALA A CA 12
ATOM 12890 C C . ALA A 1 19 ? -8.676 6.517 3.100 1.00 0.00 19 ALA A C 12
ATOM 12891 O O . ALA A 1 19 ? -8.569 5.730 2.160 1.00 0.00 19 ALA A O 12
ATOM 12898 N N . SER A 1 20 ? -9.056 7.782 2.945 1.00 0.00 20 SER A N 12
ATOM 12899 C CA . SER A 1 20 ? -9.381 8.327 1.632 1.00 0.00 20 SER A CA 12
ATOM 12900 C C . SER A 1 20 ? -8.161 8.299 0.715 1.00 0.00 20 SER A C 12
ATOM 12901 O O . SER A 1 20 ? -7.047 8.015 1.155 1.00 0.00 20 SER A O 12
ATOM 12909 N N . ASP A 1 21 ? -8.381 8.596 -0.561 1.00 0.00 21 ASP A N 12
ATOM 12910 C CA . ASP A 1 21 ? -7.301 8.607 -1.540 1.00 0.00 21 ASP A CA 12
ATOM 12911 C C . ASP A 1 21 ? -6.096 9.377 -1.012 1.00 0.00 21 ASP A C 12
ATOM 12912 O O . ASP A 1 21 ? -5.030 8.804 -0.788 1.00 0.00 21 ASP A O 12
ATOM 12921 N N . GLU A 1 22 ? -6.272 10.680 -0.816 1.00 0.00 22 GLU A N 12
ATOM 12922 C CA . GLU A 1 22 ? -5.197 11.529 -0.315 1.00 0.00 22 GLU A CA 12
ATOM 12923 C C . GLU A 1 22 ? -4.363 10.792 0.728 1.00 0.00 22 GLU A C 12
ATOM 12924 O O . GLU A 1 22 ? -3.156 10.615 0.561 1.00 0.00 22 GLU A O 12
ATOM 12936 N N . ASP A 1 23 ? -5.014 10.365 1.804 1.00 0.00 23 ASP A N 12
ATOM 12937 C CA . ASP A 1 23 ? -4.333 9.646 2.875 1.00 0.00 23 ASP A CA 12
ATOM 12938 C C . ASP A 1 23 ? -3.458 8.531 2.310 1.00 0.00 23 ASP A C 12
ATOM 12939 O O . ASP A 1 23 ? -2.268 8.446 2.617 1.00 0.00 23 ASP A O 12
ATOM 12948 N N . LEU A 1 24 ? -4.055 7.678 1.485 1.00 0.00 24 LEU A N 12
ATOM 12949 C CA . LEU A 1 24 ? -3.331 6.567 0.878 1.00 0.00 24 LEU A CA 12
ATOM 12950 C C . LEU A 1 24 ? -2.144 7.071 0.063 1.00 0.00 24 LEU A C 12
ATOM 12951 O O . LEU A 1 24 ? -1.065 6.478 0.084 1.00 0.00 24 LEU A O 12
ATOM 12967 N N . LYS A 1 25 ? -2.350 8.171 -0.654 1.00 0.00 25 LYS A N 12
ATOM 12968 C CA . LYS A 1 25 ? -1.297 8.758 -1.474 1.00 0.00 25 LYS A CA 12
ATOM 12969 C C . LYS A 1 25 ? -0.166 9.296 -0.604 1.00 0.00 25 LYS A C 12
ATOM 12970 O O . LYS A 1 25 ? 0.935 8.744 -0.588 1.00 0.00 25 LYS A O 12
ATOM 12989 N N . LYS A 1 26 ? -0.444 10.374 0.121 1.00 0.00 26 LYS A N 12
ATOM 12990 C CA . LYS A 1 26 ? 0.549 10.985 0.997 1.00 0.00 26 LYS A CA 12
ATOM 12991 C C . LYS A 1 26 ? 1.390 9.919 1.693 1.00 0.00 26 LYS A C 12
ATOM 12992 O O . LYS A 1 26 ? 2.616 9.916 1.588 1.00 0.00 26 LYS A O 12
ATOM 13011 N N . ALA A 1 27 ? 0.722 9.015 2.403 1.00 0.00 27 ALA A N 12
ATOM 13012 C CA . ALA A 1 27 ? 1.408 7.943 3.113 1.00 0.00 27 ALA A CA 12
ATOM 13013 C C . ALA A 1 27 ? 2.217 7.078 2.152 1.00 0.00 27 ALA A C 12
ATOM 13014 O O . ALA A 1 27 ? 3.397 6.812 2.384 1.00 0.00 27 ALA A O 12
ATOM 13021 N N . TYR A 1 28 ? 1.576 6.641 1.074 1.00 0.00 28 TYR A N 12
ATOM 13022 C CA . TYR A 1 28 ? 2.235 5.803 0.079 1.00 0.00 28 TYR A CA 12
ATOM 13023 C C . TYR A 1 28 ? 3.558 6.422 -0.364 1.00 0.00 28 TYR A C 12
ATOM 13024 O O . TYR A 1 28 ? 4.597 5.762 -0.361 1.00 0.00 28 TYR A O 12
ATOM 13042 N N . ARG A 1 29 ? 3.510 7.695 -0.744 1.00 0.00 29 ARG A N 12
ATOM 13043 C CA . ARG A 1 29 ? 4.703 8.404 -1.191 1.00 0.00 29 ARG A CA 12
ATOM 13044 C C . ARG A 1 29 ? 5.783 8.382 -0.114 1.00 0.00 29 ARG A C 12
ATOM 13045 O O . ARG A 1 29 ? 6.825 7.747 -0.279 1.00 0.00 29 ARG A O 12
ATOM 13066 N N . ARG A 1 30 ? 5.528 9.080 0.988 1.00 0.00 30 ARG A N 12
ATOM 13067 C CA . ARG A 1 30 ? 6.479 9.142 2.091 1.00 0.00 30 ARG A CA 12
ATOM 13068 C C . ARG A 1 30 ? 7.227 7.820 2.239 1.00 0.00 30 ARG A C 12
ATOM 13069 O O . ARG A 1 30 ? 8.396 7.796 2.627 1.00 0.00 30 ARG A O 12
ATOM 13090 N N . LEU A 1 31 ? 6.545 6.723 1.929 1.00 0.00 31 LEU A N 12
ATOM 13091 C CA . LEU A 1 31 ? 7.144 5.397 2.027 1.00 0.00 31 LEU A CA 12
ATOM 13092 C C . LEU A 1 31 ? 7.993 5.090 0.797 1.00 0.00 31 LEU A C 12
ATOM 13093 O O . LEU A 1 31 ? 9.186 4.810 0.909 1.00 0.00 31 LEU A O 12
ATOM 13109 N N . ALA A 1 32 ? 7.369 5.146 -0.375 1.00 0.00 32 ALA A N 12
ATOM 13110 C CA . ALA A 1 32 ? 8.068 4.878 -1.626 1.00 0.00 32 ALA A CA 12
ATOM 13111 C C . ALA A 1 32 ? 9.403 5.614 -1.677 1.00 0.00 32 ALA A C 12
ATOM 13112 O O . ALA A 1 32 ? 10.432 5.030 -2.019 1.00 0.00 32 ALA A O 12
ATOM 13119 N N . LEU A 1 33 ? 9.378 6.898 -1.337 1.00 0.00 33 LEU A N 12
ATOM 13120 C CA . LEU A 1 33 ? 10.587 7.714 -1.346 1.00 0.00 33 LEU A CA 12
ATOM 13121 C C . LEU A 1 33 ? 11.600 7.199 -0.328 1.00 0.00 33 LEU A C 12
ATOM 13122 O O . LEU A 1 33 ? 12.806 7.382 -0.489 1.00 0.00 33 LEU A O 12
ATOM 13138 N N . LYS A 1 34 ? 11.101 6.551 0.719 1.00 0.00 34 LYS A N 12
ATOM 13139 C CA . LYS A 1 34 ? 11.961 6.005 1.762 1.00 0.00 34 LYS A CA 12
ATOM 13140 C C . LYS A 1 34 ? 12.626 4.713 1.297 1.00 0.00 34 LYS A C 12
ATOM 13141 O O . LYS A 1 34 ? 13.777 4.439 1.638 1.00 0.00 34 LYS A O 12
ATOM 13160 N N . PHE A 1 35 ? 11.896 3.924 0.516 1.00 0.00 35 PHE A N 12
ATOM 13161 C CA . PHE A 1 35 ? 12.417 2.662 0.004 1.00 0.00 35 PHE A CA 12
ATOM 13162 C C . PHE A 1 35 ? 12.932 2.825 -1.423 1.00 0.00 35 PHE A C 12
ATOM 13163 O O . PHE A 1 35 ? 13.578 1.929 -1.968 1.00 0.00 35 PHE A O 12
ATOM 13180 N N . HIS A 1 36 ? 12.642 3.975 -2.023 1.00 0.00 36 HIS A N 12
ATOM 13181 C CA . HIS A 1 36 ? 13.075 4.257 -3.387 1.00 0.00 36 HIS A CA 12
ATOM 13182 C C . HIS A 1 36 ? 14.552 3.916 -3.569 1.00 0.00 36 HIS A C 12
ATOM 13183 O O . HIS A 1 36 ? 15.381 4.152 -2.690 1.00 0.00 36 HIS A O 12
ATOM 13197 N N . PRO A 1 37 ? 14.889 3.348 -4.736 1.00 0.00 37 PRO A N 12
ATOM 13198 C CA . PRO A 1 37 ? 16.266 2.962 -5.060 1.00 0.00 37 PRO A CA 12
ATOM 13199 C C . PRO A 1 37 ? 17.170 4.171 -5.275 1.00 0.00 37 PRO A C 12
ATOM 13200 O O . PRO A 1 37 ? 18.379 4.101 -5.052 1.00 0.00 37 PRO A O 12
ATOM 13211 N N . ASP A 1 38 ? 16.578 5.278 -5.709 1.00 0.00 38 ASP A N 12
ATOM 13212 C CA . ASP A 1 38 ? 17.330 6.503 -5.953 1.00 0.00 38 ASP A CA 12
ATOM 13213 C C . ASP A 1 38 ? 17.656 7.211 -4.641 1.00 0.00 38 ASP A C 12
ATOM 13214 O O . ASP A 1 38 ? 18.742 7.767 -4.476 1.00 0.00 38 ASP A O 12
ATOM 13223 N N . LYS A 1 39 ? 16.708 7.187 -3.711 1.00 0.00 39 LYS A N 12
ATOM 13224 C CA . LYS A 1 39 ? 16.893 7.826 -2.413 1.00 0.00 39 LYS A CA 12
ATOM 13225 C C . LYS A 1 39 ? 17.628 6.899 -1.450 1.00 0.00 39 LYS A C 12
ATOM 13226 O O . LYS A 1 39 ? 18.441 7.347 -0.643 1.00 0.00 39 LYS A O 12
ATOM 13245 N N . ASN A 1 40 ? 17.337 5.606 -1.543 1.00 0.00 40 ASN A N 12
ATOM 13246 C CA . ASN A 1 40 ? 17.972 4.616 -0.680 1.00 0.00 40 ASN A CA 12
ATOM 13247 C C . ASN A 1 40 ? 18.955 3.756 -1.470 1.00 0.00 40 ASN A C 12
ATOM 13248 O O . ASN A 1 40 ? 18.636 3.268 -2.554 1.00 0.00 40 ASN A O 12
ATOM 13259 N N . HIS A 1 41 ? 20.150 3.576 -0.918 1.00 0.00 41 HIS A N 12
ATOM 13260 C CA . HIS A 1 41 ? 21.180 2.774 -1.570 1.00 0.00 41 HIS A CA 12
ATOM 13261 C C . HIS A 1 41 ? 21.259 1.383 -0.949 1.00 0.00 41 HIS A C 12
ATOM 13262 O O . HIS A 1 41 ? 22.341 0.813 -0.816 1.00 0.00 41 HIS A O 12
ATOM 13276 N N . ALA A 1 42 ? 20.105 0.842 -0.570 1.00 0.00 42 ALA A N 12
ATOM 13277 C CA . ALA A 1 42 ? 20.044 -0.482 0.035 1.00 0.00 42 ALA A CA 12
ATOM 13278 C C . ALA A 1 42 ? 19.016 -1.361 -0.669 1.00 0.00 42 ALA A C 12
ATOM 13279 O O . ALA A 1 42 ? 17.934 -0.911 -1.046 1.00 0.00 42 ALA A O 12
ATOM 13286 N N . PRO A 1 43 ? 19.360 -2.644 -0.852 1.00 0.00 43 PRO A N 12
ATOM 13287 C CA . PRO A 1 43 ? 18.480 -3.613 -1.513 1.00 0.00 43 PRO A CA 12
ATOM 13288 C C . PRO A 1 43 ? 17.260 -3.959 -0.667 1.00 0.00 43 PRO A C 12
ATOM 13289 O O . PRO A 1 43 ? 16.131 -3.948 -1.155 1.00 0.00 43 PRO A O 12
ATOM 13300 N N . GLY A 1 44 ? 17.495 -4.265 0.606 1.00 0.00 44 GLY A N 12
ATOM 13301 C CA . GLY A 1 44 ? 16.405 -4.609 1.499 1.00 0.00 44 GLY A CA 12
ATOM 13302 C C . GLY A 1 44 ? 15.279 -3.595 1.458 1.00 0.00 44 GLY A C 12
ATOM 13303 O O . GLY A 1 44 ? 14.105 -3.958 1.523 1.00 0.00 44 GLY A O 12
ATOM 13307 N N . ALA A 1 45 ? 15.637 -2.320 1.351 1.00 0.00 45 ALA A N 12
ATOM 13308 C CA . ALA A 1 45 ? 14.648 -1.250 1.301 1.00 0.00 45 ALA A CA 12
ATOM 13309 C C . ALA A 1 45 ? 13.918 -1.240 -0.038 1.00 0.00 45 ALA A C 12
ATOM 13310 O O . ALA A 1 45 ? 12.692 -1.339 -0.090 1.00 0.00 45 ALA A O 12
ATOM 13317 N N . THR A 1 46 ? 14.680 -1.117 -1.121 1.00 0.00 46 THR A N 12
ATOM 13318 C CA . THR A 1 46 ? 14.106 -1.092 -2.460 1.00 0.00 46 THR A CA 12
ATOM 13319 C C . THR A 1 46 ? 13.202 -2.297 -2.694 1.00 0.00 46 THR A C 12
ATOM 13320 O O . THR A 1 46 ? 12.133 -2.175 -3.292 1.00 0.00 46 THR A O 12
ATOM 13331 N N . GLU A 1 47 ? 13.638 -3.459 -2.218 1.00 0.00 47 GLU A N 12
ATOM 13332 C CA . GLU A 1 47 ? 12.866 -4.686 -2.377 1.00 0.00 47 GLU A CA 12
ATOM 13333 C C . GLU A 1 47 ? 11.455 -4.517 -1.822 1.00 0.00 47 GLU A C 12
ATOM 13334 O O . GLU A 1 47 ? 10.531 -5.227 -2.219 1.00 0.00 47 GLU A O 12
ATOM 13346 N N . ALA A 1 48 ? 11.297 -3.573 -0.900 1.00 0.00 48 ALA A N 12
ATOM 13347 C CA . ALA A 1 48 ? 10.000 -3.309 -0.291 1.00 0.00 48 ALA A CA 12
ATOM 13348 C C . ALA A 1 48 ? 9.168 -2.368 -1.156 1.00 0.00 48 ALA A C 12
ATOM 13349 O O . ALA A 1 48 ? 7.976 -2.594 -1.368 1.00 0.00 48 ALA A O 12
ATOM 13356 N N . PHE A 1 49 ? 9.803 -1.312 -1.653 1.00 0.00 49 PHE A N 12
ATOM 13357 C CA . PHE A 1 49 ? 9.121 -0.336 -2.494 1.00 0.00 49 PHE A CA 12
ATOM 13358 C C . PHE A 1 49 ? 8.159 -1.025 -3.457 1.00 0.00 49 PHE A C 12
ATOM 13359 O O . PHE A 1 49 ? 7.057 -0.537 -3.708 1.00 0.00 49 PHE A O 12
ATOM 13376 N N . LYS A 1 50 ? 8.584 -2.164 -3.994 1.00 0.00 50 LYS A N 12
ATOM 13377 C CA . LYS A 1 50 ? 7.762 -2.923 -4.929 1.00 0.00 50 LYS A CA 12
ATOM 13378 C C . LYS A 1 50 ? 6.439 -3.327 -4.287 1.00 0.00 50 LYS A C 12
ATOM 13379 O O . LYS A 1 50 ? 5.368 -3.081 -4.842 1.00 0.00 50 LYS A O 12
ATOM 13398 N N . ALA A 1 51 ? 6.521 -3.947 -3.114 1.00 0.00 51 ALA A N 12
ATOM 13399 C CA . ALA A 1 51 ? 5.330 -4.381 -2.395 1.00 0.00 51 ALA A CA 12
ATOM 13400 C C . ALA A 1 51 ? 4.417 -3.201 -2.082 1.00 0.00 51 ALA A C 12
ATOM 13401 O O . ALA A 1 51 ? 3.209 -3.258 -2.317 1.00 0.00 51 ALA A O 12
ATOM 13408 N N . ILE A 1 52 ? 5.000 -2.133 -1.549 1.00 0.00 52 ILE A N 12
ATOM 13409 C CA . ILE A 1 52 ? 4.238 -0.939 -1.203 1.00 0.00 52 ILE A CA 12
ATOM 13410 C C . ILE A 1 52 ? 3.177 -0.641 -2.257 1.00 0.00 52 ILE A C 12
ATOM 13411 O O . ILE A 1 52 ? 1.982 -0.630 -1.963 1.00 0.00 52 ILE A O 12
ATOM 13427 N N . GLY A 1 53 ? 3.621 -0.401 -3.486 1.00 0.00 53 GLY A N 12
ATOM 13428 C CA . GLY A 1 53 ? 2.697 -0.107 -4.566 1.00 0.00 53 GLY A CA 12
ATOM 13429 C C . GLY A 1 53 ? 1.570 -1.118 -4.655 1.00 0.00 53 GLY A C 12
ATOM 13430 O O . GLY A 1 53 ? 0.395 -0.759 -4.569 1.00 0.00 53 GLY A O 12
ATOM 13434 N N . THR A 1 54 ? 1.928 -2.387 -4.829 1.00 0.00 54 THR A N 12
ATOM 13435 C CA . THR A 1 54 ? 0.939 -3.452 -4.933 1.00 0.00 54 THR A CA 12
ATOM 13436 C C . THR A 1 54 ? -0.253 -3.187 -4.020 1.00 0.00 54 THR A C 12
ATOM 13437 O O . THR A 1 54 ? -1.380 -3.571 -4.329 1.00 0.00 54 THR A O 12
ATOM 13448 N N . ALA A 1 55 ? 0.005 -2.528 -2.895 1.00 0.00 55 ALA A N 12
ATOM 13449 C CA . ALA A 1 55 ? -1.048 -2.210 -1.938 1.00 0.00 55 ALA A CA 12
ATOM 13450 C C . ALA A 1 55 ? -1.791 -0.941 -2.342 1.00 0.00 55 ALA A C 12
ATOM 13451 O O . ALA A 1 55 ? -3.017 -0.939 -2.458 1.00 0.00 55 ALA A O 12
ATOM 13458 N N . TYR A 1 56 ? -1.043 0.135 -2.555 1.00 0.00 56 TYR A N 12
ATOM 13459 C CA . TYR A 1 56 ? -1.633 1.411 -2.943 1.00 0.00 56 TYR A CA 12
ATOM 13460 C C . TYR A 1 56 ? -2.506 1.253 -4.184 1.00 0.00 56 TYR A C 12
ATOM 13461 O O . TYR A 1 56 ? -3.593 1.824 -4.268 1.00 0.00 56 TYR A O 12
ATOM 13479 N N . ALA A 1 57 ? -2.023 0.472 -5.144 1.00 0.00 57 ALA A N 12
ATOM 13480 C CA . ALA A 1 57 ? -2.759 0.235 -6.380 1.00 0.00 57 ALA A CA 12
ATOM 13481 C C . ALA A 1 57 ? -4.126 -0.378 -6.095 1.00 0.00 57 ALA A C 12
ATOM 13482 O O . ALA A 1 57 ? -5.102 -0.092 -6.788 1.00 0.00 57 ALA A O 12
ATOM 13489 N N . VAL A 1 58 ? -4.189 -1.222 -5.070 1.00 0.00 58 VAL A N 12
ATOM 13490 C CA . VAL A 1 58 ? -5.438 -1.874 -4.693 1.00 0.00 58 VAL A CA 12
ATOM 13491 C C . VAL A 1 58 ? -6.452 -0.862 -4.173 1.00 0.00 58 VAL A C 12
ATOM 13492 O O . VAL A 1 58 ? -7.476 -0.610 -4.810 1.00 0.00 58 VAL A O 12
ATOM 13505 N N . LEU A 1 59 ? -6.161 -0.284 -3.013 1.00 0.00 59 LEU A N 12
ATOM 13506 C CA . LEU A 1 59 ? -7.048 0.703 -2.407 1.00 0.00 59 LEU A CA 12
ATOM 13507 C C . LEU A 1 59 ? -7.253 1.896 -3.336 1.00 0.00 59 LEU A C 12
ATOM 13508 O O . LEU A 1 59 ? -8.379 2.344 -3.548 1.00 0.00 59 LEU A O 12
ATOM 13524 N N . SER A 1 60 ? -6.156 2.403 -3.889 1.00 0.00 60 SER A N 12
ATOM 13525 C CA . SER A 1 60 ? -6.214 3.544 -4.795 1.00 0.00 60 SER A CA 12
ATOM 13526 C C . SER A 1 60 ? -7.315 3.357 -5.834 1.00 0.00 60 SER A C 12
ATOM 13527 O O . SER A 1 60 ? -7.943 4.321 -6.269 1.00 0.00 60 SER A O 12
ATOM 13535 N N . ASN A 1 61 ? -7.541 2.108 -6.229 1.00 0.00 61 ASN A N 12
ATOM 13536 C CA . ASN A 1 61 ? -8.565 1.793 -7.218 1.00 0.00 61 ASN A CA 12
ATOM 13537 C C . ASN A 1 61 ? -9.874 1.402 -6.540 1.00 0.00 61 ASN A C 12
ATOM 13538 O O . ASN A 1 61 ? -9.893 0.703 -5.527 1.00 0.00 61 ASN A O 12
ATOM 13549 N N . PRO A 1 62 ? -10.997 1.864 -7.111 1.00 0.00 62 PRO A N 12
ATOM 13550 C CA . PRO A 1 62 ? -12.332 1.574 -6.580 1.00 0.00 62 PRO A CA 12
ATOM 13551 C C . PRO A 1 62 ? -12.724 0.112 -6.761 1.00 0.00 62 PRO A C 12
ATOM 13552 O O . PRO A 1 62 ? -13.452 -0.451 -5.944 1.00 0.00 62 PRO A O 12
ATOM 13563 N N . GLU A 1 63 ? -12.236 -0.498 -7.837 1.00 0.00 63 GLU A N 12
ATOM 13564 C CA . GLU A 1 63 ? -12.537 -1.895 -8.125 1.00 0.00 63 GLU A CA 12
ATOM 13565 C C . GLU A 1 63 ? -11.744 -2.822 -7.208 1.00 0.00 63 GLU A C 12
ATOM 13566 O O . GLU A 1 63 ? -12.290 -3.770 -6.642 1.00 0.00 63 GLU A O 12
ATOM 13578 N N . LYS A 1 64 ? -10.453 -2.542 -7.065 1.00 0.00 64 LYS A N 12
ATOM 13579 C CA . LYS A 1 64 ? -9.584 -3.348 -6.217 1.00 0.00 64 LYS A CA 12
ATOM 13580 C C . LYS A 1 64 ? -9.776 -2.993 -4.746 1.00 0.00 64 LYS A C 12
ATOM 13581 O O . LYS A 1 64 ? -9.400 -3.758 -3.858 1.00 0.00 64 LYS A O 12
ATOM 13600 N N . ARG A 1 65 ? -10.366 -1.828 -4.496 1.00 0.00 65 ARG A N 12
ATOM 13601 C CA . ARG A 1 65 ? -10.609 -1.372 -3.133 1.00 0.00 65 ARG A CA 12
ATOM 13602 C C . ARG A 1 65 ? -11.932 -1.918 -2.604 1.00 0.00 65 ARG A C 12
ATOM 13603 O O . ARG A 1 65 ? -11.980 -2.537 -1.540 1.00 0.00 65 ARG A O 12
ATOM 13624 N N . LYS A 1 66 ? -13.004 -1.686 -3.354 1.00 0.00 66 LYS A N 12
ATOM 13625 C CA . LYS A 1 66 ? -14.328 -2.154 -2.962 1.00 0.00 66 LYS A CA 12
ATOM 13626 C C . LYS A 1 66 ? -14.278 -3.609 -2.508 1.00 0.00 66 LYS A C 12
ATOM 13627 O O . LYS A 1 66 ? -14.747 -3.945 -1.421 1.00 0.00 66 LYS A O 12
ATOM 13646 N N . GLN A 1 67 ? -13.706 -4.467 -3.346 1.00 0.00 67 GLN A N 12
ATOM 13647 C CA . GLN A 1 67 ? -13.594 -5.886 -3.029 1.00 0.00 67 GLN A CA 12
ATOM 13648 C C . GLN A 1 67 ? -12.826 -6.094 -1.728 1.00 0.00 67 GLN A C 12
ATOM 13649 O O . GLN A 1 67 ? -13.206 -6.917 -0.895 1.00 0.00 67 GLN A O 12
ATOM 13663 N N . TYR A 1 68 ? -11.743 -5.343 -1.560 1.00 0.00 68 TYR A N 12
ATOM 13664 C CA . TYR A 1 68 ? -10.919 -5.447 -0.362 1.00 0.00 68 TYR A CA 12
ATOM 13665 C C . TYR A 1 68 ? -11.723 -5.093 0.885 1.00 0.00 68 TYR A C 12
ATOM 13666 O O . TYR A 1 68 ? -11.568 -5.716 1.935 1.00 0.00 68 TYR A O 12
ATOM 13684 N N . ASP A 1 69 ? -12.583 -4.088 0.760 1.00 0.00 69 ASP A N 12
ATOM 13685 C CA . ASP A 1 69 ? -13.414 -3.650 1.876 1.00 0.00 69 ASP A CA 12
ATOM 13686 C C . ASP A 1 69 ? -14.527 -4.656 2.151 1.00 0.00 69 ASP A C 12
ATOM 13687 O O . ASP A 1 69 ? -14.710 -5.098 3.285 1.00 0.00 69 ASP A O 12
ATOM 13696 N N . GLN A 1 70 ? -15.268 -5.013 1.107 1.00 0.00 70 GLN A N 12
ATOM 13697 C CA . GLN A 1 70 ? -16.365 -5.965 1.238 1.00 0.00 70 GLN A CA 12
ATOM 13698 C C . GLN A 1 70 ? -15.862 -7.304 1.766 1.00 0.00 70 GLN A C 12
ATOM 13699 O O . GLN A 1 70 ? -16.215 -7.721 2.870 1.00 0.00 70 GLN A O 12
ATOM 13713 N N . PHE A 1 71 ? -15.035 -7.976 0.971 1.00 0.00 71 PHE A N 12
ATOM 13714 C CA . PHE A 1 71 ? -14.484 -9.269 1.358 1.00 0.00 71 PHE A CA 12
ATOM 13715 C C . PHE A 1 71 ? -13.414 -9.105 2.433 1.00 0.00 71 PHE A C 12
ATOM 13716 O O . PHE A 1 71 ? -13.574 -9.574 3.560 1.00 0.00 71 PHE A O 12
ATOM 13733 N N . GLY A 1 72 ? -12.322 -8.435 2.077 1.00 0.00 72 GLY A N 12
ATOM 13734 C CA . GLY A 1 72 ? -11.242 -8.222 3.022 1.00 0.00 72 GLY A CA 12
ATOM 13735 C C . GLY A 1 72 ? -11.675 -7.405 4.223 1.00 0.00 72 GLY A C 12
ATOM 13736 O O . GLY A 1 72 ? -12.734 -7.652 4.800 1.00 0.00 72 GLY A O 12
ATOM 13740 N N . SER A 1 73 ? -10.854 -6.432 4.602 1.00 0.00 73 SER A N 12
ATOM 13741 C CA . SER A 1 73 ? -11.155 -5.580 5.747 1.00 0.00 73 SER A CA 12
ATOM 13742 C C . SER A 1 73 ? -11.750 -6.396 6.890 1.00 0.00 73 SER A C 12
ATOM 13743 O O . SER A 1 73 ? -12.826 -6.083 7.398 1.00 0.00 73 SER A O 12
ATOM 13751 N N . GLY A 1 74 ? -11.040 -7.447 7.290 1.00 0.00 74 GLY A N 12
ATOM 13752 C CA . GLY A 1 74 ? -11.512 -8.294 8.370 1.00 0.00 74 GLY A CA 12
ATOM 13753 C C . GLY A 1 74 ? -10.481 -8.462 9.468 1.00 0.00 74 GLY A C 12
ATOM 13754 O O . GLY A 1 74 ? -9.275 -8.458 9.222 1.00 0.00 74 GLY A O 12
ATOM 13758 N N . PRO A 1 75 ? -10.956 -8.613 10.714 1.00 0.00 75 PRO A N 12
ATOM 13759 C CA . PRO A 1 75 ? -10.083 -8.786 11.878 1.00 0.00 75 PRO A CA 12
ATOM 13760 C C . PRO A 1 75 ? -9.377 -10.137 11.879 1.00 0.00 75 PRO A C 12
ATOM 13761 O O . PRO A 1 75 ? -8.219 -10.243 12.284 1.00 0.00 75 PRO A O 12
ATOM 13772 N N . SER A 1 76 ? -10.081 -11.168 11.422 1.00 0.00 76 SER A N 12
ATOM 13773 C CA . SER A 1 76 ? -9.522 -12.514 11.372 1.00 0.00 76 SER A CA 12
ATOM 13774 C C . SER A 1 76 ? -9.123 -12.884 9.947 1.00 0.00 76 SER A C 12
ATOM 13775 O O . SER A 1 76 ? -9.492 -12.204 8.991 1.00 0.00 76 SER A O 12
ATOM 13783 N N . SER A 1 77 ? -8.366 -13.969 9.815 1.00 0.00 77 SER A N 12
ATOM 13784 C CA . SER A 1 77 ? -7.912 -14.429 8.508 1.00 0.00 77 SER A CA 12
ATOM 13785 C C . SER A 1 77 ? -7.742 -15.945 8.495 1.00 0.00 77 SER A C 12
ATOM 13786 O O . SER A 1 77 ? -7.174 -16.525 9.419 1.00 0.00 77 SER A O 12
ATOM 13794 N N . GLY A 1 78 ? -8.239 -16.582 7.439 1.00 0.00 78 GLY A N 12
ATOM 13795 C CA . GLY A 1 78 ? -8.132 -18.025 7.324 1.00 0.00 78 GLY A CA 12
ATOM 13796 C C . GLY A 1 78 ? -8.955 -18.752 8.369 1.00 0.00 78 GLY A C 12
ATOM 13797 O O . GLY A 1 78 ? -8.721 -18.602 9.568 1.00 0.00 78 GLY A O 12
ATOM 13801 N N . GLY A 1 1 ? -1.679 -19.705 17.264 1.00 0.00 1 GLY A N 13
ATOM 13802 C CA . GLY A 1 1 ? -1.808 -18.933 18.486 1.00 0.00 1 GLY A CA 13
ATOM 13803 C C . GLY A 1 1 ? -1.587 -17.450 18.261 1.00 0.00 1 GLY A C 13
ATOM 13804 O O . GLY A 1 1 ? -1.792 -16.945 17.157 1.00 0.00 1 GLY A O 13
ATOM 13808 N N . SER A 1 2 ? -1.169 -16.750 19.310 1.00 0.00 2 SER A N 13
ATOM 13809 C CA . SER A 1 2 ? -0.925 -15.315 19.223 1.00 0.00 2 SER A CA 13
ATOM 13810 C C . SER A 1 2 ? -0.160 -14.970 17.949 1.00 0.00 2 SER A C 13
ATOM 13811 O O . SER A 1 2 ? -0.491 -14.009 17.254 1.00 0.00 2 SER A O 13
ATOM 13819 N N . SER A 1 3 ? 0.865 -15.761 17.649 1.00 0.00 3 SER A N 13
ATOM 13820 C CA . SER A 1 3 ? 1.680 -15.538 16.461 1.00 0.00 3 SER A CA 13
ATOM 13821 C C . SER A 1 3 ? 0.820 -15.551 15.201 1.00 0.00 3 SER A C 13
ATOM 13822 O O . SER A 1 3 ? -0.217 -16.211 15.151 1.00 0.00 3 SER A O 13
ATOM 13830 N N . GLY A 1 4 ? 1.259 -14.815 14.184 1.00 0.00 4 GLY A N 13
ATOM 13831 C CA . GLY A 1 4 ? 0.518 -14.755 12.938 1.00 0.00 4 GLY A CA 13
ATOM 13832 C C . GLY A 1 4 ? 1.197 -13.883 11.901 1.00 0.00 4 GLY A C 13
ATOM 13833 O O . GLY A 1 4 ? 2.366 -13.527 12.049 1.00 0.00 4 GLY A O 13
ATOM 13837 N N . SER A 1 5 ? 0.463 -13.539 10.847 1.00 0.00 5 SER A N 13
ATOM 13838 C CA . SER A 1 5 ? 1.004 -12.707 9.778 1.00 0.00 5 SER A CA 13
ATOM 13839 C C . SER A 1 5 ? -0.102 -12.258 8.828 1.00 0.00 5 SER A C 13
ATOM 13840 O O . SER A 1 5 ? -0.628 -13.053 8.050 1.00 0.00 5 SER A O 13
ATOM 13848 N N . SER A 1 6 ? -0.448 -10.976 8.897 1.00 0.00 6 SER A N 13
ATOM 13849 C CA . SER A 1 6 ? -1.494 -10.420 8.047 1.00 0.00 6 SER A CA 13
ATOM 13850 C C . SER A 1 6 ? -0.950 -9.277 7.194 1.00 0.00 6 SER A C 13
ATOM 13851 O O . SER A 1 6 ? -0.716 -8.176 7.689 1.00 0.00 6 SER A O 13
ATOM 13859 N N . GLY A 1 7 ? -0.750 -9.550 5.908 1.00 0.00 7 GLY A N 13
ATOM 13860 C CA . GLY A 1 7 ? -0.235 -8.536 5.006 1.00 0.00 7 GLY A CA 13
ATOM 13861 C C . GLY A 1 7 ? -1.326 -7.631 4.468 1.00 0.00 7 GLY A C 13
ATOM 13862 O O . GLY A 1 7 ? -1.587 -7.610 3.265 1.00 0.00 7 GLY A O 13
ATOM 13866 N N . ASP A 1 8 ? -1.965 -6.883 5.360 1.00 0.00 8 ASP A N 13
ATOM 13867 C CA . ASP A 1 8 ? -3.034 -5.972 4.968 1.00 0.00 8 ASP A CA 13
ATOM 13868 C C . ASP A 1 8 ? -2.466 -4.715 4.317 1.00 0.00 8 ASP A C 13
ATOM 13869 O O . ASP A 1 8 ? -1.535 -4.101 4.837 1.00 0.00 8 ASP A O 13
ATOM 13878 N N . TYR A 1 9 ? -3.031 -4.339 3.175 1.00 0.00 9 TYR A N 13
ATOM 13879 C CA . TYR A 1 9 ? -2.579 -3.157 2.451 1.00 0.00 9 TYR A CA 13
ATOM 13880 C C . TYR A 1 9 ? -2.519 -1.943 3.372 1.00 0.00 9 TYR A C 13
ATOM 13881 O O . TYR A 1 9 ? -1.475 -1.304 3.509 1.00 0.00 9 TYR A O 13
ATOM 13899 N N . TYR A 1 10 ? -3.645 -1.631 4.003 1.00 0.00 10 TYR A N 13
ATOM 13900 C CA . TYR A 1 10 ? -3.723 -0.492 4.911 1.00 0.00 10 TYR A CA 13
ATOM 13901 C C . TYR A 1 10 ? -2.480 -0.412 5.791 1.00 0.00 10 TYR A C 13
ATOM 13902 O O . TYR A 1 10 ? -1.973 0.674 6.069 1.00 0.00 10 TYR A O 13
ATOM 13920 N N . GLU A 1 11 ? -1.994 -1.571 6.226 1.00 0.00 11 GLU A N 13
ATOM 13921 C CA . GLU A 1 11 ? -0.811 -1.632 7.075 1.00 0.00 11 GLU A CA 13
ATOM 13922 C C . GLU A 1 11 ? 0.452 -1.336 6.271 1.00 0.00 11 GLU A C 13
ATOM 13923 O O . GLU A 1 11 ? 1.235 -0.456 6.627 1.00 0.00 11 GLU A O 13
ATOM 13935 N N . ILE A 1 12 ? 0.642 -2.078 5.185 1.00 0.00 12 ILE A N 13
ATOM 13936 C CA . ILE A 1 12 ? 1.808 -1.895 4.330 1.00 0.00 12 ILE A CA 13
ATOM 13937 C C . ILE A 1 12 ? 2.095 -0.415 4.100 1.00 0.00 12 ILE A C 13
ATOM 13938 O O . ILE A 1 12 ? 3.251 0.007 4.066 1.00 0.00 12 ILE A O 13
ATOM 13954 N N . LEU A 1 13 ? 1.034 0.369 3.943 1.00 0.00 13 LEU A N 13
ATOM 13955 C CA . LEU A 1 13 ? 1.171 1.804 3.718 1.00 0.00 13 LEU A CA 13
ATOM 13956 C C . LEU A 1 13 ? 1.283 2.555 5.041 1.00 0.00 13 LEU A C 13
ATOM 13957 O O . LEU A 1 13 ? 2.073 3.489 5.172 1.00 0.00 13 LEU A O 13
ATOM 13973 N N . GLY A 1 14 ? 0.488 2.137 6.022 1.00 0.00 14 GLY A N 13
ATOM 13974 C CA . GLY A 1 14 ? 0.516 2.780 7.323 1.00 0.00 14 GLY A CA 13
ATOM 13975 C C . GLY A 1 14 ? -0.606 3.784 7.498 1.00 0.00 14 GLY A C 13
ATOM 13976 O O . GLY A 1 14 ? -0.363 4.950 7.807 1.00 0.00 14 GLY A O 13
ATOM 13980 N N . VAL A 1 15 ? -1.840 3.330 7.299 1.00 0.00 15 VAL A N 13
ATOM 13981 C CA . VAL A 1 15 ? -3.004 4.198 7.436 1.00 0.00 15 VAL A CA 13
ATOM 13982 C C . VAL A 1 15 ? -4.172 3.453 8.073 1.00 0.00 15 VAL A C 13
ATOM 13983 O O . VAL A 1 15 ? -4.108 2.242 8.285 1.00 0.00 15 VAL A O 13
ATOM 13996 N N . SER A 1 16 ? -5.239 4.185 8.375 1.00 0.00 16 SER A N 13
ATOM 13997 C CA . SER A 1 16 ? -6.422 3.595 8.991 1.00 0.00 16 SER A CA 13
ATOM 13998 C C . SER A 1 16 ? -7.330 2.970 7.935 1.00 0.00 16 SER A C 13
ATOM 13999 O O . SER A 1 16 ? -7.159 3.202 6.738 1.00 0.00 16 SER A O 13
ATOM 14007 N N . ARG A 1 17 ? -8.295 2.177 8.388 1.00 0.00 17 ARG A N 13
ATOM 14008 C CA . ARG A 1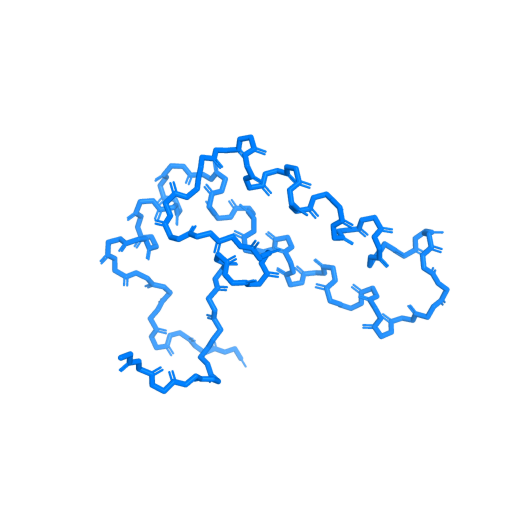 17 ? -9.229 1.517 7.484 1.00 0.00 17 ARG A CA 13
ATOM 14009 C C . ARG A 1 17 ? -10.308 2.489 7.013 1.00 0.00 17 ARG A C 13
ATOM 14010 O O . ARG A 1 17 ? -11.261 2.773 7.738 1.00 0.00 17 ARG A O 13
ATOM 14031 N N . GLY A 1 18 ? -10.149 2.995 5.794 1.00 0.00 18 GLY A N 13
ATOM 14032 C CA . GLY A 1 18 ? -11.116 3.929 5.248 1.00 0.00 18 GLY A CA 13
ATOM 14033 C C . GLY A 1 18 ? -10.496 5.268 4.901 1.00 0.00 18 GLY A C 13
ATOM 14034 O O . GLY A 1 18 ? -11.203 6.260 4.724 1.00 0.00 18 GLY A O 13
ATOM 14038 N N . ALA A 1 19 ? -9.171 5.298 4.804 1.00 0.00 19 ALA A N 13
ATOM 14039 C CA . ALA A 1 19 ? -8.456 6.525 4.476 1.00 0.00 19 ALA A CA 13
ATOM 14040 C C . ALA A 1 19 ? -8.746 6.963 3.044 1.00 0.00 19 ALA A C 13
ATOM 14041 O O . ALA A 1 19 ? -8.713 6.152 2.118 1.00 0.00 19 ALA A O 13
ATOM 14048 N N . SER A 1 20 ? -9.030 8.249 2.869 1.00 0.00 20 SER A N 13
ATOM 14049 C CA . SER A 1 20 ? -9.331 8.793 1.550 1.00 0.00 20 SER A CA 13
ATOM 14050 C C . SER A 1 20 ? -8.111 8.711 0.638 1.00 0.00 20 SER A C 13
ATOM 14051 O O . SER A 1 20 ? -6.980 8.577 1.106 1.00 0.00 20 SER A O 13
ATOM 14059 N N . ASP A 1 21 ? -8.349 8.792 -0.666 1.00 0.00 21 ASP A N 13
ATOM 14060 C CA . ASP A 1 21 ? -7.270 8.728 -1.646 1.00 0.00 21 ASP A CA 13
ATOM 14061 C C . ASP A 1 21 ? -6.052 9.510 -1.165 1.00 0.00 21 ASP A C 13
ATOM 14062 O O . ASP A 1 21 ? -4.976 8.944 -0.973 1.00 0.00 21 ASP A O 13
ATOM 14071 N N . GLU A 1 22 ? -6.230 10.813 -0.973 1.00 0.00 22 GLU A N 13
ATOM 14072 C CA . GLU A 1 22 ? -5.144 11.672 -0.516 1.00 0.00 22 GLU A CA 13
ATOM 14073 C C . GLU A 1 22 ? -4.331 10.987 0.578 1.00 0.00 22 GLU A C 13
ATOM 14074 O O . GLU A 1 22 ? -3.127 10.776 0.433 1.00 0.00 22 GLU A O 13
ATOM 14086 N N . ASP A 1 23 ? -4.998 10.642 1.674 1.00 0.00 23 ASP A N 13
ATOM 14087 C CA . ASP A 1 23 ? -4.340 9.980 2.794 1.00 0.00 23 ASP A CA 13
ATOM 14088 C C . ASP A 1 23 ? -3.452 8.840 2.305 1.00 0.00 23 ASP A C 13
ATOM 14089 O O . ASP A 1 23 ? -2.275 8.759 2.660 1.00 0.00 23 ASP A O 13
ATOM 14098 N N . LEU A 1 24 ? -4.023 7.960 1.490 1.00 0.00 24 LEU A N 13
ATOM 14099 C CA . LEU A 1 24 ? -3.283 6.823 0.953 1.00 0.00 24 LEU A CA 13
ATOM 14100 C C . LEU A 1 24 ? -2.084 7.290 0.135 1.00 0.00 24 LEU A C 13
ATOM 14101 O O . LEU A 1 24 ? -1.026 6.661 0.149 1.00 0.00 24 LEU A O 13
ATOM 14117 N N . LYS A 1 25 ? -2.256 8.400 -0.576 1.00 0.00 25 LYS A N 13
ATOM 14118 C CA . LYS A 1 25 ? -1.187 8.955 -1.398 1.00 0.00 25 LYS A CA 13
ATOM 14119 C C . LYS A 1 25 ? -0.002 9.379 -0.537 1.00 0.00 25 LYS A C 13
ATOM 14120 O O . LYS A 1 25 ? 1.087 8.813 -0.639 1.00 0.00 25 LYS A O 13
ATOM 14139 N N . LYS A 1 26 ? -0.221 10.376 0.313 1.00 0.00 26 LYS A N 13
ATOM 14140 C CA . LYS A 1 26 ? 0.828 10.874 1.195 1.00 0.00 26 LYS A CA 13
ATOM 14141 C C . LYS A 1 26 ? 1.572 9.721 1.861 1.00 0.00 26 LYS A C 13
ATOM 14142 O O . LYS A 1 26 ? 2.796 9.630 1.778 1.00 0.00 26 LYS A O 13
ATOM 14161 N N . ALA A 1 27 ? 0.824 8.842 2.521 1.00 0.00 27 ALA A N 13
ATOM 14162 C CA . ALA A 1 27 ? 1.412 7.693 3.197 1.00 0.00 27 ALA A CA 13
ATOM 14163 C C . ALA A 1 27 ? 2.190 6.820 2.220 1.00 0.00 27 ALA A C 13
ATOM 14164 O O . ALA A 1 27 ? 3.300 6.377 2.515 1.00 0.00 27 ALA A O 13
ATOM 14171 N N . TYR A 1 28 ? 1.601 6.575 1.055 1.00 0.00 28 TYR A N 13
ATOM 14172 C CA . TYR A 1 28 ? 2.238 5.750 0.034 1.00 0.00 28 TYR A CA 13
ATOM 14173 C C . TYR A 1 28 ? 3.607 6.309 -0.341 1.00 0.00 28 TYR A C 13
ATOM 14174 O O . TYR A 1 28 ? 4.622 5.623 -0.227 1.00 0.00 28 TYR A O 13
ATOM 14192 N N . ARG A 1 29 ? 3.625 7.560 -0.789 1.00 0.00 29 ARG A N 13
ATOM 14193 C CA . ARG A 1 29 ? 4.868 8.213 -1.182 1.00 0.00 29 ARG A CA 13
ATOM 14194 C C . ARG A 1 29 ? 5.870 8.213 -0.031 1.00 0.00 29 ARG A C 13
ATOM 14195 O O . ARG A 1 29 ? 6.979 7.695 -0.160 1.00 0.00 29 ARG A O 13
ATOM 14216 N N . ARG A 1 30 ? 5.470 8.799 1.093 1.00 0.00 30 ARG A N 13
ATOM 14217 C CA . ARG A 1 30 ? 6.333 8.868 2.267 1.00 0.00 30 ARG A CA 13
ATOM 14218 C C . ARG A 1 30 ? 7.197 7.615 2.382 1.00 0.00 30 ARG A C 13
ATOM 14219 O O . ARG A 1 30 ? 8.332 7.672 2.857 1.00 0.00 30 ARG A O 13
ATOM 14240 N N . LEU A 1 31 ? 6.651 6.485 1.945 1.00 0.00 31 LEU A N 13
ATOM 14241 C CA . LEU A 1 31 ? 7.371 5.218 1.999 1.00 0.00 31 LEU A CA 13
ATOM 14242 C C . LEU A 1 31 ? 8.283 5.057 0.787 1.00 0.00 31 LEU A C 13
ATOM 14243 O O . LEU A 1 31 ? 9.501 4.950 0.924 1.00 0.00 31 LEU A O 13
ATOM 14259 N N . ALA A 1 32 ? 7.685 5.044 -0.400 1.00 0.00 32 ALA A N 13
ATOM 14260 C CA . ALA A 1 32 ? 8.444 4.902 -1.636 1.00 0.00 32 ALA A CA 13
ATOM 14261 C C . ALA A 1 32 ? 9.727 5.724 -1.591 1.00 0.00 32 ALA A C 13
ATOM 14262 O O . ALA A 1 32 ? 10.809 5.223 -1.898 1.00 0.00 32 ALA A O 13
ATOM 14269 N N . LEU A 1 33 ? 9.600 6.990 -1.207 1.00 0.00 33 LEU A N 13
ATOM 14270 C CA . LEU A 1 33 ? 10.750 7.883 -1.122 1.00 0.00 33 LEU A CA 13
ATOM 14271 C C . LEU A 1 33 ? 11.835 7.290 -0.229 1.00 0.00 33 LEU A C 13
ATOM 14272 O O . LEU A 1 33 ? 13.027 7.467 -0.481 1.00 0.00 33 LEU A O 13
ATOM 14288 N N . LYS A 1 34 ? 11.414 6.584 0.814 1.00 0.00 34 LYS A N 13
ATOM 14289 C CA . LYS A 1 34 ? 12.349 5.961 1.744 1.00 0.00 34 LYS A CA 13
ATOM 14290 C C . LYS A 1 34 ? 12.866 4.637 1.190 1.00 0.00 34 LYS A C 13
ATOM 14291 O O . LYS A 1 34 ? 13.979 4.214 1.504 1.00 0.00 34 LYS A O 13
ATOM 14310 N N . PHE A 1 35 ? 12.052 3.988 0.364 1.00 0.00 35 PHE A N 13
ATOM 14311 C CA . PHE A 1 35 ? 12.428 2.712 -0.234 1.00 0.00 35 PHE A CA 13
ATOM 14312 C C . PHE A 1 35 ? 12.564 2.840 -1.748 1.00 0.00 35 PHE A C 13
ATOM 14313 O O . PHE A 1 35 ? 12.326 1.884 -2.487 1.00 0.00 35 PHE A O 13
ATOM 14330 N N . HIS A 1 36 ? 12.948 4.028 -2.203 1.00 0.00 36 HIS A N 13
ATOM 14331 C CA . HIS A 1 36 ? 13.116 4.283 -3.629 1.00 0.00 36 HIS A CA 13
ATOM 14332 C C . HIS A 1 36 ? 14.420 3.677 -4.139 1.00 0.00 36 HIS A C 13
ATOM 14333 O O . HIS A 1 36 ? 15.454 3.715 -3.471 1.00 0.00 36 HIS A O 13
ATOM 14347 N N . PRO A 1 37 ? 14.373 3.103 -5.351 1.00 0.00 37 PRO A N 13
ATOM 14348 C CA . PRO A 1 37 ? 15.542 2.478 -5.977 1.00 0.00 37 PRO A CA 13
ATOM 14349 C C . PRO A 1 37 ? 16.593 3.501 -6.394 1.00 0.00 37 PRO A C 13
ATOM 14350 O O . PRO A 1 37 ? 17.771 3.365 -6.063 1.00 0.00 37 PRO A O 13
ATOM 14361 N N . ASP A 1 38 ? 16.159 4.524 -7.122 1.00 0.00 38 ASP A N 13
ATOM 14362 C CA . ASP A 1 38 ? 17.063 5.571 -7.583 1.00 0.00 38 ASP A CA 13
ATOM 14363 C C . ASP A 1 38 ? 17.563 6.412 -6.412 1.00 0.00 38 ASP A C 13
ATOM 14364 O O . ASP A 1 38 ? 18.702 6.879 -6.411 1.00 0.00 38 ASP A O 13
ATOM 14373 N N . LYS A 1 39 ? 16.704 6.602 -5.417 1.00 0.00 39 LYS A N 13
ATOM 14374 C CA . LYS A 1 39 ? 17.057 7.386 -4.240 1.00 0.00 39 LYS A CA 13
ATOM 14375 C C . LYS A 1 39 ? 17.948 6.582 -3.298 1.00 0.00 39 LYS A C 13
ATOM 14376 O O . LYS A 1 39 ? 19.128 6.887 -3.134 1.00 0.00 39 LYS A O 13
ATOM 14395 N N . ASN A 1 40 ? 17.374 5.553 -2.682 1.00 0.00 40 ASN A N 13
ATOM 14396 C CA . ASN A 1 40 ? 18.118 4.705 -1.758 1.00 0.00 40 ASN A CA 13
ATOM 14397 C C . ASN A 1 40 ? 19.180 3.896 -2.496 1.00 0.00 40 ASN A C 13
ATOM 14398 O O . ASN A 1 40 ? 18.958 3.434 -3.615 1.00 0.00 40 ASN A O 13
ATOM 14409 N N . HIS A 1 41 ? 20.336 3.729 -1.861 1.00 0.00 41 HIS A N 13
ATOM 14410 C CA . HIS A 1 41 ? 21.434 2.976 -2.456 1.00 0.00 41 HIS A CA 13
ATOM 14411 C C . HIS A 1 41 ? 21.503 1.566 -1.875 1.00 0.00 41 HIS A C 13
ATOM 14412 O O . HIS A 1 41 ? 22.549 0.919 -1.915 1.00 0.00 41 HIS A O 13
ATOM 14426 N N . ALA A 1 42 ? 20.382 1.098 -1.337 1.00 0.00 42 ALA A N 13
ATOM 14427 C CA . ALA A 1 42 ? 20.315 -0.235 -0.750 1.00 0.00 42 ALA A CA 13
ATOM 14428 C C . ALA A 1 42 ? 19.187 -1.052 -1.370 1.00 0.00 42 ALA A C 13
ATOM 14429 O O . ALA A 1 42 ? 18.092 -0.550 -1.625 1.00 0.00 42 ALA A O 13
ATOM 14436 N N . PRO A 1 43 ? 19.458 -2.341 -1.621 1.00 0.00 43 PRO A N 13
ATOM 14437 C CA . PRO A 1 43 ? 18.478 -3.256 -2.215 1.00 0.00 43 PRO A CA 13
ATOM 14438 C C . PRO A 1 43 ? 17.335 -3.580 -1.260 1.00 0.00 43 PRO A C 13
ATOM 14439 O O . PRO A 1 43 ? 16.163 -3.464 -1.616 1.00 0.00 43 PRO A O 13
ATOM 14450 N N . GLY A 1 44 ? 17.683 -3.988 -0.043 1.00 0.00 44 GLY A N 13
ATOM 14451 C CA . GLY A 1 44 ? 16.674 -4.323 0.945 1.00 0.00 44 GLY A CA 13
ATOM 14452 C C . GLY A 1 44 ? 15.561 -3.296 1.007 1.00 0.00 44 GLY A C 13
ATOM 14453 O O . GLY A 1 44 ? 14.401 -3.641 1.233 1.00 0.00 44 GLY A O 13
ATOM 14457 N N . ALA A 1 45 ? 15.913 -2.031 0.806 1.00 0.00 45 ALA A N 13
ATOM 14458 C CA . ALA A 1 45 ? 14.934 -0.951 0.840 1.00 0.00 45 ALA A CA 13
ATOM 14459 C C . ALA A 1 45 ? 13.953 -1.063 -0.322 1.00 0.00 45 ALA A C 13
ATOM 14460 O O . ALA A 1 45 ? 12.747 -1.214 -0.119 1.00 0.00 45 ALA A O 13
ATOM 14467 N N . THR A 1 46 ? 14.476 -0.988 -1.542 1.00 0.00 46 THR A N 13
ATOM 14468 C CA . THR A 1 46 ? 13.646 -1.079 -2.736 1.00 0.00 46 THR A CA 13
ATOM 14469 C C . THR A 1 46 ? 12.767 -2.324 -2.702 1.00 0.00 46 THR A C 13
ATOM 14470 O O . THR A 1 46 ? 11.561 -2.250 -2.935 1.00 0.00 46 THR A O 13
ATOM 14481 N N . GLU A 1 47 ? 13.380 -3.467 -2.409 1.00 0.00 47 GLU A N 13
ATOM 14482 C CA . GLU A 1 47 ? 12.651 -4.728 -2.344 1.00 0.00 47 GLU A CA 13
ATOM 14483 C C . GLU A 1 47 ? 11.322 -4.552 -1.614 1.00 0.00 47 GLU A C 13
ATOM 14484 O O . GLU A 1 47 ? 10.370 -5.296 -1.849 1.00 0.00 47 GLU A O 13
ATOM 14496 N N . ALA A 1 48 ? 11.267 -3.564 -0.728 1.00 0.00 48 ALA A N 13
ATOM 14497 C CA . ALA A 1 48 ? 10.056 -3.289 0.035 1.00 0.00 48 ALA A CA 13
ATOM 14498 C C . ALA A 1 48 ? 9.115 -2.373 -0.740 1.00 0.00 48 ALA A C 13
ATOM 14499 O O . ALA A 1 48 ? 7.897 -2.548 -0.709 1.00 0.00 48 ALA A O 13
ATOM 14506 N N . PHE A 1 49 ? 9.687 -1.395 -1.435 1.00 0.00 49 PHE A N 13
ATOM 14507 C CA . PHE A 1 49 ? 8.898 -0.451 -2.218 1.00 0.00 49 PHE A CA 13
ATOM 14508 C C . PHE A 1 49 ? 7.957 -1.185 -3.169 1.00 0.00 49 PHE A C 13
ATOM 14509 O O . PHE A 1 49 ? 6.785 -0.831 -3.296 1.00 0.00 49 PHE A O 13
ATOM 14526 N N . LYS A 1 50 ? 8.479 -2.209 -3.835 1.00 0.00 50 LYS A N 13
ATOM 14527 C CA . LYS A 1 50 ? 7.687 -2.995 -4.774 1.00 0.00 50 LYS A CA 13
ATOM 14528 C C . LYS A 1 50 ? 6.369 -3.431 -4.142 1.00 0.00 50 LYS A C 13
ATOM 14529 O O . LYS A 1 50 ? 5.304 -3.283 -4.741 1.00 0.00 50 LYS A O 13
ATOM 14548 N N . ALA A 1 51 ? 6.448 -3.968 -2.929 1.00 0.00 51 ALA A N 13
ATOM 14549 C CA . ALA A 1 51 ? 5.261 -4.423 -2.216 1.00 0.00 51 ALA A CA 13
ATOM 14550 C C . ALA A 1 51 ? 4.282 -3.275 -1.994 1.00 0.00 51 ALA A C 13
ATOM 14551 O O . ALA A 1 51 ? 3.074 -3.433 -2.177 1.00 0.00 51 ALA A O 13
ATOM 14558 N N . ILE A 1 52 ? 4.809 -2.122 -1.598 1.00 0.00 52 ILE A N 13
ATOM 14559 C CA . ILE A 1 52 ? 3.980 -0.948 -1.351 1.00 0.00 52 ILE A CA 13
ATOM 14560 C C . ILE A 1 52 ? 3.058 -0.669 -2.533 1.00 0.00 52 ILE A C 13
ATOM 14561 O O . ILE A 1 52 ? 1.836 -0.756 -2.414 1.00 0.00 52 ILE A O 13
ATOM 14577 N N . GLY A 1 53 ? 3.651 -0.333 -3.674 1.00 0.00 53 GLY A N 13
ATOM 14578 C CA . GLY A 1 53 ? 2.868 -0.047 -4.862 1.00 0.00 53 GLY A CA 13
ATOM 14579 C C . GLY A 1 53 ? 1.669 -0.964 -5.000 1.00 0.00 53 GLY A C 13
ATOM 14580 O O . GLY A 1 53 ? 0.537 -0.501 -5.145 1.00 0.00 53 GLY A O 13
ATOM 14584 N N . THR A 1 54 ? 1.915 -2.270 -4.956 1.00 0.00 54 THR A N 13
ATOM 14585 C CA . THR A 1 54 ? 0.848 -3.254 -5.080 1.00 0.00 54 THR A CA 13
ATOM 14586 C C . THR A 1 54 ? -0.326 -2.909 -4.169 1.00 0.00 54 THR A C 13
ATOM 14587 O O . THR A 1 54 ? -1.484 -2.994 -4.575 1.00 0.00 54 THR A O 13
ATOM 14598 N N . ALA A 1 55 ? -0.018 -2.520 -2.936 1.00 0.00 55 ALA A N 13
ATOM 14599 C CA . ALA A 1 55 ? -1.047 -2.161 -1.969 1.00 0.00 55 ALA A CA 13
ATOM 14600 C C . ALA A 1 55 ? -1.759 -0.876 -2.378 1.00 0.00 55 ALA A C 13
ATOM 14601 O O . ALA A 1 55 ? -2.976 -0.861 -2.565 1.00 0.00 55 ALA A O 13
ATOM 14608 N N . TYR A 1 56 ? -0.994 0.201 -2.514 1.00 0.00 56 TYR A N 13
ATOM 14609 C CA . TYR A 1 56 ? -1.552 1.493 -2.897 1.00 0.00 56 TYR A CA 13
ATOM 14610 C C . TYR A 1 56 ? -2.467 1.352 -4.111 1.00 0.00 56 TYR A C 13
ATOM 14611 O O . TYR A 1 56 ? -3.560 1.915 -4.146 1.00 0.00 56 TYR A O 13
ATOM 14629 N N . ALA A 1 57 ? -2.010 0.595 -5.103 1.00 0.00 57 ALA A N 13
ATOM 14630 C CA . ALA A 1 57 ? -2.786 0.377 -6.317 1.00 0.00 57 ALA A CA 13
ATOM 14631 C C . ALA A 1 57 ? -4.165 -0.186 -5.993 1.00 0.00 57 ALA A C 13
ATOM 14632 O O . ALA A 1 57 ? -5.165 0.209 -6.594 1.00 0.00 57 ALA A O 13
ATOM 14639 N N . VAL A 1 58 ? -4.213 -1.112 -5.040 1.00 0.00 58 VAL A N 13
ATOM 14640 C CA . VAL A 1 58 ? -5.470 -1.729 -4.636 1.00 0.00 58 VAL A CA 13
ATOM 14641 C C . VAL A 1 58 ? -6.446 -0.688 -4.100 1.00 0.00 58 VAL A C 13
ATOM 14642 O O . VAL A 1 58 ? -7.452 -0.377 -4.739 1.00 0.00 58 VAL A O 13
ATOM 14655 N N . LEU A 1 59 ? -6.143 -0.152 -2.923 1.00 0.00 59 LEU A N 13
ATOM 14656 C CA . LEU A 1 59 ? -6.993 0.856 -2.299 1.00 0.00 59 LEU A CA 13
ATOM 14657 C C . LEU A 1 59 ? -7.216 2.037 -3.238 1.00 0.00 59 LEU A C 13
ATOM 14658 O O . LEU A 1 59 ? -8.354 2.420 -3.511 1.00 0.00 59 LEU A O 13
ATOM 14674 N N . SER A 1 60 ? -6.123 2.609 -3.732 1.00 0.00 60 SER A N 13
ATOM 14675 C CA . SER A 1 60 ? -6.199 3.747 -4.640 1.00 0.00 60 SER A CA 13
ATOM 14676 C C . SER A 1 60 ? -7.235 3.502 -5.733 1.00 0.00 60 SER A C 13
ATOM 14677 O O . SER A 1 60 ? -7.816 4.442 -6.274 1.00 0.00 60 SER A O 13
ATOM 14685 N N . ASN A 1 61 ? -7.460 2.232 -6.052 1.00 0.00 61 ASN A N 13
ATOM 14686 C CA . ASN A 1 61 ? -8.425 1.862 -7.081 1.00 0.00 61 ASN A CA 13
ATOM 14687 C C . ASN A 1 61 ? -9.789 1.566 -6.466 1.00 0.00 61 ASN A C 13
ATOM 14688 O O . ASN A 1 61 ? -9.897 1.062 -5.347 1.00 0.00 61 ASN A O 13
ATOM 14699 N N . PRO A 1 62 ? -10.857 1.885 -7.212 1.00 0.00 62 PRO A N 13
ATOM 14700 C CA . PRO A 1 62 ? -12.234 1.661 -6.761 1.00 0.00 62 PRO A CA 13
ATOM 14701 C C . PRO A 1 62 ? -12.592 0.180 -6.706 1.00 0.00 62 PRO A C 13
ATOM 14702 O O . PRO A 1 62 ? -13.095 -0.309 -5.695 1.00 0.00 62 PRO A O 13
ATOM 14713 N N . GLU A 1 63 ? -12.329 -0.529 -7.799 1.00 0.00 63 GLU A N 13
ATOM 14714 C CA . GLU A 1 63 ? -12.625 -1.955 -7.874 1.00 0.00 63 GLU A CA 13
ATOM 14715 C C . GLU A 1 63 ? -11.755 -2.743 -6.899 1.00 0.00 63 GLU A C 13
ATOM 14716 O O . GLU A 1 63 ? -12.261 -3.419 -6.003 1.00 0.00 63 GLU A O 13
ATOM 14728 N N . LYS A 1 64 ? -10.442 -2.652 -7.080 1.00 0.00 64 LYS A N 13
ATOM 14729 C CA . LYS A 1 64 ? -9.499 -3.354 -6.218 1.00 0.00 64 LYS A CA 13
ATOM 14730 C C . LYS A 1 64 ? -9.789 -3.069 -4.748 1.00 0.00 64 LYS A C 13
ATOM 14731 O O . LYS A 1 64 ? -9.540 -3.908 -3.882 1.00 0.00 64 LYS A O 13
ATOM 14750 N N . ARG A 1 65 ? -10.319 -1.881 -4.474 1.00 0.00 65 ARG A N 13
ATOM 14751 C CA . ARG A 1 65 ? -10.643 -1.485 -3.109 1.00 0.00 65 ARG A CA 13
ATOM 14752 C C . ARG A 1 65 ? -11.982 -2.076 -2.675 1.00 0.00 65 ARG A C 13
ATOM 14753 O O . ARG A 1 65 ? -12.129 -2.547 -1.547 1.00 0.00 65 ARG A O 13
ATOM 14774 N N . LYS A 1 66 ? -12.956 -2.046 -3.579 1.00 0.00 66 LYS A N 13
ATOM 14775 C CA . LYS A 1 66 ? -14.282 -2.578 -3.292 1.00 0.00 66 LYS A CA 13
ATOM 14776 C C . LYS A 1 66 ? -14.188 -3.962 -2.658 1.00 0.00 66 LYS A C 13
ATOM 14777 O O . LYS A 1 66 ? -14.605 -4.162 -1.518 1.00 0.00 66 LYS A O 13
ATOM 14796 N N . GLN A 1 67 ? -13.637 -4.914 -3.405 1.00 0.00 67 GLN A N 13
ATOM 14797 C CA . GLN A 1 67 ? -13.488 -6.279 -2.915 1.00 0.00 67 GLN A CA 13
ATOM 14798 C C . GLN A 1 67 ? -12.772 -6.298 -1.568 1.00 0.00 67 GLN A C 13
ATOM 14799 O O . GLN A 1 67 ? -13.121 -7.076 -0.679 1.00 0.00 67 GLN A O 13
ATOM 14813 N N . TYR A 1 68 ? -11.769 -5.440 -1.425 1.00 0.00 68 TYR A N 13
ATOM 14814 C CA . TYR A 1 68 ? -11.001 -5.360 -0.188 1.00 0.00 68 TYR A CA 13
ATOM 14815 C C . TYR A 1 68 ? -11.907 -5.030 0.995 1.00 0.00 68 TYR A C 13
ATOM 14816 O O . TYR A 1 68 ? -11.628 -5.415 2.130 1.00 0.00 68 TYR A O 13
ATOM 14834 N N . ASP A 1 69 ? -12.991 -4.314 0.719 1.00 0.00 69 ASP A N 13
ATOM 14835 C CA . ASP A 1 69 ? -13.940 -3.932 1.758 1.00 0.00 69 ASP A CA 13
ATOM 14836 C C . ASP A 1 69 ? -14.948 -5.049 2.011 1.00 0.00 69 ASP A C 13
ATOM 14837 O O . ASP A 1 69 ? -15.156 -5.464 3.151 1.00 0.00 69 ASP A O 13
ATOM 14846 N N . GLN A 1 70 ? -15.571 -5.530 0.940 1.00 0.00 70 GLN A N 13
ATOM 14847 C CA . GLN A 1 70 ? -16.559 -6.597 1.046 1.00 0.00 70 GLN A CA 13
ATOM 14848 C C . GLN A 1 70 ? -15.906 -7.900 1.496 1.00 0.00 70 GLN A C 13
ATOM 14849 O O . GLN A 1 70 ? -16.265 -8.461 2.532 1.00 0.00 70 GLN A O 13
ATOM 14863 N N . PHE A 1 71 ? -14.945 -8.377 0.711 1.00 0.00 71 PHE A N 13
ATOM 14864 C CA . PHE A 1 71 ? -14.243 -9.615 1.028 1.00 0.00 71 PHE A CA 13
ATOM 14865 C C . PHE A 1 71 ? -13.295 -9.416 2.207 1.00 0.00 71 PHE A C 13
ATOM 14866 O O . PHE A 1 71 ? -13.518 -9.947 3.294 1.00 0.00 71 PHE A O 13
ATOM 14883 N N . GLY A 1 72 ? -12.234 -8.646 1.982 1.00 0.00 72 GLY A N 13
ATOM 14884 C CA . GLY A 1 72 ? -11.267 -8.390 3.034 1.00 0.00 72 GLY A CA 13
ATOM 14885 C C . GLY A 1 72 ? -11.817 -7.489 4.121 1.00 0.00 72 GLY A C 13
ATOM 14886 O O . GLY A 1 72 ? -13.032 -7.356 4.271 1.00 0.00 72 GLY A O 13
ATOM 14890 N N . SER A 1 73 ? -10.922 -6.869 4.883 1.00 0.00 73 SER A N 13
ATOM 14891 C CA . SER A 1 73 ? -11.325 -5.980 5.967 1.00 0.00 73 SER A CA 13
ATOM 14892 C C . SER A 1 73 ? -12.393 -6.634 6.837 1.00 0.00 73 SER A C 13
ATOM 14893 O O . SER A 1 73 ? -13.362 -5.991 7.239 1.00 0.00 73 SER A O 13
ATOM 14901 N N . GLY A 1 74 ? -12.208 -7.919 7.126 1.00 0.00 74 GLY A N 13
ATOM 14902 C CA . GLY A 1 74 ? -13.163 -8.640 7.947 1.00 0.00 74 GLY A CA 13
ATOM 14903 C C . GLY A 1 74 ? -12.492 -9.602 8.907 1.00 0.00 74 GLY A C 13
ATOM 14904 O O . GLY A 1 74 ? -12.531 -10.819 8.729 1.00 0.00 74 GLY A O 13
ATOM 14908 N N . PRO A 1 75 ? -11.857 -9.053 9.953 1.00 0.00 75 PRO A N 13
ATOM 14909 C CA . PRO A 1 75 ? -11.161 -9.852 10.965 1.00 0.00 75 PRO A CA 13
ATOM 14910 C C . PRO A 1 75 ? -12.125 -10.644 11.842 1.00 0.00 75 PRO A C 13
ATOM 14911 O O . PRO A 1 75 ? -12.601 -10.148 12.863 1.00 0.00 75 PRO A O 13
ATOM 14922 N N . SER A 1 76 ? -12.408 -11.878 11.437 1.00 0.00 76 SER A N 13
ATOM 14923 C CA . SER A 1 76 ? -13.319 -12.738 12.184 1.00 0.00 76 SER A CA 13
ATOM 14924 C C . SER A 1 76 ? -13.315 -14.155 11.619 1.00 0.00 76 SER A C 13
ATOM 14925 O O . SER A 1 76 ? -12.715 -14.417 10.577 1.00 0.00 76 SER A O 13
ATOM 14933 N N . SER A 1 77 ? -13.989 -15.065 12.316 1.00 0.00 77 SER A N 13
ATOM 14934 C CA . SER A 1 77 ? -14.061 -16.456 11.886 1.00 0.00 77 SER A CA 13
ATOM 14935 C C . SER A 1 77 ? -15.396 -16.747 11.207 1.00 0.00 77 SER A C 13
ATOM 14936 O O . SER A 1 77 ? -16.009 -17.788 11.439 1.00 0.00 77 SER A O 13
ATOM 14944 N N . GLY A 1 78 ? -15.840 -15.818 10.366 1.00 0.00 78 GLY A N 13
ATOM 14945 C CA . GLY A 1 78 ? -17.099 -15.991 9.666 1.00 0.00 78 GLY A CA 13
ATOM 14946 C C . GLY A 1 78 ? -17.071 -17.163 8.705 1.00 0.00 78 GLY A C 13
ATOM 14947 O O . GLY A 1 78 ? -16.470 -18.198 8.995 1.00 0.00 78 GLY A O 13
ATOM 14951 N N . GLY A 1 1 ? -8.968 -13.098 18.883 1.00 0.00 1 GLY A N 14
ATOM 14952 C CA . GLY A 1 1 ? -7.916 -13.982 18.416 1.00 0.00 1 GLY A CA 14
ATOM 14953 C C . GLY A 1 1 ? -7.124 -13.386 17.270 1.00 0.00 1 GLY A C 14
ATOM 14954 O O . GLY A 1 1 ? -5.923 -13.146 17.394 1.00 0.00 1 GLY A O 14
ATOM 14958 N N . SER A 1 2 ? -7.797 -13.147 16.149 1.00 0.00 2 SER A N 14
ATOM 14959 C CA . SER A 1 2 ? -7.147 -12.580 14.973 1.00 0.00 2 SER A CA 14
ATOM 14960 C C . SER A 1 2 ? -5.768 -13.200 14.763 1.00 0.00 2 SER A C 14
ATOM 14961 O O . SER A 1 2 ? -4.806 -12.504 14.439 1.00 0.00 2 SER A O 14
ATOM 14969 N N . SER A 1 3 ? -5.681 -14.513 14.950 1.00 0.00 3 SER A N 14
ATOM 14970 C CA . SER A 1 3 ? -4.420 -15.226 14.786 1.00 0.00 3 SER A CA 14
ATOM 14971 C C . SER A 1 3 ? -4.025 -15.298 13.314 1.00 0.00 3 SER A C 14
ATOM 14972 O O . SER A 1 3 ? -4.856 -15.572 12.449 1.00 0.00 3 SER A O 14
ATOM 14980 N N . GLY A 1 4 ? -2.748 -15.050 13.038 1.00 0.00 4 GLY A N 14
ATOM 14981 C CA . GLY A 1 4 ? -2.264 -15.090 11.670 1.00 0.00 4 GLY A CA 14
ATOM 14982 C C . GLY A 1 4 ? -2.299 -13.730 11.002 1.00 0.00 4 GLY A C 14
ATOM 14983 O O . GLY A 1 4 ? -3.293 -13.364 10.375 1.00 0.00 4 GLY A O 14
ATOM 14987 N N . SER A 1 5 ? -1.211 -12.978 11.137 1.00 0.00 5 SER A N 14
ATOM 14988 C CA . SER A 1 5 ? -1.123 -11.648 10.545 1.00 0.00 5 SER A CA 14
ATOM 14989 C C . SER A 1 5 ? -0.484 -11.710 9.161 1.00 0.00 5 SER A C 14
ATOM 14990 O O . SER A 1 5 ? 0.689 -12.056 9.022 1.00 0.00 5 SER A O 14
ATOM 14998 N N . SER A 1 6 ? -1.265 -11.372 8.140 1.00 0.00 6 SER A N 14
ATOM 14999 C CA . SER A 1 6 ? -0.778 -11.392 6.766 1.00 0.00 6 SER A CA 14
ATOM 15000 C C . SER A 1 6 ? -0.110 -10.068 6.407 1.00 0.00 6 SER A C 14
ATOM 15001 O O . SER A 1 6 ? 1.072 -10.028 6.067 1.00 0.00 6 SER A O 14
ATOM 15009 N N . GLY A 1 7 ? -0.878 -8.985 6.484 1.00 0.00 7 GLY A N 14
ATOM 15010 C CA . GLY A 1 7 ? -0.345 -7.674 6.164 1.00 0.00 7 GLY A CA 14
ATOM 15011 C C . GLY A 1 7 ? -1.311 -6.838 5.348 1.00 0.00 7 GLY A C 14
ATOM 15012 O O . GLY A 1 7 ? -1.014 -6.464 4.213 1.00 0.00 7 GLY A O 14
ATOM 15016 N N . ASP A 1 8 ? -2.471 -6.547 5.925 1.00 0.00 8 ASP A N 14
ATOM 15017 C CA . ASP A 1 8 ? -3.485 -5.750 5.243 1.00 0.00 8 ASP A CA 14
ATOM 15018 C C . ASP A 1 8 ? -2.846 -4.596 4.478 1.00 0.00 8 ASP A C 14
ATOM 15019 O O . ASP A 1 8 ? -1.899 -3.970 4.955 1.00 0.00 8 ASP A O 14
ATOM 15028 N N . TYR A 1 9 ? -3.369 -4.320 3.289 1.00 0.00 9 TYR A N 14
ATOM 15029 C CA . TYR A 1 9 ? -2.847 -3.244 2.455 1.00 0.00 9 TYR A CA 14
ATOM 15030 C C . TYR A 1 9 ? -2.706 -1.954 3.257 1.00 0.00 9 TYR A C 14
ATOM 15031 O O . TYR A 1 9 ? -1.661 -1.303 3.230 1.00 0.00 9 TYR A O 14
ATOM 15049 N N . TYR A 1 10 ? -3.765 -1.590 3.971 1.00 0.00 10 TYR A N 14
ATOM 15050 C CA . TYR A 1 10 ? -3.762 -0.377 4.781 1.00 0.00 10 TYR A CA 14
ATOM 15051 C C . TYR A 1 10 ? -2.543 -0.338 5.698 1.00 0.00 10 TYR A C 14
ATOM 15052 O O . TYR A 1 10 ? -1.960 0.721 5.927 1.00 0.00 10 TYR A O 14
ATOM 15070 N N . GLU A 1 11 ? -2.165 -1.501 6.219 1.00 0.00 11 GLU A N 14
ATOM 15071 C CA . GLU A 1 11 ? -1.016 -1.599 7.112 1.00 0.00 11 GLU A CA 14
ATOM 15072 C C . GLU A 1 11 ? 0.286 -1.375 6.349 1.00 0.00 11 GLU A C 14
ATOM 15073 O O . GLU A 1 11 ? 1.080 -0.501 6.699 1.00 0.00 11 GLU A O 14
ATOM 15085 N N . ILE A 1 12 ? 0.498 -2.170 5.306 1.00 0.00 12 ILE A N 14
ATOM 15086 C CA . ILE A 1 12 ? 1.703 -2.058 4.493 1.00 0.00 12 ILE A CA 14
ATOM 15087 C C . ILE A 1 12 ? 2.057 -0.598 4.232 1.00 0.00 12 ILE A C 14
ATOM 15088 O O . ILE A 1 12 ? 3.228 -0.217 4.258 1.00 0.00 12 ILE A O 14
ATOM 15104 N N . LEU A 1 13 ? 1.037 0.216 3.982 1.00 0.00 13 LEU A N 14
ATOM 15105 C CA . LEU A 1 13 ? 1.239 1.637 3.718 1.00 0.00 13 LEU A CA 14
ATOM 15106 C C . LEU A 1 13 ? 1.450 2.407 5.018 1.00 0.00 13 LEU A C 14
ATOM 15107 O O . LEU A 1 13 ? 2.252 3.338 5.076 1.00 0.00 13 LEU A O 14
ATOM 15123 N N . GLY A 1 14 ? 0.726 2.010 6.060 1.00 0.00 14 GLY A N 14
ATOM 15124 C CA . GLY A 1 14 ? 0.850 2.673 7.345 1.00 0.00 14 GLY A CA 14
ATOM 15125 C C . GLY A 1 14 ? -0.290 3.635 7.614 1.00 0.00 14 GLY A C 14
ATOM 15126 O O . GLY A 1 14 ? -0.072 4.751 8.085 1.00 0.00 14 GLY A O 14
ATOM 15130 N N . VAL A 1 15 ? -1.510 3.203 7.312 1.00 0.00 15 VAL A N 14
ATOM 15131 C CA . VAL A 1 15 ? -2.689 4.035 7.523 1.00 0.00 15 VAL A CA 14
ATOM 15132 C C . VAL A 1 15 ? -3.795 3.253 8.224 1.00 0.00 15 VAL A C 14
ATOM 15133 O O . VAL A 1 15 ? -3.611 2.093 8.593 1.00 0.00 15 VAL A O 14
ATOM 15146 N N . SER A 1 16 ? -4.944 3.896 8.405 1.00 0.00 16 SER A N 14
ATOM 15147 C CA . SER A 1 16 ? -6.079 3.262 9.065 1.00 0.00 16 SER A CA 14
ATOM 15148 C C . SER A 1 16 ? -7.012 2.620 8.043 1.00 0.00 16 SER A C 14
ATOM 15149 O O . SER A 1 16 ? -6.951 2.926 6.852 1.00 0.00 16 SER A O 14
ATOM 15157 N N . ARG A 1 17 ? -7.876 1.729 8.519 1.00 0.00 17 ARG A N 14
ATOM 15158 C CA . ARG A 1 17 ? -8.822 1.042 7.648 1.00 0.00 17 ARG A CA 14
ATOM 15159 C C . ARG A 1 17 ? -9.933 1.987 7.200 1.00 0.00 17 ARG A C 14
ATOM 15160 O O . ARG A 1 17 ? -10.868 2.263 7.951 1.00 0.00 17 ARG A O 14
ATOM 15181 N N . GLY A 1 18 ? -9.824 2.480 5.970 1.00 0.00 18 GLY A N 14
ATOM 15182 C CA . GLY A 1 18 ? -10.826 3.389 5.443 1.00 0.00 18 GLY A CA 14
ATOM 15183 C C . GLY A 1 18 ? -10.237 4.723 5.029 1.00 0.00 18 GLY A C 14
ATOM 15184 O O . GLY A 1 18 ? -10.962 5.703 4.858 1.00 0.00 18 GLY A O 14
ATOM 15188 N N . ALA A 1 19 ? -8.918 4.762 4.868 1.00 0.00 19 ALA A N 14
ATOM 15189 C CA . ALA A 1 19 ? -8.233 5.986 4.471 1.00 0.00 19 ALA A CA 14
ATOM 15190 C C . ALA A 1 19 ? -8.601 6.383 3.045 1.00 0.00 19 ALA A C 14
ATOM 15191 O O . ALA A 1 19 ? -8.584 5.553 2.136 1.00 0.00 19 ALA A O 14
ATOM 15198 N N . SER A 1 20 ? -8.933 7.656 2.857 1.00 0.00 20 SER A N 14
ATOM 15199 C CA . SER A 1 20 ? -9.309 8.161 1.542 1.00 0.00 20 SER A CA 14
ATOM 15200 C C . SER A 1 20 ? -8.135 8.079 0.572 1.00 0.00 20 SER A C 14
ATOM 15201 O O . SER A 1 20 ? -7.003 7.804 0.972 1.00 0.00 20 SER A O 14
ATOM 15209 N N . ASP A 1 21 ? -8.413 8.318 -0.705 1.00 0.00 21 ASP A N 14
ATOM 15210 C CA . ASP A 1 21 ? -7.380 8.272 -1.734 1.00 0.00 21 ASP A CA 14
ATOM 15211 C C . ASP A 1 21 ? -6.166 9.099 -1.322 1.00 0.00 21 ASP A C 14
ATOM 15212 O O . ASP A 1 21 ? -5.028 8.643 -1.430 1.00 0.00 21 ASP A O 14
ATOM 15221 N N . GLU A 1 22 ? -6.417 10.316 -0.851 1.00 0.00 22 GLU A N 14
ATOM 15222 C CA . GLU A 1 22 ? -5.344 11.207 -0.425 1.00 0.00 22 GLU A CA 14
ATOM 15223 C C . GLU A 1 22 ? -4.463 10.535 0.624 1.00 0.00 22 GLU A C 14
ATOM 15224 O O . GLU A 1 22 ? -3.260 10.368 0.426 1.00 0.00 22 GLU A O 14
ATOM 15236 N N . ASP A 1 23 ? -5.072 10.151 1.741 1.00 0.00 23 ASP A N 14
ATOM 15237 C CA . ASP A 1 23 ? -4.345 9.497 2.822 1.00 0.00 23 ASP A CA 14
ATOM 15238 C C . ASP A 1 23 ? -3.486 8.355 2.287 1.00 0.00 23 ASP A C 14
ATOM 15239 O O . ASP A 1 23 ? -2.314 8.227 2.642 1.00 0.00 23 ASP A O 14
ATOM 15248 N N . LEU A 1 24 ? -4.077 7.528 1.432 1.00 0.00 24 LEU A N 14
ATOM 15249 C CA . LEU A 1 24 ? -3.366 6.396 0.848 1.00 0.00 24 LEU A CA 14
ATOM 15250 C C . LEU A 1 24 ? -2.198 6.871 -0.011 1.00 0.00 24 LEU A C 14
ATOM 15251 O O . LEU A 1 24 ? -1.166 6.206 -0.096 1.00 0.00 24 LEU A O 14
ATOM 15267 N N . LYS A 1 25 ? -2.368 8.026 -0.645 1.00 0.00 25 LYS A N 14
ATOM 15268 C CA . LYS A 1 25 ? -1.327 8.593 -1.494 1.00 0.00 25 LYS A CA 14
ATOM 15269 C C . LYS A 1 25 ? -0.207 9.197 -0.653 1.00 0.00 25 LYS A C 14
ATOM 15270 O O . LYS A 1 25 ? 0.943 8.764 -0.730 1.00 0.00 25 LYS A O 14
ATOM 15289 N N . LYS A 1 26 ? -0.550 10.198 0.150 1.00 0.00 26 LYS A N 14
ATOM 15290 C CA . LYS A 1 26 ? 0.425 10.860 1.008 1.00 0.00 26 LYS A CA 14
ATOM 15291 C C . LYS A 1 26 ? 1.268 9.837 1.763 1.00 0.00 26 LYS A C 14
ATOM 15292 O O . LYS A 1 26 ? 2.497 9.865 1.701 1.00 0.00 26 LYS A O 14
ATOM 15311 N N . ALA A 1 27 ? 0.600 8.935 2.474 1.00 0.00 27 ALA A N 14
ATOM 15312 C CA . ALA A 1 27 ? 1.288 7.901 3.238 1.00 0.00 27 ALA A CA 14
ATOM 15313 C C . ALA A 1 27 ? 2.132 7.016 2.326 1.00 0.00 27 ALA A C 14
ATOM 15314 O O . ALA A 1 27 ? 3.283 6.708 2.636 1.00 0.00 27 ALA A O 14
ATOM 15321 N N . TYR A 1 28 ? 1.552 6.609 1.203 1.00 0.00 28 TYR A N 14
ATOM 15322 C CA . TYR A 1 28 ? 2.250 5.756 0.248 1.00 0.00 28 TYR A CA 14
ATOM 15323 C C . TYR A 1 28 ? 3.569 6.390 -0.186 1.00 0.00 28 TYR A C 14
ATOM 15324 O O . TYR A 1 28 ? 4.630 5.776 -0.076 1.00 0.00 28 TYR A O 14
ATOM 15342 N N . ARG A 1 29 ? 3.492 7.621 -0.678 1.00 0.00 29 ARG A N 14
ATOM 15343 C CA . ARG A 1 29 ? 4.678 8.339 -1.130 1.00 0.00 29 ARG A CA 14
ATOM 15344 C C . ARG A 1 29 ? 5.769 8.312 -0.063 1.00 0.00 29 ARG A C 14
ATOM 15345 O O . ARG A 1 29 ? 6.847 7.760 -0.278 1.00 0.00 29 ARG A O 14
ATOM 15366 N N . ARG A 1 30 ? 5.479 8.913 1.087 1.00 0.00 30 ARG A N 14
ATOM 15367 C CA . ARG A 1 30 ? 6.435 8.960 2.186 1.00 0.00 30 ARG A CA 14
ATOM 15368 C C . ARG A 1 30 ? 7.271 7.683 2.235 1.00 0.00 30 ARG A C 14
ATOM 15369 O O . ARG A 1 30 ? 8.460 7.719 2.554 1.00 0.00 30 ARG A O 14
ATOM 15390 N N . LEU A 1 31 ? 6.641 6.558 1.917 1.00 0.00 31 LEU A N 14
ATOM 15391 C CA . LEU A 1 31 ? 7.325 5.270 1.925 1.00 0.00 31 LEU A CA 14
ATOM 15392 C C . LEU A 1 31 ? 8.223 5.123 0.700 1.00 0.00 31 LEU A C 14
ATOM 15393 O O . LEU A 1 31 ? 9.443 5.023 0.822 1.00 0.00 31 LEU A O 14
ATOM 15409 N N . ALA A 1 32 ? 7.609 5.111 -0.479 1.00 0.00 32 ALA A N 14
ATOM 15410 C CA . ALA A 1 32 ? 8.353 4.981 -1.726 1.00 0.00 32 ALA A CA 14
ATOM 15411 C C . ALA A 1 32 ? 9.616 5.836 -1.704 1.00 0.00 32 ALA A C 14
ATOM 15412 O O . ALA A 1 32 ? 10.716 5.344 -1.958 1.00 0.00 32 ALA A O 14
ATOM 15419 N N . LEU A 1 33 ? 9.451 7.119 -1.399 1.00 0.00 33 LEU A N 14
ATOM 15420 C CA . LEU A 1 33 ? 10.578 8.043 -1.344 1.00 0.00 33 LEU A CA 14
ATOM 15421 C C . LEU A 1 33 ? 11.678 7.507 -0.434 1.00 0.00 33 LEU A C 14
ATOM 15422 O O . LEU A 1 33 ? 12.862 7.764 -0.656 1.00 0.00 33 LEU A O 14
ATOM 15438 N N . LYS A 1 34 ? 11.281 6.759 0.589 1.00 0.00 34 LYS A N 14
ATOM 15439 C CA . LYS A 1 34 ? 12.233 6.183 1.531 1.00 0.00 34 LYS A CA 14
ATOM 15440 C C . LYS A 1 34 ? 12.755 4.842 1.025 1.00 0.00 34 LYS A C 14
ATOM 15441 O O . LYS A 1 34 ? 13.893 4.463 1.302 1.00 0.00 34 LYS A O 14
ATOM 15460 N N . PHE A 1 35 ? 11.917 4.128 0.281 1.00 0.00 35 PHE A N 14
ATOM 15461 C CA . PHE A 1 35 ? 12.295 2.830 -0.265 1.00 0.00 35 PHE A CA 14
ATOM 15462 C C . PHE A 1 35 ? 12.443 2.899 -1.782 1.00 0.00 35 PHE A C 14
ATOM 15463 O O . PHE A 1 35 ? 12.153 1.934 -2.490 1.00 0.00 35 PHE A O 14
ATOM 15480 N N . HIS A 1 36 ? 12.895 4.048 -2.275 1.00 0.00 36 HIS A N 14
ATOM 15481 C CA . HIS A 1 36 ? 13.082 4.245 -3.708 1.00 0.00 36 HIS A CA 14
ATOM 15482 C C . HIS A 1 36 ? 14.444 3.723 -4.155 1.00 0.00 36 HIS A C 14
ATOM 15483 O O . HIS A 1 36 ? 15.452 3.877 -3.465 1.00 0.00 36 HIS A O 14
ATOM 15497 N N . PRO A 1 37 ? 14.477 3.091 -5.337 1.00 0.00 37 PRO A N 14
ATOM 15498 C CA . PRO A 1 37 ? 15.709 2.533 -5.903 1.00 0.00 37 PRO A CA 14
ATOM 15499 C C . PRO A 1 37 ? 16.686 3.617 -6.344 1.00 0.00 37 PRO A C 14
ATOM 15500 O O . PRO A 1 37 ? 17.902 3.427 -6.297 1.00 0.00 37 PRO A O 14
ATOM 15511 N N . ASP A 1 38 ? 16.148 4.753 -6.773 1.00 0.00 38 ASP A N 14
ATOM 15512 C CA . ASP A 1 38 ? 16.973 5.869 -7.222 1.00 0.00 38 ASP A CA 14
ATOM 15513 C C . ASP A 1 38 ? 17.573 6.614 -6.034 1.00 0.00 38 ASP A C 14
ATOM 15514 O O . ASP A 1 38 ? 18.682 7.142 -6.114 1.00 0.00 38 ASP A O 14
ATOM 15523 N N . LYS A 1 39 ? 16.832 6.654 -4.932 1.00 0.00 39 LYS A N 14
ATOM 15524 C CA . LYS A 1 39 ? 17.289 7.334 -3.726 1.00 0.00 39 LYS A CA 14
ATOM 15525 C C . LYS A 1 39 ? 18.038 6.372 -2.810 1.00 0.00 39 LYS A C 14
ATOM 15526 O O . LYS A 1 39 ? 19.212 6.577 -2.506 1.00 0.00 39 LYS A O 14
ATOM 15545 N N . ASN A 1 40 ? 17.351 5.321 -2.374 1.00 0.00 40 ASN A N 14
ATOM 15546 C CA . ASN A 1 40 ? 17.952 4.326 -1.493 1.00 0.00 40 ASN A CA 14
ATOM 15547 C C . ASN A 1 40 ? 19.144 3.653 -2.166 1.00 0.00 40 ASN A C 14
ATOM 15548 O O . ASN A 1 40 ? 19.003 3.017 -3.211 1.00 0.00 40 ASN A O 14
ATOM 15559 N N . HIS A 1 41 ? 20.319 3.796 -1.560 1.00 0.00 41 HIS A N 14
ATOM 15560 C CA . HIS A 1 41 ? 21.536 3.200 -2.100 1.00 0.00 41 HIS A CA 14
ATOM 15561 C C . HIS A 1 41 ? 21.723 1.779 -1.579 1.00 0.00 41 HIS A C 14
ATOM 15562 O O . HIS A 1 41 ? 22.332 0.940 -2.241 1.00 0.00 41 HIS A O 14
ATOM 15576 N N . ALA A 1 42 ? 21.196 1.517 -0.387 1.00 0.00 42 ALA A N 14
ATOM 15577 C CA . ALA A 1 42 ? 21.304 0.197 0.222 1.00 0.00 42 ALA A CA 14
ATOM 15578 C C . ALA A 1 42 ? 20.163 -0.710 -0.227 1.00 0.00 42 ALA A C 14
ATOM 15579 O O . ALA A 1 42 ? 19.029 -0.272 -0.419 1.00 0.00 42 ALA A O 14
ATOM 15586 N N . PRO A 1 43 ? 20.469 -2.005 -0.399 1.00 0.00 43 PRO A N 14
ATOM 15587 C CA . PRO A 1 43 ? 19.482 -3.000 -0.829 1.00 0.00 43 PRO A CA 14
ATOM 15588 C C . PRO A 1 43 ? 18.443 -3.288 0.249 1.00 0.00 43 PRO A C 14
ATOM 15589 O O . PRO A 1 43 ? 18.488 -2.717 1.338 1.00 0.00 43 PRO A O 14
ATOM 15600 N N . GLY A 1 44 ? 17.506 -4.179 -0.061 1.00 0.00 44 GLY A N 14
ATOM 15601 C CA . GLY A 1 44 ? 16.468 -4.528 0.892 1.00 0.00 44 GLY A CA 14
ATOM 15602 C C . GLY A 1 44 ? 15.384 -3.472 0.980 1.00 0.00 44 GLY A C 14
ATOM 15603 O O . GLY A 1 44 ? 14.196 -3.788 0.935 1.00 0.00 44 GLY A O 14
ATOM 15607 N N . ALA A 1 45 ? 15.794 -2.214 1.108 1.00 0.00 45 ALA A N 14
ATOM 15608 C CA . ALA A 1 45 ? 14.849 -1.108 1.203 1.00 0.00 45 ALA A CA 14
ATOM 15609 C C . ALA A 1 45 ? 13.991 -1.011 -0.054 1.00 0.00 45 ALA A C 14
ATOM 15610 O O . ALA A 1 45 ? 12.761 -1.021 0.019 1.00 0.00 45 ALA A O 14
ATOM 15617 N N . THR A 1 46 ? 14.646 -0.916 -1.207 1.00 0.00 46 THR A N 14
ATOM 15618 C CA . THR A 1 46 ? 13.943 -0.814 -2.479 1.00 0.00 46 THR A CA 14
ATOM 15619 C C . THR A 1 46 ? 13.051 -2.028 -2.713 1.00 0.00 46 THR A C 14
ATOM 15620 O O . THR A 1 46 ? 11.866 -1.890 -3.015 1.00 0.00 46 THR A O 14
ATOM 15631 N N . GLU A 1 47 ? 13.629 -3.217 -2.572 1.00 0.00 47 GLU A N 14
ATOM 15632 C CA . GLU A 1 47 ? 12.885 -4.456 -2.768 1.00 0.00 47 GLU A CA 14
ATOM 15633 C C . GLU A 1 47 ? 11.532 -4.395 -2.065 1.00 0.00 47 GLU A C 14
ATOM 15634 O O . GLU A 1 47 ? 10.548 -4.960 -2.540 1.00 0.00 47 GLU A O 14
ATOM 15646 N N . ALA A 1 48 ? 11.493 -3.706 -0.929 1.00 0.00 48 ALA A N 14
ATOM 15647 C CA . ALA A 1 48 ? 10.262 -3.570 -0.160 1.00 0.00 48 ALA A CA 14
ATOM 15648 C C . ALA A 1 48 ? 9.238 -2.724 -0.909 1.00 0.00 48 ALA A C 14
ATOM 15649 O O . ALA A 1 48 ? 8.044 -3.023 -0.898 1.00 0.00 48 ALA A O 14
ATOM 15656 N N . PHE A 1 49 ? 9.713 -1.667 -1.559 1.00 0.00 49 PHE A N 14
ATOM 15657 C CA . PHE A 1 49 ? 8.837 -0.776 -2.312 1.00 0.00 49 PHE A CA 14
ATOM 15658 C C . PHE A 1 49 ? 7.898 -1.571 -3.214 1.00 0.00 49 PHE A C 14
ATOM 15659 O O . PHE A 1 49 ? 6.683 -1.370 -3.196 1.00 0.00 49 PHE A O 14
ATOM 15676 N N . LYS A 1 50 ? 8.469 -2.474 -4.003 1.00 0.00 50 LYS A N 14
ATOM 15677 C CA . LYS A 1 50 ? 7.686 -3.301 -4.913 1.00 0.00 50 LYS A CA 14
ATOM 15678 C C . LYS A 1 50 ? 6.387 -3.754 -4.254 1.00 0.00 50 LYS A C 14
ATOM 15679 O O . LYS A 1 50 ? 5.327 -3.745 -4.879 1.00 0.00 50 LYS A O 14
ATOM 15698 N N . ALA A 1 51 ? 6.477 -4.149 -2.988 1.00 0.00 51 ALA A N 14
ATOM 15699 C CA . ALA A 1 51 ? 5.309 -4.602 -2.244 1.00 0.00 51 ALA A CA 14
ATOM 15700 C C . ALA A 1 51 ? 4.363 -3.443 -1.948 1.00 0.00 51 ALA A C 14
ATOM 15701 O O . ALA A 1 51 ? 3.161 -3.531 -2.200 1.00 0.00 51 ALA A O 14
ATOM 15708 N N . ILE A 1 52 ? 4.913 -2.359 -1.411 1.00 0.00 52 ILE A N 14
ATOM 15709 C CA . ILE A 1 52 ? 4.118 -1.183 -1.082 1.00 0.00 52 ILE A CA 14
ATOM 15710 C C . ILE A 1 52 ? 3.145 -0.844 -2.206 1.00 0.00 52 ILE A C 14
ATOM 15711 O O . ILE A 1 52 ? 1.933 -0.996 -2.060 1.00 0.00 52 ILE A O 14
ATOM 15727 N N . GLY A 1 53 ? 3.686 -0.386 -3.331 1.00 0.00 53 GLY A N 14
ATOM 15728 C CA . GLY A 1 53 ? 2.852 -0.034 -4.466 1.00 0.00 53 GLY A CA 14
ATOM 15729 C C . GLY A 1 53 ? 1.686 -0.986 -4.645 1.00 0.00 53 GLY A C 14
ATOM 15730 O O . GLY A 1 53 ? 0.529 -0.564 -4.680 1.00 0.00 53 GLY A O 14
ATOM 15734 N N . THR A 1 54 ? 1.989 -2.275 -4.761 1.00 0.00 54 THR A N 14
ATOM 15735 C CA . THR A 1 54 ? 0.957 -3.289 -4.941 1.00 0.00 54 THR A CA 14
ATOM 15736 C C . THR A 1 54 ? -0.241 -3.021 -4.038 1.00 0.00 54 THR A C 14
ATOM 15737 O O . THR A 1 54 ? -1.388 -3.217 -4.439 1.00 0.00 54 THR A O 14
ATOM 15748 N N . ALA A 1 55 ? 0.032 -2.571 -2.817 1.00 0.00 55 ALA A N 14
ATOM 15749 C CA . ALA A 1 55 ? -1.024 -2.274 -1.859 1.00 0.00 55 ALA A CA 14
ATOM 15750 C C . ALA A 1 55 ? -1.732 -0.969 -2.209 1.00 0.00 55 ALA A C 14
ATOM 15751 O O . ALA A 1 55 ? -2.953 -0.937 -2.368 1.00 0.00 55 ALA A O 14
ATOM 15758 N N . TYR A 1 56 ? -0.959 0.104 -2.329 1.00 0.00 56 TYR A N 14
ATOM 15759 C CA . TYR A 1 56 ? -1.513 1.412 -2.658 1.00 0.00 56 TYR A CA 14
ATOM 15760 C C . TYR A 1 56 ? -2.432 1.325 -3.873 1.00 0.00 56 TYR A C 14
ATOM 15761 O O . TYR A 1 56 ? -3.521 1.898 -3.884 1.00 0.00 56 TYR A O 14
ATOM 15779 N N . ALA A 1 57 ? -1.984 0.603 -4.894 1.00 0.00 57 ALA A N 14
ATOM 15780 C CA . ALA A 1 57 ? -2.765 0.437 -6.114 1.00 0.00 57 ALA A CA 14
ATOM 15781 C C . ALA A 1 57 ? -4.151 -0.119 -5.806 1.00 0.00 57 ALA A C 14
ATOM 15782 O O . ALA A 1 57 ? -5.163 0.436 -6.234 1.00 0.00 57 ALA A O 14
ATOM 15789 N N . VAL A 1 58 ? -4.190 -1.220 -5.062 1.00 0.00 58 VAL A N 14
ATOM 15790 C CA . VAL A 1 58 ? -5.453 -1.852 -4.697 1.00 0.00 58 VAL A CA 14
ATOM 15791 C C . VAL A 1 58 ? -6.431 -0.833 -4.124 1.00 0.00 58 VAL A C 14
ATOM 15792 O O . VAL A 1 58 ? -7.519 -0.629 -4.664 1.00 0.00 58 VAL A O 14
ATOM 15805 N N . LEU A 1 59 ? -6.038 -0.194 -3.028 1.00 0.00 59 LEU A N 14
ATOM 15806 C CA . LEU A 1 59 ? -6.880 0.806 -2.381 1.00 0.00 59 LEU A CA 14
ATOM 15807 C C . LEU A 1 59 ? -7.039 2.038 -3.265 1.00 0.00 59 LEU A C 14
ATOM 15808 O O . LEU A 1 59 ? -8.034 2.757 -3.172 1.00 0.00 59 LEU A O 14
ATOM 15824 N N . SER A 1 60 ? -6.053 2.276 -4.124 1.00 0.00 60 SER A N 14
ATOM 15825 C CA . SER A 1 60 ? -6.082 3.422 -5.024 1.00 0.00 60 SER A CA 14
ATOM 15826 C C . SER A 1 60 ? -7.226 3.297 -6.026 1.00 0.00 60 SER A C 14
ATOM 15827 O O . SER A 1 60 ? -7.874 4.284 -6.371 1.00 0.00 60 SER A O 14
ATOM 15835 N N . ASN A 1 61 ? -7.467 2.075 -6.490 1.00 0.00 61 ASN A N 14
ATOM 15836 C CA . ASN A 1 61 ? -8.531 1.819 -7.453 1.00 0.00 61 ASN A CA 14
ATOM 15837 C C . ASN A 1 61 ? -9.851 1.536 -6.742 1.00 0.00 61 ASN A C 14
ATOM 15838 O O . ASN A 1 61 ? -9.898 0.863 -5.712 1.00 0.00 61 ASN A O 14
ATOM 15849 N N . PRO A 1 62 ? -10.950 2.060 -7.304 1.00 0.00 62 PRO A N 14
ATOM 15850 C CA . PRO A 1 62 ? -12.292 1.875 -6.742 1.00 0.00 62 PRO A CA 14
ATOM 15851 C C . PRO A 1 62 ? -12.786 0.440 -6.881 1.00 0.00 62 PRO A C 14
ATOM 15852 O O . PRO A 1 62 ? -13.619 -0.018 -6.099 1.00 0.00 62 PRO A O 14
ATOM 15863 N N . GLU A 1 63 ? -12.267 -0.266 -7.881 1.00 0.00 63 GLU A N 14
ATOM 15864 C CA . GLU A 1 63 ? -12.658 -1.650 -8.121 1.00 0.00 63 GLU A CA 14
ATOM 15865 C C . GLU A 1 63 ? -11.855 -2.603 -7.240 1.00 0.00 63 GLU A C 14
ATOM 15866 O O . GLU A 1 63 ? -12.388 -3.581 -6.716 1.00 0.00 63 GLU A O 14
ATOM 15878 N N . LYS A 1 64 ? -10.569 -2.310 -7.081 1.00 0.00 64 LYS A N 14
ATOM 15879 C CA . LYS A 1 64 ? -9.690 -3.138 -6.263 1.00 0.00 64 LYS A CA 14
ATOM 15880 C C . LYS A 1 64 ? -9.860 -2.814 -4.782 1.00 0.00 64 LYS A C 14
ATOM 15881 O O . LYS A 1 64 ? -9.495 -3.610 -3.917 1.00 0.00 64 LYS A O 14
ATOM 15900 N N . ARG A 1 65 ? -10.418 -1.641 -4.498 1.00 0.00 65 ARG A N 14
ATOM 15901 C CA . ARG A 1 65 ? -10.636 -1.213 -3.122 1.00 0.00 65 ARG A CA 14
ATOM 15902 C C . ARG A 1 65 ? -11.929 -1.805 -2.567 1.00 0.00 65 ARG A C 14
ATOM 15903 O O . ARG A 1 65 ? -11.949 -2.363 -1.470 1.00 0.00 65 ARG A O 14
ATOM 15924 N N . LYS A 1 66 ? -13.008 -1.678 -3.332 1.00 0.00 66 LYS A N 14
ATOM 15925 C CA . LYS A 1 66 ? -14.305 -2.199 -2.919 1.00 0.00 66 LYS A CA 14
ATOM 15926 C C . LYS A 1 66 ? -14.209 -3.681 -2.568 1.00 0.00 66 LYS A C 14
ATOM 15927 O O . LYS A 1 66 ? -14.752 -4.123 -1.556 1.00 0.00 66 LYS A O 14
ATOM 15946 N N . GLN A 1 67 ? -13.514 -4.440 -3.408 1.00 0.00 67 GLN A N 14
ATOM 15947 C CA . GLN A 1 67 ? -13.346 -5.871 -3.184 1.00 0.00 67 GLN A CA 14
ATOM 15948 C C . GLN A 1 67 ? -12.560 -6.133 -1.904 1.00 0.00 67 GLN A C 14
ATOM 15949 O O . GLN A 1 67 ? -12.814 -7.108 -1.197 1.00 0.00 67 GLN A O 14
ATOM 15963 N N . TYR A 1 68 ? -11.604 -5.258 -1.613 1.00 0.00 68 TYR A N 14
ATOM 15964 C CA . TYR A 1 68 ? -10.778 -5.396 -0.420 1.00 0.00 68 TYR A CA 14
ATOM 15965 C C . TYR A 1 68 ? -11.554 -4.990 0.830 1.00 0.00 68 TYR A C 14
ATOM 15966 O O . TYR A 1 68 ? -11.334 -5.531 1.914 1.00 0.00 68 TYR A O 14
ATOM 15984 N N . ASP A 1 69 ? -12.462 -4.034 0.669 1.00 0.00 69 ASP A N 14
ATOM 15985 C CA . ASP A 1 69 ? -13.273 -3.554 1.783 1.00 0.00 69 ASP A CA 14
ATOM 15986 C C . ASP A 1 69 ? -14.405 -4.529 2.089 1.00 0.00 69 ASP A C 14
ATOM 15987 O O . ASP A 1 69 ? -14.730 -4.771 3.252 1.00 0.00 69 ASP A O 14
ATOM 15996 N N . GLN A 1 70 ? -15.002 -5.085 1.040 1.00 0.00 70 GLN A N 14
ATOM 15997 C CA . GLN A 1 70 ? -16.099 -6.032 1.198 1.00 0.00 70 GLN A CA 14
ATOM 15998 C C . GLN A 1 70 ? -15.596 -7.360 1.753 1.00 0.00 70 GLN A C 14
ATOM 15999 O O . GLN A 1 70 ? -16.146 -7.889 2.719 1.00 0.00 70 GLN A O 14
ATOM 16013 N N . PHE A 1 71 ? -14.547 -7.895 1.137 1.00 0.00 71 PHE A N 14
ATOM 16014 C CA . PHE A 1 71 ? -13.970 -9.162 1.569 1.00 0.00 71 PHE A CA 14
ATOM 16015 C C . PHE A 1 71 ? -12.565 -8.958 2.127 1.00 0.00 71 PHE A C 14
ATOM 16016 O O . PHE A 1 71 ? -12.327 -9.139 3.321 1.00 0.00 71 PHE A O 14
ATOM 16033 N N . GLY A 1 72 ? -11.636 -8.580 1.254 1.00 0.00 72 GLY A N 14
ATOM 16034 C CA . GLY A 1 72 ? -10.266 -8.359 1.677 1.00 0.00 72 GLY A CA 14
ATOM 16035 C C . GLY A 1 72 ? -9.306 -9.375 1.090 1.00 0.00 72 GLY A C 14
ATOM 16036 O O . GLY A 1 72 ? -9.485 -9.828 -0.040 1.00 0.00 72 GLY A O 14
ATOM 16040 N N . SER A 1 73 ? -8.284 -9.733 1.860 1.00 0.00 73 SER A N 14
ATOM 16041 C CA . SER A 1 73 ? -7.288 -10.699 1.408 1.00 0.00 73 SER A CA 14
ATOM 16042 C C . SER A 1 73 ? -7.001 -11.732 2.494 1.00 0.00 73 SER A C 14
ATOM 16043 O O . SER A 1 73 ? -7.210 -11.477 3.679 1.00 0.00 73 SER A O 14
ATOM 16051 N N . GLY A 1 74 ? -6.521 -12.900 2.079 1.00 0.00 74 GLY A N 14
ATOM 16052 C CA . GLY A 1 74 ? -6.213 -13.955 3.027 1.00 0.00 74 GLY A CA 14
ATOM 16053 C C . GLY A 1 74 ? -4.817 -14.515 2.837 1.00 0.00 74 GLY A C 14
ATOM 16054 O O . GLY A 1 74 ? -4.116 -14.182 1.882 1.00 0.00 74 GLY A O 14
ATOM 16058 N N . PRO A 1 75 ? -4.395 -15.388 3.763 1.00 0.00 75 PRO A N 14
ATOM 16059 C CA . PRO A 1 75 ? -3.070 -16.014 3.716 1.00 0.00 75 PRO A CA 14
ATOM 16060 C C . PRO A 1 75 ? -2.943 -17.016 2.574 1.00 0.00 75 PRO A C 14
ATOM 16061 O O . PRO A 1 75 ? -3.381 -18.160 2.688 1.00 0.00 75 PRO A O 14
ATOM 16072 N N . SER A 1 76 ? -2.340 -16.578 1.473 1.00 0.00 76 SER A N 14
ATOM 16073 C CA . SER A 1 76 ? -2.158 -17.436 0.308 1.00 0.00 76 SER A CA 14
ATOM 16074 C C . SER A 1 76 ? -1.292 -18.643 0.653 1.00 0.00 76 SER A C 14
ATOM 16075 O O . SER A 1 76 ? -0.382 -18.553 1.477 1.00 0.00 76 SER A O 14
ATOM 16083 N N . SER A 1 77 ? -1.582 -19.773 0.015 1.00 0.00 77 SER A N 14
ATOM 16084 C CA . SER A 1 77 ? -0.832 -21.000 0.256 1.00 0.00 77 SER A CA 14
ATOM 16085 C C . SER A 1 77 ? -0.483 -21.690 -1.059 1.00 0.00 77 SER A C 14
ATOM 16086 O O . SER A 1 77 ? -1.292 -21.735 -1.984 1.00 0.00 77 SER A O 14
ATOM 16094 N N . GLY A 1 78 ? 0.731 -22.228 -1.134 1.00 0.00 78 GLY A N 14
ATOM 16095 C CA . GLY A 1 78 ? 1.168 -22.908 -2.338 1.00 0.00 78 GLY A CA 14
ATOM 16096 C C . GLY A 1 78 ? 1.384 -24.393 -2.120 1.00 0.00 78 GLY A C 14
ATOM 16097 O O . GLY A 1 78 ? 0.806 -25.221 -2.824 1.00 0.00 78 GLY A O 14
ATOM 16101 N N . GLY A 1 1 ? 3.405 -7.419 22.971 1.00 0.00 1 GLY A N 15
ATOM 16102 C CA . GLY A 1 1 ? 2.735 -7.075 21.731 1.00 0.00 1 GLY A CA 15
ATOM 16103 C C . GLY A 1 1 ? 2.817 -8.184 20.701 1.00 0.00 1 GLY A C 15
ATOM 16104 O O . GLY A 1 1 ? 3.672 -8.157 19.816 1.00 0.00 1 GLY A O 15
ATOM 16108 N N . SER A 1 2 ? 1.925 -9.163 20.816 1.00 0.00 2 SER A N 15
ATOM 16109 C CA . SER A 1 2 ? 1.904 -10.290 19.890 1.00 0.00 2 SER A CA 15
ATOM 16110 C C . SER A 1 2 ? 0.816 -10.106 18.836 1.00 0.00 2 SER A C 15
ATOM 16111 O O . SER A 1 2 ? -0.356 -10.393 19.082 1.00 0.00 2 SER A O 15
ATOM 16119 N N . SER A 1 3 ? 1.213 -9.626 17.662 1.00 0.00 3 SER A N 15
ATOM 16120 C CA . SER A 1 3 ? 0.272 -9.400 16.571 1.00 0.00 3 SER A CA 15
ATOM 16121 C C . SER A 1 3 ? 0.180 -10.628 15.670 1.00 0.00 3 SER A C 15
ATOM 16122 O O . SER A 1 3 ? 1.188 -11.263 15.362 1.00 0.00 3 SER A O 15
ATOM 16130 N N . GLY A 1 4 ? -1.038 -10.957 15.251 1.00 0.00 4 GLY A N 15
ATOM 16131 C CA . GLY A 1 4 ? -1.241 -12.107 14.390 1.00 0.00 4 GLY A CA 15
ATOM 16132 C C . GLY A 1 4 ? -0.645 -11.911 13.010 1.00 0.00 4 GLY A C 15
ATOM 16133 O O . GLY A 1 4 ? -0.790 -10.846 12.409 1.00 0.00 4 GLY A O 15
ATOM 16137 N N . SER A 1 5 ? 0.029 -12.940 12.506 1.00 0.00 5 SER A N 15
ATOM 16138 C CA . SER A 1 5 ? 0.654 -12.874 11.190 1.00 0.00 5 SER A CA 15
ATOM 16139 C C . SER A 1 5 ? -0.374 -12.528 10.117 1.00 0.00 5 SER A C 15
ATOM 16140 O O . SER A 1 5 ? -1.341 -13.262 9.909 1.00 0.00 5 SER A O 15
ATOM 16148 N N . SER A 1 6 ? -0.158 -11.406 9.439 1.00 0.00 6 SER A N 15
ATOM 16149 C CA . SER A 1 6 ? -1.067 -10.960 8.389 1.00 0.00 6 SER A CA 15
ATOM 16150 C C . SER A 1 6 ? -0.504 -9.741 7.664 1.00 0.00 6 SER A C 15
ATOM 16151 O O . SER A 1 6 ? 0.276 -8.975 8.229 1.00 0.00 6 SER A O 15
ATOM 16159 N N . GLY A 1 7 ? -0.905 -9.569 6.409 1.00 0.00 7 GLY A N 15
ATOM 16160 C CA . GLY A 1 7 ? -0.431 -8.443 5.626 1.00 0.00 7 GLY A CA 15
ATOM 16161 C C . GLY A 1 7 ? -1.563 -7.668 4.980 1.00 0.00 7 GLY A C 15
ATOM 16162 O O . GLY A 1 7 ? -1.984 -7.983 3.866 1.00 0.00 7 GLY A O 15
ATOM 16166 N N . ASP A 1 8 ? -2.059 -6.654 5.680 1.00 0.00 8 ASP A N 15
ATOM 16167 C CA . ASP A 1 8 ? -3.150 -5.833 5.168 1.00 0.00 8 ASP A CA 15
ATOM 16168 C C . ASP A 1 8 ? -2.610 -4.611 4.432 1.00 0.00 8 ASP A C 15
ATOM 16169 O O . ASP A 1 8 ? -1.642 -3.987 4.868 1.00 0.00 8 ASP A O 15
ATOM 16178 N N . TYR A 1 9 ? -3.242 -4.275 3.313 1.00 0.00 9 TYR A N 15
ATOM 16179 C CA . TYR A 1 9 ? -2.824 -3.129 2.513 1.00 0.00 9 TYR A CA 15
ATOM 16180 C C . TYR A 1 9 ? -2.688 -1.881 3.379 1.00 0.00 9 TYR A C 15
ATOM 16181 O O . TYR A 1 9 ? -1.641 -1.234 3.397 1.00 0.00 9 TYR A O 15
ATOM 16199 N N . TYR A 1 10 ? -3.756 -1.548 4.096 1.00 0.00 10 TYR A N 15
ATOM 16200 C CA . TYR A 1 10 ? -3.759 -0.376 4.964 1.00 0.00 10 TYR A CA 15
ATOM 16201 C C . TYR A 1 10 ? -2.510 -0.343 5.839 1.00 0.00 10 TYR A C 15
ATOM 16202 O O . TYR A 1 10 ? -1.958 0.723 6.112 1.00 0.00 10 TYR A O 15
ATOM 16220 N N . GLU A 1 11 ? -2.069 -1.519 6.274 1.00 0.00 11 GLU A N 15
ATOM 16221 C CA . GLU A 1 11 ? -0.885 -1.625 7.119 1.00 0.00 11 GLU A CA 15
ATOM 16222 C C . GLU A 1 11 ? 0.381 -1.325 6.321 1.00 0.00 11 GLU A C 15
ATOM 16223 O O . GLU A 1 11 ? 1.148 -0.427 6.668 1.00 0.00 11 GLU A O 15
ATOM 16235 N N . ILE A 1 12 ? 0.592 -2.084 5.251 1.00 0.00 12 ILE A N 15
ATOM 16236 C CA . ILE A 1 12 ? 1.764 -1.900 4.403 1.00 0.00 12 ILE A CA 15
ATOM 16237 C C . ILE A 1 12 ? 2.077 -0.420 4.213 1.00 0.00 12 ILE A C 15
ATOM 16238 O O . ILE A 1 12 ? 3.237 -0.008 4.263 1.00 0.00 12 ILE A O 15
ATOM 16254 N N . LEU A 1 13 ? 1.036 0.376 3.994 1.00 0.00 13 LEU A N 15
ATOM 16255 C CA . LEU A 1 13 ? 1.199 1.812 3.797 1.00 0.00 13 LEU A CA 15
ATOM 16256 C C . LEU A 1 13 ? 1.338 2.532 5.135 1.00 0.00 13 LEU A C 15
ATOM 16257 O O . LEU A 1 13 ? 2.101 3.489 5.260 1.00 0.00 13 LEU A O 15
ATOM 16273 N N . GLY A 1 14 ? 0.595 2.064 6.133 1.00 0.00 14 GLY A N 15
ATOM 16274 C CA . GLY A 1 14 ? 0.651 2.674 7.449 1.00 0.00 14 GLY A CA 15
ATOM 16275 C C . GLY A 1 14 ? -0.462 3.679 7.670 1.00 0.00 14 GLY A C 15
ATOM 16276 O O . GLY A 1 14 ? -0.210 4.822 8.053 1.00 0.00 14 GLY A O 15
ATOM 16280 N N . VAL A 1 15 ? -1.698 3.255 7.426 1.00 0.00 15 VAL A N 15
ATOM 16281 C CA . VAL A 1 15 ? -2.854 4.126 7.600 1.00 0.00 15 VAL A CA 15
ATOM 16282 C C . VAL A 1 15 ? -4.024 3.369 8.219 1.00 0.00 15 VAL A C 15
ATOM 16283 O O . VAL A 1 15 ? -3.965 2.153 8.398 1.00 0.00 15 VAL A O 15
ATOM 16296 N N . SER A 1 16 ? -5.088 4.098 8.542 1.00 0.00 16 SER A N 15
ATOM 16297 C CA . SER A 1 16 ? -6.272 3.496 9.144 1.00 0.00 16 SER A CA 15
ATOM 16298 C C . SER A 1 16 ? -7.148 2.840 8.081 1.00 0.00 16 SER A C 15
ATOM 16299 O O . SER A 1 16 ? -6.985 3.090 6.886 1.00 0.00 16 SER A O 15
ATOM 16307 N N . ARG A 1 17 ? -8.077 2.000 8.524 1.00 0.00 17 ARG A N 15
ATOM 16308 C CA . ARG A 1 17 ? -8.978 1.307 7.612 1.00 0.00 17 ARG A CA 15
ATOM 16309 C C . ARG A 1 17 ? -10.096 2.234 7.144 1.00 0.00 17 ARG A C 15
ATOM 16310 O O . ARG A 1 17 ? -11.047 2.496 7.878 1.00 0.00 17 ARG A O 15
ATOM 16331 N N . GLY A 1 18 ? -9.974 2.726 5.915 1.00 0.00 18 GLY A N 15
ATOM 16332 C CA . GLY A 1 18 ? -10.980 3.619 5.370 1.00 0.00 18 GLY A CA 15
ATOM 16333 C C . GLY A 1 18 ? -10.406 4.961 4.962 1.00 0.00 18 GLY A C 15
ATOM 16334 O O . GLY A 1 18 ? -11.143 5.929 4.778 1.00 0.00 18 GLY A O 15
ATOM 16338 N N . ALA A 1 19 ? -9.085 5.020 4.824 1.00 0.00 19 ALA A N 15
ATOM 16339 C CA . ALA A 1 19 ? -8.412 6.253 4.436 1.00 0.00 19 ALA A CA 15
ATOM 16340 C C . ALA A 1 19 ? -8.762 6.642 3.003 1.00 0.00 19 ALA A C 15
ATOM 16341 O O . ALA A 1 19 ? -8.825 5.791 2.117 1.00 0.00 19 ALA A O 15
ATOM 16348 N N . SER A 1 20 ? -8.988 7.934 2.784 1.00 0.00 20 SER A N 15
ATOM 16349 C CA . SER A 1 20 ? -9.336 8.435 1.460 1.00 0.00 20 SER A CA 15
ATOM 16350 C C . SER A 1 20 ? -8.131 8.385 0.526 1.00 0.00 20 SER A C 15
ATOM 16351 O O . SER A 1 20 ? -6.991 8.245 0.972 1.00 0.00 20 SER A O 15
ATOM 16359 N N . ASP A 1 21 ? -8.390 8.499 -0.772 1.00 0.00 21 ASP A N 15
ATOM 16360 C CA . ASP A 1 21 ? -7.327 8.468 -1.770 1.00 0.00 21 ASP A CA 15
ATOM 16361 C C . ASP A 1 21 ? -6.189 9.406 -1.380 1.00 0.00 21 ASP A C 15
ATOM 16362 O O . ASP A 1 21 ? -5.025 9.008 -1.359 1.00 0.00 21 ASP A O 15
ATOM 16371 N N . GLU A 1 22 ? -6.534 10.653 -1.074 1.00 0.00 22 GLU A N 15
ATOM 16372 C CA . GLU A 1 22 ? -5.539 11.647 -0.688 1.00 0.00 22 GLU A CA 15
ATOM 16373 C C . GLU A 1 22 ? -4.570 11.075 0.342 1.00 0.00 22 GLU A C 15
ATOM 16374 O O . GLU A 1 22 ? -3.374 10.944 0.079 1.00 0.00 22 GLU A O 15
ATOM 16386 N N . ASP A 1 23 ? -5.094 10.736 1.515 1.00 0.00 23 ASP A N 15
ATOM 16387 C CA . ASP A 1 23 ? -4.276 10.177 2.585 1.00 0.00 23 ASP A CA 15
ATOM 16388 C C . ASP A 1 23 ? -3.392 9.049 2.061 1.00 0.00 23 ASP A C 15
ATOM 16389 O O . ASP A 1 23 ? -2.165 9.126 2.127 1.00 0.00 23 ASP A O 15
ATOM 16398 N N . LEU A 1 24 ? -4.024 8.002 1.542 1.00 0.00 24 LEU A N 15
ATOM 16399 C CA . LEU A 1 24 ? -3.295 6.857 1.007 1.00 0.00 24 LEU A CA 15
ATOM 16400 C C . LEU A 1 24 ? -2.043 7.308 0.261 1.00 0.00 24 LEU A C 15
ATOM 16401 O O . LEU A 1 24 ? -0.957 6.764 0.462 1.00 0.00 24 LEU A O 15
ATOM 16417 N N . LYS A 1 25 ? -2.202 8.308 -0.599 1.00 0.00 25 LYS A N 15
ATOM 16418 C CA . LYS A 1 25 ? -1.085 8.837 -1.373 1.00 0.00 25 LYS A CA 15
ATOM 16419 C C . LYS A 1 25 ? 0.022 9.344 -0.455 1.00 0.00 25 LYS A C 15
ATOM 16420 O O . LYS A 1 25 ? 1.127 8.800 -0.438 1.00 0.00 25 LYS A O 15
ATOM 16439 N N . LYS A 1 26 ? -0.281 10.387 0.310 1.00 0.00 26 LYS A N 15
ATOM 16440 C CA . LYS A 1 26 ? 0.687 10.967 1.234 1.00 0.00 26 LYS A CA 15
ATOM 16441 C C . LYS A 1 26 ? 1.517 9.877 1.906 1.00 0.00 26 LYS A C 15
ATOM 16442 O O . LYS A 1 26 ? 2.747 9.915 1.879 1.00 0.00 26 LYS A O 15
ATOM 16461 N N . ALA A 1 27 ? 0.836 8.907 2.507 1.00 0.00 27 ALA A N 15
ATOM 16462 C CA . ALA A 1 27 ? 1.511 7.806 3.183 1.00 0.00 27 ALA A CA 15
ATOM 16463 C C . ALA A 1 27 ? 2.365 7.004 2.207 1.00 0.00 27 ALA A C 15
ATOM 16464 O O . ALA A 1 27 ? 3.536 6.730 2.472 1.00 0.00 27 ALA A O 15
ATOM 16471 N N . TYR A 1 28 ? 1.773 6.630 1.079 1.00 0.00 28 TYR A N 15
ATOM 16472 C CA . TYR A 1 28 ? 2.479 5.857 0.064 1.00 0.00 28 TYR A CA 15
ATOM 16473 C C . TYR A 1 28 ? 3.789 6.535 -0.324 1.00 0.00 28 TYR A C 15
ATOM 16474 O O . TYR A 1 28 ? 4.851 5.911 -0.315 1.00 0.00 28 TYR A O 15
ATOM 16492 N N . ARG A 1 29 ? 3.706 7.817 -0.663 1.00 0.00 29 ARG A N 15
ATOM 16493 C CA . ARG A 1 29 ? 4.884 8.582 -1.055 1.00 0.00 29 ARG A CA 15
ATOM 16494 C C . ARG A 1 29 ? 5.962 8.510 0.022 1.00 0.00 29 ARG A C 15
ATOM 16495 O O . ARG A 1 29 ? 7.046 7.972 -0.206 1.00 0.00 29 ARG A O 15
ATOM 16516 N N . ARG A 1 30 ? 5.657 9.056 1.195 1.00 0.00 30 ARG A N 15
ATOM 16517 C CA . ARG A 1 30 ? 6.600 9.055 2.306 1.00 0.00 30 ARG A CA 15
ATOM 16518 C C . ARG A 1 30 ? 7.402 7.757 2.338 1.00 0.00 30 ARG A C 15
ATOM 16519 O O . ARG A 1 30 ? 8.591 7.758 2.659 1.00 0.00 30 ARG A O 15
ATOM 16540 N N . LEU A 1 31 ? 6.744 6.653 2.003 1.00 0.00 31 LEU A N 15
ATOM 16541 C CA . LEU A 1 31 ? 7.395 5.348 1.993 1.00 0.00 31 LEU A CA 15
ATOM 16542 C C . LEU A 1 31 ? 8.231 5.166 0.731 1.00 0.00 31 LEU A C 15
ATOM 16543 O O . LEU A 1 31 ? 9.442 4.957 0.801 1.00 0.00 31 LEU A O 15
ATOM 16559 N N . ALA A 1 32 ? 7.577 5.248 -0.423 1.00 0.00 32 ALA A N 15
ATOM 16560 C CA . ALA A 1 32 ? 8.260 5.096 -1.702 1.00 0.00 32 ALA A CA 15
ATOM 16561 C C . ALA A 1 32 ? 9.635 5.757 -1.671 1.00 0.00 32 ALA A C 15
ATOM 16562 O O . ALA A 1 32 ? 10.640 5.138 -2.022 1.00 0.00 32 ALA A O 15
ATOM 16569 N N . LEU A 1 33 ? 9.671 7.016 -1.250 1.00 0.00 33 LEU A N 15
ATOM 16570 C CA . LEU A 1 33 ? 10.923 7.762 -1.175 1.00 0.00 33 LEU A CA 15
ATOM 16571 C C . LEU A 1 33 ? 11.918 7.063 -0.253 1.00 0.00 33 LEU A C 15
ATOM 16572 O O . LEU A 1 33 ? 13.116 7.022 -0.532 1.00 0.00 33 LEU A O 15
ATOM 16588 N N . LYS A 1 34 ? 11.412 6.512 0.845 1.00 0.00 34 LYS A N 15
ATOM 16589 C CA . LYS A 1 34 ? 12.255 5.811 1.807 1.00 0.00 34 LYS A CA 15
ATOM 16590 C C . LYS A 1 34 ? 12.653 4.436 1.281 1.00 0.00 34 LYS A C 15
ATOM 16591 O O . LYS A 1 34 ? 13.680 3.883 1.674 1.00 0.00 34 LYS A O 15
ATOM 16610 N N . PHE A 1 35 ? 11.833 3.888 0.389 1.00 0.00 35 PHE A N 15
ATOM 16611 C CA . PHE A 1 35 ? 12.100 2.577 -0.191 1.00 0.00 35 PHE A CA 15
ATOM 16612 C C . PHE A 1 35 ? 12.388 2.692 -1.685 1.00 0.00 35 PHE A C 15
ATOM 16613 O O . PHE A 1 35 ? 12.249 1.723 -2.432 1.00 0.00 35 PHE A O 15
ATOM 16630 N N . HIS A 1 36 ? 12.790 3.885 -2.114 1.00 0.00 36 HIS A N 15
ATOM 16631 C CA . HIS A 1 36 ? 13.098 4.128 -3.519 1.00 0.00 36 HIS A CA 15
ATOM 16632 C C . HIS A 1 36 ? 14.495 3.620 -3.865 1.00 0.00 36 HIS A C 15
ATOM 16633 O O . HIS A 1 36 ? 15.439 3.749 -3.085 1.00 0.00 36 HIS A O 15
ATOM 16647 N N . PRO A 1 37 ? 14.631 3.028 -5.061 1.00 0.00 37 PRO A N 15
ATOM 16648 C CA . PRO A 1 37 ? 15.908 2.489 -5.536 1.00 0.00 37 PRO A CA 15
ATOM 16649 C C . PRO A 1 37 ? 16.918 3.587 -5.856 1.00 0.00 37 PRO A C 15
ATOM 16650 O O . PRO A 1 37 ? 18.128 3.370 -5.786 1.00 0.00 37 PRO A O 15
ATOM 16661 N N . ASP A 1 38 ? 16.413 4.765 -6.205 1.00 0.00 38 ASP A N 15
ATOM 16662 C CA . ASP A 1 38 ? 17.271 5.897 -6.534 1.00 0.00 38 ASP A CA 15
ATOM 16663 C C . ASP A 1 38 ? 17.678 6.654 -5.273 1.00 0.00 38 ASP A C 15
ATOM 16664 O O . ASP A 1 38 ? 18.843 7.010 -5.098 1.00 0.00 38 ASP A O 15
ATOM 16673 N N . LYS A 1 39 ? 16.709 6.899 -4.398 1.00 0.00 39 LYS A N 15
ATOM 16674 C CA . LYS A 1 39 ? 16.964 7.614 -3.153 1.00 0.00 39 LYS A CA 15
ATOM 16675 C C . LYS A 1 39 ? 17.674 6.715 -2.146 1.00 0.00 39 LYS A C 15
ATOM 16676 O O . LYS A 1 39 ? 18.731 7.066 -1.623 1.00 0.00 39 LYS A O 15
ATOM 16695 N N . ASN A 1 40 ? 17.086 5.554 -1.879 1.00 0.00 40 ASN A N 15
ATOM 16696 C CA . ASN A 1 40 ? 17.663 4.604 -0.934 1.00 0.00 40 ASN A CA 15
ATOM 16697 C C . ASN A 1 40 ? 18.655 3.678 -1.632 1.00 0.00 40 ASN A C 15
ATOM 16698 O O . ASN A 1 40 ? 18.298 2.955 -2.562 1.00 0.00 40 ASN A O 15
ATOM 16709 N N . HIS A 1 41 ? 19.903 3.705 -1.175 1.00 0.00 41 HIS A N 15
ATOM 16710 C CA . HIS A 1 41 ? 20.947 2.867 -1.753 1.00 0.00 41 HIS A CA 15
ATOM 16711 C C . HIS A 1 41 ? 21.007 1.512 -1.054 1.00 0.00 41 HIS A C 15
ATOM 16712 O O . HIS A 1 41 ? 22.086 0.965 -0.831 1.00 0.00 41 HIS A O 15
ATOM 16726 N N . ALA A 1 42 ? 19.840 0.977 -0.710 1.00 0.00 42 ALA A N 15
ATOM 16727 C CA . ALA A 1 42 ? 19.759 -0.313 -0.037 1.00 0.00 42 ALA A CA 15
ATOM 16728 C C . ALA A 1 42 ? 18.810 -1.256 -0.769 1.00 0.00 42 ALA A C 15
ATOM 16729 O O . ALA A 1 42 ? 17.740 -0.862 -1.233 1.00 0.00 42 ALA A O 15
ATOM 16736 N N . PRO A 1 43 ? 19.209 -2.532 -0.878 1.00 0.00 43 PRO A N 15
ATOM 16737 C CA . PRO A 1 43 ? 18.408 -3.557 -1.553 1.00 0.00 43 PRO A CA 15
ATOM 16738 C C . PRO A 1 43 ? 17.148 -3.915 -0.773 1.00 0.00 43 PRO A C 15
ATOM 16739 O O . PRO A 1 43 ? 16.046 -3.915 -1.321 1.00 0.00 43 PRO A O 15
ATOM 16750 N N . GLY A 1 44 ? 17.318 -4.220 0.510 1.00 0.00 44 GLY A N 15
ATOM 16751 C CA . GLY A 1 44 ? 16.185 -4.575 1.345 1.00 0.00 44 GLY A CA 15
ATOM 16752 C C . GLY A 1 44 ? 15.129 -3.488 1.381 1.00 0.00 44 GLY A C 15
ATOM 16753 O O . GLY A 1 44 ? 13.943 -3.771 1.551 1.00 0.00 44 GLY A O 15
ATOM 16757 N N . ALA A 1 45 ? 15.559 -2.241 1.223 1.00 0.00 45 ALA A N 15
ATOM 16758 C CA . ALA A 1 45 ? 14.642 -1.108 1.238 1.00 0.00 45 ALA A CA 15
ATOM 16759 C C . ALA A 1 45 ? 13.829 -1.042 -0.050 1.00 0.00 45 ALA A C 15
ATOM 16760 O O . ALA A 1 45 ? 12.610 -0.874 -0.020 1.00 0.00 45 ALA A O 15
ATOM 16767 N N . THR A 1 46 ? 14.513 -1.175 -1.183 1.00 0.00 46 THR A N 15
ATOM 16768 C CA . THR A 1 46 ? 13.855 -1.128 -2.483 1.00 0.00 46 THR A CA 15
ATOM 16769 C C . THR A 1 46 ? 12.988 -2.362 -2.704 1.00 0.00 46 THR A C 15
ATOM 16770 O O . THR A 1 46 ? 11.886 -2.268 -3.244 1.00 0.00 46 THR A O 15
ATOM 16781 N N . GLU A 1 47 ? 13.492 -3.518 -2.284 1.00 0.00 47 GLU A N 15
ATOM 16782 C CA . GLU A 1 47 ? 12.762 -4.770 -2.438 1.00 0.00 47 GLU A CA 15
ATOM 16783 C C . GLU A 1 47 ? 11.387 -4.682 -1.783 1.00 0.00 47 GLU A C 15
ATOM 16784 O O . GLU A 1 47 ? 10.489 -5.466 -2.091 1.00 0.00 47 GLU A O 15
ATOM 16796 N N . ALA A 1 48 ? 11.229 -3.722 -0.877 1.00 0.00 48 ALA A N 15
ATOM 16797 C CA . ALA A 1 48 ? 9.964 -3.529 -0.180 1.00 0.00 48 ALA A CA 15
ATOM 16798 C C . ALA A 1 48 ? 9.014 -2.659 -0.995 1.00 0.00 48 ALA A C 15
ATOM 16799 O O . ALA A 1 48 ? 7.815 -2.926 -1.063 1.00 0.00 48 ALA A O 15
ATOM 16806 N N . PHE A 1 49 ? 9.559 -1.615 -1.613 1.00 0.00 49 PHE A N 15
ATOM 16807 C CA . PHE A 1 49 ? 8.759 -0.704 -2.423 1.00 0.00 49 PHE A CA 15
ATOM 16808 C C . PHE A 1 49 ? 7.839 -1.477 -3.363 1.00 0.00 49 PHE A C 15
ATOM 16809 O O . PHE A 1 49 ? 6.659 -1.153 -3.501 1.00 0.00 49 PHE A O 15
ATOM 16826 N N . LYS A 1 50 ? 8.387 -2.500 -4.009 1.00 0.00 50 LYS A N 15
ATOM 16827 C CA . LYS A 1 50 ? 7.618 -3.321 -4.937 1.00 0.00 50 LYS A CA 15
ATOM 16828 C C . LYS A 1 50 ? 6.313 -3.786 -4.298 1.00 0.00 50 LYS A C 15
ATOM 16829 O O . LYS A 1 50 ? 5.285 -3.888 -4.967 1.00 0.00 50 LYS A O 15
ATOM 16848 N N . ALA A 1 51 ? 6.361 -4.065 -3.000 1.00 0.00 51 ALA A N 15
ATOM 16849 C CA . ALA A 1 51 ? 5.182 -4.516 -2.270 1.00 0.00 51 ALA A CA 15
ATOM 16850 C C . ALA A 1 51 ? 4.216 -3.362 -2.024 1.00 0.00 51 ALA A C 15
ATOM 16851 O O . ALA A 1 51 ? 3.012 -3.491 -2.248 1.00 0.00 51 ALA A O 15
ATOM 16858 N N . ILE A 1 52 ? 4.750 -2.237 -1.561 1.00 0.00 52 ILE A N 15
ATOM 16859 C CA . ILE A 1 52 ? 3.934 -1.061 -1.285 1.00 0.00 52 ILE A CA 15
ATOM 16860 C C . ILE A 1 52 ? 3.033 -0.727 -2.470 1.00 0.00 52 ILE A C 15
ATOM 16861 O O . ILE A 1 52 ? 1.814 -0.872 -2.396 1.00 0.00 52 ILE A O 15
ATOM 16877 N N . GLY A 1 53 ? 3.644 -0.280 -3.563 1.00 0.00 53 GLY A N 15
ATOM 16878 C CA . GLY A 1 53 ? 2.882 0.066 -4.749 1.00 0.00 53 GLY A CA 15
ATOM 16879 C C . GLY A 1 53 ? 1.683 -0.838 -4.952 1.00 0.00 53 GLY A C 15
ATOM 16880 O O . GLY A 1 53 ? 0.594 -0.373 -5.290 1.00 0.00 53 GLY A O 15
ATOM 16884 N N . THR A 1 54 ? 1.882 -2.137 -4.749 1.00 0.00 54 THR A N 15
ATOM 16885 C CA . THR A 1 54 ? 0.810 -3.110 -4.915 1.00 0.00 54 THR A CA 15
ATOM 16886 C C . THR A 1 54 ? -0.402 -2.743 -4.067 1.00 0.00 54 THR A C 15
ATOM 16887 O O . THR A 1 54 ? -1.528 -2.701 -4.561 1.00 0.00 54 THR A O 15
ATOM 16898 N N . ALA A 1 55 ? -0.163 -2.477 -2.786 1.00 0.00 55 ALA A N 15
ATOM 16899 C CA . ALA A 1 55 ? -1.236 -2.111 -1.869 1.00 0.00 55 ALA A CA 15
ATOM 16900 C C . ALA A 1 55 ? -1.951 -0.848 -2.338 1.00 0.00 55 ALA A C 15
ATOM 16901 O O . ALA A 1 55 ? -3.148 -0.872 -2.627 1.00 0.00 55 ALA A O 15
ATOM 16908 N N . TYR A 1 56 ? -1.212 0.253 -2.410 1.00 0.00 56 TYR A N 15
ATOM 16909 C CA . TYR A 1 56 ? -1.777 1.526 -2.841 1.00 0.00 56 TYR A CA 15
ATOM 16910 C C . TYR A 1 56 ? -2.522 1.372 -4.163 1.00 0.00 56 TYR A C 15
ATOM 16911 O O . TYR A 1 56 ? -3.582 1.965 -4.364 1.00 0.00 56 TYR A O 15
ATOM 16929 N N . ALA A 1 57 ? -1.960 0.570 -5.062 1.00 0.00 57 ALA A N 15
ATOM 16930 C CA . ALA A 1 57 ? -2.571 0.335 -6.364 1.00 0.00 57 ALA A CA 15
ATOM 16931 C C . ALA A 1 57 ? -3.959 -0.280 -6.216 1.00 0.00 57 ALA A C 15
ATOM 16932 O O . ALA A 1 57 ? -4.823 -0.100 -7.074 1.00 0.00 57 ALA A O 15
ATOM 16939 N N . VAL A 1 58 ? -4.165 -1.007 -5.123 1.00 0.00 58 VAL A N 15
ATOM 16940 C CA . VAL A 1 58 ? -5.448 -1.648 -4.863 1.00 0.00 58 VAL A CA 15
ATOM 16941 C C . VAL A 1 58 ? -6.456 -0.653 -4.298 1.00 0.00 58 VAL A C 15
ATOM 16942 O O . VAL A 1 58 ? -7.501 -0.403 -4.898 1.00 0.00 58 VAL A O 15
ATOM 16955 N N . LEU A 1 59 ? -6.134 -0.088 -3.139 1.00 0.00 59 LEU A N 15
ATOM 16956 C CA . LEU A 1 59 ? -7.011 0.882 -2.492 1.00 0.00 59 LEU A CA 15
ATOM 16957 C C . LEU A 1 59 ? -7.218 2.106 -3.378 1.00 0.00 59 LEU A C 15
ATOM 16958 O O . LEU A 1 59 ? -8.344 2.567 -3.565 1.00 0.00 59 LEU A O 15
ATOM 16974 N N . SER A 1 60 ? -6.123 2.627 -3.924 1.00 0.00 60 SER A N 15
ATOM 16975 C CA . SER A 1 60 ? -6.184 3.798 -4.790 1.00 0.00 60 SER A CA 15
ATOM 16976 C C . SER A 1 60 ? -7.319 3.667 -5.802 1.00 0.00 60 SER A C 15
ATOM 16977 O O . SER A 1 60 ? -7.887 4.664 -6.246 1.00 0.00 60 SER A O 15
ATOM 16985 N N . ASN A 1 61 ? -7.641 2.429 -6.163 1.00 0.00 61 ASN A N 15
ATOM 16986 C CA . ASN A 1 61 ? -8.707 2.166 -7.123 1.00 0.00 61 ASN A CA 15
ATOM 16987 C C . ASN A 1 61 ? -10.020 1.862 -6.408 1.00 0.00 61 ASN A C 15
ATOM 16988 O O . ASN A 1 61 ? -10.045 1.281 -5.323 1.00 0.00 61 ASN A O 15
ATOM 16999 N N . PRO A 1 62 ? -11.139 2.263 -7.030 1.00 0.00 62 PRO A N 15
ATOM 17000 C CA . PRO A 1 62 ? -12.477 2.043 -6.472 1.00 0.00 62 PRO A CA 15
ATOM 17001 C C . PRO A 1 62 ? -12.878 0.572 -6.490 1.00 0.00 62 PRO A C 15
ATOM 17002 O O . PRO A 1 62 ? -13.353 0.038 -5.489 1.00 0.00 62 PRO A O 15
ATOM 17013 N N . GLU A 1 63 ? -12.682 -0.077 -7.633 1.00 0.00 63 GLU A N 15
ATOM 17014 C CA . GLU A 1 63 ? -13.024 -1.487 -7.780 1.00 0.00 63 GLU A CA 15
ATOM 17015 C C . GLU A 1 63 ? -12.091 -2.362 -6.947 1.00 0.00 63 GLU A C 15
ATOM 17016 O O . GLU A 1 63 ? -12.527 -3.052 -6.025 1.00 0.00 63 GLU A O 15
ATOM 17028 N N . LYS A 1 64 ? -10.805 -2.328 -7.278 1.00 0.00 64 LYS A N 15
ATOM 17029 C CA . LYS A 1 64 ? -9.809 -3.117 -6.562 1.00 0.00 64 LYS A CA 15
ATOM 17030 C C . LYS A 1 64 ? -9.978 -2.966 -5.054 1.00 0.00 64 LYS A C 15
ATOM 17031 O O . LYS A 1 64 ? -9.647 -3.872 -4.289 1.00 0.00 64 LYS A O 15
ATOM 17050 N N . ARG A 1 65 ? -10.497 -1.817 -4.632 1.00 0.00 65 ARG A N 15
ATOM 17051 C CA . ARG A 1 65 ? -10.710 -1.549 -3.215 1.00 0.00 65 ARG A CA 15
ATOM 17052 C C . ARG A 1 65 ? -11.963 -2.257 -2.710 1.00 0.00 65 ARG A C 15
ATOM 17053 O O . ARG A 1 65 ? -11.984 -2.790 -1.601 1.00 0.00 65 ARG A O 15
ATOM 17074 N N . LYS A 1 66 ? -13.007 -2.258 -3.532 1.00 0.00 66 LYS A N 15
ATOM 17075 C CA . LYS A 1 66 ? -14.265 -2.901 -3.171 1.00 0.00 66 LYS A CA 15
ATOM 17076 C C . LYS A 1 66 ? -14.026 -4.322 -2.670 1.00 0.00 66 LYS A C 15
ATOM 17077 O O . LYS A 1 66 ? -14.385 -4.661 -1.543 1.00 0.00 66 LYS A O 15
ATOM 17096 N N . GLN A 1 67 ? -13.417 -5.148 -3.516 1.00 0.00 67 GLN A N 15
ATOM 17097 C CA . GLN A 1 67 ? -13.130 -6.532 -3.157 1.00 0.00 67 GLN A CA 15
ATOM 17098 C C . GLN A 1 67 ? -12.394 -6.607 -1.824 1.00 0.00 67 GLN A C 15
ATOM 17099 O O . GLN A 1 67 ? -12.593 -7.540 -1.046 1.00 0.00 67 GLN A O 15
ATOM 17113 N N . TYR A 1 68 ? -11.542 -5.621 -1.567 1.00 0.00 68 TYR A N 15
ATOM 17114 C CA . TYR A 1 68 ? -10.774 -5.577 -0.329 1.00 0.00 68 TYR A CA 15
ATOM 17115 C C . TYR A 1 68 ? -11.676 -5.263 0.861 1.00 0.00 68 TYR A C 15
ATOM 17116 O O . TYR A 1 68 ? -11.657 -5.967 1.871 1.00 0.00 68 TYR A O 15
ATOM 17134 N N . ASP A 1 69 ? -12.465 -4.203 0.733 1.00 0.00 69 ASP A N 15
ATOM 17135 C CA . ASP A 1 69 ? -13.376 -3.795 1.796 1.00 0.00 69 ASP A CA 15
ATOM 17136 C C . ASP A 1 69 ? -14.348 -4.920 2.140 1.00 0.00 69 ASP A C 15
ATOM 17137 O O . ASP A 1 69 ? -14.790 -5.042 3.282 1.00 0.00 69 ASP A O 15
ATOM 17146 N N . GLN A 1 70 ? -14.675 -5.737 1.144 1.00 0.00 70 GLN A N 15
ATOM 17147 C CA . GLN A 1 70 ? -15.596 -6.851 1.342 1.00 0.00 70 GLN A CA 15
ATOM 17148 C C . GLN A 1 70 ? -14.863 -8.073 1.884 1.00 0.00 70 GLN A C 15
ATOM 17149 O O . GLN A 1 70 ? -15.179 -8.570 2.965 1.00 0.00 70 GLN A O 15
ATOM 17163 N N . PHE A 1 71 ? -13.882 -8.553 1.127 1.00 0.00 71 PHE A N 15
ATOM 17164 C CA . PHE A 1 71 ? -13.105 -9.719 1.531 1.00 0.00 71 PHE A CA 15
ATOM 17165 C C . PHE A 1 71 ? -11.811 -9.298 2.221 1.00 0.00 71 PHE A C 15
ATOM 17166 O O . PHE A 1 71 ? -11.578 -9.629 3.383 1.00 0.00 71 PHE A O 15
ATOM 17183 N N . GLY A 1 72 ? -10.972 -8.564 1.496 1.00 0.00 72 GLY A N 15
ATOM 17184 C CA . GLY A 1 72 ? -9.712 -8.110 2.053 1.00 0.00 72 GLY A CA 15
ATOM 17185 C C . GLY A 1 72 ? -9.817 -7.775 3.528 1.00 0.00 72 GLY A C 15
ATOM 17186 O O . GLY A 1 72 ? -9.619 -8.639 4.383 1.00 0.00 72 GLY A O 15
ATOM 17190 N N . SER A 1 73 ? -10.128 -6.518 3.827 1.00 0.00 73 SER A N 15
ATOM 17191 C CA . SER A 1 73 ? -10.254 -6.070 5.209 1.00 0.00 73 SER A CA 15
ATOM 17192 C C . SER A 1 73 ? -11.439 -6.745 5.893 1.00 0.00 73 SER A C 15
ATOM 17193 O O . SER A 1 73 ? -12.521 -6.169 5.996 1.00 0.00 73 SER A O 15
ATOM 17201 N N . GLY A 1 74 ? -11.225 -7.972 6.360 1.00 0.00 74 GLY A N 15
ATOM 17202 C CA . GLY A 1 74 ? -12.283 -8.707 7.028 1.00 0.00 74 GLY A CA 15
ATOM 17203 C C . GLY A 1 74 ? -12.070 -8.796 8.526 1.00 0.00 74 GLY A C 15
ATOM 17204 O O . GLY A 1 74 ? -11.546 -9.784 9.042 1.00 0.00 74 GLY A O 15
ATOM 17208 N N . PRO A 1 75 ? -12.481 -7.745 9.250 1.00 0.00 75 PRO A N 15
ATOM 17209 C CA . PRO A 1 75 ? -12.341 -7.685 10.708 1.00 0.00 75 PRO A CA 15
ATOM 17210 C C . PRO A 1 75 ? -13.270 -8.663 11.420 1.00 0.00 75 PRO A C 15
ATOM 17211 O O . PRO A 1 75 ? -12.974 -9.123 12.523 1.00 0.00 75 PRO A O 15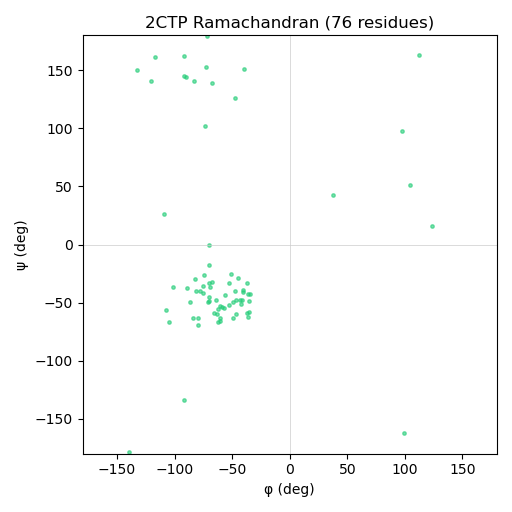
ATOM 17222 N N . SER A 1 76 ? -14.393 -8.976 10.783 1.00 0.00 76 SER A N 15
ATOM 17223 C CA . SER A 1 76 ? -15.367 -9.897 11.357 1.00 0.00 76 SER A CA 15
ATOM 17224 C C . SER A 1 76 ? -15.020 -11.341 11.008 1.00 0.00 76 SER A C 15
ATOM 17225 O O . SER A 1 76 ? -14.420 -11.614 9.969 1.00 0.00 76 SER A O 15
ATOM 17233 N N . SER A 1 77 ? -15.402 -12.264 11.886 1.00 0.00 77 SER A N 15
ATOM 17234 C CA . SER A 1 77 ? -15.129 -13.680 11.674 1.00 0.00 77 SER A CA 15
ATOM 17235 C C . SER A 1 77 ? -13.627 -13.950 11.678 1.00 0.00 77 SER A C 15
ATOM 17236 O O . SER A 1 77 ? -13.123 -14.730 10.871 1.00 0.00 77 SER A O 15
ATOM 17244 N N . GLY A 1 78 ? -12.917 -13.298 12.594 1.00 0.00 78 GLY A N 15
ATOM 17245 C CA . GLY A 1 78 ? -11.481 -13.481 12.687 1.00 0.00 78 GLY A CA 15
ATOM 17246 C C . GLY A 1 78 ? -10.857 -12.626 13.773 1.00 0.00 78 GLY A C 15
ATOM 17247 O O . GLY A 1 78 ? -11.547 -12.163 14.681 1.00 0.00 78 GLY A O 15
ATOM 17251 N N . GLY A 1 1 ? 10.640 -3.754 17.550 1.00 0.00 1 GLY A N 16
ATOM 17252 C CA . GLY A 1 1 ? 9.740 -4.891 17.595 1.00 0.00 1 GLY A CA 16
ATOM 17253 C C . GLY A 1 1 ? 8.483 -4.668 16.777 1.00 0.00 1 GLY A C 16
ATOM 17254 O O . GLY A 1 1 ? 7.564 -3.975 17.213 1.00 0.00 1 GLY A O 16
ATOM 17258 N N . SER A 1 2 ? 8.443 -5.255 15.585 1.00 0.00 2 SER A N 16
ATOM 17259 C CA . SER A 1 2 ? 7.292 -5.113 14.701 1.00 0.00 2 SER A CA 16
ATOM 17260 C C . SER A 1 2 ? 5.990 -5.328 15.466 1.00 0.00 2 SER A C 16
ATOM 17261 O O . SER A 1 2 ? 5.790 -6.367 16.094 1.00 0.00 2 SER A O 16
ATOM 17269 N N . SER A 1 3 ? 5.106 -4.336 15.408 1.00 0.00 3 SER A N 16
ATOM 17270 C CA . SER A 1 3 ? 3.824 -4.413 16.098 1.00 0.00 3 SER A CA 16
ATOM 17271 C C . SER A 1 3 ? 2.680 -4.574 15.101 1.00 0.00 3 SER A C 16
ATOM 17272 O O . SER A 1 3 ? 2.893 -4.580 13.890 1.00 0.00 3 SER A O 16
ATOM 17280 N N . GLY A 1 4 ? 1.463 -4.703 15.622 1.00 0.00 4 GLY A N 16
ATOM 17281 C CA . GLY A 1 4 ? 0.303 -4.863 14.766 1.00 0.00 4 GLY A CA 16
ATOM 17282 C C . GLY A 1 4 ? 0.412 -6.074 13.861 1.00 0.00 4 GLY A C 16
ATOM 17283 O O . GLY A 1 4 ? 1.116 -7.032 14.177 1.00 0.00 4 GLY A O 16
ATOM 17287 N N . SER A 1 5 ? -0.289 -6.032 12.732 1.00 0.00 5 SER A N 16
ATOM 17288 C CA . SER A 1 5 ? -0.272 -7.137 11.780 1.00 0.00 5 SER A CA 16
ATOM 17289 C C . SER A 1 5 ? 0.871 -6.977 10.782 1.00 0.00 5 SER A C 16
ATOM 17290 O O . SER A 1 5 ? 1.653 -7.901 10.563 1.00 0.00 5 SER A O 16
ATOM 17298 N N . SER A 1 6 ? 0.960 -5.795 10.179 1.00 0.00 6 SER A N 16
ATOM 17299 C CA . SER A 1 6 ? 2.004 -5.514 9.201 1.00 0.00 6 SER A CA 16
ATOM 17300 C C . SER A 1 6 ? 1.824 -6.372 7.952 1.00 0.00 6 SER A C 16
ATOM 17301 O O . SER A 1 6 ? 2.786 -6.929 7.425 1.00 0.00 6 SER A O 16
ATOM 17309 N N . GLY A 1 7 ? 0.584 -6.473 7.485 1.00 0.00 7 GLY A N 16
ATOM 17310 C CA . GLY A 1 7 ? 0.299 -7.265 6.302 1.00 0.00 7 GLY A CA 16
ATOM 17311 C C . GLY A 1 7 ? -0.754 -6.628 5.418 1.00 0.00 7 GLY A C 16
ATOM 17312 O O . GLY A 1 7 ? -0.566 -6.503 4.208 1.00 0.00 7 GLY A O 16
ATOM 17316 N N . ASP A 1 8 ? -1.867 -6.225 6.022 1.00 0.00 8 ASP A N 16
ATOM 17317 C CA . ASP A 1 8 ? -2.955 -5.598 5.281 1.00 0.00 8 ASP A CA 16
ATOM 17318 C C . ASP A 1 8 ? -2.462 -4.365 4.530 1.00 0.00 8 ASP A C 16
ATOM 17319 O O . ASP A 1 8 ? -1.588 -3.642 5.009 1.00 0.00 8 ASP A O 16
ATOM 17328 N N . TYR A 1 9 ? -3.026 -4.132 3.350 1.00 0.00 9 TYR A N 16
ATOM 17329 C CA . TYR A 1 9 ? -2.641 -2.989 2.531 1.00 0.00 9 TYR A CA 16
ATOM 17330 C C . TYR A 1 9 ? -2.538 -1.723 3.376 1.00 0.00 9 TYR A C 16
ATOM 17331 O O . TYR A 1 9 ? -1.497 -1.067 3.407 1.00 0.00 9 TYR A O 16
ATOM 17349 N N . TYR A 1 10 ? -3.625 -1.388 4.062 1.00 0.00 10 TYR A N 16
ATOM 17350 C CA . TYR A 1 10 ? -3.659 -0.200 4.907 1.00 0.00 10 TYR A CA 16
ATOM 17351 C C . TYR A 1 10 ? -2.424 -0.132 5.801 1.00 0.00 10 TYR A C 16
ATOM 17352 O O . TYR A 1 10 ? -1.855 0.939 6.010 1.00 0.00 10 TYR A O 16
ATOM 17370 N N . GLU A 1 11 ? -2.017 -1.284 6.325 1.00 0.00 11 GLU A N 16
ATOM 17371 C CA . GLU A 1 11 ? -0.850 -1.355 7.196 1.00 0.00 11 GLU A CA 16
ATOM 17372 C C . GLU A 1 11 ? 0.433 -1.096 6.411 1.00 0.00 11 GLU A C 16
ATOM 17373 O O . GLU A 1 11 ? 1.204 -0.194 6.741 1.00 0.00 11 GLU A O 16
ATOM 17385 N N . ILE A 1 12 ? 0.654 -1.893 5.371 1.00 0.00 12 ILE A N 16
ATOM 17386 C CA . ILE A 1 12 ? 1.841 -1.750 4.538 1.00 0.00 12 ILE A CA 16
ATOM 17387 C C . ILE A 1 12 ? 2.171 -0.280 4.298 1.00 0.00 12 ILE A C 16
ATOM 17388 O O . ILE A 1 12 ? 3.335 0.121 4.336 1.00 0.00 12 ILE A O 16
ATOM 17404 N N . LEU A 1 13 ? 1.138 0.519 4.053 1.00 0.00 13 LEU A N 16
ATOM 17405 C CA . LEU A 1 13 ? 1.317 1.946 3.809 1.00 0.00 13 LEU A CA 16
ATOM 17406 C C . LEU A 1 13 ? 1.538 2.699 5.117 1.00 0.00 13 LEU A C 16
ATOM 17407 O O . LEU A 1 13 ? 2.412 3.560 5.209 1.00 0.00 13 LEU A O 16
ATOM 17423 N N . GLY A 1 14 ? 0.741 2.367 6.128 1.00 0.00 14 GLY A N 16
ATOM 17424 C CA . GLY A 1 14 ? 0.867 3.020 7.418 1.00 0.00 14 GLY A CA 16
ATOM 17425 C C . GLY A 1 14 ? -0.292 3.952 7.711 1.00 0.00 14 GLY A C 16
ATOM 17426 O O . GLY A 1 14 ? -0.098 5.049 8.236 1.00 0.00 14 GLY A O 16
ATOM 17430 N N . VAL A 1 15 ? -1.501 3.517 7.371 1.00 0.00 15 VAL A N 16
ATOM 17431 C CA . VAL A 1 15 ? -2.695 4.321 7.601 1.00 0.00 15 VAL A CA 16
ATOM 17432 C C . VAL A 1 15 ? -3.803 3.490 8.239 1.00 0.00 15 VAL A C 16
ATOM 17433 O O . VAL A 1 15 ? -3.650 2.286 8.444 1.00 0.00 15 VAL A O 16
ATOM 17446 N N . SER A 1 16 ? -4.919 4.141 8.550 1.00 0.00 16 SER A N 16
ATOM 17447 C CA . SER A 1 16 ? -6.053 3.463 9.167 1.00 0.00 16 SER A CA 16
ATOM 17448 C C . SER A 1 16 ? -6.915 2.776 8.113 1.00 0.00 16 SER A C 16
ATOM 17449 O O . SER A 1 16 ? -6.773 3.031 6.917 1.00 0.00 16 SER A O 16
ATOM 17457 N N . ARG A 1 17 ? -7.810 1.904 8.566 1.00 0.00 17 ARG A N 16
ATOM 17458 C CA . ARG A 1 17 ? -8.696 1.179 7.663 1.00 0.00 17 ARG A CA 16
ATOM 17459 C C . ARG A 1 17 ? -9.827 2.078 7.173 1.00 0.00 17 ARG A C 16
ATOM 17460 O O . ARG A 1 17 ? -10.823 2.274 7.869 1.00 0.00 17 ARG A O 16
ATOM 17481 N N . GLY A 1 18 ? -9.666 2.622 5.971 1.00 0.00 18 GLY A N 16
ATOM 17482 C CA . GLY A 1 18 ? -10.681 3.494 5.409 1.00 0.00 18 GLY A CA 16
ATOM 17483 C C . GLY A 1 18 ? -10.132 4.856 5.035 1.00 0.00 18 GLY A C 16
ATOM 17484 O O . GLY A 1 18 ? -10.890 5.806 4.841 1.00 0.00 18 GLY A O 16
ATOM 17488 N N . ALA A 1 19 ? -8.811 4.953 4.934 1.00 0.00 19 ALA A N 16
ATOM 17489 C CA . ALA A 1 19 ? -8.161 6.209 4.580 1.00 0.00 19 ALA A CA 16
ATOM 17490 C C . ALA A 1 19 ? -8.481 6.607 3.143 1.00 0.00 19 ALA A C 16
ATOM 17491 O O . ALA A 1 19 ? -8.359 5.799 2.223 1.00 0.00 19 ALA A O 16
ATOM 17498 N N . SER A 1 20 ? -8.893 7.857 2.958 1.00 0.00 20 SER A N 16
ATOM 17499 C CA . SER A 1 20 ? -9.235 8.361 1.633 1.00 0.00 20 SER A CA 16
ATOM 17500 C C . SER A 1 20 ? -8.025 8.316 0.705 1.00 0.00 20 SER A C 16
ATOM 17501 O O . SER A 1 20 ? -6.880 8.360 1.157 1.00 0.00 20 SER A O 16
ATOM 17509 N N . ASP A 1 21 ? -8.286 8.227 -0.594 1.00 0.00 21 ASP A N 16
ATOM 17510 C CA . ASP A 1 21 ? -7.219 8.177 -1.587 1.00 0.00 21 ASP A CA 16
ATOM 17511 C C . ASP A 1 21 ? -6.127 9.191 -1.262 1.00 0.00 21 ASP A C 16
ATOM 17512 O O . ASP A 1 21 ? -4.940 8.913 -1.430 1.00 0.00 21 ASP A O 16
ATOM 17521 N N . GLU A 1 22 ? -6.537 10.367 -0.799 1.00 0.00 22 GLU A N 16
ATOM 17522 C CA . GLU A 1 22 ? -5.592 11.423 -0.453 1.00 0.00 22 GLU A CA 16
ATOM 17523 C C . GLU A 1 22 ? -4.574 10.928 0.570 1.00 0.00 22 GLU A C 16
ATOM 17524 O O . GLU A 1 22 ? -3.366 11.056 0.372 1.00 0.00 22 GLU A O 16
ATOM 17536 N N . ASP A 1 23 ? -5.071 10.364 1.665 1.00 0.00 23 ASP A N 16
ATOM 17537 C CA . ASP A 1 23 ? -4.206 9.849 2.720 1.00 0.00 23 ASP A CA 16
ATOM 17538 C C . ASP A 1 23 ? -3.300 8.743 2.189 1.00 0.00 23 ASP A C 16
ATOM 17539 O O . ASP A 1 23 ? -2.075 8.823 2.299 1.00 0.00 23 ASP A O 16
ATOM 17548 N N . LEU A 1 24 ? -3.908 7.712 1.613 1.00 0.00 24 LEU A N 16
ATOM 17549 C CA . LEU A 1 24 ? -3.156 6.589 1.065 1.00 0.00 24 LEU A CA 16
ATOM 17550 C C . LEU A 1 24 ? -2.038 7.077 0.150 1.00 0.00 24 LEU A C 16
ATOM 17551 O O . LEU A 1 24 ? -0.970 6.468 0.077 1.00 0.00 24 LEU A O 16
ATOM 17567 N N . LYS A 1 25 ? -2.289 8.180 -0.546 1.00 0.00 25 LYS A N 16
ATOM 17568 C CA . LYS A 1 25 ? -1.303 8.754 -1.454 1.00 0.00 25 LYS A CA 16
ATOM 17569 C C . LYS A 1 25 ? -0.101 9.292 -0.683 1.00 0.00 25 LYS A C 16
ATOM 17570 O O . LYS A 1 25 ? 0.984 8.713 -0.721 1.00 0.00 25 LYS A O 16
ATOM 17589 N N . LYS A 1 26 ? -0.303 10.403 0.017 1.00 0.00 26 LYS A N 16
ATOM 17590 C CA . LYS A 1 26 ? 0.762 11.019 0.799 1.00 0.00 26 LYS A CA 16
ATOM 17591 C C . LYS A 1 26 ? 1.578 9.961 1.535 1.00 0.00 26 LYS A C 16
ATOM 17592 O O . LYS A 1 26 ? 2.799 9.899 1.396 1.00 0.00 26 LYS A O 16
ATOM 17611 N N . ALA A 1 27 ? 0.895 9.131 2.316 1.00 0.00 27 ALA A N 16
ATOM 17612 C CA . ALA A 1 27 ? 1.557 8.073 3.070 1.00 0.00 27 ALA A CA 16
ATOM 17613 C C . ALA A 1 27 ? 2.349 7.154 2.146 1.00 0.00 27 ALA A C 16
ATOM 17614 O O . ALA A 1 27 ? 3.530 6.892 2.379 1.00 0.00 27 ALA A O 16
ATOM 17621 N N . TYR A 1 28 ? 1.693 6.667 1.099 1.00 0.00 28 TYR A N 16
ATOM 17622 C CA . TYR A 1 28 ? 2.336 5.774 0.143 1.00 0.00 28 TYR A CA 16
ATOM 17623 C C . TYR A 1 28 ? 3.667 6.350 -0.331 1.00 0.00 28 TYR A C 16
ATOM 17624 O O . TYR A 1 28 ? 4.702 5.687 -0.262 1.00 0.00 28 TYR A O 16
ATOM 17642 N N . ARG A 1 29 ? 3.631 7.588 -0.811 1.00 0.00 29 ARG A N 16
ATOM 17643 C CA . ARG A 1 29 ? 4.833 8.255 -1.297 1.00 0.00 29 ARG A CA 16
ATOM 17644 C C . ARG A 1 29 ? 5.897 8.322 -0.205 1.00 0.00 29 ARG A C 16
ATOM 17645 O O . ARG A 1 29 ? 7.012 7.832 -0.380 1.00 0.00 29 ARG A O 16
ATOM 17666 N N . ARG A 1 30 ? 5.543 8.931 0.922 1.00 0.00 30 ARG A N 16
ATOM 17667 C CA . ARG A 1 30 ? 6.467 9.064 2.042 1.00 0.00 30 ARG A CA 16
ATOM 17668 C C . ARG A 1 30 ? 7.331 7.815 2.184 1.00 0.00 30 ARG A C 16
ATOM 17669 O O . ARG A 1 30 ? 8.466 7.883 2.658 1.00 0.00 30 ARG A O 16
ATOM 17690 N N . LEU A 1 31 ? 6.787 6.675 1.772 1.00 0.00 31 LEU A N 16
ATOM 17691 C CA . LEU A 1 31 ? 7.508 5.410 1.853 1.00 0.00 31 LEU A CA 16
ATOM 17692 C C . LEU A 1 31 ? 8.368 5.191 0.613 1.00 0.00 31 LEU A C 16
ATOM 17693 O O . LEU A 1 31 ? 9.579 5.001 0.710 1.00 0.00 31 LEU A O 16
ATOM 17709 N N . ALA A 1 32 ? 7.732 5.222 -0.554 1.00 0.00 32 ALA A N 16
ATOM 17710 C CA . ALA A 1 32 ? 8.439 5.032 -1.815 1.00 0.00 32 ALA A CA 16
ATOM 17711 C C . ALA A 1 32 ? 9.813 5.693 -1.779 1.00 0.00 32 ALA A C 16
ATOM 17712 O O . ALA A 1 32 ? 10.814 5.090 -2.169 1.00 0.00 32 ALA A O 16
ATOM 17719 N N . LEU A 1 33 ? 9.854 6.935 -1.309 1.00 0.00 33 LEU A N 16
ATOM 17720 C CA . LEU A 1 33 ? 11.106 7.679 -1.223 1.00 0.00 33 LEU A CA 16
ATOM 17721 C C . LEU A 1 33 ? 12.075 7.004 -0.258 1.00 0.00 33 LEU A C 16
ATOM 17722 O O . LEU A 1 33 ? 13.273 6.907 -0.529 1.00 0.00 33 LEU A O 16
ATOM 17738 N N . LYS A 1 34 ? 11.550 6.535 0.869 1.00 0.00 34 LYS A N 16
ATOM 17739 C CA . LYS A 1 34 ? 12.367 5.864 1.874 1.00 0.00 34 LYS A CA 16
ATOM 17740 C C . LYS A 1 34 ? 12.697 4.439 1.443 1.00 0.00 34 LYS A C 16
ATOM 17741 O O . LYS A 1 34 ? 13.542 3.778 2.047 1.00 0.00 34 LYS A O 16
ATOM 17760 N N . PHE A 1 35 ? 12.027 3.971 0.396 1.00 0.00 35 PHE A N 16
ATOM 17761 C CA . PHE A 1 35 ? 12.250 2.624 -0.116 1.00 0.00 35 PHE A CA 16
ATOM 17762 C C . PHE A 1 35 ? 12.591 2.656 -1.603 1.00 0.00 35 PHE A C 16
ATOM 17763 O O . PHE A 1 35 ? 12.509 1.639 -2.292 1.00 0.00 35 PHE A O 16
ATOM 17780 N N . HIS A 1 36 ? 12.973 3.832 -2.091 1.00 0.00 36 HIS A N 16
ATOM 17781 C CA . HIS A 1 36 ? 13.327 3.998 -3.496 1.00 0.00 36 HIS A CA 16
ATOM 17782 C C . HIS A 1 36 ? 14.729 3.464 -3.770 1.00 0.00 36 HIS A C 16
ATOM 17783 O O . HIS A 1 36 ? 15.650 3.630 -2.970 1.00 0.00 36 HIS A O 16
ATOM 17797 N N . PRO A 1 37 ? 14.898 2.807 -4.928 1.00 0.00 37 PRO A N 16
ATOM 17798 C CA . PRO A 1 37 ? 16.185 2.235 -5.333 1.00 0.00 37 PRO A CA 16
ATOM 17799 C C . PRO A 1 37 ? 17.212 3.308 -5.680 1.00 0.00 37 PRO A C 16
ATOM 17800 O O . PRO A 1 37 ? 18.398 3.017 -5.839 1.00 0.00 37 PRO A O 16
ATOM 17811 N N . ASP A 1 38 ? 16.750 4.548 -5.795 1.00 0.00 38 ASP A N 16
ATOM 17812 C CA . ASP A 1 38 ? 17.629 5.665 -6.122 1.00 0.00 38 ASP A CA 16
ATOM 17813 C C . ASP A 1 38 ? 17.850 6.556 -4.904 1.00 0.00 38 ASP A C 16
ATOM 17814 O O . ASP A 1 38 ? 18.975 6.701 -4.423 1.00 0.00 38 ASP A O 16
ATOM 17823 N N . LYS A 1 39 ? 16.771 7.152 -4.408 1.00 0.00 39 LYS A N 16
ATOM 17824 C CA . LYS A 1 39 ? 16.846 8.029 -3.246 1.00 0.00 39 LYS A CA 16
ATOM 17825 C C . LYS A 1 39 ? 17.515 7.321 -2.072 1.00 0.00 39 LYS A C 16
ATOM 17826 O O . LYS A 1 39 ? 18.097 7.962 -1.199 1.00 0.00 39 LYS A O 16
ATOM 17845 N N . ASN A 1 40 ? 17.428 5.995 -2.060 1.00 0.00 40 ASN A N 16
ATOM 17846 C CA . ASN A 1 40 ? 18.027 5.200 -0.993 1.00 0.00 40 ASN A CA 16
ATOM 17847 C C . ASN A 1 40 ? 19.341 4.575 -1.452 1.00 0.00 40 ASN A C 16
ATOM 17848 O O . ASN A 1 40 ? 19.700 4.651 -2.628 1.00 0.00 40 ASN A O 16
ATOM 17859 N N . HIS A 1 41 ? 20.054 3.956 -0.517 1.00 0.00 41 HIS A N 16
ATOM 17860 C CA . HIS A 1 41 ? 21.328 3.316 -0.825 1.00 0.00 41 HIS A CA 16
ATOM 17861 C C . HIS A 1 41 ? 21.229 1.802 -0.663 1.00 0.00 41 HIS A C 16
ATOM 17862 O O . HIS A 1 41 ? 21.677 1.045 -1.523 1.00 0.00 41 HIS A O 16
ATOM 17876 N N . ALA A 1 42 ? 20.640 1.368 0.447 1.00 0.00 42 ALA A N 16
ATOM 17877 C CA . ALA A 1 42 ? 20.481 -0.054 0.721 1.00 0.00 42 ALA A CA 16
ATOM 17878 C C . ALA A 1 42 ? 19.390 -0.663 -0.152 1.00 0.00 42 ALA A C 16
ATOM 17879 O O . ALA A 1 42 ? 18.346 -0.058 -0.396 1.00 0.00 42 ALA A O 16
ATOM 17886 N N . PRO A 1 43 ? 19.633 -1.890 -0.636 1.00 0.00 43 PRO A N 16
ATOM 17887 C CA . PRO A 1 43 ? 18.682 -2.608 -1.490 1.00 0.00 43 PRO A CA 16
ATOM 17888 C C . PRO A 1 43 ? 17.437 -3.049 -0.728 1.00 0.00 43 PRO A C 16
ATOM 17889 O O . PRO A 1 43 ? 16.313 -2.808 -1.164 1.00 0.00 43 PRO A O 16
ATOM 17900 N N . GLY A 1 44 ? 17.646 -3.697 0.414 1.00 0.00 44 GLY A N 16
ATOM 17901 C CA . GLY A 1 44 ? 16.531 -4.161 1.219 1.00 0.00 44 GLY A CA 16
ATOM 17902 C C . GLY A 1 44 ? 15.339 -3.227 1.151 1.00 0.00 44 GLY A C 16
ATOM 17903 O O . GLY A 1 44 ? 14.197 -3.674 1.048 1.00 0.00 44 GLY A O 16
ATOM 17907 N N . ALA A 1 45 ? 15.604 -1.926 1.209 1.00 0.00 45 ALA A N 16
ATOM 17908 C CA . ALA A 1 45 ? 14.544 -0.928 1.153 1.00 0.00 45 ALA A CA 16
ATOM 17909 C C . ALA A 1 45 ? 13.703 -1.090 -0.108 1.00 0.00 45 ALA A C 16
ATOM 17910 O O . ALA A 1 45 ? 12.474 -1.142 -0.046 1.00 0.00 45 ALA A O 16
ATOM 17917 N N . THR A 1 46 ? 14.373 -1.168 -1.255 1.00 0.00 46 THR A N 16
ATOM 17918 C CA . THR A 1 46 ? 13.687 -1.322 -2.531 1.00 0.00 46 THR A CA 16
ATOM 17919 C C . THR A 1 46 ? 12.807 -2.567 -2.536 1.00 0.00 46 THR A C 16
ATOM 17920 O O . THR A 1 46 ? 11.656 -2.523 -2.968 1.00 0.00 46 THR A O 16
ATOM 17931 N N . GLU A 1 47 ? 13.357 -3.677 -2.052 1.00 0.00 47 GLU A N 16
ATOM 17932 C CA . GLU A 1 47 ? 12.621 -4.934 -2.001 1.00 0.00 47 GLU A CA 16
ATOM 17933 C C . GLU A 1 47 ? 11.228 -4.726 -1.413 1.00 0.00 47 GLU A C 16
ATOM 17934 O O . GLU A 1 47 ? 10.329 -5.541 -1.616 1.00 0.00 47 GLU A O 16
ATOM 17946 N N . ALA A 1 48 ? 11.058 -3.628 -0.684 1.00 0.00 48 ALA A N 16
ATOM 17947 C CA . ALA A 1 48 ? 9.776 -3.311 -0.067 1.00 0.00 48 ALA A CA 16
ATOM 17948 C C . ALA A 1 48 ? 8.909 -2.475 -1.003 1.00 0.00 48 ALA A C 16
ATOM 17949 O O . ALA A 1 48 ? 7.710 -2.719 -1.138 1.00 0.00 48 ALA A O 16
ATOM 17956 N N . PHE A 1 49 ? 9.523 -1.488 -1.646 1.00 0.00 49 PHE A N 16
ATOM 17957 C CA . PHE A 1 49 ? 8.807 -0.614 -2.568 1.00 0.00 49 PHE A CA 16
ATOM 17958 C C . PHE A 1 49 ? 7.887 -1.421 -3.479 1.00 0.00 49 PHE A C 16
ATOM 17959 O O . PHE A 1 49 ? 6.731 -1.057 -3.694 1.00 0.00 49 PHE A O 16
ATOM 17976 N N . LYS A 1 50 ? 8.410 -2.520 -4.013 1.00 0.00 50 LYS A N 16
ATOM 17977 C CA . LYS A 1 50 ? 7.638 -3.382 -4.901 1.00 0.00 50 LYS A CA 16
ATOM 17978 C C . LYS A 1 50 ? 6.344 -3.833 -4.232 1.00 0.00 50 LYS A C 16
ATOM 17979 O O . LYS A 1 50 ? 5.318 -3.997 -4.891 1.00 0.00 50 LYS A O 16
ATOM 17998 N N . ALA A 1 51 ? 6.400 -4.031 -2.919 1.00 0.00 51 ALA A N 16
ATOM 17999 C CA . ALA A 1 51 ? 5.231 -4.459 -2.160 1.00 0.00 51 ALA A CA 16
ATOM 18000 C C . ALA A 1 51 ? 4.298 -3.287 -1.881 1.00 0.00 51 ALA A C 16
ATOM 18001 O O . ALA A 1 51 ? 3.078 -3.412 -1.992 1.00 0.00 51 ALA A O 16
ATOM 18008 N N . ILE A 1 52 ? 4.878 -2.148 -1.517 1.00 0.00 52 ILE A N 16
ATOM 18009 C CA . ILE A 1 52 ? 4.097 -0.953 -1.222 1.00 0.00 52 ILE A CA 16
ATOM 18010 C C . ILE A 1 52 ? 3.127 -0.637 -2.355 1.00 0.00 52 ILE A C 16
ATOM 18011 O O . ILE A 1 52 ? 1.915 -0.791 -2.211 1.00 0.00 52 ILE A O 16
ATOM 18027 N N . GLY A 1 53 ? 3.670 -0.194 -3.486 1.00 0.00 53 GLY A N 16
ATOM 18028 C CA . GLY A 1 53 ? 2.839 0.135 -4.629 1.00 0.00 53 GLY A CA 16
ATOM 18029 C C . GLY A 1 53 ? 1.653 -0.797 -4.771 1.00 0.00 53 GLY A C 16
ATOM 18030 O O . GLY A 1 53 ? 0.513 -0.350 -4.905 1.00 0.00 53 GLY A O 16
ATOM 18034 N N . THR A 1 54 ? 1.919 -2.100 -4.744 1.00 0.00 54 THR A N 16
ATOM 18035 C CA . THR A 1 54 ? 0.866 -3.098 -4.874 1.00 0.00 54 THR A CA 16
ATOM 18036 C C . THR A 1 54 ? -0.355 -2.721 -4.043 1.00 0.00 54 THR A C 16
ATOM 18037 O O . THR A 1 54 ? -1.478 -2.703 -4.545 1.00 0.00 54 THR A O 16
ATOM 18048 N N . ALA A 1 55 ? -0.127 -2.419 -2.769 1.00 0.00 55 ALA A N 16
ATOM 18049 C CA . ALA A 1 55 ? -1.209 -2.040 -1.868 1.00 0.00 55 ALA A CA 16
ATOM 18050 C C . ALA A 1 55 ? -1.875 -0.746 -2.325 1.00 0.00 55 ALA A C 16
ATOM 18051 O O . ALA A 1 55 ? -3.087 -0.702 -2.536 1.00 0.00 55 ALA A O 16
ATOM 18058 N N . TYR A 1 56 ? -1.076 0.304 -2.476 1.00 0.00 56 TYR A N 16
ATOM 18059 C CA . TYR A 1 56 ? -1.589 1.600 -2.905 1.00 0.00 56 TYR A CA 16
ATOM 18060 C C . TYR A 1 56 ? -2.513 1.448 -4.109 1.00 0.00 56 TYR A C 16
ATOM 18061 O O . TYR A 1 56 ? -3.631 1.963 -4.117 1.00 0.00 56 TYR A O 16
ATOM 18079 N N . ALA A 1 57 ? -2.038 0.735 -5.125 1.00 0.00 57 ALA A N 16
ATOM 18080 C CA . ALA A 1 57 ? -2.822 0.512 -6.334 1.00 0.00 57 ALA A CA 16
ATOM 18081 C C . ALA A 1 57 ? -4.212 -0.016 -5.998 1.00 0.00 57 ALA A C 16
ATOM 18082 O O . ALA A 1 57 ? -5.222 0.575 -6.382 1.00 0.00 57 ALA A O 16
ATOM 18089 N N . VAL A 1 58 ? -4.258 -1.133 -5.278 1.00 0.00 58 VAL A N 16
ATOM 18090 C CA . VAL A 1 58 ? -5.525 -1.740 -4.889 1.00 0.00 58 VAL A CA 16
ATOM 18091 C C . VAL A 1 58 ? -6.448 -0.717 -4.237 1.00 0.00 58 VAL A C 16
ATOM 18092 O O . VAL A 1 58 ? -7.462 -0.322 -4.815 1.00 0.00 58 VAL A O 16
ATOM 18105 N N . LEU A 1 59 ? -6.091 -0.291 -3.031 1.00 0.00 59 LEU A N 16
ATOM 18106 C CA . LEU A 1 59 ? -6.887 0.688 -2.298 1.00 0.00 59 LEU A CA 16
ATOM 18107 C C . LEU A 1 59 ? -7.130 1.934 -3.144 1.00 0.00 59 LEU A C 16
ATOM 18108 O O . LEU A 1 59 ? -8.272 2.271 -3.457 1.00 0.00 59 LEU A O 16
ATOM 18124 N N . SER A 1 60 ? -6.048 2.614 -3.512 1.00 0.00 60 SER A N 16
ATOM 18125 C CA . SER A 1 60 ? -6.144 3.824 -4.321 1.00 0.00 60 SER A CA 16
ATOM 18126 C C . SER A 1 60 ? -7.298 3.724 -5.313 1.00 0.00 60 SER A C 16
ATOM 18127 O O . SER A 1 60 ? -7.977 4.711 -5.593 1.00 0.00 60 SER A O 16
ATOM 18135 N N . ASN A 1 61 ? -7.514 2.524 -5.842 1.00 0.00 61 ASN A N 16
ATOM 18136 C CA . ASN A 1 61 ? -8.585 2.294 -6.804 1.00 0.00 61 ASN A CA 16
ATOM 18137 C C . ASN A 1 61 ? -9.884 1.925 -6.094 1.00 0.00 61 ASN A C 16
ATOM 18138 O O . ASN A 1 61 ? -9.893 1.195 -5.102 1.00 0.00 61 ASN A O 16
ATOM 18149 N N . PRO A 1 62 ? -11.009 2.439 -6.613 1.00 0.00 62 PRO A N 16
ATOM 18150 C CA . PRO A 1 62 ? -12.335 2.177 -6.045 1.00 0.00 62 PRO A CA 16
ATOM 18151 C C . PRO A 1 62 ? -12.781 0.734 -6.257 1.00 0.00 62 PRO A C 16
ATOM 18152 O O . PRO A 1 62 ? -13.232 0.072 -5.324 1.00 0.00 62 PRO A O 16
ATOM 18163 N N . GLU A 1 63 ? -12.651 0.254 -7.490 1.00 0.00 63 GLU A N 16
ATOM 18164 C CA . GLU A 1 63 ? -13.041 -1.110 -7.823 1.00 0.00 63 GLU A CA 16
ATOM 18165 C C . GLU A 1 63 ? -12.239 -2.120 -7.008 1.00 0.00 63 GLU A C 16
ATOM 18166 O O . GLU A 1 63 ? -12.801 -2.915 -6.254 1.00 0.00 63 GLU A O 16
ATOM 18178 N N . LYS A 1 64 ? -10.920 -2.084 -7.165 1.00 0.00 64 LYS A N 16
ATOM 18179 C CA . LYS A 1 64 ? -10.037 -2.994 -6.444 1.00 0.00 64 LYS A CA 16
ATOM 18180 C C . LYS A 1 64 ? -10.275 -2.905 -4.940 1.00 0.00 64 LYS A C 16
ATOM 18181 O O . LYS A 1 64 ? -10.182 -3.905 -4.228 1.00 0.00 64 LYS A O 16
ATOM 18200 N N . ARG A 1 65 ? -10.585 -1.704 -4.464 1.00 0.00 65 ARG A N 16
ATOM 18201 C CA . ARG A 1 65 ? -10.836 -1.486 -3.045 1.00 0.00 65 ARG A CA 16
ATOM 18202 C C . ARG A 1 65 ? -12.096 -2.221 -2.597 1.00 0.00 65 ARG A C 16
ATOM 18203 O O . ARG A 1 65 ? -12.140 -2.795 -1.509 1.00 0.00 65 ARG A O 16
ATOM 18224 N N . LYS A 1 66 ? -13.120 -2.198 -3.443 1.00 0.00 66 LYS A N 16
ATOM 18225 C CA . LYS A 1 66 ? -14.382 -2.862 -3.137 1.00 0.00 66 LYS A CA 16
ATOM 18226 C C . LYS A 1 66 ? -14.146 -4.307 -2.708 1.00 0.00 66 LYS A C 16
ATOM 18227 O O . LYS A 1 66 ? -14.455 -4.686 -1.579 1.00 0.00 66 LYS A O 16
ATOM 18246 N N . GLN A 1 67 ? -13.596 -5.106 -3.616 1.00 0.00 67 GLN A N 16
ATOM 18247 C CA . GLN A 1 67 ? -13.319 -6.509 -3.330 1.00 0.00 67 GLN A CA 16
ATOM 18248 C C . GLN A 1 67 ? -12.488 -6.651 -2.059 1.00 0.00 67 GLN A C 16
ATOM 18249 O O . GLN A 1 67 ? -12.651 -7.609 -1.302 1.00 0.00 67 GLN A O 16
ATOM 18263 N N . TYR A 1 68 ? -11.597 -5.693 -1.830 1.00 0.00 68 TYR A N 16
ATOM 18264 C CA . TYR A 1 68 ? -10.738 -5.713 -0.652 1.00 0.00 68 TYR A CA 16
ATOM 18265 C C . TYR A 1 68 ? -11.533 -5.382 0.607 1.00 0.00 68 TYR A C 16
ATOM 18266 O O . TYR A 1 68 ? -11.195 -5.829 1.703 1.00 0.00 68 TYR A O 16
ATOM 18284 N N . ASP A 1 69 ? -12.590 -4.596 0.441 1.00 0.00 69 ASP A N 16
ATOM 18285 C CA . ASP A 1 69 ? -13.436 -4.205 1.563 1.00 0.00 69 ASP A CA 16
ATOM 18286 C C . ASP A 1 69 ? -14.483 -5.275 1.853 1.00 0.00 69 ASP A C 16
ATOM 18287 O O . ASP A 1 69 ? -14.926 -5.431 2.991 1.00 0.00 69 ASP A O 16
ATOM 18296 N N . GLN A 1 70 ? -14.875 -6.009 0.816 1.00 0.00 70 GLN A N 16
ATOM 18297 C CA . GLN A 1 70 ? -15.872 -7.063 0.960 1.00 0.00 70 GLN A CA 16
ATOM 18298 C C . GLN A 1 70 ? -15.230 -8.356 1.450 1.00 0.00 70 GLN A C 16
ATOM 18299 O O . GLN A 1 70 ? -15.662 -8.937 2.446 1.00 0.00 70 GLN A O 16
ATOM 18313 N N . PHE A 1 71 ? -14.196 -8.802 0.744 1.00 0.00 71 PHE A N 16
ATOM 18314 C CA . PHE A 1 71 ? -13.495 -10.028 1.107 1.00 0.00 71 PHE A CA 16
ATOM 18315 C C . PHE A 1 71 ? -12.089 -9.721 1.616 1.00 0.00 71 PHE A C 16
ATOM 18316 O O . PHE A 1 71 ? -11.814 -9.821 2.811 1.00 0.00 71 PHE A O 16
ATOM 18333 N N . GLY A 1 72 ? -11.203 -9.345 0.699 1.00 0.00 72 GLY A N 16
ATOM 18334 C CA . GLY A 1 72 ? -9.837 -9.029 1.073 1.00 0.00 72 GLY A CA 16
ATOM 18335 C C . GLY A 1 72 ? -8.855 -9.275 -0.056 1.00 0.00 72 GLY A C 16
ATOM 18336 O O . GLY A 1 72 ? -8.972 -8.682 -1.129 1.00 0.00 72 GLY A O 16
ATOM 18340 N N . SER A 1 73 ? -7.884 -10.149 0.186 1.00 0.00 73 SER A N 16
ATOM 18341 C CA . SER A 1 73 ? -6.875 -10.468 -0.816 1.00 0.00 73 SER A CA 16
ATOM 18342 C C . SER A 1 73 ? -6.961 -11.934 -1.228 1.00 0.00 73 SER A C 16
ATOM 18343 O O . SER A 1 73 ? -6.367 -12.805 -0.595 1.00 0.00 73 SER A O 16
ATOM 18351 N N . GLY A 1 74 ? -7.708 -12.199 -2.296 1.00 0.00 74 GLY A N 16
ATOM 18352 C CA . GLY A 1 74 ? -7.860 -13.561 -2.775 1.00 0.00 74 GLY A CA 16
ATOM 18353 C C . GLY A 1 74 ? -8.127 -14.544 -1.653 1.00 0.00 74 GLY A C 16
ATOM 18354 O O . GLY A 1 74 ? -8.571 -14.173 -0.566 1.00 0.00 74 GLY A O 16
ATOM 18358 N N . PRO A 1 75 ? -7.856 -15.832 -1.912 1.00 0.00 75 PRO A N 16
ATOM 18359 C CA . PRO A 1 75 ? -8.063 -16.898 -0.928 1.00 0.00 75 PRO A CA 16
ATOM 18360 C C . PRO A 1 75 ? -7.072 -16.820 0.229 1.00 0.00 75 PRO A C 16
ATOM 18361 O O . PRO A 1 75 ? -5.884 -17.095 0.061 1.00 0.00 75 PRO A O 16
ATOM 18372 N N . SER A 1 76 ? -7.569 -16.444 1.403 1.00 0.00 76 SER A N 16
ATOM 18373 C CA . SER A 1 76 ? -6.726 -16.326 2.587 1.00 0.00 76 SER A CA 16
ATOM 18374 C C . SER A 1 76 ? -7.083 -17.394 3.616 1.00 0.00 76 SER A C 16
ATOM 18375 O O . SER A 1 76 ? -8.252 -17.744 3.784 1.00 0.00 76 SER A O 16
ATOM 18383 N N . SER A 1 77 ? -6.068 -17.908 4.303 1.00 0.00 77 SER A N 16
ATOM 18384 C CA . SER A 1 77 ? -6.273 -18.939 5.314 1.00 0.00 77 SER A CA 16
ATOM 18385 C C . SER A 1 77 ? -5.768 -18.473 6.676 1.00 0.00 77 SER A C 16
ATOM 18386 O O . SER A 1 77 ? -6.420 -18.685 7.698 1.00 0.00 77 SER A O 16
ATOM 18394 N N . GLY A 1 78 ? -4.600 -17.837 6.681 1.00 0.00 78 GLY A N 16
ATOM 18395 C CA . GLY A 1 78 ? -4.026 -17.351 7.922 1.00 0.00 78 GLY A CA 16
ATOM 18396 C C . GLY A 1 78 ? -2.546 -17.656 8.034 1.00 0.00 78 GLY A C 16
ATOM 18397 O O . GLY A 1 78 ? -1.896 -17.984 7.042 1.00 0.00 78 GLY A O 16
ATOM 18401 N N . GLY A 1 1 ? -3.035 -7.608 11.402 1.00 0.00 1 GLY A N 17
ATOM 18402 C CA . GLY A 1 1 ? -2.994 -7.794 12.841 1.00 0.00 1 GLY A CA 17
ATOM 18403 C C . GLY A 1 1 ? -1.660 -8.332 13.318 1.00 0.00 1 GLY A C 17
ATOM 18404 O O . GLY A 1 1 ? -0.913 -8.933 12.546 1.00 0.00 1 GLY A O 17
ATOM 18408 N N . SER A 1 2 ? -1.358 -8.115 14.594 1.00 0.00 2 SER A N 17
ATOM 18409 C CA . SER A 1 2 ? -0.102 -8.578 15.172 1.00 0.00 2 SER A CA 17
ATOM 18410 C C . SER A 1 2 ? 0.159 -10.036 14.807 1.00 0.00 2 SER A C 17
ATOM 18411 O O . SER A 1 2 ? 1.185 -10.364 14.212 1.00 0.00 2 SER A O 17
ATOM 18419 N N . SER A 1 3 ? -0.778 -10.907 15.170 1.00 0.00 3 SER A N 17
ATOM 18420 C CA . SER A 1 3 ? -0.649 -12.331 14.884 1.00 0.00 3 SER A CA 17
ATOM 18421 C C . SER A 1 3 ? -1.802 -12.817 14.011 1.00 0.00 3 SER A C 17
ATOM 18422 O O . SER A 1 3 ? -2.966 -12.523 14.280 1.00 0.00 3 SER A O 17
ATOM 18430 N N . GLY A 1 4 ? -1.468 -13.564 12.963 1.00 0.00 4 GLY A N 17
ATOM 18431 C CA . GLY A 1 4 ? -2.485 -14.079 12.065 1.00 0.00 4 GLY A CA 17
ATOM 18432 C C . GLY A 1 4 ? -2.896 -13.068 11.013 1.00 0.00 4 GLY A C 17
ATOM 18433 O O . GLY A 1 4 ? -3.937 -12.422 11.136 1.00 0.00 4 GLY A O 17
ATOM 18437 N N . SER A 1 5 ? -2.076 -12.929 9.976 1.00 0.00 5 SER A N 17
ATOM 18438 C CA . SER A 1 5 ? -2.357 -11.985 8.901 1.00 0.00 5 SER A CA 17
ATOM 18439 C C . SER A 1 5 ? -1.329 -12.116 7.781 1.00 0.00 5 SER A C 17
ATOM 18440 O O . SER A 1 5 ? -0.123 -12.077 8.023 1.00 0.00 5 SER A O 17
ATOM 18448 N N . SER A 1 6 ? -1.817 -12.272 6.554 1.00 0.00 6 SER A N 17
ATOM 18449 C CA . SER A 1 6 ? -0.942 -12.413 5.396 1.00 0.00 6 SER A CA 17
ATOM 18450 C C . SER A 1 6 ? -0.143 -11.135 5.160 1.00 0.00 6 SER A C 17
ATOM 18451 O O . SER A 1 6 ? 1.066 -11.177 4.938 1.00 0.00 6 SER A O 17
ATOM 18459 N N . GLY A 1 7 ? -0.829 -9.997 5.211 1.00 0.00 7 GLY A N 17
ATOM 18460 C CA . GLY A 1 7 ? -0.168 -8.722 5.001 1.00 0.00 7 GLY A CA 17
ATOM 18461 C C . GLY A 1 7 ? -1.107 -7.666 4.451 1.00 0.00 7 GLY A C 17
ATOM 18462 O O . GLY A 1 7 ? -0.876 -7.123 3.370 1.00 0.00 7 GLY A O 17
ATOM 18466 N N . ASP A 1 8 ? -2.169 -7.375 5.194 1.00 0.00 8 ASP A N 17
ATOM 18467 C CA . ASP A 1 8 ? -3.146 -6.378 4.774 1.00 0.00 8 ASP A CA 17
ATOM 18468 C C . ASP A 1 8 ? -2.460 -5.201 4.088 1.00 0.00 8 ASP A C 17
ATOM 18469 O O . ASP A 1 8 ? -1.384 -4.769 4.502 1.00 0.00 8 ASP A O 17
ATOM 18478 N N . TYR A 1 9 ? -3.089 -4.687 3.037 1.00 0.00 9 TYR A N 17
ATOM 18479 C CA . TYR A 1 9 ? -2.538 -3.562 2.291 1.00 0.00 9 TYR A CA 17
ATOM 18480 C C . TYR A 1 9 ? -2.463 -2.313 3.165 1.00 0.00 9 TYR A C 17
ATOM 18481 O O . TYR A 1 9 ? -1.383 -1.770 3.399 1.00 0.00 9 TYR A O 17
ATOM 18499 N N . TYR A 1 10 ? -3.617 -1.865 3.646 1.00 0.00 10 TYR A N 17
ATOM 18500 C CA . TYR A 1 10 ? -3.684 -0.680 4.493 1.00 0.00 10 TYR A CA 17
ATOM 18501 C C . TYR A 1 10 ? -2.469 -0.599 5.412 1.00 0.00 10 TYR A C 17
ATOM 18502 O O . TYR A 1 10 ? -1.904 0.475 5.618 1.00 0.00 10 TYR A O 17
ATOM 18520 N N . GLU A 1 11 ? -2.074 -1.743 5.962 1.00 0.00 11 GLU A N 17
ATOM 18521 C CA . GLU A 1 11 ? -0.926 -1.802 6.860 1.00 0.00 11 GLU A CA 17
ATOM 18522 C C . GLU A 1 11 ? 0.363 -1.464 6.118 1.00 0.00 11 GLU A C 17
ATOM 18523 O O . GLU A 1 11 ? 1.105 -0.566 6.518 1.00 0.00 11 GLU A O 17
ATOM 18535 N N . ILE A 1 12 ? 0.624 -2.190 5.036 1.00 0.00 12 ILE A N 17
ATOM 18536 C CA . ILE A 1 12 ? 1.823 -1.968 4.238 1.00 0.00 12 ILE A CA 17
ATOM 18537 C C . ILE A 1 12 ? 2.113 -0.479 4.084 1.00 0.00 12 ILE A C 17
ATOM 18538 O O . ILE A 1 12 ? 3.262 -0.045 4.184 1.00 0.00 12 ILE A O 17
ATOM 18554 N N . LEU A 1 13 ? 1.064 0.301 3.844 1.00 0.00 13 LEU A N 17
ATOM 18555 C CA . LEU A 1 13 ? 1.206 1.743 3.679 1.00 0.00 13 LEU A CA 17
ATOM 18556 C C . LEU A 1 13 ? 1.222 2.447 5.032 1.00 0.00 13 LEU A C 17
ATOM 18557 O O . LEU A 1 13 ? 1.867 3.482 5.197 1.00 0.00 13 LEU A O 17
ATOM 18573 N N . GLY A 1 14 ? 0.510 1.877 5.999 1.00 0.00 14 GLY A N 17
ATOM 18574 C CA . GLY A 1 14 ? 0.458 2.462 7.326 1.00 0.00 14 GLY A CA 17
ATOM 18575 C C . GLY A 1 14 ? -0.709 3.415 7.494 1.00 0.00 14 GLY A C 17
ATOM 18576 O O . GLY A 1 14 ? -0.526 4.572 7.872 1.00 0.00 14 GLY A O 17
ATOM 18580 N N . VAL A 1 15 ? -1.914 2.929 7.210 1.00 0.00 15 VAL A N 17
ATOM 18581 C CA . VAL A 1 15 ? -3.115 3.746 7.332 1.00 0.00 15 VAL A CA 17
ATOM 18582 C C . VAL A 1 15 ? -4.290 2.922 7.846 1.00 0.00 15 VAL A C 17
ATOM 18583 O O . VAL A 1 15 ? -4.228 1.693 7.888 1.00 0.00 15 VAL A O 17
ATOM 18596 N N . SER A 1 16 ? -5.361 3.606 8.235 1.00 0.00 16 SER A N 17
ATOM 18597 C CA . SER A 1 16 ? -6.550 2.938 8.749 1.00 0.00 16 SER A CA 17
ATOM 18598 C C . SER A 1 16 ? -7.379 2.350 7.611 1.00 0.00 16 SER A C 17
ATOM 18599 O O . SER A 1 16 ? -7.169 2.678 6.442 1.00 0.00 16 SER A O 17
ATOM 18607 N N . ARG A 1 17 ? -8.321 1.480 7.960 1.00 0.00 17 ARG A N 17
ATOM 18608 C CA . ARG A 1 17 ? -9.180 0.845 6.969 1.00 0.00 17 ARG A CA 17
ATOM 18609 C C . ARG A 1 17 ? -10.305 1.785 6.543 1.00 0.00 17 ARG A C 17
ATOM 18610 O O . ARG A 1 17 ? -11.288 1.958 7.261 1.00 0.00 17 ARG A O 17
ATOM 18631 N N . GLY A 1 18 ? -10.151 2.390 5.369 1.00 0.00 18 GLY A N 17
ATOM 18632 C CA . GLY A 1 18 ? -11.160 3.305 4.868 1.00 0.00 18 GLY A CA 17
ATOM 18633 C C . GLY A 1 18 ? -10.597 4.679 4.563 1.00 0.00 18 GLY A C 17
ATOM 18634 O O . GLY A 1 18 ? -11.345 5.645 4.420 1.00 0.00 18 GLY A O 17
ATOM 18638 N N . ALA A 1 19 ? -9.275 4.766 4.465 1.00 0.00 19 ALA A N 17
ATOM 18639 C CA . ALA A 1 19 ? -8.612 6.032 4.175 1.00 0.00 19 ALA A CA 17
ATOM 18640 C C . ALA A 1 19 ? -8.921 6.501 2.757 1.00 0.00 19 ALA A C 17
ATOM 18641 O O . ALA A 1 19 ? -9.056 5.690 1.840 1.00 0.00 19 ALA A O 17
ATOM 18648 N N . SER A 1 20 ? -9.033 7.814 2.585 1.00 0.00 20 SER A N 17
ATOM 18649 C CA . SER A 1 20 ? -9.330 8.391 1.279 1.00 0.00 20 SER A CA 17
ATOM 18650 C C . SER A 1 20 ? -8.112 8.321 0.363 1.00 0.00 20 SER A C 17
ATOM 18651 O O . SER A 1 20 ? -7.001 8.032 0.811 1.00 0.00 20 SER A O 17
ATOM 18659 N N . ASP A 1 21 ? -8.328 8.586 -0.920 1.00 0.00 21 ASP A N 17
ATOM 18660 C CA . ASP A 1 21 ? -7.248 8.555 -1.900 1.00 0.00 21 ASP A CA 17
ATOM 18661 C C . ASP A 1 21 ? -6.097 9.458 -1.469 1.00 0.00 21 ASP A C 17
ATOM 18662 O O . ASP A 1 21 ? -4.929 9.092 -1.593 1.00 0.00 21 ASP A O 17
ATOM 18671 N N . GLU A 1 22 ? -6.436 10.640 -0.964 1.00 0.00 22 GLU A N 17
ATOM 18672 C CA . GLU A 1 22 ? -5.430 11.596 -0.517 1.00 0.00 22 GLU A CA 17
ATOM 18673 C C . GLU A 1 22 ? -4.542 10.986 0.563 1.00 0.00 22 GLU A C 17
ATOM 18674 O O . GLU A 1 22 ? -3.315 11.056 0.486 1.00 0.00 22 GLU A O 17
ATOM 18686 N N . ASP A 1 23 ? -5.170 10.388 1.570 1.00 0.00 23 ASP A N 17
ATOM 18687 C CA . ASP A 1 23 ? -4.437 9.765 2.666 1.00 0.00 23 ASP A CA 17
ATOM 18688 C C . ASP A 1 23 ? -3.525 8.657 2.149 1.00 0.00 23 ASP A C 17
ATOM 18689 O O . ASP A 1 23 ? -2.325 8.647 2.424 1.00 0.00 23 ASP A O 17
ATOM 18698 N N . LEU A 1 24 ? -4.103 7.724 1.401 1.00 0.00 24 LEU A N 17
ATOM 18699 C CA . LEU A 1 24 ? -3.342 6.609 0.846 1.00 0.00 24 LEU A CA 17
ATOM 18700 C C . LEU A 1 24 ? -2.143 7.111 0.049 1.00 0.00 24 LEU A C 17
ATOM 18701 O O . LEU A 1 24 ? -1.032 6.600 0.189 1.00 0.00 24 LEU A O 17
ATOM 18717 N N . LYS A 1 25 ? -2.374 8.118 -0.787 1.00 0.00 25 LYS A N 17
ATOM 18718 C CA . LYS A 1 25 ? -1.313 8.693 -1.605 1.00 0.00 25 LYS A CA 17
ATOM 18719 C C . LYS A 1 25 ? -0.209 9.278 -0.731 1.00 0.00 25 LYS A C 17
ATOM 18720 O O . LYS A 1 25 ? 0.934 8.822 -0.768 1.00 0.00 25 LYS A O 17
ATOM 18739 N N . LYS A 1 26 ? -0.557 10.290 0.057 1.00 0.00 26 LYS A N 17
ATOM 18740 C CA . LYS A 1 26 ? 0.403 10.936 0.943 1.00 0.00 26 LYS A CA 17
ATOM 18741 C C . LYS A 1 26 ? 1.307 9.905 1.610 1.00 0.00 26 LYS A C 17
ATOM 18742 O O . LYS A 1 26 ? 2.530 9.962 1.482 1.00 0.00 26 LYS A O 17
ATOM 18761 N N . ALA A 1 27 ? 0.697 8.962 2.322 1.00 0.00 27 ALA A N 17
ATOM 18762 C CA . ALA A 1 27 ? 1.447 7.916 3.006 1.00 0.00 27 ALA A CA 17
ATOM 18763 C C . ALA A 1 27 ? 2.270 7.096 2.019 1.00 0.00 27 ALA A C 17
ATOM 18764 O O . ALA A 1 27 ? 3.464 6.874 2.224 1.00 0.00 27 ALA A O 17
ATOM 18771 N N . TYR A 1 28 ? 1.625 6.647 0.948 1.00 0.00 28 TYR A N 17
ATOM 18772 C CA . TYR A 1 28 ? 2.297 5.848 -0.070 1.00 0.00 28 TYR A CA 17
ATOM 18773 C C . TYR A 1 28 ? 3.594 6.514 -0.518 1.00 0.00 28 TYR A C 17
ATOM 18774 O O . TYR A 1 28 ? 4.647 5.879 -0.567 1.00 0.00 28 TYR A O 17
ATOM 18792 N N . ARG A 1 29 ? 3.509 7.800 -0.843 1.00 0.00 29 ARG A N 17
ATOM 18793 C CA . ARG A 1 29 ? 4.675 8.554 -1.287 1.00 0.00 29 ARG A CA 17
ATOM 18794 C C . ARG A 1 29 ? 5.757 8.566 -0.212 1.00 0.00 29 ARG A C 17
ATOM 18795 O O . ARG A 1 29 ? 6.823 7.974 -0.383 1.00 0.00 29 ARG A O 17
ATOM 18816 N N . ARG A 1 30 ? 5.476 9.244 0.896 1.00 0.00 30 ARG A N 17
ATOM 18817 C CA . ARG A 1 30 ? 6.426 9.335 1.998 1.00 0.00 30 ARG A CA 17
ATOM 18818 C C . ARG A 1 30 ? 7.152 8.008 2.200 1.00 0.00 30 ARG A C 17
ATOM 18819 O O . ARG A 1 30 ? 8.276 7.974 2.704 1.00 0.00 30 ARG A O 17
ATOM 18840 N N . LEU A 1 31 ? 6.504 6.918 1.804 1.00 0.00 31 LEU A N 17
ATOM 18841 C CA . LEU A 1 31 ? 7.087 5.588 1.942 1.00 0.00 31 LEU A CA 17
ATOM 18842 C C . LEU A 1 31 ? 7.998 5.269 0.761 1.00 0.00 31 LEU A C 17
ATOM 18843 O O . LEU A 1 31 ? 9.206 5.102 0.923 1.00 0.00 31 LEU A O 17
ATOM 18859 N N . ALA A 1 32 ? 7.410 5.187 -0.428 1.00 0.00 32 ALA A N 17
ATOM 18860 C CA . ALA A 1 32 ? 8.169 4.892 -1.637 1.00 0.00 32 ALA A CA 17
ATOM 18861 C C . ALA A 1 32 ? 9.515 5.608 -1.629 1.00 0.00 32 ALA A C 17
ATOM 18862 O O . ALA A 1 32 ? 10.535 5.038 -2.020 1.00 0.00 32 ALA A O 17
ATOM 18869 N N . LEU A 1 33 ? 9.512 6.859 -1.182 1.00 0.00 33 LEU A N 17
ATOM 18870 C CA . LEU A 1 33 ? 10.734 7.653 -1.124 1.00 0.00 33 LEU A CA 17
ATOM 18871 C C . LEU A 1 33 ? 11.706 7.083 -0.096 1.00 0.00 33 LEU A C 17
ATOM 18872 O O . LEU A 1 33 ? 12.920 7.096 -0.299 1.00 0.00 33 LEU A O 17
ATOM 18888 N N . LYS A 1 34 ? 11.164 6.580 1.008 1.00 0.00 34 LYS A N 17
ATOM 18889 C CA . LYS A 1 34 ? 11.981 6.001 2.067 1.00 0.00 34 LYS A CA 17
ATOM 18890 C C . LYS A 1 34 ? 12.460 4.604 1.683 1.00 0.00 34 LYS A C 17
ATOM 18891 O O . LYS A 1 34 ? 13.313 4.023 2.354 1.00 0.00 34 LYS A O 17
ATOM 18910 N N . PHE A 1 35 ? 11.906 4.072 0.598 1.00 0.00 35 PHE A N 17
ATOM 18911 C CA . PHE A 1 35 ? 12.277 2.743 0.125 1.00 0.00 35 PHE A CA 17
ATOM 18912 C C . PHE A 1 35 ? 12.881 2.814 -1.275 1.00 0.00 35 PHE A C 17
ATOM 18913 O O . PHE A 1 35 ? 13.461 1.844 -1.763 1.00 0.00 35 PHE A O 17
ATOM 18930 N N . HIS A 1 36 ? 12.740 3.970 -1.916 1.00 0.00 36 HIS A N 17
ATOM 18931 C CA . HIS A 1 36 ? 13.271 4.168 -3.260 1.00 0.00 36 HIS A CA 17
ATOM 18932 C C . HIS A 1 36 ? 14.769 3.881 -3.300 1.00 0.00 36 HIS A C 17
ATOM 18933 O O . HIS A 1 36 ? 15.515 4.219 -2.381 1.00 0.00 36 HIS A O 17
ATOM 18947 N N . PRO A 1 37 ? 15.220 3.241 -4.389 1.00 0.00 37 PRO A N 17
ATOM 18948 C CA . PRO A 1 37 ? 16.632 2.894 -4.575 1.00 0.00 37 PRO A CA 17
ATOM 18949 C C . PRO A 1 37 ? 17.505 4.121 -4.814 1.00 0.00 37 PRO A C 17
ATOM 18950 O O . PRO A 1 37 ? 18.713 4.092 -4.579 1.00 0.00 37 PRO A O 17
ATOM 18961 N N . ASP A 1 38 ? 16.885 5.199 -5.283 1.00 0.00 38 ASP A N 17
ATOM 18962 C CA . ASP A 1 38 ? 17.605 6.438 -5.553 1.00 0.00 38 ASP A CA 17
ATOM 18963 C C . ASP A 1 38 ? 17.599 7.348 -4.329 1.00 0.00 38 ASP A C 17
ATOM 18964 O O . ASP A 1 38 ? 18.584 8.029 -4.043 1.00 0.00 38 ASP A O 17
ATOM 18973 N N . LYS A 1 39 ? 16.482 7.356 -3.610 1.00 0.00 39 LYS A N 17
ATOM 18974 C CA . LYS A 1 39 ? 16.346 8.181 -2.416 1.00 0.00 39 LYS A CA 17
ATOM 18975 C C . LYS A 1 39 ? 16.993 7.507 -1.211 1.00 0.00 39 LYS A C 17
ATOM 18976 O O . LYS A 1 39 ? 17.812 8.108 -0.517 1.00 0.00 39 LYS A O 17
ATOM 18995 N N . ASN A 1 40 ? 16.622 6.254 -0.969 1.00 0.00 40 ASN A N 17
ATOM 18996 C CA . ASN A 1 40 ? 17.168 5.497 0.152 1.00 0.00 40 ASN A CA 17
ATOM 18997 C C . ASN A 1 40 ? 18.505 4.863 -0.219 1.00 0.00 40 ASN A C 17
ATOM 18998 O O . ASN A 1 40 ? 19.522 5.109 0.430 1.00 0.00 40 ASN A O 17
ATOM 19009 N N . HIS A 1 41 ? 18.495 4.047 -1.269 1.00 0.00 41 HIS A N 17
ATOM 19010 C CA . HIS A 1 41 ? 19.708 3.379 -1.728 1.00 0.00 41 HIS A CA 17
ATOM 19011 C C . HIS A 1 41 ? 20.234 2.419 -0.665 1.00 0.00 41 HIS A C 17
ATOM 19012 O O . HIS A 1 41 ? 21.441 2.323 -0.446 1.00 0.00 41 HIS A O 17
ATOM 19026 N N . ALA A 1 42 ? 19.321 1.712 -0.008 1.00 0.00 42 ALA A N 17
ATOM 19027 C CA . ALA A 1 42 ? 19.693 0.759 1.030 1.00 0.00 42 ALA A CA 17
ATOM 19028 C C . ALA A 1 42 ? 19.131 -0.627 0.731 1.00 0.00 42 ALA A C 17
ATOM 19029 O O . ALA A 1 42 ? 18.049 -0.775 0.163 1.00 0.00 42 ALA A O 17
ATOM 19036 N N . PRO A 1 43 ? 19.881 -1.668 1.121 1.00 0.00 43 PRO A N 17
ATOM 19037 C CA . PRO A 1 43 ? 19.477 -3.060 0.905 1.00 0.00 43 PRO A CA 17
ATOM 19038 C C . PRO A 1 43 ? 18.292 -3.462 1.777 1.00 0.00 43 PRO A C 17
ATOM 19039 O O . PRO A 1 43 ? 18.238 -3.127 2.960 1.00 0.00 43 PRO A O 17
ATOM 19050 N N . GLY A 1 44 ? 17.345 -4.182 1.185 1.00 0.00 44 GLY A N 17
ATOM 19051 C CA . GLY A 1 44 ? 16.174 -4.618 1.923 1.00 0.00 44 GLY A CA 17
ATOM 19052 C C . GLY A 1 44 ? 15.011 -3.655 1.787 1.00 0.00 44 GLY A C 17
ATOM 19053 O O . GLY A 1 44 ? 13.866 -4.074 1.619 1.00 0.00 44 GLY A O 17
ATOM 19057 N N . ALA A 1 45 ? 15.305 -2.361 1.861 1.00 0.00 45 ALA A N 17
ATOM 19058 C CA . ALA A 1 45 ? 14.275 -1.336 1.744 1.00 0.00 45 ALA A CA 17
ATOM 19059 C C . ALA A 1 45 ? 13.661 -1.331 0.349 1.00 0.00 45 ALA A C 17
ATOM 19060 O O . ALA A 1 45 ? 12.443 -1.417 0.194 1.00 0.00 45 ALA A O 17
ATOM 19067 N N . THR A 1 46 ? 14.513 -1.228 -0.667 1.00 0.00 46 THR A N 17
ATOM 19068 C CA . THR A 1 46 ? 14.054 -1.209 -2.050 1.00 0.00 46 THR A CA 17
ATOM 19069 C C . THR A 1 46 ? 13.187 -2.424 -2.358 1.00 0.00 46 THR A C 17
ATOM 19070 O O . THR A 1 46 ? 12.172 -2.315 -3.045 1.00 0.00 46 THR A O 17
ATOM 19081 N N . GLU A 1 47 ? 13.593 -3.581 -1.845 1.00 0.00 47 GLU A N 17
ATOM 19082 C CA . GLU A 1 47 ? 12.852 -4.817 -2.066 1.00 0.00 47 GLU A CA 17
ATOM 19083 C C . GLU A 1 47 ? 11.404 -4.672 -1.608 1.00 0.00 47 GLU A C 17
ATOM 19084 O O . GLU A 1 47 ? 10.520 -5.395 -2.068 1.00 0.00 47 GLU A O 17
ATOM 19096 N N . ALA A 1 48 ? 11.169 -3.733 -0.697 1.00 0.00 48 ALA A N 17
ATOM 19097 C CA . ALA A 1 48 ? 9.829 -3.492 -0.177 1.00 0.00 48 ALA A CA 17
ATOM 19098 C C . ALA A 1 48 ? 9.053 -2.539 -1.079 1.00 0.00 48 ALA A C 17
ATOM 19099 O O . ALA A 1 48 ? 7.853 -2.711 -1.296 1.00 0.00 48 ALA A O 17
ATOM 19106 N N . PHE A 1 49 ? 9.745 -1.532 -1.602 1.00 0.00 49 PHE A N 17
ATOM 19107 C CA . PHE A 1 49 ? 9.120 -0.549 -2.480 1.00 0.00 49 PHE A CA 17
ATOM 19108 C C . PHE A 1 49 ? 8.174 -1.226 -3.468 1.00 0.00 49 PHE A C 17
ATOM 19109 O O . PHE A 1 49 ? 7.060 -0.758 -3.700 1.00 0.00 49 PHE A O 17
ATOM 19126 N N . LYS A 1 50 ? 8.628 -2.332 -4.048 1.00 0.00 50 LYS A N 17
ATOM 19127 C CA . LYS A 1 50 ? 7.825 -3.076 -5.011 1.00 0.00 50 LYS A CA 17
ATOM 19128 C C . LYS A 1 50 ? 6.476 -3.462 -4.412 1.00 0.00 50 LYS A C 17
ATOM 19129 O O . LYS A 1 50 ? 5.436 -3.311 -5.052 1.00 0.00 50 LYS A O 17
ATOM 19148 N N . ALA A 1 51 ? 6.501 -3.960 -3.180 1.00 0.00 51 ALA A N 17
ATOM 19149 C CA . ALA A 1 51 ? 5.280 -4.363 -2.494 1.00 0.00 51 ALA A CA 17
ATOM 19150 C C . ALA A 1 51 ? 4.365 -3.167 -2.253 1.00 0.00 51 ALA A C 17
ATOM 19151 O O . ALA A 1 51 ? 3.203 -3.171 -2.662 1.00 0.00 51 ALA A O 17
ATOM 19158 N N . ILE A 1 52 ? 4.895 -2.147 -1.588 1.00 0.00 52 ILE A N 17
ATOM 19159 C CA . ILE A 1 52 ? 4.125 -0.945 -1.294 1.00 0.00 52 ILE A CA 17
ATOM 19160 C C . ILE A 1 52 ? 3.141 -0.634 -2.417 1.00 0.00 52 ILE A C 17
ATOM 19161 O O . ILE A 1 52 ? 1.942 -0.487 -2.183 1.00 0.00 52 ILE A O 17
ATOM 19177 N N . GLY A 1 53 ? 3.657 -0.536 -3.638 1.00 0.00 53 GLY A N 17
ATOM 19178 C CA . GLY A 1 53 ? 2.811 -0.245 -4.780 1.00 0.00 53 GLY A CA 17
ATOM 19179 C C . GLY A 1 53 ? 1.634 -1.194 -4.886 1.00 0.00 53 GLY A C 17
ATOM 19180 O O . GLY A 1 53 ? 0.479 -0.781 -4.770 1.00 0.00 53 GLY A O 17
ATOM 19184 N N . THR A 1 54 ? 1.924 -2.472 -5.110 1.00 0.00 54 THR A N 17
ATOM 19185 C CA . THR A 1 54 ? 0.882 -3.482 -5.236 1.00 0.00 54 THR A CA 17
ATOM 19186 C C . THR A 1 54 ? -0.282 -3.191 -4.295 1.00 0.00 54 THR A C 17
ATOM 19187 O O . THR A 1 54 ? -1.436 -3.481 -4.612 1.00 0.00 54 THR A O 17
ATOM 19198 N N . ALA A 1 55 ? 0.027 -2.614 -3.139 1.00 0.00 55 ALA A N 17
ATOM 19199 C CA . ALA A 1 55 ? -0.994 -2.280 -2.154 1.00 0.00 55 ALA A CA 17
ATOM 19200 C C . ALA A 1 55 ? -1.747 -1.016 -2.551 1.00 0.00 55 ALA A C 17
ATOM 19201 O O . ALA A 1 55 ? -2.972 -1.025 -2.676 1.00 0.00 55 ALA A O 17
ATOM 19208 N N . TYR A 1 56 ? -1.009 0.071 -2.747 1.00 0.00 56 TYR A N 17
ATOM 19209 C CA . TYR A 1 56 ? -1.608 1.344 -3.127 1.00 0.00 56 TYR A CA 17
ATOM 19210 C C . TYR A 1 56 ? -2.441 1.197 -4.397 1.00 0.00 56 TYR A C 17
ATOM 19211 O O . TYR A 1 56 ? -3.567 1.686 -4.474 1.00 0.00 56 TYR A O 17
ATOM 19229 N N . ALA A 1 57 ? -1.877 0.519 -5.391 1.00 0.00 57 ALA A N 17
ATOM 19230 C CA . ALA A 1 57 ? -2.567 0.304 -6.657 1.00 0.00 57 ALA A CA 17
ATOM 19231 C C . ALA A 1 57 ? -3.948 -0.304 -6.434 1.00 0.00 57 ALA A C 17
ATOM 19232 O O . ALA A 1 57 ? -4.869 -0.082 -7.219 1.00 0.00 57 ALA A O 17
ATOM 19239 N N . VAL A 1 58 ? -4.084 -1.072 -5.357 1.00 0.00 58 VAL A N 17
ATOM 19240 C CA . VAL A 1 58 ? -5.353 -1.711 -5.030 1.00 0.00 58 VAL A CA 17
ATOM 19241 C C . VAL A 1 58 ? -6.327 -0.715 -4.413 1.00 0.00 58 VAL A C 17
ATOM 19242 O O . VAL A 1 58 ? -7.326 -0.342 -5.031 1.00 0.00 58 VAL A O 17
ATOM 19255 N N . LEU A 1 59 ? -6.031 -0.285 -3.191 1.00 0.00 59 LEU A N 17
ATOM 19256 C CA . LEU A 1 59 ? -6.882 0.670 -2.489 1.00 0.00 59 LEU A CA 17
ATOM 19257 C C . LEU A 1 59 ? -7.107 1.920 -3.333 1.00 0.00 59 LEU A C 17
ATOM 19258 O O . LEU A 1 59 ? -8.239 2.375 -3.496 1.00 0.00 59 LEU A O 17
ATOM 19274 N N . SER A 1 60 ? -6.022 2.471 -3.868 1.00 0.00 60 SER A N 17
ATOM 19275 C CA . SER A 1 60 ? -6.102 3.670 -4.694 1.00 0.00 60 SER A CA 17
ATOM 19276 C C . SER A 1 60 ? -7.291 3.596 -5.647 1.00 0.00 60 SER A C 17
ATOM 19277 O O . SER A 1 60 ? -7.830 4.619 -6.065 1.00 0.00 60 SER A O 17
ATOM 19285 N N . ASN A 1 61 ? -7.694 2.375 -5.986 1.00 0.00 61 ASN A N 17
ATOM 19286 C CA . ASN A 1 61 ? -8.818 2.166 -6.890 1.00 0.00 61 ASN A CA 17
ATOM 19287 C C . ASN A 1 61 ? -10.077 1.788 -6.115 1.00 0.00 61 ASN A C 17
ATOM 19288 O O . ASN A 1 61 ? -10.030 1.065 -5.120 1.00 0.00 61 ASN A O 17
ATOM 19299 N N . PRO A 1 62 ? -11.231 2.289 -6.580 1.00 0.00 62 PRO A N 17
ATOM 19300 C CA . PRO A 1 62 ? -12.525 2.017 -5.946 1.00 0.00 62 PRO A CA 17
ATOM 19301 C C . PRO A 1 62 ? -12.966 0.569 -6.128 1.00 0.00 62 PRO A C 17
ATOM 19302 O O . PRO A 1 62 ? -13.573 -0.020 -5.234 1.00 0.00 62 PRO A O 17
ATOM 19313 N N . GLU A 1 63 ? -12.657 0.002 -7.290 1.00 0.00 63 GLU A N 17
ATOM 19314 C CA . GLU A 1 63 ? -13.023 -1.378 -7.587 1.00 0.00 63 GLU A CA 17
ATOM 19315 C C . GLU A 1 63 ? -12.142 -2.354 -6.812 1.00 0.00 63 GLU A C 17
ATOM 19316 O O . GLU A 1 63 ? -12.632 -3.319 -6.225 1.00 0.00 63 GLU A O 17
ATOM 19328 N N . LYS A 1 64 ? -10.839 -2.095 -6.815 1.00 0.00 64 LYS A N 17
ATOM 19329 C CA . LYS A 1 64 ? -9.888 -2.948 -6.112 1.00 0.00 64 LYS A CA 17
ATOM 19330 C C . LYS A 1 64 ? -9.919 -2.678 -4.611 1.00 0.00 64 LYS A C 17
ATOM 19331 O O . LYS A 1 64 ? -9.416 -3.472 -3.817 1.00 0.00 64 LYS A O 17
ATOM 19350 N N . ARG A 1 65 ? -10.516 -1.553 -4.230 1.00 0.00 65 ARG A N 17
ATOM 19351 C CA . ARG A 1 65 ? -10.613 -1.179 -2.824 1.00 0.00 65 ARG A CA 17
ATOM 19352 C C . ARG A 1 65 ? -11.844 -1.808 -2.178 1.00 0.00 65 ARG A C 17
ATOM 19353 O O . ARG A 1 65 ? -11.730 -2.624 -1.263 1.00 0.00 65 ARG A O 17
ATOM 19374 N N . LYS A 1 66 ? -13.021 -1.422 -2.659 1.00 0.00 66 LYS A N 17
ATOM 19375 C CA . LYS A 1 66 ? -14.273 -1.947 -2.131 1.00 0.00 66 LYS A CA 17
ATOM 19376 C C . LYS A 1 66 ? -14.255 -3.472 -2.102 1.00 0.00 66 LYS A C 17
ATOM 19377 O O . LYS A 1 66 ? -14.787 -4.091 -1.181 1.00 0.00 66 LYS A O 17
ATOM 19396 N N . GLN A 1 67 ? -13.639 -4.071 -3.116 1.00 0.00 67 GLN A N 17
ATOM 19397 C CA . GLN A 1 67 ? -13.551 -5.524 -3.206 1.00 0.00 67 GLN A CA 17
ATOM 19398 C C . GLN A 1 67 ? -12.646 -6.083 -2.114 1.00 0.00 67 GLN A C 17
ATOM 19399 O O . GLN A 1 67 ? -12.878 -7.178 -1.601 1.00 0.00 67 GLN A O 17
ATOM 19413 N N . TYR A 1 68 ? -11.613 -5.325 -1.762 1.00 0.00 68 TYR A N 17
ATOM 19414 C CA . TYR A 1 68 ? -10.671 -5.746 -0.733 1.00 0.00 68 TYR A CA 17
ATOM 19415 C C . TYR A 1 68 ? -11.291 -5.624 0.656 1.00 0.00 68 TYR A C 17
ATOM 19416 O O . TYR A 1 68 ? -11.099 -6.488 1.512 1.00 0.00 68 TYR A O 17
ATOM 19434 N N . ASP A 1 69 ? -12.037 -4.546 0.871 1.00 0.00 69 ASP A N 17
ATOM 19435 C CA . ASP A 1 69 ? -12.688 -4.310 2.155 1.00 0.00 69 ASP A CA 17
ATOM 19436 C C . ASP A 1 69 ? -13.840 -5.287 2.367 1.00 0.00 69 ASP A C 17
ATOM 19437 O O . ASP A 1 69 ? -14.059 -5.770 3.478 1.00 0.00 69 ASP A O 17
ATOM 19446 N N . GLN A 1 70 ? -14.573 -5.572 1.296 1.00 0.00 70 GLN A N 17
ATOM 19447 C CA . GLN A 1 70 ? -15.703 -6.490 1.366 1.00 0.00 70 GLN A CA 17
ATOM 19448 C C . GLN A 1 70 ? -15.227 -7.929 1.538 1.00 0.00 70 GLN A C 17
ATOM 19449 O O . GLN A 1 70 ? -15.462 -8.552 2.574 1.00 0.00 70 GLN A O 17
ATOM 19463 N N . PHE A 1 71 ? -14.557 -8.451 0.516 1.00 0.00 71 PHE A N 17
ATOM 19464 C CA . PHE A 1 71 ? -14.048 -9.817 0.554 1.00 0.00 71 PHE A CA 17
ATOM 19465 C C . PHE A 1 71 ? -12.962 -9.964 1.616 1.00 0.00 71 PHE A C 17
ATOM 19466 O O . PHE A 1 71 ? -13.136 -10.678 2.603 1.00 0.00 71 PHE A O 17
ATOM 19483 N N . GLY A 1 72 ? -11.840 -9.283 1.405 1.00 0.00 72 GLY A N 17
ATOM 19484 C CA . GLY A 1 72 ? -10.741 -9.351 2.351 1.00 0.00 72 GLY A CA 17
ATOM 19485 C C . GLY A 1 72 ? -9.640 -10.287 1.894 1.00 0.00 72 GLY A C 17
ATOM 19486 O O . GLY A 1 72 ? -9.893 -11.454 1.593 1.00 0.00 72 GLY A O 17
ATOM 19490 N N . SER A 1 73 ? -8.415 -9.776 1.841 1.00 0.00 73 SER A N 17
ATOM 19491 C CA . SER A 1 73 ? -7.271 -10.572 1.412 1.00 0.00 73 SER A CA 17
ATOM 19492 C C . SER A 1 73 ? -7.278 -11.940 2.088 1.00 0.00 73 SER A C 17
ATOM 19493 O O . SER A 1 73 ? -7.247 -12.039 3.314 1.00 0.00 73 SER A O 17
ATOM 19501 N N . GLY A 1 74 ? -7.319 -12.994 1.278 1.00 0.00 74 GLY A N 17
ATOM 19502 C CA . GLY A 1 74 ? -7.329 -14.342 1.814 1.00 0.00 74 GLY A CA 17
ATOM 19503 C C . GLY A 1 74 ? -7.370 -15.398 0.728 1.00 0.00 74 GLY A C 17
ATOM 19504 O O . GLY A 1 74 ? -6.381 -16.079 0.456 1.00 0.00 74 GLY A O 17
ATOM 19508 N N . PRO A 1 75 ? -8.539 -15.548 0.086 1.00 0.00 75 PRO A N 17
ATOM 19509 C CA . PRO A 1 75 ? -8.734 -16.528 -0.986 1.00 0.00 75 PRO A CA 17
ATOM 19510 C C . PRO A 1 75 ? -7.972 -16.158 -2.255 1.00 0.00 75 PRO A C 17
ATOM 19511 O O . PRO A 1 75 ? -8.476 -15.416 -3.098 1.00 0.00 75 PRO A O 17
ATOM 19522 N N . SER A 1 76 ? -6.757 -16.680 -2.383 1.00 0.00 76 SER A N 17
ATOM 19523 C CA . SER A 1 76 ? -5.925 -16.402 -3.548 1.00 0.00 76 SER A CA 17
ATOM 19524 C C . SER A 1 76 ? -5.359 -17.692 -4.132 1.00 0.00 76 SER A C 17
ATOM 19525 O O . SER A 1 76 ? -5.271 -18.711 -3.447 1.00 0.00 76 SER A O 17
ATOM 19533 N N . SER A 1 77 ? -4.975 -17.641 -5.404 1.00 0.00 77 SER A N 17
ATOM 19534 C CA . SER A 1 77 ? -4.420 -18.806 -6.083 1.00 0.00 77 SER A CA 17
ATOM 19535 C C . SER A 1 77 ? -2.932 -18.615 -6.361 1.00 0.00 77 SER A C 17
ATOM 19536 O O . SER A 1 77 ? -2.543 -18.173 -7.441 1.00 0.00 77 SER A O 17
ATOM 19544 N N . GLY A 1 78 ? -2.105 -18.953 -5.377 1.00 0.00 78 GLY A N 17
ATOM 19545 C CA . GLY A 1 78 ? -0.669 -18.812 -5.534 1.00 0.00 78 GLY A CA 17
ATOM 19546 C C . GLY A 1 78 ? -0.147 -19.528 -6.764 1.00 0.00 78 GLY A C 17
ATOM 19547 O O . GLY A 1 78 ? -0.005 -18.924 -7.828 1.00 0.00 78 GLY A O 17
ATOM 19551 N N . GLY A 1 1 ? 8.162 -13.671 12.082 1.00 0.00 1 GLY A N 18
ATOM 19552 C CA . GLY A 1 1 ? 6.769 -13.409 11.769 1.00 0.00 1 GLY A CA 18
ATOM 19553 C C . GLY A 1 1 ? 5.821 -14.275 12.575 1.00 0.00 1 GLY A C 18
ATOM 19554 O O . GLY A 1 1 ? 5.993 -15.491 12.651 1.00 0.00 1 GLY A O 18
ATOM 19558 N N . SER A 1 2 ? 4.818 -13.646 13.181 1.00 0.00 2 SER A N 18
ATOM 19559 C CA . SER A 1 2 ? 3.842 -14.367 13.990 1.00 0.00 2 SER A CA 18
ATOM 19560 C C . SER A 1 2 ? 3.071 -15.373 13.142 1.00 0.00 2 SER A C 18
ATOM 19561 O O . SER A 1 2 ? 3.053 -15.283 11.915 1.00 0.00 2 SER A O 18
ATOM 19569 N N . SER A 1 3 ? 2.433 -16.332 13.807 1.00 0.00 3 SER A N 18
ATOM 19570 C CA . SER A 1 3 ? 1.663 -17.359 13.115 1.00 0.00 3 SER A CA 18
ATOM 19571 C C . SER A 1 3 ? 0.854 -16.753 11.972 1.00 0.00 3 SER A C 18
ATOM 19572 O O . SER A 1 3 ? -0.023 -15.919 12.191 1.00 0.00 3 SER A O 18
ATOM 19580 N N . GLY A 1 4 ? 1.157 -17.180 10.750 1.00 0.00 4 GLY A N 18
ATOM 19581 C CA . GLY A 1 4 ? 0.450 -16.670 9.589 1.00 0.00 4 GLY A CA 18
ATOM 19582 C C . GLY A 1 4 ? 0.155 -15.187 9.696 1.00 0.00 4 GLY A C 18
ATOM 19583 O O . GLY A 1 4 ? -1.002 -14.785 9.811 1.00 0.00 4 GLY A O 18
ATOM 19587 N N . SER A 1 5 ? 1.205 -14.372 9.659 1.00 0.00 5 SER A N 18
ATOM 19588 C CA . SER A 1 5 ? 1.053 -12.926 9.758 1.00 0.00 5 SER A CA 18
ATOM 19589 C C . SER A 1 5 ? 0.734 -12.319 8.395 1.00 0.00 5 SER A C 18
ATOM 19590 O O . SER A 1 5 ? 1.636 -11.955 7.639 1.00 0.00 5 SER A O 18
ATOM 19598 N N . SER A 1 6 ? -0.554 -12.213 8.087 1.00 0.00 6 SER A N 18
ATOM 19599 C CA . SER A 1 6 ? -0.993 -11.654 6.814 1.00 0.00 6 SER A CA 18
ATOM 19600 C C . SER A 1 6 ? -0.386 -10.272 6.589 1.00 0.00 6 SER A C 18
ATOM 19601 O O . SER A 1 6 ? 0.068 -9.621 7.529 1.00 0.00 6 SER A O 18
ATOM 19609 N N . GLY A 1 7 ? -0.382 -9.831 5.335 1.00 0.00 7 GLY A N 18
ATOM 19610 C CA . GLY A 1 7 ? 0.171 -8.530 5.007 1.00 0.00 7 GLY A CA 18
ATOM 19611 C C . GLY A 1 7 ? -0.861 -7.594 4.413 1.00 0.00 7 GLY A C 18
ATOM 19612 O O . GLY A 1 7 ? -0.762 -7.208 3.248 1.00 0.00 7 GLY A O 18
ATOM 19616 N N . ASP A 1 8 ? -1.856 -7.228 5.214 1.00 0.00 8 ASP A N 18
ATOM 19617 C CA . ASP A 1 8 ? -2.913 -6.331 4.760 1.00 0.00 8 ASP A CA 18
ATOM 19618 C C . ASP A 1 8 ? -2.336 -5.189 3.929 1.00 0.00 8 ASP A C 18
ATOM 19619 O O . ASP A 1 8 ? -1.148 -4.880 4.019 1.00 0.00 8 ASP A O 18
ATOM 19628 N N . TYR A 1 9 ? -3.185 -4.566 3.119 1.00 0.00 9 TYR A N 18
ATOM 19629 C CA . TYR A 1 9 ? -2.760 -3.460 2.270 1.00 0.00 9 TYR A CA 18
ATOM 19630 C C . TYR A 1 9 ? -2.607 -2.177 3.081 1.00 0.00 9 TYR A C 18
ATOM 19631 O O . TYR A 1 9 ? -1.594 -1.484 2.983 1.00 0.00 9 TYR A O 18
ATOM 19649 N N . TYR A 1 10 ? -3.620 -1.867 3.882 1.00 0.00 10 TYR A N 18
ATOM 19650 C CA . TYR A 1 10 ? -3.601 -0.667 4.710 1.00 0.00 10 TYR A CA 18
ATOM 19651 C C . TYR A 1 10 ? -2.322 -0.598 5.539 1.00 0.00 10 TYR A C 18
ATOM 19652 O O . TYR A 1 10 ? -1.726 0.468 5.691 1.00 0.00 10 TYR A O 18
ATOM 19670 N N . GLU A 1 11 ? -1.906 -1.743 6.071 1.00 0.00 11 GLU A N 18
ATOM 19671 C CA . GLU A 1 11 ? -0.698 -1.812 6.884 1.00 0.00 11 GLU A CA 18
ATOM 19672 C C . GLU A 1 11 ? 0.534 -1.444 6.062 1.00 0.00 11 GLU A C 18
ATOM 19673 O O . GLU A 1 11 ? 1.253 -0.500 6.390 1.00 0.00 11 GLU A O 18
ATOM 19685 N N . ILE A 1 12 ? 0.770 -2.197 4.993 1.00 0.00 12 ILE A N 18
ATOM 19686 C CA . ILE A 1 12 ? 1.914 -1.951 4.124 1.00 0.00 12 ILE A CA 18
ATOM 19687 C C . ILE A 1 12 ? 2.154 -0.456 3.942 1.00 0.00 12 ILE A C 18
ATOM 19688 O O . ILE A 1 12 ? 3.238 0.051 4.238 1.00 0.00 12 ILE A O 18
ATOM 19704 N N . LEU A 1 13 ? 1.137 0.247 3.457 1.00 0.00 13 LEU A N 18
ATOM 19705 C CA . LEU A 1 13 ? 1.236 1.686 3.237 1.00 0.00 13 LEU A CA 18
ATOM 19706 C C . LEU A 1 13 ? 1.353 2.432 4.563 1.00 0.00 13 LEU A C 18
ATOM 19707 O O . LEU A 1 13 ? 2.192 3.318 4.716 1.00 0.00 13 LEU A O 18
ATOM 19723 N N . GLY A 1 14 ? 0.506 2.065 5.520 1.00 0.00 14 GLY A N 18
ATOM 19724 C CA . GLY A 1 14 ? 0.532 2.708 6.820 1.00 0.00 14 GLY A CA 18
ATOM 19725 C C . GLY A 1 14 ? -0.671 3.600 7.051 1.00 0.00 14 GLY A C 18
ATOM 19726 O O . GLY A 1 14 ? -0.526 4.779 7.375 1.00 0.00 14 GLY A O 18
ATOM 19730 N N . VAL A 1 15 ? -1.864 3.038 6.881 1.00 0.00 15 VAL A N 18
ATOM 19731 C CA . VAL A 1 15 ? -3.098 3.791 7.072 1.00 0.00 15 VAL A CA 18
ATOM 19732 C C . VAL A 1 15 ? -4.186 2.916 7.683 1.00 0.00 15 VAL A C 18
ATOM 19733 O O . VAL A 1 15 ? -4.003 1.712 7.860 1.00 0.00 15 VAL A O 18
ATOM 19746 N N . SER A 1 16 ? -5.320 3.530 8.005 1.00 0.00 16 SER A N 18
ATOM 19747 C CA . SER A 1 16 ? -6.438 2.808 8.600 1.00 0.00 16 SER A CA 18
ATOM 19748 C C . SER A 1 16 ? -7.313 2.175 7.522 1.00 0.00 16 SER A C 18
ATOM 19749 O O . SER A 1 16 ? -7.109 2.403 6.329 1.00 0.00 16 SER A O 18
ATOM 19757 N N . ARG A 1 17 ? -8.287 1.379 7.950 1.00 0.00 17 ARG A N 18
ATOM 19758 C CA . ARG A 1 17 ? -9.192 0.712 7.023 1.00 0.00 17 ARG A CA 18
ATOM 19759 C C . ARG A 1 17 ? -10.321 1.646 6.597 1.00 0.00 17 ARG A C 18
ATOM 19760 O O . ARG A 1 17 ? -11.275 1.863 7.343 1.00 0.00 17 ARG A O 18
ATOM 19781 N N . GLY A 1 18 ? -10.204 2.197 5.393 1.00 0.00 18 GLY A N 18
ATOM 19782 C CA . GLY A 1 18 ? -11.221 3.102 4.889 1.00 0.00 18 GLY A CA 18
ATOM 19783 C C . GLY A 1 18 ? -10.661 4.468 4.544 1.00 0.00 18 GLY A C 18
ATOM 19784 O O . GLY A 1 18 ? -11.411 5.429 4.376 1.00 0.00 18 GLY A O 18
ATOM 19788 N N . ALA A 1 19 ? -9.339 4.555 4.439 1.00 0.00 19 ALA A N 18
ATOM 19789 C CA . ALA A 1 19 ? -8.680 5.813 4.111 1.00 0.00 19 ALA A CA 18
ATOM 19790 C C . ALA A 1 19 ? -8.978 6.231 2.675 1.00 0.00 19 ALA A C 18
ATOM 19791 O O . ALA A 1 19 ? -9.146 5.387 1.795 1.00 0.00 19 ALA A O 18
ATOM 19798 N N . SER A 1 20 ? -9.041 7.539 2.445 1.00 0.00 20 SER A N 18
ATOM 19799 C CA . SER A 1 20 ? -9.323 8.068 1.116 1.00 0.00 20 SER A CA 18
ATOM 19800 C C . SER A 1 20 ? -8.066 8.062 0.251 1.00 0.00 20 SER A C 18
ATOM 19801 O O . SER A 1 20 ? -6.963 7.825 0.742 1.00 0.00 20 SER A O 18
ATOM 19809 N N . ASP A 1 21 ? -8.243 8.323 -1.039 1.00 0.00 21 ASP A N 18
ATOM 19810 C CA . ASP A 1 21 ? -7.124 8.349 -1.974 1.00 0.00 21 ASP A CA 18
ATOM 19811 C C . ASP A 1 21 ? -6.037 9.305 -1.494 1.00 0.00 21 ASP A C 18
ATOM 19812 O O . ASP A 1 21 ? -4.909 8.892 -1.225 1.00 0.00 21 ASP A O 18
ATOM 19821 N N . GLU A 1 22 ? -6.384 10.584 -1.391 1.00 0.00 22 GLU A N 18
ATOM 19822 C CA . GLU A 1 22 ? -5.436 11.599 -0.946 1.00 0.00 22 GLU A CA 18
ATOM 19823 C C . GLU A 1 22 ? -4.579 11.076 0.203 1.00 0.00 22 GLU A C 18
ATOM 19824 O O . GLU A 1 22 ? -3.357 11.220 0.196 1.00 0.00 22 GLU A O 18
ATOM 19836 N N . ASP A 1 23 ? -5.230 10.468 1.189 1.00 0.00 23 ASP A N 18
ATOM 19837 C CA . ASP A 1 23 ? -4.529 9.922 2.346 1.00 0.00 23 ASP A CA 18
ATOM 19838 C C . ASP A 1 23 ? -3.572 8.811 1.927 1.00 0.00 23 ASP A C 18
ATOM 19839 O O . ASP A 1 23 ? -2.364 8.899 2.155 1.00 0.00 23 ASP A O 18
ATOM 19848 N N . LEU A 1 24 ? -4.117 7.767 1.314 1.00 0.00 24 LEU A N 18
ATOM 19849 C CA . LEU A 1 24 ? -3.312 6.637 0.863 1.00 0.00 24 LEU A CA 18
ATOM 19850 C C . LEU A 1 24 ? -2.083 7.116 0.096 1.00 0.00 24 LEU A C 18
ATOM 19851 O O . LEU A 1 24 ? -0.980 6.602 0.285 1.00 0.00 24 LEU A O 18
ATOM 19867 N N . LYS A 1 25 ? -2.281 8.105 -0.769 1.00 0.00 25 LYS A N 18
ATOM 19868 C CA . LYS A 1 25 ? -1.189 8.657 -1.562 1.00 0.00 25 LYS A CA 18
ATOM 19869 C C . LYS A 1 25 ? -0.089 9.213 -0.663 1.00 0.00 25 LYS A C 18
ATOM 19870 O O . LYS A 1 25 ? 1.028 8.696 -0.640 1.00 0.00 25 LYS A O 18
ATOM 19889 N N . LYS A 1 26 ? -0.413 10.267 0.078 1.00 0.00 26 LYS A N 18
ATOM 19890 C CA . LYS A 1 26 ? 0.545 10.891 0.981 1.00 0.00 26 LYS A CA 18
ATOM 19891 C C . LYS A 1 26 ? 1.365 9.837 1.718 1.00 0.00 26 LYS A C 18
ATOM 19892 O O . LYS A 1 26 ? 2.594 9.833 1.651 1.00 0.00 26 LYS A O 18
ATOM 19911 N N . ALA A 1 27 ? 0.676 8.943 2.421 1.00 0.00 27 ALA A N 18
ATOM 19912 C CA . ALA A 1 27 ? 1.341 7.882 3.167 1.00 0.00 27 ALA A CA 18
ATOM 19913 C C . ALA A 1 27 ? 2.185 7.008 2.246 1.00 0.00 27 ALA A C 18
ATOM 19914 O O . ALA A 1 27 ? 3.342 6.713 2.543 1.00 0.00 27 ALA A O 18
ATOM 19921 N N . TYR A 1 28 ? 1.598 6.597 1.127 1.00 0.00 28 TYR A N 18
ATOM 19922 C CA . TYR A 1 28 ? 2.295 5.754 0.164 1.00 0.00 28 TYR A CA 18
ATOM 19923 C C . TYR A 1 28 ? 3.630 6.374 -0.237 1.00 0.00 28 TYR A C 18
ATOM 19924 O O . TYR A 1 28 ? 4.677 5.731 -0.150 1.00 0.00 28 TYR A O 18
ATOM 19942 N N . ARG A 1 29 ? 3.584 7.627 -0.676 1.00 0.00 29 ARG A N 18
ATOM 19943 C CA . ARG A 1 29 ? 4.789 8.336 -1.091 1.00 0.00 29 ARG A CA 18
ATOM 19944 C C . ARG A 1 29 ? 5.846 8.302 0.008 1.00 0.00 29 ARG A C 18
ATOM 19945 O O . ARG A 1 29 ? 6.927 7.742 -0.173 1.00 0.00 29 ARG A O 18
ATOM 19966 N N . ARG A 1 30 ? 5.526 8.905 1.149 1.00 0.00 30 ARG A N 18
ATOM 19967 C CA . ARG A 1 30 ? 6.448 8.945 2.277 1.00 0.00 30 ARG A CA 18
ATOM 19968 C C . ARG A 1 30 ? 7.274 7.664 2.350 1.00 0.00 30 ARG A C 18
ATOM 19969 O O . ARG A 1 30 ? 8.459 7.695 2.684 1.00 0.00 30 ARG A O 18
ATOM 19990 N N . LEU A 1 31 ? 6.641 6.539 2.036 1.00 0.00 31 LEU A N 18
ATOM 19991 C CA . LEU A 1 31 ? 7.317 5.247 2.066 1.00 0.00 31 LEU A CA 18
ATOM 19992 C C . LEU A 1 31 ? 8.243 5.088 0.864 1.00 0.00 31 LEU A C 18
ATOM 19993 O O . LEU A 1 31 ? 9.462 5.013 1.014 1.00 0.00 31 LEU A O 18
ATOM 20009 N N . ALA A 1 32 ? 7.655 5.040 -0.327 1.00 0.00 32 ALA A N 18
ATOM 20010 C CA . ALA A 1 32 ? 8.427 4.895 -1.554 1.00 0.00 32 ALA A CA 18
ATOM 20011 C C . ALA A 1 32 ? 9.692 5.747 -1.511 1.00 0.00 32 ALA A C 18
ATOM 20012 O O . ALA A 1 32 ? 10.780 5.279 -1.850 1.00 0.00 32 ALA A O 18
ATOM 20019 N N . LEU A 1 33 ? 9.541 6.999 -1.094 1.00 0.00 33 LEU A N 18
ATOM 20020 C CA . LEU A 1 33 ? 10.672 7.917 -1.007 1.00 0.00 33 LEU A CA 18
ATOM 20021 C C . LEU A 1 33 ? 11.756 7.361 -0.090 1.00 0.00 33 LEU A C 18
ATOM 20022 O O . LEU A 1 33 ? 12.948 7.548 -0.335 1.00 0.00 33 LEU A O 18
ATOM 20038 N N . LYS A 1 34 ? 11.334 6.676 0.968 1.00 0.00 34 LYS A N 18
ATOM 20039 C CA . LYS A 1 34 ? 12.268 6.089 1.921 1.00 0.00 34 LYS A CA 18
ATOM 20040 C C . LYS A 1 34 ? 12.809 4.759 1.406 1.00 0.00 34 LYS A C 18
ATOM 20041 O O . LYS A 1 34 ? 13.937 4.374 1.715 1.00 0.00 34 LYS A O 18
ATOM 20060 N N . PHE A 1 35 ? 11.998 4.062 0.617 1.00 0.00 35 PHE A N 18
ATOM 20061 C CA . PHE A 1 35 ? 12.395 2.775 0.058 1.00 0.00 35 PHE A CA 18
ATOM 20062 C C . PHE A 1 35 ? 12.628 2.885 -1.446 1.00 0.00 35 PHE A C 18
ATOM 20063 O O . PHE A 1 35 ? 12.402 1.931 -2.192 1.00 0.00 35 PHE A O 18
ATOM 20080 N N . HIS A 1 36 ? 13.080 4.055 -1.886 1.00 0.00 36 HIS A N 18
ATOM 20081 C CA . HIS A 1 36 ? 13.343 4.290 -3.301 1.00 0.00 36 HIS A CA 18
ATOM 20082 C C . HIS A 1 36 ? 14.752 3.837 -3.674 1.00 0.00 36 HIS A C 18
ATOM 20083 O O . HIS A 1 36 ? 15.709 4.019 -2.921 1.00 0.00 36 HIS A O 18
ATOM 20097 N N . PRO A 1 37 ? 14.883 3.230 -4.863 1.00 0.00 37 PRO A N 18
ATOM 20098 C CA . PRO A 1 37 ? 16.170 2.738 -5.363 1.00 0.00 37 PRO A CA 18
ATOM 20099 C C . PRO A 1 37 ? 17.124 3.872 -5.725 1.00 0.00 37 PRO A C 18
ATOM 20100 O O . PRO A 1 37 ? 18.333 3.769 -5.518 1.00 0.00 37 PRO A O 18
ATOM 20111 N N . ASP A 1 38 ? 16.572 4.952 -6.266 1.00 0.00 38 ASP A N 18
ATOM 20112 C CA . ASP A 1 38 ? 17.373 6.107 -6.656 1.00 0.00 38 ASP A CA 18
ATOM 20113 C C . ASP A 1 38 ? 17.615 7.027 -5.464 1.00 0.00 38 ASP A C 18
ATOM 20114 O O . ASP A 1 38 ? 18.100 8.148 -5.620 1.00 0.00 38 ASP A O 18
ATOM 20123 N N . LYS A 1 39 ? 17.274 6.547 -4.273 1.00 0.00 39 LYS A N 18
ATOM 20124 C CA . LYS A 1 39 ? 17.454 7.326 -3.053 1.00 0.00 39 LYS A CA 18
ATOM 20125 C C . LYS A 1 39 ? 18.124 6.489 -1.968 1.00 0.00 39 LYS A C 18
ATOM 20126 O O . LYS A 1 39 ? 19.234 6.794 -1.534 1.00 0.00 39 LYS A O 18
ATOM 20145 N N . ASN A 1 40 ? 17.442 5.434 -1.535 1.00 0.00 40 ASN A N 18
ATOM 20146 C CA . ASN A 1 40 ? 17.973 4.553 -0.501 1.00 0.00 40 ASN A CA 18
ATOM 20147 C C . ASN A 1 40 ? 19.077 3.661 -1.060 1.00 0.00 40 ASN A C 18
ATOM 20148 O O . ASN A 1 40 ? 18.888 2.978 -2.068 1.00 0.00 40 ASN A O 18
ATOM 20159 N N . HIS A 1 41 ? 20.230 3.671 -0.399 1.00 0.00 41 HIS A N 18
ATOM 20160 C CA . HIS A 1 41 ? 21.365 2.861 -0.829 1.00 0.00 41 HIS A CA 18
ATOM 20161 C C . HIS A 1 41 ? 21.581 1.683 0.116 1.00 0.00 41 HIS A C 18
ATOM 20162 O O . HIS A 1 41 ? 22.715 1.353 0.462 1.00 0.00 41 HIS A O 18
ATOM 20176 N N . ALA A 1 42 ? 20.486 1.054 0.529 1.00 0.00 42 ALA A N 18
ATOM 20177 C CA . ALA A 1 42 ? 20.556 -0.088 1.432 1.00 0.00 42 ALA A CA 18
ATOM 20178 C C . ALA A 1 42 ? 19.754 -1.267 0.891 1.00 0.00 42 ALA A C 18
ATOM 20179 O O . ALA A 1 42 ? 18.690 -1.103 0.294 1.00 0.00 42 ALA A O 18
ATOM 20186 N N . PRO A 1 43 ? 20.275 -2.484 1.102 1.00 0.00 43 PRO A N 18
ATOM 20187 C CA . PRO A 1 43 ? 19.624 -3.715 0.643 1.00 0.00 43 PRO A CA 18
ATOM 20188 C C . PRO A 1 43 ? 18.346 -4.019 1.418 1.00 0.00 43 PRO A C 18
ATOM 20189 O O . PRO A 1 43 ? 18.300 -3.872 2.639 1.00 0.00 43 PRO A O 18
ATOM 20200 N N . GLY A 1 44 ? 17.311 -4.444 0.701 1.00 0.00 44 GLY A N 18
ATOM 20201 C CA . GLY A 1 44 ? 16.047 -4.763 1.339 1.00 0.00 44 GLY A CA 18
ATOM 20202 C C . GLY A 1 44 ? 15.054 -3.620 1.261 1.00 0.00 44 GLY A C 18
ATOM 20203 O O . GLY A 1 44 ? 13.867 -3.836 1.017 1.00 0.00 44 GLY A O 18
ATOM 20207 N N . ALA A 1 45 ? 15.540 -2.401 1.471 1.00 0.00 45 ALA A N 18
ATOM 20208 C CA . ALA A 1 45 ? 14.686 -1.220 1.423 1.00 0.00 45 ALA A CA 18
ATOM 20209 C C . ALA A 1 45 ? 13.919 -1.150 0.107 1.00 0.00 45 ALA A C 18
ATOM 20210 O O . ALA A 1 45 ? 12.689 -1.205 0.089 1.00 0.00 45 ALA A O 18
ATOM 20217 N N . THR A 1 46 ? 14.653 -1.029 -0.995 1.00 0.00 46 THR A N 18
ATOM 20218 C CA . THR A 1 46 ? 14.042 -0.950 -2.315 1.00 0.00 46 THR A CA 18
ATOM 20219 C C . THR A 1 46 ? 13.100 -2.124 -2.557 1.00 0.00 46 THR A C 18
ATOM 20220 O O . THR A 1 46 ? 11.977 -1.944 -3.024 1.00 0.00 46 THR A O 18
ATOM 20231 N N . GLU A 1 47 ? 13.566 -3.326 -2.234 1.00 0.00 47 GLU A N 18
ATOM 20232 C CA . GLU A 1 47 ? 12.764 -4.530 -2.417 1.00 0.00 47 GLU A CA 18
ATOM 20233 C C . GLU A 1 47 ? 11.360 -4.339 -1.851 1.00 0.00 47 GLU A C 18
ATOM 20234 O O . GLU A 1 47 ? 10.378 -4.805 -2.429 1.00 0.00 47 GLU A O 18
ATOM 20246 N N . ALA A 1 48 ? 11.274 -3.652 -0.717 1.00 0.00 48 ALA A N 18
ATOM 20247 C CA . ALA A 1 48 ? 9.991 -3.398 -0.073 1.00 0.00 48 ALA A CA 18
ATOM 20248 C C . ALA A 1 48 ? 9.106 -2.513 -0.944 1.00 0.00 48 ALA A C 18
ATOM 20249 O O . ALA A 1 48 ? 7.929 -2.809 -1.154 1.00 0.00 48 ALA A O 18
ATOM 20256 N N . PHE A 1 49 ? 9.678 -1.424 -1.447 1.00 0.00 49 PHE A N 18
ATOM 20257 C CA . PHE A 1 49 ? 8.940 -0.494 -2.294 1.00 0.00 49 PHE A CA 18
ATOM 20258 C C . PHE A 1 49 ? 8.039 -1.246 -3.270 1.00 0.00 49 PHE A C 18
ATOM 20259 O O . PHE A 1 49 ? 6.856 -0.932 -3.409 1.00 0.00 49 PHE A O 18
ATOM 20276 N N . LYS A 1 50 ? 8.607 -2.239 -3.945 1.00 0.00 50 LYS A N 18
ATOM 20277 C CA . LYS A 1 50 ? 7.857 -3.037 -4.908 1.00 0.00 50 LYS A CA 18
ATOM 20278 C C . LYS A 1 50 ? 6.530 -3.499 -4.316 1.00 0.00 50 LYS A C 18
ATOM 20279 O O . LYS A 1 50 ? 5.479 -3.360 -4.940 1.00 0.00 50 LYS A O 18
ATOM 20298 N N . ALA A 1 51 ? 6.585 -4.048 -3.107 1.00 0.00 51 ALA A N 18
ATOM 20299 C CA . ALA A 1 51 ? 5.387 -4.527 -2.429 1.00 0.00 51 ALA A CA 18
ATOM 20300 C C . ALA A 1 51 ? 4.445 -3.374 -2.098 1.00 0.00 51 ALA A C 18
ATOM 20301 O O . ALA A 1 51 ? 3.239 -3.459 -2.330 1.00 0.00 51 ALA A O 18
ATOM 20308 N N . ILE A 1 52 ? 5.004 -2.298 -1.555 1.00 0.00 52 ILE A N 18
ATOM 20309 C CA . ILE A 1 52 ? 4.214 -1.128 -1.193 1.00 0.00 52 ILE A CA 18
ATOM 20310 C C . ILE A 1 52 ? 3.209 -0.783 -2.287 1.00 0.00 52 ILE A C 18
ATOM 20311 O O . ILE A 1 52 ? 2.006 -0.978 -2.124 1.00 0.00 52 ILE A O 18
ATOM 20327 N N . GLY A 1 53 ? 3.713 -0.269 -3.405 1.00 0.00 53 GLY A N 18
ATOM 20328 C CA . GLY A 1 53 ? 2.847 0.094 -4.511 1.00 0.00 53 GLY A CA 18
ATOM 20329 C C . GLY A 1 53 ? 1.697 -0.878 -4.690 1.00 0.00 53 GLY A C 18
ATOM 20330 O O . GLY A 1 53 ? 0.532 -0.477 -4.713 1.00 0.00 53 GLY A O 18
ATOM 20334 N N . THR A 1 54 ? 2.022 -2.161 -4.818 1.00 0.00 54 THR A N 18
ATOM 20335 C CA . THR A 1 54 ? 1.008 -3.192 -4.998 1.00 0.00 54 THR A CA 18
ATOM 20336 C C . THR A 1 54 ? -0.233 -2.894 -4.165 1.00 0.00 54 THR A C 18
ATOM 20337 O O . THR A 1 54 ? -1.358 -2.978 -4.658 1.00 0.00 54 THR A O 18
ATOM 20348 N N . ALA A 1 55 ? -0.022 -2.545 -2.900 1.00 0.00 55 ALA A N 18
ATOM 20349 C CA . ALA A 1 55 ? -1.124 -2.232 -2.000 1.00 0.00 55 ALA A CA 18
ATOM 20350 C C . ALA A 1 55 ? -1.865 -0.979 -2.454 1.00 0.00 55 ALA A C 18
ATOM 20351 O O . ALA A 1 55 ? -3.072 -1.012 -2.695 1.00 0.00 55 ALA A O 18
ATOM 20358 N N . TYR A 1 56 ? -1.135 0.125 -2.568 1.00 0.00 56 TYR A N 18
ATOM 20359 C CA . TYR A 1 56 ? -1.724 1.390 -2.990 1.00 0.00 56 TYR A CA 18
ATOM 20360 C C . TYR A 1 56 ? -2.574 1.204 -4.244 1.00 0.00 56 TYR A C 18
ATOM 20361 O O . TYR A 1 56 ? -3.705 1.684 -4.317 1.00 0.00 56 TYR A O 18
ATOM 20379 N N . ALA A 1 57 ? -2.020 0.503 -5.227 1.00 0.00 57 ALA A N 18
ATOM 20380 C CA . ALA A 1 57 ? -2.727 0.250 -6.477 1.00 0.00 57 ALA A CA 18
ATOM 20381 C C . ALA A 1 57 ? -4.115 -0.323 -6.216 1.00 0.00 57 ALA A C 18
ATOM 20382 O O . ALA A 1 57 ? -5.091 0.071 -6.855 1.00 0.00 57 ALA A O 18
ATOM 20389 N N . VAL A 1 58 ? -4.197 -1.257 -5.274 1.00 0.00 58 VAL A N 18
ATOM 20390 C CA . VAL A 1 58 ? -5.467 -1.885 -4.929 1.00 0.00 58 VAL A CA 18
ATOM 20391 C C . VAL A 1 58 ? -6.428 -0.877 -4.308 1.00 0.00 58 VAL A C 18
ATOM 20392 O O . VAL A 1 58 ? -7.428 -0.498 -4.918 1.00 0.00 58 VAL A O 18
ATOM 20405 N N . LEU A 1 59 ? -6.117 -0.445 -3.090 1.00 0.00 59 LEU A N 18
ATOM 20406 C CA . LEU A 1 59 ? -6.953 0.521 -2.385 1.00 0.00 59 LEU A CA 18
ATOM 20407 C C . LEU A 1 59 ? -7.184 1.765 -3.237 1.00 0.00 59 LEU A C 18
ATOM 20408 O O . LEU A 1 59 ? -8.325 2.141 -3.507 1.00 0.00 59 LEU A O 18
ATOM 20424 N N . SER A 1 60 ? -6.095 2.398 -3.659 1.00 0.00 60 SER A N 18
ATOM 20425 C CA . SER A 1 60 ? -6.178 3.601 -4.479 1.00 0.00 60 SER A CA 18
ATOM 20426 C C . SER A 1 60 ? -7.346 3.511 -5.457 1.00 0.00 60 SER A C 18
ATOM 20427 O O . SER A 1 60 ? -7.988 4.514 -5.767 1.00 0.00 60 SER A O 18
ATOM 20435 N N . ASN A 1 61 ? -7.615 2.302 -5.938 1.00 0.00 61 ASN A N 18
ATOM 20436 C CA . ASN A 1 61 ? -8.705 2.080 -6.881 1.00 0.00 61 ASN A CA 18
ATOM 20437 C C . ASN A 1 61 ? -10.003 1.756 -6.147 1.00 0.00 61 ASN A C 18
ATOM 20438 O O . ASN A 1 61 ? -10.014 1.058 -5.133 1.00 0.00 61 ASN A O 18
ATOM 20449 N N . PRO A 1 62 ? -11.124 2.275 -6.670 1.00 0.00 62 PRO A N 18
ATOM 20450 C CA . PRO A 1 62 ? -12.448 2.054 -6.081 1.00 0.00 62 PRO A CA 18
ATOM 20451 C C . PRO A 1 62 ? -12.921 0.613 -6.243 1.00 0.00 62 PRO A C 18
ATOM 20452 O O . PRO A 1 62 ? -13.494 0.032 -5.322 1.00 0.00 62 PRO A O 18
ATOM 20463 N N . GLU A 1 63 ? -12.678 0.044 -7.420 1.00 0.00 63 GLU A N 18
ATOM 20464 C CA . GLU A 1 63 ? -13.081 -1.329 -7.701 1.00 0.00 63 GLU A CA 18
ATOM 20465 C C . GLU A 1 63 ? -12.258 -2.316 -6.879 1.00 0.00 63 GLU A C 18
ATOM 20466 O O . GLU A 1 63 ? -12.802 -3.231 -6.259 1.00 0.00 63 GLU A O 18
ATOM 20478 N N . LYS A 1 64 ? -10.943 -2.126 -6.879 1.00 0.00 64 LYS A N 18
ATOM 20479 C CA . LYS A 1 64 ? -10.043 -2.998 -6.133 1.00 0.00 64 LYS A CA 18
ATOM 20480 C C . LYS A 1 64 ? -10.168 -2.754 -4.633 1.00 0.00 64 LYS A C 18
ATOM 20481 O O . LYS A 1 64 ? -9.812 -3.610 -3.823 1.00 0.00 64 LYS A O 18
ATOM 20500 N N . ARG A 1 65 ? -10.677 -1.581 -4.269 1.00 0.00 65 ARG A N 18
ATOM 20501 C CA . ARG A 1 65 ? -10.849 -1.225 -2.865 1.00 0.00 65 ARG A CA 18
ATOM 20502 C C . ARG A 1 65 ? -12.144 -1.813 -2.310 1.00 0.00 65 ARG A C 18
ATOM 20503 O O . ARG A 1 65 ? -12.178 -2.319 -1.189 1.00 0.00 65 ARG A O 18
ATOM 20524 N N . LYS A 1 66 ? -13.208 -1.741 -3.103 1.00 0.00 66 LYS A N 18
ATOM 20525 C CA . LYS A 1 66 ? -14.505 -2.265 -2.693 1.00 0.00 66 LYS A CA 18
ATOM 20526 C C . LYS A 1 66 ? -14.446 -3.778 -2.506 1.00 0.00 66 LYS A C 18
ATOM 20527 O O . LYS A 1 66 ? -15.121 -4.331 -1.638 1.00 0.00 66 LYS A O 18
ATOM 20546 N N . GLN A 1 67 ? -13.633 -4.440 -3.323 1.00 0.00 67 GLN A N 18
ATOM 20547 C CA . GLN A 1 67 ? -13.486 -5.888 -3.246 1.00 0.00 67 GLN A CA 18
ATOM 20548 C C . GLN A 1 67 ? -12.692 -6.289 -2.007 1.00 0.00 67 GLN A C 18
ATOM 20549 O O . GLN A 1 67 ? -12.940 -7.337 -1.411 1.00 0.00 67 GLN A O 18
ATOM 20563 N N . TYR A 1 68 ? -11.737 -5.449 -1.625 1.00 0.00 68 TYR A N 18
ATOM 20564 C CA . TYR A 1 68 ? -10.904 -5.717 -0.459 1.00 0.00 68 TYR A CA 18
ATOM 20565 C C . TYR A 1 68 ? -11.674 -5.455 0.832 1.00 0.00 68 TYR A C 18
ATOM 20566 O O . TYR A 1 68 ? -11.697 -6.290 1.736 1.00 0.00 68 TYR A O 18
ATOM 20584 N N . ASP A 1 69 ? -12.304 -4.288 0.910 1.00 0.00 69 ASP A N 18
ATOM 20585 C CA . ASP A 1 69 ? -13.077 -3.914 2.089 1.00 0.00 69 ASP A CA 18
ATOM 20586 C C . ASP A 1 69 ? -14.217 -4.900 2.326 1.00 0.00 69 ASP A C 18
ATOM 20587 O O . ASP A 1 69 ? -14.571 -5.189 3.469 1.00 0.00 69 ASP A O 18
ATOM 20596 N N . GLN A 1 70 ? -14.787 -5.411 1.240 1.00 0.00 70 GLN A N 18
ATOM 20597 C CA . GLN A 1 70 ? -15.887 -6.363 1.331 1.00 0.00 70 GLN A CA 18
ATOM 20598 C C . GLN A 1 70 ? -15.367 -7.775 1.578 1.00 0.00 70 GLN A C 18
ATOM 20599 O O . GLN A 1 70 ? -15.686 -8.397 2.591 1.00 0.00 70 GLN A O 18
ATOM 20613 N N . PHE A 1 71 ? -14.564 -8.275 0.645 1.00 0.00 71 PHE A N 18
ATOM 20614 C CA . PHE A 1 71 ? -14.000 -9.615 0.760 1.00 0.00 71 PHE A CA 18
ATOM 20615 C C . PHE A 1 71 ? -12.654 -9.579 1.477 1.00 0.00 71 PHE A C 18
ATOM 20616 O O . PHE A 1 71 ? -12.419 -10.334 2.419 1.00 0.00 71 PHE A O 18
ATOM 20633 N N . GLY A 1 72 ? -11.771 -8.694 1.023 1.00 0.00 72 GLY A N 18
ATOM 20634 C CA . GLY A 1 72 ? -10.459 -8.575 1.631 1.00 0.00 72 GLY A CA 18
ATOM 20635 C C . GLY A 1 72 ? -10.530 -8.156 3.086 1.00 0.00 72 GLY A C 18
ATOM 20636 O O . GLY A 1 72 ? -11.187 -8.810 3.896 1.00 0.00 72 GLY A O 18
ATOM 20640 N N . SER A 1 73 ? -9.851 -7.064 3.420 1.00 0.00 73 SER A N 18
ATOM 20641 C CA . SER A 1 73 ? -9.835 -6.562 4.789 1.00 0.00 73 SER A CA 18
ATOM 20642 C C . SER A 1 73 ? -11.178 -6.806 5.472 1.00 0.00 73 SER A C 18
ATOM 20643 O O . SER A 1 73 ? -12.227 -6.414 4.963 1.00 0.00 73 SER A O 18
ATOM 20651 N N . GLY A 1 74 ? -11.135 -7.458 6.631 1.00 0.00 74 GLY A N 18
ATOM 20652 C CA . GLY A 1 74 ? -12.353 -7.744 7.366 1.00 0.00 74 GLY A CA 18
ATOM 20653 C C . GLY A 1 74 ? -12.078 -8.327 8.738 1.00 0.00 74 GLY A C 18
ATOM 20654 O O . GLY A 1 74 ? -11.023 -8.102 9.331 1.00 0.00 74 GLY A O 18
ATOM 20658 N N . PRO A 1 75 ? -13.045 -9.093 9.264 1.00 0.00 75 PRO A N 18
ATOM 20659 C CA . PRO A 1 75 ? -12.926 -9.724 10.582 1.00 0.00 75 PRO A CA 18
ATOM 20660 C C . PRO A 1 75 ? -11.894 -10.846 10.596 1.00 0.00 75 PRO A C 18
ATOM 20661 O O . PRO A 1 75 ? -11.704 -11.515 11.611 1.00 0.00 75 PRO A O 18
ATOM 20672 N N . SER A 1 76 ? -11.229 -11.047 9.462 1.00 0.00 76 SER A N 18
ATOM 20673 C CA . SER A 1 76 ? -10.218 -12.091 9.344 1.00 0.00 76 SER A CA 18
ATOM 20674 C C . SER A 1 76 ? -8.920 -11.670 10.026 1.00 0.00 76 SER A C 18
ATOM 20675 O O . SER A 1 76 ? -7.838 -11.788 9.453 1.00 0.00 76 SER A O 18
ATOM 20683 N N . SER A 1 77 ? -9.038 -11.179 11.256 1.00 0.00 77 SER A N 18
ATOM 20684 C CA . SER A 1 77 ? -7.875 -10.737 12.017 1.00 0.00 77 SER A CA 18
ATOM 20685 C C . SER A 1 77 ? -6.945 -11.908 12.318 1.00 0.00 77 SER A C 18
ATOM 20686 O O . SER A 1 77 ? -7.317 -12.845 13.023 1.00 0.00 77 SER A O 18
ATOM 20694 N N . GLY A 1 78 ? -5.732 -11.846 11.778 1.00 0.00 78 GLY A N 18
ATOM 20695 C CA . GLY A 1 78 ? -4.767 -12.907 11.999 1.00 0.00 78 GLY A CA 18
ATOM 20696 C C . GLY A 1 78 ? -3.512 -12.732 11.166 1.00 0.00 78 GLY A C 18
ATOM 20697 O O . GLY A 1 78 ? -2.674 -13.631 11.099 1.00 0.00 78 GLY A O 18
ATOM 20701 N N . GLY A 1 1 ? 2.790 -9.592 17.922 1.00 0.00 1 GLY A N 19
ATOM 20702 C CA . GLY A 1 1 ? 2.274 -10.948 17.881 1.00 0.00 1 GLY A CA 19
ATOM 20703 C C . GLY A 1 1 ? 2.782 -11.726 16.684 1.00 0.00 1 GLY A C 19
ATOM 20704 O O . GLY A 1 1 ? 3.324 -11.147 15.743 1.00 0.00 1 GLY A O 19
ATOM 20708 N N . SER A 1 2 ? 2.609 -13.043 16.720 1.00 0.00 2 SER A N 19
ATOM 20709 C CA . SER A 1 2 ? 3.060 -13.903 15.632 1.00 0.00 2 SER A CA 19
ATOM 20710 C C . SER A 1 2 ? 1.912 -14.758 15.104 1.00 0.00 2 SER A C 19
ATOM 20711 O O . SER A 1 2 ? 1.730 -14.895 13.894 1.00 0.00 2 SER A O 19
ATOM 20719 N N . SER A 1 3 ? 1.139 -15.331 16.021 1.00 0.00 3 SER A N 19
ATOM 20720 C CA . SER A 1 3 ? 0.010 -16.177 15.649 1.00 0.00 3 SER A CA 19
ATOM 20721 C C . SER A 1 3 ? -1.046 -15.372 14.897 1.00 0.00 3 SER A C 19
ATOM 20722 O O . SER A 1 3 ? -1.564 -14.379 15.405 1.00 0.00 3 SER A O 19
ATOM 20730 N N . GLY A 1 4 ? -1.361 -15.810 13.681 1.00 0.00 4 GLY A N 19
ATOM 20731 C CA . GLY A 1 4 ? -2.353 -15.121 12.878 1.00 0.00 4 GLY A CA 19
ATOM 20732 C C . GLY A 1 4 ? -1.727 -14.207 11.842 1.00 0.00 4 GLY A C 19
ATOM 20733 O O . GLY A 1 4 ? -2.091 -13.036 11.737 1.00 0.00 4 GLY A O 19
ATOM 20737 N N . SER A 1 5 ? -0.782 -14.743 11.077 1.00 0.00 5 SER A N 19
ATOM 20738 C CA . SER A 1 5 ? -0.100 -13.966 10.048 1.00 0.00 5 SER A CA 19
ATOM 20739 C C . SER A 1 5 ? -1.093 -13.447 9.012 1.00 0.00 5 SER A C 19
ATOM 20740 O O . SER A 1 5 ? -1.976 -14.177 8.562 1.00 0.00 5 SER A O 19
ATOM 20748 N N . SER A 1 6 ? -0.941 -12.180 8.639 1.00 0.00 6 SER A N 19
ATOM 20749 C CA . SER A 1 6 ? -1.825 -11.560 7.660 1.00 0.00 6 SER A CA 19
ATOM 20750 C C . SER A 1 6 ? -1.221 -10.266 7.124 1.00 0.00 6 SER A C 19
ATOM 20751 O O . SER A 1 6 ? -0.356 -9.663 7.758 1.00 0.00 6 SER A O 19
ATOM 20759 N N . GLY A 1 7 ? -1.682 -9.846 5.950 1.00 0.00 7 GLY A N 19
ATOM 20760 C CA . GLY A 1 7 ? -1.176 -8.627 5.347 1.00 0.00 7 GLY A CA 19
ATOM 20761 C C . GLY A 1 7 ? -2.287 -7.699 4.896 1.00 0.00 7 GLY A C 19
ATOM 20762 O O . GLY A 1 7 ? -2.984 -7.981 3.922 1.00 0.00 7 GLY A O 19
ATOM 20766 N N . ASP A 1 8 ? -2.453 -6.590 5.608 1.00 0.00 8 ASP A N 19
ATOM 20767 C CA . ASP A 1 8 ? -3.488 -5.617 5.276 1.00 0.00 8 ASP A CA 19
ATOM 20768 C C . ASP A 1 8 ? -2.894 -4.424 4.534 1.00 0.00 8 ASP A C 19
ATOM 20769 O O . ASP A 1 8 ? -1.992 -3.753 5.037 1.00 0.00 8 ASP A O 19
ATOM 20778 N N . TYR A 1 9 ? -3.404 -4.166 3.335 1.00 0.00 9 TYR A N 19
ATOM 20779 C CA . TYR A 1 9 ? -2.922 -3.056 2.522 1.00 0.00 9 TYR A CA 19
ATOM 20780 C C . TYR A 1 9 ? -2.791 -1.785 3.356 1.00 0.00 9 TYR A C 19
ATOM 20781 O O . TYR A 1 9 ? -1.759 -1.115 3.329 1.00 0.00 9 TYR A O 19
ATOM 20799 N N . TYR A 1 10 ? -3.845 -1.462 4.097 1.00 0.00 10 TYR A N 19
ATOM 20800 C CA . TYR A 1 10 ? -3.851 -0.271 4.939 1.00 0.00 10 TYR A CA 19
ATOM 20801 C C . TYR A 1 10 ? -2.648 -0.262 5.877 1.00 0.00 10 TYR A C 19
ATOM 20802 O O . TYR A 1 10 ? -2.098 0.794 6.187 1.00 0.00 10 TYR A O 19
ATOM 20820 N N . GLU A 1 11 ? -2.246 -1.447 6.325 1.00 0.00 11 GLU A N 19
ATOM 20821 C CA . GLU A 1 11 ? -1.108 -1.576 7.228 1.00 0.00 11 GLU A CA 19
ATOM 20822 C C . GLU A 1 11 ? 0.205 -1.352 6.484 1.00 0.00 11 GLU A C 19
ATOM 20823 O O . GLU A 1 11 ? 1.069 -0.602 6.940 1.00 0.00 11 GLU A O 19
ATOM 20835 N N . ILE A 1 12 ? 0.348 -2.008 5.338 1.00 0.00 12 ILE A N 19
ATOM 20836 C CA . ILE A 1 12 ? 1.555 -1.881 4.531 1.00 0.00 12 ILE A CA 19
ATOM 20837 C C . ILE A 1 12 ? 1.919 -0.416 4.312 1.00 0.00 12 ILE A C 19
ATOM 20838 O O . ILE A 1 12 ? 3.082 -0.029 4.431 1.00 0.00 12 ILE A O 19
ATOM 20854 N N . LEU A 1 13 ? 0.916 0.396 3.995 1.00 0.00 13 LEU A N 19
ATOM 20855 C CA . LEU A 1 13 ? 1.128 1.820 3.761 1.00 0.00 13 LEU A CA 19
ATOM 20856 C C . LEU A 1 13 ? 1.264 2.573 5.081 1.00 0.00 13 LEU A C 19
ATOM 20857 O O . LEU A 1 13 ? 2.066 3.499 5.199 1.00 0.00 13 LEU A O 19
ATOM 20873 N N . GLY A 1 14 ? 0.476 2.168 6.072 1.00 0.00 14 GLY A N 19
ATOM 20874 C CA . GLY A 1 14 ? 0.526 2.814 7.371 1.00 0.00 14 GLY A CA 19
ATOM 20875 C C . GLY A 1 14 ? -0.571 3.845 7.547 1.00 0.00 14 GLY A C 19
ATOM 20876 O O . GLY A 1 14 ? -0.299 5.004 7.862 1.00 0.00 14 GLY A O 19
ATOM 20880 N N . VAL A 1 15 ? -1.815 3.425 7.342 1.00 0.00 15 VAL A N 19
ATOM 20881 C CA . VAL A 1 15 ? -2.957 4.320 7.480 1.00 0.00 15 VAL A CA 19
ATOM 20882 C C . VAL A 1 15 ? -4.140 3.607 8.126 1.00 0.00 15 VAL A C 19
ATOM 20883 O O . VAL A 1 15 ? -4.055 2.428 8.469 1.00 0.00 15 VAL A O 19
ATOM 20896 N N . SER A 1 16 ? -5.244 4.330 8.288 1.00 0.00 16 SER A N 19
ATOM 20897 C CA . SER A 1 16 ? -6.444 3.768 8.895 1.00 0.00 16 SER A CA 19
ATOM 20898 C C . SER A 1 16 ? -7.332 3.114 7.840 1.00 0.00 16 SER A C 19
ATOM 20899 O O . SER A 1 16 ? -7.241 3.431 6.654 1.00 0.00 16 SER A O 19
ATOM 20907 N N . ARG A 1 17 ? -8.189 2.200 8.282 1.00 0.00 17 ARG A N 19
ATOM 20908 C CA . ARG A 1 17 ? -9.093 1.500 7.377 1.00 0.00 17 ARG A CA 19
ATOM 20909 C C . ARG A 1 17 ? -10.185 2.436 6.868 1.00 0.00 17 ARG A C 19
ATOM 20910 O O . ARG A 1 17 ? -11.172 2.688 7.557 1.00 0.00 17 ARG A O 19
ATOM 20931 N N . GLY A 1 18 ? -10.000 2.948 5.655 1.00 0.00 18 GLY A N 19
ATOM 20932 C CA . GLY A 1 18 ? -10.977 3.851 5.074 1.00 0.00 18 GLY A CA 19
ATOM 20933 C C . GLY A 1 18 ? -10.374 5.187 4.688 1.00 0.00 18 GLY A C 19
ATOM 20934 O O . GLY A 1 18 ? -11.094 6.163 4.478 1.00 0.00 18 GLY A O 19
ATOM 20938 N N . ALA A 1 19 ? -9.049 5.233 4.597 1.00 0.00 19 ALA A N 19
ATOM 20939 C CA . ALA A 1 19 ? -8.350 6.459 4.234 1.00 0.00 19 ALA A CA 19
ATOM 20940 C C . ALA A 1 19 ? -8.644 6.852 2.790 1.00 0.00 19 ALA A C 19
ATOM 20941 O O . ALA A 1 19 ? -8.610 6.013 1.890 1.00 0.00 19 ALA A O 19
ATOM 20948 N N . SER A 1 20 ? -8.932 8.132 2.577 1.00 0.00 20 SER A N 19
ATOM 20949 C CA . SER A 1 20 ? -9.236 8.634 1.242 1.00 0.00 20 SER A CA 19
ATOM 20950 C C . SER A 1 20 ? -8.012 8.546 0.336 1.00 0.00 20 SER A C 19
ATOM 20951 O O . SER A 1 20 ? -6.892 8.342 0.806 1.00 0.00 20 SER A O 19
ATOM 20959 N N . ASP A 1 21 ? -8.234 8.701 -0.964 1.00 0.00 21 ASP A N 19
ATOM 20960 C CA . ASP A 1 21 ? -7.149 8.640 -1.937 1.00 0.00 21 ASP A CA 19
ATOM 20961 C C . ASP A 1 21 ? -5.971 9.501 -1.493 1.00 0.00 21 ASP A C 19
ATOM 20962 O O . ASP A 1 21 ? -4.853 9.009 -1.344 1.00 0.00 21 ASP A O 19
ATOM 20971 N N . GLU A 1 22 ? -6.230 10.788 -1.283 1.00 0.00 22 GLU A N 19
ATOM 20972 C CA . GLU A 1 22 ? -5.190 11.717 -0.858 1.00 0.00 22 GLU A CA 19
ATOM 20973 C C . GLU A 1 22 ? -4.343 11.111 0.258 1.00 0.00 22 GLU A C 19
ATOM 20974 O O . GLU A 1 22 ? -3.116 11.061 0.164 1.00 0.00 22 GLU A O 19
ATOM 20986 N N . ASP A 1 23 ? -5.006 10.651 1.313 1.00 0.00 23 ASP A N 19
ATOM 20987 C CA . ASP A 1 23 ? -4.316 10.048 2.447 1.00 0.00 23 ASP A CA 19
ATOM 20988 C C . ASP A 1 23 ? -3.408 8.911 1.988 1.00 0.00 23 ASP A C 19
ATOM 20989 O O . ASP A 1 23 ? -2.206 8.913 2.260 1.00 0.00 23 ASP A O 19
ATOM 20998 N N . LEU A 1 24 ? -3.989 7.941 1.292 1.00 0.00 24 LEU A N 19
ATOM 20999 C CA . LEU A 1 24 ? -3.233 6.796 0.795 1.00 0.00 24 LEU A CA 19
ATOM 21000 C C . LEU A 1 24 ? -2.037 7.252 -0.035 1.00 0.00 24 LEU A C 19
ATOM 21001 O O . LEU A 1 24 ? -0.969 6.643 0.007 1.00 0.00 24 LEU A O 19
ATOM 21017 N N . LYS A 1 25 ? -2.225 8.330 -0.790 1.00 0.00 25 LYS A N 19
ATOM 21018 C CA . LYS A 1 25 ? -1.162 8.871 -1.628 1.00 0.00 25 LYS A CA 19
ATOM 21019 C C . LYS A 1 25 ? -0.005 9.385 -0.777 1.00 0.00 25 LYS A C 19
ATOM 21020 O O . LYS A 1 25 ? 1.106 8.858 -0.837 1.00 0.00 25 LYS A O 19
ATOM 21039 N N . LYS A 1 26 ? -0.273 10.416 0.017 1.00 0.00 26 LYS A N 19
ATOM 21040 C CA . LYS A 1 26 ? 0.744 10.999 0.884 1.00 0.00 26 LYS A CA 19
ATOM 21041 C C . LYS A 1 26 ? 1.532 9.912 1.608 1.00 0.00 26 LYS A C 19
ATOM 21042 O O . LYS A 1 26 ? 2.761 9.887 1.561 1.00 0.00 26 LYS A O 19
ATOM 21061 N N . ALA A 1 27 ? 0.815 9.013 2.275 1.00 0.00 27 ALA A N 19
ATOM 21062 C CA . ALA A 1 27 ? 1.447 7.921 3.005 1.00 0.00 27 ALA A CA 19
ATOM 21063 C C . ALA A 1 27 ? 2.309 7.069 2.080 1.00 0.00 27 ALA A C 19
ATOM 21064 O O . ALA A 1 27 ? 3.492 6.851 2.344 1.00 0.00 27 ALA A O 19
ATOM 21071 N N . TYR A 1 28 ? 1.710 6.590 0.995 1.00 0.00 28 TYR A N 19
ATOM 21072 C CA . TYR A 1 28 ? 2.423 5.758 0.033 1.00 0.00 28 TYR A CA 19
ATOM 21073 C C . TYR A 1 28 ? 3.721 6.427 -0.408 1.00 0.00 28 TYR A C 19
ATOM 21074 O O . TYR A 1 28 ? 4.770 5.786 -0.479 1.00 0.00 28 TYR A O 19
ATOM 21092 N N . ARG A 1 29 ? 3.642 7.721 -0.704 1.00 0.00 29 ARG A N 19
ATOM 21093 C CA . ARG A 1 29 ? 4.810 8.478 -1.139 1.00 0.00 29 ARG A CA 19
ATOM 21094 C C . ARG A 1 29 ? 5.880 8.499 -0.051 1.00 0.00 29 ARG A C 19
ATOM 21095 O O . ARG A 1 29 ? 6.991 8.008 -0.249 1.00 0.00 29 ARG A O 19
ATOM 21116 N N . ARG A 1 30 ? 5.537 9.073 1.098 1.00 0.00 30 ARG A N 19
ATOM 21117 C CA . ARG A 1 30 ? 6.468 9.160 2.216 1.00 0.00 30 ARG A CA 19
ATOM 21118 C C . ARG A 1 30 ? 7.267 7.868 2.361 1.00 0.00 30 ARG A C 19
ATOM 21119 O O . ARG A 1 30 ? 8.385 7.872 2.878 1.00 0.00 30 ARG A O 19
ATOM 21140 N N . LEU A 1 31 ? 6.686 6.765 1.902 1.00 0.00 31 LEU A N 19
ATOM 21141 C CA . LEU A 1 31 ? 7.343 5.465 1.980 1.00 0.00 31 LEU A CA 19
ATOM 21142 C C . LEU A 1 31 ? 8.171 5.197 0.727 1.00 0.00 31 LEU A C 19
ATOM 21143 O O . LEU A 1 31 ? 9.375 4.959 0.806 1.00 0.00 31 LEU A O 19
ATOM 21159 N N . ALA A 1 32 ? 7.515 5.239 -0.429 1.00 0.00 32 ALA A N 19
ATOM 21160 C CA . ALA A 1 32 ? 8.191 5.005 -1.699 1.00 0.00 32 ALA A CA 19
ATOM 21161 C C . ALA A 1 32 ? 9.554 5.688 -1.730 1.00 0.00 32 ALA A C 19
ATOM 21162 O O . ALA A 1 32 ? 10.562 5.071 -2.074 1.00 0.00 32 ALA A O 19
ATOM 21169 N N . LEU A 1 33 ? 9.577 6.967 -1.370 1.00 0.00 33 LEU A N 19
ATOM 21170 C CA . LEU A 1 33 ? 10.817 7.736 -1.357 1.00 0.00 33 LEU A CA 19
ATOM 21171 C C . LEU A 1 33 ? 11.846 7.094 -0.433 1.00 0.00 33 LEU A C 19
ATOM 21172 O O . LEU A 1 33 ? 13.028 7.007 -0.767 1.00 0.00 33 LEU A O 19
ATOM 21188 N N . LYS A 1 34 ? 11.390 6.642 0.731 1.00 0.00 34 LYS A N 19
ATOM 21189 C CA . LYS A 1 34 ? 12.269 6.004 1.703 1.00 0.00 34 LYS A CA 19
ATOM 21190 C C . LYS A 1 34 ? 12.700 4.622 1.222 1.00 0.00 34 LYS A C 19
ATOM 21191 O O . LYS A 1 34 ? 13.712 4.085 1.672 1.00 0.00 34 LYS A O 19
ATOM 21210 N N . PHE A 1 35 ? 11.925 4.052 0.305 1.00 0.00 35 PHE A N 19
ATOM 21211 C CA . PHE A 1 35 ? 12.227 2.732 -0.237 1.00 0.00 35 PHE A CA 19
ATOM 21212 C C . PHE A 1 35 ? 12.423 2.797 -1.749 1.00 0.00 35 PHE A C 19
ATOM 21213 O O . PHE A 1 35 ? 12.268 1.796 -2.450 1.00 0.00 35 PHE A O 19
ATOM 21230 N N . HIS A 1 36 ? 12.763 3.982 -2.245 1.00 0.00 36 HIS A N 19
ATOM 21231 C CA . HIS A 1 36 ? 12.980 4.179 -3.674 1.00 0.00 36 HIS A CA 19
ATOM 21232 C C . HIS A 1 36 ? 14.378 3.721 -4.080 1.00 0.00 36 HIS A C 19
ATOM 21233 O O . HIS A 1 36 ? 15.358 3.927 -3.362 1.00 0.00 36 HIS A O 19
ATOM 21247 N N . PRO A 1 37 ? 14.475 3.084 -5.256 1.00 0.00 37 PRO A N 19
ATOM 21248 C CA . PRO A 1 37 ? 15.748 2.584 -5.783 1.00 0.00 37 PRO A CA 19
ATOM 21249 C C . PRO A 1 37 ? 16.684 3.711 -6.205 1.00 0.00 37 PRO A C 19
ATOM 21250 O O . PRO A 1 37 ? 17.843 3.474 -6.548 1.00 0.00 37 PRO A O 19
ATOM 21261 N N . ASP A 1 38 ? 16.175 4.938 -6.177 1.00 0.00 38 ASP A N 19
ATOM 21262 C CA . ASP A 1 38 ? 16.967 6.103 -6.555 1.00 0.00 38 ASP A CA 19
ATOM 21263 C C . ASP A 1 38 ? 17.254 6.982 -5.341 1.00 0.00 38 ASP A C 19
ATOM 21264 O O . ASP A 1 38 ? 18.391 7.395 -5.114 1.00 0.00 38 ASP A O 19
ATOM 21273 N N . LYS A 1 39 ? 16.214 7.267 -4.565 1.00 0.00 39 LYS A N 19
ATOM 21274 C CA . LYS A 1 39 ? 16.352 8.097 -3.374 1.00 0.00 39 LYS A CA 19
ATOM 21275 C C . LYS A 1 39 ? 16.954 7.299 -2.222 1.00 0.00 39 LYS A C 19
ATOM 21276 O O . LYS A 1 39 ? 17.618 7.857 -1.348 1.00 0.00 39 LYS A O 19
ATOM 21295 N N . ASN A 1 40 ? 16.719 5.991 -2.227 1.00 0.00 40 ASN A N 19
ATOM 21296 C CA . ASN A 1 40 ? 17.240 5.117 -1.182 1.00 0.00 40 ASN A CA 19
ATOM 21297 C C . ASN A 1 40 ? 18.298 4.171 -1.741 1.00 0.00 40 ASN A C 19
ATOM 21298 O O . ASN A 1 40 ? 17.981 3.225 -2.464 1.00 0.00 40 ASN A O 19
ATOM 21309 N N . HIS A 1 41 ? 19.556 4.432 -1.401 1.00 0.00 41 HIS A N 19
ATOM 21310 C CA . HIS A 1 41 ? 20.662 3.603 -1.868 1.00 0.00 41 HIS A CA 19
ATOM 21311 C C . HIS A 1 41 ? 21.008 2.530 -0.841 1.00 0.00 41 HIS A C 19
ATOM 21312 O O . HIS A 1 41 ? 22.172 2.348 -0.487 1.00 0.00 41 HIS A O 19
ATOM 21326 N N . ALA A 1 42 ? 19.988 1.822 -0.365 1.00 0.00 42 ALA A N 19
ATOM 21327 C CA . ALA A 1 42 ? 20.185 0.766 0.620 1.00 0.00 42 ALA A CA 19
ATOM 21328 C C . ALA A 1 42 ? 19.533 -0.536 0.167 1.00 0.00 42 ALA A C 19
ATOM 21329 O O . ALA A 1 42 ? 18.449 -0.545 -0.418 1.00 0.00 42 ALA A O 19
ATOM 21336 N N . PRO A 1 43 ? 20.206 -1.663 0.442 1.00 0.00 43 PRO A N 19
ATOM 21337 C CA . PRO A 1 43 ? 19.710 -2.992 0.071 1.00 0.00 43 PRO A CA 19
ATOM 21338 C C . PRO A 1 43 ? 18.492 -3.405 0.889 1.00 0.00 43 PRO A C 19
ATOM 21339 O O . PRO A 1 43 ? 18.429 -3.163 2.093 1.00 0.00 43 PRO A O 19
ATOM 21350 N N . GLY A 1 44 ? 17.524 -4.030 0.225 1.00 0.00 44 GLY A N 19
ATOM 21351 C CA . GLY A 1 44 ? 16.320 -4.467 0.907 1.00 0.00 44 GLY A CA 19
ATOM 21352 C C . GLY A 1 44 ? 15.219 -3.425 0.867 1.00 0.00 44 GLY A C 19
ATOM 21353 O O . GLY A 1 44 ? 14.056 -3.749 0.629 1.00 0.00 44 GLY A O 19
ATOM 21357 N N . ALA A 1 45 ? 15.587 -2.169 1.101 1.00 0.00 45 ALA A N 19
ATOM 21358 C CA . ALA A 1 45 ? 14.623 -1.076 1.090 1.00 0.00 45 ALA A CA 19
ATOM 21359 C C . ALA A 1 45 ? 13.766 -1.113 -0.172 1.00 0.00 45 ALA A C 19
ATOM 21360 O O . ALA A 1 45 ? 12.538 -1.047 -0.104 1.00 0.00 45 ALA A O 19
ATOM 21367 N N . THR A 1 46 ? 14.421 -1.218 -1.324 1.00 0.00 46 THR A N 19
ATOM 21368 C CA . THR A 1 46 ? 13.720 -1.262 -2.600 1.00 0.00 46 THR A CA 19
ATOM 21369 C C . THR A 1 46 ? 12.776 -2.456 -2.669 1.00 0.00 46 THR A C 19
ATOM 21370 O O . THR A 1 46 ? 11.577 -2.299 -2.897 1.00 0.00 46 THR A O 19
ATOM 21381 N N . GLU A 1 47 ? 13.325 -3.651 -2.469 1.00 0.00 47 GLU A N 19
ATOM 21382 C CA . GLU A 1 47 ? 12.530 -4.872 -2.509 1.00 0.00 47 GLU A CA 19
ATOM 21383 C C . GLU A 1 47 ? 11.165 -4.654 -1.862 1.00 0.00 47 GLU A C 19
ATOM 21384 O O . GLU A 1 47 ? 10.160 -5.208 -2.307 1.00 0.00 47 GLU A O 19
ATOM 21396 N N . ALA A 1 48 ? 11.138 -3.844 -0.810 1.00 0.00 48 ALA A N 19
ATOM 21397 C CA . ALA A 1 48 ? 9.898 -3.551 -0.102 1.00 0.00 48 ALA A CA 19
ATOM 21398 C C . ALA A 1 48 ? 8.978 -2.676 -0.946 1.00 0.00 48 ALA A C 19
ATOM 21399 O O . ALA A 1 48 ? 7.775 -2.924 -1.033 1.00 0.00 48 ALA A O 19
ATOM 21406 N N . PHE A 1 49 ? 9.550 -1.649 -1.567 1.00 0.00 49 PHE A N 19
ATOM 21407 C CA . PHE A 1 49 ? 8.781 -0.736 -2.404 1.00 0.00 49 PHE A CA 19
ATOM 21408 C C . PHE A 1 49 ? 7.801 -1.502 -3.287 1.00 0.00 49 PHE A C 19
ATOM 21409 O O . PHE A 1 49 ? 6.639 -1.118 -3.425 1.00 0.00 49 PHE A O 19
ATOM 21426 N N . LYS A 1 50 ? 8.278 -2.589 -3.885 1.00 0.00 50 LYS A N 19
ATOM 21427 C CA . LYS A 1 50 ? 7.446 -3.412 -4.755 1.00 0.00 50 LYS A CA 19
ATOM 21428 C C . LYS A 1 50 ? 6.175 -3.853 -4.035 1.00 0.00 50 LYS A C 19
ATOM 21429 O O . LYS A 1 50 ? 5.095 -3.880 -4.624 1.00 0.00 50 LYS A O 19
ATOM 21448 N N . ALA A 1 51 ? 6.312 -4.196 -2.758 1.00 0.00 51 ALA A N 19
ATOM 21449 C CA . ALA A 1 51 ? 5.175 -4.632 -1.958 1.00 0.00 51 ALA A CA 19
ATOM 21450 C C . ALA A 1 51 ? 4.242 -3.466 -1.649 1.00 0.00 51 ALA A C 19
ATOM 21451 O O . ALA A 1 51 ? 3.024 -3.635 -1.580 1.00 0.00 51 ALA A O 19
ATOM 21458 N N . ILE A 1 52 ? 4.821 -2.285 -1.463 1.00 0.00 52 ILE A N 19
ATOM 21459 C CA . ILE A 1 52 ? 4.041 -1.091 -1.161 1.00 0.00 52 ILE A CA 19
ATOM 21460 C C . ILE A 1 52 ? 3.127 -0.723 -2.325 1.00 0.00 52 ILE A C 19
ATO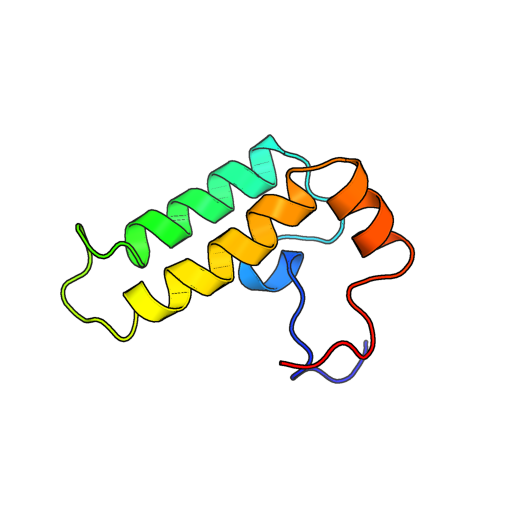M 21461 O O . ILE A 1 52 ? 1.906 -0.683 -2.181 1.00 0.00 52 ILE A O 19
ATOM 21477 N N . GLY A 1 53 ? 3.728 -0.457 -3.481 1.00 0.00 53 GLY A N 19
ATOM 21478 C CA . GLY A 1 53 ? 2.953 -0.098 -4.654 1.00 0.00 53 GLY A CA 19
ATOM 21479 C C . GLY A 1 53 ? 1.728 -0.974 -4.831 1.00 0.00 53 GLY A C 19
ATOM 21480 O O . GLY A 1 53 ? 0.638 -0.479 -5.119 1.00 0.00 53 GLY A O 19
ATOM 21484 N N . THR A 1 54 ? 1.907 -2.280 -4.660 1.00 0.00 54 THR A N 19
ATOM 21485 C CA . THR A 1 54 ? 0.809 -3.227 -4.805 1.00 0.00 54 THR A CA 19
ATOM 21486 C C . THR A 1 54 ? -0.383 -2.823 -3.944 1.00 0.00 54 THR A C 19
ATOM 21487 O O . THR A 1 54 ? -1.512 -2.746 -4.428 1.00 0.00 54 THR A O 19
ATOM 21498 N N . ALA A 1 55 ? -0.124 -2.565 -2.667 1.00 0.00 55 ALA A N 19
ATOM 21499 C CA . ALA A 1 55 ? -1.176 -2.166 -1.739 1.00 0.00 55 ALA A CA 19
ATOM 21500 C C . ALA A 1 55 ? -1.815 -0.850 -2.168 1.00 0.00 55 ALA A C 19
ATOM 21501 O O . ALA A 1 55 ? -3.021 -0.783 -2.406 1.00 0.00 55 ALA A O 19
ATOM 21508 N N . TYR A 1 56 ? -1.000 0.195 -2.264 1.00 0.00 56 TYR A N 19
ATOM 21509 C CA . TYR A 1 56 ? -1.487 1.510 -2.661 1.00 0.00 56 TYR A CA 19
ATOM 21510 C C . TYR A 1 56 ? -2.377 1.412 -3.896 1.00 0.00 56 TYR A C 19
ATOM 21511 O O . TYR A 1 56 ? -3.477 1.964 -3.928 1.00 0.00 56 TYR A O 19
ATOM 21529 N N . ALA A 1 57 ? -1.893 0.704 -4.911 1.00 0.00 57 ALA A N 19
ATOM 21530 C CA . ALA A 1 57 ? -2.645 0.529 -6.148 1.00 0.00 57 ALA A CA 19
ATOM 21531 C C . ALA A 1 57 ? -4.066 0.053 -5.864 1.00 0.00 57 ALA A C 19
ATOM 21532 O O . ALA A 1 57 ? -5.035 0.640 -6.346 1.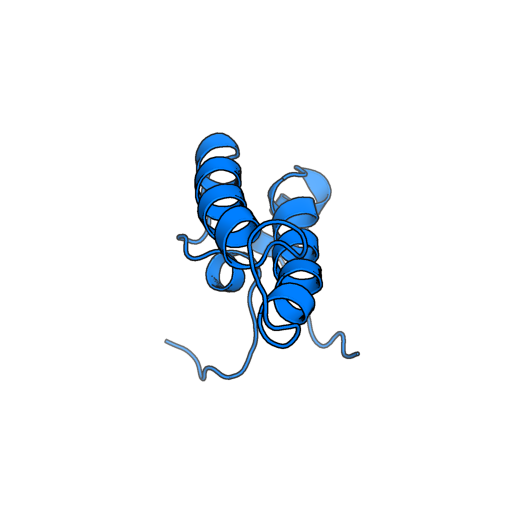00 0.00 57 ALA A O 19
ATOM 21539 N N . VAL A 1 58 ? -4.182 -1.014 -5.081 1.00 0.00 58 VAL A N 19
ATOM 21540 C CA . VAL A 1 58 ? -5.485 -1.569 -4.733 1.00 0.00 58 VAL A CA 19
ATOM 21541 C C . VAL A 1 58 ? -6.357 -0.529 -4.038 1.00 0.00 58 VAL A C 19
ATOM 21542 O O . VAL A 1 58 ? -7.359 -0.073 -4.592 1.00 0.00 58 VAL A O 19
ATOM 21555 N N . LEU A 1 59 ? -5.970 -0.158 -2.823 1.00 0.00 59 LEU A N 19
ATOM 21556 C CA . LEU A 1 59 ? -6.717 0.830 -2.051 1.00 0.00 59 LEU A CA 19
ATOM 21557 C C . LEU A 1 59 ? -6.949 2.097 -2.868 1.00 0.00 59 LEU A C 19
ATOM 21558 O O . LEU A 1 59 ? -8.089 2.471 -3.142 1.00 0.00 59 LEU A O 19
ATOM 21574 N N . SER A 1 60 ? -5.860 2.753 -3.256 1.00 0.00 60 SER A N 19
ATOM 21575 C CA . SER A 1 60 ? -5.944 3.979 -4.040 1.00 0.00 60 SER A CA 19
ATOM 21576 C C . SER A 1 60 ? -7.078 3.896 -5.058 1.00 0.00 60 SER A C 19
ATOM 21577 O O . SER A 1 60 ? -7.651 4.911 -5.450 1.00 0.00 60 SER A O 19
ATOM 21585 N N . ASN A 1 61 ? -7.395 2.677 -5.482 1.00 0.00 61 ASN A N 19
ATOM 21586 C CA . ASN A 1 61 ? -8.459 2.459 -6.456 1.00 0.00 61 ASN A CA 19
ATOM 21587 C C . ASN A 1 61 ? -9.776 2.133 -5.758 1.00 0.00 61 ASN A C 19
ATOM 21588 O O . ASN A 1 61 ? -9.818 1.402 -4.768 1.00 0.00 61 ASN A O 19
ATOM 21599 N N . PRO A 1 62 ? -10.878 2.686 -6.285 1.00 0.00 62 PRO A N 19
ATOM 21600 C CA . PRO A 1 62 ? -12.217 2.467 -5.730 1.00 0.00 62 PRO A CA 19
ATOM 21601 C C . PRO A 1 62 ? -12.710 1.041 -5.949 1.00 0.00 62 PRO A C 19
ATOM 21602 O O . PRO A 1 62 ? -13.145 0.375 -5.011 1.00 0.00 62 PRO A O 19
ATOM 21613 N N . GLU A 1 63 ? -12.637 0.579 -7.193 1.00 0.00 63 GLU A N 19
ATOM 21614 C CA . GLU A 1 63 ? -13.076 -0.769 -7.534 1.00 0.00 63 GLU A CA 19
ATOM 21615 C C . GLU A 1 63 ? -12.239 -1.815 -6.804 1.00 0.00 63 GLU A C 19
ATOM 21616 O O . GLU A 1 63 ? -12.764 -2.626 -6.040 1.00 0.00 63 GLU A O 19
ATOM 21628 N N . LYS A 1 64 ? -10.932 -1.791 -7.045 1.00 0.00 64 LYS A N 19
ATOM 21629 C CA . LYS A 1 64 ? -10.020 -2.736 -6.411 1.00 0.00 64 LYS A CA 19
ATOM 21630 C C . LYS A 1 64 ? -10.224 -2.759 -4.900 1.00 0.00 64 LYS A C 19
ATOM 21631 O O . LYS A 1 64 ? -10.089 -3.803 -4.262 1.00 0.00 64 LYS A O 19
ATOM 21650 N N . ARG A 1 65 ? -10.551 -1.602 -4.334 1.00 0.00 65 ARG A N 19
ATOM 21651 C CA . ARG A 1 65 ? -10.774 -1.490 -2.897 1.00 0.00 65 ARG A CA 19
ATOM 21652 C C . ARG A 1 65 ? -11.998 -2.296 -2.473 1.00 0.00 65 ARG A C 19
ATOM 21653 O O . ARG A 1 65 ? -11.973 -3.000 -1.464 1.00 0.00 65 ARG A O 19
ATOM 21674 N N . LYS A 1 66 ? -13.070 -2.186 -3.250 1.00 0.00 66 LYS A N 19
ATOM 21675 C CA . LYS A 1 66 ? -14.305 -2.904 -2.957 1.00 0.00 66 LYS A CA 19
ATOM 21676 C C . LYS A 1 66 ? -14.022 -4.371 -2.651 1.00 0.00 66 LYS A C 19
ATOM 21677 O O . LYS A 1 66 ? -14.366 -4.868 -1.579 1.00 0.00 66 LYS A O 19
ATOM 21696 N N . GLN A 1 67 ? -13.394 -5.058 -3.600 1.00 0.00 67 GLN A N 19
ATOM 21697 C CA . GLN A 1 67 ? -13.065 -6.468 -3.430 1.00 0.00 67 GLN A CA 19
ATOM 21698 C C . GLN A 1 67 ? -12.227 -6.684 -2.174 1.00 0.00 67 GLN A C 19
ATOM 21699 O O . GLN A 1 67 ? -12.398 -7.676 -1.465 1.00 0.00 67 GLN A O 19
ATOM 21713 N N . TYR A 1 68 ? -11.321 -5.751 -1.906 1.00 0.00 68 TYR A N 19
ATOM 21714 C CA . TYR A 1 68 ? -10.455 -5.841 -0.737 1.00 0.00 68 TYR A CA 19
ATOM 21715 C C . TYR A 1 68 ? -11.263 -5.720 0.552 1.00 0.00 68 TYR A C 19
ATOM 21716 O O . TYR A 1 68 ? -10.957 -6.367 1.553 1.00 0.00 68 TYR A O 19
ATOM 21734 N N . ASP A 1 69 ? -12.297 -4.887 0.517 1.00 0.00 69 ASP A N 19
ATOM 21735 C CA . ASP A 1 69 ? -13.152 -4.681 1.680 1.00 0.00 69 ASP A CA 19
ATOM 21736 C C . ASP A 1 69 ? -14.180 -5.801 1.804 1.00 0.00 69 ASP A C 19
ATOM 21737 O O . ASP A 1 69 ? -14.621 -6.133 2.904 1.00 0.00 69 ASP A O 19
ATOM 21746 N N . GLN A 1 70 ? -14.559 -6.378 0.668 1.00 0.00 70 GLN A N 19
ATOM 21747 C CA . GLN A 1 70 ? -15.537 -7.459 0.650 1.00 0.00 70 GLN A CA 19
ATOM 21748 C C . GLN A 1 70 ? -14.864 -8.805 0.897 1.00 0.00 70 GLN A C 19
ATOM 21749 O O . GLN A 1 70 ? -15.136 -9.472 1.896 1.00 0.00 70 GLN A O 19
ATOM 21763 N N . PHE A 1 71 ? -13.986 -9.199 -0.019 1.00 0.00 71 PHE A N 19
ATOM 21764 C CA . PHE A 1 71 ? -13.275 -10.467 0.099 1.00 0.00 71 PHE A CA 19
ATOM 21765 C C . PHE A 1 71 ? -11.949 -10.281 0.830 1.00 0.00 71 PHE A C 19
ATOM 21766 O O . PHE A 1 71 ? -11.731 -10.851 1.899 1.00 0.00 71 PHE A O 19
ATOM 21783 N N . GLY A 1 72 ? -11.064 -9.480 0.245 1.00 0.00 72 GLY A N 19
ATOM 21784 C CA . GLY A 1 72 ? -9.770 -9.233 0.853 1.00 0.00 72 GLY A CA 19
ATOM 21785 C C . GLY A 1 72 ? -9.842 -9.177 2.366 1.00 0.00 72 GLY A C 19
ATOM 21786 O O . GLY A 1 72 ? -9.009 -9.765 3.056 1.00 0.00 72 GLY A O 19
ATOM 21790 N N . SER A 1 73 ? -10.838 -8.466 2.884 1.00 0.00 73 SER A N 19
ATOM 21791 C CA . SER A 1 73 ? -11.012 -8.330 4.325 1.00 0.00 73 SER A CA 19
ATOM 21792 C C . SER A 1 73 ? -12.396 -8.810 4.753 1.00 0.00 73 SER A C 19
ATOM 21793 O O . SER A 1 73 ? -13.388 -8.573 4.064 1.00 0.00 73 SER A O 19
ATOM 21801 N N . GLY A 1 74 ? -12.455 -9.486 5.896 1.00 0.00 74 GLY A N 19
ATOM 21802 C CA . GLY A 1 74 ? -13.720 -9.989 6.397 1.00 0.00 74 GLY A CA 19
ATOM 21803 C C . GLY A 1 74 ? -13.979 -9.579 7.834 1.00 0.00 74 GLY A C 19
ATOM 21804 O O . GLY A 1 74 ? -14.464 -8.482 8.111 1.00 0.00 74 GLY A O 19
ATOM 21808 N N . PRO A 1 75 ? -13.653 -10.476 8.777 1.00 0.00 75 PRO A N 19
ATOM 21809 C CA . PRO A 1 75 ? -13.846 -10.225 10.208 1.00 0.00 75 PRO A CA 19
ATOM 21810 C C . PRO A 1 75 ? -12.889 -9.166 10.745 1.00 0.00 75 PRO A C 19
ATOM 21811 O O . PRO A 1 75 ? -11.833 -8.918 10.162 1.00 0.00 75 PRO A O 19
ATOM 21822 N N . SER A 1 76 ? -13.264 -8.546 11.859 1.00 0.00 76 SER A N 19
ATOM 21823 C CA . SER A 1 76 ? -12.439 -7.512 12.473 1.00 0.00 76 SER A CA 19
ATOM 21824 C C . SER A 1 76 ? -11.026 -8.026 12.731 1.00 0.00 76 SER A C 19
ATOM 21825 O O . SER A 1 76 ? -10.823 -8.942 13.528 1.00 0.00 76 SER A O 19
ATOM 21833 N N . SER A 1 77 ? -10.052 -7.428 12.053 1.00 0.00 77 SER A N 19
ATOM 21834 C CA . SER A 1 77 ? -8.658 -7.827 12.205 1.00 0.00 77 SER A CA 19
ATOM 21835 C C . SER A 1 77 ? -7.768 -6.611 12.443 1.00 0.00 77 SER A C 19
ATOM 21836 O O . SER A 1 77 ? -8.131 -5.486 12.103 1.00 0.00 77 SER A O 19
ATOM 21844 N N . GLY A 1 78 ? -6.599 -6.847 13.032 1.00 0.00 78 GLY A N 19
ATOM 21845 C CA . GLY A 1 78 ? -5.675 -5.762 13.306 1.00 0.00 78 GLY A CA 19
ATOM 21846 C C . GLY A 1 78 ? -5.608 -4.757 12.174 1.00 0.00 78 GLY A C 19
ATOM 21847 O O . GLY A 1 78 ? -5.809 -3.561 12.384 1.00 0.00 78 GLY A O 19
ATOM 21851 N N . GLY A 1 1 ? 7.137 -8.543 22.568 1.00 0.00 1 GLY A N 20
ATOM 21852 C CA . GLY A 1 1 ? 6.566 -7.365 21.941 1.00 0.00 1 GLY A CA 20
ATOM 21853 C C . GLY A 1 1 ? 6.428 -7.517 20.439 1.00 0.00 1 GLY A C 20
ATOM 21854 O O . GLY A 1 1 ? 7.113 -8.335 19.826 1.00 0.00 1 GLY A O 20
ATOM 21858 N N . SER A 1 2 ? 5.539 -6.727 19.846 1.00 0.00 2 SER A N 20
ATOM 21859 C CA . SER A 1 2 ? 5.309 -6.781 18.407 1.00 0.00 2 SER A CA 20
ATOM 21860 C C . SER A 1 2 ? 4.838 -5.429 17.881 1.00 0.00 2 SER A C 20
ATOM 21861 O O . SER A 1 2 ? 3.848 -4.875 18.359 1.00 0.00 2 SER A O 20
ATOM 21869 N N . SER A 1 3 ? 5.555 -4.902 16.893 1.00 0.00 3 SER A N 20
ATOM 21870 C CA . SER A 1 3 ? 5.214 -3.613 16.304 1.00 0.00 3 SER A CA 20
ATOM 21871 C C . SER A 1 3 ? 5.535 -3.595 14.812 1.00 0.00 3 SER A C 20
ATOM 21872 O O . SER A 1 3 ? 6.534 -4.163 14.374 1.00 0.00 3 SER A O 20
ATOM 21880 N N . GLY A 1 4 ? 4.678 -2.938 14.037 1.00 0.00 4 GLY A N 20
ATOM 21881 C CA . GLY A 1 4 ? 4.886 -2.858 12.603 1.00 0.00 4 GLY A CA 20
ATOM 21882 C C . GLY A 1 4 ? 3.723 -3.428 11.815 1.00 0.00 4 GLY A C 20
ATOM 21883 O O . GLY A 1 4 ? 2.667 -3.716 12.377 1.00 0.00 4 GLY A O 20
ATOM 21887 N N . SER A 1 5 ? 3.917 -3.590 10.510 1.00 0.00 5 SER A N 20
ATOM 21888 C CA . SER A 1 5 ? 2.874 -4.124 9.643 1.00 0.00 5 SER A CA 20
ATOM 21889 C C . SER A 1 5 ? 2.617 -5.597 9.946 1.00 0.00 5 SER A C 20
ATOM 21890 O O . SER A 1 5 ? 3.306 -6.203 10.765 1.00 0.00 5 SER A O 20
ATOM 21898 N N . SER A 1 6 ? 1.619 -6.166 9.277 1.00 0.00 6 SER A N 20
ATOM 21899 C CA . SER A 1 6 ? 1.267 -7.567 9.477 1.00 0.00 6 SER A CA 20
ATOM 21900 C C . SER A 1 6 ? 1.056 -8.270 8.139 1.00 0.00 6 SER A C 20
ATOM 21901 O O . SER A 1 6 ? 1.542 -9.380 7.926 1.00 0.00 6 SER A O 20
ATOM 21909 N N . GLY A 1 7 ? 0.328 -7.614 7.241 1.00 0.00 7 GLY A N 20
ATOM 21910 C CA . GLY A 1 7 ? 0.065 -8.191 5.935 1.00 0.00 7 GLY A CA 20
ATOM 21911 C C . GLY A 1 7 ? -0.912 -7.364 5.123 1.00 0.00 7 GLY A C 20
ATOM 21912 O O . GLY A 1 7 ? -0.634 -7.012 3.976 1.00 0.00 7 GLY A O 20
ATOM 21916 N N . ASP A 1 8 ? -2.059 -7.055 5.716 1.00 0.00 8 ASP A N 20
ATOM 21917 C CA . ASP A 1 8 ? -3.081 -6.265 5.040 1.00 0.00 8 ASP A CA 20
ATOM 21918 C C . ASP A 1 8 ? -2.454 -5.100 4.280 1.00 0.00 8 ASP A C 20
ATOM 21919 O O . ASP A 1 8 ? -1.348 -4.662 4.599 1.00 0.00 8 ASP A O 20
ATOM 21928 N N . TYR A 1 9 ? -3.166 -4.604 3.275 1.00 0.00 9 TYR A N 20
ATOM 21929 C CA . TYR A 1 9 ? -2.678 -3.492 2.468 1.00 0.00 9 TYR A CA 20
ATOM 21930 C C . TYR A 1 9 ? -2.522 -2.232 3.314 1.00 0.00 9 TYR A C 20
ATOM 21931 O O . TYR A 1 9 ? -1.459 -1.611 3.333 1.00 0.00 9 TYR A O 20
ATOM 21949 N N . TYR A 1 10 ? -3.589 -1.861 4.013 1.00 0.00 10 TYR A N 20
ATOM 21950 C CA . TYR A 1 10 ? -3.573 -0.675 4.861 1.00 0.00 10 TYR A CA 20
ATOM 21951 C C . TYR A 1 10 ? -2.308 -0.631 5.713 1.00 0.00 10 TYR A C 20
ATOM 21952 O O . TYR A 1 10 ? -1.687 0.420 5.867 1.00 0.00 10 TYR A O 20
ATOM 21970 N N . GLU A 1 11 ? -1.933 -1.781 6.264 1.00 0.00 11 GLU A N 20
ATOM 21971 C CA . GLU A 1 11 ? -0.743 -1.875 7.101 1.00 0.00 11 GLU A CA 20
ATOM 21972 C C . GLU A 1 11 ? 0.518 -1.600 6.286 1.00 0.00 11 GLU A C 20
ATOM 21973 O O . GLU A 1 11 ? 1.293 -0.699 6.607 1.00 0.00 11 GLU A O 20
ATOM 21985 N N . ILE A 1 12 ? 0.716 -2.384 5.232 1.00 0.00 12 ILE A N 20
ATOM 21986 C CA . ILE A 1 12 ? 1.882 -2.226 4.371 1.00 0.00 12 ILE A CA 20
ATOM 21987 C C . ILE A 1 12 ? 2.187 -0.752 4.125 1.00 0.00 12 ILE A C 20
ATOM 21988 O O . ILE A 1 12 ? 3.349 -0.344 4.093 1.00 0.00 12 ILE A O 20
ATOM 22004 N N . LEU A 1 13 ? 1.137 0.043 3.952 1.00 0.00 13 LEU A N 20
ATOM 22005 C CA . LEU A 1 13 ? 1.291 1.473 3.710 1.00 0.00 13 LEU A CA 20
ATOM 22006 C C . LEU A 1 13 ? 1.506 2.226 5.019 1.00 0.00 13 LEU A C 20
ATOM 22007 O O . LEU A 1 13 ? 2.337 3.130 5.098 1.00 0.00 13 LEU A O 20
ATOM 22023 N N . GLY A 1 14 ? 0.751 1.846 6.046 1.00 0.00 14 GLY A N 20
ATOM 22024 C CA . GLY A 1 14 ? 0.876 2.494 7.338 1.00 0.00 14 GLY A CA 20
ATOM 22025 C C . GLY A 1 14 ? -0.270 3.445 7.622 1.00 0.00 14 GLY A C 20
ATOM 22026 O O . GLY A 1 14 ? -0.057 4.560 8.099 1.00 0.00 14 GLY A O 20
ATOM 22030 N N . VAL A 1 15 ? -1.489 3.006 7.326 1.00 0.00 15 VAL A N 20
ATOM 22031 C CA . VAL A 1 15 ? -2.673 3.827 7.552 1.00 0.00 15 VAL A CA 20
ATOM 22032 C C . VAL A 1 15 ? -3.806 3.003 8.155 1.00 0.00 15 VAL A C 20
ATOM 22033 O O . VAL A 1 15 ? -3.694 1.786 8.296 1.00 0.00 15 VAL A O 20
ATOM 22046 N N . SER A 1 16 ? -4.896 3.676 8.508 1.00 0.00 16 SER A N 20
ATOM 22047 C CA . SER A 1 16 ? -6.049 3.007 9.099 1.00 0.00 16 SER A CA 20
ATOM 22048 C C . SER A 1 16 ? -6.956 2.429 8.017 1.00 0.00 16 SER A C 20
ATOM 22049 O O . SER A 1 16 ? -6.797 2.729 6.834 1.00 0.00 16 SER A O 20
ATOM 22057 N N . ARG A 1 17 ? -7.907 1.599 8.432 1.00 0.00 17 ARG A N 20
ATOM 22058 C CA . ARG A 1 17 ? -8.838 0.977 7.499 1.00 0.00 17 ARG A CA 20
ATOM 22059 C C . ARG A 1 17 ? -9.961 1.942 7.127 1.00 0.00 17 ARG A C 20
ATOM 22060 O O . ARG A 1 17 ? -10.906 2.135 7.891 1.00 0.00 17 ARG A O 20
ATOM 22081 N N . GLY A 1 18 ? -9.848 2.547 5.948 1.00 0.00 18 GLY A N 20
ATOM 22082 C CA . GLY A 1 18 ? -10.859 3.484 5.496 1.00 0.00 18 GLY A CA 20
ATOM 22083 C C . GLY A 1 18 ? -10.280 4.845 5.162 1.00 0.00 18 GLY A C 20
ATOM 22084 O O . GLY A 1 18 ? -11.010 5.831 5.067 1.00 0.00 18 GLY A O 20
ATOM 22088 N N . ALA A 1 19 ? -8.964 4.899 4.986 1.00 0.00 19 ALA A N 20
ATOM 22089 C CA . ALA A 1 19 ? -8.288 6.149 4.661 1.00 0.00 19 ALA A CA 20
ATOM 22090 C C . ALA A 1 19 ? -8.675 6.637 3.269 1.00 0.00 19 ALA A C 20
ATOM 22091 O O . ALA A 1 19 ? -8.799 5.844 2.335 1.00 0.00 19 ALA A O 20
ATOM 22098 N N . SER A 1 20 ? -8.865 7.946 3.137 1.00 0.00 20 SER A N 20
ATOM 22099 C CA . SER A 1 20 ? -9.242 8.539 1.860 1.00 0.00 20 SER A CA 20
ATOM 22100 C C . SER A 1 20 ? -8.077 8.497 0.876 1.00 0.00 20 SER A C 20
ATOM 22101 O O . SER A 1 20 ? -6.925 8.308 1.269 1.00 0.00 20 SER A O 20
ATOM 22109 N N . ASP A 1 21 ? -8.385 8.675 -0.404 1.00 0.00 21 ASP A N 20
ATOM 22110 C CA . ASP A 1 21 ? -7.364 8.660 -1.445 1.00 0.00 21 ASP A CA 20
ATOM 22111 C C . ASP A 1 21 ? -6.156 9.496 -1.035 1.00 0.00 21 ASP A C 20
ATOM 22112 O O . ASP A 1 21 ? -5.015 9.051 -1.146 1.00 0.00 21 ASP A O 20
ATOM 22121 N N . GLU A 1 22 ? -6.417 10.711 -0.561 1.00 0.00 22 GLU A N 20
ATOM 22122 C CA . GLU A 1 22 ? -5.350 11.610 -0.136 1.00 0.00 22 GLU A CA 20
ATOM 22123 C C . GLU A 1 22 ? -4.398 10.907 0.827 1.00 0.00 22 GLU A C 20
ATOM 22124 O O . GLU A 1 22 ? -3.188 10.868 0.602 1.00 0.00 22 GLU A O 20
ATOM 22136 N N . ASP A 1 23 ? -4.952 10.354 1.900 1.00 0.00 23 ASP A N 20
ATOM 22137 C CA . ASP A 1 23 ? -4.154 9.652 2.897 1.00 0.00 23 ASP A CA 20
ATOM 22138 C C . ASP A 1 23 ? -3.342 8.531 2.254 1.00 0.00 23 ASP A C 20
ATOM 22139 O O . ASP A 1 23 ? -2.115 8.503 2.353 1.00 0.00 23 ASP A O 20
ATOM 22148 N N . LEU A 1 24 ? -4.036 7.609 1.596 1.00 0.00 24 LEU A N 20
ATOM 22149 C CA . LEU A 1 24 ? -3.380 6.485 0.936 1.00 0.00 24 LEU A CA 20
ATOM 22150 C C . LEU A 1 24 ? -2.225 6.964 0.062 1.00 0.00 24 LEU A C 20
ATOM 22151 O O . LEU A 1 24 ? -1.182 6.315 -0.018 1.00 0.00 24 LEU A O 20
ATOM 22167 N N . LYS A 1 25 ? -2.418 8.106 -0.590 1.00 0.00 25 LYS A N 20
ATOM 22168 C CA . LYS A 1 25 ? -1.392 8.676 -1.455 1.00 0.00 25 LYS A CA 20
ATOM 22169 C C . LYS A 1 25 ? -0.194 9.149 -0.639 1.00 0.00 25 LYS A C 20
ATOM 22170 O O . LYS A 1 25 ? 0.886 8.560 -0.703 1.00 0.00 25 LYS A O 20
ATOM 22189 N N . LYS A 1 26 ? -0.390 10.216 0.128 1.00 0.00 26 LYS A N 20
ATOM 22190 C CA . LYS A 1 26 ? 0.673 10.768 0.959 1.00 0.00 26 LYS A CA 20
ATOM 22191 C C . LYS A 1 26 ? 1.462 9.656 1.642 1.00 0.00 26 LYS A C 20
ATOM 22192 O O . LYS A 1 26 ? 2.683 9.577 1.509 1.00 0.00 26 LYS A O 20
ATOM 22211 N N . ALA A 1 27 ? 0.757 8.798 2.372 1.00 0.00 27 ALA A N 20
ATOM 22212 C CA . ALA A 1 27 ? 1.391 7.689 3.072 1.00 0.00 27 ALA A CA 20
ATOM 22213 C C . ALA A 1 27 ? 2.194 6.819 2.111 1.00 0.00 27 ALA A C 20
ATOM 22214 O O . ALA A 1 27 ? 3.363 6.521 2.357 1.00 0.00 27 ALA A O 20
ATOM 22221 N N . TYR A 1 28 ? 1.560 6.416 1.015 1.00 0.00 28 TYR A N 20
ATOM 22222 C CA . TYR A 1 28 ? 2.215 5.578 0.018 1.00 0.00 28 TYR A CA 20
ATOM 22223 C C . TYR A 1 28 ? 3.540 6.192 -0.424 1.00 0.00 28 TYR A C 20
ATOM 22224 O O . TYR A 1 28 ? 4.588 5.549 -0.358 1.00 0.00 28 TYR A O 20
ATOM 22242 N N . ARG A 1 29 ? 3.484 7.441 -0.876 1.00 0.00 29 ARG A N 20
ATOM 22243 C CA . ARG A 1 29 ? 4.679 8.143 -1.330 1.00 0.00 29 ARG A CA 20
ATOM 22244 C C . ARG A 1 29 ? 5.718 8.225 -0.215 1.00 0.00 29 ARG A C 20
ATOM 22245 O O . ARG A 1 29 ? 6.842 7.747 -0.365 1.00 0.00 29 ARG A O 20
ATOM 22266 N N . ARG A 1 30 ? 5.333 8.836 0.901 1.00 0.00 30 ARG A N 20
ATOM 22267 C CA . ARG A 1 30 ? 6.232 8.983 2.040 1.00 0.00 30 ARG A CA 20
ATOM 22268 C C . ARG A 1 30 ? 7.134 7.760 2.182 1.00 0.00 30 ARG A C 20
ATOM 22269 O O . ARG A 1 30 ? 8.273 7.865 2.637 1.00 0.00 30 ARG A O 20
ATOM 22290 N N . LEU A 1 31 ? 6.616 6.601 1.790 1.00 0.00 31 LEU A N 20
ATOM 22291 C CA . LEU A 1 31 ? 7.373 5.357 1.874 1.00 0.00 31 LEU A CA 20
ATOM 22292 C C . LEU A 1 31 ? 8.288 5.194 0.665 1.00 0.00 31 LEU A C 20
ATOM 22293 O O . LEU A 1 31 ? 9.511 5.157 0.799 1.00 0.00 31 LEU A O 20
ATOM 22309 N N . ALA A 1 32 ? 7.687 5.098 -0.517 1.00 0.00 32 ALA A N 20
ATOM 22310 C CA . ALA A 1 32 ? 8.448 4.944 -1.751 1.00 0.00 32 ALA A CA 20
ATOM 22311 C C . ALA A 1 32 ? 9.692 5.825 -1.742 1.00 0.00 32 ALA A C 20
ATOM 22312 O O . ALA A 1 32 ? 10.796 5.360 -2.032 1.00 0.00 32 ALA A O 20
ATOM 22319 N N . LEU A 1 33 ? 9.509 7.097 -1.409 1.00 0.00 33 LEU A N 20
ATOM 22320 C CA . LEU A 1 33 ? 10.618 8.044 -1.363 1.00 0.00 33 LEU A CA 20
ATOM 22321 C C . LEU A 1 33 ? 11.712 7.556 -0.419 1.00 0.00 33 LEU A C 20
ATOM 22322 O O . LEU A 1 33 ? 12.899 7.774 -0.661 1.00 0.00 33 LEU A O 20
ATOM 22338 N N . LYS A 1 34 ? 11.304 6.893 0.658 1.00 0.00 34 LYS A N 20
ATOM 22339 C CA . LYS A 1 34 ? 12.249 6.370 1.638 1.00 0.00 34 LYS A CA 20
ATOM 22340 C C . LYS A 1 34 ? 12.789 5.012 1.202 1.00 0.00 34 LYS A C 20
ATOM 22341 O O . LYS A 1 34 ? 13.901 4.628 1.567 1.00 0.00 34 LYS A O 20
ATOM 22360 N N . PHE A 1 35 ? 11.996 4.288 0.418 1.00 0.00 35 PHE A N 20
ATOM 22361 C CA . PHE A 1 35 ? 12.396 2.973 -0.068 1.00 0.00 35 PHE A CA 20
ATOM 22362 C C . PHE A 1 35 ? 12.628 2.998 -1.576 1.00 0.00 35 PHE A C 20
ATOM 22363 O O . PHE A 1 35 ? 12.388 2.009 -2.269 1.00 0.00 35 PHE A O 20
ATOM 22380 N N . HIS A 1 36 ? 13.098 4.136 -2.078 1.00 0.00 36 HIS A N 20
ATOM 22381 C CA . HIS A 1 36 ? 13.363 4.291 -3.504 1.00 0.00 36 HIS A CA 20
ATOM 22382 C C . HIS A 1 36 ? 14.786 3.856 -3.842 1.00 0.00 36 HIS A C 20
ATOM 22383 O O . HIS A 1 36 ? 15.733 4.112 -3.097 1.00 0.00 36 HIS A O 20
ATOM 22397 N N . PRO A 1 37 ? 14.942 3.183 -4.991 1.00 0.00 37 PRO A N 20
ATOM 22398 C CA . PRO A 1 37 ? 16.246 2.698 -5.453 1.00 0.00 37 PRO A CA 20
ATOM 22399 C C . PRO A 1 37 ? 17.169 3.834 -5.881 1.00 0.00 37 PRO A C 20
ATOM 22400 O O . PRO A 1 37 ? 18.373 3.640 -6.048 1.00 0.00 37 PRO A O 20
ATOM 22411 N N . ASP A 1 38 ? 16.597 5.021 -6.055 1.00 0.00 38 ASP A N 20
ATOM 22412 C CA . ASP A 1 38 ? 17.369 6.189 -6.461 1.00 0.00 38 ASP A CA 20
ATOM 22413 C C . ASP A 1 38 ? 17.805 7.002 -5.246 1.00 0.00 38 ASP A C 20
ATOM 22414 O O . ASP A 1 38 ? 18.930 7.497 -5.188 1.00 0.00 38 ASP A O 20
ATOM 22423 N N . LYS A 1 39 ? 16.905 7.136 -4.277 1.00 0.00 39 LYS A N 20
ATOM 22424 C CA . LYS A 1 39 ? 17.196 7.889 -3.062 1.00 0.00 39 LYS A CA 20
ATOM 22425 C C . LYS A 1 39 ? 17.950 7.026 -2.056 1.00 0.00 39 LYS A C 20
ATOM 22426 O O . LYS A 1 39 ? 18.998 7.422 -1.547 1.00 0.00 39 LYS A O 20
ATOM 22445 N N . ASN A 1 40 ? 17.411 5.844 -1.774 1.00 0.00 40 ASN A N 20
ATOM 22446 C CA . ASN A 1 40 ? 18.034 4.925 -0.829 1.00 0.00 40 ASN A CA 20
ATOM 22447 C C . ASN A 1 40 ? 19.082 4.060 -1.522 1.00 0.00 40 ASN A C 20
ATOM 22448 O O . ASN A 1 40 ? 20.180 3.858 -1.001 1.00 0.00 40 ASN A O 20
ATOM 22459 N N . HIS A 1 41 ? 18.737 3.552 -2.700 1.00 0.00 41 HIS A N 20
ATOM 22460 C CA . HIS A 1 41 ? 19.648 2.709 -3.466 1.00 0.00 41 HIS A CA 20
ATOM 22461 C C . HIS A 1 41 ? 20.333 1.688 -2.562 1.00 0.00 41 HIS A C 20
ATOM 22462 O O . HIS A 1 41 ? 21.515 1.390 -2.731 1.00 0.00 41 HIS A O 20
ATOM 22476 N N . ALA A 1 42 ? 19.583 1.157 -1.603 1.00 0.00 42 ALA A N 20
ATOM 22477 C CA . ALA A 1 42 ? 20.118 0.169 -0.673 1.00 0.00 42 ALA A CA 20
ATOM 22478 C C . ALA A 1 42 ? 19.292 -1.112 -0.699 1.00 0.00 42 ALA A C 20
ATOM 22479 O O . ALA A 1 42 ? 18.099 -1.105 -1.001 1.00 0.00 42 ALA A O 20
ATOM 22486 N N . PRO A 1 43 ? 19.941 -2.241 -0.376 1.00 0.00 43 PRO A N 20
ATOM 22487 C CA . PRO A 1 43 ? 19.285 -3.552 -0.355 1.00 0.00 43 PRO A CA 20
ATOM 22488 C C . PRO A 1 43 ? 18.286 -3.683 0.789 1.00 0.00 43 PRO A C 20
ATOM 22489 O O . PRO A 1 43 ? 18.485 -3.124 1.867 1.00 0.00 43 PRO A O 20
ATOM 22500 N N . GLY A 1 44 ? 17.209 -4.425 0.547 1.00 0.00 44 GLY A N 20
ATOM 22501 C CA . GLY A 1 44 ? 16.195 -4.615 1.567 1.00 0.00 44 GLY A CA 20
ATOM 22502 C C . GLY A 1 44 ? 15.122 -3.544 1.525 1.00 0.00 44 GLY A C 20
ATOM 22503 O O . GLY A 1 44 ? 13.933 -3.850 1.441 1.00 0.00 44 GLY A O 20
ATOM 22507 N N . ALA A 1 45 ? 15.543 -2.285 1.586 1.00 0.00 45 ALA A N 20
ATOM 22508 C CA . ALA A 1 45 ? 14.610 -1.166 1.554 1.00 0.00 45 ALA A CA 20
ATOM 22509 C C . ALA A 1 45 ? 13.891 -1.088 0.212 1.00 0.00 45 ALA A C 20
ATOM 22510 O O . ALA A 1 45 ? 12.666 -1.198 0.143 1.00 0.00 45 ALA A O 20
ATOM 22517 N N . THR A 1 46 ? 14.660 -0.898 -0.856 1.00 0.00 46 THR A N 20
ATOM 22518 C CA . THR A 1 46 ? 14.097 -0.803 -2.197 1.00 0.00 46 THR A CA 20
ATOM 22519 C C . THR A 1 46 ? 13.109 -1.934 -2.459 1.00 0.00 46 THR A C 20
ATOM 22520 O O . THR A 1 46 ? 11.916 -1.698 -2.645 1.00 0.00 46 THR A O 20
ATOM 22531 N N . GLU A 1 47 ? 13.615 -3.164 -2.472 1.00 0.00 47 GLU A N 20
ATOM 22532 C CA . GLU A 1 47 ? 12.775 -4.332 -2.711 1.00 0.00 47 GLU A CA 20
ATOM 22533 C C . GLU A 1 47 ? 11.389 -4.140 -2.102 1.00 0.00 47 GLU A C 20
ATOM 22534 O O . GLU A 1 47 ? 10.375 -4.420 -2.740 1.00 0.00 47 GLU A O 20
ATOM 22546 N N . ALA A 1 48 ? 11.356 -3.661 -0.863 1.00 0.00 48 ALA A N 20
ATOM 22547 C CA . ALA A 1 48 ? 10.096 -3.430 -0.167 1.00 0.00 48 ALA A CA 20
ATOM 22548 C C . ALA A 1 48 ? 9.161 -2.558 -0.998 1.00 0.00 48 ALA A C 20
ATOM 22549 O O . ALA A 1 48 ? 7.974 -2.854 -1.132 1.00 0.00 48 ALA A O 20
ATOM 22556 N N . PHE A 1 49 ? 9.705 -1.480 -1.554 1.00 0.00 49 PHE A N 20
ATOM 22557 C CA . PHE A 1 49 ? 8.919 -0.563 -2.371 1.00 0.00 49 PHE A CA 20
ATOM 22558 C C . PHE A 1 49 ? 7.976 -1.329 -3.294 1.00 0.00 49 PHE A C 20
ATOM 22559 O O . PHE A 1 49 ? 6.776 -1.056 -3.341 1.00 0.00 49 PHE A O 20
ATOM 22576 N N . LYS A 1 50 ? 8.527 -2.289 -4.029 1.00 0.00 50 LYS A N 20
ATOM 22577 C CA . LYS A 1 50 ? 7.738 -3.097 -4.951 1.00 0.00 50 LYS A CA 20
ATOM 22578 C C . LYS A 1 50 ? 6.426 -3.533 -4.306 1.00 0.00 50 LYS A C 20
ATOM 22579 O O . LYS A 1 50 ? 5.360 -3.425 -4.912 1.00 0.00 50 LYS A O 20
ATOM 22598 N N . ALA A 1 51 ? 6.511 -4.024 -3.075 1.00 0.00 51 ALA A N 20
ATOM 22599 C CA . ALA A 1 51 ? 5.330 -4.472 -2.347 1.00 0.00 51 ALA A CA 20
ATOM 22600 C C . ALA A 1 51 ? 4.394 -3.307 -2.049 1.00 0.00 51 ALA A C 20
ATOM 22601 O O . ALA A 1 51 ? 3.205 -3.357 -2.365 1.00 0.00 51 ALA A O 20
ATOM 22608 N N . ILE A 1 52 ? 4.937 -2.259 -1.439 1.00 0.00 52 ILE A N 20
ATOM 22609 C CA . ILE A 1 52 ? 4.149 -1.081 -1.098 1.00 0.00 52 ILE A CA 20
ATOM 22610 C C . ILE A 1 52 ? 3.141 -0.758 -2.196 1.00 0.00 52 ILE A C 20
ATOM 22611 O O . ILE A 1 52 ? 1.931 -0.817 -1.979 1.00 0.00 52 ILE A O 20
ATOM 22627 N N . GLY A 1 53 ? 3.648 -0.417 -3.377 1.00 0.00 53 GLY A N 20
ATOM 22628 C CA . GLY A 1 53 ? 2.778 -0.092 -4.492 1.00 0.00 53 GLY A CA 20
ATOM 22629 C C . GLY A 1 53 ? 1.620 -1.060 -4.626 1.00 0.00 53 GLY A C 20
ATOM 22630 O O . GLY A 1 53 ? 0.456 -0.660 -4.579 1.00 0.00 53 GLY A O 20
ATOM 22634 N N . THR A 1 54 ? 1.937 -2.340 -4.795 1.00 0.00 54 THR A N 20
ATOM 22635 C CA . THR A 1 54 ? 0.915 -3.369 -4.939 1.00 0.00 54 THR A CA 20
ATOM 22636 C C . THR A 1 54 ? -0.313 -3.046 -4.095 1.00 0.00 54 THR A C 20
ATOM 22637 O O . THR A 1 54 ? -1.447 -3.215 -4.541 1.00 0.00 54 THR A O 20
ATOM 22648 N N . ALA A 1 55 ? -0.079 -2.578 -2.873 1.00 0.00 55 ALA A N 20
ATOM 22649 C CA . ALA A 1 55 ? -1.166 -2.229 -1.967 1.00 0.00 55 ALA A CA 20
ATOM 22650 C C . ALA A 1 55 ? -1.857 -0.943 -2.410 1.00 0.00 55 ALA A C 20
ATOM 22651 O O . ALA A 1 55 ? -3.060 -0.932 -2.672 1.00 0.00 55 ALA A O 20
ATOM 22658 N N . TYR A 1 56 ? -1.090 0.138 -2.490 1.00 0.00 56 TYR A N 20
ATOM 22659 C CA . TYR A 1 56 ? -1.629 1.429 -2.898 1.00 0.00 56 TYR A CA 20
ATOM 22660 C C . TYR A 1 56 ? -2.491 1.290 -4.149 1.00 0.00 56 TYR A C 20
ATOM 22661 O O . TYR A 1 56 ? -3.583 1.850 -4.229 1.00 0.00 56 TYR A O 20
ATOM 22679 N N . ALA A 1 57 ? -1.991 0.537 -5.123 1.00 0.00 57 ALA A N 20
ATOM 22680 C CA . ALA A 1 57 ? -2.715 0.320 -6.370 1.00 0.00 57 ALA A CA 20
ATOM 22681 C C . ALA A 1 57 ? -4.116 -0.220 -6.104 1.00 0.00 57 ALA A C 20
ATOM 22682 O O . ALA A 1 57 ? -5.095 0.255 -6.680 1.00 0.00 57 ALA A O 20
ATOM 22689 N N . VAL A 1 58 ? -4.205 -1.215 -5.227 1.00 0.00 58 VAL A N 20
ATOM 22690 C CA . VAL A 1 58 ? -5.487 -1.819 -4.885 1.00 0.00 58 VAL A CA 20
ATOM 22691 C C . VAL A 1 58 ? -6.461 -0.776 -4.348 1.00 0.00 58 VAL A C 20
ATOM 22692 O O . VAL A 1 58 ? -7.428 -0.410 -5.017 1.00 0.00 58 VAL A O 20
ATOM 22705 N N . LEU A 1 59 ? -6.199 -0.299 -3.136 1.00 0.00 59 LEU A N 20
ATOM 22706 C CA . LEU A 1 59 ? -7.051 0.704 -2.508 1.00 0.00 59 LEU A CA 20
ATOM 22707 C C . LEU A 1 59 ? -7.269 1.893 -3.438 1.00 0.00 59 LEU A C 20
ATOM 22708 O O . LEU A 1 59 ? -8.404 2.302 -3.684 1.00 0.00 59 LEU A O 20
ATOM 22724 N N . SER A 1 60 ? -6.174 2.443 -3.954 1.00 0.00 60 SER A N 20
ATOM 22725 C CA . SER A 1 60 ? -6.245 3.587 -4.856 1.00 0.00 60 SER A CA 20
ATOM 22726 C C . SER A 1 60 ? -7.306 3.366 -5.930 1.00 0.00 60 SER A C 20
ATOM 22727 O O . SER A 1 60 ? -7.895 4.317 -6.441 1.00 0.00 60 SER A O 20
ATOM 22735 N N . ASN A 1 61 ? -7.544 2.102 -6.267 1.00 0.00 61 ASN A N 20
ATOM 22736 C CA . ASN A 1 61 ? -8.534 1.755 -7.281 1.00 0.00 61 ASN A CA 20
ATOM 22737 C C . ASN A 1 61 ? -9.871 1.400 -6.637 1.00 0.00 61 ASN A C 20
ATOM 22738 O O . ASN A 1 61 ? -9.932 0.741 -5.599 1.00 0.00 61 ASN A O 20
ATOM 22749 N N . PRO A 1 62 ? -10.968 1.846 -7.267 1.00 0.00 62 PRO A N 20
ATOM 22750 C CA . PRO A 1 62 ? -12.324 1.586 -6.774 1.00 0.00 62 PRO A CA 20
ATOM 22751 C C . PRO A 1 62 ? -12.720 0.121 -6.913 1.00 0.00 62 PRO A C 20
ATOM 22752 O O . PRO A 1 62 ? -13.518 -0.392 -6.129 1.00 0.00 62 PRO A O 20
ATOM 22763 N N . GLU A 1 63 ? -12.158 -0.547 -7.916 1.00 0.00 63 GLU A N 20
ATOM 22764 C CA . GLU A 1 63 ? -12.455 -1.955 -8.156 1.00 0.00 63 GLU A CA 20
ATOM 22765 C C . GLU A 1 63 ? -11.688 -2.846 -7.184 1.00 0.00 63 GLU A C 20
ATOM 22766 O O . GLU A 1 63 ? -12.261 -3.736 -6.555 1.00 0.00 63 GLU A O 20
ATOM 22778 N N . LYS A 1 64 ? -10.387 -2.601 -7.066 1.00 0.00 64 LYS A N 20
ATOM 22779 C CA . LYS A 1 64 ? -9.540 -3.380 -6.171 1.00 0.00 64 LYS A CA 20
ATOM 22780 C C . LYS A 1 64 ? -9.802 -3.009 -4.715 1.00 0.00 64 LYS A C 20
ATOM 22781 O O . LYS A 1 64 ? -9.497 -3.780 -3.804 1.00 0.00 64 LYS A O 20
ATOM 22800 N N . ARG A 1 65 ? -10.368 -1.826 -4.503 1.00 0.00 65 ARG A N 20
ATOM 22801 C CA . ARG A 1 65 ? -10.671 -1.354 -3.157 1.00 0.00 65 ARG A CA 20
ATOM 22802 C C . ARG A 1 65 ? -12.025 -1.879 -2.689 1.00 0.00 65 ARG A C 20
ATOM 22803 O O . ARG A 1 65 ? -12.136 -2.474 -1.616 1.00 0.00 65 ARG A O 20
ATOM 22824 N N . LYS A 1 66 ? -13.054 -1.654 -3.499 1.00 0.00 66 LYS A N 20
ATOM 22825 C CA . LYS A 1 66 ? -14.401 -2.104 -3.170 1.00 0.00 66 LYS A CA 20
ATOM 22826 C C . LYS A 1 66 ? -14.397 -3.569 -2.745 1.00 0.00 66 LYS A C 20
ATOM 22827 O O . LYS A 1 66 ? -15.147 -3.968 -1.855 1.00 0.00 66 LYS A O 20
ATOM 22846 N N . GLN A 1 67 ? -13.546 -4.364 -3.386 1.00 0.00 67 GLN A N 20
ATOM 22847 C CA . GLN A 1 67 ? -13.444 -5.784 -3.073 1.00 0.00 67 GLN A CA 20
ATOM 22848 C C . GLN A 1 67 ? -12.780 -5.997 -1.716 1.00 0.00 67 GLN A C 20
ATOM 22849 O O . GLN A 1 67 ? -13.121 -6.927 -0.985 1.00 0.00 67 GLN A O 20
ATOM 22863 N N . TYR A 1 68 ? -11.830 -5.129 -1.387 1.00 0.00 68 TYR A N 20
ATOM 22864 C CA . TYR A 1 68 ? -11.115 -5.223 -0.119 1.00 0.00 68 TYR A CA 20
ATOM 22865 C C . TYR A 1 68 ? -12.000 -4.773 1.040 1.00 0.00 68 TYR A C 20
ATOM 22866 O O . TYR A 1 68 ? -11.963 -5.353 2.125 1.00 0.00 68 TYR A O 20
ATOM 22884 N N . ASP A 1 69 ? -12.794 -3.736 0.800 1.00 0.00 69 ASP A N 20
ATOM 22885 C CA . ASP A 1 69 ? -13.690 -3.207 1.822 1.00 0.00 69 ASP A CA 20
ATOM 22886 C C . ASP A 1 69 ? -14.787 -4.214 2.157 1.00 0.00 69 ASP A C 20
ATOM 22887 O O . ASP A 1 69 ? -15.312 -4.226 3.269 1.00 0.00 69 ASP A O 20
ATOM 22896 N N . GLN A 1 70 ? -15.127 -5.055 1.185 1.00 0.00 70 GLN A N 20
ATOM 22897 C CA . GLN A 1 70 ? -16.162 -6.064 1.377 1.00 0.00 70 GLN A CA 20
ATOM 22898 C C . GLN A 1 70 ? -15.552 -7.398 1.795 1.00 0.00 70 GLN A C 20
ATOM 22899 O O . GLN A 1 70 ? -15.862 -7.927 2.863 1.00 0.00 70 GLN A O 20
ATOM 22913 N N . PHE A 1 71 ? -14.682 -7.937 0.947 1.00 0.00 71 PHE A N 20
ATOM 22914 C CA . PHE A 1 71 ? -14.029 -9.210 1.228 1.00 0.00 71 PHE A CA 20
ATOM 22915 C C . PHE A 1 71 ? -12.571 -8.997 1.626 1.00 0.00 71 PHE A C 20
ATOM 22916 O O . PHE A 1 71 ? -11.666 -9.606 1.057 1.00 0.00 71 PHE A O 20
ATOM 22933 N N . GLY A 1 72 ? -12.352 -8.127 2.607 1.00 0.00 72 GLY A N 20
ATOM 22934 C CA . GLY A 1 72 ? -11.004 -7.849 3.064 1.00 0.00 72 GLY A CA 20
ATOM 22935 C C . GLY A 1 72 ? -10.977 -7.230 4.448 1.00 0.00 72 GLY A C 20
ATOM 22936 O O . GLY A 1 72 ? -10.052 -7.468 5.224 1.00 0.00 72 GLY A O 20
ATOM 22940 N N . SER A 1 73 ? -11.993 -6.431 4.757 1.00 0.00 73 SER A N 20
ATOM 22941 C CA . SER A 1 73 ? -12.079 -5.771 6.054 1.00 0.00 73 SER A CA 20
ATOM 22942 C C . SER A 1 73 ? -13.326 -6.220 6.810 1.00 0.00 73 SER A C 20
ATOM 22943 O O . SER A 1 73 ? -13.282 -6.459 8.016 1.00 0.00 73 SER A O 20
ATOM 22951 N N . GLY A 1 74 ? -14.439 -6.331 6.091 1.00 0.00 74 GLY A N 20
ATOM 22952 C CA . GLY A 1 74 ? -15.683 -6.751 6.709 1.00 0.00 74 GLY A CA 20
ATOM 22953 C C . GLY A 1 74 ? -15.881 -6.143 8.083 1.00 0.00 74 GLY A C 20
ATOM 22954 O O . GLY A 1 74 ? -16.284 -4.988 8.222 1.00 0.00 74 GLY A O 20
ATOM 22958 N N . PRO A 1 75 ? -15.597 -6.932 9.130 1.00 0.00 75 PRO A N 20
ATOM 22959 C CA . PRO A 1 75 ? -15.740 -6.486 10.519 1.00 0.00 75 PRO A CA 20
ATOM 22960 C C . PRO A 1 75 ? -14.701 -5.437 10.901 1.00 0.00 75 PRO A C 20
ATOM 22961 O O . PRO A 1 75 ? -13.502 -5.638 10.707 1.00 0.00 75 PRO A O 20
ATOM 22972 N N . SER A 1 76 ? -15.168 -4.318 11.446 1.00 0.00 76 SER A N 20
ATOM 22973 C CA . SER A 1 76 ? -14.279 -3.237 11.853 1.00 0.00 76 SER A CA 20
ATOM 22974 C C . SER A 1 76 ? -13.541 -3.595 13.139 1.00 0.00 76 SER A C 20
ATOM 22975 O O . SER A 1 76 ? -14.038 -3.359 14.240 1.00 0.00 76 SER A O 20
ATOM 22983 N N . SER A 1 77 ? -12.350 -4.166 12.991 1.00 0.00 77 SER A N 20
ATOM 22984 C CA . SER A 1 77 ? -11.543 -4.561 14.139 1.00 0.00 77 SER A CA 20
ATOM 22985 C C . SER A 1 77 ? -12.359 -5.410 15.110 1.00 0.00 77 SER A C 20
ATOM 22986 O O . SER A 1 77 ? -12.404 -5.133 16.308 1.00 0.00 77 SER A O 20
ATOM 22994 N N . GLY A 1 78 ? -13.003 -6.447 14.582 1.00 0.00 78 GLY A N 20
ATOM 22995 C CA . GLY A 1 78 ? -13.808 -7.321 15.415 1.00 0.00 78 GLY A CA 20
ATOM 22996 C C . GLY A 1 78 ? -13.071 -8.584 15.814 1.00 0.00 78 GLY A C 20
ATOM 22997 O O . GLY A 1 78 ? -12.433 -8.632 16.866 1.00 0.00 78 GLY A O 20
#

InterPro domains:
  IPR001623 DnaJ domain [PF00226] (110-171)
  IPR001623 DnaJ domain [PR00625] (112-130)
  IPR001623 DnaJ domain [PR00625] (130-145)
  IPR001623 DnaJ domain [PR00625] (146-166)
  IPR001623 DnaJ domain [PR00625] (166-185)
  IPR001623 DnaJ domain [PS50076] (110-174)
  IPR001623 DnaJ domain [SM00271] (109-166)
  IPR001623 DnaJ domain [cd06257] (110-163)
  IPR015399 Domain of unknown function DUF1977, DnaJ-like [PF09320] (267-366)
  IPR018253 DnaJ domain, conserved site [PS00636] (151-170)
  IPR036869 Chaperone J-domain superfamily [G3DSA:1.10.287.110] (107-221)
  IPR036869 Chaperone J-domain superfamily [SSF46565] (105-214)
  IPR051100 DnaJ subfamily B/C chaperone co-factors [PTHR43908] (1-371)

Organism: Homo sapiens (NCBI:txid9606)

Radius of gyration: 12.99 Å; Cα contacts (8 Å, |Δi|>4): 74; chains: 1; bounding box: 37×29×25 Å

GO terms:
  GO:0036503 ERAD pathway (P, IDA)
  GO:0005783 endoplasmic reticulum (C, IDA)
  GO:0005789 endoplasmic reticulum membrane (C, IDA)
  GO:0006457 protein folding (P, IDA)
  GO:0065003 protein-containing complex assembly (P, IDA)
  GO:0071218 cellular response to misfolded protein (P, IDA)
  GO:0031965 nuclear membrane (C, EXP)
  GO:0005789 endoplasmic reticulum membrane (C, EXP)
  GO:0030544 Hsp70 protein binding (F, IPI)
  GO:0031965 nuclear membrane (C, IDA)
  GO:0016020 membrane (C, HDA)